Protein 5W1A (pdb70)

Solvent-accessible surface area: 85933 Å² total; per-residue (Å²): 217,158,36,84,60,2,59,63,27,3,87,22,58,119,108,71,76,29,99,18,71,27,134,114,73,64,24,140,104,16,1,9,0,48,22,168,185,97,3,27,48,90,3,88,37,124,46,82,158,73,75,65,7,14,0,8,18,185,83,60,90,86,67,97,23,97,46,133,93,33,51,115,18,16,5,18,53,6,37,15,26,56,28,0,19,59,2,1,23,8,20,34,0,3,0,0,37,3,2,22,50,3,10,115,40,92,4,7,2,1,7,8,26,50,1,0,0,4,4,30,15,49,130,176,35,1,3,61,17,92,106,0,12,160,48,0,108,47,99,145,73,124,90,19,3,1,0,0,5,5,11,0,0,24,0,7,53,52,1,67,94,70,124,51,37,0,0,0,8,3,24,17,94,56,20,1,21,35,89,77,10,16,58,54,0,5,28,5,0,18,69,24,0,35,26,160,135,38,94,113,46,39,192,101,100,18,46,12,39,81,28,6,48,53,0,31,38,0,0,47,1,0,0,4,0,30,13,82,150,42,55,74,8,46,47,10,1,27,0,7,60,0,8,1,10,90,108,0,82,14,1,5,0,12,3,59,9,14,19,19,33,55,38,17,0,44,56,16,113,85,89,16,0,0,0,11,0,0,10,8,0,22,43,40,44,22,128,38,7,25,117,43,0,59,19,58,135,68,24,136,72,10,116,10,0,14,63,16,90,22,102,14,120,83,34,89,18,38,95,69,0,31,77,2,17,87,0,0,78,114,10,53,10,75,149,104,44,23,24,7,0,1,48,0,0,0,0,0,0,3,0,20,7,10,105,23,81,82,134,66,217,114,121,53,4,65,54,61,43,84,126,31,0,25,80,0,3,113,2,0,21,24,81,37,76,80,0,4,133,7,1,15,109,8,84,68,126,83,50,137,119,88,69,89,63,47,66,34,48,98,82,0,73,41,10,10,11,2,0,0,14,7,0,0,28,54,0,2,108,18,0,8,102,29,0,32,90,26,2,62,60,157,52,140,81,88,30,18,0,0,1,4,35,15,36,18,4,34,51,57,132,94,6,6,8,50,17,0,13,20,0,2,0,11,1,11,17,4,33,21,3,0,85,33,22,12,46,63,32,47,86,23,10,170,149,7,36,15,135,36,45,57,40,35,9,0,39,74,6,37,54,5,4,41,8,0,40,97,113,97,2,0,5,20,1,2,5,83,2,59,136,83,139,126,21,74,48,126,38,0,15,91,61,1,45,102,37,12,60,79,157,27,84,12,3,76,153,39,98,115,60,124,121,62,117,39,42,19,56,0,2,0,50,12,38,4,29,84,1,13,0,14,0,74,15,1,24,95,96,5,68,27,58,55,16,70,5,0,0,14,12,0,49,153,7,126,8,130,10,0,57,80,12,0,63,128,30,101,7,54,132,53,14,200,42,10,40,0,24,46,34,22,126,64,0,65,58,0,0,89,31,0,132,72,11,57,8,29,3,0,16,2,0,15,0,6,123,140,111,85,62,41,64,16,52,5,86,38,1,36,77,13,1,42,14,14,0,0,30,13,7,8,80,4,24,106,102,7,18,8,1,66,21,85,6,70,59,0,28,42,44,1,21,2,40,38,29,154,33,8,168,81,45,157,68,40,76,49,0,0,44,29,0,2,88,57,22,145,15,89,84,65,44,22,77,42,1,87,64,41,0,0,0,76,44,27,2,5,13,69,0,8,57,50,20,72,102,78,10,25,88,2,0,15,14,0,0,0,45,0,28,0,50,34,18,51,98,31,22,123,128,80,80,130,126,98,117,108,125,17,82,179,160,24,30,111,59,0,82,81,4,17,136,28,46,19,54,152,61,87,8,0,8,1,42,19,0,6,54,0,0,20,15,21,112,21,12,0,20,75,62,23,19,124,156,28,39,17,30,193,134,136,114,105,110,50,7,88,50,88,83,0,8,51,27,11,23,104,1,106,146,66,175,112,26,13,43,15,76,31,0,27,35,0,0,68,10,44,5,120,120,131,90,25,33,0,42,33,49,34,0,70,41,1,0,54,44,36,46,36,53,9,76,102,128,48,0,120,46,0,22,85,58,2,27,40,123,96,83,158,137,15,63,1,46,5,34,29,1,0,1,80,2,8,118,65,96,100,74,127,212,50,56,58,2,60,69,18,4,85,21,63,118,115,67,72,38,89,15,72,26,126,121,72,66,28,133,79,16,1,19,0,50,21,167,178,73,3,34,47,83,2,95,29,124,45,80,150,76,80,66,8,14,0,8,21,184,77,63,91,85,67,90,17,102,49,137,89,31,51,116,16,17,5,18,51,7,35,12,26,57,27,0,20,58,1,0,23,8,17,36,1,3,0,4,43,3,3,30,53,3,7,106,39,88,4,10,4,2,7,9,22,51,1,0,0,3,6,27,17,51,82,182,38,21,2,62,36,100,103,0,10,162,47,1,108,48,94,149,74,126,82,20,3,2,0,0,5,6,12,0,1,25,0,6,54,52,1,66,98,71,115,48,35,0,0,0,10,3,27,11,64,53,24,1,21,32,75,78,12,16,60,45,0,0,24,4,0,18,67,24,0,33,33,185,158,26,79,109,40,30,168,99,105,23,32,16,29,72,31,3,36,44,0,20,39,0,0,51,1,0,0,4,0,24,1,38,131,12,47,51,2,25,9,6,0,24,0,5,44,0,9,1,10,80,111,0,80,12,0,3,0,18,4,50,32,18,10,21,21,42,3,2,0,45,23,14,42,84,94,5,0,0,0,10,0,0,9,8,0,22,46,31,11,22,81,39,8,28,118,54,0,70,20,65,134,69,23,130,76,11,120,10,0,16,64,15,93,22,96,12,119,78,32,70,20,28,39,70,0,14,53,1,17,52,1,0,79,117,13,55,12,74,148,103,39,24,26,6,0,3,57,0,0,0,0,0,0,4,1,15,13,8,106,19,87,75,152,60,234,105,105,41,3,48,53,54,43,80,126,35,0,20,83,0,4,164,7,0,23,23,78,38,71,77,0,4,124,8,2,18,103,5,77,82,112,89,68,144,129,94,72,84,64,47,69,39,41,84,86,1,68,22,10,10,11,2,0,0,4,1,0,1,12,51,0,2,111,11,0,11,121,32,0,33,95,35,1,63,54,162,75,153,85,84,30,19,0,0,1,3,23,20,9,16,12,14,43,14,125,85,6,5,4,16,1,1,9,12,0,2,0,11,1,14,19,6,34,23,2,0,83,35,21,20,52,66,29,68,84,21,5,173,149,8,60,17,132,45,97,65,130,27,22,2,111,80,6,72,53,4,4,38,8,0,56,107,114,92,1,0,3,23,1,0,32,91,17,10,140,124,129,191,21,68,47,104,55,0,10,89,75,1,44,104,37,14,58,77,151,28,85,14,3,76,154,39,142,107,67,102,140,90,75,115,51,22,36,1,0,0,50,12,41,5,29,88,1,22,0,4,0,63,32,3,8,77,53,0,48,22,53,51,14,65,5,0,0,10,11,0,46,144,10,149,9,162,6,0,59,81,11,0,72,136,33,102,12,50,127,63,15,16,0,30,47,28,45,132,66,0,74,48,0,1,91,28,0,143,70,10,60,11,31,3,0,14,2,0,22,0,5,122,135,140,75,45,40,65,14,52,3,90,29,2,26,56,24,0,44,14,14,0,1,31,13,6,7,68,9,22,109,133,9,7,9,1,64,24,83,6,74,64,0,29,44,43,0,19,4,40,37,38,183,31,14,175,76,42,148,62,37,66,95,0,0,72,27,0,1,113,51,27,156,22,88,121,72,41,30,82,52,1,92,63,43,0,0,0,63,41,27,3,6,12,74,0,6,57,81,18,67,102,73,11,23,85,3,0,14,15,0,0,0,43,0,28,0,41,32,21,15,92,33,19,104,136,95,83,123,134,222,127,107,218,185,106,155,86,60,59,58,1,88,48,3,23,135,46,41,21,52,150,53,85,8,0,7,1,43,22,0,5,55,0,0,22,15,18,108,20,13,0,20,75,63,26,18,120,153,29,26,15,32,189,147,126,113,112,88,70,1,108,54,116,91,0,58,78,26,15,42,99,1,112,158,75,184,111,25,15,45,15,83,40,0,28,47,0,0,74,9,48,6,141,121,126,86,27,34,0,38,30,48,34,0,76,42,1,0,50,42,34,48,35,51,9,76,106,127,48,4,123,48,0,23,87,53,2,26,41,123,93,83,159,136,16,64,1,46,5,36,31,1,0,0,76,0,6,91,63,99,81,54,82,221

Secondary structure (DSSP, 8-state):
--PPP-GGGT---HHHHHHHHTS---TTTEEEEEETTTEEEEEEEEEEETTEEEEE-TTS-EEEEEGGG-B----GGGTT-SBGGG-SS-SHHHHHHHHHHHHHTT--EEEETTEEEEE--SS--S-SSHHHHHHTTT--GGGS---HHHHHHHHHHHHHHH---EEEEEE--TTS-HHHHHHHHHHHHHHHT--HHHHHHTTTT--HHHHHHTTHHHHHHHHEEEETTEEEEE-SEEEEEEEE-TTS-EEEEEEEEE---GGGGT---TT--SBHHHHHHHT--STTHHHHHT--S-GGG-GGG-SS----TT--HHHHHHHHHHHHHHTT--HHHHHHHHHHHHHHHHHHT--EEE-TT-S-EEES-SHHHHHHHHHHT--HHHHHHHHHS-EEE-SSSEEE----HHHHHHHHHHHHHHHHHHHHHHHHHHHHHHH---PPP-EEEEEEE-------SS--HHHHHHHHHHHHHHHHHHHHHHHHHHHHHHHHT-------GGGGGHHHHHHHHSTTSHHHHHHHHTT-TT--HHHHHHHHHHHHTTTSTTEEPPPPPSTTTT--SEEEEETTEEEEE--TTHHHHHB----HHHHHHHHTSS-HHHHHHTTT------STTBHHHHHHHHHHHHHHHHHTSEEEEEEEE---TT--TT---HHHHHHHHHHTSHHHHHHHHTTS--EEEEHHHHHHHHGGG-TTTTTT---HHHHHHHHHHTS---GGGEEE-SSEEEE-TTHHHHHHHHHHHHHHHHHHHHHHHHHHHHHHHHHHHHHHH-/-TTS-HHHHHHHHHHHHHHSBTTTBEEGGGHHHHHHHTT----HHHHHHTT--SSTTS-EE-HHHHHHHHHHHHH---S--HHHHHHHHGGG-TTSSSEEEHHHHHHHHHHSSS---HHHHHHHHHHHPPPP-SSSEEEHHHHHHHHTT-GGG-/-PPP-GGGT---HHHHHHHHTS---TTTEEEEEETTTEEEEEEEEEEETTEEEEE-TTS-EEEEEGGG-B----GGGTT-SBGGG-S--SHHHHHHHHHHHHHTT--EEEETTEEEEE--SS--S-SSHHHHHHHTT--GGGS---HHHHHHHHHHHHHHH---EEEEEE--TTS-HHHHHHHHHHHHHHHT--HHHHHHHHHS--HHHHHHTTHHHHHHHHEE--SS-TTEE-SEEEEEEEE-TTS-EEEEEEEEE---GGGGT---TT--SBHHHHHHTT--STTHHHHTT--S-GGG-GGG-SS-S--TT--HHHHHHHHHHHHHHTT--HHHHHHHHHHHHHHHHHHT--EE--TT--S-EES-SHHHHHHHHHHT--HHHHHHHHHS-EEEETTEEEE----HHHHHHHHHHHHHHHHHHHHHHHHHHHHHHH---PPP-EEEEEEE-------SSB-HHHHHHHHHHHHHHHHHHHHHHHHHHHHHHHTT-------GGGGTHHHHHHHHSTTSHHHHHHHHTT-TT--HHHHHHHHHHHHTTTSTTEEPPPPPPTT----SEEEEETTEEEEE--TTHHHHTB----HHHHHHHHTSS-HHHHHHTTTS-----BHHHHHHHHHHHHHHHHHTSEEEEEEEE---TT--TT---HHHHHHHHHHSSHHHHHHHHTTS--EEEEHHHHHHHHGGG-HHHHTT---HHHHHHHHHHHTT--GGGEEE-SSEEEE-TTHHHHHHHHHHHHHHHHHHHHHHHHHHHHHHHHHHHHHH-----/---HHHHHHHHHHHHSBTTTBEEGGGHHHHHHHTT----HHHHHHTT--SSTTS-EE-HHHHHHHHHHHHH---S--HHHHHHHHGGG-TTSSSEEEHHHHHHHHHHSSS---HHHHHHHHHHHPPPP-SSSEEEHHHHHHHHTT-GGG--

InterPro domains:
  IPR001609 Myosin head, motor domain-like [PF00063] (89-765)
  IPR001609 Myosin head, motor domain-like [PR00193] (116-135)
  IPR001609 Myosin head, motor domain-like [PR00193] (172-197)
  IPR001609 Myosin head, motor domain-like [PR00193] (224-251)
  IPR001609 Myosin head, motor domain-like [PR00193] (455-483)
  IPR001609 Myosin head, motor domain-like [PR00193] (509-537)
  IPR001609 Myosin head, motor domain-like [PS51456] (86-777)
  IPR001609 Myosin head, motor domain-like [SM00242] (80-778)
  IPR002928 Myosin tail [PF01576] (843-1922)
  IPR004009 Myosin, SH3 domain [PF02736] (33-77)
  IPR004009 Myosin, SH3 domain [PS51844] (33-82)
  IPR008989 Myosin S1 fragment, N-terminal [G3DSA:2.30.30.360] (32-81)
  IPR014751 DNA repair protein XRCC4-like, C-terminal [G3DSA:1.20.5.370] (1565-1618)
  IPR014751 DNA repair protein XRCC4-like, C-terminal [G3DSA:1.20.5.370] (1619-1663)
  IPR014751 DNA repair protein XRCC4-like, C-terminal [G3DSA:1.20.5.370] (1664-1714)
  IPR014751 DNA repair protein XRCC4-like, C-terminal [G3DSA:1.20.5.370] (1727-1771)
  IPR027417 P-loop containing nucleoside triphosphate hydrolase [SSF52540] (58-836)
  IPR036961 Kinesin motor domain superfamily [G3DSA:3.40.850.10] (84-709)

Structure (mmCIF, N/CA/C/O backbone):
data_5W1A
#
_entry.id   5W1A
#
_cell.length_a   108.554
_cell.length_b   148.582
_cell.length_c   148.734
_cell.angle_alpha   90.00
_cell.angle_beta   90.00
_cell.angle_gamma   90.00
#
_symmetry.space_group_name_H-M   'P 21 21 21'
#
loop_
_entity.id
_entity.type
_entity.pdbx_description
1 polymer 'Myosin heavy chain, muscle'
2 polymer 'Myosin light chain alkali'
3 non-polymer 'CITRATE ANION'
4 non-polymer GLYCEROL
5 non-polymer 1,2-ETHANEDIOL
6 water water
#
loop_
_atom_site.group_PDB
_atom_site.id
_atom_site.type_symbol
_atom_site.label_atom_id
_atom_site.label_alt_id
_atom_site.label_comp_id
_atom_site.label_asym_id
_atom_site.label_entity_id
_atom_site.label_seq_id
_atom_site.pdbx_PDB_ins_code
_atom_site.Cartn_x
_atom_site.Cartn_y
_atom_site.Cartn_z
_atom_site.occupancy
_atom_site.B_iso_or_equiv
_atom_site.auth_seq_id
_atom_site.auth_comp_id
_atom_site.auth_asym_id
_atom_site.auth_atom_id
_atom_site.pdbx_PDB_model_num
ATOM 1 N N . GLN A 1 8 ? 94.749 79.023 31.620 1.00 71.03 8 GLN A N 1
ATOM 2 C CA . GLN A 1 8 ? 94.612 77.668 32.141 1.00 79.44 8 GLN A CA 1
ATOM 3 C C . GLN A 1 8 ? 93.143 77.267 32.236 1.00 76.30 8 GLN A C 1
ATOM 4 O O . GLN A 1 8 ? 92.250 78.097 32.063 1.00 90.69 8 GLN A O 1
ATOM 17 N N . GLU A 1 9 ? 92.904 75.987 32.509 1.00 58.07 9 GLU A N 1
ATOM 18 C CA . GLU A 1 9 ? 91.569 75.467 32.774 1.00 56.74 9 GLU A CA 1
ATOM 19 C C . GLU A 1 9 ? 91.513 74.998 34.220 1.00 55.40 9 GLU A C 1
ATOM 20 O O . GLU A 1 9 ? 92.436 74.330 34.698 1.00 51.11 9 GLU A O 1
ATOM 32 N N . ASP A 1 10 ? 90.437 75.353 34.910 1.00 51.66 10 ASP A N 1
ATOM 33 C CA . ASP A 1 10 ? 90.278 74.979 36.306 1.00 50.53 10 ASP A CA 1
ATOM 34 C C . ASP A 1 10 ? 89.860 73.517 36.395 1.00 45.41 10 ASP A C 1
ATOM 35 O O . ASP A 1 10 ? 88.863 73.109 35.788 1.00 43.80 10 ASP A O 1
ATOM 44 N N . GLU A 1 11 ? 90.638 72.729 37.131 1.00 44.76 11 GLU A N 1
ATOM 45 C CA . GLU A 1 11 ? 90.294 71.336 37.370 1.00 41.70 11 GLU A CA 1
ATOM 46 C C . GLU A 1 11 ? 88.922 71.240 38.030 1.00 41.91 11 GLU A C 1
ATOM 47 O O . GLU A 1 11 ? 88.493 72.141 38.756 1.00 40.04 11 GLU A O 1
ATOM 59 N N . ASP A 1 12 ? 88.222 70.145 37.754 1.00 39.76 12 ASP A N 1
ATOM 60 C CA . ASP A 1 12 ? 86.925 69.901 38.374 1.00 40.14 12 ASP A CA 1
ATOM 61 C C . ASP A 1 12 ? 87.111 69.738 39.882 1.00 38.41 12 ASP A C 1
ATOM 62 O O . ASP A 1 12 ? 87.858 68.844 40.308 1.00 37.17 12 ASP A O 1
ATOM 71 N N . PRO A 1 13 ? 86.483 70.572 40.718 1.00 34.57 13 PRO A N 1
ATOM 72 C CA . PRO A 1 13 ? 86.644 70.412 42.170 1.00 33.78 13 PRO A CA 1
ATOM 73 C C . PRO A 1 13 ? 85.804 69.296 42.768 1.00 31.44 13 PRO A C 1
ATOM 74 O O . PRO A 1 13 ? 86.012 68.958 43.941 1.00 33.97 13 PRO A O 1
ATOM 85 N N . THR A 1 14 ? 84.871 68.721 42.008 1.00 33.77 14 THR A N 1
ATOM 86 C CA . THR A 1 14 ? 83.981 67.688 42.537 1.00 32.80 14 THR A CA 1
ATOM 87 C C . THR A 1 14 ? 84.715 66.620 43.335 1.00 33.73 14 THR A C 1
ATOM 88 O O . THR A 1 14 ? 84.295 66.333 44.467 1.00 34.78 14 THR A O 1
ATOM 99 N N . PRO A 1 15 ? 85.803 66.019 42.844 1.00 35.11 15 PRO A N 1
ATOM 100 C CA . PRO A 1 15 ? 86.452 64.940 43.608 1.00 31.59 15 PRO A CA 1
ATOM 101 C C . PRO A 1 15 ? 87.017 65.387 44.944 1.00 31.22 15 PRO A C 1
ATOM 102 O O . PRO A 1 15 ? 87.379 64.527 45.758 1.00 30.81 15 PRO A O 1
ATOM 113 N N . TYR A 1 16 ? 87.110 66.690 45.195 1.00 29.52 16 TYR A N 1
ATOM 114 C CA . TYR A 1 16 ? 87.673 67.215 46.431 1.00 32.58 16 TYR A CA 1
ATOM 115 C C . TYR A 1 16 ? 86.621 67.860 47.321 1.00 30.80 16 TYR A C 1
ATOM 116 O O . TYR A 1 16 ? 86.973 68.491 48.325 1.00 32.15 16 TYR A O 1
ATOM 134 N N . LEU A 1 17 ? 85.340 67.711 46.985 1.00 28.75 17 LEU A N 1
ATOM 135 C CA . LEU A 1 17 ? 84.275 68.338 47.757 1.00 30.33 17 LEU A CA 1
ATOM 136 C C . LEU A 1 17 ? 83.119 67.378 48.002 1.00 30.31 17 LEU A C 1
ATOM 137 O O . LEU A 1 17 ? 82.498 67.418 49.069 1.00 30.10 17 LEU A O 1
ATOM 153 N N . PHE A 1 18 ? 82.820 66.519 47.026 1.00 32.25 18 PHE A N 1
ATOM 154 C CA . PHE A 1 18 ? 81.692 65.600 47.097 1.00 31.96 18 PHE A CA 1
ATOM 155 C C . PHE A 1 18 ? 82.155 64.174 47.380 1.00 31.89 18 PHE A C 1
ATOM 156 O O . PHE A 1 18 ? 83.238 63.754 46.967 1.00 32.25 18 PHE A O 1
ATOM 173 N N . VAL A 1 19 ? 81.305 63.426 48.067 1.00 34.96 19 VAL A N 1
ATOM 174 C CA . VAL A 1 19 ? 81.358 61.969 48.044 1.00 35.81 19 VAL A CA 1
ATOM 175 C C . VAL A 1 19 ? 80.431 61.505 46.927 1.00 32.22 19 VAL A C 1
ATOM 176 O O . VAL A 1 19 ? 79.261 61.900 46.879 1.00 35.79 19 VAL A O 1
ATOM 189 N N . SER A 1 20 ? 80.955 60.696 46.010 1.00 38.72 20 SER A N 1
ATOM 190 C CA . SER A 1 20 ? 80.174 60.300 44.846 1.00 40.13 20 SER A CA 1
ATOM 191 C C . SER A 1 20 ? 78.998 59.419 45.256 1.00 41.46 20 SER A C 1
ATOM 192 O O . SER A 1 20 ? 78.986 58.801 46.324 1.00 40.25 20 SER A O 1
ATOM 200 N N . LEU A 1 21 ? 77.992 59.370 44.380 1.00 44.33 21 LEU A N 1
ATOM 201 C CA . LEU A 1 21 ? 76.864 58.473 44.604 1.00 43.30 21 LEU A CA 1
ATOM 202 C C . LEU A 1 21 ? 77.330 57.028 44.717 1.00 43.02 21 LEU A C 1
ATOM 203 O O . LEU A 1 21 ? 76.878 56.290 45.599 1.00 44.04 21 LEU A O 1
ATOM 219 N N . GLU A 1 22 ? 78.244 56.608 43.839 1.00 44.18 22 GLU A N 1
ATOM 220 C CA . GLU A 1 22 ? 78.758 55.245 43.903 1.00 46.40 22 GLU A CA 1
ATOM 221 C C . GLU A 1 22 ? 79.433 54.983 45.242 1.00 44.34 22 GLU A C 1
ATOM 222 O O . GLU A 1 22 ? 79.154 53.980 45.908 1.00 42.18 22 GLU A O 1
ATOM 234 N N . GLN A 1 23 ? 80.327 55.881 45.659 1.00 42.87 23 GLN A N 1
ATOM 235 C CA . GLN A 1 23 ? 81.027 55.675 46.920 1.00 40.14 23 GLN A CA 1
ATOM 236 C C . GLN A 1 23 ? 80.057 55.697 48.094 1.00 39.21 23 GLN A C 1
ATOM 237 O O . GLN A 1 23 ? 80.229 54.954 49.067 1.00 38.16 23 GLN A O 1
ATOM 251 N N . ARG A 1 24 ? 79.019 56.531 48.014 1.00 36.26 24 ARG A N 1
ATOM 252 C CA . ARG A 1 24 ? 78.093 56.664 49.132 1.00 41.99 24 ARG A CA 1
ATOM 253 C C . ARG A 1 24 ? 77.285 55.387 49.335 1.00 44.45 24 ARG A C 1
ATOM 254 O O . ARG A 1 24 ? 77.032 54.984 50.477 1.00 43.00 24 ARG A O 1
ATOM 275 N N . ARG A 1 25 ? 76.881 54.726 48.248 1.00 41.87 25 ARG A N 1
ATOM 276 C CA . ARG A 1 25 ? 76.142 53.479 48.402 1.00 41.33 25 ARG A CA 1
ATOM 277 C C . ARG A 1 25 ? 77.049 52.329 48.822 1.00 40.76 25 ARG A C 1
ATOM 278 O O . ARG A 1 25 ? 76.569 51.379 49.449 1.00 41.30 25 ARG A O 1
ATOM 299 N N . ILE A 1 26 ? 78.344 52.400 48.512 1.00 39.91 26 ILE A N 1
ATOM 300 C CA . ILE A 1 26 ? 79.291 51.425 49.048 1.00 37.80 26 ILE A CA 1
ATOM 301 C C . ILE A 1 26 ? 79.427 51.596 50.557 1.00 41.31 26 ILE A C 1
ATOM 302 O O . ILE A 1 26 ? 79.371 50.621 51.317 1.00 45.31 26 ILE A O 1
ATOM 318 N N . ASP A 1 27 ? 79.621 52.837 51.012 1.00 39.17 27 ASP A N 1
ATOM 319 C CA . ASP A 1 27 ? 79.763 53.095 52.442 1.00 42.07 27 ASP A CA 1
ATOM 320 C C . ASP A 1 27 ? 78.543 52.605 53.213 1.00 41.20 27 ASP A C 1
ATOM 321 O O . ASP A 1 27 ? 78.673 51.949 54.253 1.00 43.44 27 ASP A O 1
ATOM 330 N N . GLN A 1 28 ? 77.346 52.920 52.715 1.00 42.74 28 GLN A N 1
ATOM 331 C CA . GLN A 1 28 ? 76.111 52.714 53.462 1.00 45.01 28 GLN A CA 1
ATOM 332 C C . GLN A 1 28 ? 75.641 51.265 53.472 1.00 46.15 28 GLN A C 1
ATOM 333 O O . GLN A 1 28 ? 74.784 50.919 54.292 1.00 46.70 28 GLN A O 1
ATOM 347 N N . SER A 1 29 ? 76.172 50.415 52.598 1.00 44.04 29 SER A N 1
ATOM 348 C CA . SER A 1 29 ? 75.825 49.001 52.587 1.00 48.49 29 SER A CA 1
ATOM 349 C C . SER A 1 29 ? 76.911 48.135 53.213 1.00 47.97 29 SER A C 1
ATOM 350 O O . SER A 1 29 ? 76.838 46.907 53.121 1.00 48.59 29 SER A O 1
ATOM 358 N N . LYS A 1 30 ? 77.907 48.744 53.850 1.00 48.27 30 LYS A N 1
ATOM 359 C CA . LYS A 1 30 ? 79.002 47.978 54.427 1.00 53.61 30 LYS A CA 1
ATOM 360 C C . LYS A 1 30 ? 78.499 47.155 55.615 1.00 58.62 30 LYS A C 1
ATOM 361 O O . LYS A 1 30 ? 77.673 47.636 56.398 1.00 51.93 30 LYS A O 1
ATOM 380 N N . PRO A 1 31 ? 78.965 45.913 55.776 1.00 67.34 31 PRO A N 1
ATOM 381 C CA . PRO A 1 31 ? 78.596 45.146 56.973 1.00 69.97 31 PRO A CA 1
ATOM 382 C C . PRO A 1 31 ? 78.958 45.892 58.250 1.00 60.68 31 PRO A C 1
ATOM 383 O O . PRO A 1 31 ? 79.988 46.565 58.333 1.00 60.19 31 PRO A O 1
ATOM 394 N N . TYR A 1 32 ? 78.097 45.755 59.257 1.00 58.10 32 TYR A N 1
ATOM 395 C CA . TYR A 1 32 ? 78.227 46.528 60.484 1.00 55.18 32 TYR A CA 1
ATOM 396 C C . TYR A 1 32 ? 77.370 45.886 61.563 1.00 54.04 32 TYR A C 1
ATOM 397 O O . TYR A 1 32 ? 76.199 45.577 61.322 1.00 52.71 32 TYR A O 1
ATOM 415 N N . ASP A 1 33 ? 77.956 45.681 62.742 1.00 54.01 33 ASP A N 1
ATOM 416 C CA . ASP A 1 33 ? 77.256 45.111 63.891 1.00 52.33 33 ASP A CA 1
ATOM 417 C C . ASP A 1 33 ? 77.182 46.179 64.974 1.00 50.59 33 ASP A C 1
ATOM 418 O O . ASP A 1 33 ? 78.204 46.546 65.565 1.00 49.50 33 ASP A O 1
ATOM 427 N N . SER A 1 34 ? 75.970 46.672 65.233 1.00 50.29 34 SER A N 1
ATOM 428 C CA . SER A 1 34 ? 75.789 47.719 66.232 1.00 51.24 34 SER A CA 1
ATOM 429 C C . SER A 1 34 ? 76.186 47.248 67.625 1.00 51.13 34 SER A C 1
ATOM 430 O O . SER A 1 34 ? 76.629 48.056 68.451 1.00 51.37 34 SER A O 1
ATOM 438 N N . LYS A 1 35 ? 76.047 45.951 67.902 1.00 50.72 35 LYS A N 1
ATOM 439 C CA . LYS A 1 35 ? 76.285 45.444 69.248 1.00 53.82 35 LYS A CA 1
ATOM 440 C C . LYS A 1 35 ? 77.765 45.212 69.529 1.00 45.29 35 LYS A C 1
ATOM 441 O O . LYS A 1 35 ? 78.192 45.318 70.683 1.00 42.68 35 LYS A O 1
ATOM 460 N N . LYS A 1 36 ? 78.560 44.908 68.506 1.00 44.18 36 LYS A N 1
ATOM 461 C CA . LYS A 1 36 ? 79.952 44.522 68.710 1.00 42.74 36 LYS A CA 1
ATOM 462 C C . LYS A 1 36 ? 80.951 45.616 68.364 1.00 39.00 36 LYS A C 1
ATOM 463 O O . LYS A 1 36 ? 82.022 45.668 68.976 1.00 36.67 36 LYS A O 1
ATOM 482 N N . SER A 1 37 ? 80.639 46.485 67.404 1.00 36.10 37 SER A N 1
ATOM 483 C CA . SER A 1 37 ? 81.568 47.542 67.025 1.00 31.59 37 SER A CA 1
ATOM 484 C C . SER A 1 37 ? 81.789 48.501 68.188 1.00 30.05 37 SER A C 1
ATOM 485 O O . SER A 1 37 ? 80.865 48.814 68.945 1.00 29.63 37 SER A O 1
ATOM 493 N N . CYS A 1 38 ? 83.023 48.978 68.323 1.00 29.29 38 CYS A N 1
ATOM 494 C CA . CYS A 1 38 ? 83.357 49.894 69.403 1.00 32.44 38 CYS A CA 1
ATOM 495 C C . CYS A 1 38 ? 84.672 50.590 69.084 1.00 30.27 38 CYS A C 1
ATOM 496 O O . CYS A 1 38 ? 85.441 50.148 68.225 1.00 28.86 38 CYS A O 1
ATOM 50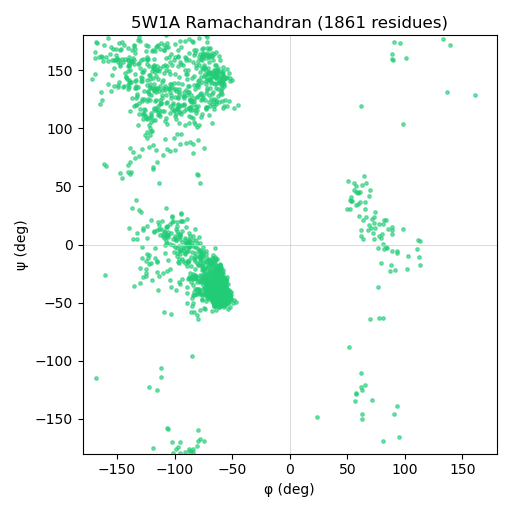4 N N . TRP A 1 39 ? 84.898 51.704 69.778 1.00 27.72 39 TRP A N 1
ATOM 505 C CA . TRP A 1 39 ? 86.181 52.395 69.811 1.00 27.27 39 TRP A CA 1
ATOM 506 C C . TRP A 1 39 ? 86.797 52.199 71.189 1.00 29.69 39 TRP A C 1
ATOM 507 O O . TRP A 1 39 ? 86.108 52.351 72.204 1.00 29.82 39 TRP A O 1
ATOM 528 N N . ILE A 1 40 ? 88.083 51.869 71.226 1.00 27.99 40 ILE A N 1
ATOM 529 C CA . ILE A 1 40 ? 88.818 51.822 72.489 1.00 27.24 40 ILE A CA 1
ATOM 530 C C . ILE A 1 40 ? 90.002 52.775 72.388 1.00 29.96 40 ILE A C 1
ATOM 531 O O . ILE A 1 40 ? 90.496 53.032 71.282 1.00 29.43 40 ILE A O 1
ATOM 547 N N . PRO A 1 41 ? 90.493 53.311 73.499 1.00 31.87 41 PRO A N 1
ATOM 548 C CA . PRO A 1 41 ? 91.675 54.169 73.426 1.00 35.75 41 PRO A CA 1
ATOM 549 C C . PRO A 1 41 ? 92.934 53.350 73.182 1.00 39.98 41 PRO A C 1
ATOM 550 O O . PRO A 1 41 ? 93.023 52.174 73.550 1.00 40.05 41 PRO A O 1
ATOM 561 N N . ASP A 1 42 ? 93.910 53.989 72.538 1.00 38.63 42 ASP A N 1
ATOM 562 C CA . ASP A 1 42 ? 95.185 53.364 72.211 1.00 41.61 42 ASP A CA 1
ATOM 563 C C . ASP A 1 42 ? 96.293 54.398 72.341 1.00 49.07 42 ASP A C 1
ATOM 564 O O . ASP A 1 42 ? 96.141 55.542 71.902 1.00 47.97 42 ASP A O 1
ATOM 573 N N . GLU A 1 43 ? 97.411 53.988 72.946 1.00 52.70 43 GLU A N 1
ATOM 574 C CA . GLU A 1 43 ? 98.510 54.919 73.183 1.00 58.04 43 GLU A CA 1
ATOM 575 C C . GLU A 1 43 ? 99.095 55.438 71.876 1.00 58.48 43 GLU A C 1
ATOM 576 O O . GLU A 1 43 ? 99.490 56.607 71.784 1.00 58.03 43 GLU A O 1
ATOM 588 N N . LYS A 1 44 ? 99.158 54.588 70.853 1.00 59.17 44 LYS A N 1
ATOM 589 C CA . LYS A 1 44 ? 99.830 54.940 69.608 1.00 63.72 44 LYS A CA 1
ATOM 590 C C . LYS A 1 44 ? 98.891 55.620 68.617 1.00 57.92 44 LYS A C 1
ATOM 591 O O . LYS A 1 44 ? 99.220 56.682 68.078 1.00 61.27 44 LYS A O 1
ATOM 610 N N . GLU A 1 45 ? 97.728 55.023 68.366 1.00 54.89 45 GLU A N 1
ATOM 611 C CA . GLU A 1 45 ? 96.801 55.513 67.354 1.00 52.87 45 GLU A CA 1
ATOM 612 C C . GLU A 1 45 ? 95.668 56.359 67.927 1.00 42.45 45 GLU A C 1
ATOM 613 O O . GLU A 1 45 ? 94.785 56.775 67.170 1.00 39.15 45 GLU A O 1
ATOM 625 N N . GLY A 1 46 ? 95.670 56.629 69.230 1.00 40.45 46 GLY A N 1
ATOM 626 C CA . GLY A 1 46 ? 94.604 57.405 69.840 1.00 41.76 46 GLY A CA 1
ATOM 627 C C . GLY A 1 46 ? 93.368 56.576 70.130 1.00 33.85 46 GLY A C 1
ATOM 628 O O . GLY A 1 46 ? 92.971 56.415 71.288 1.00 32.30 46 GLY A O 1
ATOM 632 N N . TYR A 1 47 ? 92.745 56.055 69.076 1.00 30.23 47 TYR A N 1
ATOM 633 C CA . TYR A 1 47 ? 91.636 55.123 69.199 1.00 35.59 47 TYR A CA 1
ATOM 634 C C . TYR A 1 47 ? 91.774 54.043 68.135 1.00 37.03 47 TYR A C 1
ATOM 635 O O . TYR A 1 47 ? 92.296 54.291 67.044 1.00 38.30 47 TYR A O 1
ATOM 653 N N . LEU A 1 48 ? 91.292 52.844 68.460 1.00 35.66 48 LEU A N 1
ATOM 654 C CA . LEU A 1 48 ? 91.265 51.721 67.533 1.00 30.45 48 LEU A CA 1
ATOM 655 C C . LEU A 1 48 ? 89.843 51.196 67.410 1.00 30.82 48 LEU A C 1
ATOM 656 O O . LEU A 1 48 ? 89.095 51.160 68.393 1.00 29.29 48 LEU A O 1
ATOM 672 N N . LEU A 1 49 ? 89.472 50.805 66.193 1.00 28.03 49 LEU A N 1
ATOM 673 C CA . LEU A 1 49 ? 88.196 50.147 65.957 1.00 31.75 49 LEU A CA 1
ATOM 674 C C . LEU A 1 49 ? 88.298 48.690 66.389 1.00 34.56 49 LEU A C 1
ATOM 675 O O . LEU A 1 49 ? 89.231 47.984 65.995 1.00 38.11 49 LEU A O 1
ATOM 691 N N . GLY A 1 50 ? 87.340 48.238 67.201 1.00 34.68 50 GLY A N 1
ATOM 692 C CA . GLY A 1 50 ? 87.376 46.890 67.723 1.00 36.05 50 GLY A CA 1
ATOM 693 C C . GLY A 1 50 ? 86.023 46.213 67.632 1.00 37.73 50 GLY A C 1
ATOM 694 O O . GLY A 1 50 ? 85.010 46.830 67.288 1.00 33.32 50 GLY A O 1
ATOM 698 N N . GLU A 1 51 ? 86.035 44.916 67.941 1.00 39.14 51 GLU A N 1
ATOM 699 C CA . GLU A 1 51 ? 84.829 44.103 68.035 1.00 39.53 51 GLU A CA 1
ATOM 700 C C . GLU A 1 51 ? 84.805 43.413 69.390 1.00 38.47 51 GLU A C 1
ATOM 701 O O . GLU A 1 51 ? 85.753 42.707 69.747 1.00 38.43 51 GLU A O 1
ATOM 713 N N . ILE A 1 52 ? 83.720 43.607 70.136 1.00 37.18 52 ILE A N 1
ATOM 714 C CA . ILE A 1 52 ? 83.578 42.958 71.435 1.00 37.54 52 ILE A CA 1
ATOM 715 C C . ILE A 1 52 ? 83.468 41.454 71.218 1.00 37.13 52 ILE A C 1
ATOM 716 O O . ILE A 1 52 ? 82.549 40.977 70.543 1.00 38.72 52 ILE A O 1
ATOM 732 N N . LYS A 1 53 ? 84.412 40.701 71.786 1.00 35.30 53 LYS A N 1
ATOM 733 C CA . LYS A 1 53 ? 84.386 39.245 71.711 1.00 36.87 53 LYS A CA 1
ATOM 734 C C . LYS A 1 53 ? 83.695 38.618 72.909 1.00 35.47 53 LYS A C 1
ATOM 735 O O . LYS A 1 53 ? 83.097 37.544 72.783 1.00 37.76 53 LYS A O 1
ATOM 754 N N . ALA A 1 54 ? 83.759 39.269 74.065 1.00 35.64 54 ALA A N 1
ATOM 755 C CA . ALA A 1 54 ? 83.163 38.741 75.281 1.00 34.00 54 ALA A CA 1
ATOM 756 C C . ALA A 1 54 ? 83.178 39.841 76.327 1.00 32.80 54 ALA A C 1
ATOM 757 O O . ALA A 1 54 ? 83.925 40.817 76.217 1.00 34.74 54 ALA A O 1
ATOM 764 N N . THR A 1 55 ? 82.333 39.676 77.338 1.00 34.93 55 THR A N 1
ATOM 765 C CA . THR A 1 55 ? 82.270 40.594 78.465 1.00 37.85 55 THR A CA 1
ATOM 766 C C . THR A 1 55 ? 82.231 39.775 79.742 1.00 40.21 55 THR A C 1
ATOM 767 O O . THR A 1 55 ? 81.385 38.887 79.889 1.00 42.58 55 THR A O 1
ATOM 778 N N . LYS A 1 56 ? 83.153 40.065 80.653 1.00 37.07 56 LYS A N 1
ATOM 779 C CA . LYS A 1 56 ? 83.213 39.411 81.956 1.00 37.77 56 LYS A CA 1
ATOM 780 C C . LYS A 1 56 ? 83.046 40.505 83.002 1.00 33.35 56 LYS A C 1
ATOM 781 O O . LYS A 1 56 ? 84.005 41.206 83.337 1.00 35.98 56 LYS A O 1
ATOM 800 N N . GLY A 1 57 ? 81.826 40.655 83.500 1.00 31.13 57 GLY A N 1
ATOM 801 C CA . GLY A 1 57 ? 81.538 41.734 84.426 1.00 33.08 57 GLY A CA 1
ATOM 802 C C . GLY A 1 57 ? 81.775 43.076 83.759 1.00 40.47 57 GLY A C 1
ATOM 803 O O . GLY A 1 57 ? 81.199 43.391 82.708 1.00 38.18 57 GLY A O 1
ATOM 807 N N . ASP A 1 58 ? 82.643 43.877 84.366 1.00 38.72 58 ASP A N 1
ATOM 808 C CA . ASP A 1 58 ? 82.982 45.200 83.863 1.00 39.24 58 ASP A CA 1
ATOM 809 C C . ASP A 1 58 ? 84.128 45.174 82.856 1.00 40.31 58 ASP A C 1
ATOM 810 O O . ASP A 1 58 ? 84.479 46.228 82.316 1.00 38.87 58 ASP A O 1
ATOM 819 N N . ILE A 1 59 ? 84.711 44.007 82.584 1.00 37.04 59 ILE A N 1
ATOM 820 C CA . ILE A 1 59 ? 85.861 43.884 81.692 1.00 35.83 59 ILE A CA 1
ATOM 821 C C . ILE A 1 59 ? 85.382 43.418 80.327 1.00 34.41 59 ILE A C 1
ATOM 822 O O . ILE A 1 59 ? 84.708 42.387 80.215 1.00 35.35 59 ILE A O 1
ATOM 838 N N . VAL A 1 60 ? 85.753 44.157 79.284 1.00 31.22 60 VAL A N 1
ATOM 839 C CA . VAL A 1 60 ? 85.345 43.859 77.917 1.00 33.08 60 VAL A CA 1
ATOM 840 C C . VAL A 1 60 ? 86.551 43.331 77.154 1.00 35.60 60 VAL A C 1
ATOM 841 O O . VAL A 1 60 ? 87.638 43.918 77.219 1.00 36.98 60 VAL A O 1
ATOM 854 N N . SER A 1 61 ? 86.359 42.230 76.427 1.00 32.88 61 SER A N 1
ATOM 855 C CA . SER A 1 61 ? 87.399 41.654 75.579 1.00 33.36 61 SER A CA 1
ATOM 856 C C . SER A 1 61 ? 87.147 42.115 74.148 1.00 35.80 61 SER A C 1
ATOM 857 O O . SER A 1 61 ? 86.157 41.718 73.525 1.00 31.65 61 SER A O 1
ATOM 865 N N . VAL A 1 62 ? 88.044 42.948 73.629 1.00 34.73 62 VAL A N 1
ATOM 866 C CA . VAL A 1 62 ? 87.850 43.613 72.346 1.00 37.83 62 VAL A CA 1
ATOM 867 C C . VAL A 1 62 ? 88.865 43.063 71.358 1.00 38.07 62 VAL A C 1
ATOM 868 O O . VAL A 1 62 ? 90.079 43.163 71.578 1.00 36.73 62 VAL A O 1
ATOM 881 N N . GLY A 1 63 ? 88.367 42.495 70.264 1.00 35.76 63 GLY A N 1
ATOM 882 C CA . GLY A 1 63 ? 89.240 42.074 69.187 1.00 42.76 63 GLY A CA 1
ATOM 883 C C . GLY A 1 63 ? 89.625 43.259 68.317 1.00 41.92 63 GLY A C 1
ATOM 884 O O . GLY A 1 63 ? 88.804 44.118 67.994 1.00 38.78 63 GLY A O 1
ATOM 888 N N . LEU A 1 64 ? 90.897 43.301 67.949 1.00 42.63 64 LEU A N 1
ATOM 889 C CA . LEU A 1 64 ? 91.444 44.364 67.123 1.00 44.17 64 LEU A CA 1
ATOM 890 C C . LEU A 1 64 ? 91.854 43.812 65.765 1.00 46.04 64 LEU A C 1
ATOM 891 O O . LEU A 1 64 ? 91.906 42.599 65.546 1.00 46.54 64 LEU A O 1
ATOM 907 N N . GLN A 1 65 ? 92.138 44.728 64.845 1.00 52.26 65 GLN A N 1
ATOM 908 C CA . GLN A 1 65 ? 92.657 44.340 63.541 1.00 53.96 65 GLN A CA 1
ATOM 909 C C . GLN A 1 65 ? 94.018 43.681 63.715 1.00 54.11 65 GLN A C 1
ATOM 910 O O . GLN A 1 65 ? 94.937 44.278 64.285 1.00 53.44 65 GLN A O 1
ATOM 924 N N . GLY A 1 66 ? 94.143 42.445 63.234 1.00 56.14 66 GLY A N 1
ATOM 925 C CA . GLY A 1 66 ? 95.356 41.668 63.366 1.00 49.81 66 GLY A CA 1
ATOM 926 C C . GLY A 1 66 ? 95.217 40.450 64.254 1.00 55.82 66 GLY A C 1
ATOM 927 O O . GLY A 1 66 ? 96.063 39.547 64.180 1.00 62.17 66 GLY A O 1
ATOM 931 N N . GLY A 1 67 ? 94.184 40.398 65.092 1.00 51.08 67 GLY A N 1
ATOM 932 C CA . GLY A 1 67 ? 93.928 39.254 65.944 1.00 53.62 67 GLY A CA 1
ATOM 933 C C . GLY A 1 67 ? 94.119 39.508 67.422 1.00 49.25 67 GLY A C 1
ATOM 934 O O . GLY A 1 67 ? 93.736 38.653 68.231 1.00 52.15 67 GLY A O 1
ATOM 938 N N . GLU A 1 68 ? 94.696 40.644 67.808 1.00 48.87 68 GLU A N 1
ATOM 939 C CA . GLU A 1 68 ? 94.884 40.932 69.223 1.00 45.36 68 GLU A CA 1
ATOM 940 C C . GLU A 1 68 ? 93.538 41.034 69.931 1.00 46.04 68 GLU A C 1
ATOM 941 O O . GLU A 1 68 ? 92.547 41.503 69.364 1.00 44.28 68 GLU A O 1
ATOM 953 N N . VAL A 1 69 ? 93.508 40.589 71.182 1.00 44.37 69 VAL A N 1
ATOM 954 C CA . VAL A 1 69 ? 92.344 40.728 72.047 1.00 42.73 69 VAL A CA 1
ATOM 955 C C . VAL A 1 69 ? 92.804 41.467 73.293 1.00 42.51 69 VAL A C 1
ATOM 956 O O . VAL A 1 69 ? 93.743 41.030 73.970 1.00 47.53 69 VAL A O 1
ATOM 969 N N . ARG A 1 70 ? 92.156 42.588 73.589 1.00 42.35 70 ARG A N 1
ATOM 970 C CA . ARG A 1 70 ? 92.566 43.460 74.679 1.00 39.20 70 ARG A CA 1
ATOM 971 C C . ARG A 1 70 ? 91.423 43.593 75.672 1.00 41.14 70 ARG A C 1
ATOM 972 O O . ARG A 1 70 ? 90.288 43.891 75.284 1.00 40.21 70 ARG A O 1
ATOM 993 N N . ASP A 1 71 ? 91.721 43.354 76.946 1.00 40.28 71 ASP A N 1
ATOM 994 C CA . ASP A 1 71 ? 90.749 43.528 78.015 1.00 40.80 71 ASP A CA 1
ATOM 995 C C . ASP A 1 71 ? 90.792 44.977 78.480 1.00 44.11 71 ASP A C 1
ATOM 996 O O . ASP A 1 71 ? 91.855 45.479 78.863 1.00 45.10 71 ASP A O 1
ATOM 1005 N N . ILE A 1 72 ? 89.644 45.647 78.447 1.00 42.67 72 ILE A N 1
ATOM 1006 C CA . ILE A 1 72 ? 89.562 47.056 78.810 1.00 45.89 72 ILE A CA 1
ATOM 1007 C C . ILE A 1 72 ? 88.271 47.291 79.582 1.00 39.69 72 ILE A C 1
ATOM 1008 O O . ILE A 1 72 ? 87.232 46.698 79.273 1.00 38.89 72 ILE A O 1
ATOM 1024 N N . LYS A 1 73 ? 88.344 48.152 80.593 1.00 38.48 73 LYS A N 1
ATOM 1025 C CA . LYS A 1 73 ? 87.170 48.480 81.389 1.00 44.88 73 LYS A CA 1
ATOM 1026 C C . LYS A 1 73 ? 86.073 49.058 80.503 1.00 41.61 73 LYS A C 1
ATOM 1027 O O . LYS A 1 73 ? 86.339 49.829 79.576 1.00 36.18 73 LYS A O 1
ATOM 1046 N N . SER A 1 74 ? 84.825 48.689 80.806 1.00 36.91 74 SER A N 1
ATOM 1047 C CA . SER A 1 74 ? 83.708 49.057 79.942 1.00 37.55 74 SER A CA 1
ATOM 1048 C C . SER A 1 74 ? 83.602 50.565 79.761 1.00 34.61 74 SER A C 1
ATOM 1049 O O . SER A 1 74 ? 83.224 51.031 78.681 1.00 33.07 74 SER A O 1
ATOM 1057 N N . GLU A 1 75 ? 83.934 51.345 80.792 1.00 37.83 75 GLU A N 1
ATOM 1058 C CA . GLU A 1 75 ? 83.802 52.794 80.686 1.00 40.30 75 GLU A CA 1
ATOM 1059 C C . GLU A 1 75 ? 84.660 53.378 79.570 1.00 36.59 75 GLU A C 1
ATOM 1060 O O . GLU A 1 75 ? 84.406 54.508 79.139 1.00 35.45 75 GLU A O 1
ATOM 1072 N N . LYS A 1 76 ? 85.668 52.646 79.099 1.00 31.96 76 LYS A N 1
ATOM 1073 C CA . LYS A 1 76 ? 86.532 53.111 78.024 1.00 35.08 76 LYS A CA 1
ATOM 1074 C C . LYS A 1 76 ? 86.100 52.591 76.663 1.00 33.01 76 LYS A C 1
ATOM 1075 O O . LYS A 1 76 ? 86.720 52.940 75.654 1.00 34.40 76 LYS A O 1
ATOM 1094 N N . VAL A 1 77 ? 85.051 51.782 76.609 1.00 29.59 77 VAL A N 1
ATOM 1095 C CA . VAL A 1 77 ? 84.513 51.279 75.352 1.00 31.78 77 VAL A CA 1
ATOM 1096 C C . VAL A 1 77 ? 83.421 52.239 74.899 1.00 27.17 77 VAL A C 1
ATOM 1097 O O . VAL A 1 77 ? 82.445 52.463 75.621 1.00 28.97 77 VAL A O 1
ATOM 1110 N N . GLU A 1 78 ? 83.588 52.811 73.708 1.00 28.20 78 GLU A N 1
ATOM 1111 C CA . GLU A 1 78 ? 82.698 53.846 73.200 1.00 28.61 78 GLU A CA 1
ATOM 1112 C C . GLU A 1 78 ? 82.006 53.376 71.927 1.00 26.32 78 GLU A C 1
ATOM 1113 O O . GLU A 1 78 ? 82.525 52.535 71.189 1.00 24.92 78 GLU A O 1
ATOM 1125 N N . LYS A 1 79 ? 80.832 53.942 71.669 1.00 25.70 79 LYS A N 1
ATOM 1126 C CA . LYS A 1 79 ? 80.005 53.500 70.561 1.00 28.03 79 LYS A CA 1
ATOM 1127 C C . LYS A 1 79 ? 80.508 54.055 69.231 1.00 27.22 79 LYS A C 1
ATOM 1128 O O . LYS A 1 79 ? 81.252 55.037 69.172 1.00 20.81 79 LYS A O 1
ATOM 1147 N N . VAL A 1 80 ? 80.067 53.405 68.155 1.00 27.30 80 VAL A N 1
ATOM 1148 C CA . VAL A 1 80 ? 80.468 53.713 66.789 1.00 26.72 80 VAL A CA 1
ATOM 1149 C C . VAL A 1 80 ? 79.249 54.212 66.025 1.00 29.05 80 VAL A C 1
ATOM 1150 O O . VAL A 1 80 ? 78.111 53.825 66.312 1.00 30.06 80 VAL A O 1
ATOM 1163 N N . ASN A 1 81 ? 79.493 55.083 65.044 1.00 22.13 81 ASN A N 1
ATOM 1164 C CA . ASN A 1 81 ? 78.405 55.515 64.176 1.00 29.96 81 ASN A CA 1
ATOM 1165 C C . ASN A 1 81 ? 78.112 54.448 63.119 1.00 28.48 81 ASN A C 1
ATOM 1166 O O . ASN A 1 81 ? 79.038 53.817 62.600 1.00 27.27 81 ASN A O 1
ATOM 1177 N N . PRO A 1 82 ? 76.845 54.228 62.779 1.00 31.24 82 PRO A N 1
ATOM 1178 C CA . PRO A 1 82 ? 76.516 53.270 61.721 1.00 33.82 82 PRO A CA 1
ATOM 1179 C C . PRO A 1 82 ? 76.888 53.815 60.354 1.00 34.37 82 PRO A C 1
ATOM 1180 O O . PRO A 1 82 ? 77.203 55.006 60.215 1.00 28.58 82 PRO A O 1
ATOM 1191 N N . PRO A 1 83 ? 76.847 52.977 59.313 1.00 36.72 83 PRO A N 1
ATOM 1192 C CA . PRO A 1 83 ? 77.394 53.394 58.009 1.00 35.55 83 PRO A CA 1
ATOM 1193 C C . PRO A 1 83 ? 76.682 54.574 57.371 1.00 34.77 83 PRO A C 1
ATOM 1194 O O . PRO A 1 83 ? 77.277 55.237 56.512 1.00 35.18 83 PRO A O 1
ATOM 1205 N N . LYS A 1 84 ? 75.429 54.853 57.735 1.00 32.43 84 LYS A N 1
ATOM 1206 C CA . LYS A 1 84 ? 74.728 55.982 57.129 1.00 33.91 84 LYS A CA 1
ATOM 1207 C C . LYS A 1 84 ? 75.484 57.289 57.336 1.00 31.96 84 LYS A C 1
ATOM 1208 O O . LYS A 1 84 ? 75.390 58.198 56.504 1.00 29.89 84 LYS A O 1
ATOM 1227 N N . PHE A 1 85 ? 76.236 57.401 58.432 1.00 28.13 85 PHE A N 1
ATOM 1228 C CA . PHE A 1 85 ? 76.902 58.638 58.814 1.00 28.06 85 PHE A CA 1
ATOM 1229 C C . PHE A 1 85 ? 78.369 58.663 58.401 1.00 28.15 85 PHE A C 1
ATOM 1230 O O . PHE A 1 85 ? 79.147 59.463 58.932 1.00 28.75 85 PHE A O 1
ATOM 1247 N N . GLU A 1 86 ? 78.757 57.813 57.455 1.00 29.12 86 GLU A N 1
ATOM 1248 C CA . GLU A 1 86 ? 80.146 57.744 57.027 1.00 30.91 86 GLU A CA 1
ATOM 1249 C C . GLU A 1 86 ? 80.498 58.974 56.198 1.00 27.03 86 GLU A C 1
ATOM 1250 O O . GLU A 1 86 ? 79.770 59.340 55.271 1.00 24.45 86 GLU A O 1
ATOM 1262 N N . LYS A 1 87 ? 81.608 59.624 56.548 1.00 25.63 87 LYS A N 1
ATOM 1263 C CA . LYS A 1 87 ? 82.069 60.823 55.845 1.00 26.14 87 LYS A CA 1
ATOM 1264 C C . LYS A 1 87 ? 80.969 61.877 55.763 1.00 26.53 87 LYS A C 1
ATOM 1265 O O . LYS A 1 87 ? 80.829 62.582 54.763 1.00 26.67 87 LYS A O 1
ATOM 1284 N N . ILE A 1 88 ? 80.178 61.989 56.832 1.00 24.00 88 ILE A N 1
ATOM 1285 C CA . ILE A 1 88 ? 79.051 62.909 56.823 1.00 24.24 88 ILE A CA 1
ATOM 1286 C C . ILE A 1 88 ? 79.563 64.347 56.801 1.00 24.68 88 ILE A C 1
ATOM 1287 O O . ILE A 1 88 ? 80.597 64.676 57.399 1.00 22.14 88 ILE A O 1
ATOM 1303 N N . GLU A 1 89 ? 78.826 65.218 56.107 1.00 25.80 89 GLU A N 1
ATOM 1304 C CA . GLU A 1 89 ? 79.303 66.574 55.849 1.00 28.92 89 GLU A CA 1
ATOM 1305 C C . GLU A 1 89 ? 79.204 67.466 57.081 1.00 25.95 89 GLU A C 1
ATOM 1306 O O . GLU A 1 89 ? 80.061 68.334 57.286 1.00 26.45 89 GLU A O 1
ATOM 1318 N N . ASP A 1 90 ? 78.172 67.282 57.902 1.00 22.71 90 ASP A N 1
ATOM 1319 C CA . ASP A 1 90 ? 78.010 68.023 59.150 1.00 24.22 90 ASP A CA 1
ATOM 1320 C C . ASP A 1 90 ? 77.935 67.017 60.291 1.00 24.71 90 ASP A C 1
ATOM 1321 O O . ASP A 1 90 ? 76.938 66.302 60.431 1.00 23.18 90 ASP A O 1
ATOM 1330 N N . MET A 1 91 ? 78.985 66.969 61.108 1.00 22.08 91 MET A N 1
ATOM 1331 C CA . MET A 1 91 ? 79.051 65.979 62.171 1.00 20.78 91 MET A CA 1
ATOM 1332 C C . MET A 1 91 ? 77.983 66.187 63.236 1.00 25.90 91 MET A C 1
ATOM 1333 O O . MET A 1 91 ? 77.751 65.278 64.040 1.00 23.96 91 MET A O 1
ATOM 1347 N N . ALA A 1 92 ? 77.316 67.343 63.253 1.00 23.10 92 ALA A N 1
ATOM 1348 C CA . ALA A 1 92 ? 76.159 67.521 64.117 1.00 25.34 92 ALA A CA 1
ATOM 1349 C C . ALA A 1 92 ? 75.014 66.591 63.742 1.00 24.72 92 ALA A C 1
ATOM 1350 O O . ALA A 1 92 ? 74.065 66.454 64.521 1.00 21.33 92 ALA A O 1
ATOM 1357 N N . ASP A 1 93 ? 75.085 65.946 62.581 1.00 23.50 93 ASP A N 1
ATOM 1358 C CA . ASP A 1 93 ? 74.078 64.990 62.149 1.00 24.68 93 ASP A CA 1
ATOM 1359 C C . ASP A 1 93 ? 74.403 63.551 62.541 1.00 23.56 93 ASP A C 1
ATOM 1360 O O . ASP A 1 93 ? 73.596 62.660 62.261 1.00 27.58 93 ASP A O 1
ATOM 1369 N N . MET A 1 94 ? 75.553 63.300 63.168 1.00 25.57 94 MET A N 1
ATOM 1370 C CA . MET A 1 94 ? 75.888 61.956 63.623 1.00 23.54 94 MET A CA 1
ATOM 1371 C C . MET A 1 94 ? 75.049 61.582 64.839 1.00 25.55 94 MET A C 1
ATOM 1372 O O . MET A 1 94 ? 74.851 62.393 65.748 1.00 23.63 94 MET A O 1
ATOM 1386 N N . THR A 1 95 ? 74.569 60.335 64.865 1.00 22.80 95 THR A N 1
ATOM 1387 C CA . THR A 1 95 ? 73.790 59.873 66.008 1.00 20.82 95 THR A CA 1
ATOM 1388 C C . THR A 1 95 ? 74.673 59.590 67.218 1.00 21.86 95 THR A C 1
ATOM 1389 O O . THR A 1 95 ? 74.216 59.740 68.357 1.00 25.49 95 THR A O 1
ATOM 1400 N N . VAL A 1 96 ? 75.928 59.198 67.004 1.00 19.38 96 VAL A N 1
ATOM 1401 C CA . VAL A 1 96 ? 76.903 59.053 68.080 1.00 21.57 96 VAL A CA 1
ATOM 1402 C C . VAL A 1 96 ? 77.848 60.249 68.027 1.00 23.71 96 VAL A C 1
ATOM 1403 O O . VAL A 1 96 ? 78.545 60.460 67.026 1.00 19.96 96 VAL A O 1
ATOM 1416 N N . LEU A 1 97 ? 77.880 61.022 69.111 1.00 22.31 97 LEU A N 1
ATOM 1417 C CA . LEU A 1 97 ? 78.636 62.270 69.203 1.00 24.66 97 LEU A CA 1
ATOM 1418 C C . LEU A 1 97 ? 79.663 62.124 70.321 1.00 28.63 97 LEU A C 1
ATOM 1419 O O . LEU A 1 97 ? 79.405 62.509 71.465 1.00 29.36 97 LEU A O 1
ATOM 1435 N N . ASN A 1 98 ? 80.825 61.560 69.990 1.00 25.46 98 ASN A N 1
ATOM 1436 C CA . ASN A 1 98 ? 81.922 61.435 70.939 1.00 25.43 98 ASN A CA 1
ATOM 1437 C C . ASN A 1 98 ? 83.239 61.635 70.199 1.00 22.52 98 ASN A C 1
ATOM 1438 O O . ASN A 1 98 ? 83.281 61.725 68.969 1.00 24.67 98 ASN A O 1
ATOM 1449 N N . THR A 1 99 ? 84.322 61.719 70.970 1.00 26.03 99 THR A N 1
ATOM 1450 C CA . THR A 1 99 ? 85.617 62.087 70.401 1.00 23.94 99 THR A CA 1
ATOM 1451 C C . THR A 1 99 ? 86.086 61.107 69.336 1.00 23.90 99 THR A C 1
ATOM 1452 O O . THR A 1 99 ? 86.455 61.555 68.237 1.00 19.92 99 THR A O 1
ATOM 1463 N N . PRO A 1 100 ? 86.102 59.792 69.567 1.00 27.64 100 PRO A N 1
ATOM 1464 C CA . PRO A 1 100 ? 86.539 58.882 68.494 1.00 24.94 100 PRO A CA 1
ATOM 1465 C C . PRO A 1 100 ? 85.671 58.947 67.250 1.00 24.97 100 PRO A C 1
ATOM 1466 O O . PRO A 1 100 ? 86.180 58.739 66.141 1.00 26.32 100 PRO A O 1
ATOM 1477 N N . CYS A 1 101 ? 84.373 59.227 67.389 1.00 24.11 101 CYS A N 1
ATOM 1478 C CA . CYS A 1 101 ? 83.523 59.326 66.208 1.00 23.69 101 CYS A CA 1
ATOM 1479 C C . CYS A 1 101 ? 83.808 60.601 65.420 1.00 23.64 101 CYS A C 1
ATOM 1480 O O . CYS A 1 101 ? 83.737 60.593 64.186 1.00 20.36 101 CYS A O 1
ATOM 1488 N N . VAL A 1 102 ? 84.136 61.697 66.107 1.00 22.16 102 VAL A N 1
ATOM 1489 C CA . VAL A 1 102 ? 84.533 62.920 65.414 1.00 24.87 102 VAL A CA 1
ATOM 1490 C C . VAL A 1 102 ? 85.847 62.704 64.672 1.00 24.33 102 VAL A C 1
ATOM 1491 O O . VAL A 1 102 ? 85.981 63.051 63.493 1.00 22.37 102 VAL A O 1
ATOM 1504 N N . LEU A 1 103 ? 86.839 62.133 65.355 1.00 24.75 103 LEU A N 1
ATOM 1505 C CA . LEU A 1 103 ? 88.120 61.859 64.714 1.00 24.31 103 LEU A CA 1
ATOM 1506 C C . LEU A 1 103 ? 87.944 60.962 63.496 1.00 26.48 103 LEU A C 1
ATOM 1507 O O . LEU A 1 103 ? 88.555 61.195 62.444 1.00 19.92 103 LEU A O 1
ATOM 1523 N N . HIS A 1 104 ? 87.104 59.933 63.620 1.00 27.03 104 HIS A N 1
ATOM 1524 C CA . HIS A 1 104 ? 86.909 58.979 62.533 1.00 24.80 104 HIS A CA 1
ATOM 1525 C C . HIS A 1 104 ? 86.307 59.657 61.309 1.00 24.38 104 HIS A C 1
ATOM 1526 O O . HIS A 1 104 ? 86.789 59.480 60.184 1.00 25.37 104 HIS A O 1
ATOM 1540 N N . ASN A 1 105 ? 85.250 60.444 61.507 1.00 23.86 105 ASN A N 1
ATOM 1541 C CA . ASN A 1 105 ? 84.620 61.112 60.375 1.00 24.61 105 ASN A CA 1
ATOM 1542 C C . ASN A 1 105 ? 85.588 62.072 59.695 1.00 26.36 105 ASN A C 1
ATOM 1543 O O . ASN A 1 105 ? 85.672 62.110 58.462 1.00 25.40 105 ASN A O 1
ATOM 1554 N N . LEU A 1 106 ? 86.324 62.860 60.481 1.00 24.12 106 LEU A N 1
ATOM 1555 C CA . LEU A 1 106 ? 87.326 63.751 59.906 1.00 25.30 106 LEU A CA 1
ATOM 1556 C C . LEU A 1 106 ? 88.386 62.961 59.152 1.00 24.85 106 LEU A C 1
ATOM 1557 O O . LEU A 1 106 ? 88.766 63.313 58.028 1.00 25.88 106 LEU A O 1
ATOM 1573 N N . ARG A 1 107 ? 88.879 61.885 59.763 1.00 24.30 107 ARG A N 1
ATOM 1574 C CA . ARG A 1 107 ? 89.923 61.081 59.142 1.00 27.26 107 ARG A CA 1
ATOM 1575 C C . ARG A 1 107 ? 89.440 60.492 57.821 1.00 29.44 107 ARG A C 1
ATOM 1576 O O . ARG A 1 107 ? 90.138 60.565 56.803 1.00 27.22 107 ARG A O 1
ATOM 1597 N N . GLN A 1 108 ? 88.231 59.923 57.811 1.00 28.15 108 GLN A N 1
ATOM 1598 C CA . GLN A 1 108 ? 87.737 59.271 56.602 1.00 26.00 108 GLN A CA 1
ATOM 1599 C C . GLN A 1 108 ? 87.530 60.272 55.472 1.00 27.72 108 GLN A C 1
ATOM 1600 O O . GLN A 1 108 ? 87.822 59.970 54.309 1.00 23.53 108 GLN A O 1
ATOM 1614 N N . ARG A 1 109 ? 87.026 61.466 55.784 1.00 23.50 109 ARG A N 1
ATOM 1615 C CA . ARG A 1 109 ? 86.916 62.489 54.751 1.00 25.24 109 ARG A CA 1
ATOM 1616 C C . ARG A 1 109 ? 88.297 62.882 54.240 1.00 24.91 109 ARG A C 1
ATOM 1617 O O . ARG A 1 109 ? 88.517 62.972 53.027 1.00 24.87 109 ARG A O 1
ATOM 1638 N N . TYR A 1 110 ? 89.249 63.079 55.155 1.00 24.99 110 TYR A N 1
ATOM 1639 C CA . TYR A 1 110 ? 90.613 63.432 54.774 1.00 24.11 110 TYR A CA 1
ATOM 1640 C C . TYR A 1 110 ? 91.239 62.364 53.881 1.00 28.79 110 TYR A C 1
ATOM 1641 O O . TYR A 1 110 ? 91.912 62.689 52.894 1.00 27.16 110 TYR A O 1
ATOM 1659 N N . TYR A 1 111 ? 91.046 61.083 54.216 1.00 25.67 111 TYR A N 1
ATOM 1660 C CA . TYR A 1 111 ? 91.572 60.011 53.376 1.00 27.71 111 TYR A CA 1
ATOM 1661 C C . TYR A 1 111 ? 90.940 60.006 51.993 1.00 25.67 111 TYR A C 1
ATOM 1662 O O . TYR A 1 111 ? 91.538 59.474 51.053 1.00 27.37 111 TYR A O 1
ATOM 1680 N N . ALA A 1 112 ? 89.745 60.573 51.850 1.00 29.97 112 ALA A N 1
ATOM 1681 C CA . ALA A 1 112 ? 89.082 60.680 50.561 1.00 29.67 112 ALA A CA 1
ATOM 1682 C C . ALA A 1 112 ? 89.341 62.019 49.887 1.00 27.43 112 ALA A C 1
ATOM 1683 O O . ALA A 1 112 ? 88.575 62.417 49.002 1.00 28.50 112 ALA A O 1
ATOM 1690 N N . LYS A 1 113 ? 90.397 62.725 50.291 1.00 29.46 113 LYS A N 1
ATOM 1691 C CA . LYS A 1 113 ? 90.779 64.008 49.710 1.00 28.24 113 LYS A CA 1
ATOM 1692 C C . LYS A 1 113 ? 89.754 65.106 49.980 1.00 27.58 113 LYS A C 1
ATOM 1693 O O . LYS A 1 113 ? 89.695 66.093 49.241 1.00 29.65 113 LYS A O 1
ATOM 1712 N N . LEU A 1 114 ? 88.949 64.960 51.031 1.00 27.04 114 LEU A N 1
ATOM 1713 C CA . LEU A 1 114 ? 87.957 65.956 51.431 1.00 23.75 114 LEU A CA 1
ATOM 1714 C C . LEU A 1 114 ? 88.452 66.624 52.709 1.00 26.87 114 LEU A C 1
ATOM 1715 O O . LEU A 1 114 ? 88.416 66.016 53.784 1.00 23.56 114 LEU A O 1
ATOM 1731 N N . ILE A 1 115 ? 88.911 67.872 52.591 1.00 24.84 115 ILE A N 1
ATOM 1732 C CA . ILE A 1 115 ? 89.533 68.555 53.720 1.00 22.72 115 ILE A CA 1
ATOM 1733 C C . ILE A 1 115 ? 88.536 69.345 54.562 1.00 22.07 115 ILE A C 1
ATOM 1734 O O . ILE A 1 115 ? 88.862 69.717 55.697 1.00 22.04 115 ILE A O 1
ATOM 1750 N N . TYR A 1 116 ? 87.338 69.608 54.047 1.00 23.72 116 TYR A N 1
ATOM 1751 C CA . TYR A 1 116 ? 86.353 70.433 54.733 1.00 24.48 116 TYR A CA 1
ATOM 1752 C C . TYR A 1 116 ? 85.279 69.568 55.379 1.00 25.79 116 TYR A C 1
ATOM 1753 O O . TYR A 1 116 ? 84.758 68.634 54.761 1.00 22.36 116 TYR A O 1
ATOM 1771 N N . THR A 1 117 ? 84.945 69.899 56.625 1.00 25.08 117 THR A N 1
ATOM 1772 C CA . THR A 1 117 ? 83.881 69.222 57.350 1.00 22.97 117 THR A CA 1
ATOM 1773 C C . THR A 1 117 ? 83.244 70.207 58.317 1.00 23.75 117 THR A C 1
ATOM 1774 O O . THR A 1 117 ? 83.950 70.956 58.997 1.00 21.41 117 THR A O 1
ATOM 1785 N N . TYR A 1 118 ? 81.917 70.193 58.391 1.00 20.03 118 TYR A N 1
ATOM 1786 C CA . TYR A 1 118 ? 81.214 70.998 59.376 1.00 21.08 118 TYR A CA 1
ATOM 1787 C C . TYR A 1 118 ? 81.053 70.225 60.674 1.00 25.18 118 TYR A C 1
ATOM 1788 O O . TYR A 1 118 ? 80.982 68.991 60.690 1.00 21.10 118 TYR A O 1
ATOM 1806 N N . SER A 1 119 ? 81.023 70.976 61.775 1.00 18.15 119 SER A N 1
ATOM 1807 C CA . SER A 1 119 ? 80.709 70.452 63.103 1.00 22.17 119 SER A CA 1
ATOM 1808 C C . SER A 1 119 ? 79.803 71.507 63.740 1.00 21.94 119 SER A C 1
ATOM 1809 O O . SER A 1 119 ? 80.246 72.382 64.486 1.00 24.35 119 SER A O 1
ATOM 1817 N N . GLY A 1 120 ? 78.521 71.436 63.418 1.00 24.84 120 GLY A N 1
ATOM 1818 C CA . GLY A 1 120 ? 77.627 72.513 63.800 1.00 27.30 120 GLY A CA 1
ATOM 1819 C C . GLY A 1 120 ? 78.079 73.783 63.106 1.00 22.82 120 GLY A C 1
ATOM 1820 O O . GLY A 1 120 ? 78.245 73.820 61.882 1.00 23.86 120 GLY A O 1
ATOM 1824 N N . LEU A 1 121 ? 78.312 74.839 63.887 1.00 24.59 121 LEU A N 1
ATOM 1825 C CA . LEU A 1 121 ? 78.751 76.105 63.310 1.00 22.98 121 LEU A CA 1
ATOM 1826 C C . LEU A 1 121 ? 80.170 76.023 62.758 1.00 22.84 121 LEU A C 1
ATOM 1827 O O . LEU A 1 121 ? 80.485 76.700 61.772 1.00 22.34 121 LEU A O 1
ATOM 1843 N N . PHE A 1 122 ? 81.031 75.208 63.366 1.00 21.26 122 PHE A N 1
ATOM 1844 C CA . PHE A 1 122 ? 82.431 75.158 62.966 1.00 18.96 122 PHE A CA 1
ATOM 1845 C C . PHE A 1 122 ? 82.581 74.609 61.553 1.00 22.19 122 PHE A C 1
ATOM 1846 O O . PHE A 1 122 ? 81.904 73.655 61.165 1.00 20.51 122 PHE A O 1
ATOM 1863 N N . CYS A 1 123 ? 83.484 75.219 60.786 1.00 20.97 123 CYS A N 1
ATOM 1864 C CA . CYS A 1 123 ? 83.978 74.661 59.530 1.00 20.81 123 CYS A CA 1
ATOM 1865 C C . CYS A 1 123 ? 85.420 74.228 59.765 1.00 22.86 123 CYS A C 1
ATOM 1866 O O . CYS A 1 123 ? 86.289 75.067 60.029 1.00 21.33 123 CYS A O 1
ATOM 1874 N N . VAL A 1 124 ? 85.671 72.921 59.673 1.00 22.04 124 VAL A N 1
ATOM 1875 C CA . VAL A 1 124 ? 86.987 72.346 59.936 1.00 21.53 124 VAL A CA 1
ATOM 1876 C C . VAL A 1 124 ? 87.720 72.184 58.612 1.00 23.68 124 VAL A C 1
ATOM 1877 O O . VAL A 1 124 ? 87.178 71.604 57.661 1.00 20.58 124 VAL A O 1
ATOM 1890 N N . ALA A 1 125 ? 88.958 72.679 58.558 1.00 23.39 125 ALA A N 1
ATOM 1891 C CA . ALA A 1 125 ? 89.806 72.601 57.369 1.00 22.24 125 ALA A CA 1
ATOM 1892 C C . ALA A 1 125 ? 91.116 71.921 57.748 1.00 23.21 125 ALA A C 1
ATOM 1893 O O . ALA A 1 125 ? 91.960 72.520 58.424 1.00 20.95 125 ALA A O 1
ATOM 1900 N N . ILE A 1 126 ? 91.298 70.682 57.303 1.00 21.25 126 ILE A N 1
ATOM 1901 C CA . ILE A 1 126 ? 92.494 69.909 57.611 1.00 23.53 126 ILE A CA 1
ATOM 1902 C C . ILE A 1 126 ? 93.470 70.066 56.450 1.00 24.32 126 ILE A C 1
ATOM 1903 O O . ILE A 1 126 ? 93.159 69.703 55.310 1.00 23.51 126 ILE A O 1
ATOM 1919 N N . ASN A 1 127 ? 94.642 70.610 56.745 1.00 23.99 127 ASN A N 1
ATOM 1920 C CA . ASN A 1 127 ? 95.651 70.908 55.738 1.00 25.55 127 ASN A CA 1
ATOM 1921 C C . ASN A 1 127 ? 96.029 69.644 54.970 1.00 27.31 127 ASN A C 1
ATOM 1922 O O . ASN A 1 127 ? 96.519 68.684 55.583 1.00 27.25 127 ASN A O 1
ATOM 1933 N N . PRO A 1 128 ? 95.824 69.589 53.648 1.00 25.04 128 PRO A N 1
ATOM 1934 C CA . PRO A 1 128 ? 96.174 68.373 52.902 1.00 28.35 128 PRO A CA 1
ATOM 1935 C C . PRO A 1 128 ? 97.642 68.276 52.517 1.00 31.28 128 PRO A C 1
ATOM 1936 O O . PRO A 1 128 ? 98.089 67.187 52.129 1.00 29.29 128 PRO A O 1
ATOM 1947 N N . TYR A 1 129 ? 98.402 69.368 52.614 1.00 29.61 129 TYR A N 1
ATOM 1948 C CA . TYR A 1 129 ? 99.779 69.415 52.115 1.00 32.36 129 TYR A CA 1
ATOM 1949 C C . TYR A 1 129 ? 99.837 68.962 50.660 1.00 32.25 129 TYR A C 1
ATOM 1950 O O . TYR A 1 129 ? 100.827 68.386 50.204 1.00 32.79 129 TYR A O 1
ATOM 1968 N N . LYS A 1 130 ? 98.747 69.218 49.942 1.00 33.77 130 LYS A N 1
ATOM 1969 C CA . LYS A 1 130 ? 98.646 69.026 48.507 1.00 31.69 130 LYS A CA 1
ATOM 1970 C C . LYS A 1 130 ? 97.942 70.246 47.936 1.00 38.13 130 LYS A C 1
ATOM 1971 O O . LYS A 1 130 ? 97.256 70.981 48.652 1.00 35.32 130 LYS A O 1
ATOM 1990 N N . ARG A 1 131 ? 98.102 70.457 46.635 1.00 41.84 131 ARG A N 1
ATOM 1991 C CA . ARG A 1 131 ? 97.456 71.577 45.955 1.00 49.25 131 ARG A CA 1
ATOM 1992 C C . ARG A 1 131 ? 96.162 71.055 45.339 1.00 43.46 131 ARG A C 1
ATOM 1993 O O . ARG A 1 131 ? 96.128 70.632 44.184 1.00 51.12 131 ARG A O 1
ATOM 2014 N N . TYR A 1 132 ? 95.088 71.056 46.138 1.00 42.07 132 TYR A N 1
ATOM 2015 C CA . TYR A 1 132 ? 93.778 70.703 45.615 1.00 35.93 132 TYR A CA 1
ATOM 2016 C C . TYR A 1 132 ? 93.138 71.917 44.940 1.00 35.60 132 TYR A C 1
ATOM 2017 O O . TYR A 1 132 ? 93.306 73.049 45.400 1.00 32.35 132 TYR A O 1
ATOM 2035 N N . PRO A 1 133 ? 92.379 71.706 43.852 1.00 34.13 133 PRO A N 1
ATOM 2036 C CA . PRO A 1 133 ? 91.753 72.812 43.117 1.00 34.70 133 PRO A CA 1
ATOM 2037 C C . PRO A 1 133 ? 90.492 73.363 43.784 1.00 31.36 133 PRO A C 1
ATOM 2038 O O . PRO A 1 133 ? 89.439 73.485 43.158 1.00 29.18 133 PRO A O 1
ATOM 2049 N N . VAL A 1 134 ? 90.607 73.718 45.067 1.00 35.23 134 VAL A N 1
ATOM 2050 C CA . VAL A 1 134 ? 89.449 74.157 45.846 1.00 31.25 134 VAL A CA 1
ATOM 2051 C C . VAL A 1 134 ? 89.363 75.671 45.985 1.00 31.81 134 VAL A C 1
ATOM 2052 O O . VAL A 1 134 ? 88.362 76.173 46.521 1.00 31.83 134 VAL A O 1
ATOM 2065 N N . TYR A 1 135 ? 90.367 76.414 45.520 1.00 32.21 135 TYR A N 1
ATOM 2066 C CA . TYR A 1 135 ? 90.374 77.868 45.606 1.00 31.77 135 TYR A CA 1
ATOM 2067 C C . TYR A 1 135 ? 90.144 78.545 44.258 1.00 34.55 135 TYR A C 1
ATOM 2068 O O . TYR A 1 135 ? 90.281 79.769 44.161 1.00 32.96 135 TYR A O 1
ATOM 2086 N N . THR A 1 136 ? 89.801 77.790 43.219 1.00 33.89 136 THR A N 1
ATOM 2087 C CA . THR A 1 136 ? 89.680 78.353 41.882 1.00 34.43 136 THR A CA 1
ATOM 2088 C C . THR A 1 136 ? 88.394 79.159 41.743 1.00 36.51 136 THR A C 1
ATOM 2089 O O . THR A 1 136 ? 87.465 79.047 42.548 1.00 35.56 136 THR A O 1
ATOM 2100 N N . ASN A 1 137 ? 88.347 79.977 40.687 1.00 37.68 137 ASN A N 1
ATOM 2101 C CA . ASN A 1 137 ? 87.113 80.678 40.346 1.00 40.09 137 ASN A CA 1
ATOM 2102 C C . ASN A 1 137 ? 85.996 79.694 40.035 1.00 39.03 137 ASN A C 1
ATOM 2103 O O . ASN A 1 137 ? 84.840 79.913 40.415 1.00 38.98 137 ASN A O 1
ATOM 2114 N N . ARG A 1 138 ? 86.320 78.612 39.326 1.00 38.40 138 ARG A N 1
ATOM 2115 C CA . ARG A 1 138 ? 85.331 77.577 39.052 1.00 40.39 138 ARG A CA 1
ATOM 2116 C C . ARG A 1 138 ? 84.672 77.109 40.344 1.00 39.86 138 ARG A C 1
ATOM 2117 O O . ARG A 1 138 ? 83.441 77.054 40.447 1.00 38.66 138 ARG A O 1
ATOM 2138 N N . CYS A 1 139 ? 85.484 76.783 41.351 1.00 35.44 139 CYS A N 1
ATOM 2139 C CA . CYS A 1 139 ? 84.942 76.363 42.638 1.00 34.97 139 CYS A CA 1
ATOM 2140 C C . CYS A 1 139 ? 84.162 77.496 43.300 1.00 34.93 139 CYS A C 1
ATOM 2141 O O . CYS A 1 139 ? 83.017 77.306 43.727 1.00 31.71 139 CYS A O 1
ATOM 2149 N N . ALA A 1 140 ? 84.761 78.689 43.378 1.00 35.09 140 ALA A N 1
ATOM 2150 C CA . ALA A 1 140 ? 84.109 79.813 44.046 1.00 35.38 140 ALA A CA 1
ATOM 2151 C C . ALA A 1 140 ? 82.702 80.051 43.509 1.00 36.66 140 ALA A C 1
ATOM 2152 O O . ALA A 1 140 ? 81.780 80.357 44.276 1.00 36.09 140 ALA A O 1
ATOM 2159 N N . LYS A 1 141 ? 82.513 79.918 42.195 1.00 35.30 141 LYS A N 1
ATOM 2160 C CA . LYS A 1 141 ? 81.194 80.138 41.615 1.00 38.62 141 LYS A CA 1
ATOM 2161 C C . LYS A 1 141 ? 80.162 79.146 42.132 1.00 36.43 141 LYS A C 1
ATOM 2162 O O . LYS A 1 141 ? 78.965 79.451 42.116 1.00 33.09 141 LYS A O 1
ATOM 2181 N N . MET A 1 142 ? 80.592 77.970 42.596 1.00 36.40 142 MET A N 1
ATOM 2182 C CA . MET A 1 142 ? 79.645 77.014 43.161 1.00 32.85 142 MET A CA 1
ATOM 2183 C C . MET A 1 142 ? 78.922 77.586 44.371 1.00 31.73 142 MET A C 1
ATOM 2184 O O . MET A 1 142 ? 77.789 77.187 44.661 1.00 30.09 142 MET A O 1
ATOM 2198 N N . TYR A 1 143 ? 79.553 78.513 45.088 1.00 31.50 143 TYR A N 1
ATOM 2199 C CA . TYR A 1 143 ? 79.097 78.913 46.410 1.00 30.38 143 TYR A CA 1
ATOM 2200 C C . TYR A 1 143 ? 78.443 80.285 46.449 1.00 29.23 143 TYR A C 1
ATOM 2201 O O . TYR A 1 143 ? 78.029 80.721 47.527 1.00 30.24 143 TYR A O 1
ATOM 2219 N N . ARG A 1 144 ? 78.325 80.973 45.319 1.00 31.71 144 ARG A N 1
ATOM 2220 C CA . ARG A 1 144 ? 77.759 82.315 45.331 1.00 31.79 144 ARG A CA 1
ATOM 2221 C C . ARG A 1 144 ? 76.259 82.247 45.586 1.00 32.38 144 ARG A C 1
ATOM 2222 O O . ARG A 1 144 ? 75.510 81.673 44.789 1.00 31.78 144 ARG A O 1
ATOM 2243 N N . GLY A 1 145 ? 75.821 82.842 46.693 1.00 31.65 145 GLY A N 1
ATOM 2244 C CA . GLY A 1 145 ? 74.414 82.891 47.028 1.00 34.50 145 GLY A CA 1
ATOM 2245 C C . GLY A 1 145 ? 73.794 81.575 47.443 1.00 36.64 145 GLY A C 1
ATOM 2246 O O . GLY A 1 145 ? 72.564 81.481 47.491 1.00 38.45 145 GLY A O 1
ATOM 2250 N N . LYS A 1 146 ? 74.596 80.557 47.749 1.00 34.39 146 LYS A N 1
ATOM 2251 C CA . LYS A 1 146 ? 74.079 79.245 48.117 1.00 36.87 146 LYS A CA 1
ATOM 2252 C C . LYS A 1 146 ? 74.041 79.094 49.632 1.00 35.86 146 LYS A C 1
ATOM 2253 O O . LYS A 1 146 ? 74.970 79.506 50.333 1.00 32.18 146 LYS A O 1
ATOM 2272 N N . ARG A 1 147 ? 72.966 78.492 50.133 1.00 40.92 147 ARG A N 1
ATOM 2273 C CA . ARG A 1 147 ? 72.884 78.179 51.552 1.00 40.18 147 ARG A CA 1
ATOM 2274 C C . ARG A 1 147 ? 73.842 77.043 51.891 1.00 37.58 147 ARG A C 1
ATOM 2275 O O . ARG A 1 147 ? 74.161 76.196 51.052 1.00 34.70 147 ARG A O 1
ATOM 2296 N N . ARG A 1 148 ? 74.301 77.031 53.145 1.00 36.32 148 ARG A N 1
ATOM 2297 C CA . ARG A 1 148 ? 75.373 76.122 53.538 1.00 32.36 148 ARG A CA 1
ATOM 2298 C C . ARG A 1 148 ? 75.024 74.672 53.220 1.00 32.83 148 ARG A C 1
ATOM 2299 O O . ARG A 1 148 ? 75.901 73.885 52.845 1.00 29.90 148 ARG A O 1
ATOM 2320 N N . ASN A 1 149 ? 73.752 74.299 53.355 1.00 34.26 149 ASN A N 1
ATOM 2321 C CA . ASN A 1 149 ? 73.333 72.921 53.132 1.00 35.54 149 ASN A CA 1
ATOM 2322 C C . ASN A 1 149 ? 72.988 72.628 51.677 1.00 36.59 149 ASN A C 1
ATOM 2323 O O . ASN A 1 149 ? 72.575 71.505 51.371 1.00 37.68 149 ASN A O 1
ATOM 2334 N N . GLU A 1 150 ? 73.150 73.597 50.778 1.00 35.94 150 GLU A N 1
ATOM 2335 C CA . GLU A 1 150 ? 72.960 73.373 49.350 1.00 38.50 150 GLU A CA 1
ATOM 2336 C C . GLU A 1 150 ? 74.242 72.963 48.637 1.00 33.02 150 GLU A C 1
ATOM 2337 O O . GLU A 1 150 ? 74.189 72.596 47.459 1.00 32.48 150 GLU A O 1
ATOM 2349 N N . VAL A 1 151 ? 75.384 73.015 49.315 1.00 31.84 151 VAL A N 1
ATOM 2350 C CA . VAL A 1 151 ? 76.675 72.785 48.676 1.00 29.89 151 VAL A CA 1
ATOM 2351 C C . VAL A 1 151 ? 77.587 72.071 49.667 1.00 27.30 151 VAL A C 1
ATOM 2352 O O . VAL A 1 151 ? 77.367 72.164 50.883 1.00 29.05 151 VAL A O 1
ATOM 2365 N N . PRO A 1 152 ? 78.611 71.357 49.208 1.00 26.53 152 PRO A N 1
ATOM 2366 C CA . PRO A 1 152 ? 79.509 70.658 50.136 1.00 29.11 152 PRO A CA 1
ATOM 2367 C C . PRO A 1 152 ? 80.218 71.630 51.062 1.00 28.04 152 PRO A C 1
ATOM 2368 O O . PRO A 1 152 ? 80.271 72.840 50.788 1.00 26.24 152 PRO A O 1
ATOM 2379 N N . PRO A 1 153 ? 80.776 71.141 52.169 1.00 24.57 153 PRO A N 1
ATOM 2380 C CA . PRO A 1 153 ? 81.502 72.034 53.079 1.00 24.73 153 PRO A CA 1
ATOM 2381 C C . PRO A 1 153 ? 82.659 72.739 52.387 1.00 26.31 153 PRO A C 1
ATOM 2382 O O . PRO A 1 153 ? 83.354 72.161 51.549 1.00 23.67 153 PRO A O 1
ATOM 2393 N N . HIS A 1 154 ? 82.865 74.001 52.764 1.00 24.74 154 HIS A N 1
ATOM 2394 C CA . HIS A 1 154 ? 83.898 74.849 52.185 1.00 25.48 154 HIS A CA 1
ATOM 2395 C C . HIS A 1 154 ? 83.974 76.136 52.991 1.00 24.28 154 HIS A C 1
ATOM 2396 O O . HIS A 1 154 ? 82.943 76.654 53.430 1.00 24.92 154 HIS A O 1
ATOM 2410 N N . ILE A 1 155 ? 85.194 76.647 53.182 1.00 23.73 155 ILE A N 1
ATOM 2411 C CA . ILE A 1 155 ? 85.348 77.969 53.783 1.00 26.37 155 ILE A CA 1
ATOM 2412 C C . ILE A 1 155 ? 84.668 79.027 52.924 1.00 26.80 155 ILE A C 1
ATOM 2413 O O . ILE A 1 155 ? 84.285 80.091 53.424 1.00 26.97 155 ILE A O 1
ATOM 2429 N N . PHE A 1 156 ? 84.520 78.766 51.622 1.00 25.90 156 PHE A N 1
ATOM 2430 C CA . PHE A 1 156 ? 83.791 79.689 50.758 1.00 28.46 156 PHE A CA 1
ATOM 2431 C C . PHE A 1 156 ? 82.316 79.751 51.128 1.00 26.07 156 PHE A C 1
ATOM 2432 O O . PHE A 1 156 ? 81.682 80.802 50.972 1.00 27.71 156 PHE A O 1
ATOM 2449 N N . ALA A 1 157 ? 81.751 78.643 51.608 1.00 26.15 157 ALA A N 1
ATOM 2450 C CA . ALA A 1 157 ? 80.359 78.658 52.043 1.00 24.49 157 ALA A CA 1
ATOM 2451 C C . ALA A 1 157 ? 80.185 79.526 53.282 1.00 25.36 157 ALA A C 1
ATOM 2452 O O . ALA A 1 157 ? 79.208 80.274 53.393 1.00 23.91 157 ALA A O 1
ATOM 2459 N N . ILE A 1 158 ? 81.126 79.439 54.225 1.00 24.17 158 ILE A N 1
ATOM 2460 C CA . ILE A 1 158 ? 81.091 80.306 55.396 1.00 23.88 158 ILE A CA 1
ATOM 2461 C C . ILE A 1 158 ? 81.295 81.758 54.985 1.00 28.09 158 ILE A C 1
ATOM 2462 O O . ILE A 1 158 ? 80.600 82.660 55.469 1.00 25.49 158 ILE A O 1
ATOM 2478 N N . SER A 1 159 ? 82.251 82.008 54.090 1.00 24.28 159 SER A N 1
ATOM 2479 C CA . SER A 1 159 ? 82.529 83.375 53.661 1.00 29.66 159 SER A CA 1
ATOM 2480 C C . SER A 1 159 ? 81.318 83.989 52.969 1.00 27.23 159 SER A C 1
ATOM 2481 O O . SER A 1 159 ? 80.895 85.103 53.303 1.00 23.98 159 SER A O 1
ATOM 2489 N N . ASP A 1 160 ? 80.744 83.273 52.000 1.00 24.03 160 ASP A N 1
ATOM 2490 C CA . ASP A 1 160 ? 79.568 83.785 51.306 1.00 27.21 160 ASP A CA 1
ATOM 2491 C C . ASP A 1 160 ? 78.409 83.995 52.270 1.00 26.14 160 ASP A C 1
ATOM 2492 O O . ASP A 1 160 ? 77.637 84.950 52.125 1.00 26.80 160 ASP A O 1
ATOM 2501 N N . GLY A 1 161 ? 78.270 83.111 53.259 1.00 27.28 161 GLY A N 1
ATOM 2502 C CA . GLY A 1 161 ? 77.193 83.256 54.225 1.00 27.40 161 GLY A CA 1
ATOM 2503 C C . GLY A 1 161 ? 77.325 84.518 55.056 1.00 27.30 161 GLY A C 1
ATOM 2504 O O . GLY A 1 161 ? 76.336 85.204 55.323 1.00 28.12 161 GLY A O 1
ATOM 2508 N N . ALA A 1 162 ? 78.547 84.842 55.479 1.00 25.39 162 ALA A N 1
ATOM 2509 C CA . ALA A 1 162 ? 78.768 86.103 56.176 1.00 29.28 162 ALA A CA 1
ATOM 2510 C C . ALA A 1 162 ? 78.452 87.284 55.268 1.00 28.64 162 ALA A C 1
ATOM 2511 O O . ALA A 1 162 ? 77.882 88.287 55.712 1.00 29.52 162 ALA A O 1
ATOM 2518 N N . TYR A 1 163 ? 78.802 87.174 53.987 1.00 27.60 163 TYR A N 1
ATOM 2519 C CA . TYR A 1 163 ? 78.509 88.240 53.036 1.00 29.62 163 TYR A CA 1
ATOM 2520 C C . TYR A 1 163 ? 77.003 88.445 52.892 1.00 30.86 163 TYR A C 1
ATOM 2521 O O . TYR A 1 163 ? 76.506 89.571 53.005 1.00 28.89 163 TYR A O 1
ATOM 2539 N N . VAL A 1 164 ? 76.255 87.362 52.660 1.00 27.76 164 VAL A N 1
ATOM 2540 C CA . VAL A 1 164 ? 74.802 87.477 52.538 1.00 29.39 164 VAL A CA 1
ATOM 2541 C C . VAL A 1 164 ? 74.203 88.024 53.831 1.00 31.25 164 VAL A C 1
ATOM 2542 O O . VAL A 1 164 ? 73.387 88.952 53.814 1.00 29.68 164 VAL A O 1
ATOM 2555 N N . ASP A 1 165 ? 74.597 87.453 54.974 1.00 30.34 165 ASP A N 1
ATOM 2556 C CA . ASP A 1 165 ? 74.058 87.912 56.253 1.00 29.29 165 ASP A CA 1
ATOM 2557 C C . ASP A 1 165 ? 74.314 89.399 56.459 1.00 30.67 165 ASP A C 1
ATOM 2558 O O . ASP A 1 165 ? 73.453 90.117 56.980 1.00 28.53 165 ASP A O 1
ATOM 2567 N N . MET A 1 166 ? 75.500 89.877 56.074 1.00 28.59 166 MET A N 1
ATOM 2568 C CA . MET A 1 166 ? 75.789 91.305 56.166 1.00 30.64 166 MET A CA 1
ATOM 2569 C C . MET A 1 166 ? 74.787 92.113 55.346 1.00 30.01 166 MET A C 1
ATOM 2570 O O . MET A 1 166 ? 74.189 93.075 55.843 1.00 31.26 166 MET A O 1
ATOM 2584 N N . LEU A 1 167 ? 74.585 91.729 54.084 1.00 30.10 167 LEU A N 1
ATOM 2585 C CA . LEU A 1 167 ? 73.652 92.447 53.220 1.00 33.39 167 LEU A CA 1
ATOM 2586 C C . LEU A 1 167 ? 72.210 92.288 53.678 1.00 34.45 167 LEU A C 1
ATOM 2587 O O . LEU A 1 167 ? 71.398 93.198 53.482 1.00 37.23 167 LEU A O 1
ATOM 2603 N N . THR A 1 168 ? 71.872 91.150 54.279 1.00 35.23 168 THR A N 1
ATOM 2604 C CA . THR A 1 168 ? 70.492 90.887 54.674 1.00 32.93 168 THR A CA 1
ATOM 2605 C C . THR A 1 168 ? 70.175 91.485 56.039 1.00 37.71 168 THR A C 1
ATOM 2606 O O . THR A 1 168 ? 69.122 92.107 56.222 1.00 38.99 168 THR A O 1
ATOM 2617 N N . ASN A 1 169 ? 71.061 91.289 57.015 1.00 33.39 169 ASN A N 1
ATOM 2618 C CA . ASN A 1 169 ? 70.825 91.760 58.372 1.00 34.95 169 ASN A CA 1
ATOM 2619 C C . ASN A 1 169 ? 71.310 93.183 58.611 1.00 33.97 169 ASN A C 1
ATOM 2620 O O . ASN A 1 169 ? 70.927 93.784 59.620 1.00 34.84 169 ASN A O 1
ATOM 2631 N N . HIS A 1 170 ? 72.135 93.734 57.721 1.00 35.00 170 HIS A N 1
ATOM 2632 C CA . HIS A 1 170 ? 72.711 95.066 57.909 1.00 38.42 170 HIS A CA 1
ATOM 2633 C C . HIS A 1 170 ? 73.463 95.147 59.237 1.00 38.34 170 HIS A C 1
ATOM 2634 O O . HIS A 1 170 ? 73.308 96.090 60.016 1.00 39.63 170 HIS A O 1
ATOM 2648 N N . VAL A 1 171 ? 74.283 94.133 59.494 1.00 41.06 171 VAL A N 1
ATOM 2649 C CA . VAL A 1 171 ? 75.084 94.048 60.709 1.00 39.68 171 VAL A CA 1
ATOM 2650 C C . VAL A 1 171 ? 76.462 93.530 60.326 1.00 34.77 171 VAL A C 1
ATOM 2651 O O . VAL A 1 171 ? 76.590 92.635 59.484 1.00 31.27 171 VAL A O 1
ATOM 2664 N N . ASN A 1 172 ? 77.492 94.100 60.941 1.00 32.92 172 ASN A N 1
ATOM 2665 C CA . ASN A 1 172 ? 78.856 93.676 60.666 1.00 30.36 172 ASN A CA 1
ATOM 2666 C C . ASN A 1 172 ? 79.056 92.221 61.078 1.00 26.84 172 ASN A C 1
ATOM 2667 O O . ASN A 1 172 ? 78.415 91.718 62.003 1.00 26.05 172 ASN A O 1
ATOM 2678 N N . GLN A 1 173 ? 79.956 91.545 60.373 1.00 25.71 173 GLN A N 1
ATOM 2679 C CA . GLN A 1 173 ? 80.244 90.138 60.594 1.00 26.80 173 GLN A CA 1
ATOM 2680 C C . GLN A 1 173 ? 81.692 89.969 61.030 1.00 28.32 173 GLN A C 1
ATOM 2681 O O . GLN A 1 173 ? 82.541 90.834 60.791 1.00 26.07 173 GLN A O 1
ATOM 2695 N N . SER A 1 174 ? 81.970 88.832 61.668 1.00 24.01 174 SER A N 1
ATOM 2696 C CA . SER A 1 174 ? 83.331 88.474 62.036 1.00 22.60 174 SER A CA 1
ATOM 2697 C C . SER A 1 174 ? 83.576 87.016 61.678 1.00 25.89 174 SER A C 1
ATOM 2698 O O . SER A 1 174 ? 82.665 86.183 61.727 1.00 24.06 174 SER A O 1
ATOM 2706 N N . MET A 1 175 ? 84.816 86.724 61.289 1.00 22.91 175 MET A N 1
ATOM 2707 C CA . MET A 1 175 ? 85.257 85.368 60.982 1.00 21.39 175 MET A CA 1
ATOM 2708 C C . MET A 1 175 ? 86.470 85.062 61.850 1.00 23.15 175 MET A C 1
ATOM 2709 O O . MET A 1 175 ? 87.544 85.644 61.657 1.00 20.37 175 MET A O 1
ATOM 2723 N N . LEU A 1 176 ? 86.294 84.159 62.809 1.00 18.78 176 LEU A N 1
ATOM 2724 C CA . LEU A 1 176 ? 87.352 83.769 63.730 1.00 22.71 176 LEU A CA 1
ATOM 2725 C C . LEU A 1 176 ? 88.002 82.497 63.193 1.00 20.54 176 LEU A C 1
ATOM 2726 O O . LEU A 1 176 ? 87.359 81.443 63.121 1.00 21.59 176 LEU A O 1
ATOM 2742 N N . ILE A 1 177 ? 89.268 82.604 62.795 1.00 21.38 177 ILE A N 1
ATOM 2743 C CA . ILE A 1 177 ? 90.016 81.497 62.208 1.00 21.27 177 ILE A CA 1
ATOM 2744 C C . ILE A 1 177 ? 91.103 81.090 63.191 1.00 24.11 177 ILE A C 1
ATOM 2745 O O . ILE A 1 177 ? 91.957 81.908 63.555 1.00 20.69 177 ILE A O 1
ATOM 2761 N N . THR A 1 178 ? 91.079 79.827 63.611 1.00 23.87 178 THR A N 1
ATOM 2762 C CA . THR A 1 178 ? 92.103 79.267 64.479 1.00 23.51 178 THR A CA 1
ATOM 2763 C C . THR A 1 178 ? 92.988 78.316 63.685 1.00 21.87 178 THR A C 1
ATOM 2764 O O . THR A 1 178 ? 92.618 77.832 62.612 1.00 19.70 178 THR A O 1
ATOM 2775 N N . GLY A 1 179 ? 94.172 78.056 64.231 1.00 25.22 179 GLY A N 1
ATOM 2776 C CA . GLY A 1 179 ? 95.109 77.144 63.607 1.00 25.84 179 GLY A CA 1
ATOM 2777 C C . GLY A 1 179 ? 96.529 77.326 64.104 1.00 27.37 179 GLY A C 1
ATOM 2778 O O . GLY A 1 179 ? 97.052 78.443 64.113 1.00 27.85 179 GLY A O 1
ATOM 2782 N N . GLU A 1 180 ? 97.161 76.236 64.528 1.00 30.64 180 GLU A N 1
ATOM 2783 C CA A GLU A 1 180 ? 98.542 76.283 64.978 0.39 32.39 180 GLU A CA 1
ATOM 2784 C CA B GLU A 1 180 ? 98.542 76.284 64.978 0.61 32.34 180 GLU A CA 1
ATOM 2785 C C . GLU A 1 180 ? 99.483 76.253 63.776 1.00 31.95 180 GLU A C 1
ATOM 2786 O O . GLU A 1 180 ? 99.059 76.193 62.618 1.00 28.38 180 GLU A O 1
ATOM 2807 N N . SER A 1 181 ? 100.784 76.299 64.055 1.00 35.03 181 SER A N 1
ATOM 2808 C CA . SER A 1 181 ? 101.778 76.270 62.991 1.00 38.78 181 SER A CA 1
ATOM 2809 C C . SER A 1 181 ? 101.626 75.006 62.155 1.00 30.56 181 SER A C 1
ATOM 2810 O O . SER A 1 181 ? 101.569 73.895 62.688 1.00 33.48 181 SER A O 1
ATOM 2818 N N . GLY A 1 182 ? 101.561 75.184 60.839 1.00 31.07 182 GLY A N 1
ATOM 2819 C CA . GLY A 1 182 ? 101.389 74.084 59.918 1.00 36.15 182 GLY A CA 1
ATOM 2820 C C . GLY A 1 182 ? 99.954 73.783 59.547 1.00 30.39 182 GLY A C 1
ATOM 2821 O O . GLY A 1 182 ? 99.723 72.940 58.672 1.00 27.40 182 GLY A O 1
ATOM 2825 N N . ALA A 1 183 ? 98.982 74.449 60.166 1.00 28.02 183 ALA A N 1
ATOM 2826 C CA . ALA A 1 183 ? 97.581 74.148 59.905 1.00 28.98 183 ALA A CA 1
ATOM 2827 C C . ALA A 1 183 ? 97.049 74.825 58.649 1.00 26.64 183 ALA A C 1
ATOM 2828 O O . ALA A 1 183 ? 95.934 74.504 58.220 1.00 25.30 183 ALA A O 1
ATOM 2835 N N . GLY A 1 184 ? 97.809 75.740 58.052 1.00 30.25 184 GLY A N 1
ATOM 2836 C CA . GLY A 1 184 ? 97.344 76.452 56.880 1.00 29.10 184 GLY A CA 1
ATOM 2837 C C . GLY A 1 184 ? 96.479 77.656 57.173 1.00 28.34 184 GLY A C 1
ATOM 2838 O O . GLY A 1 184 ? 95.721 78.086 56.298 1.00 25.20 184 GLY A O 1
ATOM 2842 N N . LYS A 1 185 ? 96.563 78.219 58.381 1.00 27.17 185 LYS A N 1
ATOM 2843 C CA . LYS A 1 185 ? 95.731 79.370 58.717 1.00 28.90 185 LYS A CA 1
ATOM 2844 C C . LYS A 1 185 ? 96.017 80.549 57.797 1.00 30.69 185 LYS A C 1
ATOM 2845 O O . LYS A 1 185 ? 95.090 81.241 57.360 1.00 28.36 185 LYS A O 1
ATOM 2864 N N . THR A 1 186 ? 97.294 80.797 57.491 1.00 28.59 186 THR A N 1
ATOM 2865 C CA . THR A 1 186 ? 97.641 81.926 56.631 1.00 29.33 186 THR A CA 1
ATOM 2866 C C . THR A 1 186 ? 97.021 81.767 55.249 1.00 29.49 186 THR A C 1
ATOM 2867 O O . THR A 1 186 ? 96.374 82.687 54.736 1.00 30.30 186 THR A O 1
ATOM 2878 N N . GLU A 1 187 ? 97.214 80.602 54.627 1.00 30.93 187 GLU A N 1
ATOM 2879 C CA . GLU A 1 187 ? 96.640 80.365 53.307 1.00 34.40 187 GLU A CA 1
ATOM 2880 C C . GLU A 1 187 ? 95.126 80.535 53.329 1.00 32.59 187 GLU A C 1
ATOM 2881 O O . GLU A 1 187 ? 94.551 81.167 52.433 1.00 30.55 187 GLU A O 1
ATOM 2893 N N . ASN A 1 188 ? 94.461 79.988 54.352 1.00 28.40 188 ASN A N 1
ATOM 2894 C CA . ASN A 1 188 ? 93.006 80.096 54.427 1.00 33.16 188 ASN A CA 1
ATOM 2895 C C . ASN A 1 188 ? 92.571 81.549 54.583 1.00 26.05 188 ASN A C 1
ATOM 2896 O O . ASN A 1 188 ? 91.569 81.970 53.996 1.00 25.73 188 ASN A O 1
ATOM 2907 N N . THR A 1 189 ? 93.317 82.334 55.363 1.00 28.50 189 THR A N 1
ATOM 2908 C CA . THR A 1 189 ? 92.988 83.749 55.524 1.00 29.45 189 THR A CA 1
ATOM 2909 C C . THR A 1 189 ? 93.141 84.505 54.211 1.00 27.23 189 THR A C 1
ATOM 2910 O O . THR A 1 189 ? 92.294 85.335 53.863 1.00 29.96 189 THR A O 1
ATOM 2921 N N . LYS A 1 190 ? 94.227 84.249 53.477 1.00 30.15 190 LYS A N 1
ATOM 2922 C CA . LYS A 1 190 ? 94.415 84.911 52.190 1.00 30.33 190 LYS A CA 1
ATOM 2923 C C . LYS A 1 190 ? 93.258 84.615 51.245 1.00 29.71 190 LYS A C 1
ATOM 2924 O O . LYS A 1 190 ? 92.781 85.509 50.535 1.00 25.90 190 LYS A O 1
ATOM 2943 N N . LYS A 1 191 ? 92.790 83.364 51.223 1.00 31.10 191 LYS A N 1
ATOM 2944 C CA . LYS A 1 191 ? 91.745 82.972 50.283 1.00 28.77 191 LYS A CA 1
ATOM 2945 C C . LYS A 1 191 ? 90.372 83.479 50.699 1.00 28.45 191 LYS A C 1
ATOM 2946 O O . LYS A 1 191 ? 89.517 83.709 49.837 1.00 27.80 191 LYS A O 1
ATOM 2965 N N . VAL A 1 192 ? 90.136 83.655 52.000 1.00 28.88 192 VAL A N 1
ATOM 2966 C CA . VAL A 1 192 ? 88.912 84.320 52.441 1.00 27.17 192 VAL A CA 1
ATOM 2967 C C . VAL A 1 192 ? 88.905 85.766 51.959 1.00 28.11 192 VAL A C 1
ATOM 2968 O O . VAL A 1 192 ? 87.907 86.257 51.417 1.00 29.02 192 VAL A O 1
ATOM 2981 N N . ILE A 1 193 ? 90.024 86.469 52.147 1.00 29.56 193 ILE A N 1
ATOM 2982 C CA . ILE A 1 193 ? 90.134 87.840 51.656 1.00 29.49 193 ILE A CA 1
ATOM 2983 C C . ILE A 1 193 ? 89.899 87.875 50.152 1.00 31.28 193 ILE A C 1
ATOM 2984 O O . ILE A 1 193 ? 89.135 88.702 49.641 1.00 29.82 193 ILE A O 1
ATOM 3000 N N . ALA A 1 194 ? 90.551 86.967 49.420 1.00 29.35 194 ALA A N 1
ATOM 3001 C CA . ALA A 1 194 ? 90.367 86.910 47.975 1.00 29.48 194 ALA A CA 1
ATOM 3002 C C . ALA A 1 194 ? 88.914 86.626 47.615 1.00 33.22 194 ALA A C 1
ATOM 3003 O O . ALA A 1 194 ? 88.393 87.170 46.635 1.00 32.60 194 ALA A O 1
ATOM 3010 N N . TYR A 1 195 ? 88.237 85.781 48.397 1.00 31.28 195 TYR A N 1
ATOM 3011 C CA . TYR A 1 195 ? 86.845 85.472 48.090 1.00 30.30 195 TYR A CA 1
ATOM 3012 C C . TYR A 1 195 ? 85.971 86.709 48.232 1.00 29.33 195 TYR A C 1
ATOM 3013 O O . TYR A 1 195 ? 85.111 86.969 47.385 1.00 28.04 195 TYR A O 1
ATOM 3031 N N . PHE A 1 196 ? 86.173 87.484 49.300 1.00 31.69 196 PHE A N 1
ATOM 3032 C CA . PHE A 1 196 ? 85.431 88.730 49.454 1.00 30.23 196 PHE A CA 1
ATOM 3033 C C . PHE A 1 196 ? 85.793 89.718 48.355 1.00 31.77 196 PHE A C 1
ATOM 3034 O O . PHE A 1 196 ? 84.937 90.477 47.887 1.00 35.48 196 PHE A O 1
ATOM 3051 N N . ALA A 1 197 ? 87.056 89.725 47.929 1.00 31.70 197 ALA A N 1
ATOM 3052 C CA . ALA A 1 197 ? 87.444 90.555 46.798 1.00 37.04 197 ALA A CA 1
ATOM 3053 C C . ALA A 1 197 ? 86.737 90.134 45.519 1.00 37.08 197 ALA A C 1
ATOM 3054 O O . ALA A 1 197 ? 86.589 90.952 44.604 1.00 40.48 197 ALA A O 1
ATOM 3061 N N . THR A 1 198 ? 86.286 88.883 45.440 1.00 35.42 198 THR A N 1
ATOM 3062 C CA . THR A 1 198 ? 85.574 88.413 44.258 1.00 37.10 198 THR A CA 1
ATOM 3063 C C . THR A 1 198 ? 84.113 88.848 44.300 1.00 37.66 198 THR A C 1
ATOM 3064 O O . THR A 1 198 ? 83.648 89.589 43.428 1.00 32.88 198 THR A O 1
ATOM 3075 N N . VAL A 1 199 ? 83.380 88.413 45.328 1.00 37.15 199 VAL A N 1
ATOM 3076 C CA . VAL A 1 199 ? 81.961 88.735 45.426 1.00 35.11 199 VAL A CA 1
ATOM 3077 C C . VAL A 1 199 ? 81.725 90.228 45.631 1.00 35.64 199 VAL A C 1
ATOM 3078 O O . VAL A 1 199 ? 80.604 90.704 45.422 1.00 37.95 199 VAL A O 1
ATOM 3091 N N . GLY A 1 200 ? 82.744 90.980 46.041 1.00 37.46 200 GLY A N 1
ATOM 3092 C CA . GLY A 1 200 ? 82.599 92.411 46.247 1.00 37.52 200 GLY A CA 1
ATOM 3093 C C . GLY A 1 200 ? 83.352 93.251 45.234 1.00 39.95 200 GLY A C 1
ATOM 3094 O O . GLY A 1 200 ? 83.623 94.431 45.477 1.00 38.68 200 GLY A O 1
ATOM 3098 N N . ALA A 1 201 ? 83.689 92.659 44.092 1.00 39.98 201 ALA A N 1
ATOM 3099 C CA . ALA A 1 201 ? 84.423 93.377 43.061 1.00 47.77 201 ALA A CA 1
ATOM 3100 C C . ALA A 1 201 ? 83.511 94.359 42.333 1.00 53.91 201 ALA A C 1
ATOM 3101 O O . ALA A 1 201 ? 82.294 94.169 42.246 1.00 47.36 201 ALA A O 1
ATOM 3108 N N . SER A 1 202 ? 84.116 95.418 41.800 1.00 60.78 202 SER A N 1
ATOM 3109 C CA . SER A 1 202 ? 83.371 96.456 41.106 1.00 67.23 202 SER A CA 1
ATOM 3110 C C . SER A 1 202 ? 84.218 97.003 39.968 1.00 76.68 202 SER A C 1
ATOM 3111 O O . SER A 1 202 ? 85.391 96.656 39.811 1.00 72.04 202 SER A O 1
ATOM 3119 N N . LYS A 1 203 ? 83.598 97.877 39.171 1.00 86.39 203 LYS A N 1
ATOM 3120 C CA . LYS A 1 203 ? 84.332 98.582 38.126 1.00 89.65 203 LYS A CA 1
ATOM 3121 C C . LYS A 1 203 ? 85.463 99.413 38.717 1.00 88.30 203 LYS A C 1
ATOM 3122 O O . LYS A 1 203 ? 86.508 99.584 38.079 1.00 88.84 203 LYS A O 1
ATOM 3141 N N . LYS A 1 204 ? 85.280 99.923 39.937 1.00 87.33 204 LYS A N 1
ATOM 3142 C CA . LYS A 1 204 ? 86.300 100.750 40.571 1.00 83.44 204 LYS A CA 1
ATOM 3143 C C . LYS A 1 204 ? 87.427 99.903 41.153 1.00 83.40 204 LYS A C 1
ATOM 3144 O O . LYS A 1 204 ? 88.597 100.295 41.087 1.00 82.62 204 LYS A O 1
ATOM 3163 N N . THR A 1 205 ? 87.094 98.744 41.728 1.00 83.73 205 THR A N 1
ATOM 3164 C CA . THR A 1 205 ? 88.128 97.860 42.260 1.00 83.29 205 THR A CA 1
ATOM 3165 C C . THR A 1 205 ? 88.950 97.241 41.136 1.00 83.94 205 THR A C 1
ATOM 3166 O O . THR A 1 205 ? 90.180 97.157 41.234 1.00 84.63 205 THR A O 1
ATOM 3177 N N . ASP A 1 206 ? 88.290 96.798 40.062 1.00 84.44 206 ASP A N 1
ATOM 3178 C CA . ASP A 1 206 ? 89.022 96.281 38.911 1.00 85.32 206 ASP A CA 1
ATOM 3179 C C . ASP A 1 206 ? 89.870 97.367 38.264 1.00 83.67 206 ASP A C 1
ATOM 3180 O O . ASP A 1 206 ? 90.890 97.067 37.634 1.00 81.30 206 ASP A O 1
ATOM 3189 N N . GLU A 1 207 ? 89.466 98.631 38.412 1.00 87.04 207 GLU A N 1
ATOM 3190 C CA . GLU A 1 207 ? 90.244 99.740 37.867 1.00 89.23 207 GLU A CA 1
ATOM 3191 C C . GLU A 1 207 ? 91.575 99.881 38.597 1.00 88.37 207 GLU A C 1
ATOM 3192 O O . GLU A 1 207 ? 92.646 99.838 37.981 1.00 86.01 207 GLU A O 1
ATOM 3204 N N . ALA A 1 208 ? 91.524 100.051 39.918 1.00 90.56 208 ALA A N 1
ATOM 3205 C CA . ALA A 1 208 ? 92.724 100.230 40.725 1.00 89.37 208 ALA A CA 1
ATOM 3206 C C . ALA A 1 208 ? 93.468 98.927 40.990 1.00 84.98 208 ALA A C 1
ATOM 3207 O O . ALA A 1 208 ? 94.489 98.949 41.687 1.00 79.27 208 ALA A O 1
ATOM 3214 N N . ALA A 1 209 ? 92.993 97.800 40.455 1.00 91.41 209 ALA A N 1
ATOM 3215 C CA . ALA A 1 209 ? 93.626 96.514 40.717 1.00 89.30 209 ALA A CA 1
ATOM 3216 C C . ALA A 1 209 ? 94.919 96.322 39.938 1.00 94.33 209 ALA A C 1
ATOM 3217 O O . ALA A 1 209 ? 95.729 95.468 40.314 1.00 99.06 209 ALA A O 1
ATOM 3224 N N . LYS A 1 210 ? 95.131 97.078 38.862 1.00 101.35 210 LYS A N 1
ATOM 3225 C CA . LYS A 1 210 ? 96.385 96.991 38.124 1.00 108.62 210 LYS A CA 1
ATOM 3226 C C . LYS A 1 210 ? 97.442 97.937 38.673 1.00 97.63 210 LYS A C 1
ATOM 3227 O O . LYS A 1 210 ? 98.639 97.637 38.581 1.00 98.71 210 LYS A O 1
ATOM 3246 N N . SER A 1 211 ? 97.028 99.069 39.240 1.00 92.11 211 SER A N 1
ATOM 3247 C CA . SER A 1 211 ? 97.956 100.006 39.864 1.00 90.39 211 SER A CA 1
ATOM 3248 C C . SER A 1 211 ? 98.230 99.619 41.315 1.00 89.55 211 SER A C 1
ATOM 3249 O O . SER A 1 211 ? 99.381 99.389 41.699 1.00 82.35 211 SER A O 1
ATOM 3257 N N . LYS A 1 212 ? 97.174 99.536 42.127 1.00 87.44 212 LYS A N 1
ATOM 3258 C CA . LYS A 1 212 ? 97.339 99.227 43.541 1.00 78.90 212 LYS A CA 1
ATOM 3259 C C . LYS A 1 212 ? 97.446 97.730 43.798 1.00 72.94 212 LYS A C 1
ATOM 3260 O O . LYS A 1 212 ? 98.062 97.321 44.788 1.00 72.73 212 LYS A O 1
ATOM 3279 N N . GLY A 1 213 ? 96.863 96.906 42.935 1.00 72.87 213 GLY A N 1
ATOM 3280 C CA . GLY A 1 213 ? 96.799 95.477 43.154 1.00 61.18 213 GLY A CA 1
ATOM 3281 C C . GLY A 1 213 ? 95.485 95.058 43.793 1.00 56.99 213 GLY A C 1
ATOM 3282 O O . GLY A 1 213 ? 94.646 95.876 44.180 1.00 55.45 213 GLY A O 1
ATOM 3286 N N . SER A 1 214 ? 95.310 93.744 43.897 1.00 52.14 214 SER A N 1
ATOM 3287 C CA . SER A 1 214 ? 94.121 93.201 44.534 1.00 43.25 214 SER A CA 1
ATOM 3288 C C . SER A 1 214 ? 94.156 93.458 46.040 1.00 39.81 214 SER A C 1
ATOM 3289 O O . SER A 1 214 ? 95.198 93.772 46.622 1.00 38.22 214 SER A O 1
ATOM 3297 N N . LEU A 1 215 ? 92.989 93.322 46.674 1.00 35.64 215 LEU A N 1
ATOM 3298 C CA . LEU A 1 215 ? 92.916 93.509 48.119 1.00 36.00 215 LEU A CA 1
ATOM 3299 C C . LEU A 1 215 ? 93.861 92.558 48.844 1.00 35.84 215 LEU A C 1
ATOM 3300 O O . LEU A 1 215 ? 94.544 92.957 49.795 1.00 34.67 215 LEU A O 1
ATOM 3316 N N . GLU A 1 216 ? 93.920 91.297 48.405 1.00 33.82 216 GLU A N 1
ATOM 3317 C CA . GLU A 1 216 ? 94.838 90.340 49.016 1.00 37.17 216 GLU A CA 1
ATOM 3318 C C . GLU A 1 216 ? 96.272 90.851 48.962 1.00 31.35 216 GLU A C 1
ATOM 3319 O O . GLU A 1 216 ? 96.993 90.820 49.965 1.00 30.33 216 GLU A O 1
ATOM 3331 N N . ASP A 1 217 ? 96.704 91.316 47.786 1.00 32.90 217 ASP A N 1
ATOM 3332 C CA . ASP A 1 217 ? 98.073 91.794 47.626 1.00 33.52 217 ASP A CA 1
ATOM 3333 C C . ASP A 1 217 ? 98.343 93.006 48.510 1.00 31.23 217 ASP A C 1
ATOM 3334 O O . ASP A 1 217 ? 99.419 93.118 49.110 1.00 30.62 217 ASP A O 1
ATOM 3343 N N . GLN A 1 218 ? 97.380 93.927 48.596 1.00 30.87 218 GLN A N 1
ATOM 3344 C CA . GLN A 1 218 ? 97.567 95.120 49.415 1.00 34.51 218 GLN A CA 1
ATOM 3345 C C . GLN A 1 218 ? 97.743 94.758 50.884 1.00 31.10 218 GLN A C 1
ATOM 3346 O O . GLN A 1 218 ? 98.571 95.353 51.584 1.00 28.73 218 GLN A O 1
ATOM 3360 N N . VAL A 1 219 ? 96.973 93.785 51.373 1.00 28.27 219 VAL A N 1
ATOM 3361 C CA . VAL A 1 219 ? 97.109 93.367 52.765 1.00 29.94 219 VAL A CA 1
ATOM 3362 C C . VAL A 1 219 ? 98.423 92.623 52.966 1.00 25.65 219 VAL A C 1
ATOM 3363 O O . VAL A 1 219 ? 99.155 92.873 53.929 1.00 24.11 219 VAL A O 1
ATOM 3376 N N . VAL A 1 220 ? 98.745 91.701 52.058 1.00 27.11 220 VAL A N 1
ATOM 3377 C CA . VAL A 1 220 ? 99.980 90.936 52.193 1.00 29.07 220 VAL A CA 1
ATOM 3378 C C . VAL A 1 220 ? 101.193 91.856 52.154 1.00 29.52 220 VAL A C 1
ATOM 3379 O O . VAL A 1 220 ? 102.199 91.597 52.827 1.00 27.82 220 VAL A O 1
ATOM 3392 N N . GLN A 1 221 ? 101.123 92.944 51.382 1.00 29.73 221 GLN A N 1
ATOM 3393 C CA . GLN A 1 221 ? 102.263 93.848 51.283 1.00 30.31 221 GLN A CA 1
ATOM 3394 C C . GLN A 1 221 ? 102.639 94.455 52.630 1.00 24.88 221 GLN A C 1
ATOM 3395 O O . GLN A 1 221 ? 103.753 94.970 52.775 1.00 26.19 221 GLN A O 1
ATOM 3409 N N . THR A 1 222 ? 101.744 94.408 53.617 1.00 26.65 222 THR A N 1
ATOM 3410 C CA . THR A 1 222 ? 102.054 94.887 54.958 1.00 28.77 222 THR A CA 1
ATOM 3411 C C . THR A 1 222 ? 102.737 93.832 55.824 1.00 27.88 222 THR A C 1
ATOM 3412 O O . THR A 1 222 ? 103.254 94.174 56.892 1.00 24.75 222 THR A O 1
ATOM 3423 N N . ASN A 1 223 ? 102.773 92.573 55.382 1.00 26.58 223 ASN A N 1
ATOM 3424 C CA . ASN A 1 223 ? 103.334 91.506 56.211 1.00 28.19 223 ASN A CA 1
ATOM 3425 C C . ASN A 1 223 ? 104.773 91.765 56.622 1.00 27.27 223 ASN A C 1
ATOM 3426 O O . ASN A 1 223 ? 105.096 91.580 57.809 1.00 25.23 223 ASN A O 1
ATOM 3437 N N . PRO A 1 224 ? 105.684 92.156 55.725 1.00 22.46 224 PRO A N 1
ATOM 3438 C CA . PRO A 1 224 ? 107.091 92.282 56.146 1.00 27.77 224 PRO A CA 1
ATOM 3439 C C . PRO A 1 224 ? 107.276 93.246 57.303 1.00 23.70 224 PRO A C 1
ATOM 3440 O O . PRO A 1 224 ? 108.094 92.992 58.196 1.00 23.20 224 PRO A O 1
ATOM 3451 N N . VAL A 1 225 ? 106.517 94.341 57.321 1.00 27.70 225 VAL A N 1
ATOM 3452 C CA . VAL A 1 225 ? 106.636 95.324 58.395 1.00 27.21 225 VAL A CA 1
ATOM 3453 C C . VAL A 1 225 ? 106.000 94.794 59.673 1.00 24.07 225 VAL A C 1
ATOM 3454 O O . VAL A 1 225 ? 106.632 94.754 60.734 1.00 24.04 225 VAL A O 1
ATOM 3467 N N . LEU A 1 226 ? 104.732 94.392 59.593 1.00 23.81 226 LEU A N 1
ATOM 3468 C CA . LEU A 1 226 ? 104.026 93.975 60.798 1.00 26.40 226 LEU A CA 1
ATOM 3469 C C . LEU A 1 226 ? 104.628 92.711 61.397 1.00 26.38 226 LEU A C 1
ATOM 3470 O O . LEU A 1 226 ? 104.632 92.553 62.622 1.00 22.33 226 LEU A O 1
ATOM 3486 N N . GLU A 1 227 ? 105.148 91.810 60.565 1.00 20.42 227 GLU A N 1
ATOM 3487 C CA . GLU A 1 227 ? 105.726 90.582 61.094 1.00 29.02 227 GLU A CA 1
ATOM 3488 C C . GLU A 1 227 ? 107.159 90.783 61.569 1.00 27.06 227 GLU A C 1
ATOM 3489 O O . GLU A 1 227 ? 107.602 90.085 62.487 1.00 25.53 227 GLU A O 1
ATOM 3501 N N . ALA A 1 228 ? 107.897 91.722 60.973 1.00 24.15 228 ALA A N 1
ATOM 3502 C CA . ALA A 1 228 ? 109.224 92.033 61.488 1.00 24.13 228 ALA A CA 1
ATOM 3503 C C . ALA A 1 228 ? 109.138 92.522 62.926 1.00 24.16 228 ALA A C 1
ATOM 3504 O O . ALA A 1 228 ? 109.959 92.147 63.771 1.00 26.71 228 ALA A O 1
ATOM 3511 N N . PHE A 1 229 ? 108.124 93.334 63.229 1.00 23.99 229 PHE A N 1
ATOM 3512 C CA . PHE A 1 229 ? 107.964 93.920 64.551 1.00 22.27 229 PHE A CA 1
ATOM 3513 C C . PHE A 1 229 ? 107.012 93.147 65.450 1.00 21.17 229 PHE A C 1
ATOM 3514 O O . PHE A 1 229 ? 107.029 93.364 66.667 1.00 20.74 229 PHE A O 1
ATOM 3531 N N . GLY A 1 230 ? 106.192 92.260 64.892 1.00 24.14 230 GLY A N 1
ATOM 3532 C CA . GLY A 1 230 ? 105.170 91.581 65.666 1.00 22.93 230 GLY A CA 1
ATOM 3533 C C . GLY A 1 230 ? 105.323 90.074 65.758 1.00 25.28 230 GLY A C 1
ATOM 3534 O O . GLY A 1 230 ? 104.628 89.436 66.553 1.00 24.53 230 GLY A O 1
ATOM 3538 N N . ASN A 1 231 ? 106.214 89.489 64.959 1.00 23.69 231 ASN A N 1
ATOM 3539 C CA . ASN A 1 231 ? 106.446 88.050 64.976 1.00 25.97 231 ASN A CA 1
ATOM 3540 C C . ASN A 1 231 ? 107.800 87.730 65.596 1.00 29.17 231 ASN A C 1
ATOM 3541 O O . ASN A 1 231 ? 108.727 88.545 65.565 1.00 24.52 231 ASN A O 1
ATOM 3552 N N . ALA A 1 232 ? 107.908 86.523 66.149 1.00 27.31 232 ALA A N 1
ATOM 3553 C CA . ALA A 1 232 ? 109.143 86.076 66.771 1.00 28.45 232 ALA A CA 1
ATOM 3554 C C . ALA A 1 232 ? 109.199 84.557 66.734 1.00 31.26 232 ALA A C 1
ATOM 3555 O O . ALA A 1 232 ? 108.175 83.880 66.611 1.00 29.75 232 ALA A O 1
ATOM 3562 N N . LYS A 1 233 ? 110.413 84.027 66.849 1.00 34.44 233 LYS A N 1
ATOM 3563 C CA . LYS A 1 233 ? 110.613 82.584 66.890 1.00 33.52 233 LYS A CA 1
ATOM 3564 C C . LYS A 1 233 ? 110.333 82.081 68.300 1.00 35.26 233 LYS A C 1
ATOM 3565 O O . LYS A 1 233 ? 111.026 82.460 69.251 1.00 34.69 233 LYS A O 1
ATOM 3584 N N . THR A 1 234 ? 109.304 81.250 68.438 1.00 33.52 234 THR A N 1
ATOM 3585 C CA . THR A 1 234 ? 108.981 80.605 69.698 1.00 39.34 234 THR A CA 1
ATOM 3586 C C . THR A 1 234 ? 109.477 79.160 69.672 1.00 40.99 234 THR A C 1
ATOM 3587 O O . THR A 1 234 ? 110.061 78.690 68.692 1.00 39.00 234 THR A O 1
ATOM 3598 N N . VAL A 1 235 ? 109.235 78.444 70.771 1.00 44.82 235 VAL A N 1
ATOM 3599 C CA . VAL A 1 235 ? 109.646 77.044 70.851 1.00 45.72 235 VAL A CA 1
ATOM 3600 C C . VAL A 1 235 ? 108.961 76.222 69.765 1.00 42.74 235 VAL A C 1
ATOM 3601 O O . VAL A 1 235 ? 109.565 75.317 69.177 1.00 45.19 235 VAL A O 1
ATOM 3614 N N . ARG A 1 236 ? 107.700 76.532 69.466 1.00 44.34 236 ARG A N 1
ATOM 3615 C CA . ARG A 1 236 ? 106.871 75.695 68.608 1.00 46.15 236 ARG A CA 1
ATOM 3616 C C . ARG A 1 236 ? 106.624 76.300 67.231 1.00 47.06 236 ARG A C 1
ATOM 3617 O O . ARG A 1 236 ? 105.845 75.738 66.453 1.00 45.90 236 ARG A O 1
ATOM 3638 N N . ASN A 1 237 ? 107.262 77.424 66.904 1.00 44.19 237 ASN A N 1
ATOM 3639 C CA . ASN A 1 237 ? 106.997 78.089 65.631 1.00 38.93 237 ASN A CA 1
ATOM 3640 C C . ASN A 1 237 ? 108.078 79.114 65.317 1.00 38.73 237 ASN A C 1
ATOM 3641 O O . ASN A 1 237 ? 108.291 80.061 66.082 1.00 39.44 237 ASN A O 1
ATOM 3652 N N . ASP A 1 238 ? 108.762 78.936 64.186 1.00 37.48 238 ASP A N 1
ATOM 3653 C CA . ASP A 1 238 ? 109.851 79.832 63.824 1.00 37.47 238 ASP A CA 1
ATOM 3654 C C . ASP A 1 238 ? 109.365 81.234 63.480 1.00 36.33 238 ASP A C 1
ATOM 3655 O O . ASP A 1 238 ? 110.166 82.175 63.509 1.00 38.17 238 ASP A O 1
ATOM 3664 N N . ASN A 1 239 ? 108.073 81.398 63.159 1.00 34.83 239 ASN A N 1
ATOM 3665 C CA . ASN A 1 239 ? 107.509 82.682 62.741 1.00 35.29 239 ASN A CA 1
ATOM 3666 C C . ASN A 1 239 ? 106.121 82.825 63.376 1.00 32.37 239 ASN A C 1
ATOM 3667 O O . ASN A 1 239 ? 105.088 82.810 62.712 1.00 33.53 239 ASN A O 1
ATOM 3678 N N . SER A 1 240 ? 106.097 82.972 64.698 1.00 31.13 240 SER A N 1
ATOM 3679 C CA . SER A 1 240 ? 104.853 83.062 65.452 1.00 31.15 240 SER A CA 1
ATOM 3680 C C . SER A 1 240 ? 104.408 84.514 65.578 1.00 30.87 240 SER A C 1
ATOM 3681 O O . SER A 1 240 ? 105.210 85.386 65.923 1.00 29.32 240 SER A O 1
ATOM 3689 N N . SER A 1 241 ? 103.128 84.766 65.305 1.00 27.29 241 SER A N 1
ATOM 3690 C CA . SER A 1 241 ? 102.543 86.076 65.545 1.00 31.78 241 SER A CA 1
ATOM 3691 C C . SER A 1 241 ? 102.306 86.264 67.038 1.00 31.55 241 SER A C 1
ATOM 3692 O O . SER A 1 241 ? 101.666 85.431 67.685 1.00 31.70 241 SER A O 1
ATOM 3700 N N . ARG A 1 242 ? 102.823 87.365 67.580 1.00 25.73 242 ARG A N 1
ATOM 3701 C CA . ARG A 1 242 ? 102.726 87.663 69.001 1.00 23.77 242 ARG A CA 1
ATOM 3702 C C . ARG A 1 242 ? 101.648 88.697 69.298 1.00 27.23 242 ARG A C 1
ATOM 3703 O O . ARG A 1 242 ? 101.715 89.383 70.323 1.00 26.12 242 ARG A O 1
ATOM 3724 N N . PHE A 1 243 ? 100.662 88.826 68.417 1.00 28.45 243 PHE A N 1
ATOM 3725 C CA . PHE A 1 243 ? 99.609 89.812 68.584 1.00 28.47 243 PHE A CA 1
ATOM 3726 C C . PHE A 1 243 ? 98.358 89.302 67.891 1.00 24.75 243 PHE A C 1
ATOM 3727 O O . PHE A 1 243 ? 98.437 88.546 66.921 1.00 26.34 243 PHE A O 1
ATOM 3744 N N . GLY A 1 244 ? 97.203 89.727 68.396 1.00 26.90 244 GLY A N 1
ATOM 3745 C CA . GLY A 1 244 ? 95.951 89.447 67.717 1.00 27.33 244 GLY A CA 1
ATOM 3746 C C . GLY A 1 244 ? 95.702 90.462 66.611 1.00 25.58 244 GLY A C 1
ATOM 3747 O O . GLY A 1 244 ? 95.930 91.659 66.774 1.00 25.40 244 GLY A O 1
ATOM 3751 N N . LYS A 1 245 ? 95.240 89.965 65.467 1.00 26.47 245 LYS A N 1
ATOM 3752 C CA . LYS A 1 245 ? 95.007 90.794 64.292 1.00 28.14 245 LYS A CA 1
ATOM 3753 C C . LYS A 1 245 ? 93.549 90.681 63.868 1.00 26.61 245 LYS A C 1
ATOM 3754 O O . LYS A 1 245 ? 93.028 89.572 63.711 1.00 23.71 245 LYS A O 1
ATOM 3773 N N . PHE A 1 246 ? 92.904 91.831 63.680 1.00 25.85 246 PHE A N 1
ATOM 3774 C CA . PHE A 1 246 ? 91.518 91.921 63.229 1.00 23.52 246 PHE A CA 1
ATOM 3775 C C . PHE A 1 246 ? 91.529 92.710 61.921 1.00 26.28 246 PHE A C 1
ATOM 3776 O O . PHE A 1 246 ? 91.722 93.930 61.924 1.00 28.32 246 PHE A O 1
ATOM 3793 N N . ILE A 1 247 ? 91.342 92.012 60.805 1.00 26.70 247 ILE A N 1
ATOM 3794 C CA . ILE A 1 247 ? 91.359 92.614 59.476 1.00 28.10 247 ILE A CA 1
ATOM 3795 C C . ILE A 1 247 ? 89.917 92.895 59.079 1.00 28.08 247 ILE A C 1
ATOM 3796 O O . ILE A 1 247 ? 89.174 91.974 58.721 1.00 24.70 247 ILE A O 1
ATOM 3812 N N . ARG A 1 248 ? 89.524 94.166 59.133 1.00 29.58 248 ARG A N 1
ATOM 3813 C CA . ARG A 1 248 ? 88.179 94.584 58.758 1.00 28.02 248 ARG A CA 1
ATOM 3814 C C . ARG A 1 248 ? 88.132 94.849 57.257 1.00 30.01 248 ARG A C 1
ATOM 3815 O O . ARG A 1 248 ? 88.840 95.728 56.753 1.00 28.76 248 ARG A O 1
ATOM 3836 N N . ILE A 1 249 ? 87.304 94.088 56.550 1.00 26.73 249 ILE A N 1
ATOM 3837 C CA . ILE A 1 249 ? 87.074 94.273 55.122 1.00 27.53 249 ILE A CA 1
ATOM 3838 C C . ILE A 1 249 ? 85.766 95.042 54.977 1.00 27.69 249 ILE A C 1
ATOM 3839 O O . ILE A 1 249 ? 84.689 94.509 55.261 1.00 27.97 249 ILE A O 1
ATOM 3855 N N . HIS A 1 250 ? 85.852 96.296 54.538 1.00 28.28 250 HIS A N 1
ATOM 3856 C CA . HIS A 1 250 ? 84.696 97.178 54.489 1.00 32.74 250 HIS A CA 1
ATOM 3857 C C . HIS A 1 250 ? 83.965 97.056 53.159 1.00 29.44 250 HIS A C 1
ATOM 3858 O O . HIS A 1 250 ? 84.572 96.829 52.110 1.00 31.44 250 HIS A O 1
ATOM 3872 N N . PHE A 1 251 ? 82.646 97.221 53.219 1.00 30.96 251 PHE A N 1
ATOM 3873 C CA . PHE A 1 251 ? 81.791 97.191 52.043 1.00 35.66 251 PHE A CA 1
ATOM 3874 C C . PHE A 1 251 ? 80.922 98.441 52.004 1.00 34.66 251 PHE A C 1
ATOM 3875 O O . PHE A 1 251 ? 80.537 98.983 53.043 1.00 35.24 251 PHE A O 1
ATOM 3892 N N . GLY A 1 252 ? 80.602 98.882 50.789 1.00 39.66 252 GLY A N 1
ATOM 3893 C CA . GLY A 1 252 ? 79.802 100.066 50.592 1.00 41.78 252 GLY A CA 1
ATOM 3894 C C . GLY A 1 252 ? 78.313 99.780 50.643 1.00 45.01 252 GLY A C 1
ATOM 3895 O O . GLY A 1 252 ? 77.880 98.650 50.885 1.00 44.63 252 GLY A O 1
ATOM 3899 N N . PRO A 1 253 ? 77.496 100.812 50.414 1.00 47.58 253 PRO A N 1
ATOM 3900 C CA . PRO A 1 253 ? 76.038 100.618 50.470 1.00 48.92 253 PRO A CA 1
ATOM 3901 C C . PRO A 1 253 ? 75.513 99.615 49.462 1.00 44.38 253 PRO A C 1
ATOM 3902 O O . PRO A 1 253 ? 74.388 99.131 49.633 1.00 53.01 253 PRO A O 1
ATOM 3913 N N . THR A 1 254 ? 76.277 99.286 48.421 1.00 45.11 254 THR A N 1
ATOM 3914 C CA . THR A 1 254 ? 75.843 98.329 47.409 1.00 43.01 254 THR A CA 1
ATOM 3915 C C . THR A 1 254 ? 76.581 96.997 47.499 1.00 43.01 254 THR A C 1
ATOM 3916 O O . THR A 1 254 ? 76.515 96.199 46.557 1.00 45.11 254 THR A O 1
ATOM 3927 N N . GLY A 1 255 ? 77.273 96.729 48.604 1.00 40.96 255 GLY A N 1
ATOM 3928 C CA . GLY A 1 255 ? 77.915 95.443 48.784 1.00 38.59 255 GLY A CA 1
ATOM 3929 C C . GLY A 1 255 ? 79.209 95.262 48.029 1.00 38.21 255 GLY A C 1
ATOM 3930 O O . GLY A 1 255 ? 79.651 94.124 47.844 1.00 36.77 255 GLY A O 1
ATOM 3934 N N . LYS A 1 256 ? 79.829 96.344 47.576 1.00 39.04 256 LYS A N 1
ATOM 3935 C CA . LYS A 1 256 ? 81.125 96.292 46.917 1.00 39.07 256 LYS A CA 1
ATOM 3936 C C . LYS A 1 256 ? 82.222 96.691 47.899 1.00 34.37 256 LYS A C 1
ATOM 3937 O O . LYS A 1 256 ? 81.969 97.348 48.911 1.00 31.19 256 LYS A O 1
ATOM 3956 N N . LEU A 1 257 ? 83.451 96.277 47.588 1.00 32.44 257 LEU A N 1
ATOM 3957 C CA . LEU A 1 257 ? 84.589 96.591 48.444 1.00 33.50 257 LEU A CA 1
ATOM 3958 C C . LEU A 1 257 ? 84.661 98.085 48.728 1.00 37.26 257 LEU A C 1
ATOM 3959 O O . LEU A 1 257 ? 84.373 98.916 47.861 1.00 36.07 257 LEU A O 1
ATOM 3975 N N . ALA A 1 258 ? 85.068 98.421 49.956 1.00 32.90 258 ALA A N 1
ATOM 3976 C CA . ALA A 1 258 ? 85.204 99.810 50.379 1.00 34.44 258 ALA A CA 1
ATOM 3977 C C . ALA A 1 258 ? 86.488 100.022 51.177 1.00 33.90 258 ALA A C 1
ATOM 3978 O O . ALA A 1 258 ? 86.536 100.878 52.069 1.00 35.73 258 ALA A O 1
ATOM 3985 N N . GLY A 1 259 ? 87.529 99.260 50.872 1.00 34.03 259 GLY A N 1
ATOM 3986 C CA . GLY A 1 259 ? 88.786 99.354 51.586 1.00 35.19 259 GLY A CA 1
ATOM 3987 C C . GLY A 1 259 ? 88.887 98.342 52.710 1.00 33.40 259 GLY A C 1
ATOM 3988 O O . GLY A 1 259 ? 88.120 97.380 52.812 1.00 35.12 259 GLY A O 1
ATOM 3992 N N . ALA A 1 260 ? 89.867 98.582 53.577 1.00 30.81 260 ALA A N 1
ATOM 3993 C CA . ALA A 1 260 ? 90.143 97.681 54.687 1.00 31.81 260 ALA A CA 1
ATOM 3994 C C . ALA A 1 260 ? 91.020 98.403 55.698 1.00 30.75 260 ALA A C 1
ATOM 3995 O O . ALA A 1 260 ? 91.641 99.424 55.390 1.00 32.84 260 ALA A O 1
ATOM 4002 N N . ASP A 1 261 ? 91.047 97.866 56.917 1.00 30.71 261 ASP A N 1
ATOM 4003 C CA . ASP A 1 261 ? 91.963 98.345 57.943 1.00 30.24 261 ASP A CA 1
ATOM 4004 C C . ASP A 1 261 ? 92.292 97.204 58.894 1.00 30.51 261 ASP A C 1
ATOM 4005 O O . ASP A 1 261 ? 91.554 96.218 59.001 1.00 28.05 261 ASP A O 1
ATOM 4014 N N . ILE A 1 262 ? 93.416 97.355 59.588 1.00 28.38 262 ILE A N 1
ATOM 4015 C CA . ILE A 1 262 ? 93.927 96.345 60.503 1.00 29.65 262 ILE A CA 1
ATOM 4016 C C . ILE A 1 262 ? 93.906 96.923 61.910 1.00 27.04 262 ILE A C 1
ATOM 4017 O O . ILE A 1 262 ? 94.326 98.066 62.123 1.00 27.05 262 ILE A O 1
ATOM 4033 N N . GLU A 1 263 ? 93.405 96.139 62.860 1.00 28.55 263 GLU A N 1
ATOM 4034 C CA . GLU A 1 263 ? 93.490 96.445 64.281 1.00 31.89 263 GLU A CA 1
ATOM 4035 C C . GLU A 1 263 ? 94.300 95.357 64.966 1.00 31.20 263 GLU A C 1
ATOM 4036 O O . GLU A 1 263 ? 94.125 94.168 64.675 1.00 25.89 263 GLU A O 1
ATOM 4048 N N . THR A 1 264 ? 95.178 95.764 65.879 1.00 29.06 264 THR A N 1
ATOM 4049 C CA . THR A 1 264 ? 96.022 94.833 66.611 1.00 28.46 264 THR A CA 1
ATOM 4050 C C . THR A 1 264 ? 95.709 94.914 68.098 1.00 31.93 264 THR A C 1
ATOM 4051 O O . THR A 1 264 ? 95.279 95.956 68.606 1.00 29.23 264 THR A O 1
ATOM 4062 N N . TYR A 1 265 ? 95.915 93.789 68.783 1.00 28.02 265 TYR A N 1
ATOM 4063 C CA . TYR A 1 265 ? 95.604 93.654 70.197 1.00 27.35 265 TYR A CA 1
ATOM 4064 C C . TYR A 1 265 ? 96.670 92.807 70.875 1.00 27.00 265 TYR A C 1
ATOM 4065 O O . TYR A 1 265 ? 97.189 91.859 70.283 1.00 28.37 265 TYR A O 1
ATOM 4083 N N . LEU A 1 266 ? 96.986 93.155 72.121 1.00 28.81 266 LEU A N 1
ATOM 4084 C CA . LEU A 1 266 ? 97.739 92.282 73.018 1.00 30.21 266 LEU A CA 1
ATOM 4085 C C . LEU A 1 266 ? 99.081 91.857 72.418 1.00 30.85 266 LEU A C 1
ATOM 4086 O O . LEU A 1 266 ? 99.408 90.670 72.348 1.00 29.09 266 LEU A O 1
ATOM 4102 N N . LEU A 1 267 ? 99.873 92.838 71.992 1.00 32.24 267 LEU A N 1
ATOM 4103 C CA . LEU A 1 267 ? 101.250 92.551 71.612 1.00 27.84 267 LEU A CA 1
ATOM 4104 C C . LEU A 1 267 ? 102.019 92.063 72.834 1.00 27.76 267 LEU A C 1
ATOM 4105 O O . LEU A 1 267 ? 101.901 92.633 73.923 1.00 28.25 267 LEU A O 1
ATOM 4121 N N . GLU A 1 268 ? 102.798 90.996 72.660 1.00 25.53 268 GLU A N 1
ATOM 4122 C CA . GLU A 1 268 ? 103.547 90.406 73.771 1.00 27.94 268 GLU A CA 1
ATOM 4123 C C . GLU A 1 268 ? 104.738 91.304 74.103 1.00 26.44 268 GLU A C 1
ATOM 4124 O O . GLU A 1 268 ? 105.875 91.071 73.688 1.00 25.87 268 GLU A O 1
ATOM 4136 N N . LYS A 1 269 ? 104.464 92.339 74.900 1.00 24.26 269 LYS A N 1
ATOM 4137 C CA . LYS A 1 269 ? 105.484 93.334 75.212 1.00 26.55 269 LYS A CA 1
ATOM 4138 C C . LYS A 1 269 ? 106.669 92.712 75.940 1.00 29.69 269 LYS A C 1
ATOM 4139 O O . LYS A 1 269 ? 107.820 93.118 75.732 1.00 27.31 269 LYS A O 1
ATOM 4158 N N . ALA A 1 270 ? 106.407 91.726 76.800 1.00 31.51 270 ALA A N 1
ATOM 4159 C CA . ALA A 1 270 ? 107.468 91.136 77.606 1.00 27.57 270 ALA A CA 1
ATOM 4160 C C . ALA A 1 270 ? 108.605 90.615 76.740 1.00 27.18 270 ALA A C 1
ATOM 4161 O O . ALA A 1 270 ? 109.763 90.610 77.172 1.00 29.15 270 ALA A O 1
ATOM 4168 N N . ARG A 1 271 ? 108.298 90.183 75.516 1.00 24.36 271 ARG A N 1
ATOM 4169 C CA . ARG A 1 271 ? 109.310 89.610 74.637 1.00 26.36 271 ARG A CA 1
ATOM 4170 C C . ARG A 1 271 ? 110.331 90.644 74.178 1.00 27.24 271 ARG A C 1
ATOM 4171 O O . ARG A 1 271 ? 111.401 90.264 73.689 1.00 23.76 271 ARG A O 1
ATOM 4192 N N . VAL A 1 272 ? 110.026 91.937 74.321 1.00 23.69 272 VAL A N 1
ATOM 4193 C CA . VAL A 1 272 ? 110.977 92.978 73.940 1.00 27.82 272 VAL A CA 1
ATOM 4194 C C . VAL A 1 272 ? 112.224 92.917 74.811 1.00 26.56 272 VAL A C 1
ATOM 4195 O O . VAL A 1 272 ? 113.326 93.230 74.347 1.00 24.96 272 VAL A O 1
ATOM 4208 N N . ILE A 1 273 ? 112.082 92.507 76.074 1.00 29.18 273 ILE A N 1
ATOM 4209 C CA . ILE A 1 273 ? 113.171 92.569 77.039 1.00 30.57 273 ILE A CA 1
ATOM 4210 C C . ILE A 1 273 ? 113.468 91.214 77.674 1.00 30.42 273 ILE A C 1
ATOM 4211 O O . ILE A 1 273 ? 114.306 91.129 78.571 1.00 30.62 273 ILE A O 1
ATOM 4227 N N . SER A 1 274 ? 112.812 90.149 77.226 1.00 33.03 274 SER A N 1
ATOM 4228 C CA . SER A 1 274 ? 112.977 88.856 77.874 1.00 31.39 274 SER A CA 1
ATOM 4229 C C . SER A 1 274 ? 112.717 87.744 76.872 1.00 29.14 274 SER A C 1
ATOM 4230 O O . SER A 1 274 ? 111.757 87.808 76.101 1.00 31.87 274 SER A O 1
ATOM 4238 N N . GLN A 1 275 ? 113.574 86.724 76.893 1.00 31.04 275 GLN A N 1
ATOM 4239 C CA . GLN A 1 275 ? 113.414 85.563 76.030 1.00 31.38 275 GLN A CA 1
ATOM 4240 C C . GLN A 1 275 ? 113.714 84.295 76.812 1.00 37.10 275 GLN A C 1
ATOM 4241 O O . GLN A 1 275 ? 114.647 84.259 77.618 1.00 34.17 275 GLN A O 1
ATOM 4255 N N . GLN A 1 276 ? 112.916 83.260 76.565 1.00 37.16 276 GLN A N 1
ATOM 4256 C CA . GLN A 1 276 ? 113.254 81.924 77.025 1.00 37.08 276 GLN A CA 1
ATOM 4257 C C . GLN A 1 276 ? 114.400 81.365 76.186 1.00 36.72 276 GLN A C 1
ATOM 4258 O O . GLN A 1 276 ? 114.700 81.851 75.090 1.00 34.09 276 GLN A O 1
ATOM 4272 N N . SER A 1 277 ? 115.030 80.309 76.711 1.00 32.14 277 SER A N 1
ATOM 4273 C CA . SER A 1 277 ? 116.331 79.885 76.201 1.00 33.21 277 SER A CA 1
ATOM 4274 C C . SER A 1 277 ? 116.278 79.461 74.739 1.00 33.07 277 SER A C 1
ATOM 4275 O O . SER A 1 277 ? 117.288 79.566 74.033 1.00 35.96 277 SER A O 1
ATOM 4283 N N . LEU A 1 278 ? 115.134 78.972 74.263 1.00 32.38 278 LEU A N 1
ATOM 4284 C CA . LEU A 1 278 ? 115.027 78.475 72.895 1.00 37.83 278 LEU A CA 1
ATOM 4285 C C . LEU A 1 278 ? 114.246 79.416 71.981 1.00 37.56 278 LEU A C 1
ATOM 4286 O O . LEU A 1 278 ? 113.851 79.012 70.883 1.00 37.28 278 LEU A O 1
ATOM 4302 N N . GLU A 1 279 ? 114.025 80.660 72.398 1.00 35.17 279 GLU A N 1
ATOM 4303 C CA . GLU A 1 279 ? 113.225 81.604 71.633 1.00 35.33 279 GLU A CA 1
ATOM 4304 C C . GLU A 1 279 ? 114.015 82.876 71.342 1.00 33.75 279 GLU A C 1
ATOM 4305 O O . GLU A 1 279 ? 115.026 83.172 71.985 1.00 32.96 279 GLU A O 1
ATOM 4317 N N . ARG A 1 280 ? 113.536 83.626 70.354 1.00 34.59 280 ARG A N 1
ATOM 4318 C CA . ARG A 1 280 ? 114.087 84.927 70.010 1.00 30.21 280 ARG A CA 1
ATOM 4319 C C . ARG A 1 280 ? 113.110 86.027 70.402 1.00 31.36 280 ARG A C 1
ATOM 4320 O O . ARG A 1 280 ? 111.943 85.777 70.714 1.00 26.44 280 ARG A O 1
ATOM 4341 N N . SER A 1 281 ? 113.610 87.260 70.385 1.00 28.80 281 SER A N 1
ATOM 4342 C CA . SER A 1 281 ? 112.743 88.428 70.424 1.00 26.05 281 SER A CA 1
ATOM 4343 C C . SER A 1 281 ? 112.193 88.652 69.016 1.00 26.23 281 SER A C 1
ATOM 4344 O O . SER A 1 281 ? 112.348 87.810 68.128 1.00 24.79 281 SER A O 1
ATOM 4352 N N . TYR A 1 282 ? 111.564 89.802 68.782 1.00 25.67 282 TYR A N 1
ATOM 4353 C CA . TYR A 1 282 ? 110.947 90.059 67.487 1.00 23.35 282 TYR A CA 1
ATOM 4354 C C . TYR A 1 282 ? 112.000 90.079 66.386 1.00 23.17 282 TYR A C 1
ATOM 4355 O O . TYR A 1 282 ? 113.158 90.442 66.608 1.00 25.83 282 TYR A O 1
ATOM 4373 N N . HIS A 1 283 ? 111.589 89.652 65.187 1.00 21.72 283 HIS A N 1
ATOM 4374 C CA . HIS A 1 283 ? 112.533 89.480 64.087 1.00 23.48 283 HIS A CA 1
ATOM 4375 C C . HIS A 1 283 ? 113.315 90.755 63.793 1.00 26.17 283 HIS A C 1
ATOM 4376 O O . HIS A 1 283 ? 114.475 90.681 63.366 1.00 23.97 283 HIS A O 1
ATOM 4390 N N . ILE A 1 284 ? 112.702 91.926 64.000 1.00 22.15 284 ILE A N 1
ATOM 4391 C CA . ILE A 1 284 ? 113.289 93.172 63.507 1.00 22.95 284 ILE A CA 1
ATOM 4392 C C . ILE A 1 284 ? 114.682 93.382 64.087 1.00 22.22 284 ILE A C 1
ATOM 4393 O O . ILE A 1 284 ? 115.594 93.849 63.393 1.00 21.35 284 ILE A O 1
ATOM 4409 N N . PHE A 1 285 ? 114.870 93.052 65.367 1.00 18.82 285 PHE A N 1
ATOM 4410 C CA . PHE A 1 285 ? 116.157 93.306 66.007 1.00 24.38 285 PHE A CA 1
ATOM 4411 C C . PHE A 1 285 ? 117.286 92.599 65.269 1.00 24.54 285 PHE A C 1
ATOM 4412 O O . PHE A 1 285 ? 118.360 93.175 65.065 1.00 23.97 285 PHE A O 1
ATOM 4429 N N . TYR A 1 286 ? 117.058 91.353 64.847 1.00 25.28 286 TYR A N 1
ATOM 4430 C CA . TYR A 1 286 ? 118.098 90.600 64.155 1.00 27.88 286 TYR A CA 1
ATOM 4431 C C . TYR A 1 286 ? 118.151 90.968 62.680 1.00 27.26 286 TYR A C 1
ATOM 4432 O O . TYR A 1 286 ? 119.215 90.876 62.057 1.00 26.68 286 TYR A O 1
ATOM 4450 N N . GLN A 1 287 ? 117.027 91.418 62.118 1.00 28.15 287 GLN A N 1
ATOM 4451 C CA . GLN A 1 287 ? 117.035 91.938 60.755 1.00 28.73 287 GLN A CA 1
ATOM 4452 C C . GLN A 1 287 ? 117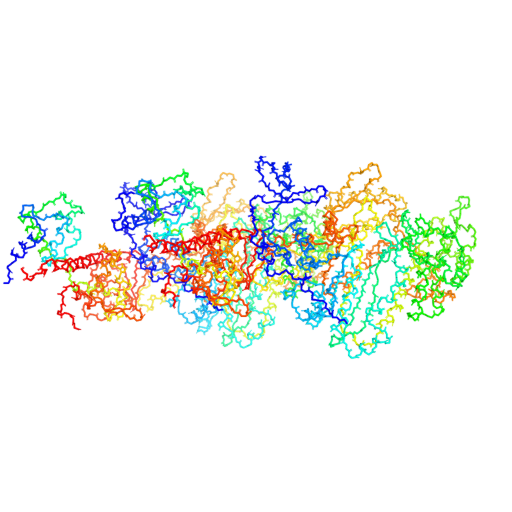.945 93.155 60.641 1.00 27.25 287 GLN A C 1
ATOM 4453 O O . GLN A 1 287 ? 118.847 93.196 59.795 1.00 28.40 287 GLN A O 1
ATOM 4467 N N . ILE A 1 288 ? 117.729 94.158 61.496 1.00 26.54 288 ILE A N 1
ATOM 4468 C CA . ILE A 1 288 ? 118.549 95.367 61.453 1.00 28.60 288 ILE A CA 1
ATOM 4469 C C . ILE A 1 288 ? 120.017 95.021 61.657 1.00 28.38 288 ILE A C 1
ATOM 4470 O O . ILE A 1 288 ? 120.902 95.589 61.006 1.00 28.42 288 ILE A O 1
ATOM 4486 N N . MET A 1 289 ? 120.300 94.090 62.569 1.00 27.89 289 MET A N 1
ATOM 4487 C CA . MET A 1 289 ? 121.671 93.718 62.883 1.00 28.17 289 MET A CA 1
ATOM 4488 C C . MET A 1 289 ? 122.342 92.921 61.772 1.00 32.42 289 MET A C 1
ATOM 4489 O O . MET A 1 289 ? 123.564 92.741 61.820 1.00 32.77 289 MET A O 1
ATOM 4503 N N . SER A 1 290 ? 121.586 92.444 60.781 1.00 32.17 290 SER A N 1
ATOM 4504 C CA . SER A 1 290 ? 122.178 91.669 59.697 1.00 31.19 290 SER A CA 1
ATOM 4505 C C . SER A 1 290 ? 123.100 92.507 58.823 1.00 34.45 290 SER A C 1
ATOM 4506 O O . SER A 1 290 ? 123.999 91.951 58.184 1.00 35.91 290 SER A O 1
ATOM 4514 N N . GLY A 1 291 ? 122.896 93.822 58.775 1.00 33.24 291 GLY A N 1
ATOM 4515 C CA . GLY A 1 291 ? 123.726 94.685 57.957 1.00 34.82 291 GLY A CA 1
ATOM 4516 C C . GLY A 1 291 ? 123.458 94.606 56.473 1.00 33.46 291 GLY A C 1
ATOM 4517 O O . GLY A 1 291 ? 124.266 95.101 55.685 1.00 36.14 291 GLY A O 1
ATOM 4521 N N . SER A 1 292 ? 122.335 94.011 56.063 1.00 32.09 292 SER A N 1
ATOM 4522 C CA . SER A 1 292 ? 122.052 93.807 54.646 1.00 33.93 292 SER A CA 1
ATOM 4523 C C . SER A 1 292 ? 121.577 95.066 53.934 1.00 36.11 292 SER A C 1
ATOM 4524 O O . SER A 1 292 ? 121.497 95.060 52.700 1.00 32.41 292 SER A O 1
ATOM 4532 N N . VAL A 1 293 ? 121.252 96.128 54.660 1.00 33.58 293 VAL A N 1
ATOM 4533 C CA . VAL A 1 293 ? 120.800 97.385 54.069 1.00 33.35 293 VAL A CA 1
ATOM 4534 C C . VAL A 1 293 ? 121.861 98.442 54.360 1.00 34.65 293 VAL A C 1
ATOM 4535 O O . VAL A 1 293 ? 122.093 98.768 55.532 1.00 32.05 293 VAL A O 1
ATOM 4548 N N . PRO A 1 294 ? 122.525 99.003 53.347 1.00 36.33 294 PRO A N 1
ATOM 4549 C CA . PRO A 1 294 ? 123.623 99.938 53.621 1.00 35.32 294 PRO A CA 1
ATOM 4550 C C . PRO A 1 294 ? 123.165 101.148 54.421 1.00 32.35 294 PRO A C 1
ATOM 4551 O O . PRO A 1 294 ? 122.109 101.729 54.160 1.00 35.81 294 PRO A O 1
ATOM 4562 N N . GLY A 1 295 ? 123.980 101.524 55.407 1.00 31.26 295 GLY A N 1
ATOM 4563 C CA . GLY A 1 295 ? 123.774 102.732 56.170 1.00 34.13 295 GLY A CA 1
ATOM 4564 C C . GLY A 1 295 ? 122.948 102.572 57.430 1.00 32.63 295 GLY A C 1
ATOM 4565 O O . GLY A 1 295 ? 123.065 103.406 58.335 1.00 32.52 295 GLY A O 1
ATOM 4569 N N . VAL A 1 296 ? 122.123 101.528 57.524 1.00 31.39 296 VAL A N 1
ATOM 4570 C CA . VAL A 1 296 ? 121.191 101.423 58.645 1.00 30.98 296 VAL A CA 1
ATOM 4571 C C . VAL A 1 296 ? 121.951 101.291 59.958 1.00 29.11 296 VAL A C 1
ATOM 4572 O O . VAL A 1 296 ? 121.714 102.042 60.912 1.00 31.58 296 VAL A O 1
ATOM 4585 N N . LYS A 1 297 ? 122.878 100.332 60.029 1.00 28.15 297 LYS A N 1
ATOM 4586 C CA . LYS A 1 297 ? 123.582 100.093 61.285 1.00 32.48 297 LYS A CA 1
ATOM 4587 C C . LYS A 1 297 ? 124.395 101.308 61.717 1.00 30.92 297 LYS A C 1
ATOM 4588 O O . LYS A 1 297 ? 124.530 101.564 62.918 1.00 32.17 297 LYS A O 1
ATOM 4607 N N . ASP A 1 298 ? 124.933 102.073 60.764 1.00 32.05 298 ASP A N 1
ATOM 4608 C CA . ASP A 1 298 ? 125.623 103.310 61.119 1.00 34.45 298 ASP A CA 1
ATOM 4609 C C . ASP A 1 298 ? 124.651 104.326 61.706 1.00 34.62 298 ASP A C 1
ATOM 4610 O O . ASP A 1 298 ? 124.926 104.937 62.746 1.00 31.63 298 ASP A O 1
ATOM 4619 N N . ILE A 1 299 ? 123.510 104.524 61.043 1.00 29.84 299 ILE A N 1
ATOM 4620 C CA . ILE A 1 299 ? 122.479 105.411 61.577 1.00 32.46 299 ILE A CA 1
ATOM 4621 C C . ILE A 1 299 ? 122.090 104.981 62.984 1.00 31.46 299 ILE A C 1
ATOM 4622 O O . ILE A 1 299 ? 121.833 105.817 63.859 1.00 28.76 299 ILE A O 1
ATOM 4638 N N . CYS A 1 300 ? 122.042 103.672 63.224 1.00 28.41 300 CYS A N 1
ATOM 4639 C CA . CYS A 1 300 ? 121.576 103.123 64.489 1.00 30.79 300 CYS A CA 1
ATOM 4640 C C . CYS A 1 300 ? 122.676 102.979 65.534 1.00 31.39 300 CYS A C 1
ATOM 4641 O O . CYS A 1 300 ? 122.371 102.632 66.682 1.00 29.25 300 CYS A O 1
ATOM 4649 N N . LEU A 1 301 ? 123.936 103.237 65.178 1.00 31.32 301 LEU A N 1
ATOM 4650 C CA . LEU A 1 301 ? 125.040 103.162 66.135 1.00 28.13 301 LEU A CA 1
ATOM 4651 C C . LEU A 1 301 ? 125.173 101.751 66.704 1.00 27.34 301 LEU A C 1
ATOM 4652 O O . LEU A 1 301 ? 125.491 101.562 67.878 1.00 28.05 301 LEU A O 1
ATOM 4668 N N . LEU A 1 302 ? 124.930 100.752 65.864 1.00 30.04 302 LEU A N 1
ATOM 4669 C CA . LEU A 1 302 ? 124.924 99.361 66.286 1.00 27.85 302 LEU A CA 1
ATOM 4670 C C . LEU A 1 302 ? 126.241 98.677 65.939 1.00 32.34 302 LEU A C 1
ATOM 4671 O O . LEU A 1 302 ? 126.874 98.976 64.923 1.00 31.02 302 LEU A O 1
ATOM 4687 N N . THR A 1 303 ? 126.642 97.744 66.797 1.00 32.07 303 THR A N 1
AT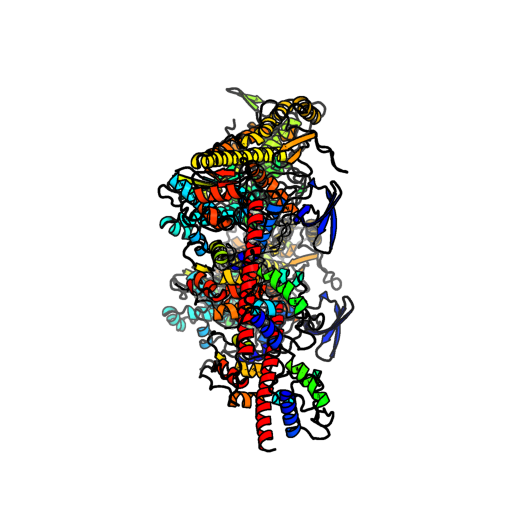OM 4688 C CA . THR A 1 303 ? 127.824 96.938 66.559 1.00 31.10 303 THR A CA 1
ATOM 4689 C C . THR A 1 303 ? 127.447 95.706 65.743 1.00 34.76 303 THR A C 1
ATOM 4690 O O . THR A 1 303 ? 126.302 95.533 65.318 1.00 35.85 303 THR A O 1
ATOM 4701 N N . ASP A 1 304 ? 128.430 94.835 65.518 1.00 35.20 304 ASP A N 1
ATOM 4702 C CA . ASP A 1 304 ? 128.212 93.561 64.848 1.00 35.05 304 ASP A CA 1
ATOM 4703 C C . ASP A 1 304 ? 128.053 92.410 65.835 1.00 34.49 304 ASP A C 1
ATOM 4704 O O . ASP A 1 304 ? 128.144 91.244 65.438 1.00 31.81 304 ASP A O 1
ATOM 4713 N N . ASN A 1 305 ? 127.808 92.714 67.109 1.00 31.94 305 ASN A N 1
ATOM 4714 C CA . ASN A 1 305 ? 127.731 91.713 68.170 1.00 34.17 305 ASN A CA 1
ATOM 4715 C C . ASN A 1 305 ? 126.365 91.802 68.846 1.00 29.58 305 ASN A C 1
ATOM 4716 O O . ASN A 1 305 ? 126.131 92.685 69.677 1.00 25.77 305 ASN A O 1
ATOM 4727 N N . ILE A 1 306 ? 125.475 90.864 68.513 1.00 30.41 306 ILE A N 1
ATOM 4728 C CA . ILE A 1 306 ? 124.128 90.876 69.079 1.00 28.86 306 ILE A CA 1
ATOM 4729 C C . ILE A 1 306 ? 124.167 90.819 70.602 1.00 29.04 306 ILE A C 1
ATOM 4730 O O . ILE A 1 306 ? 123.284 91.369 71.272 1.00 28.17 306 ILE A O 1
ATOM 4746 N N . TYR A 1 307 ? 125.176 90.158 71.178 1.00 28.51 307 TYR A N 1
ATOM 4747 C CA . TYR A 1 307 ? 125.235 90.020 72.632 1.00 30.16 307 TYR A CA 1
ATOM 4748 C C . TYR A 1 307 ? 125.611 91.316 73.343 1.00 30.16 307 TYR A C 1
ATOM 4749 O O . TYR A 1 307 ? 125.575 91.351 74.578 1.00 26.66 307 TYR A O 1
ATOM 4767 N N . ASP A 1 308 ? 125.948 92.379 72.611 1.00 31.12 308 ASP A N 1
ATOM 4768 C CA . ASP A 1 308 ? 126.046 93.701 73.219 1.00 31.39 308 ASP A CA 1
ATOM 4769 C C . ASP A 1 308 ? 124.698 94.226 73.694 1.00 28.95 308 ASP A C 1
ATOM 4770 O O . ASP A 1 308 ? 124.663 95.225 74.420 1.00 28.62 308 ASP A O 1
ATOM 4779 N N . TYR A 1 309 ? 123.600 93.577 73.311 1.00 28.68 309 TYR A N 1
ATOM 4780 C CA . TYR A 1 309 ? 122.245 94.050 73.578 1.00 28.26 309 TYR A CA 1
ATOM 4781 C C . TYR A 1 309 ? 121.501 92.952 74.335 1.00 30.15 309 TYR A C 1
ATOM 4782 O O . TYR A 1 309 ? 120.876 92.068 73.745 1.00 25.95 309 TYR A O 1
ATOM 4800 N N . HIS A 1 310 ? 121.571 93.033 75.665 1.00 33.43 310 HIS A N 1
ATOM 4801 C CA . HIS A 1 310 ? 121.096 91.950 76.518 1.00 34.37 310 HIS A CA 1
ATOM 4802 C C . HIS A 1 310 ? 119.601 91.698 76.345 1.00 32.67 310 HIS A C 1
ATOM 4803 O O . HIS A 1 310 ? 119.150 90.549 76.419 1.00 31.70 310 HIS A O 1
ATOM 4817 N N . ILE A 1 311 ? 118.814 92.753 76.115 1.00 29.09 311 ILE A N 1
ATOM 4818 C CA . ILE A 1 311 ? 117.360 92.615 76.165 1.00 28.92 311 ILE A CA 1
ATOM 4819 C C . ILE A 1 311 ? 116.817 91.700 75.074 1.00 27.69 311 ILE A C 1
ATOM 4820 O O . ILE A 1 311 ? 115.689 91.214 75.193 1.00 27.44 311 ILE A O 1
ATOM 4836 N N . VAL A 1 312 ? 117.580 91.459 74.008 1.00 26.30 312 VAL A N 1
ATOM 4837 C CA . VAL A 1 312 ? 117.133 90.622 72.899 1.00 25.83 312 VAL A CA 1
ATOM 4838 C C . VAL A 1 312 ? 118.105 89.472 72.632 1.00 27.54 312 VAL A C 1
ATOM 4839 O O . VAL A 1 312 ? 118.050 88.851 71.576 1.00 25.68 312 VAL A O 1
ATOM 4852 N N . SER A 1 313 ? 119.003 89.176 73.576 1.00 30.75 313 SER A N 1
ATOM 4853 C CA . SER A 1 313 ? 120.025 88.153 73.368 1.00 35.54 313 SER A CA 1
ATOM 4854 C C . SER A 1 313 ? 120.059 87.153 74.520 1.00 31.50 313 SER A C 1
ATOM 4855 O O . SER A 1 313 ? 121.101 86.556 74.801 1.00 31.40 313 SER A O 1
ATOM 4863 N N . GLN A 1 314 ? 118.923 86.945 75.184 1.00 32.66 314 GLN A N 1
ATOM 4864 C CA . GLN A 1 314 ? 118.860 86.034 76.319 1.00 34.32 314 GLN A CA 1
ATOM 4865 C C . GLN A 1 314 ? 118.603 84.592 75.914 1.00 31.42 314 GLN A C 1
ATOM 4866 O O . GLN A 1 314 ? 118.959 83.682 76.669 1.00 32.97 314 GLN A O 1
ATOM 4880 N N . GLY A 1 315 ? 117.993 84.364 74.755 1.00 32.79 315 GLY A N 1
ATOM 4881 C CA . GLY A 1 315 ? 117.753 83.021 74.265 1.00 35.02 315 GLY A CA 1
ATOM 4882 C C . GLY A 1 315 ? 118.526 82.748 72.994 1.00 30.23 315 GLY A C 1
ATOM 4883 O O . GLY A 1 315 ? 119.748 82.914 72.958 1.00 38.02 315 GLY A O 1
ATOM 4887 N N . LYS A 1 316 ? 117.828 82.325 71.945 1.00 32.08 316 LYS A N 1
ATOM 4888 C CA . LYS A 1 316 ? 118.447 82.159 70.642 1.00 31.70 316 LYS A CA 1
ATOM 4889 C C . LYS A 1 316 ? 118.531 83.503 69.925 1.00 31.23 316 LYS A C 1
ATOM 4890 O O . LYS A 1 316 ? 117.722 84.406 70.154 1.00 30.40 316 LYS A O 1
ATOM 4909 N N . VAL A 1 317 ? 119.530 83.628 69.057 1.00 30.71 317 VAL A N 1
ATOM 4910 C CA . VAL A 1 317 ? 119.709 84.831 68.256 1.00 34.42 317 VAL A CA 1
ATOM 4911 C C . VAL A 1 317 ? 119.671 84.554 66.759 1.00 34.53 317 VAL A C 1
ATOM 4912 O O . VAL A 1 317 ? 119.517 85.504 65.974 1.00 35.18 317 VAL A O 1
ATOM 4925 N N . THR A 1 318 ? 119.805 83.301 66.327 1.00 36.03 318 THR A N 1
ATOM 4926 C CA . THR A 1 318 ? 119.644 82.927 64.930 1.00 35.32 318 THR A CA 1
ATOM 4927 C C . THR A 1 318 ? 118.675 81.757 64.830 1.00 38.61 318 THR A C 1
ATOM 4928 O O . THR A 1 318 ? 118.440 81.028 65.798 1.00 38.27 318 THR A O 1
ATOM 4939 N N . VAL A 1 319 ? 118.103 81.597 63.640 1.00 39.87 319 VAL A N 1
ATOM 4940 C CA . VAL A 1 319 ? 117.138 80.541 63.359 1.00 40.20 319 VAL A CA 1
ATOM 4941 C C . VAL A 1 319 ? 117.482 79.949 62.001 1.00 39.75 319 VAL A C 1
ATOM 4942 O O . VAL A 1 319 ? 117.580 80.677 61.007 1.00 41.99 319 VAL A O 1
ATOM 4955 N N . ALA A 1 320 ? 117.658 78.627 61.958 1.00 42.06 320 ALA A N 1
ATOM 4956 C CA . ALA A 1 320 ? 118.158 77.978 60.750 1.00 44.43 320 ALA A CA 1
ATOM 4957 C C . ALA A 1 320 ? 117.273 78.271 59.545 1.00 41.19 320 ALA A C 1
ATOM 4958 O O . ALA A 1 320 ? 117.771 78.420 58.423 1.00 39.38 320 ALA A O 1
ATOM 4965 N N . SER A 1 321 ? 115.962 78.359 59.751 1.00 39.15 321 SER A N 1
ATOM 4966 C CA . SER A 1 321 ? 115.018 78.533 58.657 1.00 43.68 321 SER A CA 1
ATOM 4967 C C . SER A 1 321 ? 114.782 79.995 58.289 1.00 41.78 321 SER A C 1
ATOM 4968 O O . SER A 1 321 ? 113.875 80.275 57.499 1.00 44.41 321 SER A O 1
ATOM 4976 N N . ILE A 1 322 ? 115.567 80.927 58.825 1.00 40.88 322 ILE A N 1
ATOM 4977 C CA . ILE A 1 322 ? 115.354 82.354 58.598 1.00 37.45 322 ILE A CA 1
ATOM 4978 C C . ILE A 1 322 ? 116.675 82.988 58.188 1.00 33.95 322 ILE A C 1
ATOM 4979 O O . ILE A 1 322 ? 117.657 82.929 58.937 1.00 34.94 322 ILE A O 1
ATOM 4995 N N . ASP A 1 323 ? 116.694 83.602 57.008 1.00 34.07 323 ASP A N 1
ATOM 4996 C CA . ASP A 1 323 ? 117.813 84.437 56.576 1.00 36.36 323 ASP A CA 1
ATOM 4997 C C . ASP A 1 323 ? 117.457 85.874 56.943 1.00 34.60 323 ASP A C 1
ATOM 4998 O O . ASP A 1 323 ? 116.759 86.574 56.208 1.00 34.77 323 ASP A O 1
ATOM 5007 N N . ASP A 1 324 ? 117.936 86.313 58.111 1.00 31.27 324 ASP A N 1
ATOM 5008 C CA . ASP A 1 324 ? 117.597 87.648 58.597 1.00 34.30 324 ASP A CA 1
ATOM 5009 C C . ASP A 1 324 ? 118.119 88.736 57.665 1.00 35.08 324 ASP A C 1
ATOM 5010 O O . ASP A 1 324 ? 117.545 89.831 57.609 1.00 31.24 324 ASP A O 1
ATOM 5019 N N . ALA A 1 325 ? 119.196 88.461 56.925 1.00 32.51 325 ALA A N 1
ATOM 5020 C CA . ALA A 1 325 ? 119.714 89.443 55.977 1.00 35.23 325 ALA A CA 1
ATOM 5021 C C . ALA A 1 325 ? 118.736 89.664 54.830 1.00 34.27 325 ALA A C 1
ATOM 5022 O O . ALA A 1 325 ? 118.444 90.807 54.459 1.00 34.30 325 ALA A O 1
ATOM 5029 N N . GLU A 1 326 ? 118.217 88.577 54.256 1.00 36.01 326 GLU A N 1
ATOM 5030 C CA . GLU A 1 326 ? 117.270 88.696 53.153 1.00 40.56 326 GLU A CA 1
ATOM 5031 C C . GLU A 1 326 ? 115.949 89.290 53.623 1.00 36.03 326 GLU A C 1
ATOM 5032 O O . GLU A 1 326 ? 115.317 90.065 52.896 1.00 35.58 326 GLU A O 1
ATOM 5044 N N . GLU A 1 327 ? 115.513 88.935 54.834 1.00 35.37 327 GLU A N 1
ATOM 5045 C CA . GLU A 1 327 ? 114.256 89.465 55.350 1.00 33.40 327 GLU A CA 1
ATOM 5046 C C . GLU A 1 327 ? 114.325 90.976 55.533 1.00 32.97 327 GLU A C 1
ATOM 5047 O O . GLU A 1 327 ? 113.377 91.690 55.184 1.00 30.82 327 GLU A O 1
ATOM 5059 N N . PHE A 1 328 ? 115.431 91.485 56.086 1.00 28.80 328 PHE A N 1
ATOM 5060 C CA . PHE A 1 328 ? 115.526 92.921 56.324 1.00 29.78 328 PHE A CA 1
ATOM 5061 C C . PHE A 1 328 ? 115.505 93.691 55.011 1.00 29.43 328 PHE A C 1
ATOM 5062 O O . PHE A 1 328 ? 114.911 94.771 54.924 1.00 28.90 328 PHE A O 1
ATOM 5079 N N . SER A 1 329 ? 116.150 93.149 53.976 1.00 32.98 329 SER A N 1
ATOM 5080 C CA . SER A 1 329 ? 116.071 93.762 52.657 1.00 32.59 329 SER A CA 1
ATOM 5081 C C . SER A 1 329 ? 114.625 93.837 52.182 1.00 33.55 329 SER A C 1
ATOM 5082 O O . SER A 1 329 ? 114.201 94.848 51.610 1.00 31.16 329 SER A O 1
ATOM 5090 N N . LEU A 1 330 ? 113.844 92.783 52.433 1.00 33.06 330 LEU A N 1
ATOM 5091 C CA . LEU A 1 330 ? 112.432 92.804 52.067 1.00 35.28 330 LEU A CA 1
ATOM 5092 C C . LEU A 1 330 ? 111.638 93.742 52.970 1.00 30.84 330 LEU A C 1
ATOM 5093 O O . LEU A 1 330 ? 110.695 94.399 52.517 1.00 30.86 330 LEU A O 1
ATOM 5109 N N . THR A 1 331 ? 111.996 93.810 54.253 1.00 28.66 331 THR A N 1
ATOM 5110 C CA . THR A 1 331 ? 111.319 94.732 55.158 1.00 29.97 331 THR A CA 1
ATOM 5111 C C . THR A 1 331 ? 111.582 96.180 54.759 1.00 27.37 331 THR A C 1
ATOM 5112 O O . THR A 1 331 ? 110.661 97.006 54.750 1.00 24.15 331 THR A O 1
ATOM 5123 N N . ASP A 1 332 ? 112.832 96.503 54.423 1.00 28.22 332 ASP A N 1
ATOM 5124 C CA . ASP A 1 332 ? 113.172 97.858 54.001 1.00 25.90 332 ASP A CA 1
ATOM 5125 C C . ASP A 1 332 ? 112.450 98.223 52.710 1.00 28.59 332 ASP A C 1
ATOM 5126 O O . ASP A 1 332 ? 111.976 99.356 52.552 1.00 30.13 332 ASP A O 1
ATOM 5135 N N . GLN A 1 333 ? 112.344 97.271 51.777 1.00 29.97 333 GLN A N 1
ATOM 5136 C CA . GLN A 1 333 ? 111.585 97.510 50.551 1.00 33.49 333 GLN A CA 1
ATOM 5137 C C . GLN A 1 333 ? 110.112 97.739 50.851 1.00 30.94 333 GLN A C 1
ATOM 5138 O O . GLN A 1 333 ? 109.463 98.579 50.215 1.00 31.04 333 GLN A O 1
ATOM 5152 N N . ALA A 1 334 ? 109.558 96.985 51.802 1.00 28.48 334 ALA A N 1
ATOM 5153 C CA . ALA A 1 334 ? 108.143 97.132 52.126 1.00 29.46 334 ALA A CA 1
ATOM 5154 C C . ALA A 1 334 ? 107.854 98.510 52.703 1.00 26.83 334 ALA A C 1
ATOM 5155 O O . ALA A 1 334 ? 106.802 99.097 52.426 1.00 25.89 334 ALA A O 1
ATOM 5162 N N . PHE A 1 335 ? 108.768 99.039 53.519 1.00 25.64 335 PHE A N 1
ATOM 5163 C CA . PHE A 1 335 ? 108.613 100.406 53.999 1.00 26.76 335 PHE A CA 1
ATOM 5164 C C . PHE A 1 335 ? 108.507 101.382 52.833 1.00 25.66 335 PHE A C 1
ATOM 5165 O O . PHE A 1 335 ? 107.673 102.294 52.851 1.00 27.76 335 PHE A O 1
ATOM 5182 N N . ASP A 1 336 ? 109.335 101.200 51.802 1.00 26.81 336 ASP A N 1
ATOM 5183 C CA . ASP A 1 336 ? 109.256 102.070 50.633 1.00 29.93 336 ASP A CA 1
ATOM 5184 C C . ASP A 1 336 ? 107.930 101.886 49.910 1.00 27.82 336 ASP A C 1
ATOM 5185 O O . ASP A 1 336 ? 107.230 102.862 49.615 1.00 27.03 336 ASP A O 1
ATOM 5194 N N . ILE A 1 337 ? 107.567 100.633 49.621 1.00 28.11 337 ILE A N 1
ATOM 5195 C CA . ILE A 1 337 ? 106.335 100.353 48.890 1.00 28.18 337 ILE A CA 1
ATOM 5196 C C . ILE A 1 337 ? 105.123 100.878 49.644 1.00 25.89 337 ILE A C 1
ATOM 5197 O O . ILE A 1 337 ? 104.140 101.306 49.029 1.00 28.18 337 ILE A O 1
ATOM 5213 N N . LEU A 1 338 ? 105.162 100.846 50.975 1.00 27.72 338 LEU A N 1
ATOM 5214 C CA . LEU A 1 338 ? 104.016 101.226 51.792 1.00 27.73 338 LEU A CA 1
ATOM 5215 C C . LEU A 1 338 ? 103.921 102.727 52.037 1.00 25.13 338 LEU A C 1
ATOM 5216 O O . LEU A 1 338 ? 103.034 103.158 52.780 1.00 26.99 338 LEU A O 1
ATOM 5232 N N . GLY A 1 339 ? 104.794 103.530 51.441 1.00 24.63 339 GLY A N 1
ATOM 5233 C CA . GLY A 1 339 ? 104.657 104.970 51.510 1.00 30.46 339 GLY A CA 1
ATOM 5234 C C . GLY A 1 339 ? 105.327 105.635 52.689 1.00 23.81 339 GLY A C 1
ATOM 5235 O O . GLY A 1 339 ? 105.046 106.808 52.954 1.00 25.60 339 GLY A O 1
ATOM 5239 N N . PHE A 1 340 ? 106.188 104.929 53.415 1.00 23.30 340 PHE A N 1
ATOM 5240 C CA . PHE A 1 340 ? 106.978 105.574 54.454 1.00 25.19 340 PHE A CA 1
ATOM 5241 C C . PHE A 1 340 ? 108.037 106.448 53.799 1.00 24.64 340 PHE A C 1
ATOM 5242 O O . PHE A 1 340 ? 108.715 106.015 52.861 1.00 27.02 340 PHE A O 1
ATOM 5259 N N . THR A 1 341 ? 108.175 107.681 54.278 1.00 24.88 341 THR A N 1
ATOM 5260 C CA . THR A 1 341 ? 109.255 108.526 53.791 1.00 27.22 341 THR A CA 1
ATOM 5261 C C . THR A 1 341 ? 110.598 107.968 54.250 1.00 28.02 341 THR A C 1
ATOM 5262 O O . THR A 1 341 ? 110.684 107.150 55.172 1.00 24.62 341 THR A O 1
ATOM 5273 N N . LYS A 1 342 ? 111.661 108.413 53.581 1.00 27.74 342 LYS A N 1
ATOM 5274 C CA . LYS A 1 342 ? 113.002 108.031 54.003 1.00 27.04 342 LYS A CA 1
ATOM 5275 C C . LYS A 1 342 ? 113.235 108.407 55.461 1.00 26.50 342 LYS A C 1
ATOM 5276 O O . LYS A 1 342 ? 113.772 107.611 56.239 1.00 26.77 342 LYS A O 1
ATOM 5295 N N . GLN A 1 343 ? 112.805 109.609 55.853 1.00 25.95 343 GLN A N 1
ATOM 5296 C CA . GLN A 1 343 ? 112.987 110.060 57.229 1.00 28.30 343 GLN A CA 1
ATOM 5297 C C . GLN A 1 343 ? 112.194 109.202 58.208 1.00 23.78 343 GLN A C 1
ATOM 5298 O O . GLN A 1 343 ? 112.694 108.851 59.282 1.00 23.64 343 GLN A O 1
ATOM 5312 N N . GLU A 1 344 ? 110.944 108.882 57.873 1.00 22.96 344 GLU A N 1
ATOM 5313 C CA . GLU A 1 344 ? 110.141 108.045 58.758 1.00 26.52 344 GLU A CA 1
ATOM 5314 C C . GLU A 1 344 ? 110.771 106.670 58.915 1.00 24.59 344 GLU A C 1
ATOM 5315 O O . GLU A 1 344 ? 110.927 106.166 60.033 1.00 22.57 344 GLU A O 1
ATOM 5327 N N . LYS A 1 345 ? 111.151 106.053 57.796 1.00 24.00 345 LYS A N 1
ATOM 5328 C CA . LYS A 1 345 ? 111.773 104.737 57.842 1.00 24.65 345 LYS A CA 1
ATOM 5329 C C . LYS A 1 345 ? 113.010 104.752 58.734 1.00 26.27 345 LYS A C 1
ATOM 5330 O O . LYS A 1 345 ? 113.160 103.906 59.624 1.00 22.21 345 LYS A O 1
ATOM 5349 N N . GLU A 1 346 ? 113.900 105.724 58.527 1.00 27.26 346 GLU A N 1
ATOM 5350 C CA . GLU A 1 346 ? 115.134 105.761 59.303 1.00 26.73 346 GLU A CA 1
ATOM 5351 C C . GLU A 1 346 ? 114.869 106.090 60.767 1.00 26.23 346 GLU A C 1
ATOM 5352 O O . GLU A 1 346 ? 115.628 105.661 61.644 1.00 26.50 346 GLU A O 1
ATOM 5364 N N . ASP A 1 347 ? 113.809 106.848 61.056 1.00 24.65 347 ASP A N 1
ATOM 5365 C CA . ASP A 1 347 ? 113.440 107.078 62.447 1.00 24.88 347 ASP A CA 1
ATOM 5366 C C . ASP A 1 347 ? 112.885 105.810 63.092 1.00 23.08 347 ASP A C 1
ATOM 5367 O O . ASP A 1 347 ? 113.098 105.585 64.288 1.00 23.60 347 ASP A O 1
ATOM 5376 N N . VAL A 1 348 ? 112.173 104.974 62.330 1.00 20.12 348 VAL A N 1
ATOM 5377 C CA . VAL A 1 348 ? 111.751 103.671 62.847 1.00 22.72 348 VAL A CA 1
ATOM 5378 C C . VAL A 1 348 ? 112.968 102.851 63.254 1.00 21.25 348 VAL A C 1
ATOM 5379 O O . VAL A 1 348 ? 113.005 102.251 64.333 1.00 22.21 348 VAL A O 1
ATOM 5392 N N . TYR A 1 349 ? 113.978 102.802 62.384 1.00 23.87 349 TYR A N 1
ATOM 5393 C CA . TYR A 1 349 ? 115.211 102.099 62.720 1.00 23.73 349 TYR A CA 1
ATOM 5394 C C . TYR A 1 349 ? 115.882 102.715 63.944 1.00 23.46 349 TYR A C 1
ATOM 5395 O O . TYR A 1 349 ? 116.327 101.993 64.845 1.00 23.72 349 TYR A O 1
ATOM 5413 N N . ARG A 1 350 ? 115.970 104.047 63.992 1.00 22.94 350 ARG A N 1
ATOM 5414 C CA . ARG A 1 350 ? 116.596 104.717 65.130 1.00 22.80 350 ARG A CA 1
ATOM 5415 C C . ARG A 1 350 ? 115.916 104.338 66.438 1.00 23.61 350 ARG A C 1
ATOM 5416 O O . ARG A 1 350 ? 116.582 104.067 67.443 1.00 23.63 350 ARG A O 1
ATOM 5437 N N . ILE A 1 351 ? 114.583 104.359 66.456 1.00 21.91 351 ILE A N 1
ATOM 5438 C CA . ILE A 1 351 ? 113.856 104.067 67.686 1.00 22.60 351 ILE A CA 1
ATOM 5439 C C . ILE A 1 351 ? 114.011 102.599 68.060 1.00 19.47 351 ILE A C 1
ATOM 5440 O O . ILE A 1 351 ? 114.195 102.262 69.235 1.00 19.78 351 ILE A O 1
ATOM 5456 N N . THR A 1 352 ? 113.941 101.701 67.074 1.00 22.55 352 THR A N 1
ATOM 5457 C CA . THR A 1 352 ? 114.157 100.283 67.349 1.00 23.71 352 THR A CA 1
ATOM 5458 C C . THR A 1 352 ? 115.531 100.056 67.968 1.00 23.07 352 THR A C 1
ATOM 5459 O O . THR A 1 352 ? 115.672 99.318 68.952 1.00 23.83 352 THR A O 1
ATOM 5470 N N . ALA A 1 353 ? 116.562 100.690 67.405 1.00 23.68 353 ALA A N 1
ATOM 5471 C CA . ALA A 1 353 ? 117.908 100.531 67.945 1.00 25.25 353 ALA A CA 1
ATOM 5472 C C . ALA A 1 353 ? 118.055 101.217 69.296 1.00 25.48 353 ALA A C 1
ATOM 5473 O O . ALA A 1 353 ? 118.793 100.731 70.159 1.00 24.74 353 ALA A O 1
ATOM 5480 N N . ALA A 1 354 ? 117.373 102.343 69.499 1.00 21.15 354 ALA A N 1
ATOM 5481 C CA . ALA A 1 354 ? 117.433 103.012 70.792 1.00 26.65 354 ALA A CA 1
ATOM 5482 C C . ALA A 1 354 ? 116.890 102.122 71.904 1.00 26.39 354 ALA A C 1
ATOM 5483 O O . ALA A 1 354 ? 117.379 102.178 73.038 1.00 26.49 354 ALA A O 1
ATOM 5490 N N . VAL A 1 355 ? 115.877 101.303 71.603 1.00 23.72 355 VAL A N 1
ATOM 5491 C CA . VAL A 1 355 ? 115.379 100.342 72.583 1.00 22.40 355 VAL A CA 1
ATOM 5492 C C . VAL A 1 355 ? 116.479 99.358 72.958 1.00 25.05 355 VAL A C 1
ATOM 5493 O O . VAL A 1 355 ? 116.664 99.028 74.136 1.00 26.61 355 VAL A O 1
ATOM 5506 N N . MET A 1 356 ? 117.220 98.866 71.962 1.00 23.55 356 MET A N 1
ATOM 5507 C CA . MET A 1 356 ? 118.341 97.972 72.238 1.00 28.91 356 MET A CA 1
ATOM 5508 C C . MET A 1 356 ? 119.393 98.663 73.098 1.00 28.43 356 MET A C 1
ATOM 5509 O O . MET A 1 356 ? 119.937 98.061 74.031 1.00 27.10 356 MET A O 1
ATOM 5523 N N . HIS A 1 357 ? 119.683 99.934 72.805 1.00 27.89 357 HIS A N 1
ATOM 5524 C CA . HIS A 1 357 ? 120.698 100.656 73.565 1.00 30.55 357 HIS A CA 1
ATOM 5525 C C . HIS A 1 357 ? 120.227 100.944 74.985 1.00 28.94 357 HIS A C 1
ATOM 5526 O O . HIS A 1 357 ? 121.016 100.857 75.934 1.00 28.56 357 HIS A O 1
ATOM 5540 N N . MET A 1 358 ? 118.950 101.302 75.153 1.00 27.20 358 MET A N 1
ATOM 5541 C CA . MET A 1 358 ? 118.433 101.576 76.491 1.00 30.20 358 MET A CA 1
ATOM 5542 C C . MET A 1 358 ? 118.636 100.381 77.412 1.00 33.08 358 MET A C 1
ATOM 5543 O O . MET A 1 358 ? 118.938 100.547 78.600 1.00 31.34 358 MET A O 1
ATOM 5557 N N . GLY A 1 359 ? 118.461 99.169 76.884 1.00 33.12 359 GLY A N 1
ATOM 5558 C CA . GLY A 1 359 ? 118.649 97.972 77.683 1.00 34.13 359 GLY A CA 1
ATOM 5559 C C . GLY A 1 359 ? 120.057 97.808 78.204 1.00 35.18 359 GLY A C 1
ATOM 5560 O O . GLY A 1 359 ? 120.262 97.109 79.202 1.00 41.99 359 GLY A O 1
ATOM 5564 N N . GLY A 1 360 ? 121.033 98.428 77.551 1.00 35.36 360 GLY A N 1
ATOM 5565 C CA . GLY A 1 360 ? 122.412 98.370 77.979 1.00 40.25 360 GLY A CA 1
ATOM 5566 C C . GLY A 1 360 ? 122.823 99.445 78.957 1.00 41.11 360 GLY A C 1
ATOM 5567 O O . GLY A 1 360 ? 123.982 99.473 79.380 1.00 44.76 360 GLY A O 1
ATOM 5571 N N . MET A 1 361 ? 121.914 100.342 79.329 1.00 40.08 361 MET A N 1
ATOM 5572 C CA . MET A 1 361 ? 122.231 101.376 80.307 1.00 44.16 361 MET A CA 1
ATOM 5573 C C . MET A 1 361 ? 122.332 100.748 81.693 1.00 49.41 361 MET A C 1
ATOM 5574 O O . MET A 1 361 ? 121.345 100.223 82.219 1.00 46.60 361 MET A O 1
ATOM 5588 N N . LYS A 1 362 ? 123.522 100.804 82.281 1.00 51.86 362 LYS A N 1
ATOM 5589 C CA . LYS A 1 362 ? 123.807 100.135 83.541 1.00 54.29 362 LYS A CA 1
ATOM 5590 C C . LYS A 1 362 ? 123.799 101.131 84.694 1.00 53.68 362 LYS A C 1
ATOM 5591 O O . LYS A 1 362 ? 124.044 102.326 84.511 1.00 53.33 362 LYS A O 1
ATOM 5610 N N . PHE A 1 363 ? 123.513 100.620 85.890 1.00 55.17 363 PHE A N 1
ATOM 5611 C CA . PHE A 1 363 ? 123.462 101.429 87.098 1.00 55.74 363 PHE A CA 1
ATOM 5612 C C . PHE A 1 363 ? 124.085 100.646 88.245 1.00 61.23 363 PHE A C 1
ATOM 5613 O O . PHE A 1 363 ? 124.193 99.419 88.198 1.00 60.75 363 PHE A O 1
ATOM 5630 N N . LYS A 1 364 ? 124.505 101.373 89.279 1.00 65.54 364 LYS A N 1
ATOM 5631 C CA . LYS A 1 364 ? 125.182 100.762 90.415 1.00 71.06 364 LYS A CA 1
ATOM 5632 C C . LYS A 1 364 ? 124.823 101.520 91.685 1.00 77.59 364 LYS A C 1
ATOM 5633 O O . LYS A 1 364 ? 124.253 102.614 91.647 1.00 73.73 364 LYS A O 1
ATOM 5652 N N . GLN A 1 365 ? 125.171 100.916 92.819 1.00 84.49 365 GLN A N 1
ATOM 5653 C CA . GLN A 1 365 ? 124.929 101.484 94.138 1.00 88.98 365 GLN A CA 1
ATOM 5654 C C . GLN A 1 365 ? 126.265 101.710 94.830 1.00 100.49 365 GLN A C 1
ATOM 5655 O O . GLN A 1 365 ? 127.116 100.814 94.851 1.00 104.58 365 GLN A O 1
ATOM 5669 N N . ARG A 1 366 ? 126.446 102.901 95.393 1.00 112.89 366 ARG A N 1
ATOM 5670 C CA . ARG A 1 366 ? 127.667 103.258 96.104 1.00 116.18 366 ARG A CA 1
ATOM 5671 C C . ARG A 1 366 ? 127.418 103.133 97.602 1.00 114.60 366 ARG A C 1
ATOM 5672 O O . ARG A 1 366 ? 126.603 103.872 98.163 1.00 112.07 366 ARG A O 1
ATOM 5693 N N . GLY A 1 367 ? 128.122 102.203 98.242 1.00 117.32 367 GLY A N 1
ATOM 5694 C CA . GLY A 1 367 ? 127.923 101.972 99.656 1.00 114.62 367 GLY A CA 1
ATOM 5695 C C . GLY A 1 367 ? 126.512 101.494 99.939 1.00 108.53 367 GLY A C 1
ATOM 5696 O O . GLY A 1 367 ? 125.895 100.772 99.147 1.00 106.57 367 GLY A O 1
ATOM 5700 N N . ARG A 1 368 ? 125.989 101.904 101.093 1.00 108.58 368 ARG A N 1
ATOM 5701 C CA . ARG A 1 368 ? 124.628 101.575 101.489 1.00 107.98 368 ARG A CA 1
ATOM 5702 C C . ARG A 1 368 ? 123.637 102.679 101.137 1.00 108.76 368 ARG A C 1
ATOM 5703 O O . ARG A 1 368 ? 122.468 102.596 101.528 1.00 114.89 368 ARG A O 1
ATOM 5724 N N . GLU A 1 369 ? 124.073 103.708 100.411 1.00 106.34 369 GLU A N 1
ATOM 5725 C CA . GLU A 1 369 ? 123.148 104.721 99.920 1.00 99.84 369 GLU A CA 1
ATOM 5726 C C . GLU A 1 369 ? 122.128 104.077 98.991 1.00 97.26 369 GLU A C 1
ATOM 5727 O O . GLU A 1 369 ? 122.494 103.451 97.991 1.00 93.71 369 GLU A O 1
ATOM 5739 N N . GLU A 1 370 ? 120.845 104.227 99.324 1.00 96.32 370 GLU A N 1
ATOM 5740 C CA . GLU A 1 370 ? 119.798 103.592 98.532 1.00 94.90 370 GLU A CA 1
ATOM 5741 C C . GLU A 1 370 ? 119.767 104.133 97.108 1.00 84.09 370 GLU A C 1
ATOM 5742 O O . GLU A 1 370 ? 119.438 103.395 96.171 1.00 76.16 370 GLU A O 1
ATOM 5754 N N . GLN A 1 371 ? 120.105 105.406 96.923 1.00 77.82 371 GLN A N 1
ATOM 5755 C CA . GLN A 1 371 ? 120.049 106.008 95.599 1.00 66.43 371 GLN A CA 1
ATOM 5756 C C . GLN A 1 371 ? 121.018 105.313 94.650 1.00 68.30 371 GLN A C 1
ATOM 5757 O O . GLN A 1 371 ? 122.091 104.850 95.047 1.00 74.43 371 GLN A O 1
ATOM 5771 N N . ALA A 1 372 ? 120.627 105.247 93.382 1.00 66.75 372 ALA A N 1
ATOM 5772 C CA . ALA A 1 372 ? 121.445 104.662 92.332 1.00 67.10 372 ALA A CA 1
ATOM 5773 C C . ALA A 1 372 ? 122.084 105.758 91.489 1.00 62.92 372 ALA A C 1
ATOM 5774 O O . ALA A 1 372 ? 121.677 106.922 91.526 1.00 62.29 372 ALA A O 1
ATOM 5781 N N . GLU A 1 373 ? 123.101 105.370 90.723 1.00 63.29 373 GLU A N 1
ATOM 5782 C CA . GLU A 1 373 ? 123.774 106.294 89.822 1.00 62.85 373 GLU A CA 1
ATOM 5783 C C . GLU A 1 373 ? 124.260 105.530 88.599 1.00 59.46 373 GLU A C 1
ATOM 5784 O O . GLU A 1 373 ? 124.177 104.302 88.530 1.00 56.97 373 GLU A O 1
ATOM 5796 N N . GLN A 1 374 ? 124.781 106.282 87.633 1.00 56.70 374 GLN A N 1
ATOM 5797 C CA . GLN A 1 374 ? 125.234 105.701 86.379 1.00 54.60 374 GLN A CA 1
ATOM 5798 C C . GLN A 1 374 ? 126.431 104.782 86.595 1.00 57.33 374 GLN A C 1
ATOM 5799 O O . GLN A 1 374 ? 127.295 105.032 87.439 1.00 66.73 374 GLN A O 1
ATOM 5813 N N . ASP A 1 375 ? 126.476 103.713 85.809 1.00 53.84 375 ASP A N 1
ATOM 5814 C CA . ASP A 1 375 ? 127.640 102.836 85.716 1.00 56.82 375 ASP A CA 1
ATOM 5815 C C . ASP A 1 375 ? 128.127 102.877 84.271 1.00 52.63 375 ASP A C 1
ATOM 5816 O O . ASP A 1 375 ? 128.049 101.885 83.542 1.00 54.90 375 ASP A O 1
ATOM 5825 N N . GLY A 1 376 ? 128.623 104.037 83.863 1.00 48.81 376 GLY A N 1
ATOM 5826 C CA . GLY A 1 376 ? 128.923 104.308 82.476 1.00 45.90 376 GLY A CA 1
ATOM 5827 C C . GLY A 1 376 ? 127.832 105.139 81.821 1.00 47.71 376 GLY A C 1
ATOM 5828 O O . GLY A 1 376 ? 126.700 105.230 82.302 1.00 51.05 376 GLY A O 1
ATOM 5832 N N . GLU A 1 377 ? 128.189 105.771 80.700 1.00 46.67 377 GLU A N 1
ATOM 5833 C CA . GLU A 1 377 ? 127.240 106.606 79.975 1.00 45.76 377 GLU A CA 1
ATOM 5834 C C . GLU A 1 377 ? 127.289 106.384 78.468 1.00 42.28 377 GLU A C 1
ATOM 5835 O O . GLU A 1 377 ? 126.598 107.099 77.732 1.00 42.48 377 GLU A O 1
ATOM 5847 N N . GLU A 1 378 ? 128.075 105.423 77.983 1.00 43.32 378 GLU A N 1
ATOM 5848 C CA . GLU A 1 378 ? 128.150 105.192 76.545 1.00 46.68 378 GLU A CA 1
ATOM 5849 C C . GLU A 1 378 ? 126.791 104.784 75.985 1.00 44.52 378 GLU A C 1
ATOM 5850 O O . GLU A 1 378 ? 126.333 105.332 74.975 1.00 39.05 378 GLU A O 1
ATOM 5862 N N . GLU A 1 379 ? 126.120 103.834 76.642 1.00 39.38 379 GLU A N 1
ATOM 5863 C CA . GLU A 1 379 ? 124.825 103.369 76.152 1.00 39.80 379 GLU A CA 1
ATOM 5864 C C . GLU A 1 379 ? 123.795 104.492 76.179 1.00 36.85 379 GLU A C 1
ATOM 5865 O O . GLU A 1 379 ? 123.049 104.691 75.213 1.00 33.16 379 GLU A O 1
ATOM 5877 N N . GLY A 1 380 ? 123.738 105.238 77.285 1.00 37.87 380 GLY A N 1
ATOM 5878 C CA . GLY A 1 380 ? 122.797 106.343 77.371 1.00 37.27 380 GLY A CA 1
ATOM 5879 C C . GLY A 1 380 ? 123.037 107.400 76.308 1.00 38.10 380 GLY A C 1
ATOM 5880 O O . GLY A 1 380 ? 122.090 107.988 75.777 1.00 33.55 380 GLY A O 1
ATOM 5884 N N . GLY A 1 381 ? 124.306 107.656 75.982 1.00 37.97 381 GLY A N 1
ATOM 5885 C CA . GLY A 1 381 ? 124.611 108.634 74.950 1.00 37.88 381 GLY A CA 1
ATOM 5886 C C . GLY A 1 381 ? 124.035 108.255 73.599 1.00 35.84 381 GLY A C 1
ATOM 5887 O O . GLY A 1 381 ? 123.526 109.108 72.868 1.00 35.92 381 GLY A O 1
ATOM 5891 N N . ARG A 1 382 ? 124.109 106.969 73.248 1.00 34.81 382 ARG A N 1
ATOM 5892 C CA . ARG A 1 382 ? 123.548 106.508 71.982 1.00 34.86 382 ARG A CA 1
ATOM 5893 C C . ARG A 1 382 ? 122.030 106.659 71.971 1.00 30.78 382 ARG A C 1
ATOM 5894 O O . ARG A 1 382 ? 121.451 107.151 70.996 1.00 31.56 382 ARG A O 1
ATOM 5915 N N . VAL A 1 383 ? 121.369 106.244 73.053 1.00 30.13 383 VAL A N 1
ATOM 5916 C CA . VAL A 1 383 ? 119.934 106.484 73.191 1.00 31.60 383 VAL A CA 1
ATOM 5917 C C . VAL A 1 383 ? 119.625 107.955 72.948 1.00 33.03 383 VAL A C 1
ATOM 5918 O O . VAL A 1 383 ? 118.701 108.306 72.203 1.00 30.32 383 VAL A O 1
ATOM 5931 N N . SER A 1 384 ? 120.403 108.839 73.576 1.00 35.04 384 SER A N 1
ATOM 5932 C CA . SER A 1 384 ? 120.138 110.270 73.467 1.00 34.85 384 SER A CA 1
ATOM 5933 C C . SER A 1 384 ? 120.310 110.758 72.037 1.00 30.78 384 SER A C 1
ATOM 5934 O O . SER A 1 384 ? 119.486 111.531 71.538 1.00 34.00 384 SER A O 1
ATOM 5942 N N . LYS A 1 385 ? 121.370 110.318 71.357 1.00 34.85 385 LYS A N 1
ATOM 5943 C CA . LYS A 1 385 ? 121.560 110.713 69.965 1.00 35.90 385 LYS A CA 1
ATOM 5944 C C . LYS A 1 385 ? 120.386 110.260 69.105 1.00 35.70 385 LYS A C 1
ATOM 5945 O O . LYS A 1 385 ? 119.882 111.026 68.275 1.00 36.69 385 LYS A O 1
ATOM 5964 N N . LEU A 1 386 ? 119.929 109.021 69.302 1.00 32.79 386 LEU A N 1
ATOM 5965 C CA . LEU A 1 386 ? 118.877 108.467 68.455 1.00 30.70 386 LEU A CA 1
ATOM 5966 C C . LEU A 1 386 ? 117.525 109.097 68.762 1.00 28.95 386 LEU A C 1
ATOM 5967 O O . LEU A 1 386 ? 116.747 109.384 67.844 1.00 26.30 386 LEU A O 1
ATOM 5983 N N . PHE A 1 387 ? 117.216 109.298 70.043 1.00 26.42 387 PHE A N 1
ATOM 5984 C CA . PHE A 1 387 ? 115.972 109.950 70.429 1.00 29.83 387 PHE A CA 1
ATOM 5985 C C . PHE A 1 387 ? 116.026 111.465 70.288 1.00 32.67 387 PHE A C 1
ATOM 5986 O O . PHE A 1 387 ? 114.984 112.118 70.409 1.00 33.09 387 PHE A O 1
ATOM 6003 N N . GLY A 1 388 ? 117.198 112.038 70.040 1.00 31.47 388 GLY A N 1
ATOM 6004 C CA . GLY A 1 388 ? 117.327 113.481 69.970 1.00 36.69 388 GLY A CA 1
ATOM 6005 C C . GLY A 1 388 ? 117.004 114.172 71.281 1.00 34.96 388 GLY A C 1
ATOM 6006 O O . GLY A 1 388 ? 116.194 115.102 71.311 1.00 37.97 388 GLY A O 1
ATOM 6010 N N . CYS A 1 389 ? 117.625 113.726 72.372 1.00 34.65 389 CYS A N 1
ATOM 6011 C CA . CYS A 1 389 ? 117.424 114.332 73.681 1.00 38.38 389 CYS A CA 1
ATOM 6012 C C . CYS A 1 389 ? 118.776 114.496 74.363 1.00 40.03 389 CYS A C 1
ATOM 6013 O O . CYS A 1 389 ? 119.801 113.998 73.888 1.00 37.11 389 CYS A O 1
ATOM 6021 N N . ASP A 1 390 ? 118.774 115.212 75.488 1.00 45.94 390 ASP A N 1
ATOM 6022 C CA . ASP A 1 390 ? 120.004 115.467 76.228 1.00 43.57 390 ASP A CA 1
ATOM 6023 C C . ASP A 1 390 ? 120.337 114.280 77.124 1.00 43.20 390 ASP A C 1
ATOM 6024 O O . ASP A 1 390 ? 119.469 113.766 77.837 1.00 45.19 390 ASP A O 1
ATOM 6033 N N . THR A 1 391 ? 121.601 113.856 77.097 1.00 40.09 391 THR A N 1
ATOM 6034 C CA . THR A 1 391 ? 122.011 112.693 77.878 1.00 40.82 391 THR A CA 1
ATOM 6035 C C . THR A 1 391 ? 121.907 112.967 79.375 1.00 46.81 391 THR A C 1
ATOM 6036 O O . THR A 1 391 ? 121.275 112.203 80.115 1.00 45.50 391 THR A O 1
ATOM 6047 N N . ALA A 1 392 ? 122.527 114.054 79.840 1.00 45.39 392 ALA A N 1
ATOM 6048 C CA . ALA A 1 392 ? 122.540 114.342 81.271 1.00 43.42 392 ALA A CA 1
ATOM 6049 C C . ALA A 1 392 ? 121.126 114.462 81.823 1.00 46.89 392 ALA A C 1
ATOM 6050 O O . ALA A 1 392 ? 120.861 114.062 82.963 1.00 50.05 392 ALA A O 1
ATOM 6057 N N . GLU A 1 393 ? 120.204 115.011 81.029 1.00 45.31 393 GLU A N 1
ATOM 6058 C CA . GLU A 1 393 ? 118.819 115.115 81.474 1.00 45.10 393 GLU A CA 1
ATOM 6059 C C . GLU A 1 393 ? 118.144 113.749 81.535 1.00 47.85 393 GLU A C 1
ATOM 6060 O O . GLU A 1 393 ? 117.303 113.515 82.411 1.00 46.34 393 GLU A O 1
ATOM 6072 N N . LEU A 1 394 ? 118.495 112.837 80.622 1.00 45.93 394 LEU A N 1
ATOM 6073 C CA . LEU A 1 394 ? 117.872 111.516 80.617 1.00 44.56 394 LEU A CA 1
ATOM 6074 C C . LEU A 1 394 ? 118.186 110.763 81.903 1.00 42.95 394 LEU A C 1
ATOM 6075 O O . LEU A 1 394 ? 117.282 110.252 82.574 1.00 43.03 394 LEU A O 1
ATOM 6091 N N . TYR A 1 395 ? 119.467 110.688 82.266 1.00 45.77 395 TYR A N 1
ATOM 6092 C CA . TYR A 1 395 ? 119.841 110.024 83.510 1.00 49.45 395 TYR A CA 1
ATOM 6093 C C . TYR A 1 395 ? 119.195 110.700 84.712 1.00 50.19 395 TYR A C 1
ATOM 6094 O O . TYR A 1 395 ? 118.679 110.025 85.611 1.00 51.79 395 TYR A O 1
ATOM 6112 N N . LYS A 1 396 ? 119.209 112.035 84.747 1.00 51.79 396 LYS A N 1
ATOM 6113 C CA . LYS A 1 396 ? 118.574 112.751 85.849 1.00 53.27 396 LYS A CA 1
ATOM 6114 C C . LYS A 1 396 ? 117.110 112.354 85.987 1.00 51.61 396 LYS A C 1
ATOM 6115 O O . LYS A 1 396 ? 116.620 112.134 87.101 1.00 55.36 396 LYS A O 1
ATOM 6134 N N . ASN A 1 397 ? 116.395 112.250 84.865 1.00 51.17 397 ASN A N 1
ATOM 6135 C CA . ASN A 1 397 ? 114.983 111.886 84.921 1.00 51.26 397 ASN A CA 1
ATOM 6136 C C . ASN A 1 397 ? 114.793 110.417 85.274 1.00 48.99 397 ASN A C 1
ATOM 6137 O O . ASN A 1 397 ? 113.746 110.041 85.813 1.00 50.55 397 ASN A O 1
ATOM 6148 N N . LEU A 1 398 ? 115.782 109.574 84.976 1.00 47.83 398 LEU A N 1
ATOM 6149 C CA . LEU A 1 398 ? 115.707 108.169 85.357 1.00 49.93 398 LEU A CA 1
ATOM 6150 C C . LEU A 1 398 ? 116.105 107.969 86.814 1.00 54.16 398 LEU A C 1
ATOM 6151 O O . LEU A 1 398 ? 115.456 107.207 87.540 1.00 53.19 398 LEU A O 1
ATOM 6167 N N . LEU A 1 399 ? 117.166 108.645 87.256 1.00 53.97 399 LEU A N 1
ATOM 6168 C CA . LEU A 1 399 ? 117.668 108.451 88.610 1.00 53.73 399 LEU A CA 1
ATOM 6169 C C . LEU A 1 399 ? 116.819 109.183 89.640 1.00 52.83 399 LEU A C 1
ATOM 6170 O O . LEU A 1 399 ? 116.547 108.642 90.717 1.00 57.01 399 LEU A O 1
ATOM 6186 N N . LYS A 1 400 ? 116.392 110.405 89.332 1.00 56.42 400 LYS A N 1
ATOM 6187 C CA . LYS A 1 400 ? 115.616 111.229 90.258 1.00 57.05 400 LYS A CA 1
ATOM 6188 C C . LYS A 1 400 ? 114.436 111.844 89.517 1.00 58.05 400 LYS A C 1
ATOM 6189 O O . LYS A 1 400 ? 114.434 113.041 89.205 1.00 61.02 400 LYS A O 1
ATOM 6208 N N . PRO A 1 401 ? 113.410 111.050 89.223 1.00 57.98 401 PRO A N 1
ATOM 6209 C CA . PRO A 1 401 ? 112.207 111.599 88.588 1.00 57.80 401 PRO A CA 1
ATOM 6210 C C . PRO A 1 401 ? 111.407 112.441 89.569 1.00 61.84 401 PRO A C 1
ATOM 6211 O O . PRO A 1 401 ? 111.704 112.514 90.763 1.00 68.56 401 PRO A O 1
ATOM 6222 N N . ARG A 1 402 ? 110.368 113.080 89.043 1.00 62.37 402 ARG A N 1
ATOM 6223 C CA . ARG A 1 402 ? 109.447 113.868 89.848 1.00 74.01 402 ARG A CA 1
ATOM 6224 C C . ARG A 1 402 ? 108.041 113.313 89.677 1.00 76.26 402 ARG A C 1
ATOM 6225 O O . ARG A 1 402 ? 107.661 112.889 88.582 1.00 77.43 402 ARG A O 1
ATOM 6246 N N . ILE A 1 403 ? 107.277 113.311 90.766 1.00 84.12 403 ILE A N 1
ATOM 6247 C CA . ILE A 1 403 ? 105.956 112.698 90.799 1.00 92.47 403 ILE A CA 1
ATOM 6248 C C . ILE A 1 403 ? 104.923 113.772 91.108 1.00 108.02 403 ILE A C 1
ATOM 6249 O O . ILE A 1 403 ? 105.223 114.782 91.754 1.00 108.21 403 ILE A O 1
ATOM 6265 N N . LYS A 1 404 ? 103.697 113.550 90.635 1.00 112.90 404 LYS A N 1
ATOM 6266 C CA . LYS A 1 404 ? 102.609 114.503 90.833 1.00 118.67 404 LYS A CA 1
ATOM 6267 C C . LYS A 1 404 ? 102.015 114.299 92.223 1.00 125.14 404 LYS A C 1
ATOM 6268 O O . LYS A 1 404 ? 101.398 113.264 92.498 1.00 127.76 404 LYS A O 1
ATOM 6287 N N . VAL A 1 405 ? 102.184 115.294 93.092 1.00 129.52 405 VAL A N 1
ATOM 6288 C CA . VAL A 1 405 ? 101.764 115.215 94.486 1.00 129.07 405 VAL A CA 1
ATOM 6289 C C . VAL A 1 405 ? 100.570 116.115 94.767 1.00 127.35 405 VAL A C 1
ATOM 6290 O O . VAL A 1 405 ? 100.215 116.323 95.932 1.00 116.53 405 VAL A O 1
ATOM 6303 N N . GLY A 1 406 ? 99.935 116.648 93.730 1.00 130.32 406 GLY A N 1
ATOM 6304 C CA . GLY A 1 406 ? 98.946 117.689 93.909 1.00 128.55 406 GLY A CA 1
ATOM 6305 C C . GLY A 1 406 ? 99.560 119.048 93.656 1.00 136.30 406 GLY A C 1
ATOM 6306 O O . GLY A 1 406 ? 100.307 119.563 94.494 1.00 133.76 406 GLY A O 1
ATOM 6310 N N . ASN A 1 407 ? 99.271 119.625 92.490 1.00 146.62 407 ASN A N 1
ATOM 6311 C CA . ASN A 1 407 ? 99.816 120.919 92.093 1.00 152.74 407 ASN A CA 1
ATOM 6312 C C . ASN A 1 407 ? 101.313 120.829 91.814 1.00 151.45 407 ASN A C 1
ATOM 6313 O O . ASN A 1 407 ? 101.750 121.037 90.677 1.00 139.43 407 ASN A O 1
ATOM 6324 N N . GLU A 1 408 ? 102.103 120.523 92.836 1.00 163.66 408 GLU A N 1
ATOM 6325 C CA . GLU A 1 408 ? 103.552 120.603 92.740 1.00 143.90 408 GLU A CA 1
ATOM 6326 C C . GLU A 1 408 ? 104.156 119.302 92.216 1.00 133.08 408 GLU A C 1
ATOM 6327 O O . GLU A 1 408 ? 103.515 118.249 92.177 1.00 120.86 408 GLU A O 1
ATOM 6339 N N . PHE A 1 409 ? 105.416 119.399 91.803 1.00 128.82 409 PHE A N 1
ATOM 6340 C CA . PHE A 1 409 ? 106.240 118.251 91.451 1.00 119.15 409 PHE A CA 1
ATOM 6341 C C . PHE A 1 409 ? 107.329 118.096 92.502 1.00 107.74 409 PHE A C 1
ATOM 6342 O O . PHE A 1 409 ? 108.073 119.045 92.772 1.00 106.64 409 PHE A O 1
ATOM 6359 N N . VAL A 1 410 ? 107.424 116.906 93.088 1.00 98.38 410 VAL A N 1
ATOM 6360 C CA . VAL A 1 410 ? 108.438 116.603 94.090 1.00 97.37 410 VAL A CA 1
ATOM 6361 C C . VAL A 1 410 ? 109.408 115.586 93.509 1.00 92.42 410 VAL A C 1
ATOM 6362 O O . VAL A 1 410 ? 108.996 114.613 92.868 1.00 90.20 410 VAL A O 1
ATOM 6375 N N . THR A 1 411 ? 110.698 115.814 93.737 1.00 84.76 411 THR A N 1
ATOM 6376 C CA . THR A 1 411 ? 111.713 114.860 93.313 1.00 75.53 411 THR A CA 1
ATOM 6377 C C . THR A 1 411 ? 111.615 113.585 94.141 1.00 77.19 411 THR A C 1
ATOM 6378 O O . THR A 1 411 ? 111.342 113.626 95.345 1.00 80.19 411 THR A O 1
ATOM 6389 N N . GLN A 1 412 ? 111.834 112.447 93.487 1.00 75.39 412 GLN A N 1
ATOM 6390 C CA . GLN A 1 412 ? 111.836 111.151 94.148 1.00 72.78 412 GLN A CA 1
ATOM 6391 C C . GLN A 1 412 ? 113.130 110.418 93.832 1.00 68.87 412 GLN A C 1
ATOM 6392 O O . GLN A 1 412 ? 113.724 110.602 92.766 1.00 67.00 412 GLN A O 1
ATOM 6406 N N . GLY A 1 413 ? 113.561 109.582 94.776 1.00 65.53 413 GLY A N 1
ATOM 6407 C CA . GLY A 1 413 ? 114.752 108.783 94.610 1.00 56.16 413 GLY A CA 1
ATOM 6408 C C . GLY A 1 413 ? 114.425 107.389 94.111 1.00 55.88 413 GLY A C 1
ATOM 6409 O O . GLY A 1 413 ? 113.314 106.892 94.277 1.00 53.32 413 GLY A O 1
ATOM 6413 N N . ARG A 1 414 ? 115.421 106.761 93.489 1.00 54.71 414 ARG A N 1
ATOM 6414 C CA . ARG A 1 414 ? 115.267 105.435 92.911 1.00 53.12 414 ARG A CA 1
ATOM 6415 C C . ARG A 1 414 ? 116.515 104.613 93.193 1.00 55.82 414 ARG A C 1
ATOM 6416 O O . ARG A 1 414 ? 117.635 105.122 93.100 1.00 59.27 414 ARG A O 1
ATOM 6437 N N . ASN A 1 415 ? 116.316 103.344 93.541 1.00 52.99 415 ASN A N 1
ATOM 6438 C CA . ASN A 1 415 ? 117.424 102.425 93.737 1.00 56.88 415 ASN A CA 1
ATOM 6439 C C . ASN A 1 415 ? 117.735 101.713 92.422 1.00 54.75 415 ASN A C 1
ATOM 6440 O O . ASN A 1 415 ? 117.110 101.960 91.388 1.00 51.12 415 ASN A O 1
ATOM 6451 N N . VAL A 1 416 ? 118.720 100.814 92.459 1.00 52.86 416 VAL A N 1
ATOM 6452 C CA . VAL A 1 416 ? 119.143 100.123 91.243 1.00 52.17 416 VAL A CA 1
ATOM 6453 C C . VAL A 1 416 ? 117.973 99.366 90.626 1.00 52.08 416 VAL A C 1
ATOM 6454 O O . VAL A 1 416 ? 117.709 99.470 89.422 1.00 49.58 416 VAL A O 1
ATOM 6467 N N . GLN A 1 417 ? 117.258 98.586 91.439 1.00 54.22 417 GLN A N 1
ATOM 6468 C CA . GLN A 1 417 ? 116.178 97.765 90.902 1.00 55.28 417 GLN A CA 1
ATOM 6469 C C . GLN A 1 417 ? 115.058 98.628 90.337 1.00 50.84 417 GLN A C 1
ATOM 6470 O O . GLN A 1 417 ? 114.471 98.296 89.302 1.00 50.13 417 GLN A O 1
ATOM 6484 N N . GLN A 1 418 ? 114.743 99.739 91.005 1.00 52.78 418 GLN A N 1
ATOM 6485 C CA . GLN A 1 418 ? 113.665 100.601 90.533 1.00 51.99 418 GLN A CA 1
ATOM 6486 C C . GLN A 1 418 ? 114.013 101.243 89.194 1.00 48.58 418 GLN A C 1
ATOM 6487 O O . GLN A 1 418 ? 113.166 101.314 88.297 1.00 47.37 418 GLN A O 1
ATOM 6501 N N . VAL A 1 419 ? 115.251 101.717 89.040 1.00 46.87 419 VAL A N 1
ATOM 6502 C CA . VAL A 1 419 ? 115.666 102.291 87.764 1.00 46.75 419 VAL A CA 1
ATOM 6503 C C . VAL A 1 419 ? 115.747 101.205 86.697 1.00 45.06 419 VAL A C 1
ATOM 6504 O O . VAL A 1 419 ? 115.345 101.415 85.546 1.00 40.65 419 VAL A O 1
ATOM 6517 N N . THR A 1 420 ? 116.272 100.032 87.059 1.00 46.33 420 THR A N 1
ATOM 6518 C CA . THR A 1 420 ? 116.354 98.927 86.109 1.00 42.42 420 THR A CA 1
ATOM 6519 C C . THR A 1 420 ? 114.972 98.526 85.613 1.00 42.15 420 THR A C 1
ATOM 6520 O O . THR A 1 420 ? 114.780 98.280 84.417 1.00 42.96 420 THR A O 1
ATOM 6531 N N . ASN A 1 421 ? 113.994 98.448 86.519 1.00 42.80 421 ASN A N 1
ATOM 6532 C CA . ASN A 1 421 ? 112.638 98.110 86.106 1.00 44.47 421 ASN A CA 1
ATOM 6533 C C . ASN A 1 421 ? 112.037 99.196 85.223 1.00 41.21 421 ASN A C 1
ATOM 6534 O O . ASN A 1 421 ? 111.268 98.888 84.306 1.00 35.44 421 ASN A O 1
ATOM 6545 N N . SER A 1 422 ? 112.373 100.464 85.478 1.00 40.67 422 SER A N 1
ATOM 6546 C CA . SER A 1 422 ? 111.841 101.544 84.652 1.00 40.06 422 SER A CA 1
ATOM 6547 C C . SER A 1 422 ? 112.414 101.484 83.241 1.00 33.55 422 SER A C 1
ATOM 6548 O O . SER A 1 422 ? 111.715 101.791 82.270 1.00 30.09 422 SER A O 1
ATOM 6556 N N . ILE A 1 423 ? 113.681 101.085 83.107 1.00 34.24 423 ILE A N 1
ATOM 6557 C CA . ILE A 1 423 ? 114.261 100.893 81.781 1.00 35.58 423 ILE A CA 1
ATOM 6558 C C . ILE A 1 423 ? 113.472 99.842 81.011 1.00 32.00 423 ILE A C 1
ATOM 6559 O O . ILE A 1 423 ? 113.058 100.062 79.867 1.00 30.19 423 ILE A O 1
ATOM 6575 N N . GLY A 1 424 ? 113.257 98.680 81.627 1.00 34.31 424 GLY A N 1
ATOM 6576 C CA . GLY A 1 424 ? 112.502 97.634 80.960 1.00 31.47 424 GLY A CA 1
ATOM 6577 C C . GLY A 1 424 ? 111.120 98.095 80.540 1.00 30.73 424 GLY A C 1
ATOM 6578 O O . GLY A 1 424 ? 110.663 97.791 79.436 1.00 28.31 424 GLY A O 1
ATOM 6582 N N . ALA A 1 425 ? 110.437 98.836 81.414 1.00 26.59 425 ALA A N 1
ATOM 6583 C CA . ALA A 1 425 ? 109.114 99.346 81.074 1.00 33.08 425 ALA A CA 1
ATOM 6584 C C . ALA A 1 425 ? 109.184 100.337 79.919 1.00 30.65 425 ALA A C 1
ATOM 6585 O O . ALA A 1 425 ? 108.279 100.386 79.076 1.00 24.93 425 ALA A O 1
ATOM 6592 N N . LEU A 1 426 ? 110.249 101.143 79.867 1.00 25.52 426 LEU A N 1
ATOM 6593 C CA . LEU A 1 426 ? 110.404 102.100 78.776 1.00 31.15 426 LEU A CA 1
ATOM 6594 C C . LEU A 1 426 ? 110.732 101.392 77.469 1.00 26.84 426 LEU A C 1
ATOM 6595 O O . LEU A 1 426 ? 110.220 101.767 76.408 1.00 24.76 426 LEU A O 1
ATOM 6611 N N . CYS A 1 427 ? 111.587 100.370 77.526 1.00 26.54 427 CYS A N 1
ATOM 6612 C CA . CYS A 1 427 ? 111.886 99.589 76.331 1.00 27.50 427 CYS A CA 1
ATOM 6613 C C . CYS A 1 427 ? 110.616 98.973 75.758 1.00 25.83 427 CYS A C 1
ATOM 6614 O O . CYS A 1 427 ? 110.366 99.046 74.550 1.00 23.82 427 CYS A O 1
ATOM 6622 N N . LYS A 1 428 ? 109.799 98.359 76.616 1.00 28.31 428 LYS A N 1
ATOM 6623 C CA . LYS A 1 428 ? 108.559 97.745 76.150 1.00 28.65 428 LYS A CA 1
ATOM 6624 C C . LYS A 1 428 ? 107.558 98.798 75.694 1.00 27.64 428 LYS A C 1
ATOM 6625 O O . LYS A 1 428 ? 106.891 98.625 74.667 1.00 26.30 428 LYS A O 1
ATOM 6644 N N . GLY A 1 429 ? 107.431 99.890 76.449 1.00 26.74 429 GLY A N 1
ATOM 6645 C CA . GLY A 1 429 ? 106.464 100.918 76.096 1.00 29.46 429 GLY A CA 1
ATOM 6646 C C . GLY A 1 429 ? 106.750 101.550 74.746 1.00 28.67 429 GLY A C 1
ATOM 6647 O O . GLY A 1 429 ? 105.849 101.709 73.918 1.00 26.02 429 GLY A O 1
ATOM 6651 N N . VAL A 1 430 ? 108.009 101.932 74.512 1.00 28.40 430 VAL A N 1
ATOM 6652 C CA . VAL A 1 430 ? 108.379 102.537 73.232 1.00 25.41 430 VAL A CA 1
ATOM 6653 C C . VAL A 1 430 ? 108.070 101.577 72.091 1.00 24.63 430 VAL A C 1
ATOM 6654 O O . VAL A 1 430 ? 107.471 101.958 71.078 1.00 22.82 430 VAL A O 1
ATOM 6667 N N . PHE A 1 431 ? 108.480 100.316 72.236 1.00 20.50 431 PHE A N 1
ATOM 6668 C CA . PHE A 1 431 ? 108.265 99.348 71.165 1.00 22.24 431 PHE A CA 1
ATOM 6669 C C . PHE A 1 431 ? 106.777 99.159 70.899 1.00 20.87 431 PHE A C 1
ATOM 6670 O O . PHE A 1 431 ? 106.341 99.164 69.742 1.00 22.01 431 PHE A O 1
ATOM 6687 N N . ASP A 1 432 ? 105.980 99.016 71.962 1.00 22.30 432 ASP A N 1
ATOM 6688 C CA . ASP A 1 432 ? 104.540 98.842 71.803 1.00 23.96 432 ASP A CA 1
ATOM 6689 C C . ASP A 1 432 ? 103.920 100.017 71.055 1.00 28.18 432 ASP A C 1
ATOM 6690 O O . ASP A 1 432 ? 103.089 99.823 70.158 1.00 25.22 432 ASP A O 1
ATOM 6699 N N . ARG A 1 433 ? 104.314 101.245 71.406 1.00 23.47 433 ARG A N 1
ATOM 6700 C CA . ARG A 1 433 ? 103.759 102.414 70.732 1.00 27.18 433 ARG A CA 1
ATOM 6701 C C . ARG A 1 433 ? 104.266 102.526 69.302 1.00 28.09 433 ARG A C 1
ATOM 6702 O O . ARG A 1 433 ? 103.532 102.986 68.419 1.00 26.92 433 ARG A O 1
ATOM 6723 N N . LEU A 1 434 ? 105.504 102.100 69.048 1.00 23.25 434 LEU A N 1
ATOM 6724 C CA . LEU A 1 434 ? 106.006 102.087 67.680 1.00 21.96 434 LEU A CA 1
ATOM 6725 C C . LEU A 1 434 ? 105.198 101.124 66.818 1.00 23.26 434 LEU A C 1
ATOM 6726 O O . LEU A 1 434 ? 104.839 101.445 65.679 1.00 20.93 434 LEU A O 1
ATOM 6742 N N . PHE A 1 435 ? 104.880 99.945 67.357 1.00 25.08 435 PHE A N 1
ATOM 6743 C CA . PHE A 1 435 ? 104.104 98.969 66.598 1.00 22.55 435 PHE A CA 1
ATOM 6744 C C . PHE A 1 435 ? 102.725 99.512 66.252 1.00 21.21 435 PHE A C 1
ATOM 6745 O O . PHE A 1 435 ? 102.248 99.336 65.126 1.00 24.09 435 PHE A O 1
ATOM 6762 N N . LYS A 1 436 ? 102.065 100.167 67.209 1.00 23.37 436 LYS A N 1
ATOM 6763 C CA . LYS A 1 436 ? 100.770 100.783 66.931 1.00 28.15 436 LYS A CA 1
ATOM 6764 C C . LYS A 1 436 ? 100.870 101.774 65.778 1.00 25.56 436 LYS A C 1
ATOM 6765 O O . LYS A 1 436 ? 100.015 101.794 64.885 1.00 27.55 436 LYS A O 1
ATOM 6784 N N . TRP A 1 437 ? 101.901 102.623 65.791 1.00 24.13 437 TRP A N 1
ATOM 6785 C CA . TRP A 1 437 ? 102.060 103.600 64.718 1.00 27.64 437 TRP A CA 1
ATOM 6786 C C . TRP A 1 437 ? 102.248 102.907 63.373 1.00 24.13 437 TRP A C 1
ATOM 6787 O O . TRP A 1 437 ? 101.667 103.324 62.365 1.00 25.03 437 TRP A O 1
ATOM 6808 N N . LEU A 1 438 ? 103.034 101.826 63.343 1.00 24.24 438 LEU A N 1
ATOM 6809 C CA . LEU A 1 438 ? 103.268 101.113 62.090 1.00 25.31 438 LEU A CA 1
ATOM 6810 C C . LEU A 1 438 ? 101.968 100.569 61.510 1.00 25.08 438 LEU A C 1
ATOM 6811 O O . LEU A 1 438 ? 101.771 100.582 60.289 1.00 21.45 438 LEU A O 1
ATOM 6827 N N . VAL A 1 439 ? 101.076 100.070 62.369 1.00 22.34 439 VAL A N 1
ATOM 6828 C CA . VAL A 1 439 ? 99.771 99.606 61.904 1.00 25.92 439 VAL A CA 1
ATOM 6829 C C . VAL A 1 439 ? 98.983 100.770 61.311 1.00 25.96 439 VAL A C 1
ATOM 6830 O O . VAL A 1 439 ? 98.424 100.670 60.214 1.00 25.57 439 VAL A O 1
ATOM 6843 N N . LYS A 1 440 ? 98.934 101.893 62.031 1.00 25.12 440 LYS A N 1
ATOM 6844 C CA . LYS A 1 440 ? 98.270 103.091 61.523 1.00 28.04 440 LYS A CA 1
ATOM 6845 C C . LYS A 1 440 ? 98.782 103.466 60.134 1.00 29.28 440 LYS A C 1
ATOM 6846 O O . LYS A 1 440 ? 97.995 103.758 59.225 1.00 26.53 440 LYS A O 1
ATOM 6865 N N . LYS A 1 441 ? 100.104 103.451 59.946 1.00 25.66 441 LYS A N 1
ATOM 6866 C CA . LYS A 1 441 ? 100.669 103.799 58.644 1.00 24.75 441 LYS A CA 1
ATOM 6867 C C . LYS A 1 441 ? 100.307 102.766 57.587 1.00 26.81 441 LYS A C 1
ATOM 6868 O O . LYS A 1 441 ? 100.070 103.116 56.424 1.00 24.74 441 LYS A O 1
ATOM 6887 N N . CYS A 1 442 ? 100.275 101.487 57.966 1.00 27.43 442 CYS A N 1
ATOM 6888 C CA . CYS A 1 442 ? 99.877 100.452 57.019 1.00 25.55 442 CYS A CA 1
ATOM 6889 C C . CYS A 1 442 ? 98.430 100.632 56.584 1.00 23.36 442 CYS A C 1
ATOM 6890 O O . CYS A 1 442 ? 98.083 100.361 55.429 1.00 25.31 442 CYS A O 1
ATOM 6898 N N . ASN A 1 443 ? 97.569 101.080 57.499 1.00 22.87 443 ASN A N 1
ATOM 6899 C CA . ASN A 1 443 ? 96.160 101.253 57.163 1.00 26.70 443 ASN A CA 1
ATOM 6900 C C . ASN A 1 443 ? 95.952 102.383 56.162 1.00 30.35 443 ASN A C 1
ATOM 6901 O O . ASN A 1 443 ? 94.970 102.366 55.411 1.00 30.68 443 ASN A O 1
ATOM 6912 N N . GLU A 1 444 ? 96.852 103.371 56.134 1.00 27.76 444 GLU A N 1
ATOM 6913 C CA . GLU A 1 444 ? 96.722 104.454 55.164 1.00 31.42 444 GLU A CA 1
ATOM 6914 C C . GLU A 1 444 ? 96.819 103.932 53.738 1.00 28.64 444 GLU A C 1
ATOM 6915 O O . GLU A 1 444 ? 96.219 104.508 52.824 1.00 33.12 444 GLU A O 1
ATOM 6927 N N . THR A 1 445 ? 97.559 102.844 53.530 1.00 26.82 445 THR A N 1
ATOM 6928 C CA . THR A 1 445 ? 97.664 102.244 52.207 1.00 29.62 445 THR A CA 1
ATOM 6929 C C . THR A 1 445 ? 96.418 101.452 51.835 1.00 32.55 445 THR A C 1
ATOM 6930 O O . THR A 1 445 ? 96.174 101.226 50.646 1.00 33.07 445 THR A O 1
ATOM 6941 N N . LEU A 1 446 ? 95.634 101.021 52.821 1.00 31.32 446 LEU A N 1
ATOM 6942 C CA . LEU A 1 446 ? 94.407 100.278 52.573 1.00 31.36 446 LEU A CA 1
ATOM 6943 C C . LEU A 1 446 ? 93.184 101.177 52.468 1.00 31.77 446 LEU A C 1
ATOM 6944 O O . LEU A 1 446 ? 92.095 100.680 52.160 1.00 31.39 446 LEU A O 1
ATOM 6960 N N . ASP A 1 447 ? 93.338 102.476 52.713 1.00 33.36 447 ASP A N 1
ATOM 6961 C CA . ASP A 1 447 ? 92.217 103.405 52.694 1.00 38.72 447 ASP A CA 1
ATOM 6962 C C . ASP A 1 447 ? 91.932 103.846 51.263 1.00 39.83 447 ASP A C 1
ATOM 6963 O O . ASP A 1 447 ? 92.831 104.317 50.560 1.00 40.62 447 ASP A O 1
ATOM 6972 N N . THR A 1 448 ? 90.679 103.685 50.835 1.00 40.91 448 THR A N 1
ATOM 6973 C CA . THR A 1 448 ? 90.238 104.106 49.511 1.00 41.06 448 THR A CA 1
ATOM 6974 C C . THR A 1 448 ? 89.332 105.328 49.550 1.00 43.60 448 THR A C 1
ATOM 6975 O O . THR A 1 448 ? 88.893 105.790 48.491 1.00 45.85 448 THR A O 1
ATOM 6986 N N . GLN A 1 449 ? 89.033 105.855 50.736 1.00 43.70 449 GLN A N 1
ATOM 6987 C CA . GLN A 1 449 ? 88.145 106.997 50.935 1.00 47.86 449 GLN A CA 1
ATOM 6988 C C . GLN A 1 449 ? 86.716 106.731 50.470 1.00 43.54 449 GLN A C 1
ATOM 6989 O O . GLN A 1 449 ? 85.890 107.650 50.474 1.00 44.05 449 GLN A O 1
ATOM 7003 N N . GLN A 1 450 ? 86.392 105.498 50.088 1.00 45.16 450 GLN A N 1
ATOM 7004 C CA . GLN A 1 450 ? 85.031 105.177 49.693 1.00 42.99 450 GLN A CA 1
ATOM 7005 C C . GLN A 1 450 ? 84.111 105.153 50.911 1.00 41.84 450 GLN A C 1
ATOM 7006 O O . GLN A 1 450 ? 84.554 105.105 52.061 1.00 40.07 450 GLN A O 1
ATOM 7020 N N . LYS A 1 451 ? 82.810 105.192 50.642 1.00 45.18 451 LYS A N 1
ATOM 7021 C CA . LYS A 1 451 ? 81.816 105.149 51.706 1.00 48.72 451 LYS A CA 1
ATOM 7022 C C . LYS A 1 451 ? 81.791 103.759 52.332 1.00 42.87 451 LYS A C 1
ATOM 7023 O O . LYS A 1 451 ? 81.561 102.763 51.640 1.00 40.41 451 LYS A O 1
ATOM 7042 N N . ARG A 1 452 ? 82.017 103.693 53.641 1.00 42.82 452 ARG A N 1
ATOM 7043 C CA . ARG A 1 452 ? 82.017 102.435 54.378 1.00 42.62 452 ARG A CA 1
ATOM 7044 C C . ARG A 1 452 ? 80.657 102.238 55.033 1.00 43.39 452 ARG A C 1
ATOM 7045 O O . ARG A 1 452 ? 80.227 103.067 55.842 1.00 51.73 452 ARG A O 1
ATOM 7066 N N . GLN A 1 453 ? 79.987 101.138 54.688 1.00 42.28 453 GLN A N 1
ATOM 7067 C CA . GLN A 1 453 ? 78.683 100.805 55.251 1.00 45.36 453 GLN A CA 1
ATOM 7068 C C . GLN A 1 453 ? 78.798 99.719 56.315 1.00 38.82 453 GLN A C 1
ATOM 7069 O O . GLN A 1 453 ? 78.435 99.939 57.473 1.00 38.72 453 GLN A O 1
ATOM 7083 N N . HIS A 1 454 ? 79.301 98.545 55.938 1.00 39.66 454 HIS A N 1
ATOM 7084 C CA . HIS A 1 454 ? 79.513 97.439 56.862 1.00 35.20 454 HIS A CA 1
ATOM 7085 C C . HIS A 1 454 ? 80.866 96.806 56.575 1.00 31.72 454 HIS A C 1
ATOM 7086 O O . HIS A 1 454 ? 81.490 97.063 55.542 1.00 32.75 454 HIS A O 1
ATOM 7100 N N . PHE A 1 455 ? 81.315 95.952 57.493 1.00 30.83 455 PHE A N 1
ATOM 7101 C CA . PHE A 1 455 ? 82.575 95.252 57.309 1.00 32.54 455 PHE A CA 1
ATOM 7102 C C . PHE A 1 455 ? 82.413 93.798 57.722 1.00 26.17 455 PHE A C 1
ATOM 7103 O O . PHE A 1 455 ? 81.523 93.442 58.498 1.00 28.74 455 PHE A O 1
ATOM 7120 N N . ILE A 1 456 ? 83.286 92.960 57.173 1.00 27.44 456 ILE A N 1
ATOM 7121 C CA . ILE A 1 456 ? 83.486 91.592 57.631 1.00 25.14 456 ILE A CA 1
ATOM 7122 C C . ILE A 1 456 ? 84.913 91.515 58.153 1.00 28.27 456 ILE A C 1
ATOM 7123 O O . ILE A 1 456 ? 85.867 91.742 57.397 1.00 25.46 456 ILE A O 1
ATOM 7139 N N . GLY A 1 457 ? 85.059 91.222 59.443 1.00 24.85 457 GLY A N 1
ATOM 7140 C CA . GLY A 1 457 ? 86.358 91.229 60.093 1.00 28.21 457 GLY A CA 1
ATOM 7141 C C . GLY A 1 457 ? 86.871 89.817 60.312 1.00 26.85 457 GLY A C 1
ATOM 7142 O O . GLY A 1 457 ? 86.152 88.954 60.820 1.00 22.83 457 GLY A O 1
ATOM 7146 N N . VAL A 1 458 ? 88.123 89.595 59.915 1.00 21.90 458 VAL A N 1
ATOM 7147 C CA . VAL A 1 458 ? 88.795 88.310 60.084 1.00 23.21 458 VAL A CA 1
ATOM 7148 C C . VAL A 1 458 ? 89.728 88.417 61.282 1.00 24.11 458 VAL A C 1
ATOM 7149 O O . VAL A 1 458 ? 90.633 89.260 61.302 1.00 24.60 458 VAL A O 1
ATOM 7162 N N . LEU A 1 459 ? 89.519 87.553 62.270 1.00 21.45 459 LEU A N 1
ATOM 7163 C CA . LEU A 1 459 ? 90.287 87.571 63.507 1.00 24.58 459 LEU A CA 1
ATOM 7164 C C . LEU A 1 459 ? 91.322 86.453 63.511 1.00 23.24 459 LEU A C 1
ATOM 7165 O O . LEU A 1 459 ? 90.979 85.277 63.341 1.00 20.93 459 LEU A O 1
ATOM 7181 N N . ASP A 1 460 ? 92.577 86.825 63.741 1.00 20.53 460 ASP A N 1
ATOM 7182 C CA . ASP A 1 460 ? 93.673 85.880 63.934 1.00 24.60 460 ASP A CA 1
ATOM 7183 C C . ASP A 1 460 ? 94.330 86.207 65.267 1.00 26.17 460 ASP A C 1
ATOM 7184 O O . ASP A 1 460 ? 94.989 87.245 65.405 1.00 26.29 460 ASP A O 1
ATOM 7193 N N . ILE A 1 461 ? 94.132 85.339 66.254 1.00 26.44 461 ILE A N 1
ATOM 7194 C CA . ILE A 1 461 ? 94.776 85.489 67.551 1.00 26.04 461 ILE A CA 1
ATOM 7195 C C . ILE A 1 461 ? 95.147 84.105 68.059 1.00 24.17 461 ILE A C 1
ATOM 7196 O O . ILE A 1 461 ? 94.463 83.114 67.781 1.00 25.50 461 ILE A O 1
ATOM 7212 N N . ALA A 1 462 ? 96.252 84.042 68.797 1.00 25.43 462 ALA A N 1
ATOM 7213 C CA . ALA A 1 462 ? 96.786 82.764 69.247 1.00 24.62 462 ALA A CA 1
ATOM 7214 C C . ALA A 1 462 ? 95.724 81.975 69.997 1.00 23.00 462 ALA A C 1
ATOM 7215 O O . ALA A 1 462 ? 94.823 82.540 70.623 1.00 20.64 462 ALA A O 1
ATOM 7222 N N . GLY A 1 463 ? 95.843 80.648 69.930 1.00 25.10 463 GLY A N 1
ATOM 7223 C CA . GLY A 1 463 ? 94.890 79.754 70.546 1.00 24.72 463 GLY A CA 1
ATOM 7224 C C . GLY A 1 463 ? 95.316 79.293 71.936 1.00 25.65 463 GLY A C 1
ATOM 7225 O O . GLY A 1 463 ? 96.396 79.600 72.438 1.00 23.66 463 GLY A O 1
ATOM 7229 N N . PHE A 1 464 ? 94.410 78.545 72.560 1.00 25.28 464 PHE A N 1
ATOM 7230 C CA . PHE A 1 464 ? 94.662 77.968 73.873 1.00 23.98 464 PHE A CA 1
ATOM 7231 C C . PHE A 1 464 ? 95.919 77.105 73.837 1.00 26.36 464 PHE A C 1
ATOM 7232 O O . PHE A 1 464 ? 96.147 76.355 72.885 1.00 25.37 464 PHE A O 1
ATOM 7249 N N . GLU A 1 465 ? 96.745 77.207 74.877 1.00 21.80 465 GLU A N 1
ATOM 7250 C CA . GLU A 1 465 ? 97.998 76.463 74.902 1.00 33.48 465 GLU A CA 1
ATOM 7251 C C . GLU A 1 465 ? 98.198 75.797 76.255 1.00 31.68 465 GLU A C 1
ATOM 7252 O O . GLU A 1 465 ? 97.980 76.416 77.303 1.00 28.42 465 GLU A O 1
ATOM 7264 N N . ILE A 1 466 ? 98.595 74.527 76.216 1.00 29.95 466 ILE A N 1
ATOM 7265 C CA . ILE A 1 466 ? 98.918 73.739 77.400 1.00 30.30 466 ILE A CA 1
ATOM 7266 C C . ILE A 1 466 ? 100.315 73.169 77.192 1.00 34.14 466 ILE A C 1
ATOM 7267 O O . ILE A 1 466 ? 100.517 72.317 76.319 1.00 34.97 466 ILE A O 1
ATOM 7283 N N . PHE A 1 467 ? 101.270 73.630 77.988 1.00 36.89 467 PHE A N 1
ATOM 7284 C CA . PHE A 1 467 ? 102.640 73.144 77.939 1.00 37.44 467 PHE A CA 1
ATOM 7285 C C . PHE A 1 467 ? 102.980 72.421 79.236 1.00 35.92 467 PHE A C 1
ATOM 7286 O O . PHE A 1 467 ? 102.213 72.433 80.204 1.00 33.04 467 PHE A O 1
ATOM 7303 N N . GLU A 1 468 ? 104.147 71.771 79.245 1.00 35.99 468 GLU A N 1
ATOM 7304 C CA . GLU A 1 468 ? 104.632 71.165 80.481 1.00 41.24 468 GLU A CA 1
ATOM 7305 C C . GLU A 1 468 ? 104.827 72.215 81.562 1.00 38.11 468 GLU A C 1
ATOM 7306 O O . GLU A 1 468 ? 104.594 71.945 82.746 1.00 45.37 468 GLU A O 1
ATOM 7318 N N . TYR A 1 469 ? 105.246 73.415 81.172 1.00 34.48 469 TYR A N 1
ATOM 7319 C CA . TYR A 1 469 ? 105.360 74.561 82.063 1.00 35.62 469 TYR A CA 1
ATOM 7320 C C . TYR A 1 469 ? 104.396 75.625 81.560 1.00 33.08 469 TYR A C 1
ATOM 7321 O O . TYR A 1 469 ? 104.465 76.021 80.393 1.00 36.69 469 TYR A O 1
ATOM 7339 N N . ASN A 1 470 ? 103.488 76.071 82.426 1.00 32.63 470 ASN A N 1
ATOM 7340 C CA . ASN A 1 470 ? 102.505 77.092 82.070 1.00 34.13 470 ASN A CA 1
ATOM 7341 C C . ASN A 1 470 ? 102.687 78.284 82.999 1.00 31.16 470 ASN A C 1
ATOM 7342 O O . ASN A 1 470 ? 102.403 78.195 84.199 1.00 33.56 470 ASN A O 1
ATOM 7353 N N . GLY A 1 471 ? 103.157 79.399 82.439 1.00 28.05 471 GLY A N 1
ATOM 7354 C CA . GLY A 1 471 ? 103.456 80.586 83.194 1.00 25.84 471 GLY A CA 1
ATOM 7355 C C . GLY A 1 471 ? 102.429 81.682 83.005 1.00 26.10 471 GLY A C 1
ATOM 7356 O O . GLY A 1 471 ? 101.278 81.442 82.613 1.00 23.09 471 GLY A O 1
ATOM 7360 N N . PHE A 1 472 ? 102.855 82.914 83.293 1.00 28.46 472 PHE A N 1
ATOM 7361 C CA . PHE A 1 472 ? 101.953 84.059 83.233 1.00 27.27 472 PHE A CA 1
ATOM 7362 C C . PHE A 1 472 ? 101.387 84.245 81.831 1.00 27.76 472 PHE A C 1
ATOM 7363 O O . PHE A 1 472 ? 100.209 84.584 81.670 1.00 24.41 472 PHE A O 1
ATOM 7380 N N . GLU A 1 473 ? 102.212 84.020 80.804 1.00 28.03 473 GLU A N 1
ATOM 7381 C CA . GLU A 1 473 ? 101.759 84.188 79.427 1.00 29.66 473 GLU A CA 1
ATOM 7382 C C . GLU A 1 473 ? 100.733 83.131 79.042 1.00 29.25 473 GLU A C 1
ATOM 7383 O O . GLU A 1 473 ? 99.836 83.403 78.235 1.00 27.36 473 GLU A O 1
ATOM 7395 N N . GLN A 1 474 ? 100.846 81.924 79.596 1.00 22.14 474 GLN A N 1
ATOM 7396 C CA . GLN A 1 474 ? 99.848 80.902 79.313 1.00 27.04 474 GLN A CA 1
ATOM 7397 C C . GLN A 1 474 ? 98.500 81.288 79.909 1.00 23.91 474 GLN A C 1
ATOM 7398 O O . GLN A 1 474 ? 97.467 81.209 79.235 1.00 23.51 474 GLN A O 1
ATOM 7412 N N . LEU A 1 475 ? 98.494 81.745 81.163 1.00 23.25 475 LEU A N 1
ATOM 7413 C CA . LEU A 1 475 ? 97.241 82.156 81.784 1.00 23.45 475 LEU A CA 1
ATOM 7414 C C . LEU A 1 475 ? 96.573 83.266 80.983 1.00 24.65 475 LEU A C 1
ATOM 7415 O O . LEU A 1 475 ? 95.351 83.255 80.793 1.00 22.86 475 LEU A O 1
ATOM 7431 N N . CYS A 1 476 ? 97.363 84.224 80.492 1.00 22.26 476 CYS A N 1
ATOM 7432 C CA . CYS A 1 476 ? 96.803 85.354 79.758 1.00 24.18 476 CYS A CA 1
ATOM 7433 C C . CYS A 1 476 ? 96.088 84.894 78.491 1.00 22.20 476 CYS A C 1
ATOM 7434 O O . CYS A 1 476 ? 94.930 85.255 78.255 1.00 19.29 476 CYS A O 1
ATOM 7442 N N . ILE A 1 477 ? 96.765 84.095 77.661 1.00 19.61 477 ILE A N 1
ATOM 7443 C CA . ILE A 1 477 ? 96.168 83.679 76.393 1.00 23.24 477 ILE A CA 1
ATOM 7444 C C . ILE A 1 477 ? 95.062 82.654 76.616 1.00 21.47 477 ILE A C 1
ATOM 7445 O O . ILE A 1 477 ? 94.114 82.575 75.824 1.00 18.79 477 ILE A O 1
ATOM 7461 N N . ASN A 1 478 ? 95.162 81.840 77.670 1.00 20.57 478 ASN A N 1
ATOM 7462 C CA . ASN A 1 478 ? 94.069 80.924 77.990 1.00 24.67 478 ASN A CA 1
ATOM 7463 C C . ASN A 1 478 ? 92.878 81.682 78.552 1.00 20.88 478 ASN A C 1
ATOM 7464 O O . ASN A 1 478 ? 91.724 81.336 78.273 1.00 21.00 478 ASN A O 1
ATOM 7475 N N . PHE A 1 479 ? 93.142 82.712 79.355 1.00 22.16 479 PHE A N 1
ATOM 7476 C CA . PHE A 1 479 ? 92.097 83.644 79.757 1.00 20.53 479 PHE A CA 1
ATOM 7477 C C . PHE A 1 479 ? 91.398 84.221 78.528 1.00 23.43 479 PHE A C 1
ATOM 7478 O O . PHE A 1 479 ? 90.164 84.236 78.444 1.00 22.60 479 PHE A O 1
ATOM 7495 N N . THR A 1 480 ? 92.182 84.653 77.537 1.00 24.30 480 THR A N 1
ATOM 7496 C CA . THR A 1 480 ? 91.612 85.211 76.314 1.00 22.97 480 THR A CA 1
ATOM 7497 C C . THR A 1 480 ? 90.740 84.190 75.590 1.00 22.25 480 THR A C 1
ATOM 7498 O O . THR A 1 480 ? 89.636 84.509 75.135 1.00 20.47 480 THR A O 1
ATOM 7509 N N . ASN A 1 481 ? 91.228 82.956 75.453 1.00 21.28 481 ASN A N 1
ATOM 7510 C CA . ASN A 1 481 ? 90.486 81.969 74.674 1.00 21.68 481 ASN A CA 1
ATOM 7511 C C . ASN A 1 481 ? 89.273 81.440 75.428 1.00 22.67 481 ASN A C 1
ATOM 7512 O O . ASN A 1 481 ? 88.304 80.996 74.799 1.00 18.72 481 ASN A O 1
ATOM 7523 N N . GLU A 1 482 ? 89.299 81.471 76.762 1.00 20.80 482 GLU A N 1
ATOM 7524 C CA . GLU A 1 482 ? 88.086 81.180 77.514 1.00 20.19 482 GLU A CA 1
ATOM 7525 C C . GLU A 1 482 ? 86.981 82.160 77.130 1.00 20.19 482 GLU A C 1
ATOM 7526 O O . GLU A 1 482 ? 85.849 81.759 76.840 1.00 20.51 482 GLU A O 1
ATOM 7538 N N . LYS A 1 483 ? 87.309 83.453 77.080 1.00 18.93 483 LYS A N 1
ATOM 7539 C CA . LYS A 1 483 ? 86.325 84.445 76.667 1.00 21.54 483 LYS A CA 1
ATOM 7540 C C . LYS A 1 483 ? 85.901 84.231 75.223 1.00 22.59 483 LYS A C 1
ATOM 7541 O O . LYS A 1 483 ? 84.718 84.373 74.889 1.00 20.54 483 LYS A O 1
ATOM 7560 N N . LEU A 1 484 ? 86.849 83.892 74.347 1.00 18.51 484 LEU A N 1
ATOM 7561 C CA . LEU A 1 484 ? 86.497 83.644 72.955 1.00 18.15 484 LEU A CA 1
ATOM 7562 C C . LEU A 1 484 ? 85.591 82.427 72.827 1.00 20.06 484 LEU A C 1
ATOM 7563 O O . LEU A 1 484 ? 84.642 82.436 72.034 1.00 14.98 484 LEU A O 1
ATOM 7579 N N . GLN A 1 485 ? 85.857 81.373 73.603 1.00 23.14 485 GLN A N 1
ATOM 7580 C CA . GLN A 1 485 ? 85.013 80.184 73.537 1.00 21.34 485 GLN A CA 1
ATOM 7581 C C . GLN A 1 485 ? 83.633 80.457 74.130 1.00 21.78 485 GLN A C 1
ATOM 7582 O O . GLN A 1 485 ? 82.618 79.985 73.601 1.00 18.92 485 GLN A O 1
ATOM 7596 N N . GLN A 1 486 ? 83.577 81.205 75.234 1.00 23.03 486 GLN A N 1
ATOM 7597 C CA . GLN A 1 486 ? 82.288 81.637 75.765 1.00 25.83 486 GLN A CA 1
ATOM 7598 C C . GLN A 1 486 ? 81.510 82.418 74.717 1.00 22.62 486 GLN A C 1
ATOM 7599 O O . GLN A 1 486 ? 80.294 82.246 74.574 1.00 23.46 486 GLN A O 1
ATOM 7613 N N . PHE A 1 487 ? 82.198 83.300 73.991 1.00 23.23 487 PHE A N 1
ATOM 7614 C CA . PHE A 1 487 ? 81.589 84.000 72.868 1.00 25.97 487 PHE A CA 1
ATOM 7615 C C . PHE A 1 487 ? 80.969 83.011 71.888 1.00 20.64 487 PHE A C 1
ATOM 7616 O O . PHE A 1 487 ? 79.830 83.194 71.446 1.00 18.77 487 PHE A O 1
ATOM 7633 N N . PHE A 1 488 ? 81.686 81.932 71.566 1.00 18.19 488 PHE A N 1
ATOM 7634 C CA . PHE A 1 488 ? 81.118 80.919 70.680 1.00 19.56 488 PHE A CA 1
ATOM 7635 C C . PHE A 1 488 ? 79.911 80.240 71.315 1.00 20.05 488 PHE A C 1
ATOM 7636 O O . PHE A 1 488 ? 78.877 80.054 70.663 1.00 19.46 488 PHE A O 1
ATOM 7653 N N . ASN A 1 489 ? 80.039 79.824 72.580 1.00 19.86 489 ASN A N 1
ATOM 7654 C CA . ASN A 1 489 ? 78.944 79.120 73.243 1.00 24.65 489 ASN A CA 1
ATOM 7655 C C . ASN A 1 489 ? 77.679 79.968 73.256 1.00 21.90 489 ASN A C 1
ATOM 7656 O O . ASN A 1 489 ? 76.579 79.463 73.004 1.00 21.37 489 ASN A O 1
ATOM 7667 N N . HIS A 1 490 ? 77.815 81.264 73.535 1.00 19.82 490 HIS A N 1
ATOM 7668 C CA . HIS A 1 490 ? 76.642 82.128 73.573 1.00 25.57 490 HIS A CA 1
ATOM 7669 C C . HIS A 1 490 ? 75.993 82.235 72.198 1.00 22.75 490 HIS A C 1
ATOM 7670 O O . HIS A 1 490 ? 74.764 82.186 72.078 1.00 22.18 490 HIS A O 1
ATOM 7684 N N . HIS A 1 491 ? 76.802 82.378 71.148 1.00 23.17 491 HIS A N 1
ATOM 7685 C CA . HIS A 1 491 ? 76.252 82.481 69.800 1.00 23.49 491 HIS A CA 1
ATOM 7686 C C . HIS A 1 491 ? 75.498 81.216 69.419 1.00 25.56 491 HIS A C 1
ATOM 7687 O O . HIS A 1 491 ? 74.385 81.275 68.884 1.00 23.04 491 HIS A O 1
ATOM 7701 N N . MET A 1 492 ? 76.107 80.056 69.663 1.00 21.96 492 MET A N 1
ATOM 7702 C CA . MET A 1 492 ? 75.413 78.796 69.437 1.00 23.81 492 MET A CA 1
ATOM 7703 C C . MET A 1 492 ? 74.112 78.747 70.226 1.00 23.68 492 MET A C 1
ATOM 7704 O O . MET A 1 492 ? 73.084 78.287 69.717 1.00 21.59 492 MET A O 1
ATOM 7718 N N . PHE A 1 493 ? 74.139 79.231 71.470 1.00 23.93 493 PHE A N 1
ATOM 7719 C CA . PHE A 1 493 ? 72.941 79.245 72.301 1.00 25.58 493 PHE A CA 1
ATOM 7720 C C . PHE A 1 493 ? 71.837 80.080 71.662 1.00 27.61 493 PHE A C 1
ATOM 7721 O O . PHE A 1 493 ? 70.680 79.650 71.587 1.00 24.83 493 PHE A O 1
ATOM 7738 N N . VAL A 1 494 ? 72.177 81.285 71.198 1.00 26.44 494 VAL A N 1
ATOM 7739 C CA . VAL A 1 494 ? 71.177 82.157 70.587 1.00 24.54 494 VAL A CA 1
ATOM 7740 C C . VAL A 1 494 ? 70.546 81.475 69.378 1.00 29.54 494 VAL A C 1
ATOM 7741 O O . VAL A 1 494 ? 69.321 81.471 69.215 1.00 29.75 494 VAL A O 1
ATOM 7754 N N . LEU A 1 495 ? 71.374 80.894 68.507 1.00 24.89 495 LEU A N 1
ATOM 7755 C CA . LEU A 1 495 ? 70.846 80.256 67.305 1.00 28.15 495 LEU A CA 1
ATOM 7756 C C . LEU A 1 495 ? 69.978 79.050 67.651 1.00 29.58 495 LEU A C 1
ATOM 7757 O O . LEU A 1 495 ? 68.903 78.866 67.068 1.00 28.32 495 LEU A O 1
ATOM 7773 N N . GLU A 1 496 ? 70.415 78.224 68.605 1.00 25.36 496 GLU A N 1
ATOM 7774 C CA . GLU A 1 496 ? 69.601 77.083 69.016 1.00 28.66 496 GLU A CA 1
ATOM 7775 C C . GLU A 1 496 ? 68.265 77.540 69.588 1.00 30.11 496 GLU A C 1
ATOM 7776 O O . GLU A 1 496 ? 67.218 76.954 69.288 1.00 28.96 496 GLU A O 1
ATOM 7788 N N . GLN A 1 497 ? 68.281 78.587 70.414 1.00 30.76 497 GLN A N 1
ATOM 7789 C CA . GLN A 1 497 ? 67.038 79.141 70.935 1.00 33.17 497 GLN A CA 1
ATOM 7790 C C . GLN A 1 497 ? 66.118 79.566 69.795 1.00 29.83 497 GLN A C 1
ATOM 7791 O O . GLN A 1 497 ? 64.923 79.250 69.792 1.00 26.74 497 GLN A O 1
ATOM 7805 N N . GLU A 1 498 ? 66.668 80.267 68.800 1.00 28.44 498 GLU A N 1
ATOM 7806 C CA . GLU A 1 498 ? 65.861 80.693 67.661 1.00 31.80 498 GLU A CA 1
ATOM 7807 C C . GLU A 1 498 ? 65.339 79.499 66.873 1.00 30.96 498 GLU A C 1
ATOM 7808 O O . GLU A 1 498 ? 64.205 79.520 66.382 1.00 27.69 498 GLU A O 1
ATOM 7820 N N . GLU A 1 499 ? 66.155 78.452 66.727 1.00 30.86 499 GLU A N 1
ATOM 7821 C CA . GLU A 1 499 ? 65.713 77.270 65.995 1.00 30.74 499 GLU A CA 1
ATOM 7822 C C . GLU A 1 499 ? 64.535 76.605 66.697 1.00 30.90 499 GLU A C 1
ATOM 7823 O O . GLU A 1 499 ? 63.538 76.247 66.060 1.00 29.70 499 GLU A O 1
ATOM 7835 N N . TYR A 1 500 ? 64.635 76.432 68.017 1.00 29.73 500 TYR A N 1
ATOM 7836 C CA . TYR A 1 500 ? 63.573 75.760 68.759 1.00 32.04 500 TYR A CA 1
ATOM 7837 C C . TYR A 1 500 ? 62.284 76.572 68.738 1.00 32.66 500 TYR A C 1
ATOM 7838 O O . TYR A 1 500 ? 61.193 76.009 68.587 1.00 29.51 500 TYR A O 1
ATOM 7856 N N . LYS A 1 501 ? 62.389 77.894 68.886 1.00 31.47 501 LYS A N 1
ATOM 7857 C CA . LYS A 1 501 ? 61.213 78.750 68.761 1.00 36.04 501 LYS A CA 1
ATOM 7858 C C . LYS A 1 501 ? 60.605 78.630 67.369 1.00 33.56 501 LYS A C 1
ATOM 7859 O O . LYS A 1 501 ? 59.392 78.444 67.219 1.00 33.18 501 LYS A O 1
ATOM 7878 N N . ARG A 1 502 ? 61.442 78.735 66.335 1.00 32.87 502 ARG A N 1
ATOM 7879 C CA . ARG A 1 502 ? 60.961 78.640 64.962 1.00 33.60 502 ARG A CA 1
ATOM 7880 C C . ARG A 1 502 ? 60.248 77.317 64.706 1.00 36.71 502 ARG A C 1
ATOM 7881 O O . ARG A 1 502 ? 59.356 77.248 63.853 1.00 38.01 502 ARG A O 1
ATOM 7902 N N . GLU A 1 503 ? 60.611 76.266 65.440 1.00 31.89 503 GLU A N 1
ATOM 7903 C CA . GLU A 1 503 ? 60.022 74.946 65.259 1.00 33.10 503 GLU A CA 1
ATOM 7904 C C . GLU A 1 503 ? 58.917 74.641 66.258 1.00 31.24 503 GLU A C 1
ATOM 7905 O O . GLU A 1 503 ? 58.307 73.572 66.173 1.00 34.09 503 GLU A O 1
ATOM 7917 N N . GLY A 1 504 ? 58.646 75.541 67.196 1.00 36.60 504 GLY A N 1
ATOM 7918 C CA . GLY A 1 504 ? 57.584 75.324 68.164 1.00 31.11 504 GLY A CA 1
ATOM 7919 C C . GLY A 1 504 ? 57.868 74.214 69.152 1.00 36.80 504 GLY A C 1
ATOM 7920 O O . GLY A 1 504 ? 56.969 73.425 69.465 1.00 42.80 504 GLY A O 1
ATOM 7924 N N . ILE A 1 505 ? 59.099 74.131 69.649 1.00 34.58 505 ILE A N 1
ATOM 7925 C CA . ILE A 1 505 ? 59.489 73.137 70.641 1.00 37.59 505 ILE A CA 1
ATOM 7926 C C . ILE A 1 505 ? 59.943 73.870 71.896 1.00 40.98 505 ILE A C 1
ATOM 7927 O O . ILE A 1 505 ? 60.564 74.935 71.812 1.00 38.00 505 ILE A O 1
ATOM 7943 N N . ASP A 1 506 ? 59.631 73.298 73.056 1.00 45.44 506 ASP A N 1
ATOM 7944 C CA . ASP A 1 506 ? 59.941 73.948 74.323 1.00 51.32 506 ASP A CA 1
ATOM 7945 C C . ASP A 1 506 ? 61.444 73.975 74.573 1.00 49.90 506 ASP A C 1
ATOM 7946 O O . ASP A 1 506 ? 62.141 72.972 74.398 1.00 46.36 506 ASP A O 1
ATOM 7955 N N . TRP A 1 507 ? 61.932 75.136 75.007 1.00 56.05 507 TRP A N 1
ATOM 7956 C CA . TRP A 1 507 ? 63.354 75.382 75.215 1.00 51.08 507 TRP A CA 1
ATOM 7957 C C . TRP A 1 507 ? 63.551 75.937 76.616 1.00 52.17 507 TRP A C 1
ATOM 7958 O O . TRP A 1 507 ? 62.966 76.968 76.964 1.00 66.04 507 TRP A O 1
ATOM 7979 N N . ALA A 1 508 ? 64.381 75.264 77.413 1.00 46.51 508 ALA A N 1
ATOM 7980 C CA . ALA A 1 508 ? 64.641 75.681 78.782 1.00 44.19 508 ALA A CA 1
ATOM 7981 C C . ALA A 1 508 ? 66.123 75.811 79.106 1.00 42.15 508 ALA A C 1
ATOM 7982 O O . ALA A 1 508 ? 66.459 76.203 80.231 1.00 41.19 508 ALA A O 1
ATOM 7989 N N . PHE A 1 509 ? 67.014 75.501 78.168 1.00 36.69 509 PHE A N 1
ATOM 7990 C CA . PHE A 1 509 ? 68.439 75.492 78.469 1.00 38.84 509 PHE A CA 1
ATOM 7991 C C . PHE A 1 509 ? 68.932 76.887 78.836 1.00 31.69 509 PHE A C 1
ATOM 7992 O O . PHE A 1 509 ? 68.490 77.894 78.277 1.00 29.78 509 PHE A O 1
ATOM 8009 N N . ILE A 1 510 ? 69.852 76.932 79.781 1.00 26.70 510 ILE A N 1
ATOM 8010 C CA . ILE A 1 510 ? 70.533 78.166 80.145 1.00 30.40 510 ILE A CA 1
ATOM 8011 C C . ILE A 1 510 ? 71.613 78.457 79.111 1.00 27.38 510 ILE A C 1
ATOM 8012 O O . ILE A 1 510 ? 72.110 77.554 78.431 1.00 23.75 510 ILE A O 1
ATOM 8028 N N . ASP A 1 511 ? 71.960 79.735 78.976 1.00 26.43 511 ASP A N 1
ATOM 8029 C CA . ASP A 1 511 ? 73.031 80.181 78.095 1.00 28.16 511 ASP A CA 1
ATOM 8030 C C . ASP A 1 511 ? 74.264 79.294 78.229 1.00 26.01 511 ASP A C 1
ATOM 8031 O O . ASP A 1 511 ? 74.849 79.183 79.311 1.00 23.82 511 ASP A O 1
ATOM 8040 N N . PHE A 1 512 ? 74.661 78.663 77.120 1.00 24.98 512 PHE A N 1
ATOM 8041 C CA . PHE A 1 512 ? 75.829 77.784 77.130 1.00 27.05 512 PHE A CA 1
ATOM 8042 C C . PHE A 1 512 ? 77.104 78.522 77.526 1.00 24.50 512 PHE A C 1
ATOM 8043 O O . PHE A 1 512 ? 78.068 77.882 77.960 1.00 22.63 512 PHE A O 1
ATOM 8060 N N . GLY A 1 513 ? 77.133 79.849 77.388 1.00 26.22 513 GLY A N 1
ATOM 8061 C CA . GLY A 1 513 ? 78.274 80.619 77.851 1.00 25.84 513 GLY A CA 1
ATOM 8062 C C . GLY A 1 513 ? 78.436 80.627 79.357 1.00 26.43 513 GLY A C 1
ATOM 8063 O O . GLY A 1 513 ? 79.551 80.837 79.849 1.00 25.48 513 GLY A O 1
ATOM 8067 N N . MET A 1 514 ? 77.349 80.401 80.100 1.00 26.12 514 MET A N 1
ATOM 8068 C CA . MET A 1 514 ? 77.440 80.321 81.555 1.00 27.92 514 MET A CA 1
ATOM 8069 C C . MET A 1 514 ? 78.385 79.213 82.003 1.00 24.89 514 MET A C 1
ATOM 8070 O O . MET A 1 514 ? 78.981 79.303 83.082 1.00 26.72 514 MET A O 1
ATOM 8084 N N . ASP A 1 515 ? 78.527 78.156 81.203 1.00 24.45 515 ASP A N 1
ATOM 8085 C CA . ASP A 1 515 ? 79.399 77.052 81.592 1.00 25.33 515 ASP A CA 1
ATOM 8086 C C . ASP A 1 515 ? 80.844 77.499 81.766 1.00 26.85 515 ASP A C 1
ATOM 8087 O O . ASP A 1 515 ? 81.598 76.870 82.515 1.00 32.08 515 ASP A O 1
ATOM 8096 N N . LEU A 1 516 ? 81.255 78.568 81.089 1.00 27.23 516 LEU A N 1
ATOM 8097 C CA . LEU A 1 516 ? 82.626 79.051 81.174 1.00 27.49 516 LEU A CA 1
ATOM 8098 C C . LEU A 1 516 ? 82.780 80.229 82.125 1.00 26.96 516 LEU A C 1
ATOM 8099 O O . LEU A 1 516 ? 83.906 80.693 82.335 1.00 29.25 516 LEU A O 1
ATOM 8115 N N . LEU A 1 517 ? 81.684 80.705 82.720 1.00 26.58 517 LEU A N 1
ATOM 8116 C CA . LEU A 1 517 ? 81.726 81.950 83.480 1.00 26.11 517 LEU A CA 1
ATOM 8117 C C . LEU A 1 517 ? 82.513 81.790 84.775 1.00 28.79 517 LEU A C 1
ATOM 8118 O O . LEU A 1 517 ? 83.246 82.701 85.178 1.00 25.86 517 LEU A O 1
ATOM 8134 N N . ALA A 1 518 ? 82.368 80.646 85.447 1.00 25.84 518 ALA A N 1
ATOM 8135 C CA . ALA A 1 518 ? 83.057 80.443 86.717 1.00 28.75 518 ALA A CA 1
ATOM 8136 C C . ALA A 1 518 ? 84.569 80.512 86.538 1.00 28.34 518 ALA A C 1
ATOM 8137 O O . ALA A 1 518 ? 85.284 81.025 87.408 1.00 24.94 518 ALA A O 1
ATOM 8144 N N . CYS A 1 519 ? 85.073 79.993 85.415 1.00 28.64 519 CYS A N 1
ATOM 8145 C CA . CYS A 1 519 ? 86.502 80.072 85.126 1.00 26.57 519 CYS A CA 1
ATOM 8146 C C . CYS A 1 519 ? 86.910 81.495 84.767 1.00 24.79 519 CYS A C 1
ATOM 8147 O O . CYS A 1 519 ? 87.953 81.982 85.218 1.00 24.80 519 CYS A O 1
ATOM 8155 N N . ILE A 1 520 ? 86.102 82.180 83.957 1.00 24.62 520 ILE A N 1
ATOM 8156 C CA . ILE A 1 520 ? 86.407 83.565 83.616 1.00 27.08 520 ILE A CA 1
ATOM 8157 C C . ILE A 1 520 ? 86.396 84.433 84.868 1.00 26.42 520 ILE A C 1
ATOM 8158 O O . ILE A 1 520 ? 87.277 85.279 85.061 1.00 25.29 520 ILE A O 1
ATOM 8174 N N . ASP A 1 521 ? 85.402 84.236 85.740 1.00 23.94 521 ASP A N 1
ATOM 8175 C CA . ASP A 1 521 ? 85.301 85.055 86.944 1.00 27.48 521 ASP A CA 1
ATOM 8176 C C . ASP A 1 521 ? 86.459 84.784 87.897 1.00 26.52 521 ASP A C 1
ATOM 8177 O O . ASP A 1 521 ? 86.989 85.714 88.518 1.00 26.22 521 ASP A O 1
ATOM 8186 N N . LEU A 1 522 ? 86.860 83.518 88.033 1.00 22.77 522 LEU A N 1
ATOM 8187 C CA . LEU A 1 522 ? 88.007 83.191 88.871 1.00 23.68 522 LEU A CA 1
ATOM 8188 C C . LEU A 1 522 ? 89.231 83.999 88.469 1.00 28.17 522 LEU A C 1
ATOM 8189 O O . LEU A 1 522 ? 90.036 84.379 89.327 1.00 27.21 522 LEU A O 1
ATOM 8205 N N . ILE A 1 523 ? 89.381 84.285 87.178 1.00 27.17 523 ILE A N 1
ATOM 8206 C CA . ILE A 1 523 ? 90.568 84.977 86.689 1.00 28.50 523 ILE A CA 1
ATOM 8207 C C . ILE A 1 523 ? 90.444 86.487 86.838 1.00 26.23 523 ILE A C 1
ATOM 8208 O O . ILE A 1 523 ? 91.402 87.146 87.250 1.00 26.04 523 ILE A O 1
ATOM 8224 N N . GLU A 1 524 ? 89.284 87.069 86.503 1.00 28.22 524 GLU A N 1
ATOM 8225 C CA . GLU A 1 524 ? 89.191 88.513 86.309 1.00 28.03 524 GLU A CA 1
ATOM 8226 C C . GLU A 1 524 ? 88.465 89.279 87.412 1.00 29.05 524 GLU A C 1
ATOM 8227 O O . GLU A 1 524 ? 88.704 90.481 87.547 1.00 29.43 524 GLU A O 1
ATOM 8239 N N . LYS A 1 525 ? 87.594 88.641 88.189 1.00 27.85 525 LYS A N 1
ATOM 8240 C CA . LYS A 1 525 ? 86.786 89.361 89.170 1.00 32.46 525 LYS A CA 1
ATOM 8241 C C . LYS A 1 525 ? 87.624 89.745 90.385 1.00 35.29 525 LYS A C 1
ATOM 8242 O O . LYS A 1 525 ? 88.729 89.237 90.586 1.00 34.38 525 LYS A O 1
ATOM 8261 N N . PRO A 1 526 ? 87.120 90.659 91.216 1.00 35.04 526 PRO A N 1
ATOM 8262 C CA . PRO A 1 526 ? 87.856 91.034 92.430 1.00 36.33 526 PRO A CA 1
ATOM 8263 C C . PRO A 1 526 ? 88.107 89.826 93.319 1.00 36.65 526 PRO A C 1
ATOM 8264 O O . PRO A 1 526 ? 87.285 88.912 93.404 1.00 36.45 526 PRO A O 1
ATOM 8275 N N . MET A 1 527 ? 89.259 89.832 93.982 1.00 37.13 527 MET A N 1
ATOM 8276 C CA . MET A 1 527 ? 89.778 88.698 94.741 1.00 39.51 527 MET A CA 1
ATOM 8277 C C . MET A 1 527 ? 90.083 87.492 93.856 1.00 38.22 527 MET A C 1
ATOM 8278 O O . MET A 1 527 ? 90.462 86.430 94.370 1.00 32.91 527 MET A O 1
ATOM 8292 N N . GLY A 1 528 ? 89.946 87.628 92.541 1.00 35.88 528 GLY A N 1
ATOM 8293 C CA . GLY A 1 528 ? 90.350 86.586 91.628 1.00 36.77 528 GLY A CA 1
ATOM 8294 C C . GLY A 1 528 ? 91.864 86.524 91.508 1.00 34.45 528 GLY A C 1
ATOM 8295 O O . GLY A 1 528 ? 92.616 87.154 92.253 1.00 32.92 528 GLY A O 1
ATOM 8299 N N . ILE A 1 529 ? 92.315 85.747 90.523 1.00 30.57 529 ILE A N 1
ATOM 8300 C CA . ILE A 1 529 ? 93.749 85.525 90.350 1.00 33.15 529 ILE A CA 1
ATOM 8301 C C . ILE A 1 529 ? 94.452 86.831 89.994 1.00 32.08 529 ILE A C 1
ATOM 8302 O O . ILE A 1 529 ? 95.392 87.260 90.674 1.00 31.28 529 ILE A O 1
ATOM 8318 N N . LEU A 1 530 ? 94.011 87.482 88.916 1.00 31.90 530 LEU A N 1
ATOM 8319 C CA . LEU A 1 530 ? 94.677 88.705 88.475 1.00 29.47 530 LEU A CA 1
ATOM 8320 C C . LEU A 1 530 ? 94.547 89.810 89.516 1.00 34.58 530 LEU A C 1
ATOM 8321 O O . LEU A 1 530 ? 95.478 90.600 89.714 1.00 31.43 530 LEU A O 1
ATOM 8337 N N . SER A 1 531 ? 93.402 89.875 90.198 1.00 32.93 531 SER A N 1
ATOM 8338 C CA . SER A 1 531 ? 93.200 90.898 91.219 1.00 35.61 531 SER A CA 1
ATOM 8339 C C . SER A 1 531 ? 94.158 90.700 92.387 1.00 39.24 531 SER A C 1
ATOM 8340 O O . SER A 1 531 ? 94.771 91.657 92.875 1.00 37.27 531 SER A O 1
ATOM 8348 N N . ILE A 1 532 ? 94.298 89.458 92.854 1.00 34.49 532 ILE A N 1
ATOM 8349 C CA . ILE A 1 532 ? 95.231 89.174 93.940 1.00 38.05 532 ILE A CA 1
ATOM 8350 C C . ILE A 1 532 ? 96.654 89.523 93.523 1.00 38.61 532 ILE A C 1
ATOM 8351 O O . ILE A 1 532 ? 97.418 90.108 94.299 1.00 38.99 532 ILE A O 1
ATOM 8367 N N . LEU A 1 533 ? 97.036 89.156 92.297 1.00 35.04 533 LEU A N 1
ATOM 8368 C CA . LEU A 1 533 ? 98.364 89.498 91.798 1.00 36.68 533 LEU A CA 1
ATOM 8369 C C . LEU A 1 533 ? 98.588 91.004 91.846 1.00 39.79 533 LEU A C 1
ATOM 8370 O O . LEU A 1 533 ? 99.605 91.479 92.364 1.00 38.12 533 LEU A O 1
ATOM 8386 N N . GLU A 1 534 ? 97.634 91.775 91.323 1.00 36.12 534 GLU A N 1
ATOM 8387 C CA . GLU A 1 534 ? 97.769 93.226 91.337 1.00 41.28 534 GLU A CA 1
ATOM 8388 C C . GLU A 1 534 ? 97.847 93.758 92.763 1.00 43.43 534 GLU A C 1
ATOM 8389 O O . GLU A 1 534 ? 98.640 94.660 93.053 1.00 41.04 534 GLU A O 1
ATOM 8401 N N . GLU A 1 535 ? 97.046 93.198 93.672 1.00 43.90 535 GLU A N 1
ATOM 8402 C CA . GLU A 1 535 ? 97.017 93.698 95.042 1.00 45.39 535 GLU A CA 1
ATOM 8403 C C . GLU A 1 535 ? 98.284 93.339 95.805 1.00 46.94 535 GLU A C 1
ATOM 8404 O O . GLU A 1 535 ? 98.653 94.042 96.752 1.00 49.42 535 GLU A O 1
ATOM 8416 N N . GLU A 1 536 ? 98.960 92.256 95.417 1.00 44.56 536 GLU A N 1
ATOM 8417 C CA . GLU A 1 536 ? 100.197 91.873 96.086 1.00 45.27 536 GLU A CA 1
ATOM 8418 C C . GLU A 1 536 ? 101.275 92.939 95.961 1.00 48.41 536 GLU A C 1
ATOM 8419 O O . GLU A 1 536 ? 102.179 92.990 96.801 1.00 51.17 536 GLU A O 1
ATOM 8431 N N . SER A 1 537 ? 101.208 93.784 94.930 1.00 47.10 537 SER A N 1
ATOM 8432 C CA . SER A 1 537 ? 102.203 94.832 94.749 1.00 47.53 537 SER A CA 1
ATOM 8433 C C . SER A 1 537 ? 102.077 95.943 95.782 1.00 51.81 537 SER A C 1
ATOM 8434 O O . SER A 1 537 ? 102.990 96.767 95.892 1.00 56.39 537 SER A O 1
ATOM 8442 N N . MET A 1 538 ? 100.975 95.995 96.527 1.00 51.80 538 MET A N 1
ATOM 8443 C CA . MET A 1 538 ? 100.841 96.926 97.639 1.00 53.10 538 MET A CA 1
ATOM 8444 C C . MET A 1 538 ? 101.531 96.425 98.901 1.00 53.51 538 MET A C 1
ATOM 8445 O O . MET A 1 538 ? 101.481 97.109 99.930 1.00 52.31 538 MET A O 1
ATOM 8459 N N . PHE A 1 539 ? 102.170 95.260 98.844 1.00 53.97 539 PHE A N 1
ATOM 8460 C CA . PHE A 1 539 ? 102.880 94.680 99.984 1.00 55.08 539 PHE A CA 1
ATOM 8461 C C . PHE A 1 539 ? 104.338 94.478 99.594 1.00 59.92 539 PHE A C 1
ATOM 8462 O O . PHE A 1 539 ? 104.665 93.492 98.910 1.00 59.81 539 PHE A O 1
ATOM 8479 N N . PRO A 1 540 ? 105.254 95.366 99.994 1.00 63.80 540 PRO A N 1
ATOM 8480 C CA . PRO A 1 540 ? 106.667 95.169 99.619 1.00 63.44 540 PRO A CA 1
ATOM 8481 C C . PRO A 1 540 ? 107.255 93.873 100.144 1.00 68.73 540 PRO A C 1
ATOM 8482 O O . PRO A 1 540 ? 108.240 93.382 99.579 1.00 62.49 540 PRO A O 1
ATOM 8493 N N . LYS A 1 541 ? 106.684 93.308 101.207 1.00 74.65 541 LYS A N 1
ATOM 8494 C CA . LYS A 1 541 ? 107.116 92.022 101.740 1.00 70.11 541 LYS A CA 1
ATOM 8495 C C . LYS A 1 541 ? 106.665 90.840 100.891 1.00 67.00 541 LYS A C 1
ATOM 8496 O O . LYS A 1 541 ? 107.010 89.699 101.217 1.00 65.07 541 LYS A O 1
ATOM 8515 N N . ALA A 1 542 ? 105.916 91.078 99.818 1.00 63.49 542 ALA A N 1
ATOM 8516 C CA . ALA A 1 542 ? 105.339 89.984 99.051 1.00 58.77 542 ALA A CA 1
ATOM 8517 C C . ALA A 1 542 ? 106.416 89.221 98.293 1.00 54.04 542 ALA A C 1
ATOM 8518 O O . ALA A 1 542 ? 107.369 89.806 97.770 1.00 56.39 542 ALA A O 1
ATOM 8525 N N . THR A 1 543 ? 106.257 87.901 98.240 1.00 54.04 543 THR A N 1
ATOM 8526 C CA . THR A 1 543 ? 107.133 87.011 97.494 1.00 52.70 543 THR A CA 1
ATOM 8527 C C . THR A 1 543 ? 106.274 86.078 96.649 1.00 49.85 543 THR A C 1
ATOM 8528 O O . THR A 1 543 ? 105.040 86.127 96.686 1.00 48.01 543 THR A O 1
ATOM 8539 N N . ASP A 1 544 ? 106.937 85.211 95.881 1.00 44.62 544 ASP A N 1
ATOM 8540 C CA . ASP A 1 544 ? 106.210 84.221 95.095 1.00 45.84 544 ASP A CA 1
ATOM 8541 C C . ASP A 1 544 ? 105.406 83.283 95.985 1.00 49.11 544 ASP A C 1
ATOM 8542 O O . ASP A 1 544 ? 104.345 82.800 95.576 1.00 48.23 544 ASP A O 1
ATOM 8551 N N . GLN A 1 545 ? 105.889 83.012 97.199 1.00 48.84 545 GLN A N 1
ATOM 8552 C CA . GLN A 1 545 ? 105.173 82.112 98.097 1.00 51.24 545 GLN A CA 1
ATOM 8553 C C . GLN A 1 545 ? 103.987 82.808 98.755 1.00 49.43 545 GLN A C 1
ATOM 8554 O O . GLN A 1 545 ? 102.904 82.221 98.864 1.00 48.36 545 GLN A O 1
ATOM 8568 N N . THR A 1 546 ? 104.172 84.054 99.202 1.00 49.04 546 THR A N 1
ATOM 8569 C CA . THR A 1 546 ? 103.053 84.828 99.734 1.00 47.96 546 THR A CA 1
ATOM 8570 C C . THR A 1 546 ? 101.919 84.909 98.723 1.00 47.04 546 THR A C 1
ATOM 8571 O O . THR A 1 546 ? 100.743 84.774 99.081 1.00 46.50 546 THR A O 1
ATOM 8582 N N . PHE A 1 547 ? 102.255 85.140 97.453 1.00 43.64 547 PHE A N 1
ATOM 8583 C CA . PHE A 1 547 ? 101.238 85.210 96.410 1.00 44.63 547 PHE A CA 1
ATOM 8584 C C . PHE A 1 547 ? 100.565 83.858 96.221 1.00 37.21 547 PHE A C 1
ATOM 8585 O O . PHE A 1 547 ? 99.334 83.766 96.181 1.00 38.02 547 PHE A O 1
ATOM 8602 N N . SER A 1 548 ? 101.363 82.796 96.118 1.00 39.30 548 SER A N 1
ATOM 8603 C CA . SER A 1 548 ? 100.809 81.459 95.939 1.00 38.79 548 SER A CA 1
ATOM 8604 C C . SER A 1 548 ? 99.923 81.067 97.115 1.00 42.45 548 SER A C 1
ATOM 8605 O O . SER A 1 548 ? 98.892 80.410 96.934 1.00 39.26 548 SER A O 1
ATOM 8613 N N . GLU A 1 549 ? 100.305 81.466 98.329 1.00 44.83 549 GLU A N 1
ATOM 8614 C CA . GLU A 1 549 ? 99.523 81.094 99.502 1.00 43.93 549 GLU A CA 1
ATOM 8615 C C . GLU A 1 549 ? 98.189 81.826 99.528 1.00 41.35 549 GLU A C 1
ATOM 8616 O O . GLU A 1 549 ? 97.168 81.252 99.924 1.00 41.12 549 GLU A O 1
ATOM 8628 N N . LYS A 1 550 ? 98.171 83.088 99.098 1.00 39.38 550 LYS A N 1
ATOM 8629 C CA . LYS A 1 550 ? 96.923 83.840 99.094 1.00 39.59 550 LYS A CA 1
ATOM 8630 C C . LYS A 1 550 ? 95.956 83.314 98.038 1.00 38.17 550 LYS A C 1
ATOM 8631 O O . LYS A 1 550 ? 94.740 83.312 98.262 1.00 36.91 550 LYS A O 1
ATOM 8650 N N . LEU A 1 551 ? 96.468 82.855 96.892 1.00 38.57 551 LEU A N 1
ATOM 8651 C CA . LEU A 1 551 ? 95.600 82.228 95.899 1.00 37.77 551 LEU A CA 1
ATOM 8652 C C . LEU A 1 551 ? 94.897 81.014 96.492 1.00 34.22 551 LEU A C 1
ATOM 8653 O O . LEU A 1 551 ? 93.668 80.896 96.426 1.00 37.18 551 LEU A O 1
ATOM 8669 N N . THR A 1 552 ? 95.667 80.102 97.086 1.00 34.86 552 THR A N 1
ATOM 8670 C CA . THR A 1 552 ? 95.092 78.888 97.653 1.00 37.96 552 THR A CA 1
ATOM 8671 C C . THR A 1 552 ? 94.147 79.211 98.804 1.00 37.70 552 THR A C 1
ATOM 8672 O O . THR A 1 552 ? 93.036 78.675 98.881 1.00 38.61 552 THR A O 1
ATOM 8683 N N . ASN A 1 553 ? 94.577 80.083 99.719 1.00 39.81 553 ASN A N 1
ATOM 8684 C CA . ASN A 1 553 ? 93.745 80.403 100.874 1.00 39.58 553 ASN A CA 1
ATOM 8685 C C . ASN A 1 553 ? 92.420 81.021 100.455 1.00 40.47 553 ASN A C 1
ATOM 8686 O O . ASN A 1 553 ? 91.405 80.834 101.135 1.00 41.52 553 ASN A O 1
ATOM 8697 N N . THR A 1 554 ? 92.401 81.750 99.341 1.00 39.33 554 THR A N 1
ATOM 8698 C CA . THR A 1 554 ? 91.194 82.444 98.917 1.00 36.96 554 THR A CA 1
ATOM 8699 C C . THR A 1 554 ? 90.271 81.576 98.071 1.00 35.86 554 THR A C 1
ATOM 8700 O O . THR A 1 554 ? 89.053 81.782 98.096 1.00 36.29 554 THR A O 1
ATOM 8711 N N . HIS A 1 555 ? 90.810 80.604 97.337 1.00 36.22 555 HIS A N 1
ATOM 8712 C CA . HIS A 1 555 ? 90.048 79.940 96.289 1.00 35.06 555 HIS A CA 1
ATOM 8713 C C . HIS A 1 555 ? 89.967 78.425 96.411 1.00 32.61 555 HIS A C 1
ATOM 8714 O O . HIS A 1 555 ? 88.996 77.844 95.925 1.00 35.05 555 HIS A O 1
ATOM 8728 N N . LEU A 1 556 ? 90.937 77.763 97.033 1.00 34.42 556 LEU A N 1
ATOM 8729 C CA . LEU A 1 556 ? 90.902 76.307 97.079 1.00 37.45 556 LEU A CA 1
ATOM 8730 C C . LEU A 1 556 ? 89.753 75.838 97.962 1.00 40.93 556 LEU A C 1
ATOM 8731 O O . LEU A 1 556 ? 89.647 76.231 99.128 1.00 41.11 556 LEU A O 1
ATOM 8747 N N . GLY A 1 557 ? 88.894 74.988 97.403 1.00 40.44 557 GLY A N 1
ATOM 8748 C CA . GLY A 1 557 ? 87.690 74.565 98.083 1.00 38.84 557 GLY A CA 1
ATOM 8749 C C . GLY A 1 557 ? 86.579 75.590 98.094 1.00 38.54 557 GLY A C 1
ATOM 8750 O O . GLY A 1 557 ? 85.492 75.293 98.606 1.00 39.29 557 GLY A O 1
ATOM 8754 N N . LYS A 1 558 ? 86.812 76.782 97.546 1.00 36.40 558 LYS A N 1
ATOM 8755 C CA . LYS A 1 558 ? 85.820 77.848 97.520 1.00 36.61 558 LYS A CA 1
ATOM 8756 C C . LYS A 1 558 ? 85.445 78.302 96.116 1.00 34.15 558 LYS A C 1
ATOM 8757 O O . LYS A 1 558 ? 84.308 78.730 95.907 1.00 33.21 558 LYS A O 1
ATOM 8776 N N . SER A 1 559 ? 86.364 78.227 95.156 1.00 35.89 559 SER A N 1
ATOM 8777 C CA . SER A 1 559 ? 86.079 78.500 93.751 1.00 28.66 559 SER A CA 1
ATOM 8778 C C . SER A 1 559 ? 86.245 77.193 92.987 1.00 29.51 559 SER A C 1
ATOM 8779 O O . SER A 1 559 ? 87.362 76.683 92.856 1.00 30.90 559 SER A O 1
ATOM 8787 N N . ALA A 1 560 ? 85.136 76.660 92.481 1.00 31.23 560 ALA A N 1
ATOM 8788 C CA . ALA A 1 560 ? 85.158 75.346 91.846 1.00 30.47 560 ALA A CA 1
ATOM 8789 C C . ALA A 1 560 ? 86.238 75.195 90.783 1.00 32.68 560 ALA A C 1
ATOM 8790 O O . ALA A 1 560 ? 86.899 74.142 90.763 1.00 33.48 560 ALA A O 1
ATOM 8797 N N . PRO A 1 561 ? 86.476 76.162 89.891 1.00 31.89 561 PRO A N 1
ATOM 8798 C CA . PRO A 1 561 ? 87.513 75.969 88.864 1.00 30.70 561 PRO A CA 1
ATOM 8799 C C . PRO A 1 561 ? 88.932 75.973 89.408 1.00 29.23 561 PRO A C 1
ATOM 8800 O O . PRO A 1 561 ? 89.846 75.560 88.685 1.00 29.83 561 PRO A O 1
ATOM 8811 N N . PHE A 1 562 ? 89.149 76.427 90.642 1.00 31.94 562 PHE A N 1
ATOM 8812 C CA . PHE A 1 562 ? 90.479 76.474 91.242 1.00 30.86 562 PHE A CA 1
ATOM 8813 C C . PHE A 1 562 ? 90.783 75.124 91.881 1.00 33.68 562 PHE A C 1
ATOM 8814 O O . PHE A 1 562 ? 90.025 74.652 92.736 1.00 36.30 562 PHE A O 1
ATOM 8831 N N . GLN A 1 563 ? 91.890 74.507 91.474 1.00 31.45 563 GLN A N 1
ATOM 8832 C CA . GLN A 1 563 ? 92.219 73.156 91.906 1.00 36.63 563 GLN A CA 1
ATOM 8833 C C . GLN A 1 563 ? 93.689 73.073 92.288 1.00 38.76 563 GLN A C 1
ATOM 8834 O O . GLN A 1 563 ? 94.510 73.901 91.883 1.00 34.97 563 GLN A O 1
ATOM 8848 N N . LYS A 1 564 ? 94.007 72.058 93.087 1.00 39.46 564 LYS A N 1
ATOM 8849 C CA . LYS A 1 564 ? 95.395 71.749 93.380 1.00 42.49 564 LYS A CA 1
ATOM 8850 C C . LYS A 1 564 ? 96.139 71.451 92.079 1.00 40.43 564 LYS A C 1
ATOM 8851 O O . LYS A 1 564 ? 95.561 70.896 91.139 1.00 38.36 564 LYS A O 1
ATOM 8870 N N . PRO A 1 565 ? 97.423 71.790 92.000 1.00 38.13 565 PRO A N 1
ATOM 8871 C CA . PRO A 1 565 ? 98.186 71.492 90.787 1.00 42.25 565 PRO A CA 1
ATOM 8872 C C . PRO A 1 565 ? 98.539 70.019 90.692 1.00 43.99 565 PRO A C 1
ATOM 8873 O O . PRO A 1 565 ? 98.686 69.320 91.697 1.00 46.59 565 PRO A O 1
ATOM 8884 N N . LYS A 1 566 ? 98.668 69.552 89.456 1.00 47.91 566 LYS A N 1
ATOM 8885 C CA . LYS A 1 566 ? 99.058 68.170 89.222 1.00 53.75 566 LYS A CA 1
ATOM 8886 C C . LYS A 1 566 ? 100.388 67.882 89.917 1.00 53.27 566 LYS A C 1
ATOM 8887 O O . LYS A 1 566 ? 101.256 68.762 89.979 1.00 52.53 566 LYS A O 1
ATOM 8906 N N . PRO A 1 567 ? 100.580 66.685 90.464 1.00 56.35 567 PRO A N 1
ATOM 8907 C CA . PRO A 1 567 ? 101.886 66.337 91.028 1.00 60.55 567 PRO A CA 1
ATOM 8908 C C . PRO A 1 567 ? 102.965 66.412 89.963 1.00 62.01 567 PRO A C 1
ATOM 8909 O O . PRO A 1 567 ? 102.738 66.011 88.811 1.00 60.15 567 PRO A O 1
ATOM 8920 N N . PRO A 1 568 ? 104.149 66.913 90.300 1.00 66.80 568 PRO A N 1
ATOM 8921 C CA . PRO A 1 568 ? 105.155 67.184 89.272 1.00 70.43 568 PRO A CA 1
ATOM 8922 C C . PRO A 1 568 ? 105.977 65.962 88.891 1.00 78.59 568 PRO A C 1
ATOM 8923 O O . PRO A 1 568 ? 106.106 64.992 89.640 1.00 76.00 568 PRO A O 1
ATOM 8934 N N . LYS A 1 569 ? 106.529 66.033 87.687 1.00 88.81 569 LYS A N 1
ATOM 8935 C CA . LYS A 1 569 ? 107.687 65.219 87.348 1.00 97.89 569 LYS A CA 1
ATOM 8936 C C . LYS A 1 569 ? 108.889 65.786 88.096 1.00 97.00 569 LYS A C 1
ATOM 8937 O O . LYS A 1 569 ? 109.105 67.004 88.063 1.00 97.78 569 LYS A O 1
ATOM 8956 N N . PRO A 1 570 ? 109.723 64.948 88.721 1.00 94.49 570 PRO A N 1
ATOM 8957 C CA . PRO A 1 570 ? 110.648 65.449 89.744 1.00 97.16 570 PRO A CA 1
ATOM 8958 C C . PRO A 1 570 ? 110.226 66.750 90.419 1.00 113.62 570 PRO A C 1
ATOM 8959 O O . PRO A 1 570 ? 109.029 67.004 90.594 1.00 118.33 570 PRO A O 1
ATOM 8970 N N . GLY A 1 571 ? 111.197 67.572 90.827 1.00 112.12 571 GLY A N 1
ATOM 8971 C CA . GLY A 1 571 ? 110.873 68.827 91.485 1.00 110.83 571 GLY A CA 1
ATOM 8972 C C . GLY A 1 571 ? 110.602 69.980 90.542 1.00 102.87 571 GLY A C 1
ATOM 8973 O O . GLY A 1 571 ? 109.986 70.969 90.953 1.00 90.53 571 GLY A O 1
ATOM 8977 N N . GLN A 1 572 ? 111.044 69.874 89.287 1.00 106.70 572 GLN A N 1
ATOM 8978 C CA . GLN A 1 572 ? 110.919 70.991 88.355 1.00 108.57 572 GLN A CA 1
ATOM 8979 C C . GLN A 1 572 ? 109.460 71.292 88.033 1.00 102.67 572 GLN A C 1
ATOM 8980 O O . GLN A 1 572 ? 109.019 72.443 88.123 1.00 93.91 572 GLN A O 1
ATOM 8994 N N . GLN A 1 573 ? 108.696 70.267 87.659 1.00 101.46 573 GLN A N 1
ATOM 8995 C CA . GLN A 1 573 ? 107.335 70.456 87.171 1.00 96.07 573 GLN A CA 1
ATOM 8996 C C . GLN A 1 573 ? 106.399 71.022 88.236 1.00 90.71 573 GLN A C 1
ATOM 8997 O O . GLN A 1 573 ? 105.227 71.282 87.950 1.00 85.17 573 GLN A O 1
ATOM 9011 N N . ALA A 1 574 ? 106.892 71.214 89.461 1.00 85.50 574 ALA A N 1
ATOM 9012 C CA . ALA A 1 574 ? 106.035 71.641 90.562 1.00 75.98 574 ALA A CA 1
ATOM 9013 C C . ALA A 1 574 ? 105.347 72.960 90.241 1.00 69.20 574 ALA A C 1
ATOM 9014 O O . ALA A 1 574 ? 106.006 73.988 90.059 1.00 74.20 574 ALA A O 1
ATOM 9021 N N . ALA A 1 575 ? 104.019 72.927 90.177 1.00 56.05 575 ALA A N 1
ATOM 9022 C CA . ALA A 1 575 ? 103.197 74.107 89.952 1.00 47.06 575 ALA A CA 1
ATOM 9023 C C . ALA A 1 575 ? 102.491 74.483 91.250 1.00 42.76 575 ALA A C 1
ATOM 9024 O O . ALA A 1 575 ? 102.641 73.822 92.280 1.00 44.46 575 ALA A O 1
ATOM 9031 N N . HIS A 1 576 ? 101.699 75.554 91.189 1.00 38.26 576 HIS A N 1
ATOM 9032 C CA . HIS A 1 576 ? 101.102 76.143 92.378 1.00 37.78 576 HIS A CA 1
ATOM 9033 C C . HIS A 1 576 ? 99.585 76.071 92.420 1.00 37.63 576 HIS A C 1
ATOM 9034 O O . HIS A 1 576 ? 99.017 76.132 93.516 1.00 40.21 576 HIS A O 1
ATOM 9048 N N . PHE A 1 577 ? 98.915 75.950 91.280 1.00 36.27 577 PHE A N 1
ATOM 9049 C CA . PHE A 1 577 ? 97.465 75.803 91.248 1.00 34.59 577 PHE A CA 1
ATOM 9050 C C . PHE A 1 577 ? 97.075 75.414 89.831 1.00 33.89 577 PHE A C 1
ATOM 9051 O O . PHE A 1 577 ? 97.871 75.525 88.895 1.00 35.04 577 PHE A O 1
ATOM 9068 N N . ALA A 1 578 ? 95.839 74.947 89.685 1.00 33.20 578 ALA A N 1
ATOM 9069 C CA . ALA A 1 578 ? 95.310 74.555 88.389 1.00 32.28 578 ALA A CA 1
ATOM 9070 C C . ALA A 1 578 ? 93.936 75.178 88.190 1.00 30.04 578 ALA A C 1
ATOM 9071 O O . ALA A 1 578 ? 93.237 75.513 89.148 1.00 30.38 578 ALA A O 1
ATOM 9078 N N . ILE A 1 579 ? 93.559 75.338 86.925 1.00 32.65 579 ILE A N 1
ATOM 9079 C CA . ILE A 1 579 ? 92.266 75.890 86.548 1.00 30.92 579 ILE A CA 1
ATOM 9080 C C . ILE A 1 579 ? 91.560 74.892 85.646 1.00 28.90 579 ILE A C 1
ATOM 9081 O O . ILE A 1 579 ? 92.173 74.310 84.745 1.00 29.55 579 ILE A O 1
ATOM 9097 N N . ALA A 1 580 ? 90.264 74.711 85.880 1.00 27.91 580 ALA A N 1
ATOM 9098 C CA . ALA A 1 580 ? 89.426 73.874 85.024 1.00 30.92 580 ALA A CA 1
ATOM 9099 C C . ALA A 1 580 ? 88.923 74.738 83.874 1.00 28.81 580 ALA A C 1
ATOM 9100 O O . ALA A 1 580 ? 87.861 75.356 83.951 1.00 34.46 580 ALA A O 1
ATOM 9107 N N . HIS A 1 581 ? 89.712 74.800 82.803 1.00 25.24 581 HIS A N 1
ATOM 9108 C CA . HIS A 1 581 ? 89.313 75.470 81.574 1.00 27.01 581 HIS A CA 1
ATOM 9109 C C . HIS A 1 581 ? 88.437 74.551 80.730 1.00 26.63 581 HIS A C 1
ATOM 9110 O O . HIS A 1 581 ? 88.394 73.335 80.929 1.00 27.79 581 HIS A O 1
ATOM 9124 N N . TYR A 1 582 ? 87.748 75.145 79.752 1.00 26.57 582 TYR A N 1
ATOM 9125 C CA . TYR A 1 582 ? 86.985 74.333 78.810 1.00 27.64 582 TYR A CA 1
ATOM 9126 C C . TYR A 1 582 ? 87.886 73.356 78.071 1.00 27.05 582 TYR A C 1
ATOM 9127 O O . TYR A 1 582 ? 87.438 72.273 77.675 1.00 24.58 582 TYR A O 1
ATOM 9145 N N . ALA A 1 583 ? 89.148 73.726 77.863 1.00 25.04 583 ALA A N 1
ATOM 9146 C CA . ALA A 1 583 ? 90.093 72.913 77.113 1.00 30.14 583 ALA A CA 1
ATOM 9147 C C . ALA A 1 583 ? 90.867 71.942 77.992 1.00 28.24 583 ALA A C 1
ATOM 9148 O O . ALA A 1 583 ? 91.727 71.220 77.478 1.00 30.60 583 ALA A O 1
ATOM 9155 N N . GLY A 1 584 ? 90.598 71.920 79.292 1.00 32.49 584 GLY A N 1
ATOM 9156 C CA . GLY A 1 584 ? 91.189 70.963 80.200 1.00 31.46 584 GLY A CA 1
ATOM 9157 C C . GLY A 1 584 ? 91.715 71.625 81.453 1.00 31.27 584 GLY A C 1
ATOM 9158 O O . GLY A 1 584 ? 91.675 72.844 81.618 1.00 28.20 584 GLY A O 1
ATOM 9162 N N . CYS A 1 585 ? 92.214 70.783 82.356 1.00 31.71 585 CYS A N 1
ATOM 9163 C CA . CYS A 1 585 ? 92.838 71.250 83.585 1.00 32.59 585 CYS A CA 1
ATOM 9164 C C . CYS A 1 585 ? 94.264 71.684 83.279 1.00 31.21 585 CYS A C 1
ATOM 9165 O O . CYS A 1 585 ? 95.038 70.928 82.682 1.00 37.31 585 CYS A O 1
ATOM 9173 N N . VAL A 1 586 ? 94.605 72.906 83.671 1.00 31.36 586 VAL A N 1
ATOM 9174 C CA . VAL A 1 586 ? 95.902 73.500 83.375 1.00 30.98 586 VAL A CA 1
ATOM 9175 C C . VAL A 1 586 ? 96.546 73.893 84.697 1.00 28.13 586 VAL A C 1
ATOM 9176 O O . VAL A 1 586 ? 95.947 74.633 85.486 1.00 30.50 586 VAL A O 1
ATOM 9189 N N . SER A 1 587 ? 97.758 73.399 84.937 1.00 28.61 587 SER A N 1
ATOM 9190 C CA . SER A 1 587 ? 98.522 73.723 86.137 1.00 29.10 587 SER A CA 1
ATOM 9191 C C . SER A 1 587 ? 99.485 74.861 85.828 1.00 28.91 587 SER A C 1
ATOM 9192 O O . SER A 1 587 ? 100.209 74.812 84.829 1.00 28.66 587 SER A O 1
ATOM 9200 N N . TYR A 1 588 ? 99.496 75.877 86.690 1.00 31.58 588 TYR A N 1
ATOM 9201 C CA . TYR A 1 588 ? 100.244 77.106 86.463 1.00 33.59 588 TYR A CA 1
ATOM 9202 C C . TYR A 1 588 ? 101.325 77.284 87.519 1.00 35.04 588 TYR A C 1
ATOM 9203 O O . TYR A 1 588 ? 101.072 77.118 88.715 1.00 31.58 588 TYR A O 1
ATOM 9221 N N . ASN A 1 589 ? 102.524 77.646 87.066 1.00 35.37 589 ASN A N 1
ATOM 9222 C CA . ASN A 1 589 ? 103.645 77.959 87.943 1.00 35.39 589 ASN A CA 1
ATOM 9223 C C . ASN A 1 589 ? 103.781 79.474 88.033 1.00 35.35 589 ASN A C 1
ATOM 9224 O O . ASN A 1 589 ? 104.003 80.140 87.017 1.00 30.72 589 ASN A O 1
ATOM 9235 N N . ILE A 1 590 ? 103.669 80.007 89.251 1.00 34.81 590 ILE A N 1
ATOM 9236 C CA . ILE A 1 590 ? 103.552 81.445 89.472 1.00 32.85 590 ILE A CA 1
ATOM 9237 C C . ILE A 1 590 ? 104.906 82.096 89.733 1.00 37.16 590 ILE A C 1
ATOM 9238 O O . ILE A 1 590 ? 104.971 83.261 90.145 1.00 34.19 590 ILE A O 1
ATOM 9254 N N . THR A 1 591 ? 105.994 81.368 89.492 1.00 38.54 591 THR A N 1
ATOM 9255 C CA . THR A 1 591 ? 107.322 81.925 89.728 1.00 38.23 591 THR A CA 1
ATOM 9256 C C . THR A 1 591 ? 107.525 83.180 88.888 1.00 39.35 591 THR A C 1
ATOM 9257 O O . THR A 1 591 ? 107.396 83.145 87.660 1.00 38.32 591 THR A O 1
ATOM 9268 N N . GLY A 1 592 ? 107.842 84.289 89.553 1.00 40.65 592 GLY A N 1
ATOM 9269 C CA . GLY A 1 592 ? 108.173 85.522 88.874 1.00 39.93 592 GLY A CA 1
ATOM 9270 C C . GLY A 1 592 ? 106.997 86.380 88.466 1.00 43.22 592 GLY A C 1
ATOM 9271 O O . GLY A 1 592 ? 107.215 87.478 87.938 1.00 44.86 592 GLY A O 1
ATOM 9275 N N . TRP A 1 593 ? 105.760 85.932 88.702 1.00 41.20 593 TRP A N 1
ATOM 9276 C CA . TRP A 1 593 ? 104.600 86.703 88.259 1.00 40.20 593 TRP A CA 1
ATOM 9277 C C . TRP A 1 593 ? 104.593 88.098 88.872 1.00 40.53 593 TRP A C 1
ATOM 9278 O O . TRP A 1 593 ? 104.252 89.075 88.196 1.00 43.48 593 TRP A O 1
ATOM 9299 N N . LEU A 1 594 ? 104.964 88.214 90.150 1.00 41.12 594 LEU A N 1
ATOM 9300 C CA . LEU A 1 594 ? 105.003 89.529 90.784 1.00 43.82 594 LEU A CA 1
ATOM 9301 C C . LEU A 1 594 ? 105.934 90.473 90.036 1.00 48.07 594 LEU A C 1
ATOM 9302 O O . LEU A 1 594 ? 105.598 91.644 89.817 1.00 46.30 594 LEU A O 1
ATOM 9318 N N . GLU A 1 595 ? 107.108 89.983 89.638 1.00 48.06 595 GLU A N 1
ATOM 9319 C CA . GLU A 1 595 ? 108.053 90.818 88.904 1.00 53.03 595 GLU A CA 1
ATOM 9320 C C . GLU A 1 595 ? 107.548 91.116 87.496 1.00 49.14 595 GLU A C 1
ATOM 9321 O O . GLU A 1 595 ? 107.574 92.268 87.047 1.00 49.07 595 GLU A O 1
ATOM 9333 N N . LYS A 1 596 ? 107.084 90.086 86.782 1.00 45.97 596 LYS A N 1
ATOM 9334 C CA . LYS A 1 596 ? 106.654 90.272 85.400 1.00 44.76 596 LYS A CA 1
ATOM 9335 C C . LYS A 1 596 ? 105.505 91.267 85.291 1.00 46.23 596 LYS A C 1
ATOM 9336 O O . LYS A 1 596 ? 105.390 91.971 84.280 1.00 45.41 596 LYS A O 1
ATOM 9355 N N . ASN A 1 597 ? 104.651 91.346 86.312 1.00 42.78 597 ASN A N 1
ATOM 9356 C CA . ASN A 1 597 ? 103.447 92.160 86.214 1.00 42.08 597 ASN A CA 1
ATOM 9357 C C . ASN A 1 597 ? 103.707 93.641 86.452 1.00 42.09 597 ASN A C 1
ATOM 9358 O O . ASN A 1 597 ? 102.849 94.467 86.120 1.00 40.39 597 ASN A O 1
ATOM 9369 N N . LYS A 1 598 ? 104.854 93.998 87.022 1.00 44.48 598 LYS A N 1
ATOM 9370 C CA . LYS A 1 598 ? 105.166 95.403 87.236 1.00 50.66 598 LYS A CA 1
ATOM 9371 C C . LYS A 1 598 ? 105.400 96.098 85.901 1.00 43.88 598 LYS A C 1
ATOM 9372 O O . LYS A 1 598 ? 106.028 95.545 84.994 1.00 47.55 598 LYS A O 1
ATOM 9391 N N . ASP A 1 599 ? 104.883 97.312 85.780 1.00 42.76 599 ASP A N 1
ATOM 9392 C CA . ASP A 1 599 ? 105.023 98.075 84.546 1.00 48.49 599 ASP A CA 1
ATOM 9393 C C . ASP A 1 599 ? 105.107 99.562 84.870 1.00 48.09 599 ASP A C 1
ATOM 9394 O O . ASP A 1 599 ? 104.245 100.341 84.443 1.00 48.80 599 ASP A O 1
ATOM 9403 N N . PRO A 1 600 ? 106.126 99.996 85.620 1.00 43.43 600 PRO A N 1
ATOM 9404 C CA . PRO A 1 600 ? 106.214 101.412 85.996 1.00 47.18 600 PRO A CA 1
ATOM 9405 C C . PRO A 1 600 ? 106.821 102.272 84.901 1.00 47.41 600 PRO A C 1
ATOM 9406 O O . PRO A 1 600 ? 108.039 102.248 84.699 1.00 51.68 600 PRO A O 1
ATOM 9417 N N . LEU A 1 601 ? 105.993 103.031 84.190 1.00 49.32 601 LEU A N 1
ATOM 9418 C CA . LEU A 1 601 ? 106.480 103.944 83.163 1.00 56.89 601 LEU A CA 1
ATOM 9419 C C . LEU A 1 601 ? 106.854 105.276 83.804 1.00 54.50 601 LEU A C 1
ATOM 9420 O O . LEU A 1 601 ? 106.060 105.858 84.549 1.00 54.22 601 LEU A O 1
ATOM 9436 N N . ASN A 1 602 ? 108.065 105.748 83.513 1.00 52.17 602 ASN A N 1
ATOM 9437 C CA . ASN A 1 602 ? 108.578 106.997 84.075 1.00 48.86 602 ASN A CA 1
ATOM 9438 C C . ASN A 1 602 ? 107.975 108.162 83.300 1.00 47.03 602 ASN A C 1
ATOM 9439 O O . ASN A 1 602 ? 108.404 108.470 82.186 1.00 43.90 602 ASN A O 1
ATOM 9450 N N . ASP A 1 603 ? 106.980 108.824 83.898 1.00 48.67 603 ASP A N 1
ATOM 9451 C CA . ASP A 1 603 ? 106.306 109.926 83.215 1.00 53.83 603 ASP A CA 1
ATOM 9452 C C . ASP A 1 603 ? 107.251 111.091 82.950 1.00 47.96 603 ASP A C 1
ATOM 9453 O O . ASP A 1 603 ? 107.092 111.800 81.949 1.00 46.77 603 ASP A O 1
ATOM 9462 N N . THR A 1 604 ? 108.233 111.310 83.828 1.00 45.57 604 THR A N 1
ATOM 9463 C CA . THR A 1 604 ? 109.192 112.387 83.603 1.00 46.86 604 THR A CA 1
ATOM 9464 C C . THR A 1 604 ? 110.010 112.134 82.343 1.00 45.23 604 THR A C 1
ATOM 9465 O O . THR A 1 604 ? 110.234 113.051 81.543 1.00 42.03 604 THR A O 1
ATOM 9476 N N . VAL A 1 605 ? 110.467 110.894 82.148 1.00 44.27 605 VAL A N 1
ATOM 9477 C CA . VAL A 1 605 ? 111.217 110.556 80.942 1.00 42.60 605 VAL A CA 1
ATOM 9478 C C . VAL A 1 605 ? 110.329 110.672 79.709 1.00 40.88 605 VAL A C 1
ATOM 9479 O O . VAL A 1 605 ? 110.763 111.167 78.662 1.00 40.47 605 VAL A O 1
ATOM 9492 N N . VAL A 1 606 ? 109.079 110.209 79.802 1.00 38.32 606 VAL A N 1
ATOM 9493 C CA . VAL A 1 606 ? 108.171 110.319 78.665 1.00 39.48 606 VAL A CA 1
ATOM 9494 C C . VAL A 1 606 ? 107.985 111.780 78.281 1.00 42.00 606 VAL A C 1
ATOM 9495 O O . VAL A 1 606 ? 107.940 112.125 77.094 1.00 36.95 606 VAL A O 1
ATOM 9508 N N . ASP A 1 607 ? 107.869 112.661 79.278 1.00 47.32 607 ASP A N 1
ATOM 9509 C CA . ASP A 1 607 ? 107.763 114.086 78.990 1.00 46.11 607 ASP A CA 1
ATOM 9510 C C . ASP A 1 607 ? 108.981 114.575 78.219 1.00 41.23 607 ASP A C 1
ATOM 9511 O O . ASP A 1 607 ? 108.856 115.383 77.292 1.00 44.55 607 ASP A O 1
ATOM 9520 N N . GLN A 1 608 ? 110.169 114.088 78.582 1.00 39.81 608 GLN A N 1
ATOM 9521 C CA . GLN A 1 608 ? 111.369 114.435 77.828 1.00 36.47 608 GLN A CA 1
ATOM 9522 C C . GLN A 1 608 ? 111.278 113.915 76.398 1.00 39.92 608 GLN A C 1
ATOM 9523 O O . GLN A 1 608 ? 111.584 114.639 75.443 1.00 40.17 608 GLN A O 1
ATOM 9537 N N . PHE A 1 609 ? 110.851 112.656 76.229 1.00 37.66 609 PHE A N 1
ATOM 9538 C CA . PHE A 1 609 ? 110.676 112.104 74.888 1.00 35.87 609 PHE A CA 1
ATOM 9539 C C . PHE A 1 609 ? 109.749 112.972 74.053 1.00 36.60 609 PHE A C 1
ATOM 9540 O O . PHE A 1 609 ? 109.986 113.178 72.857 1.00 32.25 609 PHE A O 1
ATOM 9557 N N . LYS A 1 610 ? 108.675 113.473 74.663 1.00 37.76 610 LYS A N 1
ATOM 9558 C CA . LYS A 1 610 ? 107.686 114.250 73.931 1.00 38.25 610 LYS A CA 1
ATOM 9559 C C . LYS A 1 610 ? 108.222 115.602 73.473 1.00 39.04 610 LYS A C 1
ATOM 9560 O O . LYS A 1 610 ? 107.616 116.227 72.597 1.00 37.13 610 LYS A O 1
ATOM 9579 N N . LYS A 1 611 ? 109.333 116.068 74.045 1.00 40.41 611 LYS A N 1
ATOM 9580 C CA . LYS A 1 611 ? 109.954 117.330 73.657 1.00 43.00 611 LYS A CA 1
ATOM 9581 C C . LYS A 1 611 ? 111.325 117.123 73.022 1.00 41.24 611 LYS A C 1
ATOM 9582 O O . LYS A 1 611 ? 112.127 118.060 72.963 1.00 41.20 611 LYS A O 1
ATOM 9601 N N . SER A 1 612 ? 111.607 115.912 72.547 1.00 37.98 612 SER A N 1
ATOM 9602 C CA . SER A 1 612 ? 112.886 115.596 71.934 1.00 36.72 612 SER A CA 1
ATOM 9603 C C . SER A 1 612 ? 112.879 116.007 70.463 1.00 33.36 612 SER A C 1
ATOM 9604 O O . SER A 1 612 ? 111.892 116.529 69.938 1.00 35.25 612 SER A O 1
ATOM 9612 N N . GLN A 1 613 ? 113.991 115.749 69.781 1.00 33.56 613 GLN A N 1
ATOM 9613 C CA . GLN A 1 613 ? 114.131 116.117 68.377 1.00 38.99 613 GLN A CA 1
ATOM 9614 C C . GLN A 1 613 ? 113.723 115.006 67.416 1.00 33.69 613 GLN A C 1
ATOM 9615 O O . GLN A 1 613 ? 113.543 115.278 66.224 1.00 32.92 613 GLN A O 1
ATOM 9629 N N . ASN A 1 614 ? 113.565 113.773 67.889 1.00 32.03 614 ASN A N 1
ATOM 9630 C CA . ASN A 1 614 ? 113.085 112.692 67.034 1.00 32.17 614 ASN A CA 1
ATOM 9631 C C . ASN A 1 614 ? 111.581 112.859 66.859 1.00 27.41 614 ASN A C 1
ATOM 9632 O O . ASN A 1 614 ? 110.810 112.658 67.805 1.00 27.71 614 ASN A O 1
ATOM 9643 N N . LYS A 1 615 ? 111.157 113.236 65.650 1.00 24.40 615 LYS A N 1
ATOM 9644 C CA . LYS A 1 615 ? 109.748 113.543 65.432 1.00 27.20 615 LYS A CA 1
ATOM 9645 C C . LYS A 1 615 ? 108.877 112.304 65.565 1.00 28.92 615 LYS A C 1
ATOM 9646 O O . LYS A 1 615 ? 107.739 112.400 66.037 1.00 26.26 615 LYS A O 1
ATOM 9665 N N . LEU A 1 616 ? 109.384 111.138 65.162 1.00 23.27 616 LEU A N 1
ATOM 9666 C CA . LEU A 1 616 ? 108.591 109.921 65.296 1.00 27.98 616 LEU A CA 1
ATOM 9667 C C . LEU A 1 616 ? 108.369 109.578 66.761 1.00 26.46 616 LEU A C 1
ATOM 9668 O O . LEU A 1 616 ? 107.277 109.143 67.143 1.00 27.04 616 LEU A O 1
ATOM 9684 N N . LEU A 1 617 ? 109.390 109.768 67.597 1.00 25.06 617 LEU A N 1
ATOM 9685 C CA . LEU A 1 617 ? 109.221 109.531 69.025 1.00 27.97 617 LEU A CA 1
ATOM 9686 C C . LEU A 1 617 ? 108.094 110.389 69.588 1.00 29.57 617 LEU A C 1
ATOM 9687 O O . LEU A 1 617 ? 107.248 109.898 70.346 1.00 27.30 617 LEU A O 1
ATOM 9703 N N . ILE A 1 618 ? 108.061 111.673 69.219 1.00 28.47 618 ILE A N 1
ATOM 9704 C CA . ILE A 1 618 ? 106.968 112.549 69.637 1.00 28.79 618 ILE A CA 1
ATOM 9705 C C . ILE A 1 618 ? 105.629 111.953 69.224 1.00 30.31 618 ILE A C 1
ATOM 9706 O O . ILE A 1 618 ? 104.706 111.821 70.038 1.00 31.46 618 ILE A O 1
ATOM 9722 N N . GLU A 1 619 ? 105.508 111.576 67.950 1.00 26.29 619 GLU A N 1
ATOM 9723 C CA . GLU A 1 619 ? 104.233 111.102 67.421 1.00 30.13 619 GLU A CA 1
ATOM 9724 C C . GLU A 1 619 ? 103.729 109.882 68.185 1.00 33.49 619 GLU A C 1
ATOM 9725 O O . GLU A 1 619 ? 102.563 109.834 68.598 1.00 31.33 619 GLU A O 1
ATOM 9737 N N . ILE A 1 620 ? 104.593 108.881 68.389 1.00 27.07 620 ILE A N 1
ATOM 9738 C CA . ILE A 1 620 ? 104.134 107.622 68.967 1.00 33.07 620 ILE A CA 1
ATOM 9739 C C . ILE A 1 620 ? 103.754 107.784 70.432 1.00 32.90 620 ILE A C 1
ATOM 9740 O O . ILE A 1 620 ? 103.073 106.915 70.991 1.00 31.11 620 ILE A O 1
ATOM 9756 N N . PHE A 1 621 ? 104.180 108.872 71.071 1.00 31.35 621 PHE A N 1
ATOM 9757 C CA . PHE A 1 621 ? 103.757 109.209 72.423 1.00 37.40 621 PHE A CA 1
ATOM 9758 C C . PHE A 1 621 ? 102.723 110.332 72.440 1.00 41.38 621 PHE A C 1
ATOM 9759 O O . PHE A 1 621 ? 102.498 110.943 73.490 1.00 42.29 621 PHE A O 1
ATOM 9776 N N . ALA A 1 622 ? 102.079 110.603 71.300 1.00 36.68 622 ALA A N 1
ATOM 9777 C CA . ALA A 1 622 ? 101.182 111.752 71.204 1.00 44.04 622 ALA A CA 1
ATOM 9778 C C . ALA A 1 622 ? 100.059 111.675 72.229 1.00 50.76 622 ALA A C 1
ATOM 9779 O O . ALA A 1 622 ? 99.739 112.674 72.884 1.00 51.03 622 ALA A O 1
ATOM 9786 N N . ASP A 1 623 ? 99.448 110.501 72.384 1.00 51.13 623 ASP A N 1
ATOM 9787 C CA . ASP A 1 623 ? 98.310 110.340 73.281 1.00 55.05 623 ASP A CA 1
ATOM 9788 C C . ASP A 1 623 ? 98.715 110.230 74.748 1.00 53.94 623 ASP A C 1
ATOM 9789 O O . ASP A 1 623 ? 97.850 109.979 75.593 1.00 55.03 623 ASP A O 1
ATOM 9798 N N . HIS A 1 624 ? 99.993 110.411 75.068 1.00 52.55 624 HIS A N 1
ATOM 9799 C CA . HIS A 1 624 ? 100.470 110.399 76.444 1.00 54.57 624 HIS A CA 1
ATOM 9800 C C . HIS A 1 624 ? 100.650 111.838 76.915 1.00 58.71 624 HIS A C 1
ATOM 9801 O O . HIS A 1 624 ? 101.222 112.662 76.195 1.00 56.70 624 HIS A O 1
ATOM 9815 N N . ALA A 1 625 ? 100.156 112.136 78.117 1.00 62.32 625 ALA A N 1
ATOM 9816 C CA . ALA A 1 625 ? 100.202 113.494 78.648 1.00 63.17 625 ALA A CA 1
ATOM 9817 C C . ALA A 1 625 ? 101.118 113.574 79.861 1.00 67.54 625 ALA A C 1
ATOM 9818 O O . ALA A 1 625 ? 100.715 114.064 80.921 1.00 77.74 625 ALA A O 1
ATOM 9825 N N . GLY A 1 626 ? 102.355 113.103 79.715 1.00 66.68 626 GLY A N 1
ATOM 9826 C CA . GLY A 1 626 ? 103.266 113.059 80.840 1.00 70.51 626 GLY A CA 1
ATOM 9827 C C . GLY A 1 626 ? 103.859 114.418 81.159 1.00 70.61 626 GLY A C 1
ATOM 9828 O O . GLY A 1 626 ? 104.069 115.258 80.285 1.00 70.34 626 GLY A O 1
ATOM 9832 N N . GLN A 1 627 ? 104.130 114.629 82.444 1.00 74.19 627 GLN A N 1
ATOM 9833 C CA . GLN A 1 627 ? 104.725 115.875 82.912 1.00 79.91 627 GLN A CA 1
ATOM 9834 C C . GLN A 1 627 ? 105.360 115.685 84.289 1.00 81.03 627 GLN A C 1
ATOM 9835 O O . GLN A 1 627 ? 105.818 114.593 84.631 1.00 64.11 627 GLN A O 1
ATOM 9841 N N . GLY A 1 642 ? 90.376 99.533 86.092 1.00 110.84 642 GLY A N 1
ATOM 9842 C CA . GLY A 1 642 ? 90.019 98.130 86.005 1.00 122.41 642 GLY A CA 1
ATOM 9843 C C . GLY A 1 642 ? 90.520 97.317 87.184 1.00 129.62 642 GLY A C 1
ATOM 9844 O O . GLY A 1 642 ? 89.847 96.394 87.645 1.00 118.65 642 GLY A O 1
ATOM 9847 N N . GLY A 1 643 ? 91.708 97.662 87.674 1.00 126.76 643 GLY A N 1
ATOM 9848 C CA . GLY A 1 643 ? 92.299 96.958 88.794 1.00 107.38 643 GLY A CA 1
ATOM 9849 C C . GLY A 1 643 ? 93.500 97.675 89.376 1.00 101.64 643 GLY A C 1
ATOM 9850 O O . GLY A 1 643 ? 93.372 98.777 89.920 1.00 98.90 643 GLY A O 1
ATOM 9854 N N . GLY A 1 644 ? 94.676 97.058 89.266 1.00 89.98 644 GLY A N 1
ATOM 9855 C CA . GLY A 1 644 ? 95.896 97.641 89.793 1.00 81.81 644 GLY A CA 1
ATOM 9856 C C . GLY A 1 644 ? 96.537 98.569 88.781 1.00 78.97 644 GLY A C 1
ATOM 9857 O O . GLY A 1 644 ? 96.808 98.173 87.644 1.00 65.73 644 GLY A O 1
ATOM 9861 N N . PHE A 1 645 ? 96.783 99.807 89.203 1.00 92.90 645 PHE A N 1
ATOM 9862 C CA . PHE A 1 645 ? 97.334 100.815 88.307 1.00 95.30 645 PHE A CA 1
ATOM 9863 C C . PHE A 1 645 ? 98.761 100.455 87.909 1.00 83.22 645 PHE A C 1
ATOM 9864 O O . PHE A 1 645 ? 99.591 100.124 88.761 1.00 78.40 645 PHE A O 1
ATOM 9881 N N . ALA A 1 646 ? 99.038 100.514 86.603 1.00 78.78 646 ALA A N 1
ATOM 9882 C CA . ALA A 1 646 ? 100.391 100.344 86.067 1.00 65.15 646 ALA A CA 1
ATOM 9883 C C . ALA A 1 646 ? 100.880 98.901 86.216 1.00 53.65 646 ALA A C 1
ATOM 9884 O O . ALA A 1 646 ? 102.006 98.648 86.648 1.00 47.71 646 ALA A O 1
ATOM 9891 N N . THR A 1 647 ? 100.026 97.951 85.837 1.00 48.21 647 THR A N 1
ATOM 9892 C CA . THR A 1 647 ? 100.393 96.543 85.803 1.00 43.31 647 THR A CA 1
ATOM 9893 C C . THR A 1 647 ? 100.153 95.980 84.408 1.00 39.01 647 THR A C 1
ATOM 9894 O O . THR A 1 647 ? 99.342 96.496 83.632 1.00 35.01 647 THR A O 1
ATOM 9905 N N . VAL A 1 648 ? 100.884 94.911 84.094 1.00 37.89 648 VAL A N 1
ATOM 9906 C CA . VAL A 1 648 ? 100.690 94.229 82.820 1.00 34.80 648 VAL A CA 1
ATOM 9907 C C . VAL A 1 648 ? 99.304 93.597 82.767 1.00 35.10 648 VAL A C 1
ATOM 9908 O O . VAL A 1 648 ? 98.634 93.623 81.727 1.00 32.79 648 VAL A O 1
ATOM 9921 N N . SER A 1 649 ? 98.846 93.033 83.890 1.00 29.97 649 SER A N 1
ATOM 9922 C CA . SER A 1 649 ? 97.553 92.355 83.911 1.00 33.37 649 SER A CA 1
ATOM 9923 C C . SER A 1 649 ? 96.418 93.320 83.596 1.00 31.01 649 SER A C 1
ATOM 9924 O O . SER A 1 649 ? 95.529 93.001 82.798 1.00 27.06 649 SER A O 1
ATOM 9932 N N . SER A 1 650 ? 96.435 94.512 84.201 1.00 31.45 650 SER A N 1
ATOM 9933 C CA . SER A 1 650 ? 95.355 95.471 83.983 1.00 32.62 650 SER A CA 1
ATOM 9934 C C . SER A 1 650 ? 95.313 95.937 82.535 1.00 29.15 650 SER A C 1
ATOM 9935 O O . SER A 1 650 ? 94.232 96.096 81.956 1.00 31.05 650 SER A O 1
ATOM 9943 N N . ALA A 1 651 ? 96.477 96.178 81.935 1.00 31.71 651 ALA A N 1
ATOM 9944 C CA . ALA A 1 651 ? 96.507 96.536 80.522 1.00 32.96 651 ALA A CA 1
ATOM 9945 C C . ALA A 1 651 ? 96.018 95.379 79.657 1.00 28.95 651 ALA A C 1
ATOM 9946 O O . ALA A 1 651 ? 95.328 95.593 78.655 1.00 25.69 651 ALA A O 1
ATOM 9953 N N . TYR A 1 652 ? 96.356 94.144 80.034 1.00 29.44 652 TYR A N 1
ATOM 9954 C CA . TYR A 1 652 ? 95.897 92.990 79.269 1.00 27.78 652 TYR A CA 1
ATOM 9955 C C . TYR A 1 652 ? 94.377 92.878 79.317 1.00 26.17 652 TYR A C 1
ATOM 9956 O O . TYR A 1 652 ? 93.725 92.679 78.287 1.00 25.14 652 TYR A O 1
ATOM 9974 N N . LYS A 1 653 ? 93.794 93.018 80.509 1.00 27.06 653 LYS A N 1
ATOM 9975 C CA . LYS A 1 653 ? 92.340 92.965 80.637 1.00 30.55 653 LYS A CA 1
ATOM 9976 C C . LYS A 1 653 ? 91.671 94.057 79.813 1.00 29.84 653 LYS A C 1
ATOM 9977 O O . LYS A 1 653 ? 90.604 93.839 79.228 1.00 29.84 653 LYS A O 1
ATOM 9996 N N . GLU A 1 654 ? 92.280 95.242 79.759 1.00 29.73 654 GLU A N 1
ATOM 9997 C CA . GLU A 1 654 ? 91.661 96.360 79.055 1.00 30.12 654 GLU A CA 1
ATOM 9998 C C . GLU A 1 654 ? 91.562 96.077 77.561 1.00 29.53 654 GLU A C 1
ATOM 9999 O O . GLU A 1 654 ? 90.508 96.277 76.947 1.00 28.46 654 GLU A O 1
ATOM 10011 N N . GLN A 1 655 ? 92.652 95.600 76.957 1.00 27.84 655 GLN A N 1
ATOM 10012 C CA . GLN A 1 655 ? 92.634 95.324 75.525 1.00 28.54 655 GLN A CA 1
ATOM 10013 C C . GLN A 1 655 ? 91.772 94.109 75.204 1.00 27.77 655 GLN A C 1
ATOM 10014 O O . GLN A 1 655 ? 91.079 94.088 74.179 1.00 25.67 655 GLN A O 1
ATOM 10028 N N . LEU A 1 656 ? 91.804 93.085 76.061 1.00 24.64 656 LEU A N 1
ATOM 10029 C CA . LEU A 1 656 ? 90.929 91.935 75.858 1.00 27.16 656 LEU A CA 1
ATOM 10030 C C . LEU A 1 656 ? 89.465 92.359 75.861 1.00 26.64 656 LEU A C 1
ATOM 10031 O O . LEU A 1 656 ? 88.686 91.930 75.003 1.00 24.17 656 LEU A O 1
ATOM 10047 N N . ASN A 1 657 ? 89.074 93.205 76.817 1.00 26.49 657 ASN A N 1
ATOM 10048 C CA . ASN A 1 657 ? 87.701 93.700 76.849 1.00 31.40 657 ASN A CA 1
ATOM 10049 C C . ASN A 1 657 ? 87.387 94.528 75.610 1.00 28.97 657 ASN A C 1
ATOM 10050 O O . ASN A 1 657 ? 86.287 94.434 75.054 1.00 25.42 657 ASN A O 1
ATOM 10061 N N . SER A 1 658 ? 88.341 95.344 75.161 1.00 27.51 658 SER A N 1
ATOM 10062 C CA . SER A 1 658 ? 88.138 96.093 73.927 1.00 28.49 658 SER A CA 1
ATOM 10063 C C . SER A 1 658 ? 87.919 95.151 72.748 1.00 28.70 658 SER A C 1
ATOM 10064 O O . SER A 1 658 ? 87.036 95.383 71.914 1.00 28.99 658 SER A O 1
ATOM 10072 N N . LEU A 1 659 ? 88.706 94.074 72.669 1.00 27.81 659 LEU A N 1
ATOM 10073 C CA . LEU A 1 659 ? 88.518 93.087 71.608 1.00 27.45 659 LEU A CA 1
ATOM 10074 C C . LEU A 1 659 ? 87.141 92.437 71.693 1.00 26.92 659 LEU A C 1
ATOM 10075 O O . LEU A 1 659 ? 86.425 92.333 70.689 1.00 22.95 659 LEU A O 1
ATOM 10091 N N . MET A 1 660 ? 86.757 91.979 72.887 1.00 23.37 660 MET A N 1
ATOM 10092 C CA . MET A 1 660 ? 85.484 91.277 73.023 1.00 24.23 660 MET A CA 1
ATOM 10093 C C . MET A 1 660 ? 84.309 92.195 72.706 1.00 25.23 660 MET A C 1
ATOM 10094 O O . MET A 1 660 ? 83.314 91.758 72.113 1.00 24.08 660 MET A O 1
ATOM 10108 N N . THR A 1 661 ? 84.404 93.471 73.086 1.00 25.26 661 THR A N 1
ATOM 10109 C CA . THR A 1 661 ? 83.340 94.417 72.755 1.00 27.71 661 THR A CA 1
ATOM 10110 C C . THR A 1 661 ? 83.181 94.552 71.247 1.00 26.57 661 THR A C 1
ATOM 10111 O O . THR A 1 661 ? 82.058 94.561 70.730 1.00 27.46 661 THR A O 1
ATOM 10122 N N . THR A 1 662 ? 84.296 94.657 70.521 1.00 26.90 662 THR A N 1
ATOM 10123 C CA . THR A 1 662 ? 84.229 94.688 69.064 1.00 25.87 662 THR A CA 1
ATOM 10124 C C . THR A 1 662 ? 83.547 93.435 68.524 1.00 26.13 662 THR A C 1
ATOM 10125 O O . THR A 1 662 ? 82.645 93.516 67.684 1.00 28.04 662 THR A O 1
ATOM 10136 N N . LEU A 1 663 ? 83.952 92.261 69.008 1.00 26.64 663 LEU A N 1
ATOM 10137 C CA . LEU A 1 663 ? 83.377 91.026 68.487 1.00 26.25 663 LEU A CA 1
ATOM 10138 C C . LEU A 1 663 ? 81.894 90.916 68.817 1.00 23.43 663 LEU A C 1
ATOM 10139 O O . LEU A 1 663 ? 81.100 90.480 67.976 1.00 22.26 663 LEU A O 1
ATOM 10155 N N . ARG A 1 664 ? 81.501 91.298 70.034 1.00 22.07 664 ARG A N 1
ATOM 10156 C CA . ARG A 1 664 ? 80.107 91.199 70.452 1.00 27.62 664 ARG A CA 1
ATOM 10157 C C . ARG A 1 664 ? 79.186 92.139 69.687 1.00 28.39 664 ARG A C 1
ATOM 10158 O O . ARG A 1 664 ? 77.965 92.034 69.836 1.00 29.47 664 ARG A O 1
ATOM 10179 N N . SER A 1 665 ? 79.732 93.055 68.891 1.00 23.80 665 SER A N 1
ATOM 10180 C CA . SER A 1 665 ? 78.934 93.904 68.018 1.00 28.42 665 SER A CA 1
ATOM 10181 C C . SER A 1 665 ? 78.845 93.349 66.604 1.00 29.42 665 SER A C 1
ATOM 10182 O O . SER A 1 665 ? 78.305 94.018 65.719 1.00 32.92 665 SER A O 1
ATOM 10190 N N . THR A 1 666 ? 79.363 92.146 66.374 1.00 24.31 666 THR A N 1
ATOM 10191 C CA . THR A 1 666 ? 79.315 91.500 65.073 1.00 24.75 666 THR A CA 1
ATOM 10192 C C . THR A 1 666 ? 78.553 90.189 65.192 1.00 25.14 666 THR A C 1
ATOM 10193 O O . THR A 1 666 ? 78.286 89.693 66.287 1.00 22.36 666 THR A O 1
ATOM 10204 N N . GLN A 1 667 ? 78.200 89.632 64.037 1.00 22.08 667 GLN A N 1
ATOM 10205 C CA . GLN A 1 667 ? 77.654 88.288 63.967 1.00 27.87 667 GLN A CA 1
ATOM 10206 C C . GLN A 1 667 ? 78.776 87.353 63.531 1.00 24.51 667 GLN A C 1
ATOM 10207 O O . GLN A 1 667 ? 79.295 87.509 62.416 1.00 23.64 667 GLN A O 1
ATOM 10221 N N . PRO A 1 668 ? 79.210 86.408 64.362 1.00 21.24 668 PRO A N 1
ATOM 10222 C CA . PRO A 1 668 ? 80.448 85.677 64.084 1.00 22.85 668 PRO A CA 1
ATOM 10223 C C . PRO A 1 668 ? 80.262 84.398 63.277 1.00 25.18 668 PRO A C 1
ATOM 10224 O O . PRO A 1 668 ? 79.172 83.831 63.173 1.00 19.74 668 PRO A O 1
ATOM 10235 N N . HIS A 1 669 ? 81.380 83.960 62.703 1.00 22.39 669 HIS A N 1
ATOM 10236 C CA . HIS A 1 669 ? 81.505 82.690 62.009 1.00 19.06 669 HIS A CA 1
ATOM 10237 C C . HIS A 1 669 ? 82.854 82.107 62.398 1.00 22.86 669 HIS A C 1
ATOM 10238 O O . HIS A 1 669 ? 83.775 82.845 62.755 1.00 17.74 669 HIS A O 1
ATOM 10252 N N . PHE A 1 670 ? 82.970 80.781 62.345 1.00 19.41 670 PHE A N 1
ATOM 10253 C CA . PHE A 1 670 ? 84.083 80.092 62.992 1.00 22.98 670 PHE A CA 1
ATOM 10254 C C . PHE A 1 670 ? 84.692 79.060 62.056 1.00 23.06 670 PHE A C 1
ATOM 10255 O O . PHE A 1 670 ? 84.012 78.118 61.635 1.00 22.87 670 PHE A O 1
ATOM 10272 N N . VAL A 1 671 ? 85.977 79.237 61.751 1.00 22.50 671 VAL A N 1
ATOM 10273 C CA . VAL A 1 671 ? 86.750 78.327 60.914 1.00 20.67 671 VAL A CA 1
ATOM 10274 C C . VAL A 1 671 ? 87.886 77.768 61.760 1.00 20.17 671 VAL A C 1
ATOM 10275 O O . VAL A 1 671 ? 88.577 78.523 62.454 1.00 24.44 671 VAL A O 1
ATOM 10288 N N . ARG A 1 672 ? 88.076 76.452 61.709 1.00 20.31 672 ARG A N 1
ATOM 10289 C CA . ARG A 1 672 ? 89.113 75.775 62.485 1.00 19.47 672 ARG A CA 1
ATOM 10290 C C . ARG A 1 672 ? 90.066 75.061 61.535 1.00 23.31 672 ARG A C 1
ATOM 10291 O O . ARG A 1 672 ? 89.702 74.052 60.922 1.00 20.31 672 ARG A O 1
ATOM 10312 N N . CYS A 1 673 ? 91.286 75.579 61.427 1.00 20.90 673 CYS A N 1
ATOM 10313 C CA . CYS A 1 673 ? 92.322 74.949 60.620 1.00 24.76 673 CYS A CA 1
ATOM 10314 C C . CYS A 1 673 ? 93.090 73.942 61.469 1.00 20.35 673 CYS A C 1
ATOM 10315 O O . CYS A 1 673 ? 93.429 74.215 62.623 1.00 23.33 673 CYS A O 1
ATOM 10323 N N . ILE A 1 674 ? 93.348 72.769 60.891 1.00 22.76 674 ILE A N 1
ATOM 10324 C CA . ILE A 1 674 ? 93.940 71.641 61.602 1.00 23.88 674 ILE A CA 1
ATOM 10325 C C . ILE A 1 674 ? 95.242 71.248 60.920 1.00 25.04 674 ILE A C 1
ATOM 10326 O O . ILE A 1 674 ? 95.300 71.135 59.691 1.00 21.48 674 ILE A O 1
ATOM 10342 N N . ILE A 1 675 ? 96.280 71.015 61.721 1.00 25.00 675 ILE A N 1
ATOM 10343 C CA . ILE A 1 675 ? 97.498 70.357 61.253 1.00 26.15 675 ILE A CA 1
ATOM 10344 C C . ILE A 1 675 ? 97.333 68.861 61.516 1.00 25.96 675 ILE A C 1
ATOM 10345 O O . ILE A 1 675 ? 97.248 68.458 62.689 1.00 22.68 675 ILE A O 1
ATOM 10361 N N . PRO A 1 676 ? 97.269 68.019 60.482 1.00 25.21 676 PRO A N 1
ATOM 10362 C CA . PRO A 1 676 ? 96.958 66.600 60.708 1.00 25.04 676 PRO A CA 1
ATOM 10363 C C . PRO A 1 676 ? 98.127 65.794 61.253 1.00 30.03 676 PRO A C 1
ATOM 10364 O O . PRO A 1 676 ? 97.918 64.777 61.922 1.00 24.81 676 PRO A O 1
ATOM 10375 N N . ASN A 1 677 ? 99.354 66.225 60.964 1.00 27.26 677 ASN A N 1
ATOM 10376 C CA . ASN A 1 677 ? 100.543 65.534 61.444 1.00 31.17 677 ASN A CA 1
ATOM 10377 C C . ASN A 1 677 ? 101.707 66.514 61.446 1.00 32.62 677 ASN A C 1
ATOM 10378 O O . ASN A 1 677 ? 101.695 67.521 60.733 1.00 32.19 677 ASN A O 1
ATOM 10389 N N . GLU A 1 678 ? 102.718 66.200 62.254 1.00 34.46 678 GLU A N 1
ATOM 10390 C CA . GLU A 1 678 ? 103.849 67.097 62.467 1.00 39.60 678 GLU A CA 1
ATOM 10391 C C . GLU A 1 678 ? 104.936 66.968 61.407 1.00 39.92 678 GLU A C 1
ATOM 10392 O O . GLU A 1 678 ? 105.954 67.661 61.505 1.00 42.20 678 GLU A O 1
ATOM 10404 N N . MET A 1 679 ? 104.754 66.112 60.404 1.00 39.49 679 MET A N 1
ATOM 10405 C CA . MET A 1 679 ? 105.747 65.916 59.356 1.00 40.55 679 MET A CA 1
ATOM 10406 C C . MET A 1 679 ? 105.325 66.514 58.022 1.00 42.31 679 MET A C 1
ATOM 10407 O O . MET A 1 679 ? 106.053 66.366 57.036 1.00 44.75 679 MET A O 1
ATOM 10421 N N . LYS A 1 680 ? 104.175 67.185 57.962 1.00 41.73 680 LYS A N 1
ATOM 10422 C CA . LYS A 1 680 ? 103.648 67.750 56.723 1.00 39.24 680 LYS A CA 1
ATOM 10423 C C . LYS A 1 680 ? 103.326 66.673 55.694 1.00 38.59 680 LYS A C 1
ATOM 10424 O O . LYS A 1 680 ? 103.243 66.961 54.496 1.00 38.79 680 LYS A O 1
ATOM 10443 N N . GLN A 1 681 ? 103.144 65.435 56.134 1.00 36.33 681 GLN A N 1
ATOM 10444 C CA . GLN A 1 681 ? 102.890 64.345 55.201 1.00 37.99 681 GLN A CA 1
ATOM 10445 C C . GLN A 1 681 ? 101.426 64.359 54.771 1.00 34.71 681 GLN A C 1
ATOM 10446 O O . GLN A 1 681 ? 100.538 64.381 55.629 1.00 36.15 681 GLN A O 1
ATOM 10460 N N . PRO A 1 682 ? 101.132 64.350 53.472 1.00 34.47 682 PRO A N 1
ATOM 10461 C CA . PRO A 1 682 ? 99.737 64.220 53.044 1.00 29.91 682 PRO A CA 1
ATOM 10462 C C . PRO A 1 682 ? 99.158 62.872 53.435 1.00 31.96 682 PRO A C 1
ATOM 10463 O O . PRO A 1 682 ? 99.849 61.851 53.446 1.00 32.09 682 PRO A O 1
ATOM 10474 N N . GLY A 1 683 ? 97.869 62.881 53.766 1.00 28.32 683 GLY A N 1
ATOM 10475 C CA . GLY A 1 683 ? 97.132 61.655 53.998 1.00 29.95 683 GLY A CA 1
ATOM 10476 C C . GLY A 1 683 ? 97.375 60.985 55.331 1.00 29.65 683 GLY A C 1
ATOM 10477 O O . GLY A 1 683 ? 96.888 59.868 55.536 1.00 30.85 683 GLY A O 1
ATOM 10481 N N . VAL A 1 684 ? 98.103 61.621 56.242 1.00 27.44 684 VAL A N 1
ATOM 10482 C CA . VAL A 1 684 ? 98.412 61.053 57.550 1.00 33.96 684 VAL A CA 1
ATOM 10483 C C . VAL A 1 684 ? 97.717 61.894 58.610 1.00 30.02 684 VAL A C 1
ATOM 10484 O O . VAL A 1 684 ? 97.812 63.127 58.594 1.00 27.32 684 VAL A O 1
ATOM 10497 N N . VAL A 1 685 ? 97.027 61.225 59.531 1.00 29.37 685 VAL A N 1
ATOM 10498 C CA . VAL A 1 685 ? 96.313 61.872 60.628 1.00 33.01 685 VAL A CA 1
ATOM 10499 C C . VAL A 1 685 ? 96.892 61.337 61.932 1.00 32.68 685 VAL A C 1
ATOM 10500 O O . VAL A 1 685 ? 96.737 60.150 62.248 1.00 34.41 685 VAL A O 1
ATOM 10513 N N . ASP A 1 686 ? 97.564 62.209 62.683 1.00 30.13 686 ASP A N 1
ATOM 10514 C CA . ASP A 1 686 ? 98.045 61.892 64.026 1.00 34.26 686 ASP A CA 1
ATOM 10515 C C . ASP A 1 686 ? 96.897 62.114 65.008 1.00 31.35 686 ASP A C 1
ATOM 10516 O O . ASP A 1 686 ? 96.553 63.257 65.325 1.00 31.61 686 ASP A O 1
ATOM 10525 N N . ALA A 1 687 ? 96.310 61.019 65.497 1.00 31.79 687 ALA A N 1
ATOM 10526 C CA . ALA A 1 687 ? 95.084 61.109 66.286 1.00 35.39 687 ALA A CA 1
ATOM 10527 C C . ALA A 1 687 ? 95.268 61.987 67.520 1.00 30.96 687 ALA A C 1
ATOM 10528 O O . ALA A 1 687 ? 94.422 62.836 67.821 1.00 28.09 687 ALA A O 1
ATOM 10535 N N . HIS A 1 688 ? 96.351 61.777 68.268 1.00 30.14 688 HIS A N 1
ATOM 10536 C CA . HIS A 1 688 ? 96.546 62.543 69.495 1.00 33.75 688 HIS A CA 1
ATOM 10537 C C . HIS A 1 688 ? 96.762 64.022 69.196 1.00 27.60 688 HIS A C 1
ATOM 10538 O O . HIS A 1 688 ? 96.305 64.885 69.954 1.00 24.14 688 HIS A O 1
ATOM 10552 N N . LEU A 1 689 ? 97.455 64.334 68.099 1.00 25.29 689 LEU A N 1
ATOM 10553 C CA . LEU A 1 689 ? 97.694 65.730 67.744 1.00 29.60 689 LEU A CA 1
ATOM 10554 C C . LEU A 1 689 ? 96.395 66.424 67.350 1.00 25.20 689 LEU A C 1
ATOM 10555 O O . LEU A 1 689 ? 96.154 67.570 67.745 1.00 24.11 689 LEU A O 1
ATOM 10571 N N . VAL A 1 690 ? 95.545 65.744 66.576 1.00 22.77 690 VAL A N 1
ATOM 10572 C CA . VAL A 1 690 ? 94.282 66.340 66.148 1.00 26.14 690 VAL A CA 1
ATOM 10573 C C . VAL A 1 690 ? 93.317 66.451 67.319 1.00 25.73 690 VAL A C 1
ATOM 10574 O O . VAL A 1 690 ? 92.592 67.444 67.450 1.00 24.15 690 VAL A O 1
ATOM 10587 N N . MET A 1 691 ? 93.280 65.433 68.183 1.00 25.77 691 MET A N 1
ATOM 10588 C CA . MET A 1 691 ? 92.416 65.497 69.356 1.00 27.13 691 MET A CA 1
ATOM 10589 C C . MET A 1 691 ? 92.752 66.706 70.217 1.00 23.23 691 MET A C 1
ATOM 10590 O O . MET A 1 691 ? 91.854 67.393 70.715 1.00 22.92 691 MET A O 1
ATOM 10604 N N . HIS A 1 692 ? 94.044 66.976 70.413 1.00 24.78 692 HIS A N 1
ATOM 10605 C CA . HIS A 1 692 ? 94.446 68.112 71.235 1.00 25.55 692 HIS A CA 1
ATOM 10606 C C . HIS A 1 692 ? 93.972 69.427 70.628 1.00 24.14 692 HIS A C 1
ATOM 10607 O O . HIS A 1 692 ? 93.577 70.346 71.354 1.00 21.19 692 HIS A O 1
ATOM 10621 N N . GLN A 1 693 ? 94.012 69.536 69.297 1.00 23.26 693 GLN A N 1
ATOM 10622 C CA . GLN A 1 693 ? 93.556 70.757 68.633 1.00 23.02 693 GLN A CA 1
ATOM 10623 C C . GLN A 1 693 ? 92.049 70.925 68.765 1.00 23.26 693 GLN A C 1
ATOM 10624 O O . GLN A 1 693 ? 91.564 72.030 69.034 1.00 19.49 693 GLN A O 1
ATOM 10638 N N . LEU A 1 694 ? 91.289 69.841 68.574 1.00 26.19 694 LEU A N 1
ATOM 10639 C CA . LEU A 1 694 ? 89.837 69.915 68.695 1.00 24.33 694 LEU A CA 1
ATOM 10640 C C . LEU A 1 694 ? 89.401 70.242 70.116 1.00 24.23 694 LEU A C 1
ATOM 10641 O O . LEU A 1 694 ? 88.297 70.761 70.313 1.00 21.03 694 LEU A O 1
ATOM 10657 N N . THR A 1 695 ? 90.241 69.950 71.107 1.00 22.01 695 THR A N 1
ATOM 10658 C CA . THR A 1 695 ? 89.948 70.357 72.475 1.00 23.32 695 THR A CA 1
ATOM 10659 C C . THR A 1 695 ? 90.269 71.832 72.684 1.00 23.20 695 THR A C 1
ATOM 10660 O O . THR A 1 695 ? 89.496 72.554 73.322 1.00 24.64 695 THR A O 1
ATOM 10671 N N . CYS A 1 696 ? 91.388 72.302 72.127 1.00 24.27 696 CYS A N 1
ATOM 10672 C CA . CYS A 1 696 ? 91.805 73.686 72.321 1.00 22.85 696 CYS A CA 1
ATOM 10673 C C . CYS A 1 696 ? 90.999 74.667 71.475 1.00 21.65 696 CYS A C 1
ATOM 10674 O O . CYS A 1 696 ? 90.819 75.819 71.886 1.00 24.11 696 CYS A O 1
ATOM 10682 N N . ASN A 1 697 ? 90.505 74.250 70.310 1.00 21.95 697 ASN A N 1
ATOM 10683 C CA . ASN A 1 697 ? 89.821 75.161 69.401 1.00 21.93 697 ASN A CA 1
ATOM 10684 C C . ASN A 1 697 ? 88.302 75.114 69.534 1.00 17.41 697 ASN A C 1
ATOM 10685 O O . ASN A 1 697 ? 87.602 75.713 68.714 1.00 17.06 697 ASN A O 1
ATOM 10696 N N . GLY A 1 698 ? 87.776 74.419 70.544 1.00 23.95 698 GLY A N 1
ATOM 10697 C CA . GLY A 1 698 ? 86.366 74.474 70.867 1.00 21.25 698 GLY A CA 1
ATOM 10698 C C . GLY A 1 698 ? 85.474 73.470 70.161 1.00 19.39 698 GLY A C 1
ATOM 10699 O O . GLY A 1 698 ? 84.279 73.409 70.472 1.00 19.73 698 GLY A O 1
ATOM 10703 N N . VAL A 1 699 ? 85.996 72.688 69.217 1.00 17.78 699 VAL A N 1
ATOM 10704 C CA . VAL A 1 699 ? 85.138 71.760 68.484 1.00 20.27 699 VAL A CA 1
ATOM 10705 C C . VAL A 1 699 ? 84.500 70.760 69.443 1.00 21.75 699 VAL A C 1
ATOM 10706 O O . VAL A 1 699 ? 83.296 70.483 69.368 1.00 18.45 699 VAL A O 1
ATOM 10719 N N . LEU A 1 700 ? 85.295 70.211 70.363 1.00 20.92 700 LEU A N 1
ATOM 10720 C CA . LEU A 1 700 ? 84.766 69.216 71.291 1.00 24.02 700 LEU A CA 1
ATOM 10721 C C . LEU A 1 700 ? 83.842 69.844 72.324 1.00 24.58 700 LEU A C 1
ATOM 10722 O O . LEU A 1 700 ? 82.889 69.198 72.771 1.00 24.12 700 LEU A O 1
ATOM 10738 N N . GLU A 1 701 ? 84.100 71.095 72.714 1.00 27.15 701 GLU A N 1
ATOM 10739 C CA . GLU A 1 701 ? 83.135 71.826 73.528 1.00 20.84 701 GLU A CA 1
ATOM 10740 C C . GLU A 1 701 ? 81.812 71.972 72.786 1.00 24.29 701 GLU A C 1
ATOM 10741 O O . GLU A 1 701 ? 80.736 71.832 73.381 1.00 22.78 701 GLU A O 1
ATOM 10753 N N . GLY A 1 702 ? 81.870 72.246 71.482 1.00 25.19 702 GLY A N 1
ATOM 10754 C CA . GLY A 1 702 ? 80.649 72.297 70.694 1.00 26.43 702 GLY A CA 1
ATOM 10755 C C . GLY A 1 702 ? 79.920 70.967 70.672 1.00 26.38 702 GLY A C 1
ATOM 10756 O O . GLY A 1 702 ? 78.695 70.918 70.801 1.00 26.35 702 GLY A O 1
ATOM 10760 N N . ILE A 1 703 ? 80.664 69.868 70.508 1.00 23.07 703 ILE A N 1
ATOM 10761 C CA . ILE A 1 703 ? 80.056 68.540 70.574 1.00 26.86 703 ILE A CA 1
ATOM 10762 C C . ILE A 1 703 ? 79.399 68.331 71.933 1.00 24.24 703 ILE A C 1
ATOM 10763 O O . ILE A 1 703 ? 78.272 67.831 72.026 1.00 24.30 703 ILE A O 1
ATOM 10779 N N . ARG A 1 704 ? 80.094 68.707 73.008 1.00 23.29 704 ARG A N 1
ATOM 10780 C CA . ARG A 1 704 ? 79.565 68.499 74.352 1.00 28.12 704 ARG A CA 1
ATOM 10781 C C . ARG A 1 704 ? 78.219 69.189 74.535 1.00 29.24 704 ARG A C 1
ATOM 10782 O O . ARG A 1 704 ? 77.331 68.662 75.216 1.00 31.24 704 ARG A O 1
ATOM 10803 N N . ILE A 1 705 ? 78.050 70.371 73.944 1.00 24.78 705 ILE A N 1
ATOM 10804 C CA . ILE A 1 705 ? 76.818 71.129 74.128 1.00 28.98 705 ILE A CA 1
ATOM 10805 C C . ILE A 1 705 ? 75.687 70.542 73.290 1.00 34.65 705 ILE A C 1
ATOM 10806 O O . ILE A 1 705 ? 74.564 70.364 73.777 1.00 33.21 705 ILE A O 1
ATOM 10822 N N . CYS A 1 706 ? 75.954 70.243 72.015 1.00 30.23 706 CYS A N 1
ATOM 10823 C CA . CYS A 1 706 ? 74.862 69.867 71.124 1.00 33.46 706 CYS A CA 1
ATOM 10824 C C . CYS A 1 706 ? 74.283 68.505 71.486 1.00 30.09 706 CYS A C 1
ATOM 10825 O O . CYS A 1 706 ? 73.093 68.265 71.264 1.00 32.66 706 CYS A O 1
ATOM 10833 N N . ARG A 1 707 ? 75.084 67.613 72.061 1.00 28.93 707 ARG A N 1
ATOM 10834 C CA . ARG A 1 707 ? 74.579 66.295 72.419 1.00 33.18 707 ARG A CA 1
ATOM 10835 C C . ARG A 1 707 ? 73.750 66.302 73.698 1.00 35.53 707 ARG A C 1
ATOM 10836 O O . ARG A 1 707 ? 73.180 65.263 74.048 1.00 34.19 707 ARG A O 1
ATOM 10857 N N . LYS A 1 708 ? 73.658 67.441 74.392 1.00 33.00 708 LYS A N 1
ATOM 10858 C CA . LYS A 1 708 ? 72.899 67.495 75.638 1.00 36.50 708 LYS A CA 1
ATOM 10859 C C . LYS A 1 708 ? 71.396 67.435 75.398 1.00 39.23 708 LYS A C 1
ATOM 10860 O O . LYS A 1 708 ? 70.652 66.971 76.270 1.00 43.77 708 LYS A O 1
ATOM 10879 N N . GLY A 1 709 ? 70.927 67.907 74.246 1.00 36.07 709 GLY A N 1
ATOM 10880 C CA . GLY A 1 709 ? 69.499 67.947 73.993 1.00 39.47 709 GLY A CA 1
ATOM 10881 C C . GLY A 1 709 ? 69.040 66.990 72.914 1.00 32.30 709 GLY A C 1
ATOM 10882 O O . GLY A 1 709 ? 68.977 65.774 73.126 1.00 33.15 709 GLY A O 1
ATOM 10886 N N . PHE A 1 710 ? 68.704 67.542 71.750 1.00 29.42 710 PHE A N 1
ATOM 10887 C CA . PHE A 1 710 ? 68.247 66.771 70.594 1.00 30.12 710 PHE A CA 1
ATOM 10888 C C . PHE A 1 710 ? 69.090 67.202 69.401 1.00 29.40 710 PHE A C 1
ATOM 10889 O O . PHE A 1 710 ? 68.663 68.035 68.589 1.00 27.77 710 PHE A O 1
ATOM 10906 N N . PRO A 1 711 ? 70.298 66.649 69.262 1.00 27.96 711 PRO A N 1
ATOM 10907 C CA . PRO A 1 711 ? 71.225 67.180 68.248 1.00 28.38 711 PRO A CA 1
ATOM 10908 C C . PRO A 1 711 ? 70.813 66.893 66.815 1.00 26.94 711 PRO A C 1
ATOM 10909 O O . PRO A 1 711 ? 71.065 67.724 65.935 1.00 30.05 711 PRO A O 1
ATOM 10920 N N . ASN A 1 712 ? 70.203 65.740 66.550 1.00 25.55 712 ASN A N 1
ATOM 10921 C CA . ASN A 1 712 ? 69.915 65.314 65.187 1.00 24.66 712 ASN A CA 1
ATOM 10922 C C . ASN A 1 712 ? 68.511 65.735 64.779 1.00 28.27 712 ASN A C 1
ATOM 10923 O O . ASN A 1 712 ? 67.560 65.610 65.556 1.00 30.50 712 ASN A O 1
ATOM 10934 N N . ARG A 1 713 ? 68.387 66.218 63.545 1.00 29.35 713 ARG A N 1
ATOM 10935 C CA . ARG A 1 713 ? 67.129 66.752 63.044 1.00 30.50 713 ARG A CA 1
ATOM 10936 C C . ARG A 1 713 ? 66.944 66.324 61.599 1.00 29.49 713 ARG A C 1
ATOM 10937 O O . ARG A 1 713 ? 67.877 66.426 60.799 1.00 29.69 713 ARG A O 1
ATOM 10958 N N . MET A 1 714 ? 65.747 65.843 61.270 1.00 28.51 714 MET A N 1
ATOM 10959 C CA . MET A 1 714 ? 65.413 65.436 59.911 1.00 34.35 714 MET A CA 1
ATOM 10960 C C . MET A 1 714 ? 64.147 66.151 59.468 1.00 31.16 714 MET A C 1
ATOM 10961 O O . MET A 1 714 ? 63.158 66.184 60.207 1.00 33.66 714 MET A O 1
ATOM 10975 N N . MET A 1 715 ? 64.179 66.722 58.267 1.00 32.96 715 MET A N 1
ATOM 10976 C CA . MET A 1 715 ? 62.956 67.201 57.642 1.00 34.98 715 MET A CA 1
ATOM 10977 C C . MET A 1 715 ? 61.978 66.042 57.499 1.00 33.77 715 MET A C 1
ATOM 10978 O O . MET A 1 715 ? 62.379 64.898 57.266 1.00 32.13 715 MET A O 1
ATOM 10992 N N . TYR A 1 716 ? 60.688 66.335 57.639 1.00 31.86 716 TYR A N 1
ATOM 10993 C CA . TYR A 1 716 ? 59.693 65.267 57.593 1.00 36.31 716 TYR A CA 1
ATOM 10994 C C . TYR A 1 716 ? 59.719 64.487 56.284 1.00 36.48 716 TYR A C 1
ATOM 10995 O O . TYR A 1 716 ? 59.612 63.250 56.334 1.00 33.93 716 TYR A O 1
ATOM 11013 N N . PRO A 1 717 ? 59.858 65.109 55.111 1.00 33.81 717 PRO A N 1
ATOM 11014 C CA . PRO A 1 717 ? 59.936 64.303 53.881 1.00 36.74 717 PRO A CA 1
ATOM 11015 C C . PRO A 1 717 ? 61.102 63.331 53.884 1.00 37.41 717 PRO A C 1
ATOM 11016 O O . PRO A 1 717 ? 60.971 62.206 53.384 1.00 36.86 717 PRO A O 1
ATOM 11027 N N . ASP A 1 718 ? 62.245 63.733 54.440 1.00 37.26 718 ASP A N 1
ATOM 11028 C CA . ASP A 1 718 ? 63.393 62.836 54.505 1.00 38.21 718 ASP A CA 1
ATOM 11029 C C . ASP A 1 718 ? 63.111 61.654 55.423 1.00 36.71 718 ASP A C 1
ATOM 11030 O O . ASP A 1 718 ? 63.409 60.504 55.079 1.00 33.89 718 ASP A O 1
ATOM 11039 N N . PHE A 1 719 ? 62.535 61.917 56.598 1.00 34.56 719 PHE A N 1
ATOM 11040 C CA . PHE A 1 719 ? 62.251 60.836 57.535 1.00 33.12 719 PHE A CA 1
ATOM 11041 C C . PHE A 1 719 ? 61.287 59.825 56.925 1.00 35.77 719 PHE A C 1
ATOM 11042 O O . PHE A 1 719 ? 61.535 58.613 56.962 1.00 31.02 719 PHE A O 1
ATOM 11059 N N . LYS A 1 720 ? 60.174 60.306 56.363 1.00 37.38 720 LYS A N 1
ATOM 11060 C CA . LYS A 1 720 ? 59.211 59.405 55.735 1.00 37.86 720 LYS A CA 1
ATOM 11061 C C . LYS A 1 720 ? 59.874 58.582 54.639 1.00 37.34 720 LYS A C 1
ATOM 11062 O O . LYS A 1 720 ? 59.675 57.366 54.549 1.00 33.97 720 LYS A O 1
ATOM 11081 N N . MET A 1 721 ? 60.659 59.240 53.787 1.00 36.43 721 MET A N 1
ATOM 11082 C CA . MET A 1 721 ? 61.363 58.540 52.720 1.00 38.12 721 MET A CA 1
ATOM 11083 C C . MET A 1 721 ? 62.231 57.417 53.276 1.00 38.98 721 MET A C 1
ATOM 11084 O O . MET A 1 721 ? 62.319 56.335 52.681 1.00 39.96 721 MET A O 1
ATOM 11098 N N . ARG A 1 722 ? 62.865 57.648 54.428 1.00 36.54 722 ARG A N 1
ATOM 11099 C CA . ARG A 1 722 ? 63.870 56.725 54.946 1.00 34.60 722 ARG A CA 1
ATOM 11100 C C . ARG A 1 722 ? 63.245 55.557 55.700 1.00 33.29 722 ARG A C 1
ATOM 11101 O O . ARG A 1 722 ? 63.671 54.408 55.534 1.00 32.94 722 ARG A O 1
ATOM 11122 N N . TYR A 1 723 ? 62.249 55.828 56.541 1.00 29.90 723 TYR A N 1
ATOM 11123 C CA . TYR A 1 723 ? 61.730 54.838 57.475 1.00 34.64 723 TYR A CA 1
ATOM 11124 C C . TYR A 1 723 ? 60.298 54.421 57.165 1.00 35.35 723 TYR A C 1
ATOM 11125 O O . TYR A 1 723 ? 59.656 53.761 57.990 1.00 32.24 723 TYR A O 1
ATOM 11143 N N . GLN A 1 724 ? 59.795 54.772 55.981 1.00 37.11 724 GLN A N 1
ATOM 11144 C CA . GLN A 1 724 ? 58.464 54.349 55.561 1.00 36.34 724 GLN A CA 1
ATOM 11145 C C . GLN A 1 724 ? 58.307 52.836 55.617 1.00 36.30 724 GLN A C 1
ATOM 11146 O O . GLN A 1 724 ? 57.202 52.335 55.848 1.00 35.45 724 GLN A O 1
ATOM 11160 N N . ILE A 1 725 ? 59.397 52.090 55.421 1.00 34.63 725 ILE A N 1
ATOM 11161 C CA . ILE A 1 725 ? 59.312 50.636 55.371 1.00 38.09 725 ILE A CA 1
ATOM 11162 C C . ILE A 1 725 ? 58.996 50.013 56.723 1.00 37.85 725 ILE A C 1
ATOM 11163 O O . ILE A 1 725 ? 58.656 48.826 56.782 1.00 37.37 725 ILE A O 1
ATOM 11179 N N . LEU A 1 726 ? 59.097 50.772 57.814 1.00 33.89 726 LEU A N 1
ATOM 11180 C CA . LEU A 1 726 ? 58.806 50.213 59.129 1.00 34.67 726 LEU A CA 1
ATOM 11181 C C . LEU A 1 726 ? 57.313 50.052 59.382 1.00 36.19 726 LEU A C 1
ATOM 11182 O O . LEU A 1 726 ? 56.931 49.295 60.281 1.00 35.52 726 LEU A O 1
ATOM 11198 N N . ASN A 1 727 ? 56.468 50.734 58.613 1.00 33.91 727 ASN A N 1
ATOM 11199 C CA . ASN A 1 727 ? 55.026 50.553 58.719 1.00 37.90 727 ASN A CA 1
ATOM 11200 C C . ASN A 1 727 ? 54.341 51.071 57.458 1.00 37.11 727 ASN A C 1
ATOM 11201 O O . ASN A 1 727 ? 53.650 52.095 57.502 1.00 34.38 727 ASN A O 1
ATOM 11212 N N . PRO A 1 728 ? 54.508 50.397 56.317 1.00 39.75 728 PRO A N 1
ATOM 11213 C CA . PRO A 1 728 ? 53.844 50.881 55.093 1.00 41.98 728 PRO A CA 1
ATOM 11214 C C . PRO A 1 728 ? 52.333 50.927 55.213 1.00 43.31 728 PRO A C 1
ATOM 11215 O O . PRO A 1 728 ? 51.703 51.881 54.741 1.00 44.42 728 PRO A O 1
ATOM 11226 N N . LYS A 1 729 ? 51.729 49.913 55.836 1.00 45.28 729 LYS A N 1
ATOM 11227 C CA . LYS A 1 729 ? 50.280 49.900 56.000 1.00 49.88 729 LYS A CA 1
ATOM 11228 C C . LYS A 1 729 ? 49.813 51.085 56.840 1.00 49.86 729 LYS A C 1
ATOM 11229 O O . LYS A 1 729 ? 48.789 51.708 56.536 1.00 50.76 729 LYS A O 1
ATOM 11248 N N . GLY A 1 730 ? 50.560 51.419 57.895 1.00 45.01 730 GLY A N 1
ATOM 11249 C CA . GLY A 1 730 ? 50.114 52.449 58.818 1.00 42.69 730 GLY A CA 1
ATOM 11250 C C . GLY A 1 730 ? 49.999 53.826 58.196 1.00 42.49 730 GLY A C 1
ATOM 11251 O O . GLY A 1 730 ? 49.172 54.635 58.625 1.00 48.26 730 GLY A O 1
ATOM 11255 N N . ILE A 1 731 ? 50.821 54.122 57.190 1.00 42.97 731 ILE A N 1
ATOM 11256 C CA . ILE A 1 731 ? 50.827 55.440 56.566 1.00 45.06 731 ILE A CA 1
ATOM 11257 C C . ILE A 1 731 ? 50.164 55.423 55.194 1.00 43.58 731 ILE A C 1
ATOM 11258 O O . ILE A 1 731 ? 50.193 56.435 54.483 1.00 42.02 731 ILE A O 1
ATOM 11274 N N . LYS A 1 732 ? 49.566 54.302 54.803 1.00 45.13 732 LYS A N 1
ATOM 11275 C CA . LYS A 1 732 ? 48.921 54.190 53.502 1.00 48.20 732 LYS A CA 1
ATOM 11276 C C . LYS A 1 732 ? 47.932 55.328 53.292 1.00 46.96 732 LYS A C 1
ATOM 11277 O O . LYS A 1 732 ? 47.024 55.533 54.100 1.00 46.87 732 LYS A O 1
ATOM 11296 N N . GLY A 1 733 ? 48.126 56.081 52.211 1.00 47.19 733 GLY A N 1
ATOM 11297 C CA . GLY A 1 733 ? 47.210 57.138 51.842 1.00 45.81 733 GLY A CA 1
ATOM 11298 C C . GLY A 1 733 ? 47.396 58.448 52.576 1.00 52.93 733 GLY A C 1
ATOM 11299 O O . GLY A 1 733 ? 46.694 59.418 52.259 1.00 54.66 733 GLY A O 1
ATOM 11303 N N . ILE A 1 734 ? 48.309 58.520 53.539 1.00 53.01 734 ILE A N 1
ATOM 11304 C CA . ILE A 1 734 ? 48.548 59.748 54.289 1.00 48.59 734 ILE A CA 1
ATOM 11305 C C . ILE A 1 734 ? 49.532 60.604 53.502 1.00 48.83 734 ILE A C 1
ATOM 11306 O O . ILE A 1 734 ? 50.689 60.217 53.304 1.00 50.80 734 ILE A O 1
ATOM 11322 N N . GLU A 1 735 ? 49.070 61.773 53.053 1.00 49.38 735 GLU A N 1
ATOM 11323 C CA . GLU A 1 735 ? 49.888 62.638 52.210 1.00 55.19 735 GLU A CA 1
ATOM 11324 C C . GLU A 1 735 ? 50.881 63.453 53.032 1.00 56.87 735 GLU A C 1
ATOM 11325 O O . GLU A 1 735 ? 52.022 63.660 52.603 1.00 56.22 735 GLU A O 1
ATOM 11337 N N . ASP A 1 736 ? 50.468 63.925 54.200 1.00 53.00 736 ASP A N 1
ATOM 11338 C CA . ASP A 1 736 ? 51.309 64.804 55.005 1.00 44.88 736 ASP A CA 1
ATOM 11339 C C . ASP A 1 736 ? 52.507 64.039 55.559 1.00 43.45 736 ASP A C 1
ATOM 11340 O O . ASP A 1 736 ? 52.318 63.069 56.307 1.00 39.68 736 ASP A O 1
ATOM 11349 N N . PRO A 1 737 ? 53.745 64.428 55.236 1.00 41.32 737 PRO A N 1
ATOM 11350 C CA . PRO A 1 737 ? 54.900 63.687 55.769 1.00 42.53 737 PRO A CA 1
ATOM 11351 C C . PRO A 1 737 ? 55.092 63.856 57.266 1.00 38.85 737 PRO A C 1
ATOM 11352 O O . PRO A 1 737 ? 55.734 63.001 57.888 1.00 33.74 737 PRO A O 1
ATOM 11363 N N . LYS A 1 738 ? 54.569 64.928 57.865 1.00 39.41 738 LYS A N 1
ATOM 11364 C CA . LYS A 1 738 ? 54.634 65.061 59.316 1.00 36.88 738 LYS A CA 1
ATOM 11365 C C . LYS A 1 738 ? 53.777 64.002 59.996 1.00 34.70 738 LYS A C 1
ATOM 11366 O O . LYS A 1 738 ? 54.212 63.359 60.958 1.00 34.70 738 LYS A O 1
ATOM 11385 N N . LYS A 1 739 ? 52.549 63.807 59.512 1.00 38.06 739 LYS A N 1
ATOM 11386 C CA . LYS A 1 739 ? 51.696 62.764 60.070 1.00 38.81 739 LYS A CA 1
ATOM 11387 C C . LYS A 1 739 ? 52.310 61.384 59.862 1.00 36.80 739 LYS A C 1
ATOM 11388 O O . LYS A 1 739 ? 52.272 60.538 60.763 1.00 36.58 739 LYS A O 1
ATOM 11407 N N . CYS A 1 740 ? 52.878 61.136 58.679 1.00 35.12 740 CYS A N 1
ATOM 11408 C CA . CYS A 1 740 ? 53.549 59.862 58.429 1.00 37.43 740 CYS A CA 1
ATOM 11409 C C . CYS A 1 740 ? 54.662 59.626 59.441 1.00 36.85 740 CYS A C 1
ATOM 11410 O O . CYS A 1 740 ? 54.794 58.526 59.994 1.00 34.61 740 CYS A O 1
ATOM 11418 N N . THR A 1 741 ? 55.482 60.653 59.689 1.00 31.80 741 THR A N 1
ATOM 11419 C CA . THR A 1 741 ? 56.560 60.536 60.665 1.00 33.42 741 THR A CA 1
ATOM 11420 C C . THR A 1 741 ? 56.017 60.185 62.043 1.00 34.41 741 THR A C 1
ATOM 11421 O O . THR A 1 741 ? 56.570 59.324 62.739 1.00 34.59 741 THR A O 1
ATOM 11432 N N . LYS A 1 742 ? 54.942 60.854 62.461 1.00 35.42 742 LYS A N 1
ATOM 11433 C CA . LYS A 1 742 ? 54.326 60.546 63.745 1.00 37.43 742 LYS A CA 1
ATOM 11434 C C . LYS A 1 742 ? 53.888 59.086 63.798 1.00 36.12 742 LYS A C 1
ATOM 11435 O O . LYS A 1 742 ? 54.157 58.378 64.777 1.00 38.14 742 LYS A O 1
ATOM 11454 N N . VAL A 1 743 ? 53.223 58.613 62.741 1.00 36.40 743 VAL A N 1
ATOM 11455 C CA . VAL A 1 743 ? 52.764 57.224 62.699 1.00 34.96 743 VAL A CA 1
ATOM 11456 C C . VAL A 1 743 ? 53.950 56.268 62.762 1.00 37.25 743 VAL A C 1
ATOM 11457 O O . VAL A 1 743 ? 53.942 55.288 63.518 1.00 32.80 743 VAL A O 1
ATOM 11470 N N . LEU A 1 744 ? 54.983 56.527 61.954 1.00 35.28 744 LEU A N 1
ATOM 11471 C CA . LEU A 1 744 ? 56.128 55.622 61.894 1.00 36.21 744 LEU A CA 1
ATOM 11472 C C . LEU A 1 744 ? 56.832 55.525 63.243 1.00 35.48 744 LEU A C 1
ATOM 11473 O O . LEU A 1 744 ? 57.122 54.425 63.726 1.00 33.72 744 LEU A O 1
ATOM 11489 N N . ILE A 1 745 ? 57.123 56.669 63.865 1.00 34.17 745 ILE A N 1
ATOM 11490 C CA . ILE A 1 745 ? 57.814 56.653 65.153 1.00 34.80 745 ILE A CA 1
ATOM 11491 C C . ILE A 1 745 ? 56.973 55.925 66.196 1.00 34.02 745 ILE A C 1
ATOM 11492 O O . ILE A 1 745 ? 57.472 55.070 66.939 1.00 28.62 745 ILE A O 1
ATOM 11508 N N . GLU A 1 746 ? 55.680 56.253 66.269 1.00 34.50 746 GLU A N 1
ATOM 11509 C CA . GLU A 1 746 ? 54.812 55.603 67.246 1.00 35.03 746 GLU A CA 1
ATOM 11510 C C . GLU A 1 746 ? 54.757 54.096 67.033 1.00 34.26 746 GLU A C 1
ATOM 11511 O O . GLU A 1 746 ? 54.573 53.339 67.994 1.00 32.69 746 GLU A O 1
ATOM 11523 N N . SER A 1 747 ? 54.926 53.635 65.795 1.00 34.71 747 SER A N 1
ATOM 11524 C CA . SER A 1 747 ? 54.932 52.202 65.536 1.00 35.16 747 SER A CA 1
ATOM 11525 C C . SER A 1 747 ? 56.241 51.534 65.937 1.00 34.68 747 SER A C 1
ATOM 11526 O O . SER A 1 747 ? 56.313 50.301 65.924 1.00 35.02 747 SER A O 1
ATOM 11534 N N . THR A 1 748 ? 57.268 52.303 66.290 1.00 37.24 748 THR A N 1
ATOM 11535 C CA . THR A 1 748 ? 58.509 51.731 66.788 1.00 35.35 748 THR A CA 1
ATOM 11536 C C . THR A 1 748 ? 58.492 51.685 68.314 1.00 35.93 748 THR A C 1
ATOM 11537 O O . THR A 1 748 ? 57.616 52.249 68.975 1.00 30.70 748 THR A O 1
ATOM 11548 N N . GLU A 1 749 ? 59.486 50.999 68.873 1.00 40.46 749 GLU A N 1
ATOM 11549 C CA . GLU A 1 749 ? 59.637 50.893 70.317 1.00 46.41 749 GLU A CA 1
ATOM 11550 C C . GLU A 1 749 ? 60.342 52.101 70.925 1.00 45.88 749 GLU A C 1
ATOM 11551 O O . GLU A 1 749 ? 60.762 52.034 72.086 1.00 41.98 749 GLU A O 1
ATOM 11563 N N . LEU A 1 750 ? 60.483 53.193 70.178 1.00 44.39 750 LEU A N 1
ATOM 11564 C CA . LEU A 1 750 ? 61.156 54.370 70.708 1.00 47.40 750 LEU A CA 1
ATOM 11565 C C . LEU A 1 750 ? 60.395 54.933 71.899 1.00 44.58 750 LEU A C 1
ATOM 11566 O O . LEU A 1 750 ? 59.164 55.000 71.899 1.00 44.52 750 LEU A O 1
ATOM 11582 N N . ASN A 1 751 ? 61.146 55.342 72.916 1.00 41.85 751 ASN A N 1
ATOM 11583 C CA . ASN A 1 751 ? 60.558 56.008 74.067 1.00 40.34 751 ASN A CA 1
ATOM 11584 C C . ASN A 1 751 ? 59.919 57.326 73.642 1.00 38.14 751 ASN A C 1
ATOM 11585 O O . ASN A 1 751 ? 60.358 57.977 72.690 1.00 41.45 751 ASN A O 1
ATOM 11596 N N . ASP A 1 752 ? 58.873 57.723 74.370 1.00 39.48 752 ASP A N 1
ATOM 11597 C CA . ASP A 1 752 ? 58.140 58.938 74.023 1.00 40.33 752 ASP A CA 1
ATOM 11598 C C . ASP A 1 752 ? 59.017 60.184 74.118 1.00 40.10 752 ASP A C 1
ATOM 11599 O O . ASP A 1 752 ? 58.778 61.162 73.401 1.00 37.58 752 ASP A O 1
ATOM 11608 N N . ASP A 1 753 ? 60.026 60.175 74.989 1.00 39.07 753 ASP A N 1
ATOM 11609 C CA . ASP A 1 753 ? 60.857 61.348 75.243 1.00 36.73 753 ASP A CA 1
ATOM 11610 C C . ASP A 1 753 ? 62.173 61.325 74.468 1.00 36.43 753 ASP A C 1
ATOM 11611 O O . ASP A 1 753 ? 63.065 62.133 74.749 1.00 32.05 753 ASP A O 1
ATOM 11620 N N . GLN A 1 754 ? 62.319 60.424 73.503 1.00 37.20 754 GLN A N 1
ATOM 11621 C CA . GLN A 1 754 ? 63.543 60.336 72.720 1.00 35.74 754 GLN A CA 1
ATOM 11622 C C . GLN A 1 754 ? 63.514 61.215 71.475 1.00 34.58 754 GLN A C 1
ATOM 11623 O O . GLN A 1 754 ? 64.499 61.236 70.727 1.00 27.97 754 GLN A O 1
ATOM 11637 N N . TYR A 1 755 ? 62.433 61.962 71.252 1.00 34.47 755 TYR A N 1
ATOM 11638 C CA . TYR A 1 755 ? 62.312 62.805 70.073 1.00 30.07 755 TYR A CA 1
ATOM 11639 C C . TYR A 1 755 ? 61.381 63.972 70.381 1.00 32.43 755 TYR A C 1
ATOM 11640 O O . TYR A 1 755 ? 60.705 64.005 71.412 1.00 34.31 755 TYR A O 1
ATOM 11658 N N . ARG A 1 756 ? 61.370 64.944 69.467 1.00 34.82 756 ARG A N 1
ATOM 11659 C CA . ARG A 1 756 ? 60.461 66.080 69.510 1.00 33.33 756 ARG A CA 1
ATOM 11660 C C . ARG A 1 756 ? 59.981 66.365 68.097 1.00 29.40 756 ARG A C 1
ATOM 11661 O O . ARG A 1 756 ? 60.778 66.372 67.156 1.00 28.46 756 ARG A O 1
ATOM 11682 N N . LEU A 1 757 ? 58.682 66.600 67.952 1.00 32.14 757 LEU A N 1
ATOM 11683 C CA . LEU A 1 757 ? 58.073 66.884 66.657 1.00 31.46 757 LEU A CA 1
ATOM 11684 C C . LEU A 1 757 ? 57.979 68.397 66.488 1.00 30.53 757 LEU A C 1
ATOM 11685 O O . LEU A 1 757 ? 57.247 69.067 67.223 1.00 37.02 757 LEU A O 1
ATOM 11701 N N . GLY A 1 758 ? 58.728 68.932 65.523 1.00 29.95 758 GLY A N 1
ATOM 11702 C CA . GLY A 1 758 ? 58.706 70.344 65.223 1.00 32.34 758 GLY A CA 1
ATOM 11703 C C . GLY A 1 758 ? 57.756 70.673 64.080 1.00 31.84 758 GLY A C 1
ATOM 11704 O O . GLY A 1 758 ? 57.095 69.812 63.506 1.00 30.30 758 GLY A O 1
ATOM 11708 N N . ASN A 1 759 ? 57.701 71.966 63.753 1.00 30.49 759 ASN A N 1
ATOM 11709 C CA . ASN A 1 759 ? 56.800 72.418 62.697 1.00 33.15 759 ASN A CA 1
ATOM 11710 C C . ASN A 1 759 ? 57.187 71.827 61.347 1.00 32.47 759 ASN A C 1
ATOM 11711 O O . ASN A 1 759 ? 56.316 71.428 60.565 1.00 32.16 759 ASN A O 1
ATOM 11722 N N . THR A 1 760 ? 58.489 71.756 61.056 1.00 30.85 760 THR A N 1
ATOM 11723 C CA . THR A 1 760 ? 58.974 71.261 59.774 1.00 32.12 760 THR A CA 1
ATOM 11724 C C . THR A 1 760 ? 59.943 70.092 59.890 1.00 32.57 760 THR A C 1
ATOM 11725 O O . THR A 1 760 ? 60.284 69.496 58.861 1.00 31.52 760 THR A O 1
ATOM 11736 N N . LYS A 1 761 ? 60.393 69.740 61.092 1.00 30.40 761 LYS A N 1
ATOM 11737 C CA . LYS A 1 761 ? 61.359 68.662 61.241 1.00 32.32 761 LYS A CA 1
ATOM 11738 C C . LYS A 1 761 ? 61.159 67.983 62.588 1.00 28.19 761 LYS A C 1
ATOM 11739 O O . LYS A 1 761 ? 60.568 68.548 63.511 1.00 28.97 761 LYS A O 1
ATOM 11758 N N . VAL A 1 762 ? 61.666 66.757 62.684 1.00 28.61 762 VAL A N 1
ATOM 11759 C CA . VAL A 1 762 ? 61.640 65.983 63.920 1.00 29.38 762 VAL A CA 1
ATOM 11760 C C . VAL A 1 762 ? 63.035 66.015 64.531 1.00 29.09 762 VAL A C 1
ATOM 11761 O O . VAL A 1 762 ? 64.041 65.921 63.815 1.00 27.17 762 VAL A O 1
ATOM 11774 N N . PHE A 1 763 ? 63.097 66.178 65.853 1.00 28.85 763 PHE A N 1
ATOM 11775 C CA . PHE A 1 763 ? 64.344 66.233 66.607 1.00 26.48 763 PHE A CA 1
ATOM 11776 C C . PHE A 1 763 ? 64.565 64.914 67.338 1.00 29.42 763 PHE A C 1
ATOM 11777 O O . PHE A 1 763 ? 63.613 64.267 67.779 1.00 30.11 763 PHE A O 1
ATOM 11794 N N . PHE A 1 764 ? 65.835 64.526 67.483 1.00 28.20 764 PHE A N 1
ATOM 11795 C CA . PHE A 1 764 ? 66.192 63.254 68.098 1.00 28.02 764 PHE A CA 1
ATOM 11796 C C . PHE A 1 764 ? 67.328 63.432 69.092 1.00 27.90 764 PHE A C 1
ATOM 11797 O O . PHE A 1 764 ? 68.271 64.192 68.847 1.00 27.11 764 PHE A O 1
ATOM 11814 N N . ARG A 1 765 ? 67.238 62.711 70.207 1.00 24.02 765 ARG A N 1
ATOM 11815 C CA . ARG A 1 765 ? 68.360 62.610 71.122 1.00 29.49 765 ARG A CA 1
ATOM 11816 C C . ARG A 1 765 ? 69.475 61.777 70.497 1.00 27.83 765 ARG A C 1
ATOM 11817 O O . ARG A 1 765 ? 69.264 61.009 69.555 1.00 24.82 765 ARG A O 1
ATOM 11838 N N . ALA A 1 766 ? 70.676 61.932 71.044 1.00 23.89 766 ALA A N 1
ATOM 11839 C CA . ALA A 1 766 ? 71.814 61.165 70.562 1.00 25.53 766 ALA A CA 1
ATOM 11840 C C . ALA A 1 766 ? 71.500 59.675 70.595 1.00 25.48 766 ALA A C 1
ATOM 11841 O O . ALA A 1 766 ? 70.796 59.189 71.484 1.00 24.88 766 ALA A O 1
ATOM 11848 N N . GLY A 1 767 ? 72.014 58.951 69.602 1.00 25.52 767 GLY A N 1
ATOM 11849 C CA . GLY A 1 767 ? 71.873 57.512 69.543 1.00 26.97 767 GLY A CA 1
ATOM 11850 C C . GLY A 1 767 ? 70.542 57.000 69.039 1.00 25.49 767 GLY A C 1
ATOM 11851 O O . GLY A 1 767 ? 70.451 55.821 68.675 1.00 25.51 767 GLY A O 1
ATOM 11855 N N . VAL A 1 768 ? 69.505 57.841 68.989 1.00 22.47 768 VAL A N 1
ATOM 11856 C CA . VAL A 1 768 ? 68.178 57.358 68.618 1.00 25.44 768 VAL A CA 1
ATOM 11857 C C . VAL A 1 768 ? 68.125 56.983 67.141 1.00 29.08 768 VAL A C 1
ATOM 11858 O O . VAL A 1 768 ? 67.538 55.957 66.771 1.00 24.17 768 VAL A O 1
ATOM 11871 N N . LEU A 1 769 ? 68.701 57.815 66.267 1.00 26.30 769 LEU A N 1
ATOM 11872 C CA . LEU A 1 769 ? 68.702 57.479 64.846 1.00 27.27 769 LEU A CA 1
ATOM 11873 C C . LEU A 1 769 ? 69.513 56.220 64.576 1.00 25.68 769 LEU A C 1
ATOM 11874 O O . LEU A 1 769 ? 69.238 55.500 63.610 1.00 23.84 769 LEU A O 1
ATOM 11890 N N . GLY A 1 770 ? 70.507 55.933 65.416 1.00 21.48 770 GLY A N 1
ATOM 11891 C CA . GLY A 1 770 ? 71.203 54.661 65.307 1.00 28.88 770 GLY A CA 1
ATOM 11892 C C . GLY A 1 770 ? 70.275 53.482 65.529 1.00 31.03 770 GLY A C 1
ATOM 11893 O O . GLY A 1 770 ? 70.420 52.435 64.892 1.00 27.17 770 GLY A O 1
ATOM 11897 N N . GLN A 1 771 ? 69.307 53.639 66.439 1.00 26.62 771 GLN A N 1
ATOM 11898 C CA . GLN A 1 771 ? 68.311 52.596 66.661 1.00 29.84 771 GLN A CA 1
ATOM 11899 C C . GLN A 1 771 ? 67.338 52.512 65.491 1.00 27.81 771 GLN A C 1
ATOM 11900 O O . GLN A 1 771 ? 66.930 51.415 65.093 1.00 25.74 771 GLN A O 1
ATOM 11914 N N . MET A 1 772 ? 66.953 53.659 64.926 1.00 27.65 772 MET A N 1
ATOM 11915 C CA . MET A 1 772 ? 66.110 53.639 63.735 1.00 28.99 772 MET A CA 1
ATOM 11916 C C . MET A 1 772 ? 66.814 52.934 62.582 1.00 31.37 772 MET A C 1
ATOM 11917 O O . MET A 1 772 ? 66.184 52.192 61.820 1.00 28.85 772 MET A O 1
ATOM 11931 N N . GLU A 1 773 ? 68.125 53.154 62.439 1.00 28.31 773 GLU A N 1
ATOM 11932 C CA . GLU A 1 773 ? 68.874 52.487 61.380 1.00 30.57 773 GLU A CA 1
ATOM 11933 C C . GLU A 1 773 ? 68.906 50.980 61.582 1.00 29.69 773 GLU A C 1
ATOM 11934 O O . GLU A 1 773 ? 68.920 50.225 60.602 1.00 30.04 773 GLU A O 1
ATOM 11946 N N . GLU A 1 774 ? 68.919 50.522 62.836 1.00 31.25 774 GLU A N 1
ATOM 11947 C CA . GLU A 1 774 ? 68.848 49.089 63.099 1.00 31.08 774 GLU A CA 1
ATOM 11948 C C . GLU A 1 774 ? 67.515 48.519 62.631 1.00 28.46 774 GLU A C 1
ATOM 11949 O O . GLU A 1 774 ? 67.471 47.476 61.970 1.00 27.19 774 GLU A O 1
ATOM 11961 N N . PHE A 1 775 ? 66.413 49.190 62.975 1.00 30.51 775 PHE A N 1
ATOM 11962 C CA . PHE A 1 775 ? 65.099 48.766 62.500 1.00 30.00 775 PHE A CA 1
ATOM 11963 C C . PHE A 1 775 ? 65.068 48.707 60.978 1.00 32.60 775 PHE A C 1
ATOM 11964 O O . PHE A 1 775 ? 64.584 47.733 60.391 1.00 26.53 775 PHE A O 1
ATOM 11981 N N . ARG A 1 776 ? 65.583 49.750 60.323 1.00 28.61 776 ARG A N 1
ATOM 11982 C CA . ARG A 1 776 ? 65.556 49.797 58.865 1.00 32.06 776 ARG A CA 1
ATOM 11983 C C . ARG A 1 776 ? 66.394 48.675 58.265 1.00 28.70 776 ARG A C 1
ATOM 11984 O O . ARG A 1 776 ? 65.931 47.944 57.382 1.00 27.83 776 ARG A O 1
ATOM 12005 N N . ASP A 1 777 ? 67.632 48.517 58.739 1.00 29.85 777 ASP A N 1
ATOM 12006 C CA . ASP A 1 777 ? 68.510 47.477 58.208 1.00 32.54 777 ASP A CA 1
ATOM 12007 C C . ASP A 1 777 ? 67.852 46.104 58.289 1.00 31.59 777 ASP A C 1
ATOM 12008 O O . ASP A 1 777 ? 67.866 45.337 57.319 1.00 30.16 777 ASP A O 1
ATOM 12017 N N . GLU A 1 778 ? 67.270 45.776 59.446 1.00 30.25 778 GLU A N 1
ATOM 12018 C CA . GLU A 1 778 ? 66.687 44.451 59.636 1.00 34.23 778 GLU A CA 1
ATOM 12019 C C . GLU A 1 778 ? 65.526 44.216 58.680 1.00 33.15 778 GLU A C 1
ATOM 12020 O O . GLU A 1 778 ? 65.399 43.132 58.100 1.00 33.21 778 GLU A O 1
ATOM 12032 N N . ARG A 1 779 ? 64.664 45.219 58.506 1.00 30.47 779 ARG A N 1
ATOM 12033 C CA . ARG A 1 779 ? 63.509 45.052 57.633 1.00 34.28 779 ARG A CA 1
ATOM 12034 C C . ARG A 1 779 ? 63.922 45.052 56.165 1.00 33.65 779 ARG A C 1
ATOM 12035 O O . ARG A 1 779 ? 63.400 44.264 55.368 1.00 31.92 779 ARG A O 1
ATOM 12056 N N . LEU A 1 780 ? 64.857 45.928 55.789 1.00 29.28 780 LEU A N 1
ATOM 12057 C CA . LEU A 1 780 ? 65.328 45.966 54.407 1.00 30.64 780 LEU A CA 1
ATOM 12058 C C . LEU A 1 780 ? 66.059 44.681 54.034 1.00 30.96 780 LEU A C 1
ATOM 12059 O O . LEU A 1 780 ? 65.866 44.145 52.936 1.00 30.04 780 LEU A O 1
ATOM 12075 N N . GLY A 1 781 ? 66.909 44.177 54.929 1.00 29.60 781 GLY A N 1
ATOM 12076 C CA . GLY A 1 781 ? 67.625 42.947 54.636 1.00 31.28 781 GLY A CA 1
ATOM 12077 C C . GLY A 1 781 ? 66.692 41.766 54.459 1.00 32.64 781 GLY A C 1
ATOM 12078 O O . GLY A 1 781 ? 66.912 40.912 53.597 1.00 31.93 781 GLY A O 1
ATOM 12082 N N . LYS A 1 782 ? 65.631 41.708 55.266 1.00 29.50 782 LYS A N 1
ATOM 12083 C CA . LYS A 1 782 ? 64.682 40.606 55.167 1.00 35.25 782 LYS A CA 1
ATOM 12084 C C . LYS A 1 782 ? 63.912 40.661 53.852 1.00 32.72 782 LYS A C 1
ATOM 12085 O O . LYS A 1 782 ? 63.800 39.654 53.144 1.00 30.61 782 LYS A O 1
ATOM 12104 N N . ILE A 1 783 ? 63.374 41.830 53.506 1.00 30.11 783 ILE A N 1
ATOM 12105 C CA . ILE A 1 783 ? 62.569 41.931 52.293 1.00 32.72 783 ILE A CA 1
ATOM 12106 C C . ILE A 1 783 ? 63.435 41.718 51.059 1.00 30.77 783 ILE A C 1
ATOM 12107 O O . ILE A 1 783 ? 63.005 41.083 50.088 1.00 29.37 783 ILE A O 1
ATOM 12123 N N . MET A 1 784 ? 64.668 42.236 51.071 1.00 29.99 784 MET A N 1
ATOM 12124 C CA . MET A 1 784 ? 65.569 41.999 49.948 1.00 30.74 784 MET A CA 1
ATOM 12125 C C . MET A 1 784 ? 65.841 40.510 49.771 1.00 28.14 784 MET A C 1
ATOM 12126 O O . MET A 1 784 ? 65.877 40.008 48.642 1.00 29.79 784 MET A O 1
ATOM 12140 N N . SER A 1 785 ? 66.031 39.783 50.875 1.00 29.01 785 SER A N 1
ATOM 12141 C CA . SER A 1 785 ? 66.239 38.342 50.767 1.00 31.05 785 SER A CA 1
ATOM 12142 C C . SER A 1 785 ? 65.024 37.667 50.142 1.00 26.94 785 SER A C 1
ATOM 12143 O O . SER A 1 785 ? 65.168 36.736 49.342 1.00 27.42 785 SER A O 1
ATOM 12151 N N . TRP A 1 786 ? 63.819 38.123 50.494 1.00 27.62 786 TRP A N 1
ATOM 12152 C CA . TRP A 1 786 ? 62.618 37.653 49.809 1.00 30.42 786 TRP A CA 1
ATOM 12153 C C . TRP A 1 786 ? 62.674 37.991 48.325 1.00 29.00 786 TRP A C 1
ATOM 12154 O O . TRP A 1 786 ? 62.448 37.129 47.468 1.00 30.36 786 TRP A O 1
ATOM 12175 N N . MET A 1 787 ? 62.958 39.256 48.008 1.00 29.56 787 MET A N 1
ATOM 12176 C CA . MET A 1 787 ? 63.008 39.687 46.615 1.00 27.56 787 MET A CA 1
ATOM 12177 C C . MET A 1 787 ? 64.022 38.876 45.827 1.00 28.82 787 MET A C 1
ATOM 12178 O O . MET A 1 787 ? 63.772 38.502 44.674 1.00 26.84 787 MET A O 1
ATOM 12192 N N . GLN A 1 788 ? 65.179 38.600 46.432 1.00 29.72 788 GLN A N 1
ATOM 12193 C CA . GLN A 1 788 ? 66.189 37.784 45.773 1.00 31.89 788 GLN A CA 1
ATOM 12194 C C . GLN A 1 788 ? 65.752 36.327 45.686 1.00 31.81 788 GLN A C 1
ATOM 12195 O O . GLN A 1 788 ? 66.095 35.635 44.722 1.00 31.03 788 GLN A O 1
ATOM 12209 N N . ALA A 1 789 ? 64.993 35.847 46.675 1.00 28.16 789 ALA A N 1
ATOM 12210 C CA . ALA A 1 789 ? 64.459 34.492 46.595 1.00 30.53 789 ALA A CA 1
ATOM 12211 C C . ALA A 1 789 ? 63.478 34.364 45.438 1.00 32.48 789 ALA A C 1
ATOM 12212 O O . ALA A 1 789 ? 63.449 33.340 44.748 1.00 32.78 789 ALA A O 1
ATOM 12219 N N . TRP A 1 790 ? 62.660 35.394 45.214 1.00 31.60 790 TRP A N 1
ATOM 12220 C CA . TRP A 1 790 ? 61.773 35.388 44.056 1.00 32.95 790 TRP A CA 1
ATOM 12221 C C . TRP A 1 790 ? 62.554 35.528 42.758 1.00 32.05 790 TRP A C 1
ATOM 12222 O O . TRP A 1 790 ? 62.155 34.963 41.735 1.00 34.65 790 TRP A O 1
ATOM 12243 N N . ALA A 1 791 ? 63.668 36.264 42.778 1.00 34.76 791 ALA A N 1
ATOM 12244 C CA . ALA A 1 791 ? 64.519 36.346 41.596 1.00 33.19 791 ALA A CA 1
ATOM 12245 C C . ALA A 1 791 ? 65.107 34.982 41.257 1.00 35.47 791 ALA A C 1
ATOM 12246 O O . ALA A 1 791 ? 65.114 34.565 40.092 1.00 33.10 791 ALA A O 1
ATOM 12253 N N . ARG A 1 792 ? 65.601 34.265 42.269 1.00 33.27 792 ARG A N 1
ATOM 12254 C CA . ARG A 1 792 ? 66.119 32.922 42.033 1.00 36.32 792 ARG A CA 1
ATOM 12255 C C . ARG A 1 792 ? 65.015 31.976 41.585 1.00 34.57 792 ARG A C 1
ATOM 12256 O O . ARG A 1 792 ? 65.265 31.064 40.789 1.00 35.40 792 ARG A O 1
ATOM 12277 N N . GLY A 1 793 ? 63.792 32.177 42.076 1.00 35.63 793 GLY A N 1
ATOM 12278 C CA . GLY A 1 793 ? 62.682 31.357 41.624 1.00 37.10 793 GLY A CA 1
ATOM 12279 C C . GLY A 1 793 ? 62.333 31.610 40.170 1.00 38.27 793 GLY A C 1
ATOM 12280 O O . GLY A 1 793 ? 62.021 30.676 39.426 1.00 41.03 793 GLY A O 1
ATOM 12284 N N . TYR A 1 794 ? 62.384 32.874 39.745 1.00 34.91 794 TYR A N 1
ATOM 12285 C CA . TYR A 1 794 ? 62.120 33.206 38.348 1.00 38.00 794 TYR A CA 1
ATOM 12286 C C . TYR A 1 794 ? 63.156 32.569 37.433 1.00 38.79 794 TYR A C 1
ATOM 12287 O O . TYR A 1 794 ? 62.810 31.902 36.451 1.00 36.10 794 TYR A O 1
ATOM 12305 N N . LEU A 1 795 ? 64.439 32.775 37.736 1.00 36.04 795 LEU A N 1
ATOM 12306 C CA . LEU A 1 795 ? 65.497 32.192 36.919 1.00 37.63 795 LEU A CA 1
ATOM 12307 C C . LEU A 1 795 ? 65.474 30.671 36.983 1.00 36.20 795 LEU A C 1
ATOM 12308 O O . LEU A 1 795 ? 65.834 30.005 36.007 1.00 41.12 795 LEU A O 1
ATOM 12324 N N . SER A 1 796 ? 65.048 30.105 38.113 1.00 38.66 796 SER A N 1
ATOM 12325 C CA . SER A 1 796 ? 64.999 28.652 38.243 1.00 39.39 796 SER A CA 1
ATOM 12326 C C . SER A 1 796 ? 63.861 28.063 37.417 1.00 38.86 796 SER A C 1
ATOM 12327 O O . SER A 1 796 ? 64.056 27.092 36.679 1.00 39.35 796 SER A O 1
ATOM 12335 N N . ARG A 1 797 ? 62.657 28.628 37.542 1.00 39.93 797 ARG A N 1
ATOM 12336 C CA . ARG A 1 797 ? 61.530 28.161 36.739 1.00 39.54 797 ARG A CA 1
ATOM 12337 C C . ARG A 1 797 ? 61.793 28.352 35.252 1.00 43.46 797 ARG A C 1
ATOM 12338 O O . ARG A 1 797 ? 61.285 27.584 34.427 1.00 45.37 797 ARG A O 1
ATOM 12359 N N . LYS A 1 798 ? 62.581 29.365 34.890 1.00 42.74 798 LYS A N 1
ATOM 12360 C CA . LYS A 1 798 ? 62.982 29.535 33.498 1.00 42.57 798 LYS A CA 1
ATOM 12361 C C . LYS A 1 798 ? 63.821 28.350 33.033 1.00 47.89 798 LYS A C 1
ATOM 12362 O O . LYS A 1 798 ? 63.589 27.793 31.953 1.00 51.74 798 LYS A O 1
ATOM 12381 N N . GLY A 1 799 ? 64.800 27.946 33.843 1.00 44.08 799 GLY A N 1
ATOM 12382 C CA . GLY A 1 799 ? 65.617 26.794 33.505 1.00 49.55 799 GLY A CA 1
ATOM 12383 C C . GLY A 1 799 ? 64.889 25.472 33.619 1.00 52.07 799 GLY A C 1
ATOM 12384 O O . GLY A 1 799 ? 65.280 24.503 32.960 1.00 55.88 799 GLY A O 1
ATOM 12388 N N . PHE A 1 800 ? 63.842 25.406 34.444 1.00 47.45 800 PHE A N 1
ATOM 12389 C CA . PHE A 1 800 ? 63.065 24.177 34.549 1.00 48.28 800 PHE A CA 1
ATOM 12390 C C . PHE A 1 800 ? 62.238 23.935 33.294 1.00 55.28 800 PHE A C 1
ATOM 12391 O O . PHE A 1 800 ? 62.023 22.781 32.908 1.00 57.39 800 PHE A O 1
ATOM 12408 N N . LYS A 1 801 ? 61.763 25.004 32.650 1.00 56.89 801 LYS A N 1
ATOM 12409 C CA . LYS A 1 801 ? 61.048 24.851 31.388 1.00 63.18 801 LYS A CA 1
ATOM 12410 C C . LYS A 1 801 ? 61.975 24.377 30.277 1.00 66.53 801 LYS A C 1
ATOM 12411 O O . LYS A 1 801 ? 61.539 23.652 29.377 1.00 72.53 801 LYS A O 1
ATOM 12430 N N . LYS A 1 802 ? 63.249 24.772 30.319 1.00 60.91 802 LYS A N 1
ATOM 12431 C CA . LYS A 1 802 ? 64.204 24.258 29.345 1.00 66.07 802 LYS A CA 1
ATOM 12432 C C . LYS A 1 802 ? 64.398 22.758 29.520 1.00 72.49 802 LYS A C 1
ATOM 12433 O O . LYS A 1 802 ? 64.427 22.008 28.537 1.00 79.65 802 LYS A O 1
ATOM 12452 N N . LEU A 1 803 ? 64.526 22.300 30.768 1.00 71.48 803 LEU A N 1
ATOM 12453 C CA . LEU A 1 803 ? 64.660 20.870 31.027 1.00 71.42 803 LEU A CA 1
ATOM 12454 C C . LEU A 1 803 ? 63.385 20.120 30.664 1.00 71.33 803 LEU A C 1
ATOM 12455 O O . LEU A 1 803 ? 63.445 19.006 30.131 1.00 79.11 803 LEU A O 1
ATOM 12471 N N . GLN A 1 804 ? 62.224 20.713 30.948 1.00 70.58 804 GLN A N 1
ATOM 12472 C CA . GLN A 1 804 ? 60.958 20.038 30.683 1.00 72.20 804 GLN A CA 1
ATOM 12473 C C . GLN A 1 804 ? 60.775 19.749 29.200 1.00 84.80 804 GLN A C 1
ATOM 12474 O O . GLN A 1 804 ? 60.142 18.750 28.836 1.00 91.10 804 GLN A O 1
ATOM 12488 N N . GLU A 1 805 ? 61.317 20.604 28.331 1.00 86.73 805 GLU A N 1
ATOM 12489 C CA . GLU A 1 805 ? 61.178 20.401 26.893 1.00 86.46 805 GLU A CA 1
ATOM 12490 C C . GLU A 1 805 ? 62.216 19.418 26.366 1.00 88.42 805 GLU A C 1
ATOM 12491 O O . GLU A 1 805 ? 61.900 18.570 25.524 1.00 91.59 805 GLU A O 1
ATOM 12503 N N . GLN A 1 806 ? 63.456 19.512 26.853 1.00 86.57 806 GLN A N 1
ATOM 12504 C CA . GLN A 1 806 ? 64.520 18.631 26.386 1.00 88.39 806 GLN A CA 1
ATOM 12505 C C . GLN A 1 806 ? 64.394 17.219 26.941 1.00 94.72 806 GLN A C 1
ATOM 12506 O O . GLN A 1 806 ? 64.937 16.283 26.345 1.00 95.69 806 GLN A O 1
ATOM 12520 N N . ARG A 1 807 ? 63.702 17.043 28.063 1.00 99.11 807 ARG A N 1
ATOM 12521 C CA . ARG A 1 807 ? 63.549 15.725 28.672 1.00 93.87 807 ARG A CA 1
ATOM 12522 C C . ARG A 1 807 ? 62.573 14.871 27.869 1.00 85.46 807 ARG A C 1
ATOM 12523 O O . ARG A 1 807 ? 61.727 15.393 27.144 1.00 89.44 807 ARG A O 1
ATOM 12529 N N . MET B 2 1 ? 53.570 14.653 54.134 1.00 91.38 1 MET B N 1
ATOM 12530 C CA . MET B 2 1 ? 53.550 13.359 53.392 1.00 117.90 1 MET B CA 1
ATOM 12531 C C . MET B 2 1 ? 52.172 13.092 52.790 1.00 141.34 1 MET B C 1
ATOM 12532 O O . MET B 2 1 ? 51.901 13.474 51.651 1.00 123.16 1 MET B O 1
ATOM 12548 N N . ALA B 2 2 ? 51.299 12.446 53.561 1.00 141.41 2 ALA B N 1
ATOM 12549 C CA . ALA B 2 2 ? 49.998 12.012 53.069 1.00 121.06 2 ALA B CA 1
ATOM 12550 C C . ALA B 2 2 ? 48.915 13.075 53.210 1.00 107.61 2 ALA B C 1
ATOM 12551 O O . ALA B 2 2 ? 47.752 12.793 52.901 1.00 98.63 2 ALA B O 1
ATOM 12558 N N . ASP B 2 3 ? 49.258 14.282 53.661 1.00 104.59 3 ASP B N 1
ATOM 12559 C CA . ASP B 2 3 ? 48.284 15.349 53.857 1.00 97.84 3 ASP B CA 1
ATOM 12560 C C . ASP B 2 3 ? 48.415 16.442 52.799 1.00 92.04 3 ASP B C 1
ATOM 12561 O O . ASP B 2 3 ? 48.141 17.614 53.068 1.00 84.08 3 ASP B O 1
ATOM 12570 N N . VAL B 2 4 ? 48.829 16.072 51.597 1.00 92.26 4 VAL B N 1
ATOM 12571 C CA . VAL B 2 4 ? 48.939 16.992 50.466 1.00 81.89 4 VAL B CA 1
ATOM 12572 C C . VAL B 2 4 ? 47.869 16.610 49.451 1.00 79.46 4 VAL B C 1
ATOM 12573 O O . VAL B 2 4 ? 47.725 15.422 49.142 1.00 78.07 4 VAL B O 1
ATOM 12586 N N . PRO B 2 5 ? 47.099 17.564 48.920 1.00 77.25 5 PRO B N 1
ATOM 12587 C CA . PRO B 2 5 ? 46.101 17.215 47.901 1.00 72.45 5 PRO B CA 1
ATOM 12588 C C . PRO B 2 5 ? 46.722 16.425 46.756 1.00 69.21 5 PRO B C 1
ATOM 12589 O O . PRO B 2 5 ? 47.887 16.615 46.402 1.00 66.42 5 PRO B O 1
ATOM 12600 N N . LYS B 2 6 ? 45.920 15.529 46.175 1.00 71.67 6 LYS B N 1
ATOM 12601 C CA . LYS B 2 6 ? 46.439 14.607 45.169 1.00 69.11 6 LYS B CA 1
ATOM 12602 C C . LYS B 2 6 ? 46.972 15.349 43.950 1.00 66.72 6 LYS B C 1
ATOM 12603 O O . LYS B 2 6 ? 47.991 14.956 43.372 1.00 65.11 6 LYS B O 1
ATOM 12622 N N . ARG B 2 7 ? 46.295 16.422 43.537 1.00 67.86 7 ARG B N 1
ATOM 12623 C CA . ARG B 2 7 ? 46.761 17.176 42.378 1.00 71.35 7 ARG B CA 1
ATOM 12624 C C . ARG B 2 7 ? 48.146 17.760 42.631 1.00 68.42 7 ARG B C 1
ATOM 12625 O O . ARG B 2 7 ? 48.998 17.770 41.734 1.00 64.13 7 ARG B O 1
ATOM 12646 N N . GLU B 2 8 ? 48.394 18.243 43.850 1.00 66.58 8 GLU B N 1
ATOM 12647 C CA . GLU B 2 8 ? 49.710 18.782 44.177 1.00 63.17 8 GLU B CA 1
ATOM 12648 C C . GLU B 2 8 ? 50.772 17.689 44.158 1.00 58.71 8 GLU B C 1
ATOM 12649 O O . GLU B 2 8 ? 51.909 17.927 43.734 1.00 55.45 8 GLU B O 1
ATOM 12661 N N . VAL B 2 9 ? 50.418 16.481 44.604 1.00 58.48 9 VAL B N 1
ATOM 12662 C CA . VAL B 2 9 ? 51.359 15.365 44.551 1.00 54.65 9 VAL B CA 1
ATOM 12663 C C . VAL B 2 9 ? 51.803 15.115 43.116 1.00 53.27 9 VAL B C 1
ATOM 12664 O O . VAL B 2 9 ? 52.984 14.856 42.852 1.00 50.57 9 VAL B O 1
ATOM 12677 N N . GLU B 2 10 ? 50.869 15.190 42.165 1.00 55.89 10 GLU B N 1
ATOM 12678 C CA . GLU B 2 10 ? 51.204 14.905 40.773 1.00 55.84 10 GLU B CA 1
ATOM 12679 C C . GLU B 2 10 ? 52.189 15.926 40.217 1.00 51.85 10 GLU B C 1
ATOM 12680 O O . GLU B 2 10 ? 53.072 15.575 39.426 1.00 47.58 10 GLU B O 1
ATOM 12692 N N . ASN B 2 11 ? 52.057 17.195 40.612 1.00 53.72 11 ASN B N 1
ATOM 12693 C CA . ASN B 2 11 ? 53.048 18.189 40.212 1.00 51.86 11 ASN B CA 1
ATOM 12694 C C . ASN B 2 11 ? 54.424 17.841 40.767 1.00 47.92 11 ASN B C 1
ATOM 12695 O O . ASN B 2 11 ? 55.431 17.926 40.053 1.00 48.27 11 ASN B O 1
ATOM 12706 N N . VAL B 2 12 ? 54.486 17.447 42.042 1.00 45.97 12 VAL B N 1
ATOM 12707 C CA . VAL B 2 12 ? 55.757 17.035 42.634 1.00 47.71 12 VAL B CA 1
ATOM 12708 C C . VAL B 2 12 ? 56.341 15.865 41.854 1.00 48.44 12 VAL B C 1
ATOM 12709 O O . VAL B 2 12 ? 57.517 15.875 41.469 1.00 47.81 12 VAL B O 1
ATOM 12722 N N . GLU B 2 13 ? 55.522 14.837 41.606 1.00 49.68 13 GLU B N 1
ATOM 12723 C CA . GLU B 2 13 ? 55.985 13.684 40.843 1.00 48.34 13 GLU B CA 1
ATOM 12724 C C . GLU B 2 13 ? 56.552 14.109 39.496 1.00 48.20 13 GLU B C 1
ATOM 12725 O O . GLU B 2 13 ? 57.561 13.563 39.036 1.00 46.40 13 GLU B O 1
ATOM 12737 N N . PHE B 2 14 ? 55.922 15.094 38.850 1.00 46.70 14 PHE B N 1
ATOM 12738 C CA . PHE B 2 14 ? 56.424 15.555 37.561 1.00 49.84 14 PHE B CA 1
ATOM 12739 C C . PHE B 2 14 ? 57.776 16.245 37.709 1.00 52.26 14 PHE B C 1
ATOM 12740 O O . PHE B 2 14 ? 58.638 16.125 36.830 1.00 54.09 14 PHE B O 1
ATOM 12757 N N . VAL B 2 15 ? 57.980 16.976 38.807 1.00 49.95 15 VAL B N 1
ATOM 12758 C CA . VAL B 2 15 ? 59.283 17.591 39.046 1.00 50.44 15 VAL B CA 1
ATOM 12759 C C . VAL B 2 15 ? 60.336 16.519 39.292 1.00 50.22 15 VAL B C 1
ATOM 12760 O O . VAL B 2 15 ? 61.445 16.582 38.748 1.00 52.38 15 VAL B O 1
ATOM 12773 N N . PHE B 2 16 ? 60.011 15.519 40.114 1.00 51.19 16 PHE B N 1
ATOM 12774 C CA . PHE B 2 16 ? 60.957 14.439 40.377 1.00 54.54 16 PHE B CA 1
ATOM 12775 C C . PHE B 2 16 ? 61.296 13.666 39.109 1.00 56.65 16 PHE B C 1
ATOM 12776 O O . PHE B 2 16 ? 62.425 13.181 38.964 1.00 56.61 16 PHE B O 1
ATOM 12793 N N . GLU B 2 17 ? 60.340 13.532 38.186 1.00 55.59 17 GLU B N 1
ATOM 12794 C CA . GLU B 2 17 ? 60.632 12.876 36.915 1.00 57.84 17 GLU B CA 1
ATOM 12795 C C . GLU B 2 17 ? 61.645 13.675 36.106 1.00 56.46 17 GLU B C 1
ATOM 12796 O O . GLU B 2 17 ? 62.582 13.107 35.534 1.00 60.36 17 GLU B O 1
ATOM 12808 N N . VAL B 2 18 ? 61.473 14.997 36.049 1.00 55.18 18 VAL B N 1
ATOM 12809 C CA . VAL B 2 18 ? 62.367 15.832 35.253 1.00 53.92 18 VAL B CA 1
ATOM 12810 C C . VAL B 2 18 ? 63.722 15.973 35.934 1.00 55.73 18 VAL B C 1
ATOM 12811 O O . VAL B 2 18 ? 64.769 15.923 35.277 1.00 57.32 18 VAL B O 1
ATOM 12824 N N . MET B 2 19 ? 63.728 16.151 37.255 1.00 58.67 19 MET B N 1
ATOM 12825 C CA . MET B 2 19 ? 64.937 16.515 37.986 1.00 57.70 19 MET B CA 1
ATOM 12826 C C . MET B 2 19 ? 65.619 15.334 38.661 1.00 60.15 19 MET B C 1
ATOM 12827 O O . MET B 2 19 ? 66.853 15.269 38.679 1.00 60.09 19 MET B O 1
ATOM 12841 N N . GLY B 2 20 ? 64.852 14.403 39.228 1.00 59.18 20 GLY B N 1
ATOM 12842 C CA . GLY B 2 20 ? 65.403 13.317 40.006 1.00 61.27 20 GLY B CA 1
ATOM 12843 C C . GLY B 2 20 ? 65.440 12.003 39.245 1.00 62.93 20 GLY B C 1
ATOM 12844 O O . GLY B 2 20 ? 65.212 11.934 38.036 1.00 65.12 20 GLY B O 1
ATOM 12848 N N . SER B 2 21 ? 65.747 10.938 39.990 1.00 65.64 21 SER B N 1
ATOM 12849 C CA . SER B 2 21 ? 65.785 9.581 39.472 1.00 66.66 21 SER B CA 1
ATOM 12850 C C . SER B 2 21 ? 64.668 8.747 40.092 1.00 68.27 21 SER B C 1
ATOM 12851 O O . SER B 2 21 ? 64.237 9.017 41.217 1.00 65.23 21 SER B O 1
ATOM 12859 N N . PRO B 2 22 ? 64.178 7.721 39.389 1.00 70.71 22 PRO B N 1
ATOM 12860 C CA . PRO B 2 22 ? 63.080 6.919 39.957 1.00 67.84 22 PRO B CA 1
ATOM 12861 C C . PRO B 2 22 ? 63.411 6.310 41.310 1.00 67.02 22 PRO B C 1
ATOM 12862 O O . PRO B 2 22 ? 62.546 6.272 42.195 1.00 64.07 22 PRO B O 1
ATOM 12873 N N . GLY B 2 23 ? 64.640 5.838 41.500 1.00 67.51 23 GLY B N 1
ATOM 12874 C CA . GLY B 2 23 ? 65.013 5.180 42.737 1.00 68.14 23 GLY B CA 1
ATOM 12875 C C . GLY B 2 23 ? 65.443 6.130 43.836 1.00 69.44 23 GLY B C 1
ATOM 12876 O O . GLY B 2 23 ? 64.908 6.087 44.948 1.00 66.63 23 GLY B O 1
ATOM 12880 N N . GLU B 2 24 ? 66.407 7.002 43.534 1.00 70.52 24 GLU B N 1
ATOM 12881 C CA . GLU B 2 24 ? 67.002 7.851 44.560 1.00 75.02 24 GLU B CA 1
ATOM 12882 C C . GLU B 2 24 ? 66.164 9.088 44.859 1.00 75.11 24 GLU B C 1
ATOM 12883 O O . GLU B 2 24 ? 66.209 9.601 45.983 1.00 70.39 24 GLU B O 1
ATOM 12895 N N . GLY B 2 25 ? 65.402 9.580 43.886 1.00 73.20 25 GLY B N 1
ATOM 12896 C CA . GLY B 2 25 ? 64.703 10.840 44.044 1.00 62.86 25 GLY B CA 1
ATOM 12897 C C . GLY B 2 25 ? 65.530 11.992 43.510 1.00 63.63 25 GLY B C 1
ATOM 12898 O O . GLY B 2 25 ? 66.174 11.858 42.464 1.00 66.05 25 GLY B O 1
ATOM 12902 N N . ILE B 2 26 ? 65.536 13.121 44.215 1.00 55.94 26 ILE B N 1
ATOM 12903 C CA . ILE B 2 26 ? 66.306 14.288 43.804 1.00 52.48 26 ILE B CA 1
ATOM 12904 C C . ILE B 2 26 ? 67.515 14.427 44.717 1.00 48.53 26 ILE B C 1
ATOM 12905 O O . ILE B 2 26 ? 67.511 13.978 45.869 1.00 47.52 26 ILE B O 1
ATOM 12921 N N . ASP B 2 27 ? 68.561 15.052 44.186 1.00 45.61 27 ASP B N 1
ATOM 12922 C CA . ASP B 2 27 ? 69.737 15.377 44.977 1.00 47.36 27 ASP B CA 1
ATOM 12923 C C . ASP B 2 27 ? 69.470 16.615 45.826 1.00 45.16 27 ASP B C 1
ATOM 12924 O O . ASP B 2 27 ? 68.866 17.586 45.361 1.00 39.60 27 ASP B O 1
ATOM 12933 N N . ALA B 2 28 ? 69.931 16.575 47.080 1.00 45.07 28 ALA B N 1
ATOM 12934 C CA . ALA B 2 28 ? 69.660 17.660 48.018 1.00 43.73 28 ALA B CA 1
ATOM 12935 C C . ALA B 2 28 ? 70.206 18.999 47.539 1.00 40.95 28 ALA B C 1
ATOM 12936 O O . ALA B 2 28 ? 69.746 20.043 48.011 1.00 38.35 28 ALA B O 1
ATOM 12943 N N . VAL B 2 29 ? 71.177 19.001 46.624 1.00 40.43 29 VAL B N 1
ATOM 12944 C CA . VAL B 2 29 ? 71.657 20.255 46.057 1.00 43.34 29 VAL B CA 1
ATOM 12945 C C . VAL B 2 29 ? 70.629 20.901 45.142 1.00 39.86 29 VAL B C 1
ATOM 12946 O O . VAL B 2 29 ? 70.775 22.077 44.789 1.00 34.30 29 VAL B O 1
ATOM 12959 N N . ASP B 2 30 ? 69.596 20.159 44.745 1.00 41.34 30 ASP B N 1
ATOM 12960 C CA . ASP B 2 30 ? 68.530 20.671 43.895 1.00 40.56 30 ASP B CA 1
ATOM 12961 C C . ASP B 2 30 ? 67.240 20.911 44.669 1.00 37.63 30 ASP B C 1
ATOM 12962 O O . ASP B 2 30 ? 66.193 21.136 44.054 1.00 37.88 30 ASP B O 1
ATOM 12971 N N . LEU B 2 31 ? 67.285 20.852 46.003 1.00 34.53 31 LEU B N 1
ATOM 12972 C CA . LEU B 2 31 ? 66.082 21.091 46.794 1.00 37.56 31 LEU B CA 1
ATOM 12973 C C . LEU B 2 31 ? 65.497 22.467 46.503 1.00 34.63 31 LEU B C 1
ATOM 12974 O O . LEU B 2 31 ? 64.280 22.611 46.342 1.00 34.99 31 LEU B O 1
ATOM 12990 N N . GLY B 2 32 ? 66.349 23.491 46.434 1.00 33.98 32 GLY B N 1
ATOM 12991 C CA . GLY B 2 32 ? 65.858 24.829 46.149 1.00 34.46 32 GLY B CA 1
ATOM 12992 C C . GLY B 2 32 ? 65.183 24.919 44.795 1.00 35.37 32 GLY B C 1
ATOM 12993 O O . GLY B 2 32 ? 64.072 25.442 44.673 1.00 30.93 32 GLY B O 1
ATOM 12997 N N . ASP B 2 33 ? 65.847 24.408 43.756 1.00 34.50 33 ASP B N 1
ATOM 12998 C CA . ASP B 2 33 ? 65.273 24.460 42.417 1.00 36.42 33 ASP B CA 1
ATOM 12999 C C . ASP B 2 33 ? 64.010 23.614 42.312 1.00 38.39 33 ASP B C 1
ATOM 13000 O O . ASP B 2 33 ? 63.082 23.981 41.582 1.00 37.21 33 ASP B O 1
ATOM 13009 N N . ALA B 2 34 ? 63.948 22.494 43.035 1.00 35.46 34 ALA B N 1
ATOM 13010 C CA . ALA B 2 34 ? 62.743 21.671 43.013 1.00 38.56 34 ALA B CA 1
ATOM 13011 C C . ALA B 2 34 ? 61.563 22.400 43.646 1.00 38.04 34 ALA B C 1
ATOM 13012 O O . ALA B 2 34 ? 60.430 22.301 43.159 1.00 36.74 34 ALA B O 1
ATOM 13019 N N . LEU B 2 35 ? 61.806 23.135 44.734 1.00 37.86 35 LEU B N 1
ATOM 13020 C CA . LEU B 2 35 ? 60.736 23.920 45.341 1.00 39.66 35 LEU B CA 1
ATOM 13021 C C . LEU B 2 35 ? 60.319 25.069 44.432 1.00 34.35 35 LEU B C 1
ATOM 13022 O O . LEU B 2 35 ? 59.132 25.403 44.349 1.00 34.95 35 LEU B O 1
ATOM 13038 N N . ARG B 2 36 ? 61.281 25.678 43.735 1.00 34.99 36 ARG B N 1
ATOM 13039 C CA . ARG B 2 36 ? 60.966 26.765 42.816 1.00 35.06 36 ARG B CA 1
ATOM 13040 C C . ARG B 2 36 ? 60.162 26.264 41.622 1.00 38.42 36 ARG B C 1
ATOM 13041 O O . ARG B 2 36 ? 59.247 26.951 41.153 1.00 34.79 36 ARG B O 1
ATOM 13062 N N . ALA B 2 37 ? 60.489 25.070 41.117 1.00 38.41 37 ALA B N 1
ATOM 13063 C CA . ALA B 2 37 ? 59.724 24.500 40.012 1.00 37.84 37 ALA B CA 1
ATOM 13064 C C . ALA B 2 37 ? 58.251 24.373 40.370 1.00 38.01 37 ALA B C 1
ATOM 13065 O O . ALA B 2 37 ? 57.389 24.428 39.486 1.00 38.34 37 ALA B O 1
ATOM 13072 N N . LEU B 2 38 ? 57.947 24.207 41.656 1.00 36.69 38 LEU B N 1
ATOM 13073 C CA . LEU B 2 38 ? 56.578 24.144 42.145 1.00 37.35 38 LEU B CA 1
ATOM 13074 C C . LEU B 2 38 ? 56.025 25.519 42.510 1.00 38.77 38 LEU B C 1
ATOM 13075 O O . LEU B 2 38 ? 55.082 25.609 43.307 1.00 36.80 38 LEU B O 1
ATOM 13091 N N . ASN B 2 39 ? 56.601 26.588 41.954 1.00 36.44 39 ASN B N 1
ATOM 13092 C CA . ASN B 2 39 ? 56.112 27.954 42.140 1.00 40.49 39 ASN B CA 1
ATOM 13093 C C . ASN B 2 39 ? 56.236 28.427 43.587 1.00 39.32 39 ASN B C 1
ATOM 13094 O O . ASN B 2 39 ? 55.430 29.235 44.054 1.00 34.67 39 ASN B O 1
ATOM 13105 N N . LEU B 2 40 ? 57.240 27.937 44.306 1.00 39.01 40 LEU B N 1
ATOM 13106 C CA . LEU B 2 40 ? 57.605 28.468 45.609 1.00 38.68 40 LEU B CA 1
ATOM 13107 C C . LEU B 2 40 ? 58.883 29.288 45.472 1.00 32.20 40 LEU B C 1
ATOM 13108 O O . LEU B 2 40 ? 59.622 29.161 44.494 1.00 33.68 40 LEU B O 1
ATOM 13124 N N . ASN B 2 41 ? 59.138 30.150 46.456 1.00 30.84 41 ASN B N 1
ATOM 13125 C CA . ASN B 2 41 ? 60.283 31.062 46.408 1.00 31.93 41 ASN B CA 1
ATOM 13126 C C . ASN B 2 41 ? 60.954 31.119 47.776 1.00 33.89 41 ASN B C 1
ATOM 13127 O O . ASN B 2 41 ? 61.026 32.174 48.412 1.00 32.46 41 ASN B O 1
ATOM 13138 N N . PRO B 2 42 ? 61.472 29.991 48.253 1.00 34.67 42 PRO B N 1
ATOM 13139 C CA . PRO B 2 42 ? 62.148 29.990 49.552 1.00 30.94 42 PRO B CA 1
ATOM 13140 C C . PRO B 2 42 ? 63.483 30.712 49.492 1.00 30.48 42 PRO B C 1
ATOM 13141 O O . PRO B 2 42 ? 64.179 30.707 48.473 1.00 25.25 42 PRO B O 1
ATOM 13152 N N . THR B 2 43 ? 63.833 31.346 50.605 1.00 28.86 43 THR B N 1
ATOM 13153 C CA . THR B 2 43 ? 65.161 31.918 50.751 1.00 30.52 43 THR B CA 1
ATOM 13154 C C . THR B 2 43 ? 66.213 30.813 50.816 1.00 28.45 43 THR B C 1
ATOM 13155 O O . THR B 2 43 ? 65.909 29.635 51.025 1.00 27.70 43 THR B O 1
ATOM 13166 N N . LEU B 2 44 ? 67.473 31.211 50.629 1.00 28.86 44 LEU B N 1
ATOM 13167 C CA . LEU B 2 44 ? 68.572 30.274 50.834 1.00 31.46 44 LEU B CA 1
ATOM 13168 C C . LEU B 2 44 ? 68.594 29.773 52.271 1.00 31.01 44 LEU B C 1
ATOM 13169 O O . LEU B 2 44 ? 68.903 28.603 52.525 1.00 30.73 44 LEU B O 1
ATOM 13185 N N . ALA B 2 45 ? 68.269 30.647 53.226 1.00 29.55 45 ALA B N 1
ATOM 13186 C CA . ALA B 2 45 ? 68.262 30.240 54.627 1.00 32.11 45 ALA B CA 1
ATOM 13187 C C . ALA B 2 45 ? 67.200 29.181 54.885 1.00 30.47 45 ALA B C 1
ATOM 13188 O O . ALA B 2 45 ? 67.427 28.234 55.646 1.00 31.71 45 ALA B O 1
ATOM 13195 N N . LEU B 2 46 ? 66.030 29.323 54.261 1.00 29.24 46 LEU B N 1
ATOM 13196 C CA . LEU B 2 46 ? 64.974 28.339 54.457 1.00 29.88 46 LEU B CA 1
ATOM 13197 C C . LEU B 2 46 ? 65.344 27.006 53.816 1.00 31.56 46 LEU B C 1
ATOM 13198 O O . LEU B 2 46 ? 65.097 25.941 54.395 1.00 27.64 46 LEU B O 1
ATOM 13214 N N . ILE B 2 47 ? 65.940 27.047 52.624 1.00 28.68 47 ILE B N 1
ATOM 13215 C CA . ILE B 2 47 ? 66.413 25.825 51.981 1.00 29.16 47 ILE B CA 1
ATOM 13216 C C . ILE B 2 47 ? 67.399 25.100 52.890 1.00 32.14 47 ILE B C 1
ATOM 13217 O O . ILE B 2 47 ? 67.258 23.903 53.163 1.00 32.72 47 ILE B O 1
ATOM 13233 N N . GLU B 2 48 ? 68.417 25.819 53.369 1.00 30.57 48 GLU B N 1
ATOM 13234 C CA . GLU B 2 48 ? 69.423 25.205 54.229 1.00 33.10 48 GLU B CA 1
ATOM 13235 C C . GLU B 2 48 ? 68.797 24.634 55.495 1.00 32.96 48 GLU B C 1
ATOM 13236 O O . GLU B 2 48 ? 69.190 23.559 55.963 1.00 31.68 48 GLU B O 1
ATOM 13248 N N . LYS B 2 49 ? 67.823 25.343 56.067 1.00 30.58 49 LYS B N 1
ATOM 13249 C CA . LYS B 2 49 ? 67.167 24.885 57.284 1.00 34.75 49 LYS B CA 1
ATOM 13250 C C . LYS B 2 49 ? 66.380 23.599 57.064 1.00 35.97 49 LYS B C 1
ATOM 13251 O O . LYS B 2 49 ? 66.142 22.859 58.025 1.00 32.23 49 LYS B O 1
ATOM 13270 N N . LEU B 2 50 ? 65.990 23.308 55.824 1.00 33.88 50 LEU B N 1
ATOM 13271 C CA . LEU B 2 50 ? 65.175 22.144 55.515 1.00 36.44 50 LEU B CA 1
ATOM 13272 C C . LEU B 2 50 ? 65.987 20.987 54.945 1.00 31.11 50 LEU B C 1
ATOM 13273 O O . LEU B 2 50 ? 65.406 19.970 54.557 1.00 31.56 50 LEU B O 1
ATOM 13289 N N . GLY B 2 51 ? 67.312 21.114 54.886 1.00 34.52 51 GLY B N 1
ATOM 13290 C CA . GLY B 2 51 ? 68.168 20.017 54.476 1.00 32.13 51 GLY B CA 1
ATOM 13291 C C . GLY B 2 51 ? 68.895 20.222 53.167 1.00 34.44 51 GLY B C 1
ATOM 13292 O O . GLY B 2 51 ? 69.590 19.303 52.720 1.00 34.52 51 GLY B O 1
ATOM 13296 N N . GLY B 2 52 ? 68.762 21.384 52.534 1.00 32.86 52 GLY B N 1
ATOM 13297 C CA . GLY B 2 52 ? 69.487 21.626 51.302 1.00 34.10 52 GLY B CA 1
ATOM 13298 C C . GLY B 2 52 ? 70.987 21.530 51.506 1.00 39.69 52 GLY B C 1
ATOM 13299 O O . GLY B 2 52 ? 71.513 21.825 52.582 1.00 36.25 52 GLY B O 1
ATOM 13303 N N . THR B 2 53 ? 71.679 21.105 50.452 1.00 40.74 53 THR B N 1
ATOM 13304 C CA . THR B 2 53 ? 73.125 20.935 50.452 1.00 43.13 53 THR B CA 1
ATOM 13305 C C . THR B 2 53 ? 73.738 21.777 49.341 1.00 47.80 53 THR B C 1
ATOM 13306 O O . THR B 2 53 ? 73.040 22.324 48.483 1.00 46.85 53 THR B O 1
ATOM 13317 N N . LYS B 2 54 ? 75.070 21.863 49.358 1.00 51.08 54 LYS B N 1
ATOM 13318 C CA . LYS B 2 54 ? 75.804 22.672 48.397 1.00 53.27 54 LYS B CA 1
ATOM 13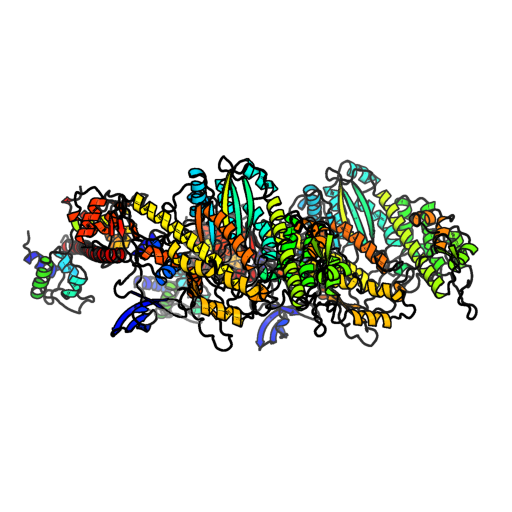319 C C . LYS B 2 54 ? 76.701 21.864 47.471 1.00 55.56 54 LYS B C 1
ATOM 13320 O O . LYS B 2 54 ? 77.155 22.407 46.457 1.00 55.70 54 LYS B O 1
ATOM 13339 N N . LYS B 2 55 ? 76.966 20.597 47.776 1.00 58.62 55 LYS B N 1
ATOM 13340 C CA . LYS B 2 55 ? 77.673 19.704 46.870 1.00 65.01 55 LYS B CA 1
ATOM 13341 C C . LYS B 2 55 ? 76.745 18.569 46.465 1.00 60.42 55 LYS B C 1
ATOM 13342 O O . LYS B 2 55 ? 75.924 18.108 47.265 1.00 61.42 55 LYS B O 1
ATOM 13361 N N . ARG B 2 56 ? 76.875 18.125 45.221 1.00 58.38 56 ARG B N 1
ATOM 13362 C CA . ARG B 2 56 ? 76.022 17.069 44.705 1.00 57.49 56 ARG B CA 1
ATOM 13363 C C . ARG B 2 56 ? 76.461 15.711 45.244 1.00 61.35 56 ARG B C 1
ATOM 13364 O O . ARG B 2 56 ? 77.631 15.497 45.576 1.00 61.54 56 ARG B O 1
ATOM 13385 N N . ASN B 2 57 ? 75.495 14.797 45.347 1.00 63.42 57 ASN B N 1
ATOM 13386 C CA . ASN B 2 57 ? 75.687 13.405 45.753 1.00 63.83 57 ASN B CA 1
ATOM 13387 C C . ASN B 2 57 ? 75.984 13.243 47.239 1.00 63.17 57 ASN B C 1
ATOM 13388 O O . ASN B 2 57 ? 76.327 12.136 47.674 1.00 66.22 57 ASN B O 1
ATOM 13399 N N . GLU B 2 58 ? 75.849 14.303 48.037 1.00 61.20 58 GLU B N 1
ATOM 13400 C CA . GLU B 2 58 ? 76.001 14.172 49.481 1.00 57.45 58 GLU B CA 1
ATOM 13401 C C . GLU B 2 58 ? 74.727 13.655 50.139 1.00 57.36 58 GLU B C 1
ATOM 13402 O O . GLU B 2 58 ? 74.795 12.989 51.180 1.00 52.59 58 GLU B O 1
ATOM 13414 N N . LYS B 2 59 ? 73.566 13.941 49.552 1.00 55.78 59 LYS B N 1
ATOM 13415 C CA . LYS B 2 59 ? 72.296 13.533 50.130 1.00 51.41 59 LYS B CA 1
ATOM 13416 C C . LYS B 2 59 ? 71.262 13.416 49.021 1.00 46.69 59 LYS B C 1
ATOM 13417 O O . LYS B 2 59 ? 71.290 14.169 48.044 1.00 46.62 59 LYS B O 1
ATOM 13436 N N . LYS B 2 60 ? 70.355 12.456 49.181 1.00 47.07 60 LYS B N 1
ATOM 13437 C CA . LYS B 2 60 ? 69.226 12.268 48.282 1.00 48.32 60 LYS B CA 1
ATOM 13438 C C . LYS B 2 60 ? 67.934 12.412 49.073 1.00 47.75 60 LYS B C 1
ATOM 13439 O O . LYS B 2 60 ? 67.880 12.096 50.265 1.00 46.67 60 LYS B O 1
ATOM 13458 N N . ILE B 2 61 ? 66.889 12.893 48.403 1.00 45.34 61 ILE B N 1
ATOM 13459 C CA . ILE B 2 61 ? 65.595 13.126 49.036 1.00 48.08 61 ILE B CA 1
ATOM 13460 C C . ILE B 2 61 ? 64.535 12.380 48.239 1.00 53.16 61 ILE B C 1
ATOM 13461 O O . ILE B 2 61 ? 64.294 12.699 47.069 1.00 53.49 61 ILE B O 1
ATOM 13477 N N . LYS B 2 62 ? 63.903 11.396 48.871 1.00 53.85 62 LYS B N 1
ATOM 13478 C CA . LYS B 2 62 ? 62.826 10.662 48.230 1.00 56.57 62 LYS B CA 1
ATOM 13479 C C . LYS B 2 62 ? 61.555 11.505 48.198 1.00 53.30 62 LYS B C 1
ATOM 13480 O O . LYS B 2 62 ? 61.403 12.478 48.940 1.00 50.40 62 LYS B O 1
ATOM 13499 N N . LEU B 2 63 ? 60.636 11.113 47.312 1.00 55.33 63 LEU B N 1
ATOM 13500 C CA . LEU B 2 63 ? 59.354 11.803 47.201 1.00 52.07 63 LEU B CA 1
ATOM 13501 C C . LEU B 2 63 ? 58.675 11.922 48.560 1.00 52.30 63 LEU B C 1
ATOM 13502 O O . LEU B 2 63 ? 58.299 13.019 48.987 1.00 49.40 63 LEU B O 1
ATOM 13518 N N . ASP B 2 64 ? 58.501 10.793 49.253 1.00 55.57 64 ASP B N 1
ATOM 13519 C CA . ASP B 2 64 ? 57.819 10.808 50.544 1.00 57.18 64 ASP B CA 1
ATOM 13520 C C . ASP B 2 64 ? 58.580 11.612 51.587 1.00 50.41 64 ASP B C 1
ATOM 13521 O O . ASP B 2 64 ? 57.984 12.037 52.582 1.00 52.00 64 ASP B O 1
ATOM 13530 N N . GLU B 2 65 ? 59.882 11.820 51.391 1.00 46.43 65 GLU B N 1
ATOM 13531 C CA . GLU B 2 65 ? 60.650 12.708 52.256 1.00 49.73 65 GLU B CA 1
ATOM 13532 C C . GLU B 2 65 ? 60.527 14.166 51.831 1.00 48.57 65 GLU B C 1
ATOM 13533 O O . GLU B 2 65 ? 60.680 15.061 52.670 1.00 44.22 65 GLU B O 1
ATOM 13545 N N . PHE B 2 66 ? 60.239 14.415 50.552 1.00 45.05 66 PHE B N 1
ATOM 13546 C CA . PHE B 2 66 ? 60.134 15.770 50.026 1.00 46.64 66 PHE B CA 1
ATOM 13547 C C . PHE B 2 66 ? 58.784 16.403 50.338 1.00 43.62 66 PHE B C 1
ATOM 13548 O O . PHE B 2 66 ? 58.706 17.621 50.530 1.00 43.81 66 PHE B O 1
ATOM 13565 N N . LEU B 2 67 ? 57.721 15.602 50.399 1.00 45.76 67 LEU B N 1
ATOM 13566 C CA . LEU B 2 67 ? 56.379 16.155 50.571 1.00 49.73 67 LEU B CA 1
ATOM 13567 C C . LEU B 2 67 ? 56.234 16.984 51.839 1.00 46.62 67 LEU B C 1
ATOM 13568 O O . LEU B 2 67 ? 55.671 18.089 51.764 1.00 41.49 67 LEU B O 1
ATOM 13584 N N . PRO B 2 68 ? 56.680 16.532 53.015 1.00 48.99 68 PRO B N 1
ATOM 13585 C CA . PRO B 2 68 ? 56.526 17.381 54.206 1.00 45.67 68 PRO B CA 1
ATOM 13586 C C . PRO B 2 68 ? 57.384 18.633 54.155 1.00 44.57 68 PRO B C 1
ATOM 13587 O O . PRO B 2 68 ? 57.031 19.637 54.788 1.00 41.38 68 PRO B O 1
ATOM 13598 N N . ILE B 2 69 ? 58.509 18.599 53.438 1.00 43.04 69 ILE B N 1
ATOM 13599 C CA . ILE B 2 69 ? 59.283 19.813 53.199 1.00 41.83 69 ILE B CA 1
ATOM 13600 C C . ILE B 2 69 ? 58.482 20.779 52.337 1.00 43.00 69 ILE B C 1
ATOM 13601 O O . ILE B 2 69 ? 58.309 21.953 52.683 1.00 40.79 69 ILE B O 1
ATOM 13617 N N . TYR B 2 70 ? 57.993 20.293 51.192 1.00 42.78 70 TYR B N 1
ATOM 13618 C CA . TYR B 2 70 ? 57.132 21.096 50.333 1.00 42.08 70 TYR B CA 1
ATOM 13619 C C . TYR B 2 70 ? 55.960 21.673 51.113 1.00 43.29 70 TYR B C 1
ATOM 13620 O O . TYR B 2 70 ? 55.621 22.852 50.961 1.00 41.18 70 TYR B O 1
ATOM 13638 N N . SER B 2 71 ? 55.335 20.859 51.964 1.00 38.63 71 SER B N 1
ATOM 13639 C CA . SER B 2 71 ? 54.178 21.330 52.717 1.00 40.84 71 SER B CA 1
ATOM 13640 C C . SER B 2 71 ? 54.559 22.454 53.671 1.00 44.54 71 SER B C 1
ATOM 13641 O O . SER B 2 71 ? 53.830 23.445 53.795 1.00 46.24 71 SER B O 1
ATOM 13649 N N . GLN B 2 72 ? 55.703 22.324 54.351 1.00 43.13 72 GLN B N 1
ATOM 13650 C CA . GLN B 2 72 ? 56.111 23.343 55.315 1.00 45.54 72 GLN B CA 1
ATOM 13651 C C . GLN B 2 72 ? 56.444 24.659 54.622 1.00 45.80 72 GLN B C 1
ATOM 13652 O O . GLN B 2 72 ? 56.116 25.737 55.134 1.00 44.22 72 GLN B O 1
ATOM 13666 N N . VAL B 2 73 ? 57.103 24.594 53.464 1.00 44.45 73 VAL B N 1
ATOM 13667 C CA . VAL B 2 73 ? 57.413 25.813 52.724 1.00 43.61 73 VAL B CA 1
ATOM 13668 C C . VAL B 2 73 ? 56.133 26.468 52.223 1.00 47.91 73 VAL B C 1
ATOM 13669 O O . VAL B 2 73 ? 55.981 27.693 52.287 1.00 47.91 73 VAL B O 1
ATOM 13682 N N . LYS B 2 74 ? 55.193 25.668 51.717 1.00 47.00 74 LYS B N 1
ATOM 13683 C CA . LYS B 2 74 ? 53.952 26.229 51.199 1.00 48.72 74 LYS B CA 1
ATOM 13684 C C . LYS B 2 74 ? 53.116 26.850 52.309 1.00 50.83 74 LYS B C 1
ATOM 13685 O O . LYS B 2 74 ? 52.426 27.849 52.077 1.00 49.73 74 LYS B O 1
ATOM 13704 N N . LYS B 2 75 ? 53.170 26.284 53.518 1.00 54.22 75 LYS B N 1
ATOM 13705 C CA . LYS B 2 75 ? 52.431 26.845 54.642 1.00 57.19 75 LYS B CA 1
ATOM 13706 C C . LYS B 2 75 ? 53.129 28.060 55.236 1.00 60.88 75 LYS B C 1
ATOM 13707 O O . LYS B 2 75 ? 52.456 28.956 55.758 1.00 64.98 75 LYS B O 1
ATOM 13726 N N . GLU B 2 76 ? 54.459 28.111 55.184 1.00 64.62 76 GLU B N 1
ATOM 13727 C CA . GLU B 2 76 ? 55.166 29.306 55.622 1.00 62.76 76 GLU B CA 1
ATOM 13728 C C . GLU B 2 76 ? 54.692 30.496 54.800 1.00 62.49 76 GLU B C 1
ATOM 13729 O O . GLU B 2 76 ? 54.579 30.418 53.573 1.00 62.80 76 GLU B O 1
ATOM 13741 N N . LYS B 2 77 ? 54.420 31.602 55.481 1.00 64.71 77 LYS B N 1
ATOM 13742 C CA . LYS B 2 77 ? 53.594 32.670 54.932 1.00 70.46 77 LYS B CA 1
ATOM 13743 C C . LYS B 2 77 ? 54.343 33.973 54.702 1.00 69.35 77 LYS B C 1
ATOM 13744 O O . LYS B 2 77 ? 54.110 34.638 53.689 1.00 64.97 77 LYS B O 1
ATOM 13763 N N . GLU B 2 78 ? 55.243 34.361 55.606 1.00 61.80 78 GLU B N 1
ATOM 13764 C CA . GLU B 2 78 ? 56.036 35.577 55.426 1.00 58.62 78 GLU B CA 1
ATOM 13765 C C . GLU B 2 78 ? 57.238 35.246 54.545 1.00 50.65 78 GLU B C 1
ATOM 13766 O O . GLU B 2 78 ? 58.367 35.065 55.009 1.00 46.75 78 GLU B O 1
ATOM 13778 N N . GLN B 2 79 ? 56.979 35.164 53.235 1.00 47.35 79 GLN B N 1
ATOM 13779 C CA . GLN B 2 79 ? 58.016 34.857 52.256 1.00 42.21 79 GLN B CA 1
ATOM 13780 C C . GLN B 2 79 ? 58.076 35.875 51.127 1.00 36.85 79 GLN B C 1
ATOM 13781 O O . GLN B 2 79 ? 58.736 35.617 50.112 1.00 34.29 79 GLN B O 1
ATOM 13795 N N . GLY B 2 80 ? 57.406 37.010 51.267 1.00 36.40 80 GLY B N 1
ATOM 13796 C CA . GLY B 2 80 ? 57.492 38.071 50.289 1.00 34.20 80 GLY B CA 1
ATOM 13797 C C . GLY B 2 80 ? 56.468 37.935 49.176 1.00 34.07 80 GLY B C 1
ATOM 13798 O O . GLY B 2 80 ? 55.919 36.868 48.913 1.00 35.00 80 GLY B O 1
ATOM 13802 N N . CYS B 2 81 ? 56.216 39.059 48.516 1.00 37.38 81 CYS B N 1
ATOM 13803 C CA . CYS B 2 81 ? 55.292 39.115 47.393 1.00 37.93 81 CYS B CA 1
ATOM 13804 C C . CYS B 2 81 ? 55.496 40.451 46.695 1.00 35.96 81 CYS B C 1
ATOM 13805 O O . CYS B 2 81 ? 56.239 41.315 47.171 1.00 30.55 81 CYS B O 1
ATOM 13813 N N . TYR B 2 82 ? 54.822 40.605 45.553 1.00 38.09 82 TYR B N 1
ATOM 13814 C CA . TYR B 2 82 ? 54.929 41.829 44.767 1.00 35.92 82 TYR B CA 1
ATOM 13815 C C . TYR B 2 82 ? 54.683 43.064 45.628 1.00 36.15 82 TYR B C 1
ATOM 13816 O O . TYR B 2 82 ? 55.444 44.036 45.575 1.00 33.77 82 TYR B O 1
ATOM 13834 N N . GLU B 2 83 ? 53.622 43.039 46.437 1.00 37.21 83 GLU B N 1
ATOM 13835 C CA . GLU B 2 83 ? 53.251 44.219 47.210 1.00 39.09 83 GLU B CA 1
ATOM 13836 C C . GLU B 2 83 ? 54.338 44.592 48.211 1.00 38.20 83 GLU B C 1
ATOM 13837 O O . GLU B 2 83 ? 54.607 45.779 48.432 1.00 36.41 83 GLU B O 1
ATOM 13849 N N . ASP B 2 84 ? 54.976 43.595 48.830 1.00 36.40 84 ASP B N 1
ATOM 13850 C CA . ASP B 2 84 ? 56.076 43.887 49.744 1.00 34.39 84 ASP B CA 1
ATOM 13851 C C . ASP B 2 84 ? 57.251 44.513 49.004 1.00 32.79 84 ASP B C 1
ATOM 13852 O O . ASP B 2 84 ? 57.930 45.398 49.537 1.00 30.01 84 ASP B O 1
ATOM 13861 N N . PHE B 2 85 ? 57.507 44.063 47.772 1.00 29.72 85 PHE B N 1
ATOM 13862 C CA . PHE B 2 85 ? 58.644 44.572 47.012 1.00 32.05 85 PHE B CA 1
ATOM 13863 C C . PHE B 2 85 ? 58.399 45.991 46.515 1.00 32.95 85 PHE B C 1
ATOM 13864 O O . PHE B 2 85 ? 59.348 46.774 46.390 1.00 27.80 85 PHE B O 1
ATOM 13881 N N . ILE B 2 86 ? 57.143 46.334 46.219 1.00 33.98 86 ILE B N 1
ATOM 13882 C CA . ILE B 2 86 ? 56.804 47.713 45.878 1.00 34.52 86 ILE B CA 1
ATOM 13883 C C . ILE B 2 86 ? 57.179 48.640 47.026 1.00 35.92 86 ILE B C 1
ATOM 13884 O O . ILE B 2 86 ? 57.872 49.649 46.840 1.00 35.04 86 ILE B O 1
ATOM 13900 N N . GLU B 2 87 ? 56.722 48.308 48.235 1.00 34.37 87 GLU B N 1
ATOM 13901 C CA . GLU B 2 87 ? 57.006 49.146 49.393 1.00 35.62 87 GLU B CA 1
ATOM 13902 C C . GLU B 2 87 ? 58.500 49.247 49.655 1.00 36.95 87 GLU B C 1
ATOM 13903 O O . GLU B 2 87 ? 58.987 50.301 50.079 1.00 35.10 87 GLU B O 1
ATOM 13915 N N . CYS B 2 88 ? 59.245 48.172 49.399 1.00 32.69 88 CYS B N 1
ATOM 13916 C CA . CYS B 2 88 ? 60.681 48.191 49.646 1.00 32.55 88 CYS B CA 1
ATOM 13917 C C . CYS B 2 88 ? 61.390 49.168 48.717 1.00 35.33 88 CYS B C 1
ATOM 13918 O O . CYS B 2 88 ? 62.239 49.954 49.154 1.00 35.69 88 CYS B O 1
ATOM 13926 N N . LEU B 2 89 ? 61.064 49.131 47.428 1.00 33.49 89 LEU B N 1
ATOM 13927 C CA . LEU B 2 89 ? 61.745 49.987 46.468 1.00 37.05 89 LEU B CA 1
ATOM 13928 C C . LEU B 2 89 ? 61.260 51.431 46.508 1.00 36.21 89 LEU B C 1
ATOM 13929 O O . LEU B 2 89 ? 61.883 52.292 45.877 1.00 35.68 89 LEU B O 1
ATOM 13945 N N . LYS B 2 90 ? 60.181 51.725 47.235 1.00 36.19 90 LYS B N 1
ATOM 13946 C CA . LYS B 2 90 ? 59.832 53.115 47.493 1.00 35.89 90 LYS B CA 1
ATOM 13947 C C . LYS B 2 90 ? 60.915 53.821 48.295 1.00 39.14 90 LYS B C 1
ATOM 13948 O O . LYS B 2 90 ? 60.987 55.054 48.270 1.00 38.27 90 LYS B O 1
ATOM 13967 N N . LEU B 2 91 ? 61.757 53.064 49.007 1.00 37.99 91 LEU B N 1
ATOM 13968 C CA . LEU B 2 91 ? 62.882 53.652 49.724 1.00 38.64 91 LEU B CA 1
ATOM 13969 C C . LEU B 2 91 ? 63.870 54.330 48.785 1.00 38.34 91 LEU B C 1
ATOM 13970 O O . LEU B 2 91 ? 64.685 55.139 49.243 1.00 38.63 91 LEU B O 1
ATOM 13986 N N . TYR B 2 92 ? 63.826 54.011 47.492 1.00 38.39 92 TYR B N 1
ATOM 13987 C CA . TYR B 2 92 ? 64.705 54.609 46.495 1.00 39.34 92 TYR B CA 1
ATOM 13988 C C . TYR B 2 92 ? 63.942 55.499 45.521 1.00 40.56 92 TYR B C 1
ATOM 13989 O O . TYR B 2 92 ? 64.489 55.879 44.480 1.00 38.30 92 TYR B O 1
ATOM 14007 N N . ASP B 2 93 ? 62.697 55.841 45.837 1.00 40.22 93 ASP B N 1
ATOM 14008 C CA . ASP B 2 93 ? 61.807 56.576 44.944 1.00 41.17 93 ASP B CA 1
ATOM 14009 C C . ASP B 2 93 ? 61.627 57.979 45.518 1.00 44.64 93 ASP B C 1
ATOM 14010 O O . ASP B 2 93 ? 60.601 58.307 46.115 1.00 42.28 93 ASP B O 1
ATOM 14019 N N . LYS B 2 94 ? 62.652 58.814 45.330 1.00 46.95 94 LYS B N 1
ATOM 14020 C CA . LYS B 2 94 ? 62.645 60.151 45.915 1.00 51.72 94 LYS B CA 1
ATOM 14021 C C . LYS B 2 94 ? 61.440 60.957 45.447 1.00 53.10 94 LYS B C 1
ATOM 14022 O O . LYS B 2 94 ? 60.835 61.698 46.231 1.00 52.30 94 LYS B O 1
ATOM 14041 N N . GLU B 2 95 ? 61.072 60.822 44.176 1.00 53.72 95 GLU B N 1
ATOM 14042 C CA . GLU B 2 95 ? 60.007 61.625 43.594 1.00 54.82 95 GLU B CA 1
ATOM 14043 C C . GLU B 2 95 ? 58.625 61.014 43.782 1.00 50.47 95 GLU B C 1
ATOM 14044 O O . GLU B 2 95 ? 57.636 61.616 43.350 1.00 49.96 95 GLU B O 1
ATOM 14056 N N . GLU B 2 96 ? 58.529 59.849 44.421 1.00 50.79 96 GLU B N 1
ATOM 14057 C CA . GLU B 2 96 ? 57.241 59.202 44.671 1.00 48.51 96 GLU B CA 1
ATOM 14058 C C . GLU B 2 96 ? 56.452 59.025 43.375 1.00 47.34 96 GLU B C 1
ATOM 14059 O O . GLU B 2 96 ? 55.227 59.162 43.343 1.00 45.50 96 GLU B O 1
ATOM 14071 N N . ASN B 2 97 ? 57.166 58.707 42.292 1.00 46.41 97 ASN B N 1
ATOM 14072 C CA . ASN B 2 97 ? 56.566 58.529 40.975 1.00 46.16 97 ASN B CA 1
ATOM 14073 C C . ASN B 2 97 ? 56.737 57.112 40.438 1.00 43.34 97 ASN B C 1
ATOM 14074 O O . ASN B 2 97 ? 56.480 56.875 39.252 1.00 43.75 97 ASN B O 1
ATOM 14085 N N . GLY B 2 98 ? 57.169 56.167 41.269 1.00 42.86 98 GLY B N 1
ATOM 14086 C CA . GLY B 2 98 ? 57.309 54.793 40.830 1.00 41.38 98 GLY B CA 1
ATOM 14087 C C . GLY B 2 98 ? 58.572 54.498 40.059 1.00 38.25 98 GLY B C 1
ATOM 14088 O O . GLY B 2 98 ? 58.638 53.475 39.369 1.00 38.12 98 GLY B O 1
ATOM 14092 N N . THR B 2 99 ? 59.580 55.358 40.151 1.00 37.90 99 THR B N 1
ATOM 14093 C CA . THR B 2 99 ? 60.848 55.144 39.474 1.00 40.91 99 THR B CA 1
ATOM 14094 C C . THR B 2 99 ? 61.984 55.169 40.487 1.00 37.84 99 THR B C 1
ATOM 14095 O O . THR B 2 99 ? 61.855 55.706 41.590 1.00 38.41 99 THR B O 1
ATOM 14106 N N . MET B 2 100 ? 63.103 54.569 40.093 1.00 39.84 100 MET B N 1
ATOM 14107 C CA . MET B 2 100 ? 64.317 54.584 40.892 1.00 41.45 100 MET B CA 1
ATOM 14108 C C . MET B 2 100 ? 65.502 54.497 39.946 1.00 40.05 100 MET B C 1
ATOM 14109 O O . MET B 2 100 ? 65.359 54.135 38.776 1.00 40.39 100 MET B O 1
ATOM 14123 N N . LEU B 2 101 ? 66.677 54.840 40.464 1.00 38.97 101 LEU B N 1
ATOM 14124 C CA . LEU B 2 101 ? 67.903 54.681 39.695 1.00 40.51 101 LEU B CA 1
ATOM 14125 C C . LEU B 2 101 ? 68.195 53.201 39.485 1.00 40.59 101 LEU B C 1
ATOM 14126 O O . LEU B 2 101 ? 68.173 52.410 40.434 1.00 37.70 101 LEU B O 1
ATOM 14142 N N . LEU B 2 102 ? 68.451 52.822 38.231 1.00 39.30 102 LEU B N 1
ATOM 14143 C CA . LEU B 2 102 ? 68.813 51.440 37.941 1.00 38.27 102 LEU B CA 1
ATOM 14144 C C . LEU B 2 102 ? 70.044 51.023 38.734 1.00 35.71 102 LEU B C 1
ATOM 14145 O O . LEU B 2 102 ? 70.125 49.889 39.219 1.00 35.49 102 LEU B O 1
ATOM 14161 N N . ALA B 2 103 ? 71.010 51.931 38.886 1.00 39.09 103 ALA B N 1
ATOM 14162 C CA . ALA B 2 103 ? 72.224 51.602 39.622 1.00 36.52 103 ALA B CA 1
ATOM 14163 C C . ALA B 2 103 ? 71.929 51.301 41.086 1.00 38.03 103 ALA B C 1
ATOM 14164 O O . ALA B 2 103 ? 72.624 50.486 41.703 1.00 34.57 103 ALA B O 1
ATOM 14171 N N . GLU B 2 104 ? 70.912 51.952 41.661 1.00 37.72 104 GLU B N 1
ATOM 14172 C CA . GLU B 2 104 ? 70.549 51.686 43.050 1.00 37.27 104 GLU B CA 1
ATOM 14173 C C . GLU B 2 104 ? 69.988 50.280 43.214 1.00 37.36 104 GLU B C 1
ATOM 14174 O O . GLU B 2 104 ? 70.312 49.587 44.186 1.00 34.62 104 GLU B O 1
ATOM 14186 N N . LEU B 2 105 ? 69.139 49.844 42.279 1.00 34.29 105 LEU B N 1
ATOM 14187 C CA . LEU B 2 105 ? 68.568 48.505 42.373 1.00 35.66 105 LEU B CA 1
ATOM 14188 C C . LEU B 2 105 ? 69.634 47.440 42.151 1.00 34.49 105 LEU B C 1
ATOM 14189 O O . LEU B 2 105 ? 69.667 46.429 42.862 1.00 31.29 105 LEU B O 1
ATOM 14205 N N . GLN B 2 106 ? 70.515 47.650 41.170 1.00 32.42 106 GLN B N 1
ATOM 14206 C CA . GLN B 2 106 ? 71.582 46.689 40.915 1.00 36.56 106 GLN B CA 1
ATOM 14207 C C . GLN B 2 106 ? 72.477 46.528 42.137 1.00 36.25 106 GLN B C 1
ATOM 14208 O O . GLN B 2 106 ? 72.826 45.404 42.520 1.00 32.93 106 GLN B O 1
ATOM 14222 N N . HIS B 2 107 ? 72.853 47.640 42.769 1.00 34.61 107 HIS B N 1
ATOM 14223 C CA . HIS B 2 107 ? 73.676 47.561 43.969 1.00 37.01 107 HIS B CA 1
ATOM 14224 C C . HIS B 2 107 ? 72.950 46.816 45.084 1.00 33.18 107 HIS B C 1
ATOM 14225 O O . HIS B 2 107 ? 73.532 45.953 45.751 1.00 32.94 107 HIS B O 1
ATOM 14239 N N . ALA B 2 108 ? 71.673 47.140 45.302 1.00 31.25 108 ALA B N 1
ATOM 14240 C CA . ALA B 2 108 ? 70.914 46.495 46.369 1.00 32.89 108 ALA B CA 1
ATOM 14241 C C . ALA B 2 108 ? 70.862 44.985 46.172 1.00 31.69 108 ALA B C 1
ATOM 14242 O O . ALA B 2 108 ? 71.091 44.216 47.111 1.00 30.08 108 ALA B O 1
ATOM 14249 N N . LEU B 2 109 ? 70.557 44.541 44.951 1.00 31.51 109 LEU B N 1
ATOM 14250 C CA . LEU B 2 109 ? 70.480 43.112 44.675 1.00 29.67 109 LEU B CA 1
ATOM 14251 C C . LEU B 2 109 ? 71.834 42.428 44.800 1.00 31.51 109 LEU B C 1
ATOM 14252 O O . LEU B 2 109 ? 71.881 41.223 45.066 1.00 27.60 109 LEU B O 1
ATOM 14268 N N . LEU B 2 110 ? 72.930 43.167 44.628 1.00 31.54 110 LEU B N 1
ATOM 14269 C CA . LEU B 2 110 ? 74.268 42.596 44.686 1.00 31.13 110 LEU B CA 1
ATOM 14270 C C . LEU B 2 110 ? 74.937 42.744 46.046 1.00 31.91 110 LEU B C 1
ATOM 14271 O O . LEU B 2 110 ? 75.958 42.091 46.283 1.00 35.44 110 LEU B O 1
ATOM 14287 N N . ALA B 2 111 ? 74.395 43.570 46.943 1.00 31.53 111 ALA B N 1
ATOM 14288 C CA . ALA B 2 111 ? 75.073 43.893 48.194 1.00 33.68 111 ALA B CA 1
ATOM 14289 C C . ALA B 2 111 ? 74.255 43.631 49.450 1.00 34.07 111 ALA B C 1
ATOM 14290 O O . ALA B 2 111 ? 74.855 43.498 50.524 1.00 36.72 111 ALA B O 1
ATOM 14297 N N . LEU B 2 112 ? 72.932 43.549 49.368 1.00 29.94 112 LEU B N 1
ATOM 14298 C CA . LEU B 2 112 ? 72.091 43.346 50.538 1.00 28.94 112 LEU B CA 1
ATOM 14299 C C . LEU B 2 112 ? 71.516 41.931 50.556 1.00 29.22 112 LEU B C 1
ATOM 14300 O O . LEU B 2 112 ? 71.630 41.169 49.593 1.00 26.38 112 LEU B O 1
ATOM 14316 N N . GLY B 2 113 ? 70.911 41.587 51.693 1.00 27.04 113 GLY B N 1
ATOM 14317 C CA . GLY B 2 113 ? 70.162 40.343 51.814 1.00 30.19 113 GLY B CA 1
ATOM 14318 C C . GLY B 2 113 ? 70.999 39.119 51.491 1.00 29.89 113 GLY B C 1
ATOM 14319 O O . GLY B 2 113 ? 72.128 38.959 51.969 1.00 33.19 113 GLY B O 1
ATOM 14323 N N . GLU B 2 114 ? 70.419 38.223 50.692 1.00 28.61 114 GLU B N 1
ATOM 14324 C CA . GLU B 2 114 ? 71.124 37.064 50.143 1.00 29.80 114 GLU B CA 1
ATOM 14325 C C . GLU B 2 114 ? 71.522 37.424 48.714 1.00 29.20 114 GLU B C 1
ATOM 14326 O O . GLU B 2 114 ? 70.868 37.061 47.739 1.00 29.63 114 GLU B O 1
ATOM 14338 N N . SER B 2 115 ? 72.626 38.159 48.604 1.00 33.63 115 SER B N 1
ATOM 14339 C CA . SER B 2 115 ? 72.969 38.835 47.359 1.00 32.43 115 SER B CA 1
ATOM 14340 C C . SER B 2 115 ? 73.092 37.858 46.195 1.00 34.09 115 SER B C 1
ATOM 14341 O O . SER B 2 115 ? 73.546 36.720 46.354 1.00 32.06 115 SER B O 1
ATOM 14349 N N . LEU B 2 116 ? 72.684 38.323 45.015 1.00 34.46 116 LEU B N 1
ATOM 14350 C CA . LEU B 2 116 ? 72.867 37.614 43.759 1.00 37.10 116 LEU B CA 1
ATOM 14351 C C . LEU B 2 116 ? 74.251 37.922 43.186 1.00 37.22 116 LEU B C 1
ATOM 14352 O O . LEU B 2 116 ? 74.996 38.752 43.713 1.00 35.72 116 LEU B O 1
ATOM 14368 N N . ASP B 2 117 ? 74.601 37.258 42.087 1.00 39.08 117 ASP B N 1
ATOM 14369 C CA . ASP B 2 117 ? 75.816 37.581 41.352 1.00 40.72 117 ASP B CA 1
ATOM 14370 C C . ASP B 2 117 ? 75.484 38.450 40.140 1.00 40.12 117 ASP B C 1
ATOM 14371 O O . ASP B 2 117 ? 74.320 38.680 39.802 1.00 37.33 117 ASP B O 1
ATOM 14380 N N . ASP B 2 118 ? 76.539 38.937 39.482 1.00 43.56 118 ASP B N 1
ATOM 14381 C CA . ASP B 2 118 ? 76.360 39.831 38.340 1.00 43.79 118 ASP B CA 1
ATOM 14382 C C . ASP B 2 118 ? 75.558 39.161 37.232 1.00 43.09 118 ASP B C 1
ATOM 14383 O O . ASP B 2 118 ? 74.680 39.786 36.624 1.00 42.31 118 ASP B O 1
ATOM 14392 N N . GLU B 2 119 ? 75.846 37.886 36.959 1.00 40.70 119 GLU B N 1
ATOM 14393 C CA . GLU B 2 119 ? 75.195 37.191 35.854 1.00 45.16 119 GLU B CA 1
ATOM 14394 C C . GLU B 2 119 ? 73.696 37.050 36.092 1.00 42.14 119 GLU B C 1
ATOM 14395 O O . GLU B 2 119 ? 72.896 37.202 35.161 1.00 44.88 119 GLU B O 1
ATOM 14407 N N . GLN B 2 120 ? 73.294 36.756 37.330 1.00 40.64 120 GLN B N 1
ATOM 14408 C CA . GLN B 2 120 ? 71.873 36.610 37.633 1.00 40.79 120 GLN B CA 1
ATOM 14409 C C . GLN B 2 120 ? 71.135 37.930 37.452 1.00 38.91 120 GLN B C 1
ATOM 14410 O O . GLN B 2 120 ? 70.054 37.973 36.855 1.00 37.24 120 GLN B O 1
ATOM 14424 N N . VAL B 2 121 ? 71.702 39.021 37.970 1.00 38.63 121 VAL B N 1
ATOM 14425 C CA . VAL B 2 121 ? 71.081 40.330 37.791 1.00 42.58 121 VAL B CA 1
ATOM 14426 C C . VAL B 2 121 ? 70.992 40.671 36.309 1.00 42.68 121 VAL B C 1
ATOM 14427 O O . VAL B 2 121 ? 69.965 41.169 35.832 1.00 40.55 121 VAL B O 1
ATOM 14440 N N . GLU B 2 122 ? 72.064 40.407 35.559 1.00 44.26 122 GLU B N 1
ATOM 14441 C CA . GLU B 2 122 ? 72.061 40.679 34.125 1.00 49.06 122 GLU B CA 1
ATOM 14442 C C . GLU B 2 122 ? 70.909 39.958 33.433 1.00 46.31 122 GLU B C 1
ATOM 14443 O O . GLU B 2 122 ? 70.135 40.570 32.688 1.00 46.47 122 GLU B O 1
ATOM 14455 N N . THR B 2 123 ? 70.779 38.651 33.668 1.00 43.40 123 THR B N 1
ATOM 14456 C CA . THR B 2 123 ? 69.663 37.909 33.090 1.00 44.11 123 THR B CA 1
ATOM 14457 C C . THR B 2 123 ? 68.332 38.448 33.594 1.00 44.93 123 THR B C 1
ATOM 14458 O O . THR B 2 123 ? 67.393 38.640 32.813 1.00 47.11 123 THR B O 1
ATOM 14469 N N . LEU B 2 124 ? 68.235 38.700 34.900 1.00 44.96 124 LEU B N 1
ATOM 14470 C CA . LEU B 2 124 ? 66.993 39.206 35.473 1.00 43.79 124 LEU B CA 1
ATOM 14471 C C . LEU B 2 124 ? 66.583 40.518 34.815 1.00 43.15 124 LEU B C 1
ATOM 14472 O O . LEU B 2 124 ? 65.419 40.702 34.442 1.00 43.32 124 LEU B O 1
ATOM 14488 N N . PHE B 2 125 ? 67.531 41.445 34.661 1.00 45.10 125 PHE B N 1
ATOM 14489 C CA . PHE B 2 125 ? 67.214 42.733 34.052 1.00 45.18 125 PHE B CA 1
ATOM 14490 C C . PHE B 2 125 ? 66.859 42.581 32.578 1.00 46.84 125 PHE B C 1
ATOM 14491 O O . PHE B 2 125 ? 65.895 43.191 32.101 1.00 48.71 125 PHE B O 1
ATOM 14508 N N . ALA B 2 126 ? 67.621 41.774 31.841 1.00 47.17 126 ALA B N 1
ATOM 14509 C CA . ALA B 2 126 ? 67.353 41.616 30.417 1.00 46.71 126 ALA B CA 1
ATOM 14510 C C . ALA B 2 126 ? 65.944 41.094 30.167 1.00 46.69 126 ALA B C 1
ATOM 14511 O O . ALA B 2 126 ? 65.311 41.471 29.175 1.00 48.52 126 ALA B O 1
ATOM 14518 N N . ASP B 2 127 ? 65.433 40.240 31.055 1.00 47.49 127 ASP B N 1
ATOM 14519 C CA . ASP B 2 127 ? 64.124 39.629 30.858 1.00 46.10 127 ASP B CA 1
ATOM 14520 C C . ASP B 2 127 ? 62.977 40.468 31.399 1.00 45.61 127 ASP B C 1
ATOM 14521 O O . ASP B 2 127 ? 61.862 40.382 30.873 1.00 48.31 127 ASP B O 1
ATOM 14530 N N . CYS B 2 128 ? 63.214 41.271 32.440 1.00 41.86 128 CYS B N 1
ATOM 14531 C CA . CYS B 2 128 ? 62.132 41.925 33.163 1.00 43.19 128 CYS B CA 1
ATOM 14532 C C . CYS B 2 128 ? 62.256 43.438 33.269 1.00 38.32 128 CYS B C 1
ATOM 14533 O O . CYS B 2 128 ? 61.265 44.085 33.623 1.00 39.06 128 CYS B O 1
ATOM 14541 N N . MET B 2 129 ? 63.415 44.022 32.986 1.00 40.42 129 MET B N 1
ATOM 14542 C CA . MET B 2 129 ? 63.647 45.442 33.226 1.00 42.97 129 MET B CA 1
ATOM 14543 C C . MET B 2 129 ? 63.465 46.238 31.939 1.00 43.72 129 MET B C 1
ATOM 14544 O O . MET B 2 129 ? 64.007 45.870 30.892 1.00 41.34 129 MET B O 1
ATOM 14558 N N . ASP B 2 130 ? 62.710 47.331 32.027 1.00 47.96 130 ASP B N 1
ATOM 14559 C CA . ASP B 2 130 ? 62.547 48.247 30.911 1.00 49.25 130 ASP B CA 1
ATOM 14560 C C . ASP B 2 130 ? 63.792 49.116 30.750 1.00 48.58 130 ASP B C 1
ATOM 14561 O O . ASP B 2 130 ? 64.594 49.244 31.676 1.00 51.14 130 ASP B O 1
ATOM 14570 N N . PRO B 2 131 ? 63.976 49.730 29.580 1.00 54.15 131 PRO B N 1
ATOM 14571 C CA . PRO B 2 131 ? 65.162 50.571 29.376 1.00 52.06 131 PRO B CA 1
ATOM 14572 C C . PRO B 2 131 ? 65.185 51.758 30.327 1.00 51.80 131 PRO B C 1
ATOM 14573 O O . PRO B 2 131 ? 64.145 52.257 30.762 1.00 51.39 131 PRO B O 1
ATOM 14584 N N . GLU B 2 132 ? 66.394 52.217 30.635 1.00 56.32 132 GLU B N 1
ATOM 14585 C CA . GLU B 2 132 ? 66.596 53.310 31.575 1.00 58.52 132 GLU B CA 1
ATOM 14586 C C . GLU B 2 132 ? 66.585 54.658 30.859 1.00 61.20 132 GLU B C 1
ATOM 14587 O O . GLU B 2 132 ? 66.810 54.754 29.651 1.00 61.67 132 GLU B O 1
ATOM 14599 N N . ASP B 2 133 ? 66.318 55.707 31.634 1.00 61.57 133 ASP B N 1
ATOM 14600 C CA . ASP B 2 133 ? 66.312 57.069 31.123 1.00 61.48 133 ASP B CA 1
ATOM 14601 C C . ASP B 2 133 ? 67.738 57.534 30.838 1.00 64.62 133 ASP B C 1
ATOM 14602 O O . ASP B 2 133 ? 68.718 56.818 31.066 1.00 59.22 133 ASP B O 1
ATOM 14611 N N . ASP B 2 134 ? 67.847 58.765 30.329 1.00 68.40 134 ASP B N 1
ATOM 14612 C CA . ASP B 2 134 ? 69.138 59.442 30.293 1.00 72.05 134 ASP B CA 1
ATOM 14613 C C . ASP B 2 134 ? 69.603 59.800 31.696 1.00 72.76 134 ASP B C 1
ATOM 14614 O O . ASP B 2 134 ? 70.810 59.857 31.956 1.00 73.12 134 ASP B O 1
ATOM 14623 N N . GLU B 2 135 ? 68.660 60.052 32.604 1.00 74.00 135 GLU B N 1
ATOM 14624 C CA . GLU B 2 135 ? 68.985 60.319 33.997 1.00 73.21 135 GLU B CA 1
ATOM 14625 C C . GLU B 2 135 ? 69.368 59.054 34.753 1.00 64.78 135 GLU B C 1
ATOM 14626 O O . GLU B 2 135 ? 69.948 59.149 35.840 1.00 65.09 135 GLU B O 1
ATOM 14638 N N . GLY B 2 136 ? 69.057 57.881 34.207 1.00 61.79 136 GLY B N 1
ATOM 14639 C CA . GLY B 2 136 ? 69.367 56.622 34.847 1.00 57.93 136 GLY B CA 1
ATOM 14640 C C . GLY B 2 136 ? 68.222 55.984 35.600 1.00 51.19 136 GLY B C 1
ATOM 14641 O O . GLY B 2 136 ? 68.459 55.043 36.365 1.00 44.85 136 GLY B O 1
ATOM 14645 N N . PHE B 2 137 ? 66.996 56.456 35.406 1.00 52.63 137 PHE B N 1
ATOM 14646 C CA . PHE B 2 137 ? 65.853 55.952 36.149 1.00 46.90 137 PHE B CA 1
ATOM 14647 C C . PHE B 2 137 ? 65.133 54.853 35.377 1.00 49.99 137 PHE B C 1
ATOM 14648 O O . PHE B 2 137 ? 65.196 54.768 34.148 1.00 52.39 137 PHE B O 1
ATOM 14665 N N . ILE B 2 138 ? 64.442 54.002 36.132 1.00 43.48 138 ILE B N 1
ATOM 14666 C CA . ILE B 2 138 ? 63.587 52.964 35.559 1.00 43.55 138 ILE B CA 1
ATOM 14667 C C . ILE B 2 138 ? 62.320 52.861 36.383 1.00 41.81 138 ILE B C 1
ATOM 14668 O O . ILE B 2 138 ? 62.291 53.223 37.566 1.00 40.49 138 ILE B O 1
ATOM 14684 N N . PRO B 2 139 ? 61.236 52.379 35.769 1.00 40.33 139 PRO B N 1
ATOM 14685 C CA . PRO B 2 139 ? 60.034 52.049 36.548 1.00 39.80 139 PRO B CA 1
ATOM 14686 C C . PRO B 2 139 ? 60.172 50.653 37.140 1.00 41.09 139 PRO B C 1
ATOM 14687 O O . PRO B 2 139 ? 60.353 49.677 36.408 1.00 39.11 139 PRO B O 1
ATOM 14698 N N . TYR B 2 140 ? 60.102 50.559 38.468 1.00 39.08 140 TYR B N 1
ATOM 14699 C CA . TYR B 2 140 ? 60.329 49.285 39.141 1.00 41.76 140 TYR B CA 1
ATOM 14700 C C . TYR B 2 140 ? 59.062 48.453 39.291 1.00 39.48 140 TYR B C 1
ATOM 14701 O O . TYR B 2 140 ? 59.159 47.254 39.570 1.00 37.81 140 TYR B O 1
ATOM 14719 N N . SER B 2 141 ? 57.881 49.049 39.098 1.00 40.80 141 SER B N 1
ATOM 14720 C CA . SER B 2 141 ? 56.649 48.266 39.184 1.00 39.08 141 SER B CA 1
ATOM 14721 C C . SER B 2 141 ? 56.534 47.261 38.047 1.00 41.63 141 SER B C 1
ATOM 14722 O O . SER B 2 141 ? 56.202 46.092 38.315 1.00 39.80 141 SER B O 1
ATOM 14730 N N . PRO B 2 142 ? 56.771 47.621 36.782 1.00 43.78 142 PRO B N 1
ATOM 14731 C CA . PRO B 2 142 ? 56.721 46.594 35.727 1.00 42.67 142 PRO B CA 1
ATOM 14732 C C . PRO B 2 142 ? 57.777 45.518 35.904 1.00 41.42 142 PRO B C 1
ATOM 14733 O O . PRO B 2 142 ? 57.508 44.337 35.653 1.00 37.64 142 PRO B O 1
ATOM 14744 N N . PHE B 2 143 ? 58.982 45.901 36.329 1.00 42.54 143 PHE B N 1
ATOM 14745 C CA . PHE B 2 143 ? 60.038 44.922 36.564 1.00 39.50 143 PHE B CA 1
ATOM 14746 C C . PHE B 2 143 ? 59.599 43.878 37.585 1.00 38.21 143 PHE B C 1
ATOM 14747 O O . PHE B 2 143 ? 59.792 42.675 37.380 1.00 38.53 143 PHE B O 1
ATOM 14764 N N . LEU B 2 144 ? 58.992 44.321 38.689 1.00 37.77 144 LEU B N 1
ATOM 14765 C CA . LEU B 2 144 ? 58.564 43.384 39.724 1.00 39.06 144 LEU B CA 1
ATOM 14766 C C . LEU B 2 144 ? 57.382 42.541 39.262 1.00 40.58 144 LEU B C 1
ATOM 14767 O O . LEU B 2 144 ? 57.284 41.358 39.610 1.00 38.01 144 LEU B O 1
ATOM 14783 N N . ALA B 2 145 ? 56.467 43.132 38.492 1.00 39.63 145 ALA B N 1
ATOM 14784 C CA . ALA B 2 145 ? 55.322 42.375 38.002 1.00 40.67 145 ALA B CA 1
ATOM 14785 C C . ALA B 2 145 ? 55.772 41.205 37.136 1.00 41.37 145 ALA B C 1
ATOM 14786 O O . ALA B 2 145 ? 55.247 40.091 37.257 1.00 42.84 145 ALA B O 1
ATOM 14793 N N . ARG B 2 146 ? 56.761 41.433 36.269 1.00 38.61 146 ARG B N 1
ATOM 14794 C CA . ARG B 2 146 ? 57.275 40.360 35.426 1.00 40.27 146 ARG B CA 1
ATOM 14795 C C . ARG B 2 146 ? 58.053 39.338 36.245 1.00 39.20 146 ARG B C 1
ATOM 14796 O O . ARG B 2 146 ? 57.902 38.127 36.043 1.00 42.06 146 ARG B O 1
ATOM 14817 N N . MET B 2 147 ? 58.890 39.802 37.177 1.00 41.30 147 MET B N 1
ATOM 14818 C CA . MET B 2 147 ? 59.673 38.878 37.991 1.00 38.96 147 MET B CA 1
ATOM 14819 C C . MET B 2 147 ? 58.773 37.982 38.832 1.00 37.52 147 MET B C 1
ATOM 14820 O O . MET B 2 147 ? 59.034 36.782 38.970 1.00 35.74 147 MET B O 1
ATOM 14834 N N . CYS B 2 148 ? 57.717 38.550 39.412 1.00 41.08 148 CYS B N 1
ATOM 14835 C CA . CYS B 2 148 ? 56.795 37.819 40.271 1.00 42.16 148 CYS B CA 1
ATOM 14836 C C . CYS B 2 148 ? 55.654 37.167 39.502 1.00 44.30 148 CYS B C 1
ATOM 14837 O O . CYS B 2 148 ? 54.771 36.568 40.123 1.00 44.68 148 CYS B O 1
ATOM 14845 N N . ASP B 2 149 ? 55.640 37.279 38.175 1.00 50.06 149 ASP B N 1
ATOM 14846 C CA . ASP B 2 149 ? 54.575 36.703 37.358 1.00 52.74 149 ASP B CA 1
ATOM 14847 C C . ASP B 2 149 ? 53.212 37.243 37.790 1.00 55.12 149 ASP B C 1
ATOM 14848 O O . ASP B 2 149 ? 52.268 36.492 38.043 1.00 56.56 149 ASP B O 1
ATOM 14857 N N . ARG B 2 150 ? 53.120 38.571 37.883 1.00 56.76 150 ARG B N 1
ATOM 14858 C CA . ARG B 2 150 ? 51.890 39.268 38.255 1.00 56.00 150 ARG B CA 1
ATOM 14859 C C . ARG B 2 150 ? 51.424 40.113 37.074 1.00 60.75 150 ARG B C 1
ATOM 14860 O O . ARG B 2 150 ? 51.507 41.349 37.108 1.00 59.65 150 ARG B O 1
ATOM 14881 N N . PRO B 2 151 ? 50.925 39.478 36.011 1.00 66.35 151 PRO B N 1
ATOM 14882 C CA . PRO B 2 151 ? 50.463 40.261 34.853 1.00 69.51 151 PRO B CA 1
ATOM 14883 C C . PRO B 2 151 ? 49.322 41.204 35.185 1.00 71.74 151 PRO B C 1
ATOM 14884 O O . PRO B 2 151 ? 49.151 42.220 34.499 1.00 71.57 151 PRO B O 1
ATOM 14895 N N . ASP B 2 152 ? 48.536 40.905 36.222 1.00 69.28 152 ASP B N 1
ATOM 14896 C CA . ASP B 2 152 ? 47.454 41.798 36.617 1.00 70.58 152 ASP B CA 1
ATOM 14897 C C . ASP B 2 152 ? 47.956 43.195 36.954 1.00 74.86 152 ASP B C 1
ATOM 14898 O O . ASP B 2 152 ? 47.173 44.150 36.906 1.00 79.55 152 ASP B O 1
ATOM 14907 N N . GLN B 2 153 ? 49.241 43.339 37.289 1.00 76.01 153 GLN B N 1
ATOM 14908 C CA . GLN B 2 153 ? 49.832 44.633 37.613 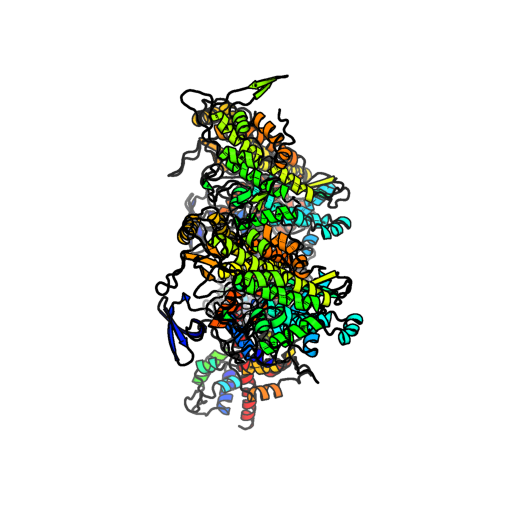1.00 76.45 153 GLN B CA 1
ATOM 14909 C C . GLN B 2 153 ? 50.499 45.291 36.410 1.00 79.31 153 GLN B C 1
ATOM 14910 O O . GLN B 2 153 ? 51.429 46.091 36.582 1.00 78.81 153 GLN B O 1
ATOM 14924 N N . LEU B 2 154 ? 50.051 44.975 35.199 1.00 83.26 154 LEU B N 1
ATOM 14925 C CA . LEU B 2 154 ? 50.618 45.556 33.987 1.00 77.84 154 LEU B CA 1
ATOM 14926 C C . LEU B 2 154 ? 49.534 46.231 33.153 1.00 72.43 154 LEU B C 1
ATOM 14927 O O . LEU B 2 154 ? 49.251 47.417 33.329 1.00 70.32 154 LEU B O 1
ATOM 14943 N N . GLU C 1 9 ? 48.095 71.937 55.879 1.00 69.92 9 GLU C N 1
ATOM 14944 C CA . GLU C 1 9 ? 46.733 71.424 55.774 1.00 70.89 9 GLU C CA 1
ATOM 14945 C C . GLU C 1 9 ? 46.286 70.797 57.096 1.00 69.91 9 GLU C C 1
ATOM 14946 O O . GLU C 1 9 ? 46.998 69.975 57.673 1.00 65.89 9 GLU C O 1
ATOM 14957 N N . ASP C 1 10 ? 45.098 71.180 57.563 1.00 62.03 10 ASP C N 1
ATOM 14958 C CA . ASP C 1 10 ? 44.631 70.774 58.883 1.00 54.66 10 ASP C CA 1
ATOM 14959 C C . ASP C 1 10 ? 44.164 69.324 58.878 1.00 49.95 10 ASP C C 1
ATOM 14960 O O . ASP C 1 10 ? 43.338 68.923 58.051 1.00 45.36 10 ASP C O 1
ATOM 14969 N N . GLU C 1 11 ? 44.690 68.546 59.817 1.00 44.74 11 GLU C N 1
ATOM 14970 C CA . GLU C 1 11 ? 44.254 67.172 59.994 1.00 46.72 11 GLU C CA 1
ATOM 14971 C C . GLU C 1 11 ? 42.792 67.126 60.430 1.00 44.96 11 GLU C C 1
ATOM 14972 O O . GLU C 1 11 ? 42.287 68.039 61.091 1.00 40.61 11 GLU C O 1
ATOM 14984 N N . ASP C 1 12 ? 42.114 66.054 60.044 1.00 43.39 12 ASP C N 1
ATOM 14985 C CA . ASP C 1 12 ? 40.712 65.865 60.401 1.00 41.47 12 ASP C CA 1
ATOM 14986 C C . ASP C 1 12 ? 40.594 65.651 61.905 1.00 37.89 12 ASP C C 1
ATOM 14987 O O . ASP C 1 12 ? 41.188 64.700 62.429 1.00 39.55 12 ASP C O 1
ATOM 14996 N N . PRO C 1 13 ? 39.853 66.490 62.636 1.00 36.61 13 PRO C N 1
ATOM 14997 C CA . PRO C 1 13 ? 39.754 66.306 64.091 1.00 36.58 13 PRO C CA 1
ATOM 14998 C C . PRO C 1 13 ? 38.733 65.264 64.520 1.00 31.85 13 PRO C C 1
ATOM 14999 O O . PRO C 1 13 ? 38.674 64.942 65.715 1.00 25.92 13 PRO C O 1
ATOM 15010 N N . THR C 1 14 ? 37.939 64.733 63.590 1.00 35.21 14 THR C N 1
ATOM 15011 C CA . THR C 1 14 ? 36.859 63.805 63.927 1.00 35.03 14 THR C CA 1
ATOM 15012 C C . THR C 1 14 ? 37.286 62.679 64.860 1.00 31.04 14 THR C C 1
ATOM 15013 O O . THR C 1 14 ? 36.576 62.427 65.846 1.00 31.31 14 THR C O 1
ATOM 15024 N N . PRO C 1 15 ? 38.397 61.971 64.628 1.00 32.89 15 PRO C N 1
ATOM 15025 C CA . PRO C 1 15 ? 38.747 60.846 65.512 1.00 32.14 15 PRO C CA 1
ATOM 15026 C C . PRO C 1 15 ? 39.068 61.256 66.939 1.00 34.12 15 PRO C C 1
ATOM 15027 O O . PRO C 1 15 ? 39.194 60.375 67.799 1.00 35.98 15 PRO C O 1
ATOM 15038 N N . TYR C 1 16 ? 39.219 62.549 67.220 1.00 31.10 16 TYR C N 1
ATOM 15039 C CA . TYR C 1 16 ? 39.516 63.021 68.565 1.00 29.45 16 TYR C CA 1
ATOM 15040 C C . TYR C 1 16 ? 38.342 63.764 69.189 1.00 28.07 16 TYR C C 1
ATOM 15041 O O . TYR C 1 16 ? 38.487 64.329 70.278 1.00 27.29 16 TYR C O 1
ATOM 15059 N N . LEU C 1 17 ? 37.182 63.768 68.532 1.00 28.31 17 LEU C N 1
ATOM 15060 C CA . LEU C 1 17 ? 36.010 64.470 69.041 1.00 28.09 17 LEU C CA 1
ATOM 15061 C C . LEU C 1 17 ? 34.767 63.588 69.047 1.00 28.59 17 LEU C C 1
ATOM 15062 O O . LEU C 1 17 ? 33.900 63.740 69.913 1.00 26.90 17 LEU C O 1
ATOM 15078 N N . PHE C 1 18 ? 34.665 62.678 68.082 1.00 29.33 18 PHE C N 1
ATOM 15079 C CA . PHE C 1 18 ? 33.489 61.839 67.906 1.00 30.87 18 PHE C CA 1
ATOM 15080 C C . PHE C 1 18 ? 33.794 60.396 68.281 1.00 31.93 18 PHE C C 1
ATOM 15081 O O . PHE C 1 18 ? 34.908 59.904 68.081 1.00 31.29 18 PHE C O 1
ATOM 15098 N N . VAL C 1 19 ? 32.783 59.710 68.797 1.00 34.43 19 VAL C N 1
ATOM 15099 C CA . VAL C 1 19 ? 32.775 58.253 68.811 1.00 38.80 19 VAL C CA 1
ATOM 15100 C C . VAL C 1 19 ? 32.221 57.811 67.463 1.00 34.88 19 VAL C C 1
ATOM 15101 O O . VAL C 1 19 ? 31.091 58.161 67.107 1.00 35.80 19 VAL C O 1
ATOM 15114 N N . SER C 1 20 ? 33.027 57.081 66.694 1.00 35.27 20 SER C N 1
ATOM 15115 C CA . SER C 1 20 ? 32.598 56.662 65.365 1.00 38.45 20 SER C CA 1
ATOM 15116 C C . SER C 1 20 ? 31.311 55.850 65.452 1.00 41.51 20 SER C C 1
ATOM 15117 O O . SER C 1 20 ? 31.023 55.205 66.464 1.00 38.87 20 SER C O 1
ATOM 15125 N N . LEU C 1 21 ? 30.525 55.893 64.374 1.00 40.42 21 LEU C N 1
ATOM 15126 C CA . LEU C 1 21 ? 29.300 55.102 64.327 1.00 44.94 21 LEU C CA 1
ATOM 15127 C C . LEU C 1 21 ? 29.597 53.623 64.536 1.00 39.93 21 LEU C C 1
ATOM 15128 O O . LEU C 1 21 ? 28.819 52.912 65.181 1.00 40.78 21 LEU C O 1
ATOM 15144 N N . GLU C 1 22 ? 30.726 53.147 64.009 1.00 42.55 22 GLU C N 1
ATOM 15145 C CA . GLU C 1 22 ? 31.095 51.744 64.174 1.00 47.21 22 GLU C CA 1
ATOM 15146 C C . GLU C 1 22 ? 31.346 51.413 65.640 1.00 45.03 22 GLU C C 1
ATOM 15147 O O . GLU C 1 22 ? 30.874 50.388 66.149 1.00 38.98 22 GLU C O 1
ATOM 15159 N N . GLN C 1 23 ? 32.096 52.270 66.338 1.00 43.75 23 GLN C N 1
ATOM 15160 C CA . GLN C 1 23 ? 32.387 52.016 67.745 1.00 40.38 23 GLN C CA 1
ATOM 15161 C C . GLN C 1 23 ? 31.127 52.117 68.596 1.00 35.63 23 GLN C C 1
ATOM 15162 O O . GLN C 1 23 ? 30.960 51.362 69.561 1.00 35.39 23 GLN C O 1
ATOM 15176 N N . ARG C 1 24 ? 30.230 53.041 68.257 1.00 36.92 24 ARG C N 1
ATOM 15177 C CA . ARG C 1 24 ? 29.012 53.200 69.042 1.00 41.98 24 ARG C CA 1
ATOM 15178 C C . ARG C 1 24 ? 28.108 51.978 68.903 1.00 41.74 24 ARG C C 1
ATOM 15179 O O . ARG C 1 24 ? 27.448 51.576 69.868 1.00 39.04 24 ARG C O 1
ATOM 15200 N N . ARG C 1 25 ? 28.073 51.366 67.716 1.00 37.93 25 ARG C N 1
ATOM 15201 C CA . ARG C 1 25 ? 27.307 50.135 67.549 1.00 39.99 25 ARG C CA 1
ATOM 15202 C C . ARG C 1 25 ? 27.861 49.030 68.436 1.00 37.43 25 ARG C C 1
ATOM 15203 O O . ARG C 1 25 ? 27.103 48.317 69.105 1.00 37.51 25 ARG C O 1
ATOM 15224 N N . ILE C 1 26 ? 29.187 48.887 68.468 1.00 35.16 26 ILE C N 1
ATOM 15225 C CA . ILE C 1 26 ? 29.816 47.881 69.317 1.00 35.64 26 ILE C CA 1
ATOM 15226 C C . ILE C 1 26 ? 29.469 48.129 70.780 1.00 40.63 26 ILE C C 1
ATOM 15227 O O . ILE C 1 26 ? 29.044 47.216 71.500 1.00 40.07 26 ILE C O 1
ATOM 15243 N N . ASP C 1 27 ? 29.660 49.367 71.246 1.00 33.61 27 ASP C N 1
ATOM 15244 C CA . ASP C 1 27 ? 29.424 49.678 72.652 1.00 36.21 27 ASP C CA 1
ATOM 15245 C C . ASP C 1 27 ? 28.002 49.314 73.062 1.00 39.92 27 ASP C C 1
ATOM 15246 O O . ASP C 1 27 ? 27.787 48.651 74.081 1.00 39.69 27 ASP C O 1
ATOM 15255 N N . GLN C 1 28 ? 27.018 49.742 72.275 1.00 39.21 28 GLN C N 1
ATOM 15256 C CA . GLN C 1 28 ? 25.619 49.608 72.656 1.00 44.70 28 GLN C CA 1
ATOM 15257 C C . GLN C 1 28 ? 25.090 48.187 72.513 1.00 45.34 28 GLN C C 1
ATOM 15258 O O . GLN C 1 28 ? 23.977 47.913 72.973 1.00 46.56 28 GLN C O 1
ATOM 15272 N N . SER C 1 29 ? 25.853 47.281 71.903 1.00 46.26 29 SER C N 1
ATOM 15273 C CA . SER C 1 29 ? 25.473 45.877 71.812 1.00 49.72 29 SER C CA 1
ATOM 15274 C C . SER C 1 29 ? 26.333 44.990 72.704 1.00 52.39 29 SER C C 1
ATOM 15275 O O . SER C 1 29 ? 26.266 43.761 72.590 1.00 60.87 29 SER C O 1
ATOM 15283 N N . LYS C 1 30 ? 27.134 45.579 73.588 1.00 50.53 30 LYS C N 1
ATOM 15284 C CA . LYS C 1 30 ? 27.996 44.790 74.453 1.00 57.99 30 LYS C CA 1
ATOM 15285 C C . LYS C 1 30 ? 27.153 43.984 75.442 1.00 73.13 30 LYS C C 1
ATOM 15286 O O . LYS C 1 30 ? 26.111 44.462 75.904 1.00 60.13 30 LYS C O 1
ATOM 15305 N N . PRO C 1 31 ? 27.572 42.763 75.788 1.00 90.67 31 PRO C N 1
ATOM 15306 C CA . PRO C 1 31 ? 26.843 42.007 76.816 1.00 78.16 31 PRO C CA 1
ATOM 15307 C C . PRO C 1 31 ? 26.762 42.785 78.121 1.00 71.33 31 PRO C C 1
ATOM 15308 O O . PRO C 1 31 ? 27.741 43.383 78.573 1.00 66.31 31 PRO C O 1
ATOM 15319 N N . TYR C 1 32 ? 25.577 42.766 78.728 1.00 62.86 32 TYR C N 1
ATOM 15320 C CA . TYR C 1 32 ? 25.325 43.542 79.935 1.00 54.81 32 TYR C CA 1
ATOM 15321 C C . TYR C 1 32 ? 24.196 42.894 80.719 1.00 47.39 32 TYR C C 1
ATOM 15322 O O . TYR C 1 32 ? 23.152 42.568 80.148 1.00 47.85 32 TYR C O 1
ATOM 15340 N N . ASP C 1 33 ? 24.404 42.724 82.023 1.00 45.92 33 ASP C N 1
ATOM 15341 C CA . ASP C 1 33 ? 23.411 42.140 82.919 1.00 43.29 33 ASP C CA 1
ATOM 15342 C C . ASP C 1 33 ? 23.021 43.194 83.946 1.00 42.79 33 ASP C C 1
ATOM 15343 O O . ASP C 1 33 ? 23.801 43.500 84.855 1.00 44.12 33 ASP C O 1
ATOM 15352 N N . SER C 1 34 ? 21.812 43.739 83.807 1.00 43.45 34 SER C N 1
ATOM 15353 C CA . SER C 1 34 ? 21.363 44.789 84.716 1.00 49.57 34 SER C CA 1
ATOM 15354 C C . SER C 1 34 ? 21.324 44.312 86.162 1.00 49.72 34 SER C C 1
ATOM 15355 O O . SER C 1 34 ? 21.523 45.111 87.085 1.00 50.63 34 SER C O 1
ATOM 15363 N N . LYS C 1 35 ? 21.075 43.020 86.383 1.00 51.29 35 LYS C N 1
ATOM 15364 C CA . LYS C 1 35 ? 20.939 42.507 87.742 1.00 51.64 35 LYS C CA 1
ATOM 15365 C C . LYS C 1 35 ? 22.284 42.170 88.373 1.00 45.32 35 LYS C C 1
ATOM 15366 O O . LYS C 1 35 ? 22.428 42.263 89.597 1.00 47.96 35 LYS C O 1
ATOM 15385 N N . LYS C 1 36 ? 23.272 41.786 87.568 1.00 40.92 36 LYS C N 1
ATOM 15386 C CA . LYS C 1 36 ? 24.529 41.262 88.083 1.00 40.17 36 LYS C CA 1
ATOM 15387 C C . LYS C 1 36 ? 25.673 42.266 88.033 1.00 37.29 36 LYS C C 1
ATOM 15388 O O . LYS C 1 36 ? 26.506 42.287 88.944 1.00 32.79 36 LYS C O 1
ATOM 15407 N N . SER C 1 37 ? 25.739 43.096 86.994 1.00 31.98 37 SER C N 1
ATOM 15408 C CA . SER C 1 37 ? 26.827 44.058 86.876 1.00 34.99 37 SER C CA 1
ATOM 15409 C C . SER C 1 37 ? 26.835 45.001 88.073 1.00 29.53 37 SER C C 1
ATOM 15410 O O . SER C 1 37 ? 25.782 45.394 88.582 1.00 30.26 37 SER C O 1
ATOM 15418 N N . CYS C 1 38 ? 28.034 45.364 88.525 1.00 28.56 38 CYS C N 1
ATOM 15419 C CA . CYS C 1 38 ? 28.172 46.242 89.679 1.00 25.72 38 CYS C CA 1
ATOM 15420 C C . CYS C 1 38 ? 29.571 46.841 89.696 1.00 25.45 38 CYS C C 1
ATOM 15421 O O . CYS C 1 38 ? 30.504 46.306 89.093 1.00 24.01 38 CYS C O 1
ATOM 15429 N N . TRP C 1 39 ? 29.694 47.970 90.393 1.00 24.01 39 TRP C N 1
ATOM 15430 C CA . TRP C 1 39 ? 30.981 48.551 90.751 1.00 25.82 39 TRP C CA 1
ATOM 15431 C C . TRP C 1 39 ? 31.265 48.257 92.219 1.00 25.77 39 TRP C C 1
ATOM 15432 O O . TRP C 1 39 ? 30.368 48.346 93.063 1.00 25.73 39 TRP C O 1
ATOM 15453 N N . ILE C 1 40 ? 32.511 47.905 92.520 1.00 28.55 40 ILE C N 1
ATOM 15454 C CA . ILE C 1 40 ? 32.935 47.729 93.908 1.00 30.07 40 ILE C CA 1
ATOM 15455 C C . ILE C 1 40 ? 34.221 48.516 94.125 1.00 30.24 40 ILE C C 1
ATOM 15456 O O . ILE C 1 40 ? 34.996 48.701 93.175 1.00 27.74 40 ILE C O 1
ATOM 15472 N N . PRO C 1 41 ? 34.501 48.983 95.338 1.00 31.81 41 PRO C N 1
ATOM 15473 C CA . PRO C 1 41 ? 35.750 49.713 95.570 1.00 33.02 41 PRO C CA 1
ATOM 15474 C C . PRO C 1 41 ? 36.961 48.801 95.432 1.00 35.99 41 PRO C C 1
ATOM 15475 O O . PRO C 1 41 ? 36.865 47.573 95.477 1.00 36.77 41 PRO C O 1
ATOM 15486 N N . ASP C 1 42 ? 38.119 49.433 95.251 1.00 38.13 42 ASP C N 1
ATOM 15487 C CA . ASP C 1 42 ? 39.379 48.707 95.109 1.00 41.79 42 ASP C CA 1
ATOM 15488 C C . ASP C 1 42 ? 40.518 49.684 95.344 1.00 45.09 42 ASP C C 1
ATOM 15489 O O . ASP C 1 42 ? 40.596 50.715 94.666 1.00 44.11 42 ASP C O 1
ATOM 15498 N N . GLU C 1 43 ? 41.399 49.364 96.296 1.00 48.25 43 GLU C N 1
ATOM 15499 C CA . GLU C 1 43 ? 42.497 50.268 96.629 1.00 52.92 43 GLU C CA 1
ATOM 15500 C C . GLU C 1 43 ? 43.362 50.578 95.414 1.00 52.41 43 GLU C C 1
ATOM 15501 O O . GLU C 1 43 ? 43.904 51.684 95.305 1.00 48.83 43 GLU C O 1
ATOM 15513 N N . LYS C 1 44 ? 43.495 49.630 94.489 1.00 49.55 44 LYS C N 1
ATOM 15514 C CA . LYS C 1 44 ? 44.423 49.805 93.378 1.00 53.45 44 LYS C CA 1
ATOM 15515 C C . LYS C 1 44 ? 43.792 50.605 92.243 1.00 52.52 44 LYS C C 1
ATOM 15516 O O . LYS C 1 44 ? 44.381 51.578 91.758 1.00 50.45 44 LYS C O 1
ATOM 15535 N N . GLU C 1 45 ? 42.591 50.217 91.814 1.00 47.28 45 GLU C N 1
ATOM 15536 C CA . GLU C 1 45 ? 41.949 50.816 90.652 1.00 44.05 45 GLU C CA 1
ATOM 15537 C C . GLU C 1 45 ? 40.792 51.739 91.019 1.00 39.25 45 GLU C C 1
ATOM 15538 O O . GLU C 1 45 ? 40.067 52.190 90.126 1.00 33.22 45 GLU C O 1
ATOM 15550 N N . GLY C 1 46 ? 40.602 52.036 92.301 1.00 38.43 46 GLY C N 1
ATOM 15551 C CA . GLY C 1 46 ? 39.485 52.857 92.722 1.00 35.43 46 GLY C CA 1
ATOM 15552 C C . GLY C 1 46 ? 38.185 52.080 92.755 1.00 33.67 46 GLY C C 1
ATOM 15553 O O . GLY C 1 46 ? 37.571 51.922 93.815 1.00 30.36 46 GLY C O 1
ATOM 15557 N N . TYR C 1 47 ? 37.754 51.596 91.592 1.00 32.06 47 TYR C N 1
ATOM 15558 C CA . TYR C 1 47 ? 36.622 50.687 91.504 1.00 32.79 47 TYR C CA 1
ATOM 15559 C C . TYR C 1 47 ? 36.920 49.617 90.467 1.00 30.62 47 TYR C C 1
ATOM 15560 O O . TYR C 1 47 ? 37.691 49.837 89.529 1.00 33.64 47 TYR C O 1
ATOM 15578 N N . LEU C 1 48 ? 36.289 48.458 90.641 1.00 31.46 48 LEU C N 1
ATOM 15579 C CA . LEU C 1 48 ? 36.383 47.362 89.693 1.00 30.03 48 LEU C CA 1
ATOM 15580 C C . LEU C 1 48 ? 34.990 46.989 89.209 1.00 28.43 48 LEU C C 1
ATOM 15581 O O . LEU C 1 48 ? 34.013 47.080 89.955 1.00 28.45 48 LEU C O 1
ATOM 15597 N N . LEU C 1 49 ? 34.909 46.577 87.949 1.00 32.67 49 LEU C N 1
ATOM 15598 C CA . LEU C 1 49 ? 33.667 46.079 87.376 1.00 29.81 49 LEU C CA 1
ATOM 15599 C C . LEU C 1 49 ? 33.538 44.597 87.708 1.00 35.43 49 LEU C C 1
ATOM 15600 O O . LEU C 1 49 ? 34.428 43.804 87.379 1.00 35.07 49 LEU C O 1
ATOM 15616 N N . GLY C 1 50 ? 32.434 44.226 88.359 1.00 35.32 50 GLY C N 1
ATOM 15617 C CA . GLY C 1 50 ? 32.232 42.868 88.818 1.00 35.13 50 GLY C CA 1
ATOM 15618 C C . GLY C 1 50 ? 30.863 42.338 88.434 1.00 34.85 50 GLY C C 1
ATOM 15619 O O . GLY C 1 50 ? 30.030 43.048 87.866 1.00 34.15 50 GLY C O 1
ATOM 15623 N N . GLU C 1 51 ? 30.661 41.061 88.752 1.00 39.41 51 GLU C N 1
ATOM 15624 C CA . GLU C 1 51 ? 29.391 40.379 88.540 1.00 41.36 51 GLU C CA 1
ATOM 15625 C C . GLU C 1 51 ? 28.992 39.713 89.845 1.00 35.74 51 GLU C C 1
ATOM 15626 O O . GLU C 1 51 ? 29.768 38.933 90.407 1.00 37.12 51 GLU C O 1
ATOM 15638 N N . ILE C 1 52 ? 27.792 40.024 90.328 1.00 32.60 52 ILE C N 1
ATOM 15639 C CA . ILE C 1 52 ? 27.294 39.419 91.557 1.00 34.55 52 ILE C CA 1
ATOM 15640 C C . ILE C 1 52 ? 27.104 37.926 91.321 1.00 32.61 52 ILE C C 1
ATOM 15641 O O . ILE C 1 52 ? 26.291 37.512 90.487 1.00 34.19 52 ILE C O 1
ATOM 15657 N N . LYS C 1 53 ? 27.863 37.108 92.048 1.00 35.56 53 LYS C N 1
ATOM 15658 C CA . LYS C 1 53 ? 27.710 35.660 91.961 1.00 39.12 53 LYS C CA 1
ATOM 15659 C C . LYS C 1 53 ? 26.681 35.136 92.951 1.00 35.49 53 LYS C C 1
ATOM 15660 O O . LYS C 1 53 ? 25.941 34.198 92.638 1.00 36.27 53 LYS C O 1
ATOM 15679 N N . ALA C 1 54 ? 26.614 35.729 94.138 1.00 33.83 54 ALA C N 1
ATOM 15680 C CA . ALA C 1 54 ? 25.700 35.269 95.173 1.00 34.94 54 ALA C CA 1
ATOM 15681 C C . ALA C 1 54 ? 25.599 36.348 96.238 1.00 36.00 54 ALA C C 1
ATOM 15682 O O . ALA C 1 54 ? 26.454 37.233 96.333 1.00 37.18 54 ALA C O 1
ATOM 15689 N N . THR C 1 55 ? 24.542 36.259 97.040 1.00 31.86 55 THR C N 1
ATOM 15690 C CA . THR C 1 55 ? 24.314 37.181 98.142 1.00 38.80 55 THR C CA 1
ATOM 15691 C C . THR C 1 55 ? 23.971 36.378 99.385 1.00 40.73 55 THR C C 1
ATOM 15692 O O . THR C 1 55 ? 23.177 35.434 99.319 1.00 40.89 55 THR C O 1
ATOM 15703 N N . LYS C 1 56 ? 24.576 36.748 100.513 1.00 39.09 56 LYS C N 1
ATOM 15704 C CA . LYS C 1 56 ? 24.315 36.119 101.809 1.00 38.87 56 LYS C CA 1
ATOM 15705 C C . LYS C 1 56 ? 23.940 37.237 102.775 1.00 39.39 56 LYS C C 1
ATOM 15706 O O . LYS C 1 56 ? 24.807 37.872 103.380 1.00 41.52 56 LYS C O 1
ATOM 15725 N N . GLY C 1 57 ? 22.640 37.479 102.910 1.00 41.00 57 GLY C N 1
ATOM 15726 C CA . GLY C 1 57 ? 22.163 38.568 103.735 1.00 40.35 57 GLY C CA 1
ATOM 15727 C C . GLY C 1 57 ? 22.646 39.904 103.215 1.00 42.82 57 GLY C C 1
ATOM 15728 O O . GLY C 1 57 ? 22.212 40.360 102.153 1.00 43.66 57 GLY C O 1
ATOM 15732 N N . ASP C 1 58 ? 23.554 40.534 103.955 1.00 43.35 58 ASP C N 1
ATOM 15733 C CA . ASP C 1 58 ? 24.143 41.806 103.568 1.00 42.99 58 ASP C CA 1
ATOM 15734 C C . ASP C 1 58 ? 25.477 41.639 102.856 1.00 41.03 58 ASP C C 1
ATOM 15735 O O . ASP C 1 58 ? 26.050 42.631 102.399 1.00 42.02 58 ASP C O 1
ATOM 15744 N N . ILE C 1 59 ? 25.983 40.416 102.754 1.00 40.73 59 ILE C N 1
ATOM 15745 C CA . ILE C 1 59 ? 27.284 40.149 102.158 1.00 39.92 59 ILE C CA 1
ATOM 15746 C C . ILE C 1 59 ? 27.071 39.729 100.713 1.00 40.48 59 ILE C C 1
ATOM 15747 O O . ILE C 1 59 ? 26.308 38.795 100.434 1.00 37.65 59 ILE C O 1
ATOM 15763 N N . VAL C 1 60 ? 27.738 40.422 99.794 1.00 37.52 60 VAL C N 1
ATOM 15764 C CA . VAL C 1 60 ? 27.595 40.184 98.363 1.00 37.64 60 VAL C CA 1
ATOM 15765 C C . VAL C 1 60 ? 28.902 39.605 97.848 1.00 37.84 60 VAL C C 1
ATOM 15766 O O . VAL C 1 60 ? 29.962 40.231 97.976 1.00 39.12 60 VAL C O 1
ATOM 15779 N N . SER C 1 61 ? 28.825 38.414 97.264 1.00 35.44 61 SER C N 1
ATOM 15780 C CA . SER C 1 61 ? 29.971 37.779 96.627 1.00 37.52 61 SER C CA 1
ATOM 15781 C C . SER C 1 61 ? 30.048 38.260 95.183 1.00 34.85 61 SER C C 1
ATOM 15782 O O . SER C 1 61 ? 29.132 38.012 94.392 1.00 33.54 61 SER C O 1
ATOM 15790 N N . VAL C 1 62 ? 31.137 38.946 94.844 1.00 38.48 62 VAL C N 1
ATOM 15791 C CA . VAL C 1 62 ? 31.276 39.634 93.565 1.00 36.09 62 VAL C CA 1
ATOM 15792 C C . VAL C 1 62 ? 32.417 38.995 92.790 1.00 35.76 62 VAL C C 1
ATOM 15793 O O . VAL C 1 62 ? 33.553 38.938 93.279 1.00 37.97 62 VAL C O 1
ATOM 15806 N N . GLY C 1 63 ? 32.118 38.541 91.574 1.00 35.77 63 GLY C N 1
ATOM 15807 C CA . GLY C 1 63 ? 33.125 37.962 90.706 1.00 37.62 63 GLY C CA 1
ATOM 15808 C C . GLY C 1 63 ? 33.792 39.032 89.866 1.00 39.21 63 GLY C C 1
ATOM 15809 O O . GLY C 1 63 ? 33.118 39.862 89.249 1.00 38.11 63 GLY C O 1
ATOM 15813 N N . LEU C 1 64 ? 35.120 39.006 89.846 1.00 38.71 64 LEU C N 1
ATOM 15814 C CA . LEU C 1 64 ? 35.931 39.999 89.157 1.00 43.80 64 LEU C CA 1
ATOM 15815 C C . LEU C 1 64 ? 36.639 39.372 87.964 1.00 50.89 64 LEU C C 1
ATOM 15816 O O . LEU C 1 64 ? 36.601 38.157 87.750 1.00 50.59 64 LEU C O 1
ATOM 15832 N N . GLN C 1 65 ? 37.294 40.227 87.183 1.00 52.36 65 GLN C N 1
ATOM 15833 C CA . GLN C 1 65 ? 38.070 39.759 86.042 1.00 60.42 65 GLN C CA 1
ATOM 15834 C C . GLN C 1 65 ? 39.346 39.094 86.542 1.00 64.03 65 GLN C C 1
ATOM 15835 O O . GLN C 1 65 ? 40.127 39.707 87.279 1.00 59.17 65 GLN C O 1
ATOM 15849 N N . GLY C 1 66 ? 39.556 37.841 86.145 1.00 63.63 66 GLY C N 1
ATOM 15850 C CA . GLY C 1 66 ? 40.676 37.055 86.623 1.00 60.63 66 GLY C CA 1
ATOM 15851 C C . GLY C 1 66 ? 40.294 35.920 87.545 1.00 58.04 66 GLY C C 1
ATOM 15852 O O . GLY C 1 66 ? 41.178 35.159 87.959 1.00 60.03 66 GLY C O 1
ATOM 15856 N N . GLY C 1 67 ? 39.015 35.783 87.890 1.00 54.60 67 GLY C N 1
ATOM 15857 C CA . GLY C 1 67 ? 38.535 34.692 88.701 1.00 52.75 67 GLY C CA 1
ATOM 15858 C C . GLY C 1 67 ? 38.281 35.043 90.152 1.00 48.50 67 GLY C C 1
ATOM 15859 O O . GLY C 1 67 ? 37.517 34.336 90.819 1.00 52.16 67 GLY C O 1
ATOM 15863 N N . GLU C 1 68 ? 38.894 36.110 90.659 1.00 48.03 68 GLU C N 1
ATOM 15864 C CA . GLU C 1 68 ? 38.745 36.449 92.067 1.00 45.46 68 GLU C CA 1
ATOM 15865 C C . GLU C 1 68 ? 37.280 36.689 92.415 1.00 46.99 68 GLU C C 1
ATOM 15866 O O . GLU C 1 68 ? 36.531 37.306 91.651 1.00 43.02 68 GLU C O 1
ATOM 15878 N N . VAL C 1 69 ? 36.874 36.184 93.576 1.00 42.40 69 VAL C N 1
ATOM 15879 C CA . VAL C 1 69 ? 35.574 36.478 94.165 1.00 40.87 69 VAL C CA 1
ATOM 15880 C C . VAL C 1 69 ? 35.827 37.184 95.488 1.00 41.42 69 VAL C C 1
ATOM 15881 O O . VAL C 1 69 ? 36.686 36.761 96.269 1.00 41.35 69 VAL C O 1
ATOM 15894 N N . ARG C 1 70 ? 35.093 38.266 95.729 1.00 40.48 70 ARG C N 1
ATOM 15895 C CA . ARG C 1 70 ? 35.310 39.108 96.896 1.00 42.57 70 ARG C CA 1
ATOM 15896 C C . ARG C 1 70 ? 33.972 39.380 97.562 1.00 40.35 70 ARG C C 1
ATOM 15897 O O . ARG C 1 70 ? 33.012 39.774 96.894 1.00 41.85 70 ARG C O 1
ATOM 15918 N N . ASP C 1 71 ? 33.909 39.159 98.871 1.00 40.93 71 ASP C N 1
ATOM 15919 C CA . ASP C 1 71 ? 32.704 39.428 99.642 1.00 40.99 71 ASP C CA 1
ATOM 15920 C C . ASP C 1 71 ? 32.716 40.877 100.106 1.00 45.51 71 ASP C C 1
ATOM 15921 O O . ASP C 1 71 ? 33.719 41.355 100.645 1.00 46.79 71 ASP C O 1
ATOM 15930 N N . ILE C 1 72 ? 31.599 41.571 99.894 1.00 45.99 72 ILE C N 1
ATOM 15931 C CA . ILE C 1 72 ? 31.513 43.012 100.100 1.00 41.54 72 ILE C CA 1
ATOM 15932 C C . ILE C 1 72 ? 30.129 43.350 100.635 1.00 42.64 72 ILE C C 1
ATOM 15933 O O . ILE C 1 72 ? 29.117 42.854 100.130 1.00 44.74 72 ILE C O 1
ATOM 15949 N N . LYS C 1 73 ? 30.085 44.206 101.654 1.00 42.88 73 LYS C N 1
ATOM 15950 C CA . LYS C 1 73 ? 28.810 44.679 102.174 1.00 44.28 73 LYS C CA 1
ATOM 15951 C C . LYS C 1 73 ? 28.018 45.373 101.072 1.00 42.82 73 LYS C C 1
ATOM 15952 O O . LYS C 1 73 ? 28.572 46.124 100.263 1.00 39.23 73 LYS C O 1
ATOM 15971 N N . SER C 1 74 ? 26.708 45.119 101.046 1.00 41.41 74 SER C N 1
ATOM 15972 C CA . SER C 1 74 ? 25.888 45.567 99.924 1.00 41.66 74 SER C CA 1
ATOM 15973 C C . SER C 1 74 ? 25.952 47.077 99.738 1.00 38.92 74 SER C C 1
ATOM 15974 O O . SER C 1 74 ? 25.776 47.568 98.617 1.00 39.17 74 SER C O 1
ATOM 15982 N N . GLU C 1 75 ? 26.208 47.833 100.810 1.00 41.01 75 GLU C N 1
ATOM 15983 C CA . GLU C 1 75 ? 26.255 49.286 100.686 1.00 41.09 75 GLU C CA 1
ATOM 15984 C C . GLU C 1 75 ? 27.408 49.754 99.806 1.00 36.55 75 GLU C C 1
ATOM 15985 O O . GLU C 1 75 ? 27.350 50.867 99.273 1.00 36.76 75 GLU C O 1
ATOM 15997 N N . LYS C 1 76 ? 28.443 48.935 99.639 1.00 36.10 76 LYS C N 1
ATOM 15998 C CA . LYS C 1 76 ? 29.574 49.274 98.787 1.00 33.89 76 LYS C CA 1
ATOM 15999 C C . LYS C 1 76 ? 29.418 48.762 97.363 1.00 34.58 76 LYS C C 1
ATOM 16000 O O . LYS C 1 76 ? 30.303 49.005 96.535 1.00 32.86 76 LYS C O 1
ATOM 16019 N N . VAL C 1 77 ? 28.339 48.045 97.066 1.00 31.60 77 VAL C N 1
ATOM 16020 C CA . VAL C 1 77 ? 28.057 47.575 95.714 1.00 30.05 77 VAL C CA 1
ATOM 16021 C C . VAL C 1 77 ? 27.164 48.611 95.044 1.00 27.57 77 VAL C C 1
ATOM 16022 O O . VAL C 1 77 ? 26.060 48.890 95.522 1.00 28.21 77 VAL C O 1
ATOM 16035 N N . GLU C 1 78 ? 27.638 49.189 93.943 1.00 25.69 78 GLU C N 1
ATOM 16036 C CA . GLU C 1 78 ? 26.934 50.269 93.267 1.00 29.06 78 GLU C CA 1
ATOM 16037 C C . GLU C 1 78 ? 26.543 49.853 91.856 1.00 24.39 78 GLU C C 1
ATOM 16038 O O . GLU C 1 78 ? 27.171 48.985 91.245 1.00 24.46 78 GLU C O 1
ATOM 16050 N N . LYS C 1 79 ? 25.497 50.493 91.348 1.00 25.47 79 LYS C N 1
ATOM 16051 C CA . LYS C 1 79 ? 24.934 50.154 90.055 1.00 23.45 79 LYS C CA 1
ATOM 16052 C C . LYS C 1 79 ? 25.801 50.685 88.921 1.00 25.97 79 LYS C C 1
ATOM 16053 O O . LYS C 1 79 ? 26.582 51.627 89.082 1.00 25.58 79 LYS C O 1
ATOM 16072 N N . VAL C 1 80 ? 25.628 50.060 87.757 1.00 23.24 80 VAL C N 1
ATOM 16073 C CA . VAL C 1 80 ? 26.365 50.361 86.537 1.00 24.60 80 VAL C CA 1
ATOM 16074 C C . VAL C 1 80 ? 25.396 50.941 85.514 1.00 24.97 80 VAL C C 1
ATOM 16075 O O . VAL C 1 80 ? 24.205 50.610 85.503 1.00 27.19 80 VAL C O 1
ATOM 16088 N N . ASN C 1 81 ? 25.913 51.818 84.642 1.00 25.64 81 ASN C N 1
ATOM 16089 C CA . ASN C 1 81 ? 25.104 52.319 83.535 1.00 28.24 81 ASN C CA 1
ATOM 16090 C C . ASN C 1 81 ? 24.996 51.263 82.433 1.00 26.02 81 ASN C C 1
ATOM 16091 O O . ASN C 1 81 ? 25.963 50.544 82.170 1.00 21.79 81 ASN C O 1
ATOM 16102 N N . PRO C 1 82 ? 23.851 51.160 81.764 1.00 27.30 82 PRO C N 1
ATOM 16103 C CA . PRO C 1 82 ? 23.732 50.224 80.639 1.00 30.12 82 PRO C CA 1
ATOM 16104 C C . PRO C 1 82 ? 24.539 50.690 79.440 1.00 28.57 82 PRO C C 1
ATOM 16105 O O . PRO C 1 82 ? 24.997 51.841 79.391 1.00 28.81 82 PRO C O 1
ATOM 16116 N N . PRO C 1 83 ? 24.715 49.828 78.436 1.00 30.23 83 PRO C N 1
ATOM 16117 C CA . PRO C 1 83 ? 25.596 50.174 77.306 1.00 31.10 83 PRO C CA 1
ATOM 16118 C C . PRO C 1 83 ? 25.191 51.426 76.545 1.00 27.62 83 PRO C C 1
ATOM 16119 O O . PRO C 1 83 ? 26.052 52.036 75.903 1.00 30.34 83 PRO C O 1
ATOM 16130 N N . LYS C 1 84 ? 23.917 51.822 76.573 1.00 27.04 84 LYS C N 1
ATOM 16131 C CA . LYS C 1 84 ? 23.494 53.005 75.826 1.00 31.04 84 LYS C CA 1
ATOM 16132 C C . LYS C 1 84 ? 24.318 54.231 76.202 1.00 30.51 84 LYS C C 1
ATOM 16133 O O . LYS C 1 84 ? 24.609 55.078 75.348 1.00 26.83 84 LYS C O 1
ATOM 16152 N N . PHE C 1 85 ? 24.686 54.354 77.477 1.00 25.67 85 PHE C N 1
ATOM 16153 C CA . PHE C 1 85 ? 25.367 55.534 77.993 1.00 27.89 85 PHE C CA 1
ATOM 16154 C C . PHE C 1 85 ? 26.885 55.398 77.956 1.00 27.81 85 PHE C C 1
ATOM 16155 O O . PHE C 1 85 ? 27.584 56.127 78.669 1.00 24.81 85 PHE C O 1
ATOM 16172 N N . GLU C 1 86 ? 27.407 54.490 77.138 1.00 26.79 86 GLU C N 1
ATOM 16173 C CA . GLU C 1 86 ? 28.847 54.293 77.054 1.00 28.76 86 GLU C CA 1
ATOM 16174 C C . GLU C 1 86 ? 29.507 55.491 76.373 1.00 25.87 86 GLU C C 1
ATOM 16175 O O . GLU C 1 86 ? 29.085 55.919 75.294 1.00 26.17 86 GLU C O 1
ATOM 16187 N N . LYS C 1 87 ? 30.540 56.038 77.017 1.00 25.64 87 LYS C N 1
ATOM 16188 C CA . LYS C 1 87 ? 31.274 57.196 76.497 1.00 26.53 87 LYS C CA 1
ATOM 16189 C C . LYS C 1 87 ? 30.330 58.341 76.138 1.00 24.76 87 LYS C C 1
ATOM 16190 O O . LYS C 1 87 ? 30.526 59.049 75.148 1.00 25.11 87 LYS C O 1
ATOM 16209 N N . ILE C 1 88 ? 29.300 58.540 76.961 1.00 22.64 88 ILE C N 1
ATOM 16210 C CA . ILE C 1 88 ? 28.287 59.536 76.642 1.00 25.87 88 ILE C CA 1
ATOM 16211 C C . ILE C 1 88 ? 28.887 60.937 76.745 1.00 24.82 88 ILE C C 1
ATOM 16212 O O . ILE C 1 88 ? 29.779 61.203 77.561 1.00 19.00 88 ILE C O 1
ATOM 16228 N N . GLU C 1 89 ? 28.388 61.849 75.907 1.00 21.89 89 GLU C N 1
ATOM 16229 C CA . GLU C 1 89 ? 29.004 63.169 75.785 1.00 26.56 89 GLU C CA 1
ATOM 16230 C C . GLU C 1 89 ? 28.658 64.087 76.954 1.00 20.63 89 GLU C C 1
ATOM 16231 O O . GLU C 1 89 ? 29.469 64.943 77.321 1.00 21.00 89 GLU C O 1
ATOM 16243 N N . ASP C 1 90 ? 27.480 63.930 77.550 1.00 22.78 90 ASP C N 1
ATOM 16244 C CA . ASP C 1 90 ? 27.089 64.695 78.730 1.00 20.95 90 ASP C CA 1
ATOM 16245 C C . ASP C 1 90 ? 26.635 63.705 79.793 1.00 22.13 90 ASP C C 1
ATOM 16246 O O . ASP C 1 90 ? 25.592 63.062 79.643 1.00 22.08 90 ASP C O 1
ATOM 16255 N N . MET C 1 91 ? 27.419 63.584 80.865 1.00 20.36 91 MET C N 1
ATOM 16256 C CA . MET C 1 91 ? 27.134 62.606 81.905 1.00 22.06 91 MET C CA 1
ATOM 16257 C C . MET C 1 91 ? 25.842 62.901 82.655 1.00 24.10 91 MET C C 1
ATOM 16258 O O . MET C 1 91 ? 25.335 62.015 83.351 1.00 21.99 91 MET C O 1
ATOM 16272 N N . ALA C 1 92 ? 25.288 64.107 82.523 1.00 21.22 92 ALA C N 1
ATOM 16273 C CA . ALA C 1 92 ? 23.971 64.376 83.081 1.00 21.26 92 ALA C CA 1
ATOM 16274 C C . ALA C 1 92 ? 22.876 63.562 82.402 1.00 22.69 92 ALA C C 1
ATOM 16275 O O . ALA C 1 92 ? 21.755 63.516 82.919 1.00 22.68 92 ALA C O 1
ATOM 16282 N N . ASP C 1 93 ? 23.169 62.927 81.267 1.00 20.82 93 ASP C N 1
ATOM 16283 C CA . ASP C 1 93 ? 22.218 62.049 80.597 1.00 26.20 93 ASP C CA 1
ATOM 16284 C C . ASP C 1 93 ? 22.297 60.599 81.070 1.00 25.72 93 ASP C C 1
ATOM 16285 O O . ASP C 1 93 ? 21.478 59.783 80.634 1.00 23.41 93 ASP C O 1
ATOM 16294 N N . MET C 1 94 ? 23.259 60.255 81.930 1.00 23.82 94 MET C N 1
ATOM 16295 C CA . MET C 1 94 ? 23.371 58.890 82.439 1.00 24.80 94 MET C CA 1
ATOM 16296 C C . MET C 1 94 ? 22.256 58.604 83.434 1.00 24.54 94 MET C C 1
ATOM 16297 O O . MET C 1 94 ? 21.916 59.449 84.267 1.00 22.55 94 MET C O 1
ATOM 16311 N N . THR C 1 95 ? 21.706 57.388 83.368 1.00 24.16 95 THR C N 1
ATOM 16312 C CA . THR C 1 95 ? 20.618 57.022 84.268 1.00 20.22 95 THR C CA 1
ATOM 16313 C C . THR C 1 95 ? 21.131 56.673 85.660 1.00 23.89 95 THR C C 1
ATOM 16314 O O . THR C 1 95 ? 20.394 56.828 86.641 1.00 24.09 95 THR C O 1
ATOM 16325 N N . VAL C 1 96 ? 22.379 56.224 85.770 1.00 20.94 96 VAL C N 1
ATOM 16326 C CA . VAL C 1 96 ? 23.028 55.983 87.056 1.00 21.73 96 VAL C CA 1
ATOM 16327 C C . VAL C 1 96 ? 24.038 57.100 87.267 1.00 22.30 96 VAL C C 1
ATOM 16328 O O . VAL C 1 96 ? 24.935 57.302 86.437 1.00 19.80 96 VAL C O 1
ATOM 16341 N N . LEU C 1 97 ? 23.897 57.823 88.375 1.00 23.51 97 LEU C N 1
ATOM 16342 C CA . LEU C 1 97 ? 24.712 59.003 88.668 1.00 25.57 97 LEU C CA 1
ATOM 16343 C C . LEU C 1 97 ? 25.422 58.780 90.000 1.00 27.20 97 LEU C C 1
ATOM 16344 O O . LEU C 1 97 ? 24.955 59.218 91.053 1.00 31.34 97 LEU C O 1
ATOM 16360 N N . ASN C 1 98 ? 26.556 58.083 89.948 1.00 27.17 98 ASN C N 1
ATOM 16361 C CA . ASN C 1 98 ? 27.374 57.847 91.128 1.00 27.20 98 ASN C CA 1
ATOM 16362 C C . ASN C 1 98 ? 28.843 57.965 90.737 1.00 23.01 98 ASN C C 1
ATOM 16363 O O . ASN C 1 98 ? 29.193 58.020 89.555 1.00 23.60 98 ASN C O 1
ATOM 16374 N N . THR C 1 99 ? 29.709 58.005 91.748 1.00 24.24 99 THR C N 1
ATOM 16375 C CA . THR C 1 99 ? 31.130 58.234 91.493 1.00 23.24 99 THR C CA 1
ATOM 16376 C C . THR C 1 99 ? 31.730 57.215 90.532 1.00 22.86 99 THR C C 1
ATOM 16377 O O . THR C 1 99 ? 32.360 57.630 89.543 1.00 17.94 99 THR C O 1
ATOM 16388 N N . PRO C 1 100 ? 31.590 55.901 90.741 1.00 23.62 100 PRO C N 1
ATOM 16389 C CA . PRO C 1 100 ? 32.218 54.957 89.801 1.00 24.69 100 PRO C CA 1
ATOM 16390 C C . PRO C 1 100 ? 31.709 55.097 88.379 1.00 20.23 100 PRO C C 1
ATOM 16391 O O . PRO C 1 100 ? 32.474 54.872 87.434 1.00 20.46 100 PRO C O 1
ATOM 16402 N N . CYS C 1 101 ? 30.441 55.466 88.192 1.00 23.69 101 CYS C N 1
ATOM 16403 C CA . CYS C 1 101 ? 29.922 55.637 86.838 1.00 23.26 101 CYS C CA 1
ATOM 16404 C C . CYS C 1 101 ? 30.511 56.873 86.169 1.00 23.03 101 CYS C C 1
ATOM 16405 O O . CYS C 1 101 ? 30.760 56.866 84.957 1.00 23.71 101 CYS C O 1
ATOM 16413 N N . VAL C 1 102 ? 30.731 57.946 86.935 1.00 19.07 102 VAL C N 1
ATOM 16414 C CA . VAL C 1 102 ? 31.378 59.135 86.381 1.00 23.26 102 VAL C CA 1
ATOM 16415 C C . VAL C 1 102 ? 32.808 58.803 85.975 1.00 22.85 102 VAL C C 1
ATOM 16416 O O . VAL C 1 102 ? 33.231 59.054 84.838 1.00 23.63 102 VAL C O 1
ATOM 16429 N N . LEU C 1 103 ? 33.572 58.227 86.905 1.00 22.64 103 LEU C N 1
ATOM 16430 C CA . LEU C 1 103 ? 34.932 57.793 86.608 1.00 24.71 103 LEU C CA 1
ATOM 16431 C C . LEU C 1 103 ? 34.975 56.913 85.366 1.00 24.15 103 LEU C C 1
ATOM 16432 O O . LEU C 1 103 ? 35.848 57.079 84.507 1.00 21.77 103 LEU C O 1
ATOM 16448 N N . HIS C 1 104 ? 34.037 55.970 85.255 1.00 24.02 104 HIS C N 1
ATOM 16449 C CA . HIS C 1 104 ? 34.045 55.033 84.135 1.00 19.09 104 HIS C CA 1
ATOM 16450 C C . HIS C 1 104 ? 33.853 55.759 82.810 1.00 24.16 104 HIS C C 1
ATOM 16451 O O . HIS C 1 104 ? 34.593 55.526 81.846 1.00 23.74 104 HIS C O 1
ATOM 16465 N N . ASN C 1 105 ? 32.865 56.654 82.742 1.00 22.13 105 ASN C N 1
ATOM 16466 C CA . ASN C 1 105 ? 32.599 57.354 81.491 1.00 19.75 105 ASN C CA 1
ATOM 16467 C C . ASN C 1 105 ? 33.776 58.235 81.083 1.00 18.28 105 ASN C C 1
ATOM 16468 O O . ASN C 1 105 ? 34.152 58.270 79.905 1.00 18.94 105 ASN C O 1
ATOM 16479 N N . LEU C 1 106 ? 34.370 58.953 82.042 1.00 19.66 106 LEU C N 1
ATOM 16480 C CA . LEU C 1 106 ? 35.548 59.767 81.743 1.00 20.40 106 LEU C CA 1
ATOM 16481 C C . LEU C 1 106 ? 36.718 58.897 81.301 1.00 23.81 106 LEU C C 1
ATOM 16482 O O . LEU C 1 106 ? 37.419 59.224 80.334 1.00 22.31 106 LEU C O 1
ATOM 16498 N N . ARG C 1 107 ? 36.952 57.798 82.018 1.00 22.20 107 ARG C N 1
ATOM 16499 C CA . ARG C 1 107 ? 37.993 56.840 81.661 1.00 23.51 107 ARG C CA 1
ATOM 16500 C C . ARG C 1 107 ? 37.845 56.379 80.219 1.00 25.44 107 ARG C C 1
ATOM 16501 O O . ARG C 1 107 ? 38.781 56.471 79.416 1.00 23.57 107 ARG C O 1
ATOM 16522 N N . GLN C 1 108 ? 36.665 55.850 79.883 1.00 26.16 108 GLN C N 1
ATOM 16523 C CA . GLN C 1 108 ? 36.473 55.245 78.571 1.00 22.63 108 GLN C CA 1
ATOM 16524 C C . GLN C 1 108 ? 36.663 56.267 77.459 1.00 22.45 108 GLN C C 1
ATOM 16525 O O . GLN C 1 108 ? 37.278 55.966 76.428 1.00 25.02 108 GLN C O 1
ATOM 16539 N N . ARG C 1 109 ? 36.154 57.483 77.648 1.00 20.72 109 ARG C N 1
ATOM 16540 C CA . ARG C 1 109 ? 36.367 58.520 76.646 1.00 19.87 109 ARG C CA 1
ATOM 16541 C C . ARG C 1 109 ? 37.847 58.853 76.525 1.00 20.26 109 ARG C C 1
ATOM 16542 O O . ARG C 1 109 ? 38.371 58.996 75.416 1.00 20.60 109 ARG C O 1
ATOM 16563 N N . TYR C 1 110 ? 38.549 58.923 77.656 1.00 21.70 110 TYR C N 1
ATOM 16564 C CA . TYR C 1 110 ? 39.976 59.229 77.640 1.00 22.06 110 TYR C CA 1
ATOM 16565 C C . TYR C 1 110 ? 40.764 58.175 76.866 1.00 25.90 110 TYR C C 1
ATOM 16566 O O . TYR C 1 110 ? 41.636 58.509 76.055 1.00 22.25 110 TYR C O 1
ATOM 16584 N N . TYR C 1 111 ? 40.472 56.890 77.110 1.00 22.82 111 TYR C N 1
ATOM 16585 C CA . TYR C 1 111 ? 41.175 55.821 76.402 1.00 25.13 111 TYR C CA 1
ATOM 16586 C C . TYR C 1 111 ? 40.908 55.875 74.904 1.00 27.71 111 TYR C C 1
ATOM 16587 O O . TYR C 1 111 ? 41.733 55.411 74.109 1.00 32.55 111 TYR C O 1
ATOM 16605 N N . ALA C 1 112 ? 39.766 56.423 74.497 1.00 24.86 112 ALA C N 1
ATOM 16606 C CA . ALA C 1 112 ? 39.444 56.571 73.086 1.00 25.05 112 ALA C CA 1
ATOM 16607 C C . ALA C 1 112 ? 39.934 57.899 72.513 1.00 24.57 112 ALA C C 1
ATOM 16608 O O . ALA C 1 112 ? 39.506 58.288 71.422 1.00 23.97 112 ALA C O 1
ATOM 16615 N N . LYS C 1 113 ? 40.824 58.595 73.223 1.00 25.87 113 LYS C N 1
ATOM 16616 C CA . LYS C 1 113 ? 41.422 59.846 72.769 1.00 26.33 113 LYS C CA 1
ATOM 16617 C C . LYS C 1 113 ? 40.432 61.005 72.779 1.00 24.94 113 LYS C C 1
ATOM 16618 O O . LYS C 1 113 ? 40.625 61.992 72.065 1.00 25.54 113 LYS C O 1
ATOM 16637 N N . LEU C 1 114 ? 39.371 60.903 73.574 1.00 22.38 114 LEU C N 1
ATOM 16638 C CA . LEU C 1 114 ? 38.375 61.961 73.728 1.00 24.48 114 LEU C CA 1
ATOM 16639 C C . LEU C 1 114 ? 38.591 62.586 75.100 1.00 22.76 114 LEU C C 1
ATOM 16640 O O . LEU C 1 114 ? 38.213 62.004 76.121 1.00 22.27 114 LEU C O 1
ATOM 16656 N N . ILE C 1 115 ? 39.204 63.775 75.123 1.00 22.97 115 ILE C N 1
ATOM 16657 C CA . ILE C 1 115 ? 39.580 64.397 76.390 1.00 23.06 115 ILE C CA 1
ATOM 16658 C C . ILE C 1 115 ? 38.487 65.275 76.978 1.00 20.62 115 ILE C C 1
ATOM 16659 O O . ILE C 1 115 ? 38.577 65.642 78.159 1.00 19.35 115 ILE C O 1
ATOM 16675 N N . TYR C 1 116 ? 37.462 65.621 76.205 1.00 24.55 116 TYR C N 1
ATOM 16676 C CA . TYR C 1 116 ? 36.421 66.538 76.649 1.00 24.48 116 TYR C CA 1
ATOM 16677 C C . TYR C 1 116 ? 35.142 65.767 76.951 1.00 20.82 116 TYR C C 1
ATOM 16678 O O . TYR C 1 116 ? 34.732 64.902 76.172 1.00 20.96 116 TYR C O 1
ATOM 16696 N N . THR C 1 117 ? 34.518 66.087 78.082 1.00 22.03 117 THR C N 1
ATOM 16697 C CA . THR C 1 117 ? 33.240 65.505 78.462 1.00 20.13 117 THR C CA 1
ATOM 16698 C C . THR C 1 117 ? 32.473 66.553 79.253 1.00 20.72 117 THR C C 1
ATOM 16699 O O . THR C 1 117 ? 33.064 67.275 80.060 1.00 19.52 117 THR C O 1
ATOM 16710 N N . TYR C 1 118 ? 31.168 66.646 79.014 1.00 17.16 118 TYR C N 1
ATOM 16711 C CA . TYR C 1 118 ? 30.318 67.514 79.816 1.00 22.58 118 TYR C CA 1
ATOM 16712 C C . TYR C 1 118 ? 29.742 66.743 80.994 1.00 19.63 118 TYR C C 1
ATOM 16713 O O . TYR C 1 118 ? 29.531 65.531 80.927 1.00 23.15 118 TYR C O 1
ATOM 16731 N N . SER C 1 119 ? 29.496 67.469 82.090 1.00 21.32 119 SER C N 1
ATOM 16732 C CA . SER C 1 119 ? 28.797 66.931 83.258 1.00 21.64 119 SER C CA 1
ATOM 16733 C C . SER C 1 119 ? 27.808 68.018 83.678 1.00 22.95 119 SER C C 1
ATOM 16734 O O . SER C 1 119 ? 28.043 68.787 84.613 1.00 17.97 119 SER C O 1
ATOM 16742 N N . GLY C 1 120 ? 26.686 68.084 82.969 1.00 20.20 120 GLY C N 1
ATOM 16743 C CA . GLY C 1 120 ? 25.796 69.215 83.113 1.00 21.13 120 GLY C CA 1
ATOM 16744 C C . GLY C 1 120 ? 26.488 70.471 82.628 1.00 22.16 120 GLY C C 1
ATOM 16745 O O . GLY C 1 120 ? 26.929 70.538 81.477 1.00 24.77 120 GLY C O 1
ATOM 16749 N N . LEU C 1 121 ? 26.622 71.463 83.508 1.00 23.60 121 LEU C N 1
ATOM 16750 C CA . LEU C 1 121 ? 27.256 72.718 83.117 1.00 23.24 121 LEU C CA 1
ATOM 16751 C C . LEU C 1 121 ? 28.762 72.566 82.912 1.00 25.01 121 LEU C C 1
ATOM 16752 O O . LEU C 1 121 ? 29.348 73.301 82.108 1.00 23.14 121 LEU C O 1
ATOM 16768 N N . PHE C 1 122 ? 29.399 71.623 83.608 1.00 20.09 122 PHE C N 1
ATOM 16769 C CA . PHE C 1 122 ? 30.855 71.517 83.583 1.00 18.36 122 PHE C CA 1
ATOM 16770 C C . PHE C 1 122 ? 31.353 70.990 82.243 1.00 19.77 122 PHE C C 1
ATOM 16771 O O . PHE C 1 122 ? 30.744 70.102 81.641 1.00 17.36 122 PHE C O 1
ATOM 16788 N N . CYS C 1 123 ? 32.481 71.537 81.785 1.00 19.36 123 CYS C N 1
ATOM 16789 C CA . CYS C 1 123 ? 33.266 70.950 80.702 1.00 18.04 123 CYS C CA 1
ATOM 16790 C C . CYS C 1 123 ? 34.526 70.365 81.330 1.00 22.31 123 CYS C C 1
ATOM 16791 O O . CYS C 1 123 ? 35.400 71.110 81.788 1.00 19.92 123 CYS C O 1
ATOM 16799 N N . VAL C 1 124 ? 34.606 69.038 81.367 1.00 21.72 124 VAL C N 1
ATOM 16800 C CA . VAL C 1 124 ? 35.751 68.337 81.936 1.00 20.22 124 VAL C CA 1
ATOM 16801 C C . VAL C 1 124 ? 36.754 68.073 80.821 1.00 20.14 124 VAL C C 1
ATOM 16802 O O . VAL C 1 124 ? 36.385 67.586 79.744 1.00 20.01 124 VAL C O 1
ATOM 16815 N N . ALA C 1 125 ? 38.022 68.404 81.073 1.00 18.70 125 ALA C N 1
ATOM 16816 C CA . ALA C 1 125 ? 39.098 68.246 80.096 1.00 21.41 125 ALA C CA 1
ATOM 16817 C C . ALA C 1 125 ? 40.261 67.525 80.766 1.00 22.37 125 ALA C C 1
ATOM 16818 O O . ALA C 1 125 ? 40.914 68.084 81.654 1.00 22.23 125 ALA C O 1
ATOM 16825 N N . ILE C 1 126 ? 40.526 66.294 80.340 1.00 19.74 126 ILE C N 1
ATOM 16826 C CA . ILE C 1 126 ? 41.575 65.471 80.934 1.00 23.41 126 ILE C CA 1
ATOM 16827 C C . ILE C 1 126 ? 42.826 65.587 80.073 1.00 23.80 126 ILE C C 1
ATOM 16828 O O . ILE C 1 126 ? 42.806 65.257 78.881 1.00 23.32 126 ILE C O 1
ATOM 16844 N N . ASN C 1 127 ? 43.907 66.059 80.678 1.00 21.61 127 ASN C N 1
ATOM 16845 C CA . ASN C 1 127 ? 45.162 66.252 79.974 1.00 25.94 127 ASN C CA 1
ATOM 16846 C C . ASN C 1 127 ? 45.590 64.953 79.296 1.00 22.17 127 ASN C C 1
ATOM 16847 O O . ASN C 1 127 ? 45.806 63.949 79.991 1.00 23.22 127 ASN C O 1
ATOM 16858 N N . PRO C 1 128 ? 45.732 64.918 77.966 1.00 21.98 128 PRO C N 1
ATOM 16859 C CA . PRO C 1 128 ? 46.165 63.678 77.303 1.00 27.36 128 PRO C CA 1
ATOM 16860 C C . PRO C 1 128 ? 47.668 63.456 77.317 1.00 25.49 128 PRO C C 1
ATOM 16861 O O . PRO C 1 128 ? 48.111 62.352 76.975 1.00 25.82 128 PRO C O 1
ATOM 16872 N N . TYR C 1 129 ? 48.459 64.462 77.698 1.00 25.55 129 TYR C N 1
ATOM 16873 C CA . TYR C 1 129 ? 49.912 64.420 77.540 1.00 28.14 129 TYR C CA 1
ATOM 16874 C C . TYR C 1 129 ? 50.287 64.021 76.115 1.00 29.01 129 TYR C C 1
ATOM 16875 O O . TYR C 1 129 ? 51.314 63.385 75.874 1.00 31.74 129 TYR C O 1
ATOM 16893 N N . LYS C 1 130 ? 49.427 64.389 75.169 1.00 30.05 130 LYS C N 1
ATOM 16894 C CA . LYS C 1 130 ? 49.670 64.234 73.745 1.00 30.37 130 LYS C CA 1
ATOM 16895 C C . LYS C 1 130 ? 49.147 65.485 73.055 1.00 31.00 130 LYS C C 1
ATOM 16896 O O . LYS C 1 130 ? 48.338 66.231 73.615 1.00 29.32 130 LYS C O 1
ATOM 16915 N N . ARG C 1 131 ? 49.615 65.714 71.832 1.00 29.74 131 ARG C N 1
ATOM 16916 C CA . ARG C 1 131 ? 49.205 66.877 71.044 1.00 31.53 131 ARG C CA 1
ATOM 16917 C C . ARG C 1 131 ? 48.162 66.406 70.036 1.00 36.23 131 ARG C C 1
ATOM 16918 O O . ARG C 1 131 ? 48.488 65.968 68.934 1.00 44.82 131 ARG C O 1
ATOM 16939 N N . TYR C 1 132 ? 46.887 66.489 70.431 1.00 32.56 132 TYR C N 1
ATOM 16940 C CA . TYR C 1 132 ? 45.807 66.114 69.533 1.00 28.54 132 TYR C CA 1
ATOM 16941 C C . TYR C 1 132 ? 45.440 67.294 68.635 1.00 31.22 132 TYR C C 1
ATOM 16942 O O . TYR C 1 132 ? 45.459 68.443 69.083 1.00 32.68 132 TYR C O 1
ATOM 16960 N N . PRO C 1 133 ? 45.090 67.043 67.370 1.00 30.39 133 PRO C N 1
ATOM 16961 C CA . PRO C 1 133 ? 44.791 68.141 66.432 1.00 32.01 133 PRO C CA 1
ATOM 16962 C C . PRO C 1 133 ? 43.378 68.692 66.598 1.00 30.62 133 PRO C C 1
ATOM 16963 O O . PRO C 1 133 ? 42.559 68.664 65.678 1.00 33.35 133 PRO C O 1
ATOM 16974 N N . VAL C 1 134 ? 43.084 69.211 67.788 1.00 33.56 134 VAL C N 1
ATOM 16975 C CA . VAL C 1 134 ? 41.751 69.708 68.113 1.00 35.78 134 VAL C CA 1
ATOM 16976 C C . VAL C 1 134 ? 41.734 71.220 68.301 1.00 31.77 134 VAL C C 1
ATOM 16977 O O . VAL C 1 134 ? 40.718 71.774 68.731 1.00 32.91 134 VAL C O 1
ATOM 16990 N N . TYR C 1 135 ? 42.834 71.907 67.993 1.00 33.58 135 TYR C N 1
ATOM 16991 C CA . TYR C 1 135 ? 42.911 73.356 68.151 1.00 35.25 135 TYR C CA 1
ATOM 16992 C C . TYR C 1 135 ? 43.146 74.078 66.830 1.00 33.85 135 TYR C C 1
ATOM 16993 O O . TYR C 1 135 ? 43.433 75.279 66.836 1.00 39.69 135 TYR C O 1
ATOM 17011 N N . THR C 1 136 ? 43.029 73.384 65.703 1.00 32.65 136 THR C N 1
ATOM 17012 C CA . THR C 1 136 ? 43.269 73.983 64.401 1.00 38.26 136 THR C CA 1
ATOM 17013 C C . THR C 1 136 ? 42.104 74.884 63.991 1.00 39.84 136 THR C C 1
ATOM 17014 O O . THR C 1 136 ? 41.030 74.885 64.599 1.00 31.43 136 THR C O 1
ATOM 17025 N N . ASN C 1 137 ? 42.330 75.658 62.927 1.00 38.51 137 ASN C N 1
ATOM 17026 C CA . ASN C 1 137 ? 41.252 76.466 62.367 1.00 42.31 137 ASN C CA 1
ATOM 17027 C C . ASN C 1 137 ? 40.123 75.583 61.858 1.00 36.88 137 ASN C C 1
ATOM 17028 O O . ASN C 1 137 ? 38.945 75.932 61.987 1.00 35.40 137 ASN C O 1
ATOM 17039 N N . ARG C 1 138 ? 40.466 74.434 61.273 1.00 40.19 138 ARG C N 1
ATOM 17040 C CA . ARG C 1 138 ? 39.446 73.491 60.831 1.00 38.81 138 ARG C CA 1
ATOM 17041 C C . ARG C 1 138 ? 38.532 73.102 61.986 1.00 34.28 138 ARG C C 1
ATOM 17042 O O . ARG C 1 138 ? 37.304 73.110 61.852 1.00 38.16 138 ARG C O 1
ATOM 17063 N N . CYS C 1 139 ? 39.115 72.773 63.139 1.00 33.36 139 CYS C N 1
ATOM 17064 C CA . CYS C 1 139 ? 38.298 72.398 64.288 1.00 33.83 139 CYS C CA 1
ATOM 17065 C C . CYS C 1 139 ? 37.541 73.598 64.837 1.00 31.02 139 CYS C C 1
ATOM 17066 O O . CYS C 1 139 ? 36.358 73.487 65.183 1.00 30.79 139 CYS C O 1
ATOM 17074 N N . ALA C 1 140 ? 38.200 74.756 64.917 1.00 34.50 140 ALA C N 1
ATOM 17075 C CA . ALA C 1 140 ? 37.535 75.950 65.425 1.00 32.39 140 ALA C CA 1
ATOM 17076 C C . ALA C 1 140 ? 36.296 76.282 64.603 1.00 28.87 140 ALA C C 1
ATOM 17077 O O . ALA C 1 140 ? 35.264 76.676 65.156 1.00 26.48 140 ALA C O 1
ATOM 17084 N N . LYS C 1 141 ? 36.377 76.122 63.279 1.00 32.33 141 LYS C N 1
ATOM 17085 C CA . LYS C 1 141 ? 35.239 76.426 62.415 1.00 31.91 141 LYS C CA 1
ATOM 17086 C C . LYS C 1 141 ? 34.020 75.582 62.767 1.00 29.56 141 LYS C C 1
ATOM 17087 O O . LYS C 1 141 ? 32.883 76.023 62.564 1.00 30.34 141 LYS C O 1
ATOM 17106 N N . MET C 1 142 ? 34.231 74.373 63.293 1.00 30.90 142 MET C N 1
ATOM 17107 C CA . MET C 1 142 ? 33.107 73.513 63.653 1.00 31.27 142 MET C CA 1
ATOM 17108 C C . MET C 1 142 ? 32.207 74.156 64.699 1.00 27.08 142 MET C C 1
ATOM 17109 O O . MET C 1 142 ? 30.996 73.914 64.707 1.00 28.85 142 MET C O 1
ATOM 17123 N N . TYR C 1 143 ? 32.772 74.965 65.590 1.00 27.40 143 TYR C N 1
ATOM 17124 C CA . TYR C 1 143 ? 32.051 75.428 66.766 1.00 26.87 143 TYR C CA 1
ATOM 17125 C C . TYR C 1 143 ? 31.516 76.848 66.635 1.00 26.68 143 TYR C C 1
ATOM 17126 O O . TYR C 1 143 ? 30.846 77.325 67.556 1.00 26.40 143 TYR C O 1
ATOM 17144 N N . ARG C 1 144 ? 31.753 77.521 65.511 1.00 29.13 144 ARG C N 1
ATOM 17145 C CA . ARG C 1 144 ? 31.337 78.915 65.367 1.00 28.15 144 ARG C CA 1
ATOM 17146 C C . ARG C 1 144 ? 29.818 79.001 65.282 1.00 30.44 144 ARG C C 1
ATOM 17147 O O . ARG C 1 144 ? 29.218 78.584 64.287 1.00 32.31 144 ARG C O 1
ATOM 17168 N N . GLY C 1 145 ? 29.195 79.559 66.318 1.00 27.00 145 GLY C N 1
ATOM 17169 C CA . GLY C 1 145 ? 27.762 79.766 66.327 1.00 31.96 145 GLY C CA 1
ATOM 17170 C C . GLY C 1 145 ? 26.926 78.546 66.640 1.00 30.20 145 GLY C C 1
ATOM 17171 O O . GLY C 1 145 ? 25.696 78.627 66.565 1.00 32.28 145 GLY C O 1
ATOM 17175 N N . LYS C 1 146 ? 27.542 77.423 66.994 1.00 32.22 146 LYS C N 1
ATOM 17176 C CA . LYS C 1 146 ? 26.801 76.194 67.243 1.00 29.43 146 LYS C CA 1
ATOM 17177 C C . LYS C 1 146 ? 26.382 76.107 68.703 1.00 31.31 146 LYS C C 1
ATOM 17178 O O . LYS C 1 146 ? 27.127 76.506 69.603 1.00 28.35 146 LYS C O 1
ATOM 17197 N N . ARG C 1 147 ? 25.184 75.579 68.932 1.00 35.50 147 ARG C N 1
ATOM 17198 C CA . ARG C 1 147 ? 24.768 75.264 70.287 1.00 38.26 147 ARG C CA 1
ATOM 17199 C C . ARG C 1 147 ? 25.569 74.072 70.801 1.00 32.35 147 ARG C C 1
ATOM 17200 O O . ARG C 1 147 ? 26.099 73.268 70.029 1.00 27.02 147 ARG C O 1
ATOM 17221 N N . ARG C 1 148 ? 25.658 73.970 72.129 1.00 31.98 148 ARG C N 1
ATOM 17222 C CA . ARG C 1 148 ? 26.545 72.985 72.740 1.00 29.77 148 ARG C CA 1
ATOM 17223 C C . ARG C 1 148 ? 26.170 71.565 72.347 1.00 32.07 148 ARG C C 1
ATOM 17224 O O . ARG C 1 148 ? 27.050 70.707 72.223 1.00 29.06 148 ARG C O 1
ATOM 17245 N N . ASN C 1 149 ? 24.883 71.294 72.142 1.00 28.30 149 ASN C N 1
ATOM 17246 C CA . ASN C 1 149 ? 24.431 69.952 71.800 1.00 32.64 149 ASN C CA 1
ATOM 17247 C C . ASN C 1 149 ? 24.454 69.675 70.301 1.00 33.49 149 ASN C C 1
ATOM 17248 O O . ASN C 1 149 ? 24.047 68.585 69.884 1.00 32.15 149 ASN C O 1
ATOM 17259 N N . GLU C 1 150 ? 24.919 70.622 69.483 1.00 31.64 150 GLU C N 1
ATOM 17260 C CA . GLU C 1 150 ? 25.067 70.405 68.048 1.00 31.49 150 GLU C CA 1
ATOM 17261 C C . GLU C 1 150 ? 26.439 69.871 67.666 1.00 31.34 150 GLU C C 1
ATOM 17262 O O . GLU C 1 150 ? 26.651 69.537 66.498 1.00 34.16 150 GLU C O 1
ATOM 17274 N N . VAL C 1 151 ? 27.375 69.804 68.607 1.00 27.87 151 VAL C N 1
ATOM 17275 C CA . VAL C 1 151 ? 28.761 69.445 68.310 1.00 25.30 151 VAL C CA 1
ATOM 17276 C C . VAL C 1 151 ? 29.339 68.688 69.491 1.00 24.74 151 VAL C C 1
ATOM 17277 O O . VAL C 1 151 ? 28.879 68.834 70.633 1.00 24.53 151 VAL C O 1
ATOM 17290 N N . PRO C 1 152 ? 30.356 67.866 69.248 1.00 23.12 152 PRO C N 1
ATOM 17291 C CA . PRO C 1 152 ? 30.948 67.083 70.333 1.00 24.47 152 PRO C CA 1
ATOM 17292 C C . PRO C 1 152 ? 31.515 67.985 71.413 1.00 25.31 152 PRO C C 1
ATOM 17293 O O . PRO C 1 152 ? 31.832 69.154 71.149 1.00 21.65 152 PRO C O 1
ATOM 17304 N N . PRO C 1 153 ? 31.688 67.475 72.632 1.00 24.68 153 PRO C N 1
ATOM 17305 C CA . PRO C 1 153 ? 32.251 68.314 73.698 1.00 20.97 153 PRO C CA 1
ATOM 17306 C C . PRO C 1 153 ? 33.620 68.870 73.328 1.00 22.55 153 PRO C C 1
ATOM 17307 O O . PRO C 1 153 ? 34.461 68.180 72.751 1.00 20.05 153 PRO C O 1
ATOM 17318 N N . HIS C 1 154 ? 33.838 70.133 73.682 1.00 20.56 154 HIS C N 1
ATOM 17319 C CA . HIS C 1 154 ? 35.069 70.838 73.354 1.00 25.16 154 HIS C CA 1
ATOM 17320 C C . HIS C 1 154 ? 35.086 72.141 74.135 1.00 24.10 154 HIS C C 1
ATOM 17321 O O . HIS C 1 154 ? 34.035 72.734 74.391 1.00 22.29 154 HIS C O 1
ATOM 17335 N N . ILE C 1 155 ? 36.289 72.570 74.524 1.00 25.56 155 ILE C N 1
ATOM 17336 C CA . ILE C 1 155 ? 36.428 73.858 75.193 1.00 27.08 155 ILE C CA 1
ATOM 17337 C C . ILE C 1 155 ? 36.012 74.989 74.260 1.00 22.45 155 ILE C C 1
ATOM 17338 O O . ILE C 1 155 ? 35.576 76.054 74.714 1.00 21.51 155 ILE C O 1
ATOM 17354 N N . PHE C 1 156 ? 36.138 74.782 72.948 1.00 20.82 156 PHE C N 1
ATOM 17355 C CA . PHE C 1 156 ? 35.682 75.779 71.984 1.00 25.74 156 PHE C CA 1
ATOM 17356 C C . PHE C 1 156 ? 34.183 76.018 72.100 1.00 23.80 156 PHE C C 1
ATOM 17357 O O . PHE C 1 156 ? 33.714 77.149 71.931 1.00 26.31 156 PHE C O 1
ATOM 17374 N N . ALA C 1 157 ? 33.413 74.965 72.382 1.00 23.93 157 ALA C N 1
ATOM 17375 C CA . ALA C 1 157 ? 31.970 75.126 72.508 1.00 21.36 157 ALA C CA 1
ATOM 17376 C C . ALA C 1 157 ? 31.621 76.031 73.680 1.00 24.69 157 ALA C C 1
ATOM 17377 O O . ALA C 1 157 ? 30.730 76.882 73.573 1.00 22.82 157 ALA C O 1
ATOM 17384 N N . ILE C 1 158 ? 32.312 75.865 74.811 1.00 24.16 158 ILE C N 1
ATOM 17385 C CA . ILE C 1 158 ? 32.088 76.756 75.944 1.00 24.39 158 ILE C CA 1
ATOM 17386 C C . ILE C 1 158 ? 32.523 78.173 75.588 1.00 24.41 158 ILE C C 1
ATOM 17387 O O . ILE C 1 158 ? 31.834 79.150 75.909 1.00 21.39 158 ILE C O 1
ATOM 17403 N N . SER C 1 159 ? 33.668 78.306 74.911 1.00 22.06 159 SER C N 1
ATOM 17404 C CA . SER C 1 159 ? 34.180 79.625 74.553 1.00 23.30 159 SER C CA 1
ATOM 17405 C C . SER C 1 159 ? 33.247 80.333 73.578 1.00 24.24 159 SER C C 1
ATOM 17406 O O . SER C 1 159 ? 32.929 81.515 73.751 1.00 23.62 159 SER C O 1
ATOM 17414 N N . ASP C 1 160 ? 32.806 79.631 72.533 1.00 23.79 160 ASP C N 1
ATOM 17415 C CA . ASP C 1 160 ? 31.903 80.253 71.572 1.00 23.18 160 ASP C CA 1
ATOM 17416 C C . ASP C 1 160 ? 30.590 80.648 72.233 1.00 23.26 160 ASP C C 1
ATOM 17417 O O . ASP C 1 160 ? 30.046 81.726 71.960 1.00 21.58 160 ASP C O 1
ATOM 17426 N N . GLY C 1 161 ? 30.066 79.788 73.108 1.00 23.74 161 GLY C N 1
ATOM 17427 C CA . GLY C 1 161 ? 28.833 80.112 73.807 1.00 24.59 161 GLY C CA 1
ATOM 17428 C C . GLY C 1 161 ? 28.944 81.379 74.634 1.00 24.91 161 GLY C C 1
ATOM 17429 O O . GLY C 1 161 ? 28.041 82.221 74.625 1.00 24.10 161 GLY C O 1
ATOM 17433 N N . ALA C 1 162 ? 30.047 81.528 75.370 1.00 20.40 162 ALA C N 1
ATOM 17434 C CA . ALA C 1 162 ? 30.257 82.751 76.134 1.00 23.28 162 ALA C CA 1
ATOM 17435 C C . ALA C 1 162 ? 30.324 83.962 75.211 1.00 22.75 162 ALA C C 1
ATOM 17436 O O . ALA C 1 162 ? 29.792 85.031 75.533 1.00 24.68 162 ALA C O 1
ATOM 17443 N N . TYR C 1 163 ? 30.976 83.809 74.057 1.00 22.90 163 TYR C N 1
ATOM 17444 C CA . TYR C 1 163 ? 31.051 84.898 73.090 1.00 23.36 163 TYR C CA 1
ATOM 17445 C C . TYR C 1 163 ? 29.665 85.264 72.566 1.00 23.74 163 TYR C C 1
ATOM 17446 O O . TYR C 1 163 ? 29.323 86.448 72.471 1.00 23.66 163 TYR C O 1
ATOM 17464 N N . VAL C 1 164 ? 28.845 84.260 72.241 1.00 22.93 164 VAL C N 1
ATOM 17465 C CA . VAL C 1 164 ? 27.494 84.525 71.753 1.00 24.52 164 VAL C CA 1
ATOM 17466 C C . VAL C 1 164 ? 26.641 85.149 72.851 1.00 22.57 164 VAL C C 1
ATOM 17467 O O . VAL C 1 164 ? 25.870 86.082 72.600 1.00 25.96 164 VAL C O 1
ATOM 17480 N N . ASP C 1 165 ? 26.756 84.645 74.081 1.00 22.29 165 ASP C N 1
ATOM 17481 C CA . ASP C 1 165 ? 25.987 85.211 75.188 1.00 21.60 165 ASP C CA 1
ATOM 17482 C C . ASP C 1 165 ? 26.414 86.642 75.486 1.00 27.53 165 ASP C C 1
ATOM 17483 O O . ASP C 1 165 ? 25.580 87.485 75.841 1.00 25.78 165 ASP C O 1
ATOM 17492 N N . MET C 1 166 ? 27.710 86.931 75.367 1.00 22.38 166 MET C N 1
ATOM 17493 C CA . MET C 1 166 ? 28.180 88.294 75.578 1.00 27.09 166 MET C CA 1
ATOM 17494 C C . MET C 1 166 ? 27.526 89.248 74.586 1.00 26.10 166 MET C C 1
ATOM 17495 O O . MET C 1 166 ? 26.987 90.290 74.972 1.00 25.22 166 MET C O 1
ATOM 17509 N N . LEU C 1 167 ? 27.550 88.896 73.297 1.00 23.98 167 LEU C N 1
ATOM 17510 C CA . LEU C 1 167 ? 27.003 89.778 72.270 1.00 25.87 167 LEU C CA 1
ATOM 17511 C C . LEU C 1 167 ? 25.483 89.861 72.350 1.00 29.56 167 LEU C C 1
ATOM 17512 O O . LEU C 1 167 ? 24.901 90.920 72.086 1.00 29.12 167 LEU C O 1
ATOM 17528 N N . THR C 1 168 ? 24.822 88.755 72.701 1.00 28.79 168 THR C N 1
ATOM 17529 C CA . THR C 1 168 ? 23.362 88.724 72.697 1.00 28.02 168 THR C CA 1
ATOM 17530 C C . THR C 1 168 ? 22.779 89.355 73.957 1.00 30.48 168 THR C C 1
ATOM 17531 O O . THR C 1 168 ? 21.751 90.037 73.889 1.00 30.07 168 THR C O 1
ATOM 17542 N N . ASN C 1 169 ? 23.405 89.129 75.114 1.00 30.44 169 ASN C N 1
ATOM 17543 C CA . ASN C 1 169 ? 22.882 89.629 76.378 1.00 30.22 169 ASN C CA 1
ATOM 17544 C C . ASN C 1 169 ? 23.517 90.940 76.820 1.00 29.37 169 ASN C C 1
ATOM 17545 O O . ASN C 1 169 ? 22.974 91.601 77.711 1.00 30.15 169 ASN C O 1
ATOM 17556 N N . HIS C 1 170 ? 24.649 91.325 76.229 1.00 26.87 170 HIS C N 1
ATOM 17557 C CA . HIS C 1 170 ? 25.374 92.536 76.618 1.00 31.47 170 HIS C CA 1
ATOM 17558 C C . HIS C 1 170 ? 25.751 92.502 78.098 1.00 29.88 170 HIS C C 1
ATOM 17559 O O . HIS C 1 170 ? 25.600 93.484 78.828 1.00 29.30 170 HIS C O 1
ATOM 17573 N N . VAL C 1 171 ? 26.264 91.356 78.535 1.00 28.11 171 VAL C N 1
ATOM 17574 C CA . VAL C 1 171 ? 26.760 91.179 79.893 1.00 28.64 171 VAL C CA 1
ATOM 17575 C C . VAL C 1 171 ? 28.118 90.495 79.819 1.00 26.29 171 VAL C C 1
ATOM 17576 O O . VAL C 1 171 ? 28.336 89.614 78.981 1.00 25.69 171 VAL C O 1
ATOM 17589 N N . ASN C 1 172 ? 29.034 90.909 80.690 1.00 26.77 172 ASN C N 1
ATOM 17590 C CA . ASN C 1 172 ? 30.351 90.293 80.746 1.00 24.53 172 ASN C CA 1
ATOM 17591 C C . ASN C 1 172 ? 30.233 88.829 81.161 1.00 23.19 172 ASN C C 1
ATOM 17592 O O . ASN C 1 172 ? 29.334 88.442 81.911 1.00 23.72 172 ASN C O 1
ATOM 17603 N N . GLN C 1 173 ? 31.155 88.012 80.659 1.00 21.56 173 GLN C N 1
ATOM 17604 C CA . GLN C 1 173 ? 31.163 86.580 80.919 1.00 23.37 173 GLN C CA 1
ATOM 17605 C C . GLN C 1 173 ? 32.410 86.205 81.709 1.00 21.17 173 GLN C C 1
ATOM 17606 O O . GLN C 1 173 ? 33.440 86.880 81.633 1.00 22.94 173 GLN C O 1
ATOM 17620 N N . SER C 1 174 ? 32.306 85.119 82.471 1.00 22.07 174 SER C N 1
ATOM 17621 C CA . SER C 1 174 ? 33.438 84.563 83.196 1.00 18.11 174 SER C CA 1
ATOM 17622 C C . SER C 1 174 ? 33.546 83.077 82.892 1.00 24.72 174 SER C C 1
ATOM 17623 O O . SER C 1 174 ? 32.533 82.379 82.780 1.00 22.95 174 SER C O 1
ATOM 17631 N N . MET C 1 175 ? 34.782 82.609 82.733 1.00 21.66 175 MET C N 1
ATOM 17632 C CA . MET C 1 175 ? 35.087 81.193 82.565 1.00 25.40 175 MET C CA 1
ATOM 17633 C C . MET C 1 175 ? 35.982 80.785 83.728 1.00 21.40 175 MET C C 1
ATOM 17634 O O . MET C 1 175 ? 37.153 81.178 83.783 1.00 20.54 175 MET C O 1
ATOM 17648 N N . LEU C 1 176 ? 35.420 80.028 84.666 1.00 20.08 176 LEU C N 1
ATOM 17649 C CA . LEU C 1 176 ? 36.153 79.552 85.834 1.00 21.69 176 LEU C CA 1
ATOM 17650 C C . LEU C 1 176 ? 36.781 78.201 85.509 1.00 22.19 176 LEU C C 1
ATOM 17651 O O . LEU C 1 176 ? 36.066 77.227 85.249 1.00 22.30 176 LEU C O 1
ATOM 17667 N N . ILE C 1 177 ? 38.111 78.141 85.528 1.00 21.85 177 ILE C N 1
ATOM 17668 C CA . ILE C 1 177 ? 38.856 76.958 85.107 1.00 21.24 177 ILE C CA 1
ATOM 17669 C C . ILE C 1 177 ? 39.649 76.432 86.298 1.00 23.24 177 ILE C C 1
ATOM 17670 O O . ILE C 1 177 ? 40.545 77.116 86.809 1.00 19.20 177 ILE C O 1
ATOM 17686 N N . THR C 1 178 ? 39.319 75.223 86.739 1.00 25.72 178 THR C N 1
ATOM 17687 C CA . THR C 1 178 ? 40.045 74.561 87.814 1.00 25.10 178 THR C CA 1
ATOM 17688 C C . THR C 1 178 ? 41.078 73.600 87.234 1.00 23.23 178 THR C C 1
ATOM 17689 O O . THR C 1 178 ? 41.069 73.274 86.044 1.00 17.91 178 THR C O 1
ATOM 17700 N N . GLY C 1 179 ? 41.978 73.145 88.102 1.00 25.44 179 GLY C N 1
ATOM 17701 C CA . GLY C 1 179 ? 43.023 72.223 87.703 1.00 24.12 179 GLY C CA 1
ATOM 17702 C C . GLY C 1 179 ? 44.367 72.592 88.294 1.00 29.34 179 GLY C C 1
ATOM 17703 O O . GLY C 1 179 ? 44.789 73.749 88.217 1.00 29.36 179 GLY C O 1
ATOM 17707 N N . GLU C 1 180 ? 45.052 71.621 88.885 1.00 29.08 180 GLU C N 1
ATOM 17708 C CA . GLU C 1 180 ? 46.331 71.869 89.525 1.00 33.75 180 GLU C CA 1
ATOM 17709 C C . GLU C 1 180 ? 47.467 71.559 88.551 1.00 32.56 180 GLU C C 1
ATOM 17710 O O . GLU C 1 180 ? 47.253 71.358 87.352 1.00 31.81 180 GLU C O 1
ATOM 17722 N N . SER C 1 181 ? 48.695 71.549 89.058 1.00 31.31 181 SER C N 1
ATOM 17723 C CA . SER C 1 181 ? 49.851 71.342 88.197 1.00 35.08 181 SER C CA 1
ATOM 17724 C C . SER C 1 181 ? 49.785 69.965 87.546 1.00 33.83 181 SER C C 1
ATOM 17725 O O . SER C 1 181 ? 49.616 68.948 88.227 1.00 30.87 181 SER C O 1
ATOM 17733 N N . GLY C 1 182 ? 49.917 69.942 86.219 1.00 29.52 182 GLY C N 1
ATOM 17734 C CA . GLY C 1 182 ? 49.803 68.733 85.435 1.00 33.89 182 GLY C CA 1
ATOM 17735 C C . GLY C 1 182 ? 48.482 68.570 84.713 1.00 29.10 182 GLY C C 1
ATOM 17736 O O . GLY C 1 182 ? 48.366 67.678 83.864 1.00 24.82 182 GLY C O 1
ATOM 17740 N N . ALA C 1 183 ? 47.488 69.405 85.010 1.00 27.69 183 ALA C N 1
ATOM 17741 C CA . ALA C 1 183 ? 46.172 69.283 84.396 1.00 24.88 183 ALA C CA 1
ATOM 17742 C C . ALA C 1 183 ? 46.062 70.023 83.072 1.00 24.46 183 ALA C C 1
ATOM 17743 O O . ALA C 1 183 ? 44.997 69.986 82.447 1.00 25.83 183 ALA C O 1
ATOM 17750 N N . GLY C 1 184 ? 47.129 70.682 82.628 1.00 24.85 184 GLY C N 1
ATOM 17751 C CA . GLY C 1 184 ? 47.113 71.380 81.357 1.00 29.17 184 GLY C CA 1
ATOM 17752 C C . GLY C 1 184 ? 46.325 72.672 81.354 1.00 28.68 184 GLY C C 1
ATOM 17753 O O . GLY C 1 184 ? 45.816 73.074 80.305 1.00 26.94 184 GLY C O 1
ATOM 17757 N N . LYS C 1 185 ? 46.218 73.345 82.502 1.00 28.95 185 LYS C N 1
ATOM 17758 C CA . LYS C 1 185 ? 45.388 74.544 82.574 1.00 27.11 185 LYS C CA 1
ATOM 17759 C C . LYS C 1 185 ? 45.972 75.687 81.752 1.00 29.27 185 LYS C C 1
ATOM 17760 O O . LYS C 1 185 ? 45.219 76.478 81.170 1.00 23.65 185 LYS C O 1
ATOM 17779 N N . THR C 1 186 ? 47.300 75.790 81.684 1.00 27.15 186 THR C N 1
ATOM 17780 C CA . THR C 1 186 ? 47.916 76.868 80.917 1.00 26.51 186 THR C CA 1
ATOM 17781 C C . THR C 1 186 ? 47.645 76.700 79.428 1.00 26.97 186 THR C C 1
ATOM 17782 O O . THR C 1 186 ? 47.290 77.663 78.738 1.00 29.13 186 THR C O 1
ATOM 17793 N N . GLU C 1 187 ? 47.806 75.480 78.914 1.00 30.11 187 GLU C N 1
ATOM 17794 C CA . GLU C 1 187 ? 47.515 75.226 77.507 1.00 30.28 187 GLU C CA 1
ATOM 17795 C C . GLU C 1 187 ? 46.054 75.519 77.191 1.00 29.21 187 GLU C C 1
ATOM 17796 O O . GLU C 1 187 ? 45.746 76.137 76.166 1.00 27.65 187 GLU C O 1
ATOM 17808 N N . ASN C 1 188 ? 45.139 75.087 78.062 1.00 28.47 188 ASN C N 1
ATOM 17809 C CA . ASN C 1 188 ? 43.722 75.340 77.818 1.00 29.68 188 ASN C CA 1
ATOM 17810 C C . ASN C 1 188 ? 43.419 76.835 77.819 1.00 24.77 188 ASN C C 1
ATOM 17811 O O . ASN C 1 188 ? 42.667 77.321 76.966 1.00 24.99 188 ASN C O 1
ATOM 17822 N N . THR C 1 189 ? 43.994 77.584 78.764 1.00 23.27 189 THR C N 1
ATOM 17823 C CA . THR C 1 189 ? 43.809 79.033 78.769 1.00 23.28 189 THR C CA 1
ATOM 17824 C C . THR C 1 189 ? 44.340 79.646 77.481 1.00 29.26 189 THR C C 1
ATOM 17825 O O . THR C 1 189 ? 43.731 80.564 76.921 1.00 27.42 189 THR C O 1
ATOM 17836 N N . LYS C 1 190 ? 45.471 79.136 76.990 1.00 29.10 190 LYS C N 1
ATOM 17837 C CA . LYS C 1 190 ? 46.062 79.671 75.770 1.00 27.84 190 LYS C CA 1
ATOM 17838 C C . LYS C 1 190 ? 45.143 79.457 74.574 1.00 30.26 190 LYS C C 1
ATOM 17839 O O . LYS C 1 190 ? 45.038 80.328 73.701 1.00 29.06 190 LYS C O 1
ATOM 17858 N N . LYS C 1 191 ? 44.462 78.309 74.517 1.00 28.15 191 LYS C N 1
ATOM 17859 C CA . LYS C 1 191 ? 43.605 78.006 73.373 1.00 28.88 191 LYS C CA 1
ATOM 17860 C C . LYS C 1 191 ? 42.245 78.684 73.474 1.00 25.34 191 LYS C C 1
ATOM 17861 O O . LYS C 1 191 ? 41.611 78.944 72.445 1.00 24.22 191 LYS C O 1
ATOM 17880 N N . VAL C 1 192 ? 41.770 78.964 74.688 1.00 22.28 192 VAL C N 1
ATOM 17881 C CA . VAL C 1 192 ? 40.563 79.773 74.836 1.00 27.54 192 VAL C CA 1
ATOM 17882 C C . VAL C 1 192 ? 40.814 81.185 74.317 1.00 25.67 192 VAL C C 1
ATOM 17883 O O . VAL C 1 192 ? 40.010 81.741 73.561 1.00 24.00 192 VAL C O 1
ATOM 17896 N N . ILE C 1 193 ? 41.935 81.787 74.722 1.00 25.27 193 ILE C N 1
ATOM 17897 C CA . ILE C 1 193 ? 42.285 83.120 74.239 1.00 28.33 193 ILE C CA 1
ATOM 17898 C C . ILE C 1 193 ? 42.460 83.105 72.727 1.00 27.46 193 ILE C C 1
ATOM 17899 O O . ILE C 1 193 ? 41.975 83.996 72.020 1.00 27.69 193 ILE C O 1
ATOM 17915 N N . ALA C 1 194 ? 43.166 82.098 72.208 1.00 25.56 194 ALA C N 1
ATOM 17916 C CA . ALA C 1 194 ? 43.364 81.998 70.767 1.00 30.06 194 ALA C CA 1
ATOM 17917 C C . ALA C 1 194 ? 42.033 81.870 70.039 1.00 32.59 194 ALA C C 1
ATOM 17918 O O . ALA C 1 194 ? 41.868 82.400 68.933 1.00 32.25 194 ALA C O 1
ATOM 17925 N N . TYR C 1 195 ? 41.068 81.171 70.642 1.00 27.90 195 TYR C N 1
ATOM 17926 C CA . TYR C 1 195 ? 39.764 81.032 70.004 1.00 31.33 195 TYR C CA 1
ATOM 17927 C C . TYR C 1 195 ? 39.041 82.373 69.947 1.00 29.40 195 TYR C C 1
ATOM 17928 O O . TYR C 1 195 ? 38.494 82.749 68.904 1.00 28.60 195 TYR C O 1
ATOM 17946 N N . PHE C 1 196 ? 39.024 83.109 71.060 1.00 26.63 196 PHE C N 1
ATOM 17947 C CA . PHE C 1 196 ? 38.438 84.445 71.042 1.00 29.69 196 PHE C CA 1
ATOM 17948 C C . PHE C 1 196 ? 39.150 85.338 70.037 1.00 31.28 196 PHE C C 1
ATOM 17949 O O . PHE C 1 196 ? 38.513 86.146 69.352 1.00 30.51 196 PHE C O 1
ATOM 17966 N N . ALA C 1 197 ? 40.471 85.204 69.929 1.00 33.83 197 ALA C N 1
ATOM 17967 C CA . ALA C 1 197 ? 41.203 85.971 68.932 1.00 36.20 197 ALA C CA 1
ATOM 17968 C C . ALA C 1 197 ? 40.786 85.604 67.517 1.00 38.33 197 ALA C C 1
ATOM 17969 O O . ALA C 1 197 ? 40.923 86.429 66.609 1.00 40.40 197 ALA C O 1
ATOM 17976 N N . THR C 1 198 ? 40.268 84.393 67.313 1.00 36.24 198 THR C N 1
ATOM 17977 C CA . THR C 1 198 ? 39.805 83.983 65.991 1.00 37.70 198 THR C CA 1
ATOM 17978 C C . THR C 1 198 ? 38.438 84.584 65.678 1.00 38.38 198 THR C C 1
ATOM 17979 O O . THR C 1 198 ? 38.268 85.272 64.667 1.00 41.37 198 THR C O 1
ATOM 17990 N N . VAL C 1 199 ? 37.450 84.336 66.542 1.00 37.00 199 VAL C N 1
ATOM 17991 C CA . VAL C 1 199 ? 36.091 84.794 66.266 1.00 38.02 199 VAL C CA 1
ATOM 17992 C C . VAL C 1 199 ? 36.001 86.311 66.352 1.00 38.61 199 VAL C C 1
ATOM 17993 O O . VAL C 1 199 ? 35.137 86.924 65.713 1.00 40.47 199 VAL C O 1
ATOM 18006 N N . GLY C 1 200 ? 36.876 86.941 67.135 1.00 38.55 200 GLY C N 1
ATOM 18007 C CA . GLY C 1 200 ? 36.866 88.384 67.290 1.00 38.96 200 GLY C CA 1
ATOM 18008 C C . GLY C 1 200 ? 37.938 89.081 66.476 1.00 41.82 200 GLY C C 1
ATOM 18009 O O . GLY C 1 200 ? 38.303 90.224 66.772 1.00 45.91 200 GLY C O 1
ATOM 18013 N N . ALA C 1 201 ? 38.447 88.409 65.447 1.00 40.36 201 ALA C N 1
ATOM 18014 C CA . ALA C 1 201 ? 39.491 88.985 64.616 1.00 47.80 201 ALA C CA 1
ATOM 18015 C C . ALA C 1 201 ? 38.927 90.087 63.722 1.00 56.40 201 ALA C C 1
ATOM 18016 O O . ALA C 1 201 ? 37.716 90.204 63.513 1.00 51.20 201 ALA C O 1
ATOM 18023 N N . SER C 1 202 ? 39.834 90.898 63.187 1.00 63.73 202 SER C N 1
ATOM 18024 C CA . SER C 1 202 ? 39.476 92.004 62.310 1.00 67.37 202 SER C CA 1
ATOM 18025 C C . SER C 1 202 ? 40.696 92.345 61.465 1.00 74.49 202 SER C C 1
ATOM 18026 O O . SER C 1 202 ? 41.767 91.753 61.621 1.00 75.20 202 SER C O 1
ATOM 18034 N N . LYS C 1 203 ? 40.527 93.311 60.559 1.00 83.08 203 LYS C N 1
ATOM 18035 C CA . LYS C 1 203 ? 41.660 93.782 59.770 1.00 82.22 203 LYS C CA 1
ATOM 18036 C C . LYS C 1 203 ? 42.698 94.459 60.656 1.00 83.08 203 LYS C C 1
ATOM 18037 O O . LYS C 1 203 ? 43.906 94.332 60.418 1.00 80.66 203 LYS C O 1
ATOM 18056 N N . LYS C 1 204 ? 42.246 95.175 61.689 1.00 80.58 204 LYS C N 1
ATOM 18057 C CA . LYS C 1 204 ? 43.163 95.867 62.588 1.00 82.50 204 LYS C CA 1
ATOM 18058 C C . LYS C 1 204 ? 43.779 94.921 63.612 1.00 82.65 204 LYS C C 1
ATOM 18059 O O . LYS C 1 204 ? 44.896 95.164 64.080 1.00 86.03 204 LYS C O 1
ATOM 18078 N N . THR C 1 205 ? 43.071 93.849 63.973 1.00 81.36 205 THR C N 1
ATOM 18079 C CA . THR C 1 205 ? 43.647 92.849 64.867 1.00 81.50 205 THR C CA 1
ATOM 18080 C C . THR C 1 205 ? 44.737 92.052 64.162 1.00 79.54 205 THR C C 1
ATOM 18081 O O . THR C 1 205 ? 45.795 91.783 64.744 1.00 75.83 205 THR C O 1
ATOM 18092 N N . ASP C 1 206 ? 44.498 91.670 62.905 1.00 80.16 206 ASP C N 1
ATOM 18093 C CA . ASP C 1 206 ? 45.449 90.830 62.187 1.00 78.73 206 ASP C CA 1
ATOM 18094 C C . ASP C 1 206 ? 46.701 91.604 61.791 1.00 78.70 206 ASP C C 1
ATOM 18095 O O . ASP C 1 206 ? 47.789 91.021 61.722 1.00 76.60 206 ASP C O 1
ATOM 18104 N N . GLU C 1 207 ? 46.577 92.908 61.535 1.00 82.88 207 GLU C N 1
ATOM 18105 C CA . GLU C 1 207 ? 47.746 93.699 61.164 1.00 91.69 207 GLU C CA 1
ATOM 18106 C C . GLU C 1 207 ? 48.629 93.985 62.374 1.00 97.90 207 GLU C C 1
ATOM 18107 O O . GLU C 1 207 ? 49.861 93.962 62.265 1.00 96.32 207 GLU C O 1
ATOM 18119 N N . ALA C 1 208 ? 48.021 94.251 63.533 1.00 96.71 208 ALA C N 1
ATOM 18120 C CA . ALA C 1 208 ? 48.795 94.505 64.742 1.00 87.48 208 ALA C CA 1
ATOM 18121 C C . ALA C 1 208 ? 49.412 93.233 65.307 1.00 83.07 208 ALA C C 1
ATOM 18122 O O . ALA C 1 208 ? 50.397 93.313 66.048 1.00 77.09 208 ALA C O 1
ATOM 18129 N N . ALA C 1 209 ? 48.857 92.064 64.976 1.00 84.41 209 ALA C N 1
ATOM 18130 C CA . ALA C 1 209 ? 49.435 90.805 65.429 1.00 78.62 209 ALA C CA 1
ATOM 18131 C C . ALA C 1 209 ? 50.765 90.507 64.752 1.00 78.41 209 ALA C C 1
ATOM 18132 O O . ALA C 1 209 ? 51.513 89.650 65.235 1.00 75.96 209 ALA C O 1
ATOM 18139 N N . LYS C 1 210 ? 51.077 91.189 63.648 1.00 82.60 210 LYS C N 1
ATOM 18140 C CA . LYS C 1 210 ? 52.361 90.979 62.989 1.00 78.50 210 LYS C CA 1
ATOM 18141 C C . LYS C 1 210 ? 53.500 91.560 63.816 1.00 76.17 210 LYS C C 1
ATOM 18142 O O . LYS C 1 210 ? 54.562 90.939 63.946 1.00 80.25 210 LYS C O 1
ATOM 18161 N N . SER C 1 211 ? 53.295 92.746 64.389 1.00 73.96 211 SER C N 1
ATOM 18162 C CA . SER C 1 211 ? 54.329 93.382 65.197 1.00 73.82 211 SER C CA 1
ATOM 18163 C C . SER C 1 211 ? 54.383 92.785 66.600 1.00 74.05 211 SER C C 1
ATOM 18164 O O . SER C 1 211 ? 55.386 92.176 66.989 1.00 70.07 211 SER C O 1
ATOM 18172 N N . LYS C 1 212 ? 53.304 92.942 67.372 1.00 70.60 212 LYS C N 1
ATOM 18173 C CA . LYS C 1 212 ? 53.297 92.502 68.762 1.00 65.40 212 LYS C CA 1
ATOM 18174 C C . LYS C 1 212 ? 53.088 91.001 68.917 1.00 57.67 212 LYS C C 1
ATOM 18175 O O . LYS C 1 212 ? 53.381 90.461 69.989 1.00 56.46 212 LYS C O 1
ATOM 18194 N N . GLY C 1 213 ? 52.594 90.319 67.890 1.00 57.08 213 GLY C N 1
ATOM 18195 C CA . GLY C 1 213 ? 52.280 88.910 67.992 1.00 56.36 213 GLY C CA 1
ATOM 18196 C C . GLY C 1 213 ? 50.846 88.666 68.435 1.00 48.15 213 GLY C C 1
ATOM 18197 O O . GLY C 1 213 ? 50.095 89.581 68.781 1.00 47.67 213 GLY C O 1
ATOM 18201 N N . SER C 1 214 ? 50.465 87.391 68.428 1.00 41.37 214 SER C N 1
ATOM 18202 C CA . SER C 1 214 ? 49.102 87.023 68.785 1.00 38.16 214 SER C CA 1
ATOM 18203 C C . SER C 1 214 ? 48.807 87.378 70.239 1.00 36.40 214 SER C C 1
ATOM 18204 O O . SER C 1 214 ? 49.705 87.451 71.084 1.00 34.71 214 SER C O 1
ATOM 18212 N N . LEU C 1 215 ? 47.523 87.591 70.528 1.00 32.24 215 LEU C N 1
ATOM 18213 C CA . LEU C 1 215 ? 47.116 87.930 71.886 1.00 33.04 215 LEU C CA 1
ATOM 18214 C C . LEU C 1 215 ? 47.471 86.818 72.866 1.00 31.71 215 LEU C C 1
ATOM 18215 O O . LEU C 1 215 ? 47.943 87.090 73.977 1.00 28.24 215 LEU C O 1
ATOM 18231 N N . GLU C 1 216 ? 47.256 85.557 72.482 1.00 32.25 216 GLU C N 1
ATOM 18232 C CA . GLU C 1 216 ? 47.558 84.470 73.406 1.00 32.30 216 GLU C CA 1
ATOM 18233 C C . GLU C 1 216 ? 49.046 84.431 73.730 1.00 30.60 216 GLU C C 1
ATOM 18234 O O . GLU C 1 216 ? 49.431 84.142 74.867 1.00 32.11 216 GLU C O 1
ATOM 18246 N N . ASP C 1 217 ? 49.899 84.749 72.754 1.00 32.34 217 ASP C N 1
ATOM 18247 C CA . ASP C 1 217 ? 51.335 84.774 73.008 1.00 31.81 217 ASP C CA 1
ATOM 18248 C C . ASP C 1 217 ? 51.711 85.943 73.912 1.00 30.46 217 ASP C C 1
ATOM 18249 O O . ASP C 1 217 ? 52.611 85.822 74.751 1.00 30.20 217 ASP C O 1
ATOM 18258 N N . GLN C 1 218 ? 51.037 87.085 73.758 1.00 29.99 218 GLN C N 1
ATOM 18259 C CA . GLN C 1 218 ? 51.291 88.216 74.647 1.00 27.92 218 GLN C CA 1
ATOM 18260 C C . GLN C 1 218 ? 50.967 87.850 76.090 1.00 26.87 218 GLN C C 1
ATOM 18261 O O . GLN C 1 218 ? 51.752 88.124 77.005 1.00 25.48 218 GLN C O 1
ATOM 18275 N N . VAL C 1 219 ? 49.816 87.214 76.308 1.00 26.77 219 VAL C N 1
ATOM 18276 C CA . VAL C 1 219 ? 49.390 86.867 77.661 1.00 22.45 219 VAL C CA 1
ATOM 18277 C C . VAL C 1 219 ? 50.359 85.871 78.290 1.00 26.77 219 VAL C C 1
ATOM 18278 O O . VAL C 1 219 ? 50.797 86.047 79.433 1.00 21.46 219 VAL C O 1
ATOM 18291 N N . VAL C 1 220 ? 50.700 84.799 77.566 1.00 22.81 220 VAL C N 1
ATOM 18292 C CA . VAL C 1 220 ? 51.555 83.775 78.162 1.00 26.59 220 VAL C CA 1
ATOM 18293 C C . VAL C 1 220 ? 52.961 84.301 78.427 1.00 25.09 220 VAL C C 1
ATOM 18294 O O . VAL C 1 220 ? 53.656 83.778 79.305 1.00 23.59 220 VAL C O 1
ATOM 18307 N N . GLN C 1 221 ? 53.406 85.327 77.699 1.00 24.54 221 GLN C N 1
ATOM 18308 C CA . GLN C 1 221 ? 54.713 85.904 77.982 1.00 26.62 221 GLN C CA 1
ATOM 18309 C C . GLN C 1 221 ? 54.774 86.531 79.371 1.00 25.34 221 GLN C C 1
ATOM 18310 O O . GLN C 1 221 ? 55.872 86.753 79.890 1.00 20.54 221 GLN C O 1
ATOM 18324 N N . THR C 1 222 ? 53.627 86.817 79.991 1.00 22.19 222 THR C N 1
ATOM 18325 C CA . THR C 1 222 ? 53.616 87.310 81.362 1.00 20.61 222 THR C CA 1
ATOM 18326 C C . THR C 1 222 ? 53.709 86.194 82.398 1.00 21.19 222 THR C C 1
ATOM 18327 O O . THR C 1 222 ? 53.962 86.488 83.571 1.00 21.84 222 THR C O 1
ATOM 18338 N N . ASN C 1 223 ? 53.537 84.932 81.992 1.00 21.78 223 ASN C N 1
ATOM 18339 C CA . ASN C 1 223 ? 53.480 83.827 82.950 1.00 25.49 223 ASN C CA 1
ATOM 18340 C C . ASN C 1 223 ? 54.743 83.689 83.787 1.00 22.83 223 ASN C C 1
ATOM 18341 O O . ASN C 1 223 ? 54.627 83.480 85.007 1.00 20.62 223 ASN C O 1
ATOM 18352 N N . PRO C 1 224 ? 55.952 83.747 83.224 1.00 21.07 224 PRO C N 1
ATOM 18353 C CA . PRO C 1 224 ? 57.145 83.558 84.067 1.00 20.38 224 PRO C CA 1
ATOM 18354 C C . PRO C 1 224 ? 57.247 84.571 85.193 1.00 18.10 224 PRO C C 1
ATOM 18355 O O . PRO C 1 224 ? 57.742 84.236 86.277 1.00 17.91 224 PRO C O 1
ATOM 18366 N N . VAL C 1 225 ? 56.778 85.799 84.973 1.00 19.47 225 VAL C N 1
ATOM 18367 C CA . VAL C 1 225 ? 56.869 86.838 85.993 1.00 17.87 225 VAL C CA 1
ATOM 18368 C C . VAL C 1 225 ? 55.817 86.628 87.071 1.00 21.69 225 VAL C C 1
ATOM 18369 O O . VAL C 1 225 ? 56.117 86.679 88.269 1.00 18.17 225 VAL C O 1
ATOM 18382 N N . LEU C 1 226 ? 54.566 86.395 86.667 1.00 21.00 226 LEU C N 1
ATOM 18383 C CA . LEU C 1 226 ? 53.510 86.214 87.655 1.00 20.72 226 LEU C CA 1
ATOM 18384 C C . LEU C 1 226 ? 53.660 84.891 88.393 1.00 19.05 226 LEU C C 1
ATOM 18385 O O . LEU C 1 226 ? 53.345 84.815 89.584 1.00 18.88 226 LEU C O 1
ATOM 18401 N N . GLU C 1 227 ? 54.151 83.847 87.718 1.00 16.85 227 GLU C N 1
ATOM 18402 C CA . GLU C 1 227 ? 54.387 82.578 88.404 1.00 19.36 227 GLU C CA 1
ATOM 18403 C C . GLU C 1 227 ? 55.568 82.673 89.365 1.00 17.90 227 GLU C C 1
ATOM 18404 O O . GLU C 1 227 ? 55.536 82.089 90.454 1.00 16.28 227 GLU C O 1
ATOM 18416 N N . ALA C 1 228 ? 56.623 83.395 88.983 1.00 18.82 228 ALA C N 1
ATOM 18417 C CA . ALA C 1 228 ? 57.780 83.530 89.864 1.00 20.34 228 ALA C CA 1
ATOM 18418 C C . ALA C 1 228 ? 57.386 84.170 91.190 1.00 21.05 228 ALA C C 1
ATOM 18419 O O . ALA C 1 228 ? 57.775 83.697 92.265 1.00 17.62 228 ALA C O 1
ATOM 18426 N N . PHE C 1 229 ? 56.593 85.235 91.133 1.00 15.26 229 PHE C N 1
ATOM 18427 C CA . PHE C 1 229 ? 56.242 85.992 92.325 1.00 19.13 229 PHE C CA 1
ATOM 18428 C C . PHE C 1 229 ? 54.933 85.546 92.962 1.00 23.32 229 PHE C C 1
ATOM 18429 O O . PHE C 1 229 ? 54.658 85.938 94.102 1.00 19.05 229 PHE C O 1
ATOM 18446 N N . GLY C 1 230 ? 54.136 84.726 92.274 1.00 18.28 230 GLY C N 1
ATOM 18447 C CA . GLY C 1 230 ? 52.819 84.369 92.768 1.00 19.58 230 GLY C CA 1
ATOM 18448 C C . GLY C 1 230 ? 52.564 82.884 92.956 1.00 19.04 230 GLY C C 1
ATOM 18449 O O . GLY C 1 230 ? 51.533 82.512 93.523 1.00 19.53 230 GLY C O 1
ATOM 18453 N N . ASN C 1 231 ? 53.474 82.028 92.492 1.00 18.28 231 ASN C N 1
ATOM 18454 C CA . ASN C 1 231 ? 53.329 80.582 92.607 1.00 18.85 231 ASN C CA 1
ATOM 18455 C C . ASN C 1 231 ? 54.333 80.015 93.603 1.00 20.55 231 ASN C C 1
ATOM 18456 O O . ASN C 1 231 ? 55.413 80.574 93.809 1.00 21.27 231 ASN C O 1
ATOM 18467 N N . ALA C 1 232 ? 53.975 78.881 94.203 1.00 22.78 232 ALA C N 1
ATOM 18468 C CA . ALA C 1 232 ? 54.832 78.248 95.195 1.00 21.25 232 ALA C CA 1
ATOM 18469 C C . ALA C 1 232 ? 54.566 76.751 95.217 1.00 21.99 232 ALA C C 1
ATOM 18470 O O . ALA C 1 232 ? 53.511 76.275 94.790 1.00 23.02 232 ALA C O 1
ATOM 18477 N N . LYS C 1 233 ? 55.544 76.013 95.724 1.00 20.98 233 LYS C N 1
ATOM 18478 C CA . LYS C 1 233 ? 55.387 74.582 95.939 1.00 25.09 233 LYS C CA 1
ATOM 18479 C C . LYS C 1 233 ? 54.666 74.359 97.264 1.00 24.38 233 LYS C C 1
ATOM 18480 O O . LYS C 1 233 ? 55.181 74.725 98.328 1.00 23.41 233 LYS C O 1
ATOM 18499 N N . THR C 1 234 ? 53.467 73.788 97.195 1.00 23.03 234 THR C N 1
ATOM 18500 C CA . THR C 1 234 ? 52.706 73.409 98.371 1.00 27.98 234 THR C CA 1
ATOM 18501 C C . THR C 1 234 ? 52.937 71.928 98.658 1.00 30.11 234 THR C C 1
ATOM 18502 O O . THR C 1 234 ? 53.741 71.260 97.999 1.00 26.78 234 THR C O 1
ATOM 18513 N N . VAL C 1 235 ? 52.211 71.400 99.643 1.00 30.82 235 VAL C N 1
ATOM 18514 C CA . VAL C 1 235 ? 52.387 70.002 100.024 1.00 32.15 235 VAL C CA 1
ATOM 18515 C C . VAL C 1 235 ? 52.090 69.089 98.843 1.00 31.51 235 VAL C C 1
ATOM 18516 O O . VAL C 1 235 ? 52.797 68.102 98.614 1.00 31.30 235 VAL C O 1
ATOM 18529 N N . ARG C 1 236 ? 51.055 69.410 98.066 1.00 30.76 236 ARG C N 1
ATOM 18530 C CA . ARG C 1 236 ? 50.567 68.517 97.024 1.00 36.18 236 ARG C CA 1
ATOM 18531 C C . ARG C 1 236 ? 50.680 69.085 95.616 1.00 32.96 236 ARG C C 1
ATOM 18532 O O . ARG C 1 236 ? 50.343 68.381 94.657 1.00 34.32 236 ARG C O 1
ATOM 18553 N N . ASN C 1 237 ? 51.138 70.325 95.454 1.00 30.74 237 ASN C N 1
ATOM 18554 C CA . ASN C 1 237 ? 51.267 70.930 94.134 1.00 27.84 237 ASN C CA 1
ATOM 18555 C C . ASN C 1 237 ? 52.612 71.635 94.049 1.00 29.90 237 ASN C C 1
ATOM 18556 O O . ASN C 1 237 ? 52.881 72.564 94.818 1.00 25.47 237 ASN C O 1
ATOM 18567 N N . ASP C 1 238 ? 53.454 71.195 93.112 1.00 24.87 238 ASP C N 1
ATOM 18568 C CA . ASP C 1 238 ? 54.773 71.790 92.951 1.00 27.76 238 ASP C CA 1
ATOM 18569 C C . ASP C 1 238 ? 54.715 73.208 92.402 1.00 25.01 238 ASP C C 1
ATOM 18570 O O . ASP C 1 238 ? 55.673 73.966 92.585 1.00 20.45 238 ASP C O 1
ATOM 18579 N N . ASN C 1 239 ? 53.628 73.579 91.728 1.00 22.97 239 ASN C N 1
ATOM 18580 C CA . ASN C 1 239 ? 53.527 74.867 91.058 1.00 26.58 239 ASN C CA 1
ATOM 18581 C C . ASN C 1 239 ? 52.115 75.434 91.235 1.00 23.24 239 ASN C C 1
ATOM 18582 O O . ASN C 1 239 ? 51.376 75.656 90.282 1.00 24.56 239 ASN C O 1
ATOM 18593 N N . SER C 1 240 ? 51.736 75.684 92.487 1.00 21.93 240 SER C N 1
ATOM 18594 C CA . SER C 1 240 ? 50.411 76.195 92.815 1.00 24.85 240 SER C CA 1
ATOM 18595 C C . SER C 1 240 ? 50.389 77.718 92.751 1.00 22.16 240 SER C C 1
ATOM 18596 O O . SER C 1 240 ? 51.300 78.387 93.244 1.00 22.99 240 SER C O 1
ATOM 18604 N N . SER C 1 241 ? 49.334 78.258 92.153 1.00 18.26 241 SER C N 1
ATOM 18605 C CA . SER C 1 241 ? 49.131 79.700 92.113 1.00 22.93 241 SER C CA 1
ATOM 18606 C C . SER C 1 241 ? 48.513 80.151 93.429 1.00 23.95 241 SER C C 1
ATOM 18607 O O . SER C 1 241 ? 47.413 79.716 93.788 1.00 22.83 241 SER C O 1
ATOM 18615 N N . ARG C 1 242 ? 49.223 81.012 94.156 1.00 19.02 242 ARG C N 1
ATOM 18616 C CA . ARG C 1 242 ? 48.753 81.508 95.441 1.00 21.37 242 ARG C CA 1
ATOM 18617 C C . ARG C 1 242 ? 48.029 82.841 95.308 1.00 22.45 242 ARG C C 1
ATOM 18618 O O . ARG C 1 242 ? 48.017 83.650 96.248 1.00 18.93 242 ARG C O 1
ATOM 18639 N N . PHE C 1 243 ? 47.443 83.090 94.142 1.00 20.74 243 PHE C N 1
ATOM 18640 C CA . PHE C 1 243 ? 46.621 84.260 93.901 1.00 22.72 243 PHE C CA 1
ATOM 18641 C C . PHE C 1 243 ? 45.574 83.872 92.870 1.00 22.06 243 PHE C C 1
ATOM 18642 O O . PHE C 1 243 ? 45.745 82.910 92.119 1.00 19.71 243 PHE C O 1
ATOM 18659 N N . GLY C 1 244 ? 44.469 84.607 92.870 1.00 20.26 244 GLY C N 1
ATOM 18660 C CA . GLY C 1 244 ? 43.467 84.444 91.840 1.00 22.12 244 GLY C CA 1
ATOM 18661 C C . GLY C 1 244 ? 43.806 85.313 90.651 1.00 19.43 244 GLY C C 1
ATOM 18662 O O . GLY C 1 244 ? 43.997 86.520 90.808 1.00 22.89 244 GLY C O 1
ATOM 18666 N N . LYS C 1 245 ? 43.924 84.720 89.469 1.00 19.87 245 LYS C N 1
ATOM 18667 C CA . LYS C 1 245 ? 44.216 85.463 88.251 1.00 22.72 245 LYS C CA 1
ATOM 18668 C C . LYS C 1 245 ? 42.965 85.511 87.387 1.00 23.17 245 LYS C C 1
ATOM 18669 O O . LYS C 1 245 ? 42.349 84.474 87.116 1.00 20.93 245 LYS C O 1
ATOM 18688 N N . PHE C 1 246 ? 42.596 86.714 86.965 1.00 20.88 246 PHE C N 1
ATOM 18689 C CA . PHE C 1 246 ? 41.395 86.954 86.173 1.00 20.42 246 PHE C CA 1
ATOM 18690 C C . PHE C 1 246 ? 41.839 87.659 84.895 1.00 21.28 246 PHE C C 1
ATOM 18691 O O . PHE C 1 246 ? 42.042 88.877 84.891 1.00 22.05 246 PHE C O 1
ATOM 18708 N N . ILE C 1 247 ? 42.021 86.884 83.829 1.00 20.44 247 ILE C N 1
ATOM 18709 C CA . ILE C 1 247 ? 42.450 87.407 82.535 1.00 22.09 247 ILE C CA 1
ATOM 18710 C C . ILE C 1 247 ? 41.200 87.829 81.777 1.00 24.29 247 ILE C C 1
ATOM 18711 O O . ILE C 1 247 ? 40.410 86.984 81.347 1.00 25.21 247 ILE C O 1
ATOM 18727 N N . ARG C 1 248 ? 41.029 89.133 81.595 1.00 26.04 248 ARG C N 1
ATOM 18728 C CA . ARG C 1 248 ? 39.852 89.683 80.937 1.00 25.10 248 ARG C CA 1
ATOM 18729 C C . ARG C 1 248 ? 40.189 89.964 79.478 1.00 25.85 248 ARG C C 1
ATOM 18730 O O . ARG C 1 248 ? 41.077 90.771 79.183 1.00 24.33 248 ARG C O 1
ATOM 18751 N N . ILE C 1 249 ? 39.495 89.277 78.578 1.00 26.96 249 ILE C N 1
ATOM 18752 C CA . ILE C 1 249 ? 39.635 89.485 77.143 1.00 23.54 249 ILE C CA 1
ATOM 18753 C C . ILE C 1 249 ? 38.546 90.469 76.732 1.00 25.06 249 ILE C C 1
ATOM 18754 O O . ILE C 1 249 ? 37.357 90.147 76.787 1.00 22.57 249 ILE C O 1
ATOM 18770 N N . HIS C 1 250 ? 38.944 91.672 76.329 1.00 26.88 250 HIS C N 1
ATOM 18771 C CA . HIS C 1 250 ? 37.986 92.730 76.037 1.00 27.77 250 HIS C CA 1
ATOM 18772 C C . HIS C 1 250 ? 37.566 92.703 74.572 1.00 27.30 250 HIS C C 1
ATOM 18773 O O . HIS C 1 250 ? 38.345 92.347 73.684 1.00 28.95 250 HIS C O 1
ATOM 18787 N N . PHE C 1 251 ? 36.313 93.082 74.332 1.00 27.84 251 PHE C N 1
ATOM 18788 C CA . PHE C 1 251 ? 35.758 93.172 72.991 1.00 32.08 251 PHE C CA 1
ATOM 18789 C C . PHE C 1 251 ? 35.130 94.543 72.798 1.00 30.30 251 PHE C C 1
ATOM 18790 O O . PHE C 1 251 ? 34.613 95.146 73.742 1.00 31.37 251 PHE C O 1
ATOM 18807 N N . GLY C 1 252 ? 35.176 95.025 71.559 1.00 36.25 252 GLY C N 1
ATOM 18808 C CA . GLY C 1 252 ? 34.697 96.349 71.234 1.00 39.06 252 GLY C CA 1
ATOM 18809 C C . GLY C 1 252 ? 33.215 96.382 70.915 1.00 43.39 252 GLY C C 1
ATOM 18810 O O . GLY C 1 252 ? 32.516 95.367 70.985 1.00 39.25 252 GLY C O 1
ATOM 18814 N N . PRO C 1 253 ? 32.706 97.565 70.558 1.00 46.95 253 PRO C N 1
ATOM 18815 C CA . PRO C 1 253 ? 31.270 97.685 70.258 1.00 47.83 253 PRO C CA 1
ATOM 18816 C C . PRO C 1 253 ? 30.799 96.773 69.141 1.00 49.52 253 PRO C C 1
ATOM 18817 O O . PRO C 1 253 ? 29.608 96.445 69.096 1.00 53.74 253 PRO C O 1
ATOM 18828 N N . THR C 1 254 ? 31.688 96.353 68.242 1.00 47.42 254 THR C N 1
ATOM 18829 C CA . THR C 1 254 ? 31.328 95.489 67.127 1.00 46.85 254 THR C CA 1
ATOM 18830 C C . THR C 1 254 ? 31.671 94.025 67.381 1.00 46.37 254 THR C C 1
ATOM 18831 O O . THR C 1 254 ? 31.521 93.198 66.476 1.00 46.52 254 THR C O 1
ATOM 18842 N N . GLY C 1 255 ? 32.132 93.685 68.582 1.00 46.31 255 GLY C N 1
ATOM 18843 C CA . GLY C 1 255 ? 32.442 92.310 68.915 1.00 39.86 255 GLY C CA 1
ATOM 18844 C C . GLY C 1 255 ? 33.826 91.841 68.527 1.00 36.14 255 GLY C C 1
ATOM 18845 O O . GLY C 1 255 ? 34.076 90.630 68.552 1.00 34.21 255 GLY C O 1
ATOM 18849 N N . LYS C 1 256 ? 34.730 92.747 68.170 1.00 36.63 256 LYS C N 1
ATOM 18850 C CA . LYS C 1 256 ? 36.104 92.388 67.851 1.00 36.18 256 LYS C CA 1
ATOM 18851 C C . LYS C 1 256 ? 36.997 92.609 69.066 1.00 33.66 256 LYS C C 1
ATOM 18852 O O . LYS C 1 256 ? 36.648 93.337 69.999 1.00 31.18 256 LYS C O 1
ATOM 18871 N N . LEU C 1 257 ? 38.168 91.973 69.031 1.00 36.25 257 LEU C N 1
ATOM 18872 C CA . LEU C 1 257 ? 39.139 92.107 70.109 1.00 35.79 257 LEU C CA 1
ATOM 18873 C C . LEU C 1 257 ? 39.417 93.568 70.419 1.00 36.57 257 LEU C C 1
ATOM 18874 O O . LEU C 1 257 ? 39.520 94.405 69.518 1.00 37.75 257 LEU C O 1
ATOM 18890 N N . ALA C 1 258 ? 39.560 93.862 71.707 1.00 31.69 258 ALA C N 1
ATOM 18891 C CA . ALA C 1 258 ? 39.937 95.181 72.190 1.00 34.05 258 ALA C CA 1
ATOM 18892 C C . ALA C 1 258 ? 41.026 95.061 73.247 1.00 30.34 258 ALA C C 1
ATOM 18893 O O . ALA C 1 258 ? 41.035 95.785 74.244 1.00 34.52 258 ALA C O 1
ATOM 18900 N N . GLY C 1 259 ? 41.957 94.134 73.046 1.00 34.09 259 GLY C N 1
ATOM 18901 C CA . GLY C 1 259 ? 43.044 93.936 73.982 1.00 35.46 259 GLY C CA 1
ATOM 18902 C C . GLY C 1 259 ? 42.643 93.098 75.184 1.00 31.79 259 GLY C C 1
ATOM 18903 O O . GLY C 1 259 ? 41.571 92.489 75.241 1.00 29.80 259 GLY C O 1
ATOM 18907 N N . ALA C 1 260 ? 43.537 93.083 76.173 1.00 30.16 260 ALA C N 1
ATOM 18908 C CA . ALA C 1 260 ? 43.337 92.295 77.378 1.00 26.51 260 ALA C CA 1
ATOM 18909 C C . ALA C 1 260 ? 44.027 92.979 78.550 1.00 26.76 260 ALA C C 1
ATOM 18910 O O . ALA C 1 260 ? 44.903 93.828 78.370 1.00 27.82 260 ALA C O 1
ATOM 18917 N N . ASP C 1 261 ? 43.608 92.604 79.758 1.00 23.07 261 ASP C N 1
ATOM 18918 C CA . ASP C 1 261 ? 44.308 92.988 80.976 1.00 27.25 261 ASP C CA 1
ATOM 18919 C C . ASP C 1 261 ? 44.090 91.902 82.021 1.00 26.18 261 ASP C C 1
ATOM 18920 O O . ASP C 1 261 ? 43.247 91.015 81.861 1.00 19.58 261 ASP C O 1
ATOM 18929 N N . ILE C 1 262 ? 44.854 91.989 83.106 1.00 25.90 262 ILE C N 1
ATOM 18930 C CA . ILE C 1 262 ? 44.872 90.969 84.147 1.00 24.01 262 ILE C CA 1
ATOM 18931 C C . ILE C 1 262 ? 44.520 91.622 85.473 1.00 22.69 262 ILE C C 1
ATOM 18932 O O . ILE C 1 262 ? 45.092 92.657 85.833 1.00 21.88 262 ILE C O 1
ATOM 18948 N N . GLU C 1 263 ? 43.585 91.013 86.195 1.00 24.32 263 GLU C N 1
ATOM 18949 C CA . GLU C 1 263 ? 43.288 91.367 87.575 1.00 21.55 263 GLU C CA 1
ATOM 18950 C C . GLU C 1 263 ? 43.750 90.234 88.479 1.00 21.48 263 GLU C C 1
ATOM 18951 O O . GLU C 1 263 ? 43.615 89.053 88.131 1.00 18.88 263 GLU C O 1
ATOM 18963 N N . THR C 1 264 ? 44.303 90.596 89.632 1.00 17.71 264 THR C N 1
ATOM 18964 C CA . THR C 1 264 ? 44.737 89.623 90.620 1.00 24.22 264 THR C CA 1
ATOM 18965 C C . THR C 1 264 ? 44.009 89.872 91.932 1.00 22.46 264 THR C C 1
ATOM 18966 O O . THR C 1 264 ? 43.697 91.012 92.284 1.00 23.84 264 THR C O 1
ATOM 18977 N N . TYR C 1 265 ? 43.735 88.779 92.639 1.00 22.39 265 TYR C N 1
ATOM 18978 C CA . TYR C 1 265 ? 43.034 88.805 93.912 1.00 23.20 265 TYR C CA 1
ATOM 18979 C C . TYR C 1 265 ? 43.698 87.833 94.874 1.00 21.80 265 TYR C C 1
ATOM 18980 O O . TYR C 1 265 ? 44.263 86.819 94.459 1.00 23.56 265 TYR C O 1
ATOM 18998 N N . LEU C 1 266 ? 43.612 88.149 96.167 1.00 20.25 266 LEU C N 1
ATOM 18999 C CA . LEU C 1 266 ? 43.855 87.187 97.241 1.00 20.80 266 LEU C CA 1
ATOM 19000 C C . LEU C 1 266 ? 45.258 86.585 97.182 1.00 23.81 266 LEU C C 1
ATOM 19001 O O . LEU C 1 266 ? 45.443 85.378 97.345 1.00 18.14 266 LEU C O 1
ATOM 19017 N N . LEU C 1 267 ? 46.263 87.432 96.976 1.00 20.43 267 LEU C N 1
ATOM 19018 C CA . LEU C 1 267 ? 47.634 86.950 97.085 1.00 21.72 267 LEU C CA 1
ATOM 19019 C C . LEU C 1 267 ? 47.884 86.461 98.508 1.00 19.82 267 LEU C C 1
ATOM 19020 O O . LEU C 1 267 ? 47.522 87.129 99.479 1.00 21.96 267 LEU C O 1
ATOM 19036 N N . GLU C 1 268 ? 48.492 85.284 98.630 1.00 17.51 268 GLU C N 1
ATOM 19037 C CA . GLU C 1 268 ? 48.712 84.665 99.936 1.00 20.26 268 GLU C CA 1
ATOM 19038 C C . GLU C 1 268 ? 49.929 85.309 100.589 1.00 21.52 268 GLU C C 1
ATOM 19039 O O . GLU C 1 268 ? 51.063 84.850 100.444 1.00 16.51 268 GLU C O 1
ATOM 19051 N N . LYS C 1 269 ? 49.685 86.384 101.340 1.00 22.17 269 LYS C N 1
ATOM 19052 C CA . LYS C 1 269 ? 50.788 87.131 101.934 1.00 21.52 269 LYS C CA 1
ATOM 19053 C C . LYS C 1 269 ? 51.503 86.329 103.015 1.00 20.06 269 LYS C C 1
ATOM 19054 O O . LYS C 1 269 ? 52.704 86.522 103.229 1.00 20.96 269 LYS C O 1
ATOM 19073 N N . ALA C 1 270 ? 50.799 85.423 103.697 1.00 21.79 270 ALA C N 1
ATOM 19074 C CA . ALA C 1 270 ? 51.436 84.657 104.763 1.00 23.26 270 ALA C CA 1
ATOM 19075 C C . ALA C 1 270 ? 52.606 83.832 104.244 1.00 21.84 270 ALA C C 1
ATOM 19076 O O . ALA C 1 270 ? 53.562 83.581 104.983 1.00 21.55 270 ALA C O 1
ATOM 19083 N N . ARG C 1 271 ? 52.557 83.410 102.979 1.00 24.08 271 ARG C N 1
ATOM 19084 C CA . ARG C 1 271 ? 53.605 82.556 102.431 1.00 22.53 271 ARG C CA 1
ATOM 19085 C C . ARG C 1 271 ? 54.935 83.276 102.271 1.00 20.51 271 ARG C C 1
ATOM 19086 O O . ARG C 1 271 ? 55.956 82.611 102.075 1.00 17.85 271 ARG C O 1
ATOM 19107 N N . VAL C 1 272 ? 54.956 84.607 102.349 1.00 20.55 272 VAL C N 1
ATOM 19108 C CA . VAL C 1 272 ? 56.222 85.325 102.248 1.00 18.68 272 VAL C CA 1
ATOM 19109 C C . VAL C 1 272 ? 57.110 85.030 103.450 1.00 21.43 272 VAL C C 1
ATOM 19110 O O . VAL C 1 272 ? 58.342 85.097 103.347 1.00 22.67 272 VAL C O 1
ATOM 19123 N N . ILE C 1 273 ? 56.522 84.683 104.597 1.00 22.90 273 ILE C N 1
ATOM 19124 C CA . ILE C 1 273 ? 57.303 84.545 105.822 1.00 22.40 273 ILE C CA 1
ATOM 19125 C C . ILE C 1 273 ? 56.986 83.254 106.571 1.00 22.57 273 ILE C C 1
ATOM 19126 O O . ILE C 1 273 ? 57.429 83.073 107.711 1.00 24.12 273 ILE C O 1
ATOM 19142 N N . SER C 1 274 ? 56.235 82.344 105.952 1.00 22.62 274 SER C N 1
ATOM 19143 C CA . SER C 1 274 ? 55.861 81.109 106.630 1.00 24.03 274 SER C CA 1
ATOM 19144 C C . SER C 1 274 ? 55.705 79.971 105.630 1.00 22.91 274 SER C C 1
ATOM 19145 O O . SER C 1 274 ? 55.084 80.138 104.579 1.00 25.72 274 SER C O 1
ATOM 19153 N N . GLN C 1 275 ? 56.259 78.808 105.974 1.00 20.50 275 GLN C N 1
ATOM 19154 C CA . GLN C 1 275 ? 56.088 77.598 105.180 1.00 23.52 275 GLN C CA 1
ATOM 19155 C C . GLN C 1 275 ? 55.881 76.406 106.101 1.00 22.79 275 GLN C C 1
ATOM 19156 O O . GLN C 1 275 ? 56.512 76.313 107.157 1.00 19.97 275 GLN C O 1
ATOM 19170 N N . GLN C 1 276 ? 54.996 75.497 105.694 1.00 24.62 276 GLN C N 1
ATOM 19171 C CA . GLN C 1 276 ? 54.979 74.169 106.282 1.00 23.66 276 GLN C CA 1
ATOM 19172 C C . GLN C 1 276 ? 56.286 73.448 105.961 1.00 25.11 276 GLN C C 1
ATOM 19173 O O . GLN C 1 276 ? 57.050 73.849 105.081 1.00 22.07 276 GLN C O 1
ATOM 19187 N N . SER C 1 277 ? 56.525 72.345 106.674 1.00 26.54 277 SER C N 1
ATOM 19188 C CA . SER C 1 277 ? 57.799 71.645 106.543 1.00 27.10 277 SER C CA 1
ATOM 19189 C C . SER C 1 277 ? 58.015 71.118 105.129 1.00 22.73 277 SER C C 1
ATOM 19190 O O . SER C 1 277 ? 59.161 71.026 104.675 1.00 25.66 277 SER C O 1
ATOM 19198 N N . LEU C 1 278 ? 56.942 70.788 104.410 1.00 25.01 278 LEU C N 1
ATOM 19199 C CA . LEU C 1 278 ? 57.050 70.221 103.071 1.00 25.39 278 LEU C CA 1
ATOM 19200 C C . LEU C 1 278 ? 56.765 71.237 101.968 1.00 26.00 278 LEU C C 1
ATOM 19201 O O . LEU C 1 278 ? 56.487 70.839 100.831 1.00 23.30 278 LEU C O 1
ATOM 19217 N N . GLU C 1 279 ? 56.844 72.532 102.269 1.00 26.02 279 GLU C N 1
ATOM 19218 C CA . GLU C 1 279 ? 56.474 73.579 101.327 1.00 25.60 279 GLU C CA 1
ATOM 19219 C C . GLU C 1 279 ? 57.625 74.555 101.121 1.00 23.25 279 GLU C C 1
ATOM 19220 O O . GLU C 1 279 ? 58.603 74.577 101.870 1.00 22.32 279 GLU C O 1
ATOM 19232 N N . ARG C 1 280 ? 57.482 75.377 100.086 1.00 19.56 280 ARG C N 1
ATOM 19233 C CA . ARG C 1 280 ? 58.382 76.483 99.811 1.00 21.05 280 ARG C CA 1
ATOM 19234 C C . ARG C 1 280 ? 57.604 77.790 99.855 1.00 21.23 280 ARG C C 1
ATOM 19235 O O . ARG C 1 280 ? 56.371 77.809 99.867 1.00 19.41 280 ARG C O 1
ATOM 19256 N N . SER C 1 281 ? 58.349 78.893 99.881 1.00 20.64 281 SER C N 1
ATOM 19257 C CA . SER C 1 281 ? 57.768 80.201 99.617 1.00 19.00 281 SER C CA 1
ATOM 19258 C C . SER C 1 281 ? 57.625 80.371 98.109 1.00 20.88 281 SER C C 1
ATOM 19259 O O . SER C 1 281 ? 57.636 79.382 97.369 1.00 20.18 281 SER C O 1
ATOM 19267 N N . TYR C 1 282 ? 57.505 81.608 97.640 1.00 18.17 282 TYR C N 1
ATOM 19268 C CA . TYR C 1 282 ? 57.322 81.850 96.217 1.00 21.13 282 TYR C CA 1
ATOM 19269 C C . TYR C 1 282 ? 58.587 81.491 95.442 1.00 19.63 282 TYR C C 1
ATOM 19270 O O . TYR C 1 282 ? 59.708 81.601 95.947 1.00 15.64 282 TYR C O 1
ATOM 19288 N N . HIS C 1 283 ? 58.386 81.040 94.199 1.00 19.40 283 HIS C N 1
ATOM 19289 C CA . HIS C 1 283 ? 59.498 80.556 93.383 1.00 21.62 283 HIS C CA 1
ATOM 19290 C C . HIS C 1 283 ? 60.628 81.576 93.290 1.00 21.68 283 HIS C C 1
ATOM 19291 O O . HIS C 1 283 ? 61.810 81.209 93.321 1.00 20.57 283 HIS C O 1
ATOM 19305 N N . ILE C 1 284 ? 60.284 82.862 93.174 1.00 19.51 284 ILE C N 1
ATOM 19306 C CA . ILE C 1 284 ? 61.279 83.883 92.842 1.00 18.61 284 ILE C CA 1
ATOM 19307 C C . ILE C 1 284 ? 62.468 83.836 93.797 1.00 18.48 284 ILE C C 1
ATOM 19308 O O . ILE C 1 284 ? 63.619 84.024 93.384 1.00 21.04 284 ILE C O 1
ATOM 19324 N N . PHE C 1 285 ? 62.213 83.614 95.089 1.00 18.73 285 PHE C N 1
ATOM 19325 C CA . PHE C 1 285 ? 63.302 83.640 96.064 1.00 18.25 285 PHE C CA 1
ATOM 19326 C C . PHE C 1 285 ? 64.369 82.608 95.722 1.00 20.62 285 PHE C C 1
ATOM 19327 O O . PHE C 1 285 ? 65.568 82.880 95.842 1.00 22.19 285 PHE C O 1
ATOM 19344 N N . TYR C 1 286 ? 63.953 81.422 95.280 1.00 17.21 286 TYR C N 1
ATOM 19345 C CA . TYR C 1 286 ? 64.906 80.370 94.946 1.00 23.40 286 TYR C CA 1
ATOM 19346 C C . TYR C 1 286 ? 65.460 80.556 93.541 1.00 22.64 286 TYR C C 1
ATOM 19347 O O . TYR C 1 286 ? 66.596 80.157 93.266 1.00 20.51 286 TYR C O 1
ATOM 19365 N N . GLN C 1 287 ? 64.689 81.192 92.657 1.00 21.65 287 GLN C N 1
ATOM 19366 C CA . GLN C 1 287 ? 65.200 81.552 91.340 1.00 23.37 287 GLN C CA 1
ATOM 19367 C C . GLN C 1 287 ? 66.376 82.520 91.446 1.00 21.95 287 GLN C C 1
ATOM 19368 O O . GLN C 1 287 ? 67.424 82.310 90.826 1.00 20.57 287 GLN C O 1
ATOM 19382 N N . ILE C 1 288 ? 66.219 83.592 92.227 1.00 21.29 288 ILE C N 1
ATOM 19383 C CA . ILE C 1 288 ? 67.292 84.577 92.366 1.00 23.66 288 ILE C CA 1
ATOM 19384 C C . ILE C 1 288 ? 68.530 83.936 92.983 1.00 24.99 288 ILE C C 1
ATOM 19385 O O . ILE C 1 288 ? 69.666 84.263 92.616 1.00 24.31 288 ILE C O 1
ATOM 19401 N N . MET C 1 289 ? 68.333 83.034 93.946 1.00 20.63 289 MET C N 1
ATOM 19402 C CA . MET C 1 289 ? 69.457 82.396 94.620 1.00 23.80 289 MET C CA 1
ATOM 19403 C C . MET C 1 289 ? 70.173 81.369 93.752 1.00 24.11 289 MET C C 1
ATOM 19404 O O . MET C 1 289 ? 71.232 80.881 94.157 1.00 26.65 289 MET C O 1
ATOM 19418 N N . SER C 1 290 ? 69.631 81.031 92.579 1.00 25.90 290 SER C N 1
ATOM 19419 C CA . SER C 1 290 ? 70.238 79.992 91.752 1.00 23.40 290 SER C CA 1
ATOM 19420 C C . SER C 1 290 ? 71.547 80.455 91.130 1.00 24.22 290 SER C C 1
ATOM 19421 O O . SER C 1 290 ? 72.424 79.632 90.854 1.00 27.88 290 SER C O 1
ATOM 19429 N N . GLY C 1 291 ? 71.693 81.754 90.891 1.00 26.70 291 GLY C N 1
ATOM 19430 C CA . GLY C 1 291 ? 72.889 82.278 90.267 1.00 24.69 291 GLY C CA 1
ATOM 19431 C C . GLY C 1 291 ? 72.941 82.140 88.764 1.00 26.32 291 GLY C C 1
ATOM 19432 O O . GLY C 1 291 ? 73.993 82.408 88.171 1.00 30.39 291 GLY C O 1
ATOM 19436 N N . SER C 1 292 ? 71.842 81.736 88.122 1.00 23.49 292 SER C N 1
ATOM 19437 C CA . SER C 1 292 ? 71.857 81.498 86.683 1.00 24.06 292 SER C CA 1
ATOM 19438 C C . SER C 1 292 ? 71.907 82.783 85.863 1.00 27.60 292 SER C C 1
ATOM 19439 O O . SER C 1 292 ? 72.181 82.713 84.658 1.00 23.61 292 SER C O 1
ATOM 19447 N N . VAL C 1 293 ? 71.649 83.935 86.467 1.00 25.51 293 VAL C N 1
ATOM 19448 C CA . VAL C 1 293 ? 71.711 85.228 85.789 1.00 23.26 293 VAL C CA 1
ATOM 19449 C C . VAL C 1 293 ? 72.902 85.991 86.363 1.00 25.36 293 VAL C C 1
ATOM 19450 O O . VAL C 1 293 ? 72.890 86.330 87.554 1.00 22.67 293 VAL C O 1
ATOM 19463 N N . PRO C 1 294 ? 73.938 86.286 85.574 1.00 22.40 294 PRO C N 1
ATOM 19464 C CA . PRO C 1 294 ? 75.156 86.878 86.148 1.00 27.70 294 PRO C CA 1
ATOM 19465 C C . PRO C 1 294 ? 74.901 88.232 86.793 1.00 22.37 294 PRO C C 1
ATOM 19466 O O . PRO C 1 294 ? 74.160 89.063 86.266 1.00 25.44 294 PRO C O 1
ATOM 19477 N N . GLY C 1 295 ? 75.544 88.451 87.941 1.00 24.91 295 GLY C N 1
ATOM 19478 C CA . GLY C 1 295 ? 75.534 89.731 88.612 1.00 25.87 295 GLY C CA 1
ATOM 19479 C C . GLY C 1 295 ? 74.382 89.957 89.569 1.00 30.65 295 GLY C C 1
ATOM 19480 O O . GLY C 1 295 ? 74.471 90.856 90.416 1.00 25.38 295 GLY C O 1
ATOM 19484 N N . VAL C 1 296 ? 73.309 89.167 89.473 1.00 26.13 296 VAL C N 1
ATOM 19485 C CA . VAL C 1 296 ? 72.114 89.443 90.266 1.00 25.51 296 VAL C CA 1
ATOM 19486 C C . VAL C 1 296 ? 72.394 89.244 91.750 1.00 25.07 296 VAL C C 1
ATOM 19487 O O . VAL C 1 296 ? 72.019 90.077 92.584 1.00 24.34 296 VAL C O 1
ATOM 19500 N N . LYS C 1 297 ? 73.029 88.128 92.114 1.00 26.03 297 LYS C N 1
ATOM 19501 C CA . LYS C 1 297 ? 73.252 87.877 93.534 1.00 28.06 297 LYS C CA 1
ATOM 19502 C C . LYS C 1 297 ? 74.201 88.904 94.143 1.00 27.56 297 LYS C C 1
ATOM 19503 O O . LYS C 1 297 ? 74.068 89.238 95.326 1.00 27.80 297 LYS C O 1
ATOM 19522 N N . ASP C 1 298 ? 75.148 89.426 93.359 1.00 26.93 298 ASP C N 1
ATOM 19523 C CA . ASP C 1 298 ? 76.035 90.471 93.863 1.00 30.16 298 ASP C CA 1
ATOM 19524 C C . ASP C 1 298 ? 75.271 91.765 94.109 1.00 28.58 298 ASP C C 1
ATOM 19525 O O . ASP C 1 298 ? 75.434 92.408 95.152 1.00 25.21 298 ASP C O 1
ATOM 19534 N N . ILE C 1 299 ? 74.439 92.170 93.147 1.00 24.20 299 ILE C N 1
ATOM 19535 C CA . ILE C 1 299 ? 73.571 93.329 93.346 1.00 26.16 299 ILE C CA 1
ATOM 19536 C C . ILE C 1 299 ? 72.709 93.136 94.586 1.00 26.67 299 ILE C C 1
ATOM 19537 O O . ILE C 1 299 ? 72.457 94.081 95.342 1.00 23.62 299 ILE C O 1
ATOM 19553 N N . CYS C 1 300 ? 72.253 91.911 94.820 1.00 21.75 300 CYS C N 1
ATOM 19554 C CA . CYS C 1 300 ? 71.288 91.634 95.871 1.00 22.77 300 CYS C CA 1
ATOM 19555 C C . CYS C 1 300 ? 71.930 91.359 97.226 1.00 23.76 300 CYS C C 1
ATOM 19556 O O . CYS C 1 300 ? 71.204 91.159 98.208 1.00 21.37 300 CYS C O 1
ATOM 19564 N N . LEU C 1 301 ? 73.261 91.350 97.307 1.00 23.89 301 LEU C N 1
ATOM 19565 C CA . LEU C 1 301 ? 73.966 91.102 98.564 1.00 22.17 301 LEU C CA 1
ATOM 19566 C C . LEU C 1 301 ? 73.597 89.741 99.151 1.00 24.17 301 LEU C C 1
ATOM 19567 O O . LEU C 1 301 ? 73.528 89.576 100.370 1.00 23.97 301 LEU C O 1
ATOM 19583 N N . LEU C 1 302 ? 73.359 88.754 98.292 1.00 23.13 302 LEU C N 1
ATOM 19584 C CA . LEU C 1 302 ? 72.911 87.437 98.723 1.00 26.58 302 LEU C CA 1
ATOM 19585 C C . LEU C 1 302 ? 74.086 86.477 98.841 1.00 28.08 302 LEU C C 1
ATOM 19586 O O . LEU C 1 302 ? 75.027 86.525 98.043 1.00 26.95 302 LEU C O 1
ATOM 19602 N N . THR C 1 303 ? 74.013 85.597 99.837 1.00 27.23 303 THR C N 1
ATOM 19603 C CA . THR C 1 303 ? 74.975 84.516 99.989 1.00 30.16 303 THR C CA 1
ATOM 19604 C C . THR C 1 303 ? 74.573 83.330 99.112 1.00 33.40 303 THR C C 1
ATOM 19605 O O . THR C 1 303 ? 73.595 83.377 98.359 1.00 27.06 303 THR C O 1
ATOM 19616 N N . ASP C 1 304 ? 75.331 82.237 99.221 1.00 34.53 304 ASP C N 1
ATOM 19617 C CA . ASP C 1 304 ? 75.019 80.998 98.521 1.00 34.57 304 ASP C CA 1
ATOM 19618 C C . ASP C 1 304 ? 74.379 79.963 99.438 1.00 32.65 304 ASP C C 1
ATOM 19619 O O . ASP C 1 304 ? 74.458 78.763 99.159 1.00 33.59 304 ASP C O 1
ATOM 19628 N N . ASN C 1 305 ? 73.735 80.400 100.518 1.00 31.39 305 ASN C N 1
ATOM 19629 C CA . ASN C 1 305 ? 73.073 79.498 101.459 1.00 29.31 305 ASN C CA 1
ATOM 19630 C C . ASN C 1 305 ? 71.663 80.010 101.735 1.00 29.28 305 ASN C C 1
ATOM 19631 O O . ASN C 1 305 ? 71.477 80.948 102.517 1.00 25.81 305 ASN C O 1
ATOM 19642 N N . ILE C 1 306 ? 70.671 79.363 101.116 1.00 25.16 306 ILE C N 1
ATOM 19643 C CA . ILE C 1 306 ? 69.276 79.765 101.276 1.00 23.20 306 ILE C CA 1
ATOM 19644 C C . ILE C 1 306 ? 68.886 79.812 102.745 1.00 27.27 306 ILE C C 1
ATOM 19645 O O . ILE C 1 306 ? 68.005 80.587 103.138 1.00 24.48 306 ILE C O 1
ATOM 19661 N N . TYR C 1 307 ? 69.531 78.999 103.584 1.00 28.73 307 TYR C N 1
ATOM 19662 C CA . TYR C 1 307 ? 69.158 78.930 104.991 1.00 27.53 307 TYR C CA 1
ATOM 19663 C C . TYR C 1 307 ? 69.627 80.136 105.797 1.00 25.20 307 TYR C C 1
ATOM 19664 O O . TYR C 1 307 ? 69.274 80.243 106.975 1.00 26.13 307 TYR C O 1
ATOM 19682 N N . ASP C 1 308 ? 70.396 81.047 105.199 1.00 27.30 308 ASP C N 1
ATOM 19683 C CA . ASP C 1 308 ? 70.654 82.337 105.826 1.00 28.26 308 ASP C CA 1
ATOM 19684 C C . ASP C 1 308 ? 69.403 83.200 105.913 1.00 26.18 308 ASP C C 1
ATOM 19685 O O . ASP C 1 308 ? 69.419 84.217 106.614 1.00 29.12 308 ASP C O 1
ATOM 19694 N N . TYR C 1 309 ? 68.325 82.820 105.235 1.00 24.81 309 TYR C N 1
ATOM 19695 C CA . TYR C 1 309 ? 67.126 83.648 105.129 1.00 24.24 309 TYR C CA 1
ATOM 19696 C C . TYR C 1 309 ? 65.958 82.847 105.691 1.00 22.46 309 TYR C C 1
ATOM 19697 O O . TYR C 1 309 ? 65.314 82.064 104.987 1.00 25.42 309 TYR C O 1
ATOM 19715 N N . HIS C 1 310 ? 65.694 83.069 106.980 1.00 24.23 310 HIS C N 1
ATOM 19716 C CA . HIS C 1 310 ? 64.744 82.249 107.723 1.00 26.05 310 HIS C CA 1
ATOM 19717 C C . HIS C 1 310 ? 63.334 82.327 107.149 1.00 23.52 310 HIS C C 1
ATOM 19718 O O . HIS C 1 310 ? 62.602 81.332 107.182 1.00 24.72 310 HIS C O 1
ATOM 19732 N N . ILE C 1 311 ? 62.922 83.487 106.630 1.00 21.95 311 ILE C N 1
ATOM 19733 C CA . ILE C 1 311 ? 61.525 83.644 106.231 1.00 23.08 311 ILE C CA 1
ATOM 19734 C C . ILE C 1 311 ? 61.137 82.794 105.029 1.00 19.84 311 ILE C C 1
ATOM 19735 O O . ILE C 1 311 ? 59.938 82.633 104.775 1.00 20.92 311 ILE C O 1
ATOM 19751 N N . VAL C 1 312 ? 62.098 82.242 104.284 1.00 20.58 312 VAL C N 1
ATOM 19752 C CA . VAL C 1 312 ? 61.773 81.451 103.095 1.00 22.91 312 VAL C CA 1
ATOM 19753 C C . VAL C 1 312 ? 62.439 80.078 103.138 1.00 21.69 312 VAL C C 1
ATOM 19754 O O . VAL C 1 312 ? 62.480 79.369 102.126 1.00 22.95 312 VAL C O 1
ATOM 19767 N N . SER C 1 313 ? 62.951 79.680 104.306 1.00 25.90 313 SER C N 1
ATOM 19768 C CA . SER C 1 313 ? 63.675 78.419 104.431 1.00 24.99 313 SER C CA 1
ATOM 19769 C C . SER C 1 313 ? 63.166 77.593 105.608 1.00 26.82 313 SER C C 1
ATOM 19770 O O . SER C 1 313 ? 63.919 76.817 106.198 1.00 27.17 313 SER C O 1
ATOM 19778 N N . GLN C 1 314 ? 61.882 77.733 105.949 1.00 27.84 314 GLN C N 1
ATOM 19779 C CA . GLN C 1 314 ? 61.305 76.966 107.046 1.00 27.08 314 GLN C CA 1
ATOM 19780 C C . GLN C 1 314 ? 60.885 75.565 106.625 1.00 26.08 314 GLN C C 1
ATOM 19781 O O . GLN C 1 314 ? 60.744 74.692 107.489 1.00 25.42 314 GLN C O 1
ATOM 19795 N N . GLY C 1 315 ? 60.672 75.337 105.331 1.00 24.05 315 GLY C N 1
ATOM 19796 C CA . GLY C 1 315 ? 60.322 74.019 104.838 1.00 27.19 315 GLY C CA 1
ATOM 19797 C C . GLY C 1 315 ? 61.306 73.519 103.802 1.00 23.41 315 GLY C C 1
ATOM 19798 O O . GLY C 1 315 ? 62.506 73.421 104.069 1.00 23.49 315 GLY C O 1
ATOM 19802 N N . LYS C 1 316 ? 60.809 73.197 102.614 1.00 23.99 316 LYS C N 1
ATOM 19803 C CA . LYS C 1 316 ? 61.672 72.784 101.522 1.00 23.30 316 LYS C CA 1
ATOM 19804 C C . LYS C 1 316 ? 62.315 74.002 100.867 1.00 24.22 316 LYS C C 1
ATOM 19805 O O . LYS C 1 316 ? 61.815 75.126 100.959 1.00 24.66 316 LYS C O 1
ATOM 19824 N N . VAL C 1 317 ? 63.442 73.765 100.196 1.00 18.95 317 VAL C N 1
ATOM 19825 C CA . VAL C 1 317 ? 64.143 74.832 99.489 1.00 24.05 317 VAL C CA 1
ATOM 19826 C C . VAL C 1 317 ? 64.422 74.428 98.045 1.00 24.91 317 VAL C C 1
ATOM 19827 O O . VAL C 1 317 ? 64.809 75.267 97.225 1.00 26.42 317 VAL C O 1
ATOM 19840 N N . THR C 1 318 ? 64.226 73.149 97.722 1.00 27.22 318 THR C N 1
ATOM 19841 C CA . THR C 1 318 ? 64.348 72.661 96.354 1.00 28.31 318 THR C CA 1
ATOM 19842 C C . THR C 1 318 ? 63.179 71.738 96.054 1.00 26.32 318 THR C C 1
ATOM 19843 O O . THR C 1 318 ? 62.580 71.149 96.955 1.00 26.68 318 THR C O 1
ATOM 19854 N N . VAL C 1 319 ? 62.862 71.619 94.768 1.00 24.36 319 VAL C N 1
ATOM 19855 C CA . VAL C 1 319 ? 61.776 70.770 94.296 1.00 27.70 319 VAL C CA 1
ATOM 19856 C C . VAL C 1 319 ? 62.293 69.950 93.123 1.00 28.42 319 VAL C C 1
ATOM 19857 O O . VAL C 1 319 ? 62.827 70.508 92.157 1.00 28.41 319 VAL C O 1
ATOM 19870 N N . ALA C 1 320 ? 62.118 68.629 93.201 1.00 30.41 320 ALA C N 1
ATOM 19871 C CA . ALA C 1 320 ? 62.717 67.738 92.215 1.00 31.10 320 ALA C CA 1
ATOM 19872 C C . ALA C 1 320 ? 62.300 68.110 90.799 1.00 26.19 320 ALA C C 1
ATOM 19873 O O . ALA C 1 320 ? 63.111 68.047 89.870 1.00 29.77 320 ALA C O 1
ATOM 19880 N N . SER C 1 321 ? 61.043 68.504 90.613 1.00 25.72 321 SER C N 1
ATOM 19881 C CA . SER C 1 321 ? 60.520 68.785 89.283 1.00 27.98 321 SER C CA 1
ATOM 19882 C C . SER C 1 321 ? 60.833 70.194 88.785 1.00 26.91 321 SER C C 1
ATOM 19883 O O . SER C 1 321 ? 60.448 70.525 87.659 1.00 28.47 321 SER C O 1
ATOM 19891 N N . ILE C 1 322 ? 61.510 71.028 89.572 1.00 24.89 322 ILE C N 1
ATOM 19892 C CA . ILE C 1 322 ? 61.725 72.432 89.227 1.00 28.63 322 ILE C CA 1
ATOM 19893 C C . ILE C 1 322 ? 63.221 72.703 89.169 1.00 24.21 322 ILE C C 1
ATOM 19894 O O . ILE C 1 322 ? 63.939 72.477 90.151 1.00 23.78 322 ILE C O 1
ATOM 19910 N N . ASP C 1 323 ? 63.681 73.215 88.033 1.00 22.73 323 ASP C N 1
ATOM 19911 C CA . ASP C 1 323 ? 65.050 73.701 87.885 1.00 26.57 323 ASP C CA 1
ATOM 19912 C C . ASP C 1 323 ? 65.007 75.214 88.078 1.00 22.73 323 ASP C C 1
ATOM 19913 O O . ASP C 1 323 ? 64.741 75.973 87.144 1.00 24.62 323 ASP C O 1
ATOM 19922 N N . ASP C 1 324 ? 65.267 75.652 89.311 1.00 24.69 324 ASP C N 1
ATOM 19923 C CA . ASP C 1 324 ? 65.192 77.075 89.628 1.00 26.06 324 ASP C CA 1
ATOM 19924 C C . ASP C 1 324 ? 66.161 77.893 88.785 1.00 24.98 324 ASP C C 1
ATOM 19925 O O . ASP C 1 324 ? 65.892 79.065 88.494 1.00 21.41 324 ASP C O 1
ATOM 19934 N N . ALA C 1 325 ? 67.285 77.299 88.379 1.00 22.78 325 ALA C N 1
ATOM 19935 C CA . ALA C 1 325 ? 68.248 78.018 87.551 1.00 24.01 325 ALA C CA 1
ATOM 19936 C C . ALA C 1 325 ? 67.670 78.314 86.175 1.00 24.06 325 ALA C C 1
ATOM 19937 O O . ALA C 1 325 ? 67.759 79.444 85.682 1.00 21.79 325 ALA C O 1
ATOM 19944 N N . GLU C 1 326 ? 67.083 77.305 85.530 1.00 24.36 326 GLU C N 1
ATOM 19945 C CA . GLU C 1 326 ? 66.487 77.523 84.217 1.00 24.98 326 GLU C CA 1
ATOM 19946 C C . GLU C 1 326 ? 65.276 78.443 84.306 1.00 24.42 326 GLU C C 1
ATOM 19947 O O . GLU C 1 326 ? 65.039 79.253 83.404 1.00 25.19 326 GLU C O 1
ATOM 19959 N N . GLU C 1 327 ? 64.500 78.339 85.384 1.00 23.11 327 GLU C N 1
ATOM 19960 C CA . GLU C 1 327 ? 63.318 79.183 85.512 1.00 25.65 327 GLU C CA 1
ATOM 19961 C C . GLU C 1 327 ? 63.704 80.646 85.691 1.00 21.70 327 GLU C C 1
ATOM 19962 O O . GLU C 1 327 ? 63.095 81.529 85.077 1.00 22.53 327 GLU C O 1
ATOM 19974 N N . PHE C 1 328 ? 64.725 80.925 86.506 1.00 20.18 328 PHE C N 1
ATOM 19975 C CA . PHE C 1 328 ? 65.140 82.310 86.693 1.00 22.74 328 PHE C CA 1
ATOM 19976 C C . PHE C 1 328 ? 65.646 82.914 85.391 1.00 19.13 328 PHE C C 1
ATOM 19977 O O . PHE C 1 328 ? 65.371 84.081 85.092 1.00 21.18 328 PHE C O 1
ATOM 19994 N N . SER C 1 329 ? 66.396 82.141 84.605 1.00 24.58 329 SER C N 1
ATOM 19995 C CA . SER C 1 329 ? 66.827 82.630 83.300 1.00 23.20 329 SER C CA 1
ATOM 19996 C C . SER C 1 329 ? 65.631 83.015 82.443 1.00 22.24 329 SER C C 1
ATOM 19997 O O . SER C 1 329 ? 65.654 84.043 81.758 1.00 23.83 329 SER C O 1
ATOM 20005 N N . LEU C 1 330 ? 64.568 82.207 82.477 1.00 21.78 330 LEU C N 1
ATOM 20006 C CA . LEU C 1 330 ? 63.370 82.536 81.714 1.00 23.97 330 LEU C CA 1
ATOM 20007 C C . LEU C 1 330 ? 62.631 83.724 82.311 1.00 21.51 330 LEU C C 1
ATOM 20008 O O . LEU C 1 330 ? 62.027 84.507 81.571 1.00 20.16 330 LEU C O 1
ATOM 20024 N N . THR C 1 331 ? 62.650 83.866 83.639 1.00 16.64 331 THR C N 1
ATOM 20025 C CA . THR C 1 331 ? 62.020 85.025 84.265 1.00 22.20 331 THR C CA 1
ATOM 20026 C C . THR C 1 331 ? 62.743 86.305 83.873 1.00 20.25 331 THR C C 1
ATOM 20027 O O . THR C 1 331 ? 62.108 87.324 83.581 1.00 20.65 331 THR C O 1
ATOM 20038 N N . ASP C 1 332 ? 64.075 86.267 83.859 1.00 19.77 332 ASP C N 1
ATOM 20039 C CA . ASP C 1 332 ? 64.851 87.436 83.473 1.00 21.96 332 ASP C CA 1
ATOM 20040 C C . ASP C 1 332 ? 64.602 87.803 82.012 1.00 22.37 332 ASP C C 1
ATOM 20041 O O . ASP C 1 332 ? 64.403 88.979 81.685 1.00 19.69 332 ASP C O 1
ATOM 20050 N N . GLN C 1 333 ? 64.601 86.806 81.121 1.00 19.66 333 GLN C N 1
ATOM 20051 C CA . GLN C 1 333 ? 64.273 87.061 79.720 1.00 24.29 333 GLN C CA 1
ATOM 20052 C C . GLN C 1 333 ? 62.884 87.669 79.583 1.00 26.68 333 GLN C C 1
ATOM 20053 O O . GLN C 1 333 ? 62.680 88.600 78.794 1.00 23.23 333 GLN C O 1
ATOM 20067 N N . ALA C 1 334 ? 61.912 87.148 80.338 1.00 20.68 334 ALA C N 1
ATOM 20068 C CA . ALA C 1 334 ? 60.554 87.675 80.259 1.00 25.16 334 ALA C CA 1
ATOM 20069 C C . ALA C 1 334 ? 60.515 89.152 80.631 1.00 23.84 334 ALA C C 1
ATOM 20070 O O . ALA C 1 334 ? 59.819 89.942 79.981 1.00 21.28 334 ALA C O 1
ATOM 20077 N N . PHE C 1 335 ? 61.252 89.547 81.674 1.00 20.32 335 PHE C N 1
ATOM 20078 C CA . PHE C 1 335 ? 61.319 90.963 82.023 1.00 21.02 335 PHE C CA 1
ATOM 20079 C C . PHE C 1 335 ? 61.822 91.793 80.848 1.00 24.50 335 PHE C C 1
ATOM 20080 O O . PHE C 1 335 ? 61.275 92.864 80.554 1.00 26.48 335 PHE C O 1
ATOM 20097 N N . ASP C 1 336 ? 62.869 91.318 80.170 1.00 24.78 336 ASP C N 1
ATOM 20098 C CA . ASP C 1 336 ? 63.388 92.027 79.005 1.00 25.77 336 ASP C CA 1
ATOM 20099 C C . ASP C 1 336 ? 62.314 92.161 77.932 1.00 23.72 336 ASP C C 1
ATOM 20100 O O . ASP C 1 336 ? 62.033 93.264 77.451 1.00 25.70 336 ASP C O 1
ATOM 20109 N N . ILE C 1 337 ? 61.688 91.041 77.559 1.00 25.84 337 ILE C N 1
ATOM 20110 C CA . ILE C 1 337 ? 60.697 91.042 76.485 1.00 24.37 337 ILE C CA 1
ATOM 20111 C C . ILE C 1 337 ? 59.501 91.919 76.836 1.00 23.56 337 ILE C C 1
ATOM 20112 O O . ILE C 1 337 ? 58.883 92.520 75.948 1.00 25.94 337 ILE C O 1
ATOM 20128 N N . LEU C 1 338 ? 59.140 91.992 78.116 1.00 24.97 338 LEU C N 1
ATOM 20129 C CA . LEU C 1 338 ? 57.973 92.752 78.549 1.00 23.69 338 LEU C CA 1
ATOM 20130 C C . LEU C 1 338 ? 58.247 94.244 78.679 1.00 23.03 338 LEU C C 1
ATOM 20131 O O . LEU C 1 338 ? 57.355 94.985 79.105 1.00 25.29 338 LEU C O 1
ATOM 20147 N N . GLY C 1 339 ? 59.444 94.702 78.330 1.00 22.42 339 GLY C N 1
ATOM 20148 C CA . GLY C 1 339 ? 59.727 96.121 78.287 1.00 26.24 339 GLY C CA 1
ATOM 20149 C C . GLY C 1 339 ? 60.230 96.737 79.573 1.00 25.52 339 GLY C C 1
ATOM 20150 O O . GLY C 1 339 ? 60.318 97.969 79.651 1.00 28.64 339 GLY C O 1
ATOM 20154 N N . PHE C 1 340 ? 60.548 95.936 80.586 1.00 23.92 340 PHE C N 1
ATOM 20155 C CA . PHE C 1 340 ? 61.169 96.479 81.786 1.00 21.75 340 PHE C CA 1
ATOM 20156 C C . PHE C 1 340 ? 62.548 97.033 81.445 1.00 23.89 340 PHE C C 1
ATOM 20157 O O . PHE C 1 340 ? 63.306 96.427 80.682 1.00 27.15 340 PHE C O 1
ATOM 20174 N N . THR C 1 341 ? 62.869 98.198 82.000 1.00 24.53 341 THR C N 1
ATOM 20175 C CA . THR C 1 341 ? 64.214 98.724 81.848 1.00 24.55 341 THR C CA 1
ATOM 20176 C C . THR C 1 341 ? 65.183 97.913 82.702 1.00 26.20 341 THR C C 1
ATOM 20177 O O . THR C 1 341 ? 64.792 97.210 83.639 1.00 22.76 341 THR C O 1
ATOM 20188 N N . LYS C 1 342 ? 66.466 98.009 82.359 1.00 24.51 342 LYS C N 1
ATOM 20189 C CA . LYS C 1 342 ? 67.493 97.364 83.167 1.00 27.25 342 LYS C CA 1
ATOM 20190 C C . LYS C 1 342 ? 67.405 97.815 84.620 1.00 26.98 342 LYS C C 1
ATOM 20191 O O . LYS C 1 342 ? 67.481 96.991 85.540 1.00 23.19 342 LYS C O 1
ATOM 20210 N N . GLN C 1 343 ? 67.222 99.119 84.845 1.00 26.45 343 GLN C N 1
ATOM 20211 C CA . GLN C 1 343 ? 67.131 99.641 86.206 1.00 28.16 343 GLN C CA 1
ATOM 20212 C C . GLN C 1 343 ? 65.899 99.097 86.918 1.00 24.36 343 GLN C C 1
ATOM 20213 O O . GLN C 1 343 ? 65.968 98.695 88.085 1.00 23.66 343 GLN C O 1
ATOM 20227 N N . GLU C 1 344 ? 64.752 99.099 86.234 1.00 25.20 344 GLU C N 1
ATOM 20228 C CA . GLU C 1 344 ? 63.538 98.536 86.816 1.00 24.56 344 GLU C CA 1
ATOM 20229 C C . GLU C 1 344 ? 63.745 97.076 87.191 1.00 22.12 344 GLU C C 1
ATOM 20230 O O . GLU C 1 344 ? 63.476 96.666 88.324 1.00 21.69 344 GLU C O 1
ATOM 20242 N N . LYS C 1 345 ? 64.229 96.277 86.243 1.00 22.37 345 LYS C N 1
ATOM 20243 C CA . LYS C 1 345 ? 64.439 94.858 86.497 1.00 25.65 345 LYS C CA 1
ATOM 20244 C C . LYS C 1 345 ? 65.371 94.643 87.681 1.00 24.86 345 LYS C C 1
ATOM 20245 O O . LYS C 1 345 ? 65.100 93.810 88.555 1.00 18.56 345 LYS C O 1
ATOM 20264 N N . GLU C 1 346 ? 66.472 95.394 87.741 1.00 22.84 346 GLU C N 1
ATOM 20265 C CA . GLU C 1 346 ? 67.421 95.187 88.825 1.00 21.31 346 GLU C CA 1
ATOM 20266 C C . GLU C 1 346 ? 66.862 95.666 90.161 1.00 22.92 346 GLU C C 1
ATOM 20267 O O . GLU C 1 346 ? 67.176 95.080 91.206 1.00 19.21 346 GLU C O 1
ATOM 20279 N N . ASP C 1 347 ? 66.026 96.710 90.152 1.00 19.66 347 ASP C N 1
ATOM 20280 C CA . ASP C 1 347 ? 65.357 97.137 91.378 1.00 18.99 347 ASP C CA 1
ATOM 20281 C C . ASP C 1 347 ? 64.338 96.099 91.846 1.00 18.78 347 ASP C C 1
ATOM 20282 O O . ASP C 1 347 ? 64.157 95.904 93.053 1.00 17.96 347 ASP C O 1
ATOM 20291 N N . VAL C 1 348 ? 63.652 95.429 90.918 1.00 18.19 348 VAL C N 1
ATOM 20292 C CA . VAL C 1 348 ? 62.796 94.313 91.316 1.00 19.18 348 VAL C CA 1
ATOM 20293 C C . VAL C 1 348 ? 63.608 93.296 92.111 1.00 19.73 348 VAL C C 1
ATOM 20294 O O . VAL C 1 348 ? 63.204 92.861 93.199 1.00 17.68 348 VAL C O 1
ATOM 20307 N N . TYR C 1 349 ? 64.781 92.922 91.592 1.00 18.42 349 TYR C N 1
ATOM 20308 C CA . TYR C 1 349 ? 65.630 91.960 92.291 1.00 20.65 349 TYR C CA 1
ATOM 20309 C C . TYR C 1 349 ? 66.105 92.513 93.630 1.00 20.99 349 TYR C C 1
ATOM 20310 O O . TYR C 1 349 ? 66.117 91.794 94.635 1.00 18.58 349 TYR C O 1
ATOM 20328 N N . ARG C 1 350 ? 66.496 93.790 93.665 1.00 20.80 350 ARG C N 1
ATOM 20329 C CA . ARG C 1 350 ? 66.918 94.407 94.921 1.00 21.55 350 ARG C CA 1
ATOM 20330 C C . ARG C 1 350 ? 65.826 94.306 95.976 1.00 20.20 350 ARG C C 1
ATOM 20331 O O . ARG C 1 350 ? 66.084 93.919 97.122 1.00 21.16 350 ARG C O 1
ATOM 20352 N N . ILE C 1 351 ? 64.597 94.669 95.609 1.00 19.82 351 ILE C N 1
ATOM 20353 C CA . ILE C 1 351 ? 63.504 94.666 96.574 1.00 16.68 351 ILE C CA 1
ATOM 20354 C C . ILE C 1 351 ? 63.176 93.240 97.000 1.00 19.49 351 ILE C C 1
ATOM 20355 O O . ILE C 1 351 ? 62.984 92.961 98.190 1.00 17.98 351 ILE C O 1
ATOM 20371 N N . THR C 1 352 ? 63.128 92.311 96.045 1.00 18.45 352 THR C N 1
ATOM 20372 C CA . THR C 1 352 ? 62.899 90.913 96.394 1.00 20.11 352 THR C CA 1
ATOM 20373 C C . THR C 1 352 ? 63.934 90.437 97.409 1.00 19.33 352 THR C C 1
ATOM 20374 O O . THR C 1 352 ? 63.592 89.814 98.418 1.00 18.29 352 THR C O 1
ATOM 20385 N N . ALA C 1 353 ? 65.208 90.755 97.172 1.00 19.83 353 ALA C N 1
ATOM 20386 C CA . ALA C 1 353 ? 66.250 90.359 98.114 1.00 19.67 353 ALA C CA 1
ATOM 20387 C C . ALA C 1 353 ? 66.127 91.115 99.431 1.00 20.78 353 ALA C C 1
ATOM 20388 O O . ALA C 1 353 ? 66.374 90.548 100.500 1.00 19.26 353 ALA C O 1
ATOM 20395 N N . ALA C 1 354 ? 65.750 92.394 99.378 1.00 16.41 354 ALA C N 1
ATOM 20396 C CA . ALA C 1 354 ? 65.601 93.164 100.607 1.00 18.71 354 ALA C CA 1
ATOM 20397 C C . ALA C 1 354 ? 64.569 92.528 101.531 1.00 20.23 354 ALA C C 1
ATOM 20398 O O . ALA C 1 354 ? 64.719 92.556 102.759 1.00 21.52 354 ALA C O 1
ATOM 20405 N N . VAL C 1 355 ? 63.508 91.957 100.962 1.00 18.95 355 VAL C N 1
ATOM 20406 C CA . VAL C 1 355 ? 62.536 91.236 101.777 1.00 19.84 355 VAL C CA 1
ATOM 20407 C C . VAL C 1 355 ? 63.213 90.082 102.502 1.00 21.07 355 VAL C C 1
ATOM 20408 O O . VAL C 1 355 ? 62.988 89.863 103.698 1.00 20.21 355 VAL C O 1
ATOM 20421 N N . MET C 1 356 ? 64.061 89.330 101.793 1.00 21.50 356 MET C N 1
ATOM 20422 C CA . MET C 1 356 ? 64.781 88.226 102.422 1.00 19.37 356 MET C CA 1
ATOM 20423 C C . MET C 1 356 ? 65.654 88.731 103.568 1.00 22.14 356 MET C C 1
ATOM 20424 O O . MET C 1 356 ? 65.593 88.210 104.688 1.00 21.83 356 MET C O 1
ATOM 20438 N N . HIS C 1 357 ? 66.467 89.757 103.305 1.00 19.63 357 HIS C N 1
ATOM 20439 C CA . HIS C 1 357 ? 67.326 90.317 104.345 1.00 24.30 357 HIS C CA 1
ATOM 20440 C C . HIS C 1 357 ? 66.502 90.852 105.509 1.00 23.82 357 HIS C C 1
ATOM 20441 O O . HIS C 1 357 ? 66.824 90.610 106.679 1.00 23.49 357 HIS C O 1
ATOM 20455 N N . MET C 1 358 ? 65.439 91.601 105.204 1.00 20.17 358 MET C N 1
ATOM 20456 C CA . MET C 1 358 ? 64.635 92.216 106.254 1.00 23.86 358 MET C CA 1
ATOM 20457 C C . MET C 1 358 ? 64.058 91.169 107.194 1.00 22.84 358 MET C C 1
ATOM 20458 O O . MET C 1 358 ? 63.941 91.412 108.401 1.00 19.82 358 MET C O 1
ATOM 20472 N N . GLY C 1 359 ? 63.703 89.997 106.667 1.00 24.14 359 GLY C N 1
ATOM 20473 C CA . GLY C 1 359 ? 63.219 88.924 107.513 1.00 23.67 359 GLY C CA 1
ATOM 20474 C C . GLY C 1 359 ? 64.243 88.429 108.513 1.00 24.21 359 GLY C C 1
ATOM 20475 O O . GLY C 1 359 ? 63.869 87.819 109.520 1.00 23.55 359 GLY C O 1
ATOM 20479 N N . GLY C 1 360 ? 65.525 88.675 108.260 1.00 27.27 360 GLY C N 1
ATOM 20480 C CA . GLY C 1 360 ? 66.583 88.312 109.180 1.00 26.50 360 GLY C CA 1
ATOM 20481 C C . GLY C 1 360 ? 66.955 89.375 110.187 1.00 28.22 360 GLY C C 1
ATOM 20482 O O . GLY C 1 360 ? 67.900 89.182 110.959 1.00 29.99 360 GLY C O 1
ATOM 20486 N N . MET C 1 361 ? 66.252 90.506 110.201 1.00 23.58 361 MET C N 1
ATOM 20487 C CA . MET C 1 361 ? 66.490 91.545 111.196 1.00 27.07 361 MET C CA 1
ATOM 20488 C C . MET C 1 361 ? 65.881 91.095 112.517 1.00 28.76 361 MET C C 1
ATOM 20489 O O . MET C 1 361 ? 64.656 90.986 112.644 1.00 28.22 361 MET C O 1
ATOM 20503 N N . LYS C 1 362 ? 66.731 90.832 113.499 1.00 27.48 362 LYS C N 1
ATOM 20504 C CA . LYS C 1 362 ? 66.296 90.285 114.773 1.00 32.22 362 LYS C CA 1
ATOM 20505 C C . LYS C 1 362 ? 66.287 91.359 115.856 1.00 31.49 362 LYS C C 1
ATOM 20506 O O . LYS C 1 362 ? 66.968 92.385 115.764 1.00 28.44 362 LYS C O 1
ATOM 20525 N N . PHE C 1 363 ? 65.478 91.107 116.885 1.00 30.55 363 PHE C N 1
ATOM 20526 C CA . PHE C 1 363 ? 65.337 91.992 118.030 1.00 35.50 363 PHE C CA 1
ATOM 20527 C C . PHE C 1 363 ? 65.175 91.138 119.278 1.00 34.52 363 PHE C C 1
ATOM 20528 O O . PHE C 1 363 ? 64.800 89.966 119.202 1.00 36.33 363 PHE C O 1
ATOM 20545 N N . LYS C 1 364 ? 65.453 91.735 120.435 1.00 36.97 364 LYS C N 1
ATOM 20546 C CA . LYS C 1 364 ? 65.383 91.000 121.689 1.00 41.81 364 LYS C CA 1
ATOM 20547 C C . LYS C 1 364 ? 64.946 91.931 122.812 1.00 38.17 364 LYS C C 1
ATOM 20548 O O . LYS C 1 364 ? 64.929 93.156 122.669 1.00 35.80 364 LYS C O 1
ATOM 20567 N N . GLN C 1 365 ? 64.592 91.321 123.939 1.00 41.29 365 GLN C N 1
ATOM 20568 C CA . GLN C 1 365 ? 64.247 92.033 125.161 1.00 43.58 365 GLN C CA 1
ATOM 20569 C C . GLN C 1 365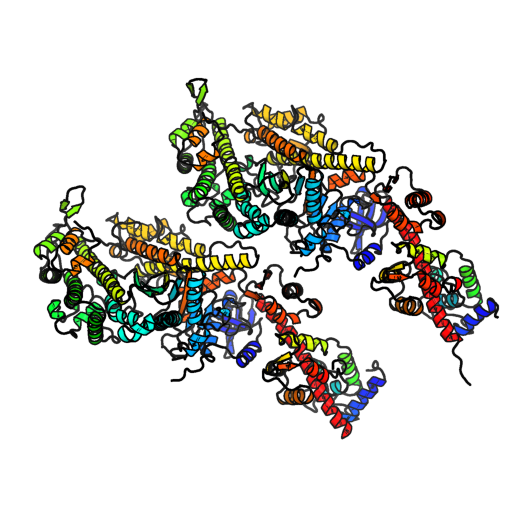 ? 65.333 91.787 126.200 1.00 41.61 365 GLN C C 1
ATOM 20570 O O . GLN C 1 365 ? 65.694 90.635 126.464 1.00 38.63 365 GLN C O 1
ATOM 20584 N N . ARG C 1 366 ? 65.850 92.869 126.783 1.00 44.82 366 ARG C N 1
ATOM 20585 C CA . ARG C 1 366 ? 66.890 92.800 127.806 1.00 46.56 366 ARG C CA 1
ATOM 20586 C C . ARG C 1 366 ? 66.233 92.926 129.177 1.00 46.20 366 ARG C C 1
ATOM 20587 O O . ARG C 1 366 ? 65.780 94.010 129.559 1.00 45.76 366 ARG C O 1
ATOM 20608 N N . GLY C 1 367 ? 66.190 91.821 129.916 1.00 42.06 367 GLY C N 1
ATOM 20609 C CA . GLY C 1 367 ? 65.563 91.837 131.221 1.00 45.79 367 GLY C CA 1
ATOM 20610 C C . GLY C 1 367 ? 64.082 92.157 131.124 1.00 48.30 367 GLY C C 1
ATOM 20611 O O . GLY C 1 367 ? 63.410 91.850 130.135 1.00 47.45 367 GLY C O 1
ATOM 20615 N N . ARG C 1 368 ? 63.563 92.788 132.176 1.00 53.40 368 ARG C N 1
ATOM 20616 C CA . ARG C 1 368 ? 62.158 93.171 132.235 1.00 58.93 368 ARG C CA 1
ATOM 20617 C C . ARG C 1 368 ? 61.874 94.501 131.541 1.00 59.49 368 ARG C C 1
ATOM 20618 O O . ARG C 1 368 ? 60.749 95.005 131.638 1.00 50.15 368 ARG C O 1
ATOM 20639 N N . GLU C 1 369 ? 62.858 95.073 130.848 1.00 57.19 369 GLU C N 1
ATOM 20640 C CA . GLU C 1 369 ? 62.643 96.296 130.085 1.00 49.10 369 GLU C CA 1
ATOM 20641 C C . GLU C 1 369 ? 61.815 95.983 128.845 1.00 48.98 369 GLU C C 1
ATOM 20642 O O . GLU C 1 369 ? 62.256 95.232 127.969 1.00 48.31 369 GLU C O 1
ATOM 20654 N N . GLU C 1 370 ? 60.618 96.570 128.763 1.00 45.15 370 GLU C N 1
ATOM 20655 C CA . GLU C 1 370 ? 59.683 96.209 127.701 1.00 49.92 370 GLU C CA 1
ATOM 20656 C C . GLU C 1 370 ? 60.114 96.751 126.341 1.00 40.14 370 GLU C C 1
ATOM 20657 O O . GLU C 1 370 ? 59.810 96.137 125.314 1.00 35.15 370 GLU C O 1
ATOM 20669 N N . GLN C 1 371 ? 60.806 97.888 126.308 1.00 33.57 371 GLN C N 1
ATOM 20670 C CA . GLN C 1 371 ? 61.255 98.452 125.041 1.00 34.28 371 GLN C CA 1
ATOM 20671 C C . GLN C 1 371 ? 62.248 97.517 124.361 1.00 34.53 371 GLN C C 1
ATOM 20672 O O . GLN C 1 371 ? 63.279 97.159 124.936 1.00 31.12 371 GLN C O 1
ATOM 20686 N N . ALA C 1 372 ? 61.944 97.144 123.121 1.00 33.35 372 ALA C N 1
ATOM 20687 C CA . ALA C 1 372 ? 62.801 96.232 122.381 1.00 29.86 372 ALA C CA 1
ATOM 20688 C C . ALA C 1 372 ? 64.066 96.937 121.909 1.00 31.61 372 ALA C C 1
ATOM 20689 O O . ALA C 1 372 ? 64.103 98.161 121.738 1.00 29.87 372 ALA C O 1
ATOM 20696 N N . GLU C 1 373 ? 65.113 96.144 121.704 1.00 28.18 373 GLU C N 1
ATOM 20697 C CA . GLU C 1 373 ? 66.355 96.620 121.119 1.00 34.32 373 GLU C CA 1
ATOM 20698 C C . GLU C 1 373 ? 66.764 95.672 119.999 1.00 36.45 373 GLU C C 1
ATOM 20699 O O . GLU C 1 373 ? 66.359 94.507 119.961 1.00 33.41 373 GLU C O 1
ATOM 20711 N N . GLN C 1 374 ? 67.560 96.190 119.070 1.00 35.27 374 GLN C N 1
ATOM 20712 C CA . GLN C 1 374 ? 68.010 95.371 117.956 1.00 36.93 374 GLN C CA 1
ATOM 20713 C C . GLN C 1 374 ? 69.041 94.352 118.422 1.00 36.84 374 GLN C C 1
ATOM 20714 O O . GLN C 1 374 ? 69.790 94.577 119.377 1.00 34.60 374 GLN C O 1
ATOM 20728 N N . ASP C 1 375 ? 69.063 93.214 117.735 1.00 33.94 375 ASP C N 1
ATOM 20729 C CA . ASP C 1 375 ? 70.033 92.149 117.975 1.00 32.90 375 ASP C CA 1
ATOM 20730 C C . ASP C 1 375 ? 70.867 92.023 116.706 1.00 31.32 375 ASP C C 1
ATOM 20731 O O . ASP C 1 375 ? 70.613 91.163 115.861 1.00 31.50 375 ASP C O 1
ATOM 20740 N N . GLY C 1 376 ? 71.860 92.895 116.574 1.00 31.77 376 GLY C N 1
ATOM 20741 C CA . GLY C 1 376 ? 72.656 92.978 115.369 1.00 31.88 376 GLY C CA 1
ATOM 20742 C C . GLY C 1 376 ? 72.062 93.946 114.359 1.00 36.25 376 GLY C C 1
ATOM 20743 O O . GLY C 1 376 ? 70.878 94.276 114.386 1.00 34.98 376 GLY C O 1
ATOM 20747 N N . GLU C 1 377 ? 72.921 94.408 113.449 1.00 35.04 377 GLU C N 1
ATOM 20748 C CA . GLU C 1 377 ? 72.523 95.356 112.419 1.00 34.99 377 GLU C CA 1
ATOM 20749 C C . GLU C 1 377 ? 72.998 94.977 111.023 1.00 30.07 377 GLU C C 1
ATOM 20750 O O . GLU C 1 377 ? 72.785 95.755 110.089 1.00 27.36 377 GLU C O 1
ATOM 20762 N N . GLU C 1 378 ? 73.628 93.815 110.850 1.00 30.22 378 GLU C N 1
ATOM 20763 C CA . GLU C 1 378 ? 74.131 93.443 109.533 1.00 34.12 378 GLU C CA 1
ATOM 20764 C C . GLU C 1 378 ? 72.992 93.278 108.534 1.00 33.20 378 GLU C C 1
ATOM 20765 O O . GLU C 1 378 ? 73.087 93.746 107.393 1.00 27.97 378 GLU C O 1
ATOM 20777 N N . GLU C 1 379 ? 71.905 92.618 108.944 1.00 30.30 379 GLU C N 1
ATOM 20778 C CA . GLU C 1 379 ? 70.767 92.445 108.046 1.00 31.18 379 GLU C CA 1
ATOM 20779 C C . GLU C 1 379 ? 70.132 93.788 107.708 1.00 26.40 379 GLU C C 1
ATOM 20780 O O . GLU C 1 379 ? 69.818 94.060 106.543 1.00 21.26 379 GLU C O 1
ATOM 20792 N N . GLY C 1 380 ? 69.946 94.645 108.713 1.00 26.94 380 GLY C N 1
ATOM 20793 C CA . GLY C 1 380 ? 69.383 95.960 108.457 1.00 24.24 380 GLY C CA 1
ATOM 20794 C C . GLY C 1 380 ? 70.258 96.799 107.545 1.00 27.94 380 GLY C C 1
ATOM 20795 O O . GLY C 1 380 ? 69.758 97.553 106.707 1.00 25.10 380 GLY C O 1
ATOM 20799 N N . GLY C 1 381 ? 71.578 96.681 107.697 1.00 27.56 381 GLY C N 1
ATOM 20800 C CA . GLY C 1 381 ? 72.477 97.396 106.807 1.00 25.38 381 GLY C CA 1
ATOM 20801 C C . GLY C 1 381 ? 72.313 96.975 105.360 1.00 24.43 381 GLY C C 1
ATOM 20802 O O . GLY C 1 381 ? 72.384 97.801 104.451 1.00 28.19 381 GLY C O 1
ATOM 20806 N N . ARG C 1 382 ? 72.086 95.682 105.125 1.00 25.78 382 ARG C N 1
ATOM 20807 C CA . ARG C 1 382 ? 71.885 95.213 103.759 1.00 26.80 382 ARG C CA 1
ATOM 20808 C C . ARG C 1 382 ? 70.536 95.671 103.208 1.00 23.81 382 ARG C C 1
ATOM 20809 O O . ARG C 1 382 ? 70.442 96.065 102.041 1.00 22.02 382 ARG C O 1
ATOM 20830 N N . VAL C 1 383 ? 69.486 95.645 104.033 1.00 23.63 383 VAL C N 1
ATOM 20831 C CA . VAL C 1 383 ? 68.196 96.190 103.611 1.00 23.95 383 VAL C CA 1
ATOM 20832 C C . VAL C 1 383 ? 68.346 97.658 103.229 1.00 27.80 383 VAL C C 1
ATOM 20833 O O . VAL C 1 383 ? 67.853 98.106 102.186 1.00 20.95 383 VAL C O 1
ATOM 20846 N N . SER C 1 384 ? 69.025 98.430 104.081 1.00 24.55 384 SER C N 1
ATOM 20847 C CA . SER C 1 384 ? 69.178 99.863 103.850 1.00 26.48 384 SER C CA 1
ATOM 20848 C C . SER C 1 384 ? 69.919 100.146 102.550 1.00 25.48 384 SER C C 1
ATOM 20849 O O . SER C 1 384 ? 69.590 101.100 101.836 1.00 25.05 384 SER C O 1
ATOM 20857 N N . LYS C 1 385 ? 70.927 99.335 102.228 1.00 25.96 385 LYS C N 1
ATOM 20858 C CA . LYS C 1 385 ? 71.628 99.497 100.959 1.00 29.41 385 LYS C CA 1
ATOM 20859 C C . LYS C 1 385 ? 70.685 99.260 99.784 1.00 27.12 385 LYS C C 1
ATOM 20860 O O . LYS C 1 385 ? 70.640 100.054 98.836 1.00 24.07 385 LYS C O 1
ATOM 20879 N N . LEU C 1 386 ? 69.920 98.167 99.832 1.00 22.65 386 LEU C N 1
ATOM 20880 C CA . LEU C 1 386 ? 69.044 97.818 98.717 1.00 23.52 386 LEU C CA 1
ATOM 20881 C C . LEU C 1 386 ? 67.887 98.803 98.583 1.00 24.08 386 LEU C C 1
ATOM 20882 O O . LEU C 1 386 ? 67.475 99.129 97.463 1.00 24.28 386 LEU C O 1
ATOM 20898 N N . PHE C 1 387 ? 67.343 99.279 99.708 1.00 22.01 387 PHE C N 1
ATOM 20899 C CA . PHE C 1 387 ? 66.258 100.254 99.686 1.00 23.76 387 PHE C CA 1
ATOM 20900 C C . PHE C 1 387 ? 66.741 101.694 99.565 1.00 26.09 387 PHE C C 1
ATOM 20901 O O . PHE C 1 387 ? 65.910 102.598 99.430 1.00 27.38 387 PHE C O 1
ATOM 20918 N N . GLY C 1 388 ? 68.046 101.934 99.617 1.00 26.82 388 GLY C N 1
ATOM 20919 C CA . GLY C 1 388 ? 68.553 103.296 99.548 1.00 24.57 388 GLY C CA 1
ATOM 20920 C C . GLY C 1 388 ? 68.067 104.176 100.679 1.00 27.77 388 GLY C C 1
ATOM 20921 O O . GLY C 1 388 ? 67.655 105.318 100.442 1.00 27.62 388 GLY C O 1
ATOM 20925 N N . CYS C 1 389 ? 68.095 103.668 101.909 1.00 28.25 389 CYS C N 1
ATOM 20926 C CA . CYS C 1 389 ? 67.704 104.441 103.078 1.00 26.56 389 CYS C CA 1
ATOM 20927 C C . CYS C 1 389 ? 68.794 104.324 104.139 1.00 25.29 389 CYS C C 1
ATOM 20928 O O . CYS C 1 389 ? 69.774 103.594 103.975 1.00 27.58 389 CYS C O 1
ATOM 20936 N N . ASP C 1 390 ? 68.624 105.070 105.230 1.00 30.61 390 ASP C N 1
ATOM 20937 C CA . ASP C 1 390 ? 69.635 105.165 106.278 1.00 26.40 390 ASP C CA 1
ATOM 20938 C C . ASP C 1 390 ? 69.417 104.077 107.321 1.00 27.50 390 ASP C C 1
ATOM 20939 O O . ASP C 1 390 ? 68.314 103.934 107.858 1.00 25.85 390 ASP C O 1
ATOM 20948 N N . THR C 1 391 ? 70.479 103.325 107.621 1.00 24.75 391 THR C N 1
ATOM 20949 C CA . THR C 1 391 ? 70.354 102.186 108.525 1.00 27.82 391 THR C CA 1
ATOM 20950 C C . THR C 1 391 ? 69.890 102.624 109.910 1.00 26.76 391 THR C C 1
ATOM 20951 O O . THR C 1 391 ? 68.904 102.101 110.442 1.00 26.23 391 THR C O 1
ATOM 20962 N N . ALA C 1 392 ? 70.597 103.581 110.517 1.00 28.30 392 ALA C N 1
ATOM 20963 C CA . ALA C 1 392 ? 70.245 104.011 111.867 1.00 26.85 392 ALA C CA 1
ATOM 20964 C C . ALA C 1 392 ? 68.815 104.531 111.924 1.00 26.00 392 ALA C C 1
ATOM 20965 O O . ALA C 1 392 ? 68.082 104.255 112.881 1.00 26.76 392 ALA C O 1
ATOM 20972 N N . GLU C 1 393 ? 68.400 105.287 110.907 1.00 25.83 393 GLU C N 1
ATOM 20973 C CA . GLU C 1 393 ? 67.024 105.767 110.849 1.00 27.42 393 GLU C CA 1
ATOM 20974 C C . GLU C 1 393 ? 66.035 104.605 110.794 1.00 29.73 393 GLU C C 1
ATOM 20975 O O . GLU C 1 393 ? 64.997 104.631 111.466 1.00 27.76 393 GLU C O 1
ATOM 20987 N N . LEU C 1 394 ? 66.342 103.571 110.006 1.00 26.00 394 LEU C N 1
ATOM 20988 C CA . LEU C 1 394 ? 65.442 102.427 109.896 1.00 26.61 394 LEU C CA 1
ATOM 20989 C C . LEU C 1 394 ? 65.198 101.787 111.258 1.00 28.47 394 LEU C C 1
ATOM 20990 O O . LEU C 1 394 ? 64.053 101.489 111.622 1.00 23.43 394 LEU C O 1
ATOM 21006 N N . TYR C 1 395 ? 66.268 101.564 112.028 1.00 24.62 395 TYR C N 1
ATOM 21007 C CA . TYR C 1 395 ? 66.117 100.935 113.337 1.00 26.40 395 TYR C CA 1
ATOM 21008 C C . TYR C 1 395 ? 65.395 101.853 114.313 1.00 27.08 395 TYR C C 1
ATOM 21009 O O . TYR C 1 395 ? 64.616 101.385 115.154 1.00 29.70 395 TYR C O 1
ATOM 21027 N N . LYS C 1 396 ? 65.640 103.160 114.221 1.00 26.45 396 LYS C N 1
ATOM 21028 C CA . LYS C 1 396 ? 64.882 104.111 115.023 1.00 28.27 396 LYS C CA 1
ATOM 21029 C C . LYS C 1 396 ? 63.394 104.010 114.712 1.00 27.79 396 LYS C C 1
ATOM 21030 O O . LYS C 1 396 ? 62.562 103.885 115.618 1.00 25.19 396 LYS C O 1
ATOM 21049 N N . ASN C 1 397 ? 63.039 104.038 113.426 1.00 26.54 397 ASN C N 1
ATOM 21050 C CA . ASN C 1 397 ? 61.629 103.997 113.054 1.00 26.97 397 ASN C CA 1
ATOM 21051 C C . ASN C 1 397 ? 60.975 102.675 113.433 1.00 25.57 397 ASN C C 1
ATOM 21052 O O . ASN C 1 397 ? 59.764 102.638 113.679 1.00 24.03 397 ASN C O 1
ATOM 21063 N N . LEU C 1 398 ? 61.747 101.589 113.494 1.00 24.43 398 LEU C N 1
ATOM 21064 C CA . LEU C 1 398 ? 61.191 100.296 113.879 1.00 23.67 398 LEU C CA 1
ATOM 21065 C C . LEU C 1 398 ? 61.010 100.189 115.389 1.00 27.42 398 LEU C C 1
ATOM 21066 O O . LEU C 1 398 ? 59.999 99.651 115.859 1.00 20.95 398 LEU C O 1
ATOM 21082 N N . LEU C 1 399 ? 61.979 100.695 116.156 1.00 27.59 399 LEU C N 1
ATOM 21083 C CA . LEU C 1 399 ? 61.964 100.549 117.608 1.00 24.82 399 LEU C CA 1
ATOM 21084 C C . LEU C 1 399 ? 61.122 101.625 118.280 1.00 24.63 399 LEU C C 1
ATOM 21085 O O . LEU C 1 399 ? 60.477 101.363 119.301 1.00 25.87 399 LEU C O 1
ATOM 21101 N N . LYS C 1 400 ? 61.120 102.838 117.736 1.00 28.04 400 LYS C N 1
ATOM 21102 C CA . LYS C 1 400 ? 60.415 103.969 118.344 1.00 31.90 400 LYS C CA 1
ATOM 21103 C C . LYS C 1 400 ? 59.730 104.779 117.254 1.00 28.80 400 LYS C C 1
ATOM 21104 O O . LYS C 1 400 ? 60.135 105.904 116.938 1.00 33.13 400 LYS C O 1
ATOM 21123 N N . PRO C 1 401 ? 58.669 104.236 116.664 1.00 28.01 401 PRO C N 1
ATOM 21124 C CA . PRO C 1 401 ? 57.935 104.978 115.635 1.00 29.85 401 PRO C CA 1
ATOM 21125 C C . PRO C 1 401 ? 57.193 106.165 116.232 1.00 36.03 401 PRO C C 1
ATOM 21126 O O . PRO C 1 401 ? 57.057 106.317 117.446 1.00 33.94 401 PRO C O 1
ATOM 21137 N N . ARG C 1 402 ? 56.698 107.015 115.345 1.00 36.48 402 ARG C N 1
ATOM 21138 C CA . ARG C 1 402 ? 55.945 108.192 115.741 1.00 42.38 402 ARG C CA 1
ATOM 21139 C C . ARG C 1 402 ? 54.541 108.108 115.160 1.00 43.27 402 ARG C C 1
ATOM 21140 O O . ARG C 1 402 ? 54.317 107.477 114.122 1.00 40.52 402 ARG C O 1
ATOM 21161 N N . ILE C 1 403 ? 53.594 108.737 115.846 1.00 50.68 403 ILE C N 1
ATOM 21162 C CA . ILE C 1 403 ? 52.218 108.813 115.375 1.00 54.86 403 ILE C CA 1
ATOM 21163 C C . ILE C 1 403 ? 51.879 110.275 115.125 1.00 57.31 403 ILE C C 1
ATOM 21164 O O . ILE C 1 403 ? 52.404 111.180 115.783 1.00 53.48 403 ILE C O 1
ATOM 21180 N N . LYS C 1 404 ? 51.005 110.499 114.148 1.00 68.68 404 LYS C N 1
ATOM 21181 C CA . LYS C 1 404 ? 50.634 111.842 113.715 1.00 76.46 404 LYS C CA 1
ATOM 21182 C C . LYS C 1 404 ? 49.497 112.343 114.600 1.00 69.62 404 LYS C C 1
ATOM 21183 O O . LYS C 1 404 ? 48.371 111.841 114.520 1.00 70.20 404 LYS C O 1
ATOM 21202 N N . VAL C 1 405 ? 49.795 113.325 115.451 1.00 67.29 405 VAL C N 1
ATOM 21203 C CA . VAL C 1 405 ? 48.777 113.977 116.268 1.00 73.35 405 VAL C CA 1
ATOM 21204 C C . VAL C 1 405 ? 48.552 115.381 115.726 1.00 70.20 405 VAL C C 1
ATOM 21205 O O . VAL C 1 405 ? 49.234 116.332 116.126 1.00 64.83 405 VAL C O 1
ATOM 21218 N N . GLY C 1 406 ? 47.599 115.515 114.806 1.00 73.83 406 GLY C N 1
ATOM 21219 C CA . GLY C 1 406 ? 47.281 116.798 114.212 1.00 72.60 406 GLY C CA 1
ATOM 21220 C C . GLY C 1 406 ? 48.489 117.524 113.660 1.00 75.66 406 GLY C C 1
ATOM 21221 O O . GLY C 1 406 ? 48.831 117.377 112.482 1.00 75.63 406 GLY C O 1
ATOM 21225 N N . ASN C 1 407 ? 49.151 118.305 114.511 1.00 83.47 407 ASN C N 1
ATOM 21226 C CA . ASN C 1 407 ? 50.259 119.154 114.091 1.00 85.48 407 ASN C CA 1
ATOM 21227 C C . ASN C 1 407 ? 51.624 118.511 114.297 1.00 83.49 407 ASN C C 1
ATOM 21228 O O . ASN C 1 407 ? 52.531 118.742 113.491 1.00 78.83 407 ASN C O 1
ATOM 21239 N N . GLU C 1 408 ? 51.787 117.703 115.340 1.00 84.98 408 GLU C N 1
ATOM 21240 C CA . GLU C 1 408 ? 53.093 117.222 115.766 1.00 82.85 408 GLU C CA 1
ATOM 21241 C C . GLU C 1 408 ? 53.189 115.708 115.621 1.00 68.60 408 GLU C C 1
ATOM 21242 O O . GLU C 1 408 ? 52.204 115.011 115.359 1.00 63.58 408 GLU C O 1
ATOM 21254 N N . PHE C 1 409 ? 54.412 115.212 115.792 1.00 66.42 409 PHE C N 1
ATOM 21255 C CA . PHE C 1 409 ? 54.692 113.789 115.913 1.00 61.41 409 PHE C CA 1
ATOM 21256 C C . PHE C 1 409 ? 55.073 113.478 117.354 1.00 53.53 409 PHE C C 1
ATOM 21257 O O . PHE C 1 409 ? 55.843 114.219 117.973 1.00 53.47 409 PHE C O 1
ATOM 21274 N N . VAL C 1 410 ? 54.537 112.382 117.886 1.00 47.18 410 VAL C N 1
ATOM 21275 C CA . VAL C 1 410 ? 54.896 111.899 119.213 1.00 42.25 410 VAL C CA 1
ATOM 21276 C C . VAL C 1 410 ? 55.487 110.505 119.063 1.00 38.22 410 VAL C C 1
ATOM 21277 O O . VAL C 1 410 ? 54.949 109.672 118.325 1.00 38.15 410 VAL C O 1
ATOM 21290 N N . THR C 1 411 ? 56.595 110.262 119.755 1.00 34.35 411 THR C N 1
ATOM 21291 C CA . THR C 1 411 ? 57.256 108.969 119.725 1.00 35.90 411 THR C CA 1
ATOM 21292 C C . THR C 1 411 ? 56.480 107.950 120.553 1.00 33.35 411 THR C C 1
ATOM 21293 O O . THR C 1 411 ? 55.880 108.277 121.581 1.00 33.58 411 THR C O 1
ATOM 21304 N N . GLN C 1 412 ? 56.496 106.704 120.089 1.00 31.10 412 GLN C N 1
ATOM 21305 C CA . GLN C 1 412 ? 55.926 105.584 120.820 1.00 29.92 412 GLN C CA 1
ATOM 21306 C C . GLN C 1 412 ? 56.992 104.520 121.034 1.00 29.64 412 GLN C C 1
ATOM 21307 O O . GLN C 1 412 ? 58.001 104.469 120.328 1.00 32.19 412 GLN C O 1
ATOM 21321 N N . GLY C 1 413 ? 56.750 103.660 122.017 1.00 28.98 413 GLY C N 1
ATOM 21322 C CA . GLY C 1 413 ? 57.614 102.533 122.278 1.00 30.20 413 GLY C CA 1
ATOM 21323 C C . GLY C 1 413 ? 57.047 101.256 121.683 1.00 27.69 413 GLY C C 1
ATOM 21324 O O . GLY C 1 413 ? 55.861 101.168 121.378 1.00 28.89 413 GLY C O 1
ATOM 21328 N N . ARG C 1 414 ? 57.918 100.261 121.524 1.00 25.97 414 ARG C N 1
ATOM 21329 C CA . ARG C 1 414 ? 57.542 98.965 120.976 1.00 27.17 414 ARG C CA 1
ATOM 21330 C C . ARG C 1 414 ? 58.264 97.867 121.736 1.00 26.77 414 ARG C C 1
ATOM 21331 O O . ARG C 1 414 ? 59.453 97.996 122.039 1.00 29.37 414 ARG C O 1
ATOM 21352 N N . ASN C 1 415 ? 57.546 96.790 122.048 1.00 25.91 415 ASN C N 1
ATOM 21353 C CA . ASN C 1 415 ? 58.175 95.627 122.652 1.00 28.19 415 ASN C CA 1
ATOM 21354 C C . ASN C 1 415 ? 58.634 94.658 121.563 1.00 28.28 415 ASN C C 1
ATOM 21355 O O . ASN C 1 415 ? 58.392 94.856 120.370 1.00 26.95 415 ASN C O 1
ATOM 21366 N N . VAL C 1 416 ? 59.324 93.600 121.992 1.00 28.32 416 VAL C N 1
ATOM 21367 C CA . VAL C 1 416 ? 59.980 92.713 121.035 1.00 27.43 416 VAL C CA 1
ATOM 21368 C C . VAL C 1 416 ? 58.951 92.054 120.122 1.00 26.82 416 VAL C C 1
ATOM 21369 O O . VAL C 1 416 ? 59.158 91.946 118.908 1.00 26.03 416 VAL C O 1
ATOM 21382 N N . GLN C 1 417 ? 57.820 91.618 120.682 1.00 25.36 417 GLN C N 1
ATOM 21383 C CA . GLN C 1 417 ? 56.805 90.967 119.862 1.00 29.33 417 GLN C CA 1
ATOM 21384 C C . GLN C 1 417 ? 56.236 91.928 118.826 1.00 27.84 417 GLN C C 1
ATOM 21385 O O . GLN C 1 417 ? 56.008 91.546 117.672 1.00 27.02 417 GLN C O 1
ATOM 21399 N N . GLN C 1 418 ? 56.005 93.182 119.216 1.00 26.45 418 GLN C N 1
ATOM 21400 C CA . GLN C 1 418 ? 55.449 94.156 118.282 1.00 26.68 418 GLN C CA 1
ATOM 21401 C C . GLN C 1 418 ? 56.415 94.428 117.134 1.00 22.12 418 GLN C C 1
ATOM 21402 O O . GLN C 1 418 ? 56.011 94.469 115.968 1.00 24.48 418 GLN C O 1
ATOM 21416 N N . VAL C 1 419 ? 57.699 94.616 117.444 1.00 24.68 419 VAL C N 1
ATOM 21417 C CA . VAL C 1 419 ? 58.674 94.902 116.395 1.00 25.24 419 VAL C CA 1
ATOM 21418 C C . VAL C 1 419 ? 58.846 93.691 115.489 1.00 24.87 419 VAL C C 1
ATOM 21419 O O . VAL C 1 419 ? 58.891 93.820 114.260 1.00 20.17 419 VAL C O 1
ATOM 21432 N N . THR C 1 420 ? 58.952 92.498 116.078 1.00 23.90 420 THR C N 1
ATOM 21433 C CA . THR C 1 420 ? 59.079 91.285 115.276 1.00 26.33 420 THR C CA 1
ATOM 21434 C C . THR C 1 420 ? 57.907 91.153 114.311 1.00 24.77 420 THR C C 1
ATOM 21435 O O . THR C 1 420 ? 58.096 90.899 113.117 1.00 25.65 420 THR C O 1
ATOM 21446 N N . ASN C 1 421 ? 56.684 91.357 114.808 1.00 22.91 421 ASN C N 1
ATOM 21447 C CA . ASN C 1 421 ? 55.514 91.307 113.939 1.00 26.90 421 ASN C CA 1
ATOM 21448 C C . ASN C 1 421 ? 55.552 92.401 112.880 1.00 28.80 421 ASN C C 1
ATOM 21449 O O . ASN C 1 421 ? 55.029 92.209 111.775 1.00 24.13 421 ASN C O 1
ATOM 21460 N N . SER C 1 422 ? 56.150 93.555 113.190 1.00 22.19 422 SER C N 1
ATOM 21461 C CA . SER C 1 422 ? 56.204 94.621 112.196 1.00 25.34 422 SER C CA 1
ATOM 21462 C C . SER C 1 422 ? 57.170 94.271 111.070 1.00 21.91 422 SER C C 1
ATOM 21463 O O . SER C 1 422 ? 56.944 94.667 109.920 1.00 23.89 422 SER C O 1
ATOM 21471 N N . ILE C 1 423 ? 58.235 93.523 111.371 1.00 21.21 423 ILE C N 1
ATOM 21472 C CA . ILE C 1 423 ? 59.129 93.044 110.318 1.00 22.28 423 ILE C CA 1
ATOM 21473 C C . ILE C 1 423 ? 58.366 92.150 109.349 1.00 19.50 423 ILE C C 1
ATOM 21474 O O . ILE C 1 423 ? 58.477 92.289 108.125 1.00 21.34 423 ILE C O 1
ATOM 21490 N N . GLY C 1 424 ? 57.587 91.211 109.882 1.00 20.70 424 GLY C N 1
ATOM 21491 C CA . GLY C 1 424 ? 56.787 90.357 109.023 1.00 23.52 424 GLY C CA 1
ATOM 21492 C C . GLY C 1 424 ? 55.788 91.142 108.197 1.00 23.31 424 GLY C C 1
ATOM 21493 O O . GLY C 1 424 ? 55.619 90.888 107.001 1.00 19.04 424 GLY C O 1
ATOM 21497 N N . ALA C 1 425 ? 55.113 92.108 108.823 1.00 20.79 425 ALA C N 1
ATOM 21498 C CA . ALA C 1 425 ? 54.184 92.949 108.079 1.00 20.11 425 ALA C CA 1
ATOM 21499 C C . ALA C 1 425 ? 54.899 93.682 106.951 1.00 20.35 425 ALA C C 1
ATOM 21500 O O . ALA C 1 425 ? 54.368 93.796 105.839 1.00 21.28 425 ALA C O 1
ATOM 21507 N N . LEU C 1 426 ? 56.118 94.161 107.204 1.00 20.58 426 LEU C N 1
ATOM 21508 C CA . LEU C 1 426 ? 56.851 94.876 106.163 1.00 21.10 426 LEU C CA 1
ATOM 21509 C C . LEU C 1 426 ? 57.309 93.928 105.062 1.00 22.83 426 LEU C C 1
ATOM 21510 O O . LEU C 1 426 ? 57.230 94.267 103.876 1.00 21.55 426 LEU C O 1
ATOM 21526 N N . CYS C 1 427 ? 57.789 92.736 105.431 1.00 18.83 427 CYS C N 1
ATOM 21527 C CA . CYS C 1 427 ? 58.148 91.744 104.422 1.00 20.05 427 CYS C CA 1
ATOM 21528 C C . CYS C 1 427 ? 56.954 91.418 103.534 1.00 19.51 427 CYS C C 1
ATOM 21529 O O . CYS C 1 427 ? 57.057 91.437 102.302 1.00 20.82 427 CYS C O 1
ATOM 21537 N N . LYS C 1 428 ? 55.808 91.114 104.149 1.00 21.13 428 LYS C N 1
ATOM 21538 C CA . LYS C 1 428 ? 54.610 90.790 103.379 1.00 20.48 428 LYS C CA 1
ATOM 21539 C C . LYS C 1 428 ? 54.114 91.992 102.588 1.00 22.69 428 LYS C C 1
ATOM 21540 O O . LYS C 1 428 ? 53.664 91.846 101.446 1.00 20.12 428 LYS C O 1
ATOM 21559 N N . GLY C 1 429 ? 54.173 93.187 103.182 1.00 22.91 429 GLY C N 1
ATOM 21560 C CA . GLY C 1 429 ? 53.600 94.354 102.532 1.00 21.21 429 GLY C CA 1
ATOM 21561 C C . GLY C 1 429 ? 54.388 94.797 101.317 1.00 21.00 429 GLY C C 1
ATOM 21562 O O . GLY C 1 429 ? 53.808 95.125 100.277 1.00 21.82 429 GLY C O 1
ATOM 21566 N N . VAL C 1 430 ? 55.716 94.828 101.434 1.00 19.90 430 VAL C N 1
ATOM 21567 C CA . VAL C 1 430 ? 56.564 95.172 100.297 1.00 19.05 430 VAL C CA 1
ATOM 21568 C C . VAL C 1 430 ? 56.350 94.182 99.161 1.00 21.27 430 VAL C C 1
ATOM 21569 O O . VAL C 1 430 ? 56.218 94.567 97.993 1.00 17.37 430 VAL C O 1
ATOM 21582 N N . PHE C 1 431 ? 56.332 92.888 99.485 1.00 22.81 431 PHE C N 1
ATOM 21583 C CA . PHE C 1 431 ? 56.177 91.871 98.450 1.00 19.85 431 PHE C CA 1
ATOM 21584 C C . PHE C 1 431 ? 54.823 92.001 97.766 1.00 19.14 431 PHE C C 1
ATOM 21585 O O . PHE C 1 431 ? 54.729 91.963 96.534 1.00 18.69 431 PHE C O 1
ATOM 21602 N N . ASP C 1 432 ? 53.759 92.167 98.554 1.00 23.55 432 ASP C N 1
ATOM 21603 C CA . ASP C 1 432 ? 52.433 92.358 97.976 1.00 20.69 432 ASP C CA 1
ATOM 21604 C C . ASP C 1 432 ? 52.416 93.550 97.025 1.00 23.58 432 ASP C C 1
ATOM 21605 O O . ASP C 1 432 ? 51.885 93.466 95.911 1.00 20.34 432 ASP C O 1
ATOM 21614 N N A ARG C 1 433 ? 53.002 94.672 97.446 0.54 33.55 433 ARG C N 1
ATOM 21615 N N B ARG C 1 433 ? 52.998 94.674 97.449 0.46 34.38 433 ARG C N 1
ATOM 21616 C CA A ARG C 1 433 ? 52.982 95.869 96.614 0.54 28.63 433 ARG C CA 1
ATOM 21617 C CA B ARG C 1 433 ? 52.985 95.869 96.614 0.46 27.96 433 ARG C CA 1
ATOM 21618 C C A ARG C 1 433 ? 53.875 95.715 95.390 0.54 26.23 433 ARG C C 1
ATOM 21619 C C B ARG C 1 433 ? 53.870 95.706 95.387 0.46 24.90 433 ARG C C 1
ATOM 21620 O O A ARG C 1 433 ? 53.570 96.273 94.331 0.54 30.44 433 ARG C O 1
ATOM 21621 O O B ARG C 1 433 ? 53.559 96.255 94.324 0.46 30.58 433 ARG C O 1
ATOM 21662 N N . LEU C 1 434 ? 54.967 94.957 95.508 1.00 23.17 434 LEU C N 1
ATOM 21663 C CA . LEU C 1 434 ? 55.787 94.674 94.339 1.00 20.01 434 LEU C CA 1
ATOM 21664 C C . LEU C 1 434 ? 55.002 93.849 93.329 1.00 18.55 434 LEU C C 1
ATOM 21665 O O . LEU C 1 434 ? 55.013 94.146 92.128 1.00 17.36 434 LEU C O 1
ATOM 21681 N N . PHE C 1 435 ? 54.287 92.827 93.808 1.00 18.79 435 PHE C N 1
ATOM 21682 C CA . PHE C 1 435 ? 53.504 91.968 92.925 1.00 20.54 435 PHE C CA 1
ATOM 21683 C C . PHE C 1 435 ? 52.453 92.774 92.175 1.00 19.83 435 PHE C C 1
ATOM 21684 O O . PHE C 1 435 ? 52.273 92.609 90.963 1.00 16.96 435 PHE C O 1
ATOM 21701 N N . LYS C 1 436 ? 51.739 93.650 92.882 1.00 19.96 436 LYS C N 1
ATOM 21702 C CA . LYS C 1 436 ? 50.726 94.462 92.221 1.00 22.01 436 LYS C CA 1
ATOM 21703 C C . LYS C 1 436 ? 51.346 95.372 91.172 1.00 20.14 436 LYS C C 1
ATOM 21704 O O . LYS C 1 436 ? 50.728 95.632 90.133 1.00 16.76 436 LYS C O 1
ATOM 21723 N N . TRP C 1 437 ? 52.571 95.849 91.412 1.00 18.39 437 TRP C N 1
ATOM 21724 C CA . TRP C 1 437 ? 53.250 96.657 90.407 1.00 18.58 437 TRP C CA 1
ATOM 21725 C C . TRP C 1 437 ? 53.627 95.813 89.196 1.00 21.29 437 TRP C C 1
ATOM 21726 O O . TRP C 1 437 ? 53.501 96.270 88.053 1.00 18.12 437 TRP C O 1
ATOM 21747 N N . LEU C 1 438 ? 54.092 94.578 89.426 1.00 17.61 438 LEU C N 1
ATOM 21748 C CA . LEU C 1 438 ? 54.411 93.690 88.312 1.00 20.49 438 LEU C CA 1
ATOM 21749 C C . LEU C 1 438 ? 53.185 93.443 87.441 1.00 20.28 438 LEU C C 1
ATOM 21750 O O . LEU C 1 438 ? 53.283 93.432 86.207 1.00 20.93 438 LEU C O 1
ATOM 21766 N N . VAL C 1 439 ? 52.021 93.248 88.063 1.00 15.42 439 VAL C N 1
ATOM 21767 C CA . VAL C 1 439 ? 50.787 93.059 87.299 1.00 19.97 439 VAL C CA 1
ATOM 21768 C C . VAL C 1 439 ? 50.500 94.281 86.435 1.00 18.51 439 VAL C C 1
ATOM 21769 O O . VAL C 1 439 ? 50.092 94.160 85.271 1.00 16.43 439 VAL C O 1
ATOM 21782 N N . LYS C 1 440 ? 50.688 95.477 86.997 1.00 21.37 440 LYS C N 1
ATOM 21783 C CA . LYS C 1 440 ? 50.436 96.703 86.246 1.00 21.84 440 LYS C CA 1
ATOM 21784 C C . LYS C 1 440 ? 51.367 96.817 85.045 1.00 19.89 440 LYS C C 1
ATOM 21785 O O . LYS C 1 440 ? 50.944 97.230 83.958 1.00 21.71 440 LYS C O 1
ATOM 21804 N N . LYS C 1 441 ? 52.642 96.469 85.224 1.00 20.47 441 LYS C N 1
ATOM 21805 C CA . LYS C 1 441 ? 53.581 96.503 84.108 1.00 23.17 441 LYS C CA 1
ATOM 21806 C C . LYS C 1 441 ? 53.202 95.485 83.040 1.00 23.71 441 LYS C C 1
ATOM 21807 O O . LYS C 1 441 ? 53.305 95.765 81.840 1.00 19.32 441 LYS C O 1
ATOM 21826 N N . CYS C 1 442 ? 52.759 94.295 83.452 1.00 19.06 442 CYS C N 1
ATOM 21827 C CA . CYS C 1 442 ? 52.291 93.319 82.475 1.00 21.72 442 CYS C CA 1
ATOM 21828 C C . CYS C 1 442 ? 51.108 93.865 81.688 1.00 22.05 442 CYS C C 1
ATOM 21829 O O . CYS C 1 442 ? 51.026 93.686 80.469 1.00 23.42 442 CYS C O 1
ATOM 21837 N N . ASN C 1 443 ? 50.186 94.549 82.366 1.00 21.48 443 ASN C N 1
ATOM 21838 C CA . ASN C 1 443 ? 49.018 95.081 81.675 1.00 25.02 443 ASN C CA 1
ATOM 21839 C C . ASN C 1 443 ? 49.392 96.162 80.669 1.00 25.86 443 ASN C C 1
ATOM 21840 O O . ASN C 1 443 ? 48.696 96.331 79.662 1.00 26.79 443 ASN C O 1
ATOM 21851 N N . GLU C 1 444 ? 50.488 96.886 80.901 1.00 24.45 444 GLU C N 1
ATOM 21852 C CA . GLU C 1 444 ? 50.904 97.905 79.943 1.00 26.55 444 GLU C CA 1
ATOM 21853 C C . GLU C 1 444 ? 51.242 97.293 78.591 1.00 25.50 444 GLU C C 1
ATOM 21854 O O . GLU C 1 444 ? 50.996 97.917 77.553 1.00 28.82 444 GLU C O 1
ATOM 21866 N N . THR C 1 445 ? 51.796 96.079 78.577 1.00 22.51 445 THR C N 1
ATOM 21867 C CA . THR C 1 445 ? 52.117 95.422 77.315 1.00 26.68 445 THR C CA 1
ATOM 21868 C C . THR C 1 445 ? 50.876 94.907 76.594 1.00 26.97 445 THR C C 1
ATOM 21869 O O . THR C 1 445 ? 50.938 94.655 75.387 1.00 28.14 445 THR C O 1
ATOM 21880 N N . LEU C 1 446 ? 49.760 94.739 77.302 1.00 25.02 446 LEU C N 1
ATOM 21881 C CA . LEU C 1 446 ? 48.541 94.195 76.717 1.00 30.69 446 LEU C CA 1
ATOM 21882 C C . LEU C 1 446 ? 47.540 95.267 76.312 1.00 31.49 446 LEU C C 1
ATOM 21883 O O . LEU C 1 446 ? 46.553 94.948 75.640 1.00 34.29 446 LEU C O 1
ATOM 21899 N N . ASP C 1 447 ? 47.769 96.518 76.695 1.00 33.46 447 ASP C N 1
ATOM 21900 C CA . ASP C 1 447 ? 46.815 97.581 76.428 1.00 35.91 447 ASP C CA 1
ATOM 21901 C C . ASP C 1 447 ? 46.910 98.001 74.967 1.00 37.19 447 ASP C C 1
ATOM 21902 O O . ASP C 1 447 ? 48.006 98.242 74.452 1.00 35.67 447 ASP C O 1
ATOM 21911 N N . THR C 1 448 ? 45.758 98.071 74.299 1.00 37.68 448 THR C N 1
ATOM 21912 C CA . THR C 1 448 ? 45.682 98.501 72.910 1.00 40.33 448 THR C CA 1
ATOM 21913 C C . THR C 1 448 ? 45.057 99.877 72.742 1.00 42.87 448 THR C C 1
ATOM 21914 O O . THR C 1 448 ? 45.054 100.401 71.623 1.00 44.14 448 THR C O 1
ATOM 21925 N N . GLN C 1 449 ? 44.526 100.468 73.812 1.00 44.54 449 GLN C N 1
ATOM 21926 C CA . GLN C 1 449 ? 43.850 101.762 73.764 1.00 48.91 449 GLN C CA 1
ATOM 21927 C C . GLN C 1 449 ? 42.632 101.744 72.844 1.00 47.07 449 GLN C C 1
ATOM 21928 O O . GLN C 1 449 ? 42.215 102.791 72.337 1.00 49.20 449 GLN C O 1
ATOM 21942 N N . GLN C 1 450 ? 42.044 100.574 72.631 1.00 44.88 450 GLN C N 1
ATOM 21943 C CA . GLN C 1 450 ? 40.811 100.455 71.871 1.00 39.50 450 GLN C CA 1
ATOM 21944 C C . GLN C 1 450 ? 39.606 100.637 72.784 1.00 41.82 450 GLN C C 1
ATOM 21945 O O . GLN C 1 450 ? 39.686 100.474 74.003 1.00 41.22 450 GLN C O 1
ATOM 21959 N N . LYS C 1 451 ? 38.478 100.982 72.173 1.00 42.73 451 LYS C N 1
ATOM 21960 C CA . LYS C 1 451 ? 37.233 101.115 72.914 1.00 45.48 451 LYS C CA 1
ATOM 21961 C C . LYS C 1 451 ? 36.799 99.744 73.421 1.00 42.64 451 LYS C C 1
ATOM 21962 O O . LYS C 1 451 ? 36.639 98.807 72.634 1.00 38.57 451 LYS C O 1
ATOM 21981 N N . ARG C 1 452 ? 36.617 99.627 74.733 1.00 40.56 452 ARG C N 1
ATOM 21982 C CA . ARG C 1 452 ? 36.210 98.378 75.365 1.00 41.04 452 ARG C CA 1
ATOM 21983 C C . ARG C 1 452 ? 34.734 98.451 75.727 1.00 38.95 452 ARG C C 1
ATOM 21984 O O . ARG C 1 452 ? 34.296 99.411 76.368 1.00 43.93 452 ARG C O 1
ATOM 22005 N N . GLN C 1 453 ? 33.972 97.437 75.317 1.00 37.13 453 GLN C N 1
ATOM 22006 C CA . GLN C 1 453 ? 32.550 97.363 75.627 1.00 37.06 453 GLN C CA 1
ATOM 22007 C C . GLN C 1 453 ? 32.247 96.263 76.638 1.00 32.31 453 GLN C C 1
ATOM 22008 O O . GLN C 1 453 ? 31.683 96.538 77.701 1.00 32.67 453 GLN C O 1
ATOM 22022 N N . HIS C 1 454 ? 32.603 95.018 76.331 1.00 28.44 454 HIS C N 1
ATOM 22023 C CA . HIS C 1 454 ? 32.421 93.894 77.236 1.00 27.86 454 HIS C CA 1
ATOM 22024 C C . HIS C 1 454 ? 33.687 93.051 77.255 1.00 24.30 454 HIS C C 1
ATOM 22025 O O . HIS C 1 454 ? 34.584 93.210 76.423 1.00 23.90 454 HIS C O 1
ATOM 22039 N N . PHE C 1 455 ? 33.755 92.133 78.215 1.00 26.43 455 PHE C N 1
ATOM 22040 C CA . PHE C 1 455 ? 34.896 91.239 78.316 1.00 26.13 455 PHE C CA 1
ATOM 22041 C C . PHE C 1 455 ? 34.427 89.842 78.692 1.00 22.32 455 PHE C C 1
ATOM 22042 O O . PHE C 1 455 ? 33.328 89.644 79.217 1.00 25.37 455 PHE C O 1
ATOM 22059 N N . ILE C 1 456 ? 35.283 88.871 78.393 1.00 23.14 456 ILE C N 1
ATOM 22060 C CA . ILE C 1 456 ? 35.157 87.501 78.871 1.00 22.57 456 ILE C CA 1
ATOM 22061 C C . ILE C 1 456 ? 36.386 87.229 79.723 1.00 22.58 456 ILE C C 1
ATOM 22062 O O . ILE C 1 456 ? 37.517 87.297 79.226 1.00 19.12 456 ILE C O 1
ATOM 22078 N N . GLY C 1 457 ? 36.172 86.954 81.008 1.00 22.15 457 GLY C N 1
ATOM 22079 C CA . GLY C 1 457 ? 37.263 86.792 81.953 1.00 22.56 457 GLY C CA 1
ATOM 22080 C C . GLY C 1 457 ? 37.498 85.334 82.302 1.00 23.02 457 GLY C C 1
ATOM 22081 O O . GLY C 1 457 ? 36.556 84.590 82.583 1.00 20.05 457 GLY C O 1
ATOM 22085 N N . VAL C 1 458 ? 38.770 84.939 82.290 1.00 19.44 458 VAL C N 1
ATOM 22086 C CA . VAL C 1 458 ? 39.181 83.585 82.649 1.00 21.49 458 VAL C CA 1
ATOM 22087 C C . VAL C 1 458 ? 39.741 83.624 84.062 1.00 20.43 458 VAL C C 1
ATOM 22088 O O . VAL C 1 458 ? 40.765 84.271 84.314 1.00 21.55 458 VAL C O 1
ATOM 22101 N N . LEU C 1 459 ? 39.084 82.923 84.981 1.00 21.82 459 LEU C N 1
ATOM 22102 C CA . LEU C 1 459 ? 39.485 82.904 86.380 1.00 21.16 459 LEU C CA 1
ATOM 22103 C C . LEU C 1 459 ? 40.333 81.671 86.666 1.00 22.13 459 LEU C C 1
ATOM 22104 O O . LEU C 1 459 ? 39.911 80.541 86.393 1.00 22.17 459 LEU C O 1
ATOM 22120 N N . ASP C 1 460 ? 41.515 81.897 87.236 1.00 22.54 460 ASP C N 1
ATOM 22121 C CA . ASP C 1 460 ? 42.435 80.839 87.644 1.00 22.66 460 ASP C CA 1
ATOM 22122 C C . ASP C 1 460 ? 42.810 81.086 89.100 1.00 23.19 460 ASP C C 1
ATOM 22123 O O . ASP C 1 460 ? 43.473 82.080 89.410 1.00 28.03 460 ASP C O 1
ATOM 22132 N N . ILE C 1 461 ? 42.389 80.190 89.994 1.00 24.87 461 ILE C N 1
ATOM 22133 C CA . ILE C 1 461 ? 42.678 80.326 91.418 1.00 22.39 461 ILE C CA 1
ATOM 22134 C C . ILE C 1 461 ? 42.833 78.935 92.017 1.00 21.42 461 ILE C C 1
ATOM 22135 O O . ILE C 1 461 ? 42.273 77.958 91.515 1.00 24.70 461 ILE C O 1
ATOM 22151 N N . ALA C 1 462 ? 43.598 78.849 93.103 1.00 24.09 462 ALA C N 1
ATOM 22152 C CA . ALA C 1 462 ? 43.898 77.558 93.710 1.00 24.97 462 ALA C CA 1
ATOM 22153 C C . ALA C 1 462 ? 42.619 76.843 94.133 1.00 23.28 462 ALA C C 1
ATOM 22154 O O . ALA C 1 462 ? 41.676 77.459 94.634 1.00 20.75 462 ALA C O 1
ATOM 22161 N N . GLY C 1 463 ? 42.593 75.529 93.940 1.00 22.37 463 GLY C N 1
ATOM 22162 C CA . GLY C 1 463 ? 41.413 74.758 94.263 1.00 27.19 463 GLY C CA 1
ATOM 22163 C C . GLY C 1 463 ? 41.360 74.363 95.726 1.00 22.25 463 GLY C C 1
ATOM 22164 O O . GLY C 1 463 ? 42.290 74.595 96.498 1.00 22.68 463 GLY C O 1
ATOM 22168 N N . PHE C 1 464 ? 40.236 73.754 96.104 1.00 23.58 464 PHE C N 1
ATOM 22169 C CA . PHE C 1 464 ? 40.069 73.260 97.464 1.00 19.96 464 PHE C CA 1
ATOM 22170 C C . PHE C 1 464 ? 41.270 72.414 97.866 1.00 22.33 464 PHE C C 1
ATOM 22171 O O . PHE C 1 464 ? 41.799 71.639 97.066 1.00 21.99 464 PHE C O 1
ATOM 22188 N N . GLU C 1 465 ? 41.685 72.557 99.123 1.00 20.26 465 GLU C N 1
ATOM 22189 C CA . GLU C 1 465 ? 42.991 72.102 99.586 1.00 25.70 465 GLU C CA 1
ATOM 22190 C C . GLU C 1 465 ? 42.830 71.272 100.851 1.00 27.31 465 GLU C C 1
ATOM 22191 O O . GLU C 1 465 ? 42.404 71.795 101.884 1.00 27.38 465 GLU C O 1
ATOM 22203 N N . ILE C 1 466 ? 43.191 69.991 100.781 1.00 29.29 466 ILE C N 1
ATOM 22204 C CA . ILE C 1 466 ? 43.152 69.096 101.935 1.00 28.10 466 ILE C CA 1
ATOM 22205 C C . ILE C 1 466 ? 44.516 68.435 102.055 1.00 32.84 466 ILE C C 1
ATOM 22206 O O . ILE C 1 466 ? 44.865 67.570 101.242 1.00 34.97 466 ILE C O 1
ATOM 22222 N N . PHE C 1 467 ? 45.282 68.833 103.066 1.00 30.96 467 PHE C N 1
ATOM 22223 C CA . PHE C 1 467 ? 46.559 68.223 103.397 1.00 28.70 467 PHE C CA 1
ATOM 22224 C C . PHE C 1 467 ? 46.423 67.444 104.699 1.00 32.06 467 PHE C C 1
ATOM 22225 O O . PHE C 1 467 ? 45.403 67.515 105.389 1.00 27.18 467 PHE C O 1
ATOM 22242 N N . GLU C 1 468 ? 47.474 66.689 105.032 1.00 31.19 468 GLU C N 1
ATOM 22243 C CA . GLU C 1 468 ? 47.543 66.061 106.349 1.00 37.36 468 GLU C CA 1
ATOM 22244 C C . GLU C 1 468 ? 47.506 67.110 107.454 1.00 33.20 468 GLU C C 1
ATOM 22245 O O . GLU C 1 468 ? 46.868 66.908 108.493 1.00 31.84 468 GLU C O 1
ATOM 22257 N N . TYR C 1 469 ? 48.188 68.233 107.247 1.00 27.94 469 TYR C N 1
ATOM 22258 C CA . TYR C 1 469 ? 48.200 69.347 108.186 1.00 28.38 469 TYR C CA 1
ATOM 22259 C C . TYR C 1 469 ? 47.558 70.545 107.499 1.00 30.22 469 TYR C C 1
ATOM 22260 O O . TYR C 1 469 ? 48.088 71.048 106.502 1.00 28.80 469 TYR C O 1
ATOM 22278 N N . ASN C 1 470 ? 46.418 70.994 108.024 1.00 25.86 470 ASN C N 1
ATOM 22279 C CA . ASN C 1 470 ? 45.656 72.096 107.442 1.00 26.41 470 ASN C CA 1
ATOM 22280 C C . ASN C 1 470 ? 45.704 73.282 108.394 1.00 26.83 470 ASN C C 1
ATOM 22281 O O . ASN C 1 470 ? 45.102 73.247 109.473 1.00 28.08 470 ASN C O 1
ATOM 22292 N N . GLY C 1 471 ? 46.411 74.335 107.984 1.00 25.66 471 GLY C N 1
ATOM 22293 C CA . GLY C 1 471 ? 46.596 75.511 108.788 1.00 24.35 471 GLY C CA 1
ATOM 22294 C C . GLY C 1 471 ? 45.787 76.693 108.299 1.00 23.83 471 GLY C C 1
ATOM 22295 O O . GLY C 1 471 ? 44.782 76.551 107.588 1.00 21.13 471 GLY C O 1
ATOM 22299 N N . PHE C 1 472 ? 46.239 77.888 108.686 1.00 24.27 472 PHE C N 1
ATOM 22300 C CA . PHE C 1 472 ? 45.528 79.113 108.338 1.00 25.53 472 PHE C CA 1
ATOM 22301 C C . PHE C 1 472 ? 45.375 79.260 106.829 1.00 23.17 472 PHE C C 1
ATOM 22302 O O . PHE C 1 472 ? 44.314 79.674 106.343 1.00 19.70 472 PHE C O 1
ATOM 22319 N N . GLU C 1 473 ? 46.427 78.936 106.070 1.00 20.17 473 GLU C N 1
ATOM 22320 C CA . GLU C 1 473 ? 46.365 79.052 104.616 1.00 24.56 473 GLU C CA 1
ATOM 22321 C C . GLU C 1 473 ? 45.275 78.160 104.031 1.00 22.98 473 GLU C C 1
ATOM 22322 O O . GLU C 1 473 ? 44.620 78.530 103.050 1.00 20.47 473 GLU C O 1
ATOM 22334 N N . GLN C 1 474 ? 45.069 76.976 104.612 1.00 21.95 474 GLN C N 1
ATOM 22335 C CA . GLN C 1 474 ? 44.067 76.059 104.076 1.00 22.81 474 GLN C CA 1
ATOM 22336 C C . GLN C 1 474 ? 42.654 76.544 104.371 1.00 22.16 474 GLN C C 1
ATOM 22337 O O . GLN C 1 474 ? 41.780 76.487 103.499 1.00 22.78 474 GLN C O 1
ATOM 22351 N N . LEU C 1 475 ? 42.403 77.021 105.593 1.00 21.43 475 LEU C N 1
ATOM 22352 C CA . LEU C 1 475 ? 41.082 77.556 105.907 1.00 24.23 475 LEU C CA 1
ATOM 22353 C C . LEU C 1 475 ? 40.699 78.664 104.937 1.00 23.66 475 LEU C C 1
ATOM 22354 O O . LEU C 1 475 ? 39.561 78.713 104.455 1.00 22.06 475 LEU C O 1
ATOM 22370 N N . CYS C 1 476 ? 41.640 79.560 104.634 1.00 19.25 476 CYS C N 1
ATOM 22371 C CA . CYS C 1 476 ? 41.341 80.682 103.752 1.00 20.34 476 CYS C CA 1
ATOM 22372 C C . CYS C 1 476 ? 40.965 80.201 102.356 1.00 22.35 476 CYS C C 1
ATOM 22373 O O . CYS C 1 476 ? 39.935 80.605 101.806 1.00 20.87 476 CYS C O 1
ATOM 22381 N N . ILE C 1 477 ? 41.789 79.338 101.760 1.00 19.99 477 ILE C N 1
ATOM 22382 C CA . ILE C 1 477 ? 41.511 78.928 100.387 1.00 21.77 477 ILE C CA 1
ATOM 22383 C C . ILE C 1 477 ? 40.288 78.021 100.328 1.00 20.60 477 ILE C C 1
ATOM 22384 O O . ILE C 1 477 ? 39.563 78.017 99.328 1.00 18.51 477 ILE C O 1
ATOM 22400 N N . ASN C 1 478 ? 40.031 77.241 101.380 1.00 21.85 478 ASN C N 1
ATOM 22401 C CA . ASN C 1 478 ? 38.821 76.426 101.400 1.00 25.22 478 ASN C CA 1
ATOM 22402 C C . ASN C 1 478 ? 37.586 77.281 101.634 1.00 21.42 478 ASN C C 1
ATOM 22403 O O . ASN C 1 478 ? 36.509 76.972 101.111 1.00 23.13 478 ASN C O 1
ATOM 22414 N N . PHE C 1 479 ? 37.728 78.358 102.406 1.00 21.06 479 PHE C N 1
ATOM 22415 C CA . PHE C 1 479 ? 36.657 79.340 102.532 1.00 21.25 479 PHE C CA 1
ATOM 22416 C C . PHE C 1 479 ? 36.350 79.981 101.182 1.00 23.30 479 PHE C C 1
ATOM 22417 O O . PHE C 1 479 ? 35.181 80.150 100.814 1.00 23.24 479 PHE C O 1
ATOM 22434 N N . THR C 1 480 ? 37.390 80.310 100.414 1.00 18.47 480 THR C N 1
ATOM 22435 C CA . THR C 1 480 ? 37.189 80.889 99.089 1.00 24.08 480 THR C CA 1
ATOM 22436 C C . THR C 1 480 ? 36.469 79.913 98.167 1.00 23.20 480 THR C C 1
ATOM 22437 O O . THR C 1 480 ? 35.528 80.286 97.456 1.00 21.49 480 THR C O 1
ATOM 22448 N N . ASN C 1 481 ? 36.910 78.654 98.157 1.00 19.58 481 ASN C N 1
ATOM 22449 C CA . ASN C 1 481 ? 36.309 77.676 97.261 1.00 21.24 481 ASN C CA 1
ATOM 22450 C C . ASN C 1 481 ? 34.897 77.302 97.690 1.00 22.55 481 ASN C C 1
ATOM 22451 O O . ASN C 1 481 ? 34.067 76.959 96.841 1.00 20.89 481 ASN C O 1
ATOM 22462 N N . GLU C 1 482 ? 34.600 77.373 98.989 1.00 25.24 482 GLU C N 1
ATOM 22463 C CA . GLU C 1 482 ? 33.220 77.199 99.430 1.00 23.84 482 GLU C CA 1
ATOM 22464 C C . GLU C 1 482 ? 32.314 78.233 98.769 1.00 22.21 482 GLU C C 1
ATOM 22465 O O . GLU C 1 482 ? 31.224 77.902 98.292 1.00 24.17 482 GLU C O 1
ATOM 22477 N N . LYS C 1 483 ? 32.764 79.489 98.704 1.00 21.56 483 LYS C N 1
ATOM 22478 C CA . LYS C 1 483 ? 31.961 80.530 98.073 1.00 22.70 483 LYS C CA 1
ATOM 22479 C C . LYS C 1 483 ? 31.911 80.365 96.562 1.00 23.93 483 LYS C C 1
ATOM 22480 O O . LYS C 1 483 ? 30.893 80.688 95.940 1.00 22.47 483 LYS C O 1
ATOM 22499 N N . LEU C 1 484 ? 32.998 79.883 95.953 1.00 23.38 484 LEU C N 1
ATOM 22500 C CA . LEU C 1 484 ? 32.990 79.630 94.517 1.00 22.33 484 LEU C CA 1
ATOM 22501 C C . LEU C 1 484 ? 32.065 78.472 94.160 1.00 21.76 484 LEU C C 1
ATOM 22502 O O . LEU C 1 484 ? 31.429 78.494 93.099 1.00 19.18 484 LEU C O 1
ATOM 22518 N N . GLN C 1 485 ? 31.971 77.457 95.025 1.00 23.42 485 GLN C N 1
ATOM 22519 C CA . GLN C 1 485 ? 31.053 76.351 94.764 1.00 23.69 485 GLN C CA 1
ATOM 22520 C C . GLN C 1 485 ? 29.607 76.770 94.998 1.00 23.26 485 GLN C C 1
ATOM 22521 O O . GLN C 1 485 ? 28.702 76.335 94.274 1.00 22.34 485 GLN C O 1
ATOM 22535 N N . GLN C 1 486 ? 29.366 77.606 96.011 1.00 27.28 486 GLN C N 1
ATOM 22536 C CA . GLN C 1 486 ? 28.038 78.186 96.181 1.00 25.14 486 GLN C CA 1
ATOM 22537 C C . GLN C 1 486 ? 27.648 78.988 94.950 1.00 23.83 486 GLN C C 1
ATOM 22538 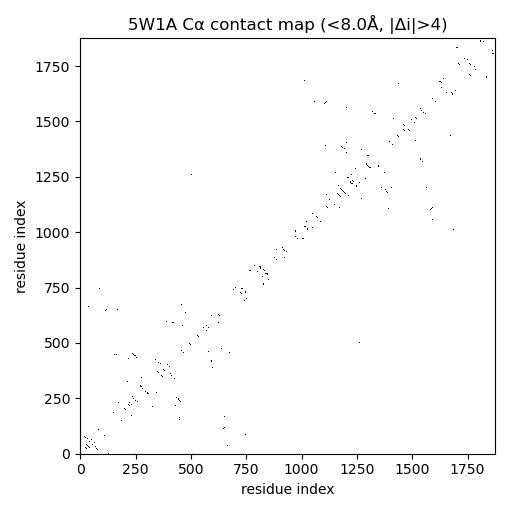O O . GLN C 1 486 ? 26.518 78.884 94.459 1.00 24.74 486 GLN C O 1
ATOM 22552 N N . PHE C 1 487 ? 28.582 79.790 94.437 1.00 23.40 487 PHE C N 1
ATOM 22553 C CA . PHE C 1 487 ? 28.368 80.519 93.192 1.00 22.82 487 PHE C CA 1
ATOM 22554 C C . PHE C 1 487 ? 27.908 79.581 92.081 1.00 22.39 487 PHE C C 1
ATOM 22555 O O . PHE C 1 487 ? 26.956 79.880 91.352 1.00 22.94 487 PHE C O 1
ATOM 22572 N N . PHE C 1 488 ? 28.565 78.426 91.946 1.00 21.71 488 PHE C N 1
ATOM 22573 C CA . PHE C 1 488 ? 28.144 77.469 90.928 1.00 23.51 488 PHE C CA 1
ATOM 22574 C C . PHE C 1 488 ? 26.759 76.909 91.237 1.00 21.47 488 PHE C C 1
ATOM 22575 O O . PHE C 1 488 ? 25.895 76.846 90.354 1.00 21.89 488 PHE C O 1
ATOM 22592 N N . ASN C 1 489 ? 26.539 76.474 92.480 1.00 20.58 489 ASN C N 1
ATOM 22593 C CA . ASN C 1 489 ? 25.270 75.839 92.832 1.00 26.58 489 ASN C CA 1
ATOM 22594 C C . ASN C 1 489 ? 24.097 76.775 92.571 1.00 26.14 489 ASN C C 1
ATOM 22595 O O . ASN C 1 489 ? 23.083 76.373 91.987 1.00 27.59 489 ASN C O 1
ATOM 22606 N N . HIS C 1 490 ? 24.216 78.032 92.996 1.00 22.72 490 HIS C N 1
ATOM 22607 C CA . HIS C 1 490 ? 23.147 78.992 92.757 1.00 24.65 490 HIS C CA 1
ATOM 22608 C C . HIS C 1 490 ? 22.920 79.194 91.268 1.00 24.38 490 HIS C C 1
ATOM 22609 O O . HIS C 1 490 ? 21.774 79.225 90.807 1.00 25.72 490 HIS C O 1
ATOM 22623 N N . HIS C 1 491 ? 23.998 79.348 90.501 1.00 22.83 491 HIS C N 1
ATOM 22624 C CA . HIS C 1 491 ? 23.861 79.492 89.055 1.00 26.00 491 HIS C CA 1
ATOM 22625 C C . HIS C 1 491 ? 23.095 78.315 88.467 1.00 26.54 491 HIS C C 1
ATOM 22626 O O . HIS C 1 491 ? 22.168 78.496 87.669 1.00 24.87 491 HIS C O 1
ATOM 22640 N N . MET C 1 492 ? 23.475 77.096 88.856 1.00 24.09 492 MET C N 1
ATOM 22641 C CA . MET C 1 492 ? 22.771 75.907 88.393 1.00 26.59 492 MET C CA 1
ATOM 22642 C C . MET C 1 492 ? 21.318 75.926 88.851 1.00 26.77 492 MET C C 1
ATOM 22643 O O . MET C 1 492 ? 20.416 75.525 88.106 1.00 22.07 492 MET C O 1
ATOM 22657 N N . PHE C 1 493 ? 21.074 76.393 90.075 1.00 25.80 493 PHE C N 1
ATOM 22658 C CA . PHE C 1 493 ? 19.708 76.498 90.572 1.00 29.07 493 PHE C CA 1
ATOM 22659 C C . PHE C 1 493 ? 18.873 77.425 89.693 1.00 30.65 493 PHE C C 1
ATOM 22660 O O . PHE C 1 493 ? 17.741 77.089 89.324 1.00 28.56 493 PHE C O 1
ATOM 22677 N N . VAL C 1 494 ? 19.425 78.585 89.328 1.00 26.12 494 VAL C N 1
ATOM 22678 C CA . VAL C 1 494 ? 18.691 79.546 88.506 1.00 27.88 494 VAL C CA 1
ATOM 22679 C C . VAL C 1 494 ? 18.364 78.946 87.143 1.00 27.76 494 VAL C C 1
ATOM 22680 O O . VAL C 1 494 ? 17.243 79.089 86.639 1.00 26.06 494 VAL C O 1
ATOM 22693 N N . LEU C 1 495 ? 19.339 78.281 86.518 1.00 25.72 495 LEU C N 1
ATOM 22694 C CA . LEU C 1 495 ? 19.105 77.695 85.200 1.00 28.46 495 LEU C CA 1
ATOM 22695 C C . LEU C 1 495 ? 18.100 76.551 85.258 1.00 28.74 495 LEU C C 1
ATOM 22696 O O . LEU C 1 495 ? 17.343 76.349 84.301 1.00 28.44 495 LEU C O 1
ATOM 22712 N N . GLU C 1 496 ? 18.087 75.788 86.355 1.00 28.43 496 GLU C N 1
ATOM 22713 C CA . GLU C 1 496 ? 17.103 74.719 86.510 1.00 31.12 496 GLU C CA 1
ATOM 22714 C C . GLU C 1 496 ? 15.695 75.283 86.669 1.00 32.14 496 GLU C C 1
ATOM 22715 O O . GLU C 1 496 ? 14.747 74.783 86.052 1.00 27.39 496 GLU C O 1
ATOM 22727 N N . GLN C 1 497 ? 15.538 76.317 87.499 1.00 32.56 497 GLN C N 1
ATOM 22728 C CA . GLN C 1 497 ? 14.244 76.983 87.612 1.00 35.63 497 GLN C CA 1
ATOM 22729 C C . GLN C 1 497 ? 13.746 77.453 86.251 1.00 28.78 497 GLN C C 1
ATOM 22730 O O . GLN C 1 497 ? 12.569 77.278 85.919 1.00 29.03 497 GLN C O 1
ATOM 22744 N N . GLU C 1 498 ? 14.630 78.054 85.451 1.00 29.49 498 GLU C N 1
ATOM 22745 C CA . GLU C 1 498 ? 14.231 78.558 84.142 1.00 31.33 498 GLU C CA 1
ATOM 22746 C C . GLU C 1 498 ? 13.857 77.420 83.202 1.00 31.62 498 GLU C C 1
ATOM 22747 O O . GLU C 1 498 ? 12.936 77.556 82.388 1.00 33.18 498 GLU C O 1
ATOM 22759 N N . GLU C 1 499 ? 14.565 76.294 83.285 1.00 29.61 499 GLU C N 1
ATOM 22760 C CA . GLU C 1 499 ? 14.220 75.147 82.454 1.00 31.95 499 GLU C CA 1
ATOM 22761 C C . GLU C 1 499 ? 12.846 74.602 82.829 1.00 28.70 499 GLU C C 1
ATOM 22762 O O . GLU C 1 499 ? 12.000 74.372 81.957 1.00 28.38 499 GLU C O 1
ATOM 22774 N N . TYR C 1 500 ? 12.599 74.408 84.127 1.00 24.05 500 TYR C N 1
ATOM 22775 C CA . TYR C 1 500 ? 11.305 73.900 84.570 1.00 32.08 500 TYR C CA 1
ATOM 22776 C C . TYR C 1 500 ? 10.176 74.849 84.181 1.00 32.90 500 TYR C C 1
ATOM 22777 O O . TYR C 1 500 ? 9.114 74.408 83.725 1.00 28.74 500 TYR C O 1
ATOM 22795 N N . LYS C 1 501 ? 10.386 76.156 84.355 1.00 30.01 501 LYS C N 1
ATOM 22796 C CA . LYS C 1 501 ? 9.380 77.125 83.934 1.00 31.38 501 LYS C CA 1
ATOM 22797 C C . LYS C 1 501 ? 9.166 77.071 82.426 1.00 28.89 501 LYS C C 1
ATOM 22798 O O . LYS C 1 501 ? 8.026 77.075 81.950 1.00 28.12 501 LYS C O 1
ATOM 22817 N N . ARG C 1 502 ? 10.252 77.010 81.658 1.00 27.70 502 ARG C N 1
ATOM 22818 C CA . ARG C 1 502 ? 10.137 76.960 80.207 1.00 30.25 502 ARG C CA 1
ATOM 22819 C C . ARG C 1 502 ? 9.411 75.702 79.744 1.00 35.81 502 ARG C C 1
ATOM 22820 O O . ARG C 1 502 ? 8.748 75.714 78.701 1.00 31.98 502 ARG C O 1
ATOM 22841 N N . GLU C 1 503 ? 9.521 74.612 80.502 1.00 27.83 503 GLU C N 1
ATOM 22842 C CA . GLU C 1 503 ? 8.864 73.359 80.164 1.00 32.63 503 GLU C CA 1
ATOM 22843 C C . GLU C 1 503 ? 7.500 73.208 80.822 1.00 31.93 503 GLU C C 1
ATOM 22844 O O . GLU C 1 503 ? 6.852 72.173 80.637 1.00 32.15 503 GLU C O 1
ATOM 22856 N N . GLY C 1 504 ? 7.046 74.208 81.570 1.00 30.68 504 GLY C N 1
ATOM 22857 C CA . GLY C 1 504 ? 5.752 74.132 82.226 1.00 31.94 504 GLY C CA 1
ATOM 22858 C C . GLY C 1 504 ? 5.659 73.067 83.298 1.00 35.90 504 GLY C C 1
ATOM 22859 O O . GLY C 1 504 ? 4.606 72.434 83.441 1.00 40.62 504 GLY C O 1
ATOM 22863 N N . ILE C 1 505 ? 6.735 72.854 84.055 1.00 37.03 505 ILE C N 1
ATOM 22864 C CA . ILE C 1 505 ? 6.784 71.870 85.131 1.00 38.63 505 ILE C CA 1
ATOM 22865 C C . ILE C 1 505 ? 6.946 72.610 86.451 1.00 43.46 505 ILE C C 1
ATOM 22866 O O . ILE C 1 505 ? 7.671 73.609 86.525 1.00 44.07 505 ILE C O 1
ATOM 22882 N N . ASP C 1 506 ? 6.286 72.114 87.494 1.00 51.43 506 ASP C N 1
ATOM 22883 C CA . ASP C 1 506 ? 6.375 72.748 88.804 1.00 62.17 506 ASP C CA 1
ATOM 22884 C C . ASP C 1 506 ? 7.755 72.542 89.413 1.00 59.54 506 ASP C C 1
ATOM 22885 O O . ASP C 1 506 ? 8.355 71.472 89.289 1.00 54.10 506 ASP C O 1
ATOM 22894 N N . TRP C 1 507 ? 8.239 73.573 90.104 1.00 66.17 507 TRP C N 1
ATOM 22895 C CA . TRP C 1 507 ? 9.591 73.575 90.645 1.00 68.82 507 TRP C CA 1
ATOM 22896 C C . TRP C 1 507 ? 9.638 72.882 92.002 1.00 76.62 507 TRP C C 1
ATOM 22897 O O . TRP C 1 507 ? 9.753 71.653 92.068 1.00 74.27 507 TRP C O 1
ATOM 22918 N N . ALA C 1 508 ? 9.555 73.655 93.085 1.00 76.81 508 ALA C N 1
ATOM 22919 C CA . ALA C 1 508 ? 9.590 73.106 94.437 1.00 78.03 508 ALA C CA 1
ATOM 22920 C C . ALA C 1 508 ? 10.937 72.457 94.744 1.00 78.25 508 ALA C C 1
ATOM 22921 O O . ALA C 1 508 ? 11.008 71.261 95.042 1.00 72.48 508 ALA C O 1
ATOM 22928 N N . PHE C 1 509 ? 12.010 73.242 94.653 1.00 77.69 509 PHE C N 1
ATOM 22929 C CA . PHE C 1 509 ? 13.330 72.856 95.133 1.00 77.36 509 PHE C CA 1
ATOM 22930 C C . PHE C 1 509 ? 13.976 74.091 95.744 1.00 66.57 509 PHE C C 1
ATOM 22931 O O . PHE C 1 509 ? 13.782 75.204 95.248 1.00 63.90 509 PHE C O 1
ATOM 22948 N N . ILE C 1 510 ? 14.739 73.894 96.813 1.00 64.57 510 ILE C N 1
ATOM 22949 C CA . ILE C 1 510 ? 15.391 75.005 97.498 1.00 62.78 510 ILE C CA 1
ATOM 22950 C C . ILE C 1 510 ? 16.671 75.380 96.761 1.00 58.07 510 ILE C C 1
ATOM 22951 O O . ILE C 1 510 ? 17.278 74.560 96.061 1.00 56.28 510 ILE C O 1
ATOM 22967 N N . ASP C 1 511 ? 17.075 76.641 96.911 1.00 56.78 511 ASP C N 1
ATOM 22968 C CA . ASP C 1 511 ? 18.326 77.125 96.337 1.00 52.50 511 ASP C CA 1
ATOM 22969 C C . ASP C 1 511 ? 19.468 76.176 96.670 1.00 49.19 511 ASP C C 1
ATOM 22970 O O . ASP C 1 511 ? 19.807 75.982 97.842 1.00 47.73 511 ASP C O 1
ATOM 22979 N N . PHE C 1 512 ? 20.057 75.581 95.626 1.00 48.13 512 PHE C N 1
ATOM 22980 C CA . PHE C 1 512 ? 21.170 74.656 95.817 1.00 45.63 512 PHE C CA 1
ATOM 22981 C C . PHE C 1 512 ? 22.322 75.313 96.566 1.00 43.85 512 PHE C C 1
ATOM 22982 O O . PHE C 1 512 ? 23.085 74.627 97.255 1.00 44.21 512 PHE C O 1
ATOM 22999 N N . GLY C 1 513 ? 22.465 76.635 96.443 1.00 42.53 513 GLY C N 1
ATOM 23000 C CA . GLY C 1 513 ? 23.545 77.340 97.106 1.00 41.22 513 GLY C CA 1
ATOM 23001 C C . GLY C 1 513 ? 23.397 77.427 98.609 1.00 44.19 513 GLY C C 1
ATOM 23002 O O . GLY C 1 513 ? 24.388 77.671 99.304 1.00 41.65 513 GLY C O 1
ATOM 23006 N N . MET C 1 514 ? 22.183 77.238 99.130 1.00 47.57 514 MET C N 1
ATOM 23007 C CA . MET C 1 514 ? 21.982 77.291 100.572 1.00 51.26 514 MET C CA 1
ATOM 23008 C C . MET C 1 514 ? 22.551 76.074 101.291 1.00 45.49 514 MET C C 1
ATOM 23009 O O . MET C 1 514 ? 22.711 76.120 102.515 1.00 43.33 514 MET C O 1
ATOM 23023 N N . ASP C 1 515 ? 22.871 74.998 100.569 1.00 42.64 515 ASP C N 1
ATOM 23024 C CA . ASP C 1 515 ? 23.483 73.844 101.214 1.00 45.51 515 ASP C CA 1
ATOM 23025 C C . ASP C 1 515 ? 24.848 74.195 101.794 1.00 44.08 515 ASP C C 1
ATOM 23026 O O . ASP C 1 515 ? 25.257 73.626 102.814 1.00 42.63 515 ASP C O 1
ATOM 23035 N N . LEU C 1 516 ? 25.558 75.134 101.170 1.00 39.95 516 LEU C N 1
ATOM 23036 C CA . LEU C 1 516 ? 26.882 75.547 101.612 1.00 36.65 516 LEU C CA 1
ATOM 23037 C C . LEU C 1 516 ? 26.845 76.777 102.507 1.00 33.60 516 LEU C C 1
ATOM 23038 O O . LEU C 1 516 ? 27.887 77.170 103.044 1.00 29.00 516 LEU C O 1
ATOM 23054 N N . LEU C 1 517 ? 25.670 77.386 102.687 1.00 35.22 517 LEU C N 1
ATOM 23055 C CA . LEU C 1 517 ? 25.573 78.614 103.467 1.00 36.58 517 LEU C CA 1
ATOM 23056 C C . LEU C 1 517 ? 25.983 78.387 104.918 1.00 32.74 517 LEU C C 1
ATOM 23057 O O . LEU C 1 517 ? 26.624 79.248 105.530 1.00 32.50 517 LEU C O 1
ATOM 23073 N N . ALA C 1 518 ? 25.619 77.238 105.487 1.00 31.70 518 ALA C N 1
ATOM 23074 C CA . ALA C 1 518 ? 25.961 76.957 106.878 1.00 32.06 518 ALA C CA 1
ATOM 23075 C C . ALA C 1 518 ? 27.471 76.983 107.092 1.00 33.96 518 ALA C C 1
ATOM 23076 O O . ALA C 1 518 ? 27.964 77.574 108.060 1.00 31.58 518 ALA C O 1
ATOM 23083 N N . CYS C 1 519 ? 28.223 76.333 106.200 1.00 32.06 519 CYS C N 1
ATOM 23084 C CA . CYS C 1 519 ? 29.677 76.323 106.324 1.00 30.00 519 CYS C CA 1
ATOM 23085 C C . CYS C 1 519 ? 30.255 77.722 106.155 1.00 31.64 519 CYS C C 1
ATOM 23086 O O . CYS C 1 519 ? 31.194 78.107 106.862 1.00 27.45 519 CYS C O 1
ATOM 23094 N N . ILE C 1 520 ? 29.703 78.500 105.222 1.00 31.20 520 ILE C N 1
ATOM 23095 C CA . ILE C 1 520 ? 30.198 79.851 104.981 1.00 29.12 520 ILE C CA 1
ATOM 23096 C C . ILE C 1 520 ? 29.939 80.735 106.196 1.00 33.76 520 ILE C C 1
ATOM 23097 O O . ILE C 1 520 ? 30.818 81.486 106.637 1.00 27.82 520 ILE C O 1
ATOM 23113 N N . ASP C 1 521 ? 28.728 80.663 106.752 1.00 31.63 521 ASP C N 1
ATOM 23114 C CA . ASP C 1 521 ? 28.395 81.492 107.907 1.00 35.25 521 ASP C CA 1
ATOM 23115 C C . ASP C 1 521 ? 29.260 81.140 109.111 1.00 31.55 521 ASP C C 1
ATOM 23116 O O . ASP C 1 521 ? 29.667 82.026 109.871 1.00 31.28 521 ASP C O 1
ATOM 23125 N N . LEU C 1 522 ? 29.546 79.852 109.307 1.00 31.98 522 LEU C N 1
ATOM 23126 C CA . LEU C 1 522 ? 30.437 79.453 110.390 1.00 31.58 522 LEU C CA 1
ATOM 23127 C C . LEU C 1 522 ? 31.785 80.158 110.301 1.00 34.97 522 LEU C C 1
ATOM 23128 O O . LEU C 1 522 ? 32.420 80.418 111.331 1.00 31.75 522 LEU C O 1
ATOM 23144 N N . ILE C 1 523 ? 32.236 80.476 109.090 1.00 31.52 523 ILE C N 1
ATOM 23145 C CA . ILE C 1 523 ? 33.575 81.022 108.896 1.00 29.78 523 ILE C CA 1
ATOM 23146 C C . ILE C 1 523 ? 33.582 82.542 108.996 1.00 29.44 523 ILE C C 1
ATOM 23147 O O . ILE C 1 523 ? 34.491 83.119 109.600 1.00 30.28 523 ILE C O 1
ATOM 23163 N N . GLU C 1 524 ? 32.582 83.217 108.418 1.00 29.75 524 GLU C N 1
ATOM 23164 C CA . GLU C 1 524 ? 32.648 84.661 108.231 1.00 34.11 524 GLU C CA 1
ATOM 23165 C C . GLU C 1 524 ? 31.697 85.465 109.109 1.00 32.38 524 GLU C C 1
ATOM 23166 O O . GLU C 1 524 ? 31.968 86.644 109.350 1.00 34.73 524 GLU C O 1
ATOM 23178 N N . LYS C 1 525 ? 30.596 84.882 109.575 1.00 33.37 525 LYS C N 1
ATOM 23179 C CA . LYS C 1 525 ? 29.636 85.643 110.358 1.00 40.31 525 LYS C CA 1
ATOM 23180 C C . LYS C 1 525 ? 30.244 86.078 111.691 1.00 40.25 525 LYS C C 1
ATOM 23181 O O . LYS C 1 525 ? 31.276 85.555 112.119 1.00 38.91 525 LYS C O 1
ATOM 23200 N N . PRO C 1 526 ? 29.617 87.042 112.367 1.00 42.07 526 PRO C N 1
ATOM 23201 C CA . PRO C 1 526 ? 30.114 87.452 113.686 1.00 40.69 526 PRO C CA 1
ATOM 23202 C C . PRO C 1 526 ? 30.136 86.284 114.658 1.00 39.50 526 PRO C C 1
ATOM 23203 O O . PRO C 1 526 ? 29.257 85.420 114.641 1.00 41.97 526 PRO C O 1
ATOM 23214 N N . MET C 1 527 ? 31.156 86.269 115.512 1.00 43.61 527 MET C N 1
ATOM 23215 C CA . MET C 1 527 ? 31.441 85.174 116.435 1.00 41.86 527 MET C CA 1
ATOM 23216 C C . MET C 1 527 ? 31.746 83.868 115.715 1.00 36.67 527 MET C C 1
ATOM 23217 O O . MET C 1 527 ? 31.777 82.805 116.350 1.00 34.39 527 MET C O 1
ATOM 23231 N N . GLY C 1 528 ? 31.976 83.916 114.407 1.00 36.13 528 GLY C N 1
ATOM 23232 C CA . GLY C 1 528 ? 32.443 82.764 113.672 1.00 36.94 528 GLY C CA 1
ATOM 23233 C C . GLY C 1 528 ? 33.930 82.546 113.877 1.00 33.46 528 GLY C C 1
ATOM 23234 O O . GLY C 1 528 ? 34.570 83.140 114.746 1.00 31.89 528 GLY C O 1
ATOM 23238 N N . ILE C 1 529 ? 34.491 81.680 113.031 1.00 31.86 529 ILE C N 1
ATOM 23239 C CA . ILE C 1 529 ? 35.896 81.305 113.176 1.00 31.87 529 ILE C CA 1
ATOM 23240 C C . ILE C 1 529 ? 36.798 82.521 112.985 1.00 31.74 529 ILE C C 1
ATOM 23241 O O . ILE C 1 529 ? 37.659 82.813 113.823 1.00 31.10 529 ILE C O 1
ATOM 23257 N N . LEU C 1 530 ? 36.615 83.252 111.882 1.00 30.66 530 LEU C N 1
ATOM 23258 C CA . LEU C 1 530 ? 37.503 84.377 111.603 1.00 33.37 530 LEU C CA 1
ATOM 23259 C C . LEU C 1 530 ? 37.274 85.532 112.571 1.00 32.70 530 LEU C C 1
ATOM 23260 O O . LEU C 1 530 ? 38.224 86.243 112.919 1.00 27.84 530 LEU C O 1
ATOM 23276 N N . SER C 1 531 ? 36.034 85.736 113.018 1.00 30.63 531 SER C N 1
ATOM 23277 C CA . SER C 1 531 ? 35.765 86.796 113.984 1.00 36.02 531 SER C CA 1
ATOM 23278 C C . SER C 1 531 ? 36.419 86.497 115.328 1.00 31.75 531 SER C C 1
ATOM 23279 O O . SER C 1 531 ? 37.007 87.388 115.950 1.00 33.22 531 SER C O 1
ATOM 23287 N N . ILE C 1 532 ? 36.333 85.248 115.790 1.00 32.08 532 ILE C N 1
ATOM 23288 C CA . ILE C 1 532 ? 37.000 84.866 117.032 1.00 33.26 532 ILE C CA 1
ATOM 23289 C C . ILE C 1 532 ? 38.510 85.019 116.896 1.00 33.60 532 ILE C C 1
ATOM 23290 O O . ILE C 1 532 ? 39.191 85.448 117.836 1.00 30.49 532 ILE C O 1
ATOM 23306 N N . LEU C 1 533 ? 39.061 84.661 115.732 1.00 31.60 533 LEU C N 1
ATOM 23307 C CA . LEU C 1 533 ? 40.500 84.809 115.520 1.00 31.72 533 LEU C CA 1
ATOM 23308 C C . LEU C 1 533 ? 40.923 86.267 115.627 1.00 33.99 533 LEU C C 1
ATOM 23309 O O . LEU C 1 533 ? 41.965 86.579 116.215 1.00 31.14 533 LEU C O 1
ATOM 23325 N N . GLU C 1 534 ? 40.129 87.174 115.054 1.00 31.13 534 GLU C N 1
ATOM 23326 C CA . GLU C 1 534 ? 40.513 88.581 115.028 1.00 36.35 534 GLU C CA 1
ATOM 23327 C C . GLU C 1 534 ? 40.381 89.217 116.405 1.00 35.50 534 GLU C C 1
ATOM 23328 O O . GLU C 1 534 ? 41.213 90.043 116.792 1.00 38.86 534 GLU C O 1
ATOM 23340 N N . GLU C 1 535 ? 39.350 88.842 117.163 1.00 34.80 535 GLU C N 1
ATOM 23341 C CA . GLU C 1 535 ? 39.193 89.374 118.513 1.00 41.31 535 GLU C CA 1
ATOM 23342 C C . GLU C 1 535 ? 40.241 88.792 119.454 1.00 40.17 535 GLU C C 1
ATOM 23343 O O . GLU C 1 535 ? 40.871 89.522 120.227 1.00 42.27 535 GLU C O 1
ATOM 23355 N N . GLU C 1 536 ? 40.443 87.475 119.398 1.00 38.29 536 GLU C N 1
ATOM 23356 C CA . GLU C 1 536 ? 41.416 86.837 120.275 1.00 36.90 536 GLU C CA 1
ATOM 23357 C C . GLU C 1 536 ? 42.820 87.370 120.027 1.00 41.43 536 GLU C C 1
ATOM 23358 O O . GLU C 1 536 ? 43.630 87.450 120.959 1.00 42.85 536 GLU C O 1
ATOM 23370 N N . SER C 1 537 ? 43.125 87.752 118.786 1.00 38.09 537 SER C N 1
ATOM 23371 C CA . SER C 1 537 ? 44.446 88.282 118.470 1.00 42.38 537 SER C CA 1
ATOM 23372 C C . SER C 1 537 ? 44.669 89.675 119.048 1.00 44.94 537 SER C C 1
ATOM 23373 O O . SER C 1 537 ? 45.818 90.123 119.117 1.00 45.93 537 SER C O 1
ATOM 23381 N N . MET C 1 538 ? 43.603 90.371 119.452 1.00 43.96 538 MET C N 1
ATOM 23382 C CA . MET C 1 538 ? 43.738 91.675 120.090 1.00 46.20 538 MET C CA 1
ATOM 23383 C C . MET C 1 538 ? 44.223 91.575 121.530 1.00 46.47 538 MET C C 1
ATOM 23384 O O . MET C 1 538 ? 44.563 92.604 122.123 1.00 47.90 538 MET C O 1
ATOM 23398 N N . PHE C 1 539 ? 44.257 90.372 122.104 1.00 43.50 539 PHE C N 1
ATOM 23399 C CA . PHE C 1 539 ? 44.690 90.186 123.481 1.00 43.84 539 PHE C CA 1
ATOM 23400 C C . PHE C 1 539 ? 46.096 89.604 123.487 1.00 45.48 539 PHE C C 1
ATOM 23401 O O . PHE C 1 539 ? 46.278 88.455 123.056 1.00 45.13 539 PHE C O 1
ATOM 23418 N N . PRO C 1 540 ? 47.115 90.334 123.952 1.00 49.02 540 PRO C N 1
ATOM 23419 C CA . PRO C 1 540 ? 48.475 89.765 123.941 1.00 48.25 540 PRO C CA 1
ATOM 23420 C C . PRO C 1 540 ? 48.614 88.500 124.771 1.00 46.52 540 PRO C C 1
ATOM 23421 O O . PRO C 1 540 ? 49.431 87.636 124.428 1.00 48.56 540 PRO C O 1
ATOM 23432 N N . LYS C 1 541 ? 47.848 88.359 125.854 1.00 49.63 541 LYS C N 1
ATOM 23433 C CA . LYS C 1 541 ? 47.936 87.176 126.702 1.00 48.48 541 LYS C CA 1
ATOM 23434 C C . LYS C 1 541 ? 47.198 85.973 126.128 1.00 46.33 541 LYS C C 1
ATOM 23435 O O . LYS C 1 541 ? 47.299 84.878 126.694 1.00 45.90 541 LYS C O 1
ATOM 23454 N N . ALA C 1 542 ? 46.464 86.142 125.032 1.00 45.48 542 ALA C N 1
ATOM 23455 C CA . ALA C 1 542 ? 45.790 85.017 124.404 1.00 43.85 542 ALA C CA 1
ATOM 23456 C C . ALA C 1 542 ? 46.811 84.029 123.851 1.00 36.85 542 ALA C C 1
ATOM 23457 O O . ALA C 1 542 ? 47.897 84.405 123.404 1.00 36.95 542 ALA C O 1
ATOM 23464 N N . THR C 1 543 ? 46.453 82.750 123.888 1.00 37.68 543 THR C N 1
ATOM 23465 C CA . THR C 1 543 ? 47.326 81.681 123.432 1.00 39.13 543 THR C CA 1
ATOM 23466 C C . THR C 1 543 ? 46.606 80.841 122.387 1.00 38.27 543 THR C C 1
ATOM 23467 O O . THR C 1 543 ? 45.405 80.997 122.146 1.00 36.42 543 THR C O 1
ATOM 23478 N N . ASP C 1 544 ? 47.360 79.935 121.760 1.00 35.21 544 ASP C N 1
ATOM 23479 C CA . ASP C 1 544 ? 46.741 78.977 120.855 1.00 36.21 544 ASP C CA 1
ATOM 23480 C C . ASP C 1 544 ? 45.633 78.202 121.554 1.00 40.82 544 ASP C C 1
ATOM 23481 O O . ASP C 1 544 ? 44.624 77.858 120.927 1.00 37.76 544 ASP C O 1
ATOM 23490 N N . GLN C 1 545 ? 45.787 77.939 122.854 1.00 43.33 545 GLN C N 1
ATOM 23491 C CA . GLN C 1 545 ? 44.806 77.126 123.565 1.00 47.01 545 GLN C CA 1
ATOM 23492 C C . GLN C 1 545 ? 43.539 77.916 123.872 1.00 42.99 545 GLN C C 1
ATOM 23493 O O . GLN C 1 545 ? 42.430 77.392 123.716 1.00 43.37 545 GLN C O 1
ATOM 23507 N N . THR C 1 546 ? 43.671 79.172 124.304 1.00 40.64 546 THR C N 1
ATOM 23508 C CA . THR C 1 546 ? 42.483 79.985 124.542 1.00 41.46 546 THR C CA 1
ATOM 23509 C C . THR C 1 546 ? 41.710 80.204 123.247 1.00 38.78 546 THR C C 1
ATOM 23510 O O . THR C 1 546 ? 40.474 80.146 123.233 1.00 35.36 546 THR C O 1
ATOM 23521 N N . PHE C 1 547 ? 42.421 80.449 122.145 1.00 35.43 547 PHE C N 1
ATOM 23522 C CA . PHE C 1 547 ? 41.762 80.560 120.849 1.00 37.66 547 PHE C CA 1
ATOM 23523 C C . PHE C 1 547 ? 41.013 79.275 120.511 1.00 33.02 547 PHE C C 1
ATOM 23524 O O . PHE C 1 547 ? 39.837 79.308 120.135 1.00 30.98 547 PHE C O 1
ATOM 23541 N N . SER C 1 548 ? 41.674 78.127 120.669 1.00 32.39 548 SER C N 1
ATOM 23542 C CA . SER C 1 548 ? 41.029 76.853 120.359 1.00 35.44 548 SER C CA 1
ATOM 23543 C C . SER C 1 548 ? 39.831 76.601 121.266 1.00 37.56 548 SER C C 1
ATOM 23544 O O . SER C 1 548 ? 38.783 76.131 120.807 1.00 33.10 548 SER C O 1
ATOM 23552 N N . GLU C 1 549 ? 39.968 76.901 122.558 1.00 37.45 549 GLU C N 1
ATOM 23553 C CA . GLU C 1 549 ? 38.872 76.661 123.490 1.00 40.73 549 GLU C CA 1
ATOM 23554 C C . GLU C 1 549 ? 37.676 77.549 123.175 1.00 37.32 549 GLU C C 1
ATOM 23555 O O . GLU C 1 549 ? 36.526 77.117 123.302 1.00 41.02 549 GLU C O 1
ATOM 23567 N N . LYS C 1 550 ? 37.921 78.788 122.748 1.00 37.34 550 LYS C N 1
ATOM 23568 C CA . LYS C 1 550 ? 36.808 79.677 122.438 1.00 36.82 550 LYS C CA 1
ATOM 23569 C C . LYS C 1 550 ? 36.065 79.218 121.189 1.00 38.82 550 LYS C C 1
ATOM 23570 O O . LYS C 1 550 ? 34.839 79.357 121.105 1.00 39.05 550 LYS C O 1
ATOM 23589 N N . LEU C 1 551 ? 36.788 78.676 120.205 1.00 37.50 551 LEU C N 1
ATOM 23590 C CA . LEU C 1 551 ? 36.129 78.098 119.037 1.00 35.38 551 LEU C CA 1
ATOM 23591 C C . LEU C 1 551 ? 35.193 76.969 119.450 1.00 37.58 551 LEU C C 1
ATOM 23592 O O . LEU C 1 551 ? 34.009 76.962 119.092 1.00 35.36 551 LEU C O 1
ATOM 23608 N N . THR C 1 552 ? 35.710 76.005 120.216 1.00 36.57 552 THR C N 1
ATOM 23609 C CA . THR C 1 552 ? 34.895 74.874 120.649 1.00 39.96 552 THR C CA 1
ATOM 23610 C C . THR C 1 552 ? 33.754 75.334 121.548 1.00 40.80 552 THR C C 1
ATOM 23611 O O . THR C 1 552 ? 32.595 74.954 121.346 1.00 40.52 552 THR C O 1
ATOM 23622 N N . ASN C 1 553 ? 34.065 76.150 122.558 1.00 41.93 553 ASN C N 1
ATOM 23623 C CA . ASN C 1 553 ? 33.038 76.591 123.495 1.00 44.61 553 ASN C CA 1
ATOM 23624 C C . ASN C 1 553 ? 31.953 77.414 122.815 1.00 43.79 553 ASN C C 1
ATOM 23625 O O . ASN C 1 553 ? 30.866 77.572 123.381 1.00 50.66 553 ASN C O 1
ATOM 23636 N N . THR C 1 554 ? 32.217 77.942 121.622 1.00 38.53 554 THR C N 1
ATOM 23637 C CA . THR C 1 554 ? 31.235 78.752 120.914 1.00 39.95 554 THR C CA 1
ATOM 23638 C C . THR C 1 554 ? 30.423 77.966 119.896 1.00 37.85 554 THR C C 1
ATOM 23639 O O . THR C 1 554 ? 29.248 78.286 119.684 1.00 38.44 554 THR C O 1
ATOM 23650 N N . HIS C 1 555 ? 31.006 76.944 119.267 1.00 36.78 555 HIS C N 1
ATOM 23651 C CA . HIS C 1 555 ? 30.394 76.327 118.100 1.00 36.65 555 HIS C CA 1
ATOM 23652 C C . HIS C 1 555 ? 30.176 74.826 118.203 1.00 36.66 555 HIS C C 1
ATOM 23653 O O . HIS C 1 555 ? 29.294 74.311 117.508 1.00 38.68 555 HIS C O 1
ATOM 23667 N N . LEU C 1 556 ? 30.928 74.108 119.030 1.00 36.38 556 LEU C N 1
ATOM 23668 C CA . LEU C 1 556 ? 30.781 72.658 119.067 1.00 37.16 556 LEU C CA 1
ATOM 23669 C C . LEU C 1 556 ? 29.403 72.294 119.608 1.00 40.69 556 LEU C C 1
ATOM 23670 O O . LEU C 1 556 ? 29.023 72.723 120.703 1.00 39.68 556 LEU C O 1
ATOM 23686 N N . GLY C 1 557 ? 28.658 71.503 118.840 1.00 39.16 557 GLY C N 1
ATOM 23687 C CA . GLY C 1 557 ? 27.295 71.168 119.187 1.00 38.54 557 GLY C CA 1
ATOM 23688 C C . GLY C 1 557 ? 26.295 72.286 118.999 1.00 43.17 557 GLY C C 1
ATOM 23689 O O . GLY C 1 557 ? 25.124 72.107 119.354 1.00 44.20 557 GLY C O 1
ATOM 23693 N N . LYS C 1 558 ? 26.712 73.431 118.453 1.00 41.31 558 LYS C N 1
ATOM 23694 C CA . LYS C 1 558 ? 25.817 74.569 118.281 1.00 40.57 558 LYS C CA 1
ATOM 23695 C C . LYS C 1 558 ? 25.832 75.062 116.838 1.00 41.75 558 LYS C C 1
ATOM 23696 O O . LYS C 1 558 ? 24.844 75.631 116.363 1.00 42.82 558 LYS C O 1
ATOM 23715 N N . SER C 1 559 ? 26.948 74.857 116.140 1.00 39.74 559 SER C N 1
ATOM 23716 C CA . SER C 1 559 ? 27.053 75.120 114.706 1.00 35.77 559 SER C CA 1
ATOM 23717 C C . SER C 1 559 ? 27.282 73.785 114.010 1.00 34.50 559 SER C C 1
ATOM 23718 O O . SER C 1 559 ? 28.325 73.152 114.203 1.00 36.56 559 SER C O 1
ATOM 23726 N N . ALA C 1 560 ? 26.311 73.361 113.204 1.00 34.83 560 ALA C N 1
ATOM 23727 C CA . ALA C 1 560 ? 26.359 72.032 112.596 1.00 35.16 560 ALA C CA 1
ATOM 23728 C C . ALA C 1 560 ? 27.658 71.751 111.853 1.00 33.65 560 ALA C C 1
ATOM 23729 O O . ALA C 1 560 ? 28.222 70.662 112.040 1.00 38.17 560 ALA C O 1
ATOM 23736 N N . PRO C 1 561 ? 28.188 72.654 111.021 1.00 33.74 561 PRO C N 1
ATOM 23737 C CA . PRO C 1 561 ? 29.424 72.328 110.287 1.00 35.63 561 PRO C CA 1
ATOM 23738 C C . PRO C 1 561 ? 30.650 72.209 111.175 1.00 34.66 561 PRO C C 1
ATOM 23739 O O . PRO C 1 561 ? 31.652 71.631 110.738 1.00 34.24 561 PRO C O 1
ATOM 23750 N N . PHE C 1 562 ? 30.609 72.734 112.398 1.00 33.79 562 PHE C N 1
ATOM 23751 C CA . PHE C 1 562 ? 31.749 72.676 113.305 1.00 36.68 562 PHE C CA 1
ATOM 23752 C C . PHE C 1 562 ? 31.761 71.325 114.010 1.00 35.90 562 PHE C C 1
ATOM 23753 O O . PHE C 1 562 ? 30.781 70.953 114.661 1.00 38.05 562 PHE C O 1
ATOM 23770 N N . GLN C 1 563 ? 32.866 70.593 113.884 1.00 37.11 563 GLN C N 1
ATOM 23771 C CA . GLN C 1 563 ? 32.961 69.233 114.395 1.00 39.84 563 GLN C CA 1
ATOM 23772 C C . GLN C 1 563 ? 34.277 69.037 115.134 1.00 39.95 563 GLN C C 1
ATOM 23773 O O . GLN C 1 563 ? 35.213 69.832 115.013 1.00 38.81 563 GLN C O 1
ATOM 23787 N N . LYS C 1 564 ? 34.334 67.958 115.910 1.00 39.67 564 LYS C N 1
ATOM 23788 C CA . LYS C 1 564 ? 35.576 67.570 116.551 1.00 39.52 564 LYS C CA 1
ATOM 23789 C C . LYS C 1 564 ? 36.604 67.185 115.488 1.00 39.12 564 LYS C C 1
ATOM 23790 O O . LYS C 1 564 ? 36.245 66.653 114.433 1.00 37.26 564 LYS C O 1
ATOM 23809 N N . PRO C 1 565 ? 37.889 67.422 115.740 1.00 36.52 565 PRO C N 1
ATOM 23810 C CA . PRO C 1 565 ? 38.904 67.047 114.752 1.00 35.68 565 PRO C CA 1
ATOM 23811 C C . PRO C 1 565 ? 39.072 65.539 114.653 1.00 41.01 565 PRO C C 1
ATOM 23812 O O . PRO C 1 565 ? 38.888 64.800 115.623 1.00 38.72 565 PRO C O 1
ATOM 23823 N N . LYS C 1 566 ? 39.414 65.090 113.453 1.00 43.47 566 LYS C N 1
ATOM 23824 C CA . LYS C 1 566 ? 39.743 63.689 113.243 1.00 41.34 566 LYS C CA 1
ATOM 23825 C C . LYS C 1 566 ? 40.937 63.317 114.123 1.00 47.12 566 LYS C C 1
ATOM 23826 O O . LYS C 1 566 ? 41.927 64.062 114.154 1.00 47.41 566 LYS C O 1
ATOM 23845 N N . PRO C 1 567 ? 40.887 62.203 114.853 1.00 49.29 567 PRO C N 1
ATOM 23846 C CA . PRO C 1 567 ? 42.027 61.839 115.691 1.00 47.30 567 PRO C CA 1
ATOM 23847 C C . PRO C 1 567 ? 43.285 61.705 114.857 1.00 46.30 567 PRO C C 1
ATOM 23848 O O . PRO C 1 567 ? 43.234 61.277 113.690 1.00 50.53 567 PRO C O 1
ATOM 23859 N N . PRO C 1 568 ? 44.440 62.051 115.418 1.00 47.62 568 PRO C N 1
ATOM 23860 C CA . PRO C 1 568 ? 45.670 62.081 114.622 1.00 54.24 568 PRO C CA 1
ATOM 23861 C C . PRO C 1 568 ? 46.242 60.694 114.372 1.00 66.40 568 PRO C C 1
ATOM 23862 O O . PRO C 1 568 ? 45.954 59.725 115.078 1.00 63.99 568 PRO C O 1
ATOM 23873 N N . LYS C 1 569 ? 47.074 60.619 113.338 1.00 69.19 569 LYS C N 1
ATOM 23874 C CA . LYS C 1 569 ? 47.810 59.404 113.031 1.00 72.97 569 LYS C CA 1
ATOM 23875 C C . LYS C 1 569 ? 49.041 59.308 113.921 1.00 77.44 569 LYS C C 1
ATOM 23876 O O . LYS C 1 569 ? 49.426 60.274 114.584 1.00 70.60 569 LYS C O 1
ATOM 23895 N N . PRO C 1 570 ? 49.685 58.143 113.965 1.00 87.23 570 PRO C N 1
ATOM 23896 C CA . PRO C 1 570 ? 50.925 58.022 114.743 1.00 77.86 570 PRO C CA 1
ATOM 23897 C C . PRO C 1 570 ? 51.994 58.969 114.215 1.00 73.04 570 PRO C C 1
ATOM 23898 O O . PRO C 1 570 ? 52.274 59.013 113.015 1.00 68.68 570 PRO C O 1
ATOM 23909 N N . GLY C 1 571 ? 52.586 59.737 115.127 1.00 71.37 571 GLY C N 1
ATOM 23910 C CA . GLY C 1 571 ? 53.614 60.686 114.752 1.00 77.59 571 GLY C CA 1
ATOM 23911 C C . GLY C 1 571 ? 53.094 61.998 114.215 1.00 80.87 571 GLY C C 1
ATOM 23912 O O . GLY C 1 571 ? 53.830 62.704 113.519 1.00 80.88 571 GLY C O 1
ATOM 23916 N N . GLN C 1 572 ? 51.843 62.346 114.512 1.00 76.91 572 GLN C N 1
ATOM 23917 C CA . GLN C 1 572 ? 51.247 63.596 114.066 1.00 72.28 572 GLN C CA 1
ATOM 23918 C C . GLN C 1 572 ? 50.627 64.315 115.252 1.00 69.06 572 GLN C C 1
ATOM 23919 O O . GLN C 1 572 ? 50.078 63.680 116.157 1.00 71.66 572 GLN C O 1
ATOM 23933 N N . GLN C 1 573 ? 50.717 65.641 115.242 1.00 63.91 573 GLN C N 1
ATOM 23934 C CA . GLN C 1 573 ? 50.058 66.435 116.264 1.00 60.15 573 GLN C CA 1
ATOM 23935 C C . GLN C 1 573 ? 48.553 66.452 116.021 1.00 57.84 573 GLN C C 1
ATOM 23936 O O . GLN C 1 573 ? 48.082 66.418 114.880 1.00 56.06 573 GLN C O 1
ATOM 23950 N N . ALA C 1 574 ? 47.795 66.492 117.110 1.00 50.11 574 ALA C N 1
ATOM 23951 C CA . ALA C 1 574 ? 46.348 66.541 117.003 1.00 49.13 574 ALA C CA 1
ATOM 23952 C C . ALA C 1 574 ? 45.899 67.898 116.476 1.00 43.83 574 ALA C C 1
ATOM 23953 O O . ALA C 1 574 ? 46.533 68.927 116.724 1.00 45.80 574 ALA C O 1
ATOM 23960 N N . ALA C 1 575 ? 44.795 67.889 115.732 1.00 40.76 575 ALA C N 1
ATOM 23961 C CA . ALA C 1 575 ? 44.161 69.114 115.274 1.00 37.63 575 ALA C CA 1
ATOM 23962 C C . ALA C 1 575 ? 43.174 69.598 116.335 1.00 35.05 575 ALA C C 1
ATOM 23963 O O . ALA C 1 575 ? 42.952 68.943 117.356 1.00 42.41 575 ALA C O 1
ATOM 23970 N N . HIS C 1 576 ? 42.562 70.758 116.094 1.00 31.29 576 HIS C N 1
ATOM 23971 C CA . HIS C 1 576 ? 41.726 71.406 117.098 1.00 33.58 576 HIS C CA 1
ATOM 23972 C C . HIS C 1 576 ? 40.251 71.469 116.736 1.00 34.23 576 HIS C C 1
ATOM 23973 O O . HIS C 1 576 ? 39.414 71.514 117.640 1.00 34.15 576 HIS C O 1
ATOM 23987 N N . PHE C 1 577 ? 39.907 71.477 115.451 1.00 32.12 577 PHE C N 1
ATOM 23988 C CA . PHE C 1 577 ? 38.509 71.441 115.045 1.00 30.30 577 PHE C CA 1
ATOM 23989 C C . PHE C 1 577 ? 38.435 70.995 113.592 1.00 32.68 577 PHE C C 1
ATOM 23990 O O . PHE C 1 577 ? 39.450 70.867 112.904 1.00 28.26 577 PHE C O 1
ATOM 24007 N N . ALA C 1 578 ? 37.210 70.749 113.136 1.00 33.82 578 ALA C N 1
ATOM 24008 C CA . ALA C 1 578 ? 36.973 70.332 111.766 1.00 31.95 578 ALA C CA 1
ATOM 24009 C C . ALA C 1 578 ? 35.762 71.072 111.222 1.00 31.03 578 ALA C C 1
ATOM 24010 O O . ALA C 1 578 ? 34.917 71.564 111.975 1.00 30.28 578 ALA C O 1
ATOM 24017 N N . ILE C 1 579 ? 35.691 71.152 109.896 1.00 27.83 579 ILE C N 1
ATOM 24018 C CA . ILE C 1 579 ? 34.588 71.803 109.201 1.00 30.45 579 ILE C CA 1
ATOM 24019 C C . ILE C 1 579 ? 34.032 70.844 108.162 1.00 29.83 579 ILE C C 1
ATOM 24020 O O . ILE C 1 579 ? 34.787 70.142 107.479 1.00 26.83 579 ILE C O 1
ATOM 24036 N N . ALA C 1 580 ? 32.708 70.838 108.027 1.00 32.70 580 ALA C N 1
ATOM 24037 C CA . ALA C 1 580 ? 32.027 70.023 107.024 1.00 32.83 580 ALA C CA 1
ATOM 24038 C C . ALA C 1 580 ? 31.903 70.858 105.756 1.00 32.48 580 ALA C C 1
ATOM 24039 O O . ALA C 1 580 ? 30.908 71.551 105.535 1.00 31.60 580 ALA C O 1
ATOM 24046 N N . HIS C 1 581 ? 32.939 70.807 104.923 1.00 31.12 581 HIS C N 1
ATOM 24047 C CA . HIS C 1 581 ? 32.909 71.471 103.630 1.00 28.88 581 HIS C CA 1
ATOM 24048 C C . HIS C 1 581 ? 32.206 70.586 102.605 1.00 26.02 581 HIS C C 1
ATOM 24049 O O . HIS C 1 581 ? 32.041 69.381 102.799 1.00 27.98 581 HIS C O 1
ATOM 24063 N N . TYR C 1 582 ? 31.797 71.199 101.491 1.00 27.64 582 TYR C N 1
ATOM 24064 C CA . TYR C 1 582 ? 31.229 70.415 100.400 1.00 27.06 582 TYR C CA 1
ATOM 24065 C C . TYR C 1 582 ? 32.209 69.349 99.922 1.00 26.43 582 TYR C C 1
ATOM 24066 O O . TYR C 1 582 ? 31.793 68.255 99.530 1.00 26.01 582 TYR C O 1
ATOM 24084 N N . ALA C 1 583 ? 33.508 69.640 99.969 1.00 25.39 583 ALA C N 1
ATOM 24085 C CA . ALA C 1 583 ? 34.534 68.742 99.462 1.00 24.01 583 ALA C CA 1
ATOM 24086 C C . ALA C 1 583 ? 35.040 67.752 100.504 1.00 29.24 583 ALA C C 1
ATOM 24087 O O . ALA C 1 583 ? 35.938 66.961 100.197 1.00 26.96 583 ALA C O 1
ATOM 24094 N N . GLY C 1 584 ? 34.497 67.777 101.719 1.00 28.68 584 GLY C N 1
ATOM 24095 C CA . GLY C 1 584 ? 34.912 66.842 102.743 1.00 30.26 584 GLY C CA 1
ATOM 24096 C C . GLY C 1 584 ? 35.043 67.470 104.115 1.00 31.38 584 GLY C C 1
ATOM 24097 O O . GLY C 1 584 ? 34.946 68.692 104.265 1.00 30.06 584 GLY C O 1
ATOM 24101 N N . CYS C 1 585 ? 35.262 66.627 105.122 1.00 29.90 585 CYS C N 1
ATOM 24102 C CA . CYS C 1 585 ? 35.482 67.068 106.494 1.00 32.37 585 CYS C CA 1
ATOM 24103 C C . CYS C 1 585 ? 36.971 67.346 106.674 1.00 29.79 585 CYS C C 1
ATOM 24104 O O . CYS C 1 585 ? 37.797 66.437 106.539 1.00 33.46 585 CYS C O 1
ATOM 24112 N N . VAL C 1 586 ? 37.312 68.596 106.971 1.00 28.48 586 VAL C N 1
ATOM 24113 C CA . VAL C 1 586 ? 38.699 69.047 107.040 1.00 29.28 586 VAL C CA 1
ATOM 24114 C C . VAL C 1 586 ? 39.027 69.386 108.488 1.00 27.94 586 VAL C 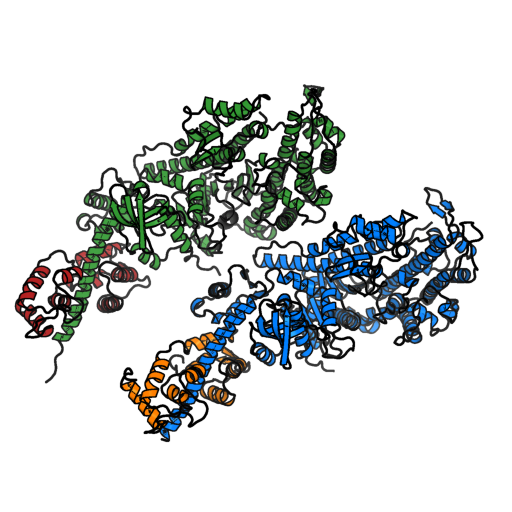C 1
ATOM 24115 O O . VAL C 1 586 ? 38.350 70.216 109.105 1.00 26.99 586 VAL C O 1
ATOM 24128 N N . SER C 1 587 ? 40.076 68.764 109.021 1.00 25.98 587 SER C N 1
ATOM 24129 C CA . SER C 1 587 ? 40.550 69.062 110.365 1.00 31.12 587 SER C CA 1
ATOM 24130 C C . SER C 1 587 ? 41.638 70.125 110.302 1.00 26.35 587 SER C C 1
ATOM 24131 O O . SER C 1 587 ? 42.614 69.979 109.561 1.00 24.90 587 SER C O 1
ATOM 24139 N N . TYR C 1 588 ? 41.471 71.183 111.087 1.00 27.33 588 TYR C N 1
ATOM 24140 C CA . TYR C 1 588 ? 42.379 72.320 111.088 1.00 28.87 588 TYR C CA 1
ATOM 24141 C C . TYR C 1 588 ? 43.169 72.382 112.390 1.00 31.31 588 TYR C C 1
ATOM 24142 O O . TYR C 1 588 ? 42.621 72.155 113.475 1.00 25.77 588 TYR C O 1
ATOM 24160 N N . ASN C 1 589 ? 44.455 72.711 112.264 1.00 31.41 589 ASN C N 1
ATOM 24161 C CA . ASN C 1 589 ? 45.364 72.916 113.386 1.00 28.64 589 ASN C CA 1
ATOM 24162 C C . ASN C 1 589 ? 45.639 74.412 113.495 1.00 29.27 589 ASN C C 1
ATOM 24163 O O . ASN C 1 589 ? 46.131 75.023 112.542 1.00 30.77 589 ASN C O 1
ATOM 24174 N N . ILE C 1 590 ? 45.326 74.996 114.653 1.00 30.77 590 ILE C N 1
ATOM 24175 C CA . ILE C 1 590 ? 45.343 76.450 114.817 1.00 29.22 590 ILE C CA 1
ATOM 24176 C C . ILE C 1 590 ? 46.661 76.951 115.400 1.00 30.17 590 ILE C C 1
ATOM 24177 O O . ILE C 1 590 ? 46.767 78.130 115.757 1.00 29.39 590 ILE C O 1
ATOM 24193 N N . THR C 1 591 ? 47.668 76.086 115.512 1.00 30.12 591 THR C N 1
ATOM 24194 C CA . THR C 1 591 ? 48.950 76.499 116.069 1.00 30.00 591 THR C CA 1
ATOM 24195 C C . THR C 1 591 ? 49.508 77.677 115.280 1.00 28.91 591 THR C C 1
ATOM 24196 O O . THR C 1 591 ? 49.663 77.602 114.056 1.00 26.72 591 THR C O 1
ATOM 24207 N N . GLY C 1 592 ? 49.794 78.770 115.984 1.00 30.86 592 GLY C N 1
ATOM 24208 C CA . GLY C 1 592 ? 50.427 79.927 115.392 1.00 28.66 592 GLY C CA 1
ATOM 24209 C C . GLY C 1 592 ? 49.497 80.892 114.690 1.00 27.04 592 GLY C C 1
ATOM 24210 O O . GLY C 1 592 ? 49.970 81.926 114.206 1.00 27.96 592 GLY C O 1
ATOM 24214 N N . TRP C 1 593 ? 48.193 80.606 114.628 1.00 26.65 593 TRP C N 1
ATOM 24215 C CA . TRP C 1 593 ? 47.284 81.479 113.888 1.00 28.75 593 TRP C CA 1
ATOM 24216 C C . TRP C 1 593 ? 47.253 82.883 114.481 1.00 31.15 593 TRP C C 1
ATOM 24217 O O . TRP C 1 593 ? 47.246 83.875 113.742 1.00 30.25 593 TRP C O 1
ATOM 24238 N N . LEU C 1 594 ? 47.225 82.991 115.813 1.00 31.43 594 LEU C N 1
ATOM 24239 C CA . LEU C 1 594 ? 47.120 84.301 116.450 1.00 30.43 594 LEU C CA 1
ATOM 24240 C C . LEU C 1 594 ? 48.204 85.256 115.964 1.00 32.72 594 LEU C C 1
ATOM 24241 O O . LEU C 1 594 ? 47.932 86.435 115.709 1.00 34.74 594 LEU C O 1
ATOM 24257 N N . GLU C 1 595 ? 49.440 84.771 115.837 1.00 32.18 595 GLU C N 1
ATOM 24258 C CA . GLU C 1 595 ? 50.523 85.642 115.392 1.00 36.96 595 GLU C CA 1
ATOM 24259 C C . GLU C 1 595 ? 50.542 85.774 113.875 1.00 31.27 595 GLU C C 1
ATOM 24260 O O . GLU C 1 595 ? 50.801 86.862 113.350 1.00 32.34 595 GLU C O 1
ATOM 24272 N N . LYS C 1 596 ? 50.264 84.686 113.156 1.00 30.19 596 LYS C N 1
ATOM 24273 C CA . LYS C 1 596 ? 50.240 84.755 111.700 1.00 29.15 596 LYS C CA 1
ATOM 24274 C C . LYS C 1 596 ? 49.218 85.773 111.208 1.00 30.25 596 LYS C C 1
ATOM 24275 O O . LYS C 1 596 ? 49.431 86.417 110.175 1.00 27.79 596 LYS C O 1
ATOM 24294 N N . ASN C 1 597 ? 48.118 85.950 111.940 1.00 30.05 597 ASN C N 1
ATOM 24295 C CA . ASN C 1 597 ? 47.056 86.848 111.512 1.00 32.48 597 ASN C CA 1
ATOM 24296 C C . ASN C 1 597 ? 47.380 88.318 111.752 1.00 31.47 597 ASN C C 1
ATOM 24297 O O . ASN C 1 597 ? 46.668 89.184 111.232 1.00 30.94 597 ASN C O 1
ATOM 24308 N N . LYS C 1 598 ? 48.422 88.625 112.517 1.00 32.12 598 LYS C N 1
ATOM 24309 C CA . LYS C 1 598 ? 48.771 90.013 112.787 1.00 34.99 598 LYS C CA 1
ATOM 24310 C C . LYS C 1 598 ? 49.457 90.636 111.579 1.00 34.39 598 LYS C C 1
ATOM 24311 O O . LYS C 1 598 ? 50.279 89.999 110.913 1.00 32.17 598 LYS C O 1
ATOM 24330 N N . ASP C 1 599 ? 49.106 91.888 111.294 1.00 32.80 599 ASP C N 1
ATOM 24331 C CA . ASP C 1 599 ? 49.663 92.578 110.137 1.00 36.52 599 ASP C CA 1
ATOM 24332 C C . ASP C 1 599 ? 49.836 94.061 110.444 1.00 34.33 599 ASP C C 1
ATOM 24333 O O . ASP C 1 599 ? 49.304 94.914 109.725 1.00 31.33 599 ASP C O 1
ATOM 24342 N N . PRO C 1 600 ? 50.584 94.407 111.494 1.00 32.99 600 PRO C N 1
ATOM 24343 C CA . PRO C 1 600 ? 50.762 95.821 111.838 1.00 32.59 600 PRO C CA 1
ATOM 24344 C C . PRO C 1 600 ? 51.815 96.503 110.982 1.00 27.98 600 PRO C C 1
ATOM 24345 O O . PRO C 1 600 ? 53.014 96.347 111.229 1.00 33.82 600 PRO C O 1
ATOM 24356 N N . LEU C 1 601 ? 51.386 97.264 109.982 1.00 31.34 601 LEU C N 1
ATOM 24357 C CA . LEU C 1 601 ? 52.321 97.973 109.120 1.00 31.93 601 LEU C CA 1
ATOM 24358 C C . LEU C 1 601 ? 52.804 99.246 109.809 1.00 29.74 601 LEU C C 1
ATOM 24359 O O . LEU C 1 601 ? 52.013 99.984 110.401 1.00 29.23 601 LEU C O 1
ATOM 24375 N N . ASN C 1 602 ? 54.111 99.493 109.733 1.00 26.67 602 ASN C N 1
ATOM 24376 C CA . ASN C 1 602 ? 54.741 100.629 110.411 1.00 25.65 602 ASN C CA 1
ATOM 24377 C C . ASN C 1 602 ? 54.750 101.810 109.447 1.00 25.55 602 ASN C C 1
ATOM 24378 O O . ASN C 1 602 ? 55.570 101.870 108.529 1.00 21.29 602 ASN C O 1
ATOM 24389 N N . ASP C 1 603 ? 53.829 102.758 109.657 1.00 25.36 603 ASP C N 1
ATOM 24390 C CA . ASP C 1 603 ? 53.692 103.880 108.731 1.00 26.84 603 ASP C CA 1
ATOM 24391 C C . ASP C 1 603 ? 54.914 104.788 108.756 1.00 26.59 603 ASP C C 1
ATOM 24392 O O . ASP C 1 603 ? 55.210 105.451 107.755 1.00 27.29 603 ASP C O 1
ATOM 24401 N N . THR C 1 604 ? 55.619 104.850 109.888 1.00 25.95 604 THR C N 1
ATOM 24402 C CA . THR C 1 604 ? 56.859 105.619 109.945 1.00 29.69 604 THR C CA 1
ATOM 24403 C C . THR C 1 604 ? 57.912 105.014 109.027 1.00 27.96 604 THR C C 1
ATOM 24404 O O . THR C 1 604 ? 58.618 105.739 108.317 1.00 26.74 604 THR C O 1
ATOM 24415 N N . VAL C 1 605 ? 58.033 103.684 109.022 1.00 29.22 605 VAL C N 1
ATOM 24416 C CA . VAL C 1 605 ? 58.974 103.035 108.115 1.00 21.97 605 VAL C CA 1
ATOM 24417 C C . VAL C 1 605 ? 58.536 103.233 106.670 1.00 23.85 605 VAL C C 1
ATOM 24418 O O . VAL C 1 605 ? 59.357 103.543 105.797 1.00 21.85 605 VAL C O 1
ATOM 24431 N N . VAL C 1 606 ? 57.239 103.070 106.393 1.00 21.32 606 VAL C N 1
ATOM 24432 C CA . VAL C 1 606 ? 56.737 103.290 105.040 1.00 24.02 606 VAL C CA 1
ATOM 24433 C C . VAL C 1 606 ? 57.084 104.699 104.571 1.00 23.67 606 VAL C C 1
ATOM 24434 O O . VAL C 1 606 ? 57.536 104.898 103.436 1.00 20.49 606 VAL C O 1
ATOM 24447 N N . ASP C 1 607 ? 56.877 105.697 105.432 1.00 26.59 607 ASP C N 1
ATOM 24448 C CA . ASP C 1 607 ? 57.226 107.065 105.062 1.00 27.64 607 ASP C CA 1
ATOM 24449 C C . ASP C 1 607 ? 58.703 107.174 104.708 1.00 24.61 607 ASP C C 1
ATOM 24450 O O . ASP C 1 607 ? 59.072 107.880 103.764 1.00 25.30 607 ASP C O 1
ATOM 24459 N N . GLN C 1 608 ? 59.565 106.472 105.445 1.00 26.16 608 GLN C N 1
ATOM 24460 C CA . GLN C 1 608 ? 60.983 106.450 105.101 1.00 24.11 608 GLN C CA 1
ATOM 24461 C C . GLN C 1 608 ? 61.208 105.808 103.734 1.00 23.25 608 GLN C C 1
ATOM 24462 O O . GLN C 1 608 ? 62.037 106.282 102.949 1.00 21.24 608 GLN C O 1
ATOM 24476 N N . PHE C 1 609 ? 60.481 104.727 103.433 1.00 22.79 609 PHE C N 1
ATOM 24477 C CA . PHE C 1 609 ? 60.602 104.093 102.122 1.00 22.50 609 PHE C CA 1
ATOM 24478 C C . PHE C 1 609 ? 60.227 105.059 101.005 1.00 24.69 609 PHE C C 1
ATOM 24479 O O . PHE C 1 609 ? 60.878 105.089 99.954 1.00 21.79 609 PHE C O 1
ATOM 24496 N N . LYS C 1 610 ? 59.170 105.845 101.207 1.00 22.99 610 LYS C N 1
ATOM 24497 C CA . LYS C 1 610 ? 58.704 106.768 100.181 1.00 26.80 610 LYS C CA 1
ATOM 24498 C C . LYS C 1 610 ? 59.681 107.907 99.924 1.00 25.90 610 LYS C C 1
ATOM 24499 O O . LYS C 1 610 ? 59.552 108.589 98.903 1.00 27.63 610 LYS C O 1
ATOM 24518 N N . LYS C 1 611 ? 60.654 108.120 100.810 1.00 27.83 611 LYS C N 1
ATOM 24519 C CA . LYS C 1 611 ? 61.664 109.158 100.650 1.00 28.98 611 LYS C CA 1
ATOM 24520 C C . LYS C 1 611 ? 63.058 108.577 100.440 1.00 27.56 611 LYS C C 1
ATOM 24521 O O . LYS C 1 611 ? 64.054 109.295 100.576 1.00 27.04 611 LYS C O 1
ATOM 24540 N N . SER C 1 612 ? 63.148 107.296 100.094 1.00 26.48 612 SER C N 1
ATOM 24541 C CA . SER C 1 612 ? 64.430 106.623 99.928 1.00 26.70 612 SER C CA 1
ATOM 24542 C C . SER C 1 612 ? 65.017 106.945 98.553 1.00 26.10 612 SER C C 1
ATOM 24543 O O . SER C 1 612 ? 64.491 107.768 97.799 1.00 30.09 612 SER C O 1
ATOM 24551 N N . GLN C 1 613 ? 66.123 106.283 98.208 1.00 25.73 613 GLN C N 1
ATOM 24552 C CA . GLN C 1 613 ? 66.770 106.460 96.914 1.00 27.46 613 GLN C CA 1
ATOM 24553 C C . GLN C 1 613 ? 66.403 105.383 95.901 1.00 27.16 613 GLN C C 1
ATOM 24554 O O . GLN C 1 613 ? 66.783 105.505 94.730 1.00 30.39 613 GLN C O 1
ATOM 24568 N N . ASN C 1 614 ? 65.688 104.338 96.314 1.00 27.40 614 ASN C N 1
ATOM 24569 C CA . ASN C 1 614 ? 65.229 103.303 95.391 1.00 25.46 614 ASN C CA 1
ATOM 24570 C C . ASN C 1 614 ? 63.933 103.775 94.742 1.00 23.46 614 ASN C C 1
ATOM 24571 O O . ASN C 1 614 ? 62.886 103.830 95.397 1.00 25.10 614 ASN C O 1
ATOM 24582 N N . LYS C 1 615 ? 64.000 104.105 93.449 1.00 25.67 615 LYS C N 1
ATOM 24583 C CA . LYS C 1 615 ? 62.853 104.698 92.766 1.00 26.94 615 LYS C CA 1
ATOM 24584 C C . LYS C 1 615 ? 61.680 103.729 92.696 1.00 25.60 615 LYS C C 1
ATOM 24585 O O . LYS C 1 615 ? 60.516 104.144 92.777 1.00 26.50 615 LYS C O 1
ATOM 24604 N N . LEU C 1 616 ? 61.959 102.437 92.526 1.00 21.71 616 LEU C N 1
ATOM 24605 C CA . LEU C 1 616 ? 60.871 101.468 92.450 1.00 23.82 616 LEU C CA 1
ATOM 24606 C C . LEU C 1 616 ? 60.176 101.322 93.797 1.00 20.85 616 LEU C C 1
ATOM 24607 O O . LEU C 1 616 ? 58.944 101.237 93.858 1.00 20.57 616 LEU C O 1
ATOM 24623 N N . LEU C 1 617 ? 60.946 101.306 94.889 1.00 21.12 617 LEU C N 1
ATOM 24624 C CA . LEU C 1 617 ? 60.344 101.236 96.218 1.00 21.40 617 LEU C CA 1
ATOM 24625 C C . LEU C 1 617 ? 59.394 102.402 96.448 1.00 21.85 617 LEU C C 1
ATOM 24626 O O . LEU C 1 617 ? 58.328 102.239 97.055 1.00 19.86 617 LEU C O 1
ATOM 24642 N N . ILE C 1 618 ? 59.772 103.593 95.982 1.00 23.92 618 ILE C N 1
ATOM 24643 C CA . ILE C 1 618 ? 58.879 104.745 96.058 1.00 23.43 618 ILE C CA 1
ATOM 24644 C C . ILE C 1 618 ? 57.614 104.475 95.251 1.00 22.60 618 ILE C C 1
ATOM 24645 O O . ILE C 1 618 ? 56.491 104.675 95.732 1.00 20.28 618 ILE C O 1
ATOM 24661 N N . GLU C 1 619 ? 57.783 103.992 94.017 1.00 22.18 619 GLU C N 1
ATOM 24662 C CA . GLU C 1 619 ? 56.646 103.797 93.120 1.00 22.59 619 GLU C CA 1
ATOM 24663 C C . GLU C 1 619 ? 55.646 102.796 93.693 1.00 23.76 619 GLU C C 1
ATOM 24664 O O . GLU C 1 619 ? 54.435 103.052 93.702 1.00 22.28 619 GLU C O 1
ATOM 24676 N N . ILE C 1 620 ? 56.128 101.651 94.189 1.00 20.96 620 ILE C N 1
ATOM 24677 C CA . ILE C 1 620 ? 55.216 100.609 94.658 1.00 24.62 620 ILE C CA 1
ATOM 24678 C C . ILE C 1 620 ? 54.502 100.994 95.941 1.00 24.02 620 ILE C C 1
ATOM 24679 O O . ILE C 1 620 ? 53.537 100.323 96.326 1.00 24.35 620 ILE C O 1
ATOM 24695 N N . PHE C 1 621 ? 54.954 102.050 96.619 1.00 25.47 621 PHE C N 1
ATOM 24696 C CA . PHE C 1 621 ? 54.272 102.575 97.795 1.00 24.49 621 PHE C CA 1
ATOM 24697 C C . PHE C 1 621 ? 53.552 103.890 97.499 1.00 26.70 621 PHE C C 1
ATOM 24698 O O . PHE C 1 621 ? 53.159 104.603 98.429 1.00 26.07 621 PHE C O 1
ATOM 24715 N N . ALA C 1 622 ? 53.358 104.211 96.216 1.00 26.75 622 ALA C N 1
ATOM 24716 C CA . ALA C 1 622 ? 52.823 105.514 95.831 1.00 29.73 622 ALA C CA 1
ATOM 24717 C C . ALA C 1 622 ? 51.412 105.743 96.363 1.00 30.64 622 ALA C C 1
ATOM 24718 O O . ALA C 1 622 ? 51.053 106.882 96.685 1.00 32.51 622 ALA C O 1
ATOM 24725 N N . ASP C 1 623 ? 50.596 104.695 96.454 1.00 30.95 623 ASP C N 1
ATOM 24726 C CA . ASP C 1 623 ? 49.224 104.833 96.927 1.00 33.94 623 ASP C CA 1
ATOM 24727 C C . ASP C 1 623 ? 49.105 104.758 98.447 1.00 38.23 623 ASP C C 1
ATOM 24728 O O . ASP C 1 623 ? 47.984 104.730 98.966 1.00 39.52 623 ASP C O 1
ATOM 24737 N N . HIS C 1 624 ? 50.224 104.734 99.167 1.00 35.43 624 HIS C N 1
ATOM 24738 C CA . HIS C 1 624 ? 50.228 104.764 100.624 1.00 37.14 624 HIS C CA 1
ATOM 24739 C C . HIS C 1 624 ? 50.492 106.193 101.083 1.00 34.53 624 HIS C C 1
ATOM 24740 O O . HIS C 1 624 ? 51.396 106.855 100.567 1.00 33.88 624 HIS C O 1
ATOM 24754 N N . ALA C 1 625 ? 49.707 106.662 102.056 1.00 36.50 625 ALA C N 1
ATOM 24755 C CA . ALA C 1 625 ? 49.748 108.070 102.440 1.00 44.14 625 ALA C CA 1
ATOM 24756 C C . ALA C 1 625 ? 51.035 108.459 103.158 1.00 44.40 625 ALA C C 1
ATOM 24757 O O . ALA C 1 625 ? 51.400 109.639 103.150 1.00 42.83 625 ALA C O 1
ATOM 24764 N N . GLY C 1 626 ? 51.725 107.512 103.779 1.00 47.55 626 GLY C N 1
ATOM 24765 C CA . GLY C 1 626 ? 52.924 107.860 104.527 1.00 46.86 626 GLY C CA 1
ATOM 24766 C C . GLY C 1 626 ? 52.555 108.611 105.791 1.00 56.96 626 GLY C C 1
ATOM 24767 O O . GLY C 1 626 ? 51.646 108.216 106.531 1.00 53.11 626 GLY C O 1
ATOM 24771 N N . GLN C 1 627 ? 53.260 109.711 106.047 1.00 56.44 627 GLN C N 1
ATOM 24772 C CA . GLN C 1 627 ? 52.999 110.538 107.221 1.00 53.89 627 GLN C CA 1
ATOM 24773 C C . GLN C 1 627 ? 53.073 112.028 106.879 1.00 53.28 627 GLN C C 1
ATOM 24774 O O . GLN C 1 627 ? 54.070 112.510 106.338 1.00 47.03 627 GLN C O 1
ATOM 24788 N N . PHE C 1 645 ? 41.475 97.206 112.803 1.00 86.04 645 PHE C N 1
ATOM 24789 C CA . PHE C 1 645 ? 41.639 96.151 111.810 1.00 89.90 645 PHE C CA 1
ATOM 24790 C C . PHE C 1 645 ? 43.114 95.747 111.712 1.00 65.90 645 PHE C C 1
ATOM 24791 O O . PHE C 1 645 ? 43.742 95.442 112.726 1.00 61.76 645 PHE C O 1
ATOM 24796 N N . ALA C 1 646 ? 43.665 95.735 110.496 1.00 58.04 646 ALA C N 1
ATOM 24797 C CA . ALA C 1 646 ? 45.076 95.416 110.276 1.00 46.87 646 ALA C CA 1
ATOM 24798 C C . ALA C 1 646 ? 45.376 93.962 110.642 1.00 38.27 646 ALA C C 1
ATOM 24799 O O . ALA C 1 646 ? 46.284 93.670 111.422 1.00 39.73 646 ALA C O 1
ATOM 24806 N N . THR C 1 647 ? 44.600 93.046 110.068 1.00 38.24 647 THR C N 1
ATOM 24807 C CA . THR C 1 647 ? 44.852 91.618 110.191 1.00 34.58 647 THR C CA 1
ATOM 24808 C C . THR C 1 647 ? 44.880 90.995 108.803 1.00 33.53 647 THR C C 1
ATOM 24809 O O . THR C 1 647 ? 44.357 91.555 107.835 1.00 30.68 647 THR C O 1
ATOM 24820 N N . VAL C 1 648 ? 45.509 89.824 108.713 1.00 29.82 648 VAL C N 1
ATOM 24821 C CA . VAL C 1 648 ? 45.480 89.073 107.463 1.00 29.08 648 VAL C CA 1
ATOM 24822 C C . VAL C 1 648 ? 44.054 88.631 107.157 1.00 26.27 648 VAL C C 1
ATOM 24823 O O . VAL C 1 648 ? 43.592 88.716 106.013 1.00 27.40 648 VAL C O 1
ATOM 24836 N N . SER C 1 649 ? 43.329 88.182 108.187 1.00 28.40 649 SER C N 1
ATOM 24837 C CA . SER C 1 649 ? 41.947 87.733 108.023 1.00 29.69 649 SER C CA 1
ATOM 24838 C C . SER C 1 649 ? 41.073 88.821 107.413 1.00 30.46 649 SER C C 1
ATOM 24839 O O . SER C 1 649 ? 40.369 88.586 106.423 1.00 28.94 649 SER C O 1
ATOM 24847 N N . SER C 1 650 ? 41.075 90.012 108.019 1.00 29.28 650 SER C N 1
ATOM 24848 C CA . SER C 1 650 ? 40.166 91.065 107.578 1.00 30.59 650 SER C CA 1
ATOM 24849 C C . SER C 1 650 ? 40.458 91.473 106.142 1.00 26.70 650 SER C C 1
ATOM 24850 O O . SER C 1 650 ? 39.533 91.711 105.358 1.00 28.65 650 SER C O 1
ATOM 24858 N N . ALA C 1 651 ? 41.737 91.555 105.773 1.00 28.26 651 ALA C N 1
ATOM 24859 C CA . ALA C 1 651 ? 42.077 91.898 104.397 1.00 26.46 651 ALA C CA 1
ATOM 24860 C C . ALA C 1 651 ? 41.704 90.777 103.432 1.00 26.33 651 ALA C C 1
ATOM 24861 O O . ALA C 1 651 ? 41.322 91.048 102.288 1.00 26.08 651 ALA C O 1
ATOM 24868 N N . TYR C 1 652 ? 41.796 89.519 103.870 1.00 24.36 652 TYR C N 1
ATOM 24869 C CA . TYR C 1 652 ? 41.421 88.407 103.002 1.00 27.07 652 TYR C CA 1
ATOM 24870 C C . TYR C 1 652 ? 39.934 88.453 102.668 1.00 27.00 652 TYR C C 1
ATOM 24871 O O . TYR C 1 652 ? 39.541 88.308 101.503 1.00 23.12 652 TYR C O 1
ATOM 24889 N N . LYS C 1 653 ? 39.088 88.668 103.680 1.00 24.90 653 LYS C N 1
ATOM 24890 C CA . LYS C 1 653 ? 37.650 88.749 103.440 1.00 26.74 653 LYS C CA 1
ATOM 24891 C C . LYS C 1 653 ? 37.308 89.877 102.475 1.00 31.42 653 LYS C C 1
ATOM 24892 O O . LYS C 1 653 ? 36.431 89.726 101.616 1.00 29.23 653 LYS C O 1
ATOM 24911 N N . GLU C 1 654 ? 37.979 91.022 102.609 1.00 28.59 654 GLU C N 1
ATOM 24912 C CA . GLU C 1 654 ? 37.717 92.133 101.702 1.00 32.37 654 GLU C CA 1
ATOM 24913 C C . GLU C 1 654 ? 38.099 91.769 100.272 1.00 30.19 654 GLU C C 1
ATOM 24914 O O . GLU C 1 654 ? 37.352 92.054 99.327 1.00 27.28 654 GLU C O 1
ATOM 24926 N N . GLN C 1 655 ? 39.258 91.130 100.095 1.00 25.75 655 GLN C N 1
ATOM 24927 C CA . GLN C 1 655 ? 39.660 90.680 98.767 1.00 28.04 655 GLN C CA 1
ATOM 24928 C C . GLN C 1 655 ? 38.681 89.651 98.219 1.00 23.67 655 GLN C C 1
ATOM 24929 O O . GLN C 1 655 ? 38.339 89.681 97.032 1.00 20.36 655 GLN C O 1
ATOM 24943 N N . LEU C 1 656 ? 38.213 88.736 99.070 1.00 25.43 656 LEU C N 1
ATOM 24944 C CA . LEU C 1 656 ? 37.296 87.700 98.605 1.00 26.67 656 LEU C CA 1
ATOM 24945 C C . LEU C 1 656 ? 35.963 88.301 98.176 1.00 26.77 656 LEU C C 1
ATOM 24946 O O . LEU C 1 656 ? 35.419 87.945 97.125 1.00 21.84 656 LEU C O 1
ATOM 24962 N N . ASN C 1 657 ? 35.416 89.216 98.977 1.00 26.78 657 ASN C N 1
ATOM 24963 C CA . ASN C 1 657 ? 34.174 89.872 98.583 1.00 29.46 657 ASN C CA 1
ATOM 24964 C C . ASN C 1 657 ? 34.342 90.636 97.276 1.00 26.76 657 ASN C C 1
ATOM 24965 O O . ASN C 1 657 ? 33.406 90.699 96.470 1.00 25.08 657 ASN C O 1
ATOM 24976 N N . SER C 1 658 ? 35.526 91.206 97.041 1.00 24.48 658 SER C N 1
ATOM 24977 C CA . SER C 1 658 ? 35.787 91.888 95.777 1.00 27.30 658 SER C CA 1
ATOM 24978 C C . SER C 1 658 ? 35.755 90.914 94.604 1.00 25.68 658 SER C C 1
ATOM 24979 O O . SER C 1 658 ? 35.174 91.214 93.553 1.00 26.15 658 SER C O 1
ATOM 24987 N N . LEU C 1 659 ? 36.375 89.744 94.762 1.00 25.20 659 LEU C N 1
ATOM 24988 C CA . LEU C 1 659 ? 36.348 88.735 93.707 1.00 23.03 659 LEU C CA 1
ATOM 24989 C C . LEU C 1 659 ? 34.926 88.257 93.440 1.00 23.76 659 LEU C C 1
ATOM 24990 O O . LEU C 1 659 ? 34.506 88.133 92.283 1.00 21.83 659 LEU C O 1
ATOM 25006 N N . MET C 1 660 ? 34.171 87.965 94.504 1.00 20.85 660 MET C N 1
ATOM 25007 C CA . MET C 1 660 ? 32.809 87.474 94.325 1.00 26.96 660 MET C CA 1
ATOM 25008 C C . MET C 1 660 ? 31.905 88.546 93.730 1.00 24.58 660 MET C C 1
ATOM 25009 O O . MET C 1 660 ? 31.015 88.229 92.934 1.00 24.44 660 MET C O 1
ATOM 25023 N N . THR C 1 661 ? 32.118 89.813 94.091 1.00 25.14 661 THR C N 1
ATOM 25024 C CA . THR C 1 661 ? 31.376 90.895 93.450 1.00 24.68 661 THR C CA 1
ATOM 25025 C C . THR C 1 661 ? 31.626 90.900 91.947 1.00 23.25 661 THR C C 1
ATOM 25026 O O . THR C 1 661 ? 30.689 91.018 91.147 1.00 25.77 661 THR C O 1
ATOM 25037 N N . THR C 1 662 ? 32.892 90.767 91.542 1.00 26.79 662 THR C N 1
ATOM 25038 C CA . THR C 1 662 ? 33.221 90.701 90.120 1.00 23.89 662 THR C CA 1
ATOM 25039 C C . THR C 1 662 ? 32.521 89.523 89.448 1.00 23.63 662 THR C C 1
ATOM 25040 O O . THR C 1 662 ? 31.910 89.672 88.385 1.00 20.73 662 THR C O 1
ATOM 25051 N N . LEU C 1 663 ? 32.604 88.337 90.053 1.00 21.89 663 LEU C N 1
ATOM 25052 C CA . LEU C 1 663 ? 32.030 87.152 89.421 1.00 24.89 663 LEU C CA 1
ATOM 25053 C C . LEU C 1 663 ? 30.514 87.256 89.316 1.00 20.97 663 LEU C C 1
ATOM 25054 O O . LEU C 1 663 ? 29.934 86.897 88.285 1.00 18.34 663 LEU C O 1
ATOM 25070 N N . ARG C 1 664 ? 29.856 87.754 90.365 1.00 20.62 664 ARG C N 1
ATOM 25071 C CA . ARG C 1 664 ? 28.403 87.876 90.368 1.00 24.99 664 ARG C CA 1
ATOM 25072 C C . ARG C 1 664 ? 27.889 88.921 89.385 1.00 23.97 664 ARG C C 1
ATOM 25073 O O . ARG C 1 664 ? 26.689 88.923 89.090 1.00 24.51 664 ARG C O 1
ATOM 25094 N N . SER C 1 665 ? 28.749 89.794 88.865 1.00 25.15 665 SER C N 1
ATOM 25095 C CA . SER C 1 665 ? 28.354 90.729 87.818 1.00 24.83 665 SER C CA 1
ATOM 25096 C C . SER C 1 665 ? 28.525 90.148 86.420 1.00 25.99 665 SER C C 1
ATOM 25097 O O . SER C 1 665 ? 28.243 90.841 85.437 1.00 24.95 665 SER C O 1
ATOM 25105 N N . THR C 1 666 ? 28.974 88.903 86.307 1.00 24.50 666 THR C N 1
ATOM 25106 C CA . THR C 1 666 ? 29.166 88.244 85.025 1.00 21.74 666 THR C CA 1
ATOM 25107 C C . THR C 1 666 ? 28.248 87.034 84.923 1.00 23.96 666 THR C C 1
ATOM 25108 O O . THR C 1 666 ? 27.678 86.563 85.909 1.00 21.49 666 THR C O 1
ATOM 25119 N N . GLN C 1 667 ? 28.129 86.522 83.703 1.00 25.14 667 GLN C N 1
ATOM 25120 C CA . GLN C 1 667 ? 27.451 85.261 83.470 1.00 24.02 667 GLN C CA 1
ATOM 25121 C C . GLN C 1 667 ? 28.503 84.166 83.369 1.00 23.06 667 GLN C C 1
ATOM 25122 O O . GLN C 1 667 ? 29.342 84.220 82.453 1.00 19.91 667 GLN C O 1
ATOM 25136 N N . PRO C 1 668 ? 28.530 83.186 84.274 1.00 20.43 668 PRO C N 1
ATOM 25137 C CA . PRO C 1 668 ? 29.685 82.290 84.380 1.00 22.91 668 PRO C CA 1
ATOM 25138 C C . PRO C 1 668 ? 29.600 81.042 83.510 1.00 22.17 668 PRO C C 1
ATOM 25139 O O . PRO C 1 668 ? 28.531 80.603 83.081 1.00 22.19 668 PRO C O 1
ATOM 25150 N N . HIS C 1 669 ? 30.778 80.461 83.288 1.00 26.31 669 HIS C N 1
ATOM 25151 C CA . HIS C 1 669 ? 30.950 79.170 82.638 1.00 22.36 669 HIS C CA 1
ATOM 25152 C C . HIS C 1 669 ? 32.049 78.428 83.389 1.00 21.81 669 HIS C C 1
ATOM 25153 O O . HIS C 1 669 ? 32.908 79.053 84.015 1.00 16.33 669 HIS C O 1
ATOM 25167 N N . PHE C 1 670 ? 32.023 77.097 83.336 1.00 17.55 670 PHE C N 1
ATOM 25168 C CA . PHE C 1 670 ? 32.831 76.285 84.243 1.00 22.22 670 PHE C CA 1
ATOM 25169 C C . PHE C 1 670 ? 33.557 75.184 83.484 1.00 22.20 670 PHE C C 1
ATOM 25170 O O . PHE C 1 670 ? 32.921 74.323 82.866 1.00 23.44 670 PHE C O 1
ATOM 25187 N N . VAL C 1 671 ? 34.888 75.203 83.558 1.00 18.16 671 VAL C N 1
ATOM 25188 C CA . VAL C 1 671 ? 35.747 74.215 82.917 1.00 19.21 671 VAL C CA 1
ATOM 25189 C C . VAL C 1 671 ? 36.591 73.548 83.996 1.00 21.05 671 VAL C C 1
ATOM 25190 O O . VAL C 1 671 ? 37.136 74.221 84.877 1.00 17.26 671 VAL C O 1
ATOM 25203 N N . ARG C 1 672 ? 36.698 72.225 83.920 1.00 21.14 672 ARG C N 1
ATOM 25204 C CA . ARG C 1 672 ? 37.382 71.414 84.928 1.00 17.62 672 ARG C CA 1
ATOM 25205 C C . ARG C 1 672 ? 38.518 70.651 84.256 1.00 20.58 672 ARG C C 1
ATOM 25206 O O . ARG C 1 672 ? 38.295 69.592 83.662 1.00 21.10 672 ARG C O 1
ATOM 25227 N N . CYS C 1 673 ? 39.734 71.186 84.362 1.00 18.37 673 CYS C N 1
ATOM 25228 C CA . CYS C 1 673 ? 40.917 70.498 83.866 1.00 21.11 673 CYS C CA 1
ATOM 25229 C C . CYS C 1 673 ? 41.369 69.457 84.883 1.00 23.07 673 CYS C C 1
ATOM 25230 O O . CYS C 1 673 ? 41.379 69.712 86.091 1.00 22.03 673 CYS C O 1
ATOM 25238 N N . ILE C 1 674 ? 41.736 68.277 84.383 1.00 22.80 674 ILE C N 1
ATOM 25239 C CA . ILE C 1 674 ? 42.028 67.110 85.211 1.00 22.71 674 ILE C CA 1
ATOM 25240 C C . ILE C 1 674 ? 43.438 66.625 84.908 1.00 21.63 674 ILE C C 1
ATOM 25241 O O . ILE C 1 674 ? 43.800 66.446 83.740 1.00 20.09 674 ILE C O 1
ATOM 25257 N N . ILE C 1 675 ? 44.216 66.373 85.955 1.00 21.14 675 ILE C N 1
ATOM 25258 C CA . ILE C 1 675 ? 45.474 65.645 85.835 1.00 24.49 675 ILE C CA 1
ATOM 25259 C C . ILE C 1 675 ? 45.149 64.155 85.943 1.00 24.24 675 ILE C C 1
ATOM 25260 O O . ILE C 1 675 ? 44.644 63.723 86.993 1.00 25.34 675 ILE C O 1
ATOM 25276 N N . PRO C 1 676 ? 45.376 63.356 84.894 1.00 20.07 676 PRO C N 1
ATOM 25277 C CA . PRO C 1 676 ? 44.949 61.947 84.950 1.00 24.16 676 PRO C CA 1
ATOM 25278 C C . PRO C 1 676 ? 45.822 61.080 85.837 1.00 24.57 676 PRO C C 1
ATOM 25279 O O . PRO C 1 676 ? 45.318 60.117 86.429 1.00 25.18 676 PRO C O 1
ATOM 25290 N N . ASN C 1 677 ? 47.116 61.373 85.925 1.00 25.43 677 ASN C N 1
ATOM 25291 C CA . ASN C 1 677 ? 48.036 60.610 86.756 1.00 25.86 677 ASN C CA 1
ATOM 25292 C C . ASN C 1 677 ? 49.211 61.512 87.095 1.00 27.67 677 ASN C C 1
ATOM 25293 O O . ASN C 1 677 ? 49.418 62.550 86.462 1.00 27.93 677 ASN C O 1
ATOM 25304 N N . GLU C 1 678 ? 49.980 61.106 88.101 1.00 30.21 678 GLU C N 1
ATOM 25305 C CA . GLU C 1 678 ? 51.093 61.912 88.586 1.00 32.24 678 GLU C CA 1
ATOM 25306 C C . GLU C 1 678 ? 52.407 61.596 87.885 1.00 28.89 678 GLU C C 1
ATOM 25307 O O . GLU C 1 678 ? 53.445 62.144 88.267 1.00 30.26 678 GLU C O 1
ATOM 25319 N N . MET C 1 679 ? 52.387 60.740 86.866 1.00 31.10 679 MET C N 1
ATOM 25320 C CA . MET C 1 679 ? 53.597 60.301 86.186 1.00 34.42 679 MET C CA 1
ATOM 25321 C C . MET C 1 679 ? 53.710 60.869 84.777 1.00 33.15 679 MET C C 1
ATOM 25322 O O . MET C 1 679 ? 54.634 60.503 84.042 1.00 29.83 679 MET C O 1
ATOM 25336 N N . LYS C 1 680 ? 52.794 61.756 84.385 1.00 31.93 680 LYS C N 1
ATOM 25337 C CA . LYS C 1 680 ? 52.776 62.320 83.038 1.00 28.82 680 LYS C CA 1
ATOM 25338 C C . LYS C 1 680 ? 52.674 61.230 81.977 1.00 28.23 680 LYS C C 1
ATOM 25339 O O . LYS C 1 680 ? 53.226 61.359 80.883 1.00 28.38 680 LYS C O 1
ATOM 25358 N N . GLN C 1 681 ? 51.958 60.152 82.293 1.00 28.89 681 GLN C N 1
ATOM 25359 C CA . GLN C 1 681 ? 51.819 59.026 81.377 1.00 30.86 681 GLN C CA 1
ATOM 25360 C C . GLN C 1 681 ? 50.574 59.214 80.516 1.00 30.83 681 GLN C C 1
ATOM 25361 O O . GLN C 1 681 ? 49.466 59.289 81.064 1.00 30.02 681 GLN C O 1
ATOM 25375 N N . PRO C 1 682 ? 50.692 59.283 79.189 1.00 31.30 682 PRO C N 1
ATOM 25376 C CA . PRO C 1 682 ? 49.485 59.366 78.358 1.00 26.36 682 PRO C CA 1
ATOM 25377 C C . PRO C 1 682 ? 48.619 58.130 78.530 1.00 28.24 682 PRO C C 1
ATOM 25378 O O . PRO C 1 682 ? 49.114 57.029 78.780 1.00 29.20 682 PRO C O 1
ATOM 25389 N N . GLY C 1 683 ? 47.308 58.326 78.403 1.00 27.39 683 GLY C N 1
ATOM 25390 C CA . GLY C 1 683 ? 46.369 57.218 78.387 1.00 28.66 683 GLY C CA 1
ATOM 25391 C C . GLY C 1 683 ? 46.226 56.455 79.682 1.00 27.98 683 GLY C C 1
ATOM 25392 O O . GLY C 1 683 ? 45.617 55.381 79.680 1.00 28.35 683 GLY C O 1
ATOM 25396 N N . VAL C 1 684 ? 46.749 56.969 80.791 1.00 27.87 684 VAL C N 1
ATOM 25397 C CA . VAL C 1 684 ? 46.683 56.288 82.080 1.00 27.77 684 VAL C CA 1
ATOM 25398 C C . VAL C 1 684 ? 45.849 57.137 83.029 1.00 27.78 684 VAL C C 1
ATOM 25399 O O . VAL C 1 684 ? 46.081 58.344 83.156 1.00 24.98 684 VAL C O 1
ATOM 25412 N N . VAL C 1 685 ? 44.887 56.506 83.700 1.00 26.61 685 VAL C N 1
ATOM 25413 C CA . VAL C 1 685 ? 44.012 57.184 84.651 1.00 27.21 685 VAL C CA 1
ATOM 25414 C C . VAL C 1 685 ? 44.295 56.628 86.041 1.00 28.51 685 VAL C C 1
ATOM 25415 O O . VAL C 1 685 ? 44.132 55.426 86.288 1.00 26.67 685 VAL C O 1
ATOM 25428 N N . ASP C 1 686 ? 44.724 57.508 86.944 1.00 29.06 686 ASP C N 1
ATOM 25429 C CA . ASP C 1 686 ? 44.861 57.197 88.365 1.00 24.12 686 ASP C CA 1
ATOM 25430 C C . ASP C 1 686 ? 43.509 57.477 89.014 1.00 27.94 686 ASP C C 1
ATOM 25431 O O . ASP C 1 686 ? 43.141 58.634 89.231 1.00 24.18 686 ASP C O 1
ATOM 25440 N N . ALA C 1 687 ? 42.766 56.410 89.325 1.00 24.38 687 ALA C N 1
ATOM 25441 C CA . ALA C 1 687 ? 41.375 56.553 89.754 1.00 27.99 687 ALA C CA 1
ATOM 25442 C C . ALA C 1 687 ? 41.253 57.416 91.005 1.00 27.46 687 ALA C C 1
ATOM 25443 O O . ALA C 1 687 ? 40.446 58.351 91.049 1.00 24.09 687 ALA C O 1
ATOM 25450 N N . HIS C 1 688 ? 42.026 57.101 92.047 1.00 29.28 688 HIS C N 1
ATOM 25451 C CA . HIS C 1 688 ? 41.927 57.864 93.289 1.00 29.44 688 HIS C CA 1
ATOM 25452 C C . HIS C 1 688 ? 42.318 59.322 93.077 1.00 23.64 688 HIS C C 1
ATOM 25453 O O . HIS C 1 688 ? 41.713 60.226 93.666 1.00 26.92 688 HIS C O 1
ATOM 25467 N N . LEU C 1 689 ? 43.325 59.574 92.241 1.00 23.29 689 LEU C N 1
ATOM 25468 C CA . LEU C 1 689 ? 43.728 60.950 91.966 1.00 24.42 689 LEU C CA 1
ATOM 25469 C C . LEU C 1 689 ? 42.590 61.733 91.319 1.00 22.83 689 LEU C C 1
ATOM 25470 O O . LEU C 1 689 ? 42.301 62.871 91.706 1.00 21.84 689 LEU C O 1
ATOM 25486 N N . VAL C 1 690 ? 41.927 61.132 90.330 1.00 18.55 690 VAL C N 1
ATOM 25487 C CA . VAL C 1 690 ? 40.846 61.817 89.629 1.00 24.57 690 VAL C CA 1
ATOM 25488 C C . VAL C 1 690 ? 39.647 62.011 90.551 1.00 22.64 690 VAL C C 1
ATOM 25489 O O . VAL C 1 690 ? 39.045 63.091 90.589 1.00 25.18 690 VAL C O 1
ATOM 25502 N N . MET C 1 691 ? 39.287 60.978 91.317 1.00 23.84 691 MET C N 1
ATOM 25503 C CA . MET C 1 691 ? 38.148 61.092 92.223 1.00 25.51 691 MET C CA 1
ATOM 25504 C C . MET C 1 691 ? 38.321 62.260 93.183 1.00 21.58 691 MET C C 1
ATOM 25505 O O . MET C 1 691 ? 37.371 63.011 93.436 1.00 26.34 691 MET C O 1
ATOM 25519 N N . HIS C 1 692 ? 39.527 62.434 93.728 1.00 23.39 692 HIS C N 1
ATOM 25520 C CA . HIS C 1 692 ? 39.763 63.532 94.662 1.00 23.41 692 HIS C CA 1
ATOM 25521 C C . HIS C 1 692 ? 39.581 64.880 93.977 1.00 23.50 692 HIS C C 1
ATOM 25522 O O . HIS C 1 692 ? 39.054 65.826 94.574 1.00 20.00 692 HIS C O 1
ATOM 25536 N N . GLN C 1 693 ? 40.013 64.987 92.720 1.00 22.17 693 GLN C N 1
ATOM 25537 C CA . GLN C 1 693 ? 39.797 66.213 91.962 1.00 23.51 693 GLN C CA 1
ATOM 25538 C C . GLN C 1 693 ? 38.312 66.455 91.720 1.00 22.48 693 GLN C C 1
ATOM 25539 O O . GLN C 1 693 ? 37.815 67.569 91.918 1.00 21.55 693 GLN C O 1
ATOM 25553 N N . LEU C 1 694 ? 37.585 65.421 91.287 1.00 20.92 694 LEU C N 1
ATOM 25554 C CA . LEU C 1 694 ? 36.153 65.579 91.049 1.00 24.59 694 LEU C CA 1
ATOM 25555 C C . LEU C 1 694 ? 35.416 65.919 92.336 1.00 22.17 694 LEU C C 1
ATOM 25556 O O . LEU C 1 694 ? 34.347 66.542 92.294 1.00 22.18 694 LEU C O 1
ATOM 25572 N N . THR C 1 695 ? 35.972 65.518 93.484 1.00 20.68 695 THR C N 1
ATOM 25573 C CA . THR C 1 695 ? 35.408 65.902 94.774 1.00 19.62 695 THR C CA 1
ATOM 25574 C C . THR C 1 695 ? 35.708 67.362 95.086 1.00 23.89 695 THR C C 1
ATOM 25575 O O . THR C 1 695 ? 34.862 68.070 95.641 1.00 25.73 695 THR C O 1
ATOM 25586 N N . CYS C 1 696 ? 36.910 67.828 94.737 1.00 24.51 696 CYS C N 1
ATOM 25587 C CA . CYS C 1 696 ? 37.322 69.185 95.082 1.00 23.22 696 CYS C CA 1
ATOM 25588 C C . CYS C 1 696 ? 36.800 70.226 94.100 1.00 25.11 696 CYS C C 1
ATOM 25589 O O . CYS C 1 696 ? 36.593 71.379 94.492 1.00 23.64 696 CYS C O 1
ATOM 25597 N N . ASN C 1 697 ? 36.590 69.859 92.834 1.00 22.69 697 ASN C N 1
ATOM 25598 C CA . ASN C 1 697 ? 36.291 70.832 91.791 1.00 21.26 697 ASN C CA 1
ATOM 25599 C C . ASN C 1 697 ? 34.798 71.007 91.528 1.00 21.08 697 ASN C C 1
ATOM 25600 O O . ASN C 1 697 ? 34.432 71.730 90.596 1.00 16.33 697 ASN C O 1
ATOM 25611 N N . GLY C 1 698 ? 33.932 70.360 92.307 1.00 24.01 698 GLY C N 1
ATOM 25612 C CA . GLY C 1 698 ? 32.506 70.586 92.220 1.00 19.84 698 GLY C CA 1
ATOM 25613 C C . GLY C 1 698 ? 31.748 69.647 91.305 1.00 20.60 698 GLY C C 1
ATOM 25614 O O . GLY C 1 698 ? 30.513 69.694 91.291 1.00 19.20 698 GLY C O 1
ATOM 25618 N N . VAL C 1 699 ? 32.437 68.799 90.541 1.00 20.52 699 VAL C N 1
ATOM 25619 C CA . VAL C 1 699 ? 31.748 67.892 89.625 1.00 21.12 699 VAL C CA 1
ATOM 25620 C C . VAL C 1 699 ? 30.841 66.941 90.399 1.00 21.58 699 VAL C C 1
ATOM 25621 O O . VAL C 1 699 ? 29.674 66.739 90.043 1.00 21.92 699 VAL C O 1
ATOM 25634 N N . LEU C 1 700 ? 31.361 66.333 91.462 1.00 22.33 700 LEU C N 1
ATOM 25635 C CA . LEU C 1 700 ? 30.537 65.408 92.229 1.00 23.70 700 LEU C CA 1
ATOM 25636 C C . LEU C 1 700 ? 29.459 66.143 93.016 1.00 25.40 700 LEU C C 1
ATOM 25637 O O . LEU C 1 700 ? 28.378 65.590 93.245 1.00 22.34 700 LEU C O 1
ATOM 25653 N N . GLU C 1 701 ? 29.719 67.389 93.416 1.00 21.48 701 GLU C N 1
ATOM 25654 C CA . GLU C 1 701 ? 28.669 68.200 94.026 1.00 24.08 701 GLU C CA 1
ATOM 25655 C C . GLU C 1 701 ? 27.524 68.434 93.050 1.00 24.12 701 GLU C C 1
ATOM 25656 O O . GLU C 1 701 ? 26.350 68.388 93.434 1.00 24.66 701 GLU C O 1
ATOM 25668 N N . GLY C 1 702 ? 27.846 68.709 91.785 1.00 22.73 702 GLY C N 1
ATOM 25669 C CA . GLY C 1 702 ? 26.804 68.854 90.781 1.00 27.38 702 GLY C CA 1
ATOM 25670 C C . GLY C 1 702 ? 26.041 67.564 90.549 1.00 26.00 702 GLY C C 1
ATOM 25671 O O . GLY C 1 702 ? 24.821 67.576 90.374 1.00 31.29 702 GLY C O 1
ATOM 25675 N N . ILE C 1 703 ? 26.751 66.432 90.540 1.00 25.45 703 ILE C N 1
ATOM 25676 C CA . ILE C 1 703 ? 26.086 65.133 90.452 1.00 27.73 703 ILE C CA 1
ATOM 25677 C C . ILE C 1 703 ? 25.139 64.950 91.630 1.00 28.22 703 ILE C C 1
ATOM 25678 O O . ILE C 1 703 ? 23.973 64.573 91.461 1.00 28.23 703 ILE C O 1
ATOM 25694 N N . ARG C 1 704 ? 25.634 65.206 92.844 1.00 25.74 704 ARG C N 1
ATOM 25695 C CA . ARG C 1 704 ? 24.812 65.044 94.039 1.00 29.76 704 ARG C CA 1
ATOM 25696 C C . ARG C 1 704 ? 23.491 65.788 93.904 1.00 30.77 704 ARG C C 1
ATOM 25697 O O . ARG C 1 704 ? 22.434 65.274 94.291 1.00 31.30 704 ARG C O 1
ATOM 25718 N N . ILE C 1 705 ? 23.533 66.996 93.344 1.00 29.21 705 ILE C N 1
ATOM 25719 C CA . ILE C 1 705 ? 22.342 67.836 93.263 1.00 30.17 705 ILE C CA 1
ATOM 25720 C C . ILE C 1 705 ? 21.389 67.310 92.196 1.00 28.87 705 ILE C C 1
ATOM 25721 O O . ILE C 1 705 ? 20.212 67.042 92.466 1.00 29.30 705 ILE C O 1
ATOM 25737 N N . CYS C 1 706 ? 21.880 67.157 90.965 1.00 30.88 706 CYS C N 1
ATOM 25738 C CA . CYS C 1 706 ? 20.971 66.876 89.860 1.00 30.59 706 CYS C CA 1
ATOM 25739 C C . CYS C 1 706 ? 20.296 65.519 90.013 1.00 30.84 706 CYS C C 1
ATOM 25740 O O . CYS C 1 706 ? 19.177 65.333 89.523 1.00 28.18 706 CYS C O 1
ATOM 25748 N N . ARG C 1 707 ? 20.931 64.569 90.703 1.00 29.11 707 ARG C N 1
ATOM 25749 C CA . ARG C 1 707 ? 20.333 63.249 90.847 1.00 34.23 707 ARG C CA 1
ATOM 25750 C C . ARG C 1 707 ? 19.217 63.211 91.885 1.00 31.17 707 ARG C C 1
ATOM 25751 O O . ARG C 1 707 ? 18.545 62.182 92.010 1.00 28.76 707 ARG C O 1
ATOM 25772 N N . LYS C 1 708 ? 19.001 64.296 92.627 1.00 31.31 708 LYS C N 1
ATOM 25773 C CA . LYS C 1 708 ? 17.898 64.345 93.577 1.00 34.24 708 LYS C CA 1
ATOM 25774 C C . LYS C 1 708 ? 16.563 64.649 92.913 1.00 37.30 708 LYS C C 1
ATOM 25775 O O . LYS C 1 708 ? 15.515 64.400 93.520 1.00 39.58 708 LYS C O 1
ATOM 25794 N N . GLY C 1 709 ? 16.573 65.178 91.691 1.00 28.37 709 GLY C N 1
ATOM 25795 C CA . GLY C 1 709 ? 15.345 65.547 91.015 1.00 29.38 709 GLY C CA 1
ATOM 25796 C C . GLY C 1 709 ? 15.034 64.676 89.818 1.00 25.27 709 GLY C C 1
ATOM 25797 O O . GLY C 1 709 ? 14.761 63.481 89.962 1.00 26.10 709 GLY C O 1
ATOM 25801 N N . PHE C 1 710 ? 15.066 65.272 88.628 1.00 25.91 710 PHE C N 1
ATOM 25802 C CA . PHE C 1 710 ? 14.766 64.578 87.376 1.00 24.14 710 PHE C CA 1
ATOM 25803 C C . PHE C 1 710 ? 15.886 64.883 86.387 1.00 26.54 710 PHE C C 1
ATOM 25804 O O . PHE C 1 710 ? 15.710 65.673 85.449 1.00 23.31 710 PHE C O 1
ATOM 25821 N N . PRO C 1 711 ? 17.050 64.247 86.554 1.00 23.97 711 PRO C N 1
ATOM 25822 C CA . PRO C 1 711 ? 18.227 64.653 85.767 1.00 26.57 711 PRO C CA 1
ATOM 25823 C C . PRO C 1 711 ? 18.158 64.301 84.289 1.00 25.00 711 PRO C C 1
ATOM 25824 O O . PRO C 1 711 ? 18.698 65.056 83.472 1.00 28.28 711 PRO C O 1
ATOM 25835 N N . ASN C 1 712 ? 17.540 63.183 83.912 1.00 21.24 712 ASN C N 1
ATOM 25836 C CA . ASN C 1 712 ? 17.570 62.724 82.527 1.00 22.97 712 ASN C CA 1
ATOM 25837 C C . ASN C 1 712 ? 16.370 63.276 81.767 1.00 24.90 712 ASN C C 1
ATOM 25838 O O . ASN C 1 712 ? 15.226 63.121 82.204 1.00 23.44 712 ASN C O 1
ATOM 25849 N N . ARG C 1 713 ? 16.636 63.906 80.624 1.00 25.86 713 ARG C N 1
ATOM 25850 C CA . ARG C 1 713 ? 15.600 64.551 79.831 1.00 27.06 713 ARG C CA 1
ATOM 25851 C C . ARG C 1 713 ? 15.765 64.162 78.373 1.00 25.20 713 ARG C C 1
ATOM 25852 O O . ARG C 1 713 ? 16.880 64.177 77.845 1.00 30.20 713 ARG C O 1
ATOM 25873 N N . MET C 1 714 ? 14.654 63.815 77.728 1.00 26.16 714 MET C N 1
ATOM 25874 C CA . MET C 1 714 ? 14.650 63.388 76.336 1.00 28.92 714 MET C CA 1
ATOM 25875 C C . MET C 1 714 ? 13.584 64.152 75.572 1.00 27.29 714 MET C C 1
ATOM 25876 O O . MET C 1 714 ? 12.447 64.267 76.040 1.00 23.65 714 MET C O 1
ATOM 25890 N N A MET C 1 715 ? 13.947 64.663 74.399 0.54 30.50 715 MET C N 1
ATOM 25891 N N B MET C 1 715 ? 13.947 64.659 74.397 0.46 30.51 715 MET C N 1
ATOM 25892 C CA A MET C 1 715 ? 12.949 65.223 73.501 0.54 30.89 715 MET C CA 1
ATOM 25893 C CA B MET C 1 715 ? 12.952 65.222 73.498 0.46 30.89 715 MET C CA 1
ATOM 25894 C C A MET C 1 715 ? 11.948 64.139 73.124 0.54 30.47 715 MET C C 1
ATOM 25895 C C B MET C 1 715 ? 11.949 64.139 73.119 0.46 30.48 715 MET C C 1
ATOM 25896 O O A MET C 1 715 ? 12.317 62.980 72.912 0.54 30.45 715 MET C O 1
ATOM 25897 O O B MET C 1 715 ? 12.318 62.982 72.899 0.46 30.47 715 MET C O 1
ATOM 25924 N N . TYR C 1 716 ? 10.674 64.516 73.052 1.00 29.33 716 TYR C N 1
ATOM 25925 C CA . TYR C 1 716 ? 9.627 63.540 72.759 1.00 28.95 716 TYR C CA 1
ATOM 25926 C C . TYR C 1 716 ? 9.874 62.749 71.482 1.00 32.19 716 TYR C C 1
ATOM 25927 O O . TYR C 1 716 ? 9.635 61.529 71.492 1.00 33.54 716 TYR C O 1
ATOM 25945 N N . PRO C 1 717 ? 10.327 63.344 70.375 1.00 32.47 717 PRO C N 1
ATOM 25946 C CA . PRO C 1 717 ? 10.647 62.512 69.204 1.00 30.30 717 PRO C CA 1
ATOM 25947 C C . PRO C 1 717 ? 11.683 61.443 69.504 1.00 33.61 717 PRO C C 1
ATOM 25948 O O . PRO C 1 717 ? 11.570 60.316 69.007 1.00 31.21 717 PRO C O 1
ATOM 25959 N N . ASP C 1 718 ? 12.693 61.765 70.315 1.00 34.07 718 ASP C N 1
ATOM 25960 C CA . ASP C 1 718 ? 13.740 60.794 70.608 1.00 31.48 718 ASP C CA 1
ATOM 25961 C C . ASP C 1 718 ? 13.214 59.658 71.477 1.00 32.01 718 ASP C C 1
ATOM 25962 O O . ASP C 1 718 ? 13.620 58.502 71.307 1.00 32.48 718 ASP C O 1
ATOM 25971 N N . PHE C 1 719 ? 12.312 59.960 72.415 1.00 29.51 719 PHE C N 1
ATOM 25972 C CA . PHE C 1 719 ? 11.748 58.904 73.249 1.00 29.83 719 PHE C CA 1
ATOM 25973 C C . PHE C 1 719 ? 10.900 57.948 72.415 1.00 31.25 719 PHE C C 1
ATOM 25974 O O . PHE C 1 719 ? 11.080 56.726 72.482 1.00 29.26 719 PHE C O 1
ATOM 25991 N N . LYS C 1 720 ? 9.967 58.488 71.625 1.00 25.58 720 LYS C N 1
ATOM 25992 C CA . LYS C 1 720 ? 9.170 57.658 70.725 1.00 32.74 720 LYS C CA 1
ATOM 25993 C C . LYS C 1 720 ? 10.064 56.804 69.836 1.00 30.14 720 LYS C C 1
ATOM 25994 O O . LYS C 1 720 ? 9.868 55.590 69.716 1.00 30.82 720 LYS C O 1
ATOM 26013 N N . MET C 1 721 ? 11.044 57.435 69.189 1.00 28.82 721 MET C N 1
ATOM 26014 C CA . MET C 1 721 ? 12.000 56.707 68.362 1.00 31.50 721 MET C CA 1
ATOM 26015 C C . MET C 1 721 ? 12.633 55.549 69.129 1.00 32.60 721 MET C C 1
ATOM 26016 O O . MET C 1 721 ? 12.768 54.439 68.600 1.00 30.80 721 MET C O 1
ATOM 26030 N N . ARG C 1 722 ? 13.020 55.787 70.381 1.00 30.86 722 ARG C N 1
ATOM 26031 C CA . ARG C 1 722 ? 13.799 54.800 71.120 1.00 33.50 722 ARG C CA 1
ATOM 26032 C C . ARG C 1 722 ? 12.933 53.647 71.615 1.00 29.30 722 ARG C C 1
ATOM 26033 O O . ARG C 1 722 ? 13.326 52.481 71.497 1.00 28.26 722 ARG C O 1
ATOM 26054 N N . TYR C 1 723 ? 11.752 53.948 72.155 1.00 25.09 723 TYR C N 1
ATOM 26055 C CA . TYR C 1 723 ? 10.970 52.969 72.904 1.00 34.15 723 TYR C CA 1
ATOM 26056 C C . TYR C 1 723 ? 9.641 52.612 72.246 1.00 31.24 723 TYR C C 1
ATOM 26057 O O . TYR C 1 723 ? 8.810 51.954 72.883 1.00 29.60 723 TYR C O 1
ATOM 26075 N N . GLN C 1 724 ? 9.428 52.996 70.985 1.00 29.12 724 GLN C N 1
ATOM 26076 C CA . GLN C 1 724 ? 8.190 52.633 70.300 1.00 32.50 724 GLN C CA 1
ATOM 26077 C C . GLN C 1 724 ? 7.976 51.125 70.281 1.00 32.60 724 GLN C C 1
ATOM 26078 O O . GLN C 1 724 ? 6.831 50.661 70.327 1.00 31.84 724 GLN C O 1
ATOM 26092 N N . ILE C 1 725 ? 9.058 50.343 70.220 1.00 32.45 725 ILE C N 1
ATOM 26093 C CA . ILE C 1 725 ? 8.930 48.893 70.122 1.00 34.25 725 ILE C CA 1
ATOM 26094 C C . ILE C 1 725 ? 8.198 48.308 71.321 1.00 34.47 725 ILE C C 1
ATOM 26095 O O . ILE C 1 725 ? 7.735 47.164 71.261 1.00 36.02 725 ILE C O 1
ATOM 26111 N N . LEU C 1 726 ? 8.080 49.061 72.417 1.00 31.49 726 LEU C N 1
ATOM 26112 C CA . LEU C 1 726 ? 7.409 48.544 73.601 1.00 32.52 726 LEU C CA 1
ATOM 26113 C C . LEU C 1 726 ? 5.894 48.509 73.448 1.00 35.52 726 LEU C C 1
ATOM 26114 O O . LEU C 1 726 ? 5.230 47.767 74.179 1.00 35.89 726 LEU C O 1
ATOM 26130 N N . ASN C 1 727 ? 5.332 49.284 72.526 1.00 32.36 727 ASN C N 1
ATOM 26131 C CA . ASN C 1 727 ? 3.898 49.224 72.277 1.00 35.84 727 ASN C CA 1
ATOM 26132 C C . ASN C 1 727 ? 3.579 49.789 70.898 1.00 37.84 727 ASN C C 1
ATOM 26133 O O . ASN C 1 727 ? 2.946 50.849 70.791 1.00 38.56 727 ASN C O 1
ATOM 26144 N N . PRO C 1 728 ? 3.993 49.116 69.821 1.00 35.83 728 PRO C N 1
ATOM 26145 C CA . PRO C 1 728 ? 3.693 49.650 68.480 1.00 39.81 728 PRO C CA 1
ATOM 26146 C C . PRO C 1 728 ? 2.205 49.737 68.198 1.00 41.33 728 PRO C C 1
ATOM 26147 O O . PRO C 1 728 ? 1.750 50.692 67.558 1.00 40.36 728 PRO C O 1
ATOM 26158 N N . LYS C 1 729 ? 1.434 48.749 68.654 1.00 42.25 729 LYS C N 1
ATOM 26159 C CA . LYS C 1 729 ? -0.011 48.780 68.461 1.00 49.31 729 LYS C CA 1
ATOM 26160 C C . LYS C 1 729 ? -0.631 49.970 69.181 1.00 45.11 729 LYS C C 1
ATOM 26161 O O . LYS C 1 729 ? -1.548 50.613 68.660 1.00 43.07 729 LYS C O 1
ATOM 26180 N N . GLY C 1 730 ? -0.134 50.283 70.378 1.00 44.37 730 GLY C N 1
ATOM 26181 C CA . GLY C 1 730 ? -0.723 51.361 71.153 1.00 46.38 730 GLY C CA 1
ATOM 26182 C C . GLY C 1 730 ? -0.576 52.718 70.491 1.00 44.33 730 GLY C C 1
ATOM 26183 O O . GLY C 1 730 ? -1.477 53.556 70.569 1.00 45.72 730 GLY C O 1
ATOM 26187 N N . ILE C 1 731 ? 0.560 52.956 69.829 1.00 42.69 731 ILE C N 1
ATOM 26188 C CA . ILE C 1 731 ? 0.841 54.263 69.245 1.00 43.74 731 ILE C CA 1
ATOM 26189 C C . ILE C 1 731 ? 0.530 54.320 67.758 1.00 44.34 731 ILE C C 1
ATOM 26190 O O . ILE C 1 731 ? 0.795 55.348 67.119 1.00 44.86 731 ILE C O 1
ATOM 26206 N N . LYS C 1 732 ? -0.021 53.252 67.186 1.00 45.87 732 LYS C N 1
ATOM 26207 C CA . LYS C 1 732 ? -0.348 53.256 65.766 1.00 47.77 732 LYS C CA 1
ATOM 26208 C C . LYS C 1 732 ? -1.344 54.366 65.460 1.00 47.28 732 LYS C C 1
ATOM 26209 O O . LYS C 1 732 ? -2.364 54.508 66.141 1.00 48.53 732 LYS C O 1
ATOM 26228 N N . GLY C 1 733 ? -1.042 55.155 64.434 1.00 48.49 733 GLY C N 1
ATOM 26229 C CA . GLY C 1 733 ? -1.918 56.227 64.015 1.00 52.00 733 GLY C CA 1
ATOM 26230 C C . GLY C 1 733 ? -1.810 57.503 64.820 1.00 53.96 733 GLY C C 1
ATOM 26231 O O . GLY C 1 733 ? -2.533 58.463 64.520 1.00 59.05 733 GLY C O 1
ATOM 26235 N N . ILE C 1 734 ? -0.941 57.553 65.826 1.00 50.05 734 ILE C N 1
ATOM 26236 C CA . ILE C 1 734 ? -0.736 58.753 66.628 1.00 48.72 734 ILE C CA 1
ATOM 26237 C C . ILE C 1 734 ? 0.487 59.481 66.089 1.00 49.30 734 ILE C C 1
ATOM 26238 O O . ILE C 1 734 ? 1.607 58.958 66.140 1.00 47.71 734 ILE C O 1
ATOM 26254 N N . GLU C 1 735 ? 0.273 60.695 65.586 1.00 51.33 735 GLU C N 1
ATOM 26255 C CA . GLU C 1 735 ? 1.342 61.480 64.980 1.00 51.02 735 GLU C CA 1
ATOM 26256 C C . GLU C 1 735 ? 2.145 62.274 65.999 1.00 45.86 735 GLU C C 1
ATOM 26257 O O . GLU C 1 735 ? 3.325 62.554 65.761 1.00 48.73 735 GLU C O 1
ATOM 26269 N N . ASP C 1 736 ? 1.535 62.647 67.117 1.00 43.84 736 ASP C N 1
ATOM 26270 C CA . ASP C 1 736 ? 2.186 63.520 68.084 1.00 42.51 736 ASP C CA 1
ATOM 26271 C C . ASP C 1 736 ? 3.153 62.718 68.950 1.00 39.52 736 ASP C C 1
ATOM 26272 O O . ASP C 1 736 ? 2.719 61.798 69.653 1.00 37.80 736 ASP C O 1
ATOM 26281 N N . PRO C 1 737 ? 4.455 63.030 68.944 1.00 38.09 737 PRO C N 1
ATOM 26282 C CA . PRO C 1 737 ? 5.400 62.232 69.744 1.00 36.74 737 PRO C CA 1
ATOM 26283 C C . PRO C 1 737 ? 5.201 62.364 71.244 1.00 33.84 737 PRO C C 1
ATOM 26284 O O . PRO C 1 737 ? 5.649 61.481 71.986 1.00 32.40 737 PRO C O 1
ATOM 26295 N N . LYS C 1 738 ? 4.554 63.432 71.717 1.00 32.91 738 LYS C N 1
ATOM 26296 C CA . LYS C 1 738 ? 4.277 63.551 73.144 1.00 30.74 738 LYS C CA 1
ATOM 26297 C C . LYS C 1 738 ? 3.165 62.601 73.565 1.00 32.35 738 LYS C C 1
ATOM 26298 O O . LYS C 1 738 ? 3.260 61.949 74.612 1.00 30.90 738 LYS C O 1
ATOM 26317 N N . LYS C 1 739 ? 2.098 62.514 72.768 1.00 38.23 739 LYS C N 1
ATOM 26318 C CA . LYS C 1 739 ? 1.047 61.540 73.045 1.00 39.88 739 LYS C CA 1
ATOM 26319 C C . LYS C 1 739 ? 1.583 60.116 72.930 1.00 34.27 739 LYS C C 1
ATOM 26320 O O . LYS C 1 739 ? 1.201 59.236 73.710 1.00 32.47 739 LYS C O 1
ATOM 26339 N N . CYS C 1 740 ? 2.471 59.871 71.967 1.00 32.69 740 CYS C N 1
ATOM 26340 C CA . CYS C 1 740 ? 3.122 58.569 71.882 1.00 33.03 740 CYS C CA 1
ATOM 26341 C C . CYS C 1 740 ? 3.910 58.277 73.152 1.00 35.64 740 CYS C C 1
ATOM 26342 O O . CYS C 1 740 ? 3.821 57.179 73.716 1.00 30.11 740 CYS C O 1
ATOM 26350 N N . THR C 1 741 ? 4.695 59.257 73.614 1.00 28.19 741 THR C N 1
ATOM 26351 C CA . THR C 1 741 ? 5.465 59.085 74.840 1.00 30.69 741 THR C CA 1
ATOM 26352 C C . THR C 1 741 ? 4.551 58.755 76.010 1.00 31.08 741 THR C C 1
ATOM 26353 O O . THR C 1 741 ? 4.878 57.905 76.847 1.00 30.93 741 THR C O 1
ATOM 26364 N N . LYS C 1 742 ? 3.393 59.406 76.077 1.00 29.70 742 LYS C N 1
ATOM 26365 C CA . LYS C 1 742 ? 2.459 59.124 77.159 1.00 33.52 742 LYS C CA 1
ATOM 26366 C C . LYS C 1 742 ? 1.932 57.695 77.068 1.00 32.46 742 LYS C C 1
ATOM 26367 O O . LYS C 1 742 ? 1.872 56.988 78.080 1.00 33.19 742 LYS C O 1
ATOM 26386 N N . VAL C 1 743 ? 1.566 57.247 75.865 1.00 29.71 743 VAL C N 1
ATOM 26387 C CA . VAL C 1 743 ? 1.070 55.881 75.688 1.00 32.53 743 VAL C CA 1
ATOM 26388 C C . VAL C 1 743 ? 2.138 54.869 76.085 1.00 33.53 743 VAL C C 1
ATOM 26389 O O . VAL C 1 743 ? 1.865 53.893 76.794 1.00 35.55 743 VAL C O 1
ATOM 26402 N N . LEU C 1 744 ? 3.369 55.073 75.611 1.00 30.16 744 LEU C N 1
ATOM 26403 C CA . LEU C 1 744 ? 4.443 54.126 75.897 1.00 31.63 744 LEU C CA 1
ATOM 26404 C C . LEU C 1 744 ? 4.718 54.039 77.393 1.00 30.93 744 LEU C C 1
ATOM 26405 O O . LEU C 1 744 ? 4.873 52.944 77.945 1.00 37.47 744 LEU C O 1
ATOM 26421 N N . ILE C 1 745 ? 4.795 55.188 78.064 1.00 32.60 745 ILE C N 1
ATOM 26422 C CA . ILE C 1 745 ? 5.078 55.201 79.498 1.00 37.32 745 ILE C CA 1
ATOM 26423 C C . ILE C 1 745 ? 3.961 54.510 80.270 1.00 36.18 745 ILE C C 1
ATOM 26424 O O . ILE C 1 745 ? 4.213 53.776 81.233 1.00 34.98 745 ILE C O 1
ATOM 26440 N N . GLU C 1 746 ? 2.710 54.753 79.879 1.00 37.77 746 GLU C N 1
ATOM 26441 C CA . GLU C 1 746 ? 1.592 54.147 80.592 1.00 41.36 746 GLU C CA 1
ATOM 26442 C C . GLU C 1 746 ? 1.548 52.641 80.374 1.00 38.17 746 GLU C C 1
ATOM 26443 O O . GLU C 1 746 ? 1.112 51.901 81.263 1.00 42.50 746 GLU C O 1
ATOM 26455 N N . SER C 1 747 ? 2.019 52.166 79.220 1.00 36.13 747 SER C N 1
ATOM 26456 C CA . SER C 1 747 ? 2.047 50.731 78.965 1.00 38.23 747 SER C CA 1
ATOM 26457 C C . SER C 1 747 ? 3.160 50.028 79.731 1.00 39.72 747 SER C C 1
ATOM 26458 O O . SER C 1 747 ? 3.079 48.812 79.932 1.00 39.95 747 SER C O 1
ATOM 26466 N N . THR C 1 748 ? 4.193 50.751 80.160 1.00 37.97 748 THR C N 1
ATOM 26467 C CA . THR C 1 748 ? 5.207 50.186 81.038 1.00 35.21 748 THR C CA 1
ATOM 26468 C C . THR C 1 748 ? 4.844 50.339 82.508 1.00 42.63 748 THR C C 1
ATOM 26469 O O . THR C 1 748 ? 5.593 49.871 83.372 1.00 45.93 748 THR C O 1
ATOM 26480 N N . GLU C 1 749 ? 3.719 50.984 82.811 1.00 41.04 749 GLU C N 1
ATOM 26481 C CA . GLU C 1 749 ? 3.237 51.106 84.183 1.00 45.36 749 GLU C CA 1
ATOM 26482 C C . GLU C 1 749 ? 4.265 51.809 85.068 1.00 47.73 749 GLU C C 1
ATOM 26483 O O . GLU C 1 749 ? 4.541 51.384 86.192 1.00 47.82 749 GLU C O 1
ATOM 26495 N N . LEU C 1 750 ? 4.839 52.894 84.557 1.00 45.76 750 LEU C N 1
ATOM 26496 C CA . LEU C 1 750 ? 5.767 53.679 85.355 1.00 41.12 750 LEU C CA 1
ATOM 26497 C C . LEU C 1 750 ? 5.016 54.456 86.425 1.00 44.93 750 LEU C C 1
ATOM 26498 O O . LEU C 1 750 ? 3.899 54.937 86.209 1.00 41.13 750 LEU C O 1
ATOM 26514 N N . ASN C 1 751 ? 5.648 54.577 87.584 1.00 42.89 751 ASN C N 1
ATOM 26515 C CA . ASN C 1 751 ? 5.066 55.289 88.707 1.00 44.16 751 ASN C CA 1
ATOM 26516 C C . ASN C 1 751 ? 4.930 56.777 88.395 1.00 44.02 751 ASN C C 1
ATOM 26517 O O . ASN C 1 751 ? 5.718 57.350 87.639 1.00 40.32 751 ASN C O 1
ATOM 26528 N N . ASP C 1 752 ? 3.913 57.406 88.993 1.00 46.83 752 ASP C N 1
ATOM 26529 C CA . ASP C 1 752 ? 3.678 58.830 88.763 1.00 45.52 752 ASP C CA 1
ATOM 26530 C C . ASP C 1 752 ? 4.859 59.681 89.207 1.00 44.51 752 ASP C C 1
ATOM 26531 O O . ASP C 1 752 ? 5.106 60.748 88.632 1.00 45.08 752 ASP C O 1
ATOM 26540 N N . ASP C 1 753 ? 5.589 59.240 90.226 1.00 41.88 753 ASP C N 1
ATOM 26541 C CA . ASP C 1 753 ? 6.701 60.009 90.769 1.00 43.79 753 ASP C CA 1
ATOM 26542 C C . ASP C 1 753 ? 7.993 59.835 89.978 1.00 35.15 753 ASP C C 1
ATOM 26543 O O . ASP C 1 753 ? 8.992 60.482 90.309 1.00 34.83 753 ASP C O 1
ATOM 26552 N N . GLN C 1 754 ? 8.002 59.003 88.940 1.00 35.69 754 GLN C N 1
ATOM 26553 C CA . GLN C 1 754 ? 9.233 58.662 88.237 1.00 32.59 754 GLN C CA 1
ATOM 26554 C C . GLN C 1 754 ? 9.503 59.533 87.015 1.00 30.36 754 GLN C C 1
ATOM 26555 O O . GLN C 1 754 ? 10.567 59.391 86.400 1.00 25.63 754 GLN C O 1
ATOM 26569 N N . TYR C 1 755 ? 8.589 60.431 86.648 1.00 30.25 755 TYR C N 1
ATOM 26570 C CA . TYR C 1 755 ? 8.780 61.235 85.447 1.00 30.01 755 TYR C CA 1
ATOM 26571 C C . TYR C 1 755 ? 7.913 62.483 85.514 1.00 32.23 755 TYR C C 1
ATOM 26572 O O . TYR C 1 755 ? 6.952 62.559 86.282 1.00 26.29 755 TYR C O 1
ATOM 26590 N N . ARG C 1 756 ? 8.274 63.461 84.683 1.00 31.73 756 ARG C N 1
ATOM 26591 C CA . ARG C 1 756 ? 7.493 64.671 84.478 1.00 27.74 756 ARG C CA 1
ATOM 26592 C C . ARG C 1 756 ? 7.398 64.935 82.984 1.00 29.88 756 ARG C C 1
ATOM 26593 O O . ARG C 1 756 ? 8.392 64.816 82.261 1.00 26.76 756 ARG C O 1
ATOM 26614 N N . LEU C 1 757 ? 6.203 65.290 82.523 1.00 28.95 757 LEU C N 1
ATOM 26615 C CA . LEU C 1 757 ? 5.967 65.599 81.120 1.00 30.73 757 LEU C CA 1
ATOM 26616 C C . LEU C 1 757 ? 6.024 67.109 80.930 1.00 32.10 757 LEU C C 1
ATOM 26617 O O . LEU C 1 757 ? 5.206 67.839 81.497 1.00 37.80 757 LEU C O 1
ATOM 26633 N N . GLY C 1 758 ? 6.989 67.569 80.131 1.00 30.89 758 GLY C N 1
ATOM 26634 C CA . GLY C 1 758 ? 7.125 68.971 79.812 1.00 29.75 758 GLY C CA 1
ATOM 26635 C C . GLY C 1 758 ? 6.527 69.314 78.452 1.00 32.73 758 GLY C C 1
ATOM 26636 O O . GLY C 1 758 ? 5.942 68.483 77.762 1.00 31.00 758 GLY C O 1
ATOM 26640 N N . ASN C 1 759 ? 6.696 70.586 78.077 1.00 28.90 759 ASN C N 1
ATOM 26641 C CA . ASN C 1 759 ? 6.199 71.067 76.790 1.00 32.10 759 ASN C CA 1
ATOM 26642 C C . ASN C 1 759 ? 6.919 70.403 75.623 1.00 29.12 759 ASN C C 1
ATOM 26643 O O . ASN C 1 759 ? 6.288 70.050 74.621 1.00 30.66 759 ASN C O 1
ATOM 26654 N N . THR C 1 760 ? 8.240 70.246 75.717 1.00 26.52 760 THR C N 1
ATOM 26655 C CA . THR C 1 760 ? 9.022 69.699 74.616 1.00 30.35 760 THR C CA 1
ATOM 26656 C C . THR C 1 760 ? 9.825 68.458 74.976 1.00 27.56 760 THR C C 1
ATOM 26657 O O . THR C 1 760 ? 10.356 67.809 74.068 1.00 26.09 760 THR C O 1
ATOM 26668 N N . LYS C 1 761 ? 9.944 68.111 76.254 1.00 30.07 761 LYS C N 1
ATOM 26669 C CA . LYS C 1 761 ? 10.760 66.970 76.640 1.00 29.61 761 LYS C CA 1
ATOM 26670 C C . LYS C 1 761 ? 10.170 66.322 77.884 1.00 26.71 761 LYS C C 1
ATOM 26671 O O . LYS C 1 761 ? 9.414 66.944 78.636 1.00 28.79 761 LYS C O 1
ATOM 26690 N N . VAL C 1 762 ? 10.531 65.057 78.093 1.00 27.07 762 VAL C N 1
ATOM 26691 C CA . VAL C 1 762 ? 10.106 64.296 79.263 1.00 24.76 762 VAL C CA 1
ATOM 26692 C C . VAL C 1 762 ? 11.283 64.198 80.227 1.00 22.22 762 VAL C C 1
ATOM 26693 O O . VAL C 1 762 ? 12.415 63.916 79.814 1.00 21.99 762 VAL C O 1
ATOM 26706 N N . PHE C 1 763 ? 11.012 64.441 81.507 1.00 22.64 763 PHE C N 1
ATOM 26707 C CA . PHE C 1 763 ? 12.004 64.388 82.573 1.00 24.17 763 PHE C CA 1
ATOM 26708 C C . PHE C 1 763 ? 11.885 63.062 83.318 1.00 24.19 763 PHE C C 1
ATOM 26709 O O . PHE C 1 763 ? 10.776 62.599 83.600 1.00 25.64 763 PHE C O 1
ATOM 26726 N N . PHE C 1 764 ? 13.028 62.461 83.658 1.00 22.41 764 PHE C N 1
ATOM 26727 C CA . PHE C 1 764 ? 13.052 61.174 84.347 1.00 23.62 764 PHE C CA 1
ATOM 26728 C C . PHE C 1 764 ? 13.924 61.239 85.592 1.00 23.53 764 PHE C C 1
ATOM 26729 O O . PHE C 1 764 ? 14.970 61.895 85.601 1.00 24.42 764 PHE C O 1
ATOM 26746 N N . ARG C 1 765 ? 13.499 60.537 86.639 1.00 26.49 765 ARG C N 1
ATOM 26747 C CA . ARG C 1 765 ? 14.359 60.346 87.793 1.00 24.30 765 ARG C CA 1
ATOM 26748 C C . ARG C 1 765 ? 15.510 59.410 87.438 1.00 22.44 765 ARG C C 1
ATOM 26749 O O . ARG C 1 765 ? 15.467 58.670 86.451 1.00 22.29 765 ARG C O 1
ATOM 26770 N N . ALA C 1 766 ? 16.557 59.458 88.255 1.00 23.16 766 ALA C N 1
ATOM 26771 C CA . ALA C 1 766 ? 17.684 58.559 88.059 1.00 24.63 766 ALA C CA 1
ATOM 26772 C C . ALA C 1 766 ? 17.204 57.114 88.087 1.00 21.06 766 ALA C C 1
ATOM 26773 O O . ALA C 1 766 ? 16.293 56.760 88.839 1.00 19.20 766 ALA C O 1
ATOM 26780 N N . GLY C 1 767 ? 17.805 56.286 87.235 1.00 22.03 767 GLY C N 1
ATOM 26781 C CA . GLY C 1 767 ? 17.515 54.872 87.183 1.00 24.36 767 GLY C CA 1
ATOM 26782 C C . GLY C 1 767 ? 16.350 54.486 86.296 1.00 24.35 767 GLY C C 1
ATOM 26783 O O . GLY C 1 767 ? 16.288 53.337 85.846 1.00 21.97 767 GLY C O 1
ATOM 26787 N N . VAL C 1 768 ? 15.431 55.413 86.021 1.00 20.17 768 VAL C N 1
ATOM 26788 C CA . VAL C 1 768 ? 14.216 55.061 85.295 1.00 26.10 768 VAL C CA 1
ATOM 26789 C C . VAL C 1 768 ? 14.538 54.676 83.855 1.00 25.96 768 VAL C C 1
ATOM 26790 O O . VAL C 1 768 ? 14.006 53.690 83.330 1.00 22.25 768 VAL C O 1
ATOM 26803 N N . LEU C 1 769 ? 15.408 55.441 83.190 1.00 21.93 769 LEU C N 1
ATOM 26804 C CA . LEU C 1 769 ? 15.787 55.099 81.823 1.00 23.54 769 LEU C CA 1
ATOM 26805 C C . LEU C 1 769 ? 16.534 53.775 81.764 1.00 24.69 769 LEU C C 1
ATOM 26806 O O . LEU C 1 769 ? 16.481 53.077 80.744 1.00 22.99 769 LEU C O 1
ATOM 26822 N N . GLY C 1 770 ? 17.248 53.420 82.832 1.00 18.31 770 GLY C N 1
ATOM 26823 C CA . GLY C 1 770 ? 17.835 52.094 82.900 1.00 23.54 770 GLY C CA 1
ATOM 26824 C C . GLY C 1 770 ? 16.784 51.003 82.814 1.00 26.54 770 GLY C C 1
ATOM 26825 O O . GLY C 1 770 ? 16.949 50.022 82.083 1.00 23.19 770 GLY C O 1
ATOM 26829 N N . GLN C 1 771 ? 15.681 51.166 83.550 1.00 20.30 771 GLN C N 1
ATOM 26830 C CA . GLN C 1 771 ? 14.580 50.215 83.447 1.00 26.86 771 GLN C CA 1
ATOM 26831 C C . GLN C 1 771 ? 13.994 50.210 82.041 1.00 26.10 771 GLN C C 1
ATOM 26832 O O . GLN C 1 771 ? 13.676 49.147 81.496 1.00 22.81 771 GLN C O 1
ATOM 26846 N N . MET C 1 772 ? 13.855 51.389 81.431 1.00 24.27 772 MET C N 1
ATOM 26847 C CA . MET C 1 772 ? 13.374 51.451 80.056 1.00 26.74 772 MET C CA 1
ATOM 26848 C C . MET C 1 772 ? 14.297 50.682 79.123 1.00 26.71 772 MET C C 1
ATOM 26849 O O . MET C 1 772 ? 13.833 50.001 78.202 1.00 24.91 772 MET C O 1
ATOM 26863 N N . GLU C 1 773 ? 15.612 50.774 79.350 1.00 23.74 773 GLU C N 1
ATOM 26864 C CA . GLU C 1 773 ? 16.561 50.057 78.505 1.00 28.11 773 GLU C CA 1
ATOM 26865 C C . GLU C 1 773 ? 16.455 48.547 78.691 1.00 25.67 773 GLU C C 1
ATOM 26866 O O . GLU C 1 773 ? 16.646 47.797 77.728 1.00 27.57 773 GLU C O 1
ATOM 26878 N N . GLU C 1 774 ? 16.167 48.084 79.911 1.00 26.59 774 GLU C N 1
ATOM 26879 C CA . GLU C 1 774 ? 15.914 46.660 80.125 1.00 30.29 774 GLU C CA 1
ATOM 26880 C C . GLU C 1 774 ? 14.732 46.188 79.289 1.00 27.31 774 GLU C C 1
ATOM 26881 O O . GLU C 1 774 ? 14.810 45.159 78.606 1.00 26.96 774 GLU C O 1
ATOM 26893 N N . PHE C 1 775 ? 13.620 46.925 79.341 1.00 25.79 775 PHE C N 1
ATOM 26894 C CA . PHE C 1 775 ? 12.460 46.576 78.526 1.00 29.34 775 PHE C CA 1
ATOM 26895 C C . PHE C 1 775 ? 12.833 46.530 77.052 1.00 30.51 775 PHE C C 1
ATOM 26896 O O . PHE C 1 775 ? 12.472 45.589 76.335 1.00 28.26 775 PHE C O 1
ATOM 26913 N N . ARG C 1 776 ? 13.568 47.543 76.586 1.00 24.13 776 ARG C N 1
ATOM 26914 C CA . ARG C 1 776 ? 13.918 47.627 75.173 1.00 27.90 776 ARG C CA 1
ATOM 26915 C C . ARG C 1 776 ? 14.853 46.494 74.768 1.00 26.64 776 ARG C C 1
ATOM 26916 O O . ARG C 1 776 ? 14.682 45.898 73.698 1.00 27.94 776 ARG C O 1
ATOM 26937 N N . ASP C 1 777 ? 15.850 46.185 75.603 1.00 26.91 777 ASP C N 1
ATOM 26938 C CA . ASP C 1 777 ? 16.769 45.093 75.290 1.00 30.82 777 ASP C CA 1
ATOM 26939 C C . ASP C 1 777 ? 16.034 43.764 75.163 1.00 26.90 777 ASP C C 1
ATOM 26940 O O . ASP C 1 777 ? 16.297 42.988 74.238 1.00 28.31 777 ASP C O 1
ATOM 26949 N N . GLU C 1 778 ? 15.115 43.482 76.090 1.00 28.77 778 GLU C N 1
ATOM 26950 C CA . GLU C 1 778 ? 14.407 42.205 76.077 1.00 30.80 778 GLU C CA 1
ATOM 26951 C C . GLU C 1 778 ? 13.552 42.069 74.824 1.00 30.01 778 GLU C C 1
ATOM 26952 O O . GLU C 1 778 ? 13.565 41.029 74.156 1.00 27.44 778 GLU C O 1
ATOM 26964 N N . ARG C 1 779 ? 12.793 43.111 74.492 1.00 29.07 779 ARG C N 1
ATOM 26965 C CA . ARG C 1 779 ? 11.932 43.036 73.320 1.00 31.00 779 ARG C CA 1
ATOM 26966 C C . ARG C 1 779 ? 12.753 43.020 72.037 1.00 26.64 779 ARG C C 1
ATOM 26967 O O . ARG C 1 779 ? 12.445 42.268 71.104 1.00 26.33 779 ARG C O 1
ATOM 26988 N N . LEU C 1 780 ? 13.812 43.829 71.977 1.00 25.40 780 LEU C N 1
ATOM 26989 C CA . LEU C 1 780 ? 14.667 43.850 70.793 1.00 27.18 780 LEU C CA 1
ATOM 26990 C C . LEU C 1 780 ? 15.381 42.519 70.595 1.00 23.11 780 LEU C C 1
ATOM 26991 O O . LEU C 1 780 ? 15.481 42.024 69.466 1.00 23.64 780 LEU C O 1
ATOM 27007 N N . GLY C 1 781 ? 15.910 41.939 71.673 1.00 23.13 781 GLY C N 1
ATOM 27008 C CA . GLY C 1 781 ? 16.631 40.684 71.543 1.00 25.83 781 GLY C CA 1
ATOM 27009 C C . GLY C 1 781 ? 15.731 39.544 71.112 1.00 21.08 781 GLY C C 1
ATOM 27010 O O . GLY C 1 781 ? 16.140 38.674 70.343 1.00 24.06 781 GLY C O 1
ATOM 27014 N N . LYS C 1 782 ? 14.488 39.540 71.592 1.00 24.83 782 LYS C N 1
ATOM 27015 C CA . LYS C 1 782 ? 13.544 38.499 71.208 1.00 23.69 782 LYS C CA 1
ATOM 27016 C C . LYS C 1 782 ? 13.188 38.601 69.729 1.00 26.60 782 LYS C C 1
ATOM 27017 O O . LYS C 1 782 ? 13.260 37.610 68.993 1.00 22.86 782 LYS C O 1
ATOM 27036 N N . ILE C 1 783 ? 12.811 39.796 69.272 1.00 23.90 783 ILE C N 1
ATOM 27037 C CA . ILE C 1 783 ? 12.389 39.955 67.884 1.00 25.02 783 ILE C CA 1
ATOM 27038 C C . ILE C 1 783 ? 13.559 39.725 66.936 1.00 22.17 783 ILE C C 1
ATOM 27039 O O . ILE C 1 783 ? 13.386 39.162 65.848 1.00 20.03 783 ILE C O 1
ATOM 27055 N N . MET C 1 784 ? 14.762 40.167 67.313 1.00 21.16 784 MET C N 1
ATOM 27056 C CA . MET C 1 784 ? 15.930 39.896 66.480 1.00 21.46 784 MET C CA 1
ATOM 27057 C C . MET C 1 784 ? 16.170 38.397 66.346 1.00 20.86 784 MET C C 1
ATOM 27058 O O . MET C 1 784 ? 16.544 37.916 65.271 1.00 21.47 784 MET C O 1
ATOM 27072 N N . SER C 1 785 ? 15.973 37.641 67.429 1.00 18.45 785 SER C N 1
ATOM 27073 C CA . SER C 1 785 ? 16.139 36.193 67.348 1.00 23.80 785 SER C CA 1
ATOM 27074 C C . SER C 1 785 ? 15.107 35.584 66.409 1.00 18.58 785 SER C C 1
ATOM 27075 O O . SER C 1 785 ? 15.431 34.699 65.611 1.00 21.82 785 SER C O 1
ATOM 27083 N N . TRP C 1 786 ? 13.860 36.052 66.479 1.00 24.07 786 TRP C N 1
ATOM 27084 C CA . TRP C 1 786 ? 12.862 35.634 65.500 1.00 22.30 786 TRP C CA 1
ATOM 27085 C C . TRP C 1 786 ? 13.322 35.961 64.086 1.00 24.51 786 TRP C C 1
ATOM 27086 O O . TRP C 1 786 ? 13.260 35.115 63.185 1.00 19.07 786 TRP C O 1
ATOM 27107 N N . MET C 1 787 ? 13.790 37.198 63.879 1.00 20.68 787 MET C N 1
ATOM 27108 C CA . MET C 1 787 ? 14.230 37.631 62.558 1.00 20.00 787 MET C CA 1
ATOM 27109 C C . MET C 1 787 ? 15.374 36.763 62.056 1.00 18.31 787 MET C C 1
ATOM 27110 O O . MET C 1 787 ? 15.421 36.404 60.873 1.00 15.84 787 MET C O 1
ATOM 27124 N N . GLN C 1 788 ? 16.305 36.418 62.945 1.00 16.23 788 GLN C N 1
ATOM 27125 C CA . GLN C 1 788 ? 17.405 35.532 62.577 1.00 19.14 788 GLN C CA 1
ATOM 27126 C C . GLN C 1 788 ? 16.922 34.103 62.357 1.00 18.69 788 GLN C C 1
ATOM 27127 O O . GLN C 1 788 ? 17.526 33.359 61.577 1.00 17.69 788 GLN C O 1
ATOM 27141 N N . ALA C 1 789 ? 15.844 33.700 63.030 1.00 21.19 789 ALA C N 1
ATOM 27142 C CA . ALA C 1 789 ? 15.269 32.383 62.779 1.00 20.46 789 ALA C CA 1
ATOM 27143 C C . ALA C 1 789 ? 14.646 32.319 61.391 1.00 21.28 789 ALA C C 1
ATOM 27144 O O . ALA C 1 789 ? 14.812 31.326 60.674 1.00 17.40 789 ALA C O 1
ATOM 27151 N N . TRP C 1 790 ? 13.942 33.382 60.991 1.00 21.29 790 TRP C N 1
ATOM 27152 C CA . TRP C 1 790 ? 13.388 33.456 59.643 1.00 19.35 790 TRP C CA 1
ATOM 27153 C C . TRP C 1 790 ? 14.490 33.527 58.591 1.00 20.09 790 TRP C C 1
ATOM 27154 O O . TRP C 1 790 ? 14.345 32.976 57.494 1.00 21.69 790 TRP C O 1
ATOM 27175 N N . ALA C 1 791 ? 15.592 34.215 58.898 1.00 18.26 791 ALA C N 1
ATOM 27176 C CA . ALA C 1 791 ? 16.731 34.237 57.985 1.00 20.37 791 ALA C CA 1
ATOM 27177 C C . ALA C 1 791 ? 17.313 32.841 57.812 1.00 21.86 791 ALA C C 1
ATOM 27178 O O . ALA C 1 791 ? 17.594 32.408 56.689 1.00 23.43 791 ALA C O 1
ATOM 27185 N N . ARG C 1 792 ? 17.521 32.128 58.922 1.00 20.75 792 ARG C N 1
ATOM 27186 C CA . ARG C 1 792 ? 17.937 30.732 58.837 1.00 22.92 792 ARG C CA 1
ATOM 27187 C C . ARG C 1 792 ? 16.883 29.896 58.125 1.00 17.63 792 ARG C C 1
ATOM 27188 O O . ARG C 1 792 ? 17.214 28.992 57.350 1.00 22.68 792 ARG C O 1
ATOM 27209 N N . GLY C 1 793 ? 15.606 30.188 58.368 1.00 22.11 793 GLY C N 1
ATOM 27210 C CA . GLY C 1 793 ? 14.555 29.527 57.616 1.00 22.22 793 GLY C CA 1
ATOM 27211 C C . GLY C 1 793 ? 14.657 29.802 56.129 1.00 22.76 793 GLY C C 1
ATOM 27212 O O . GLY C 1 793 ? 14.523 28.891 55.310 1.00 22.81 793 GLY C O 1
ATOM 27216 N N . TYR C 1 794 ? 14.910 31.060 55.759 1.00 24.88 794 TYR C N 1
ATOM 27217 C CA . TYR C 1 794 ? 15.027 31.402 54.345 1.00 23.13 794 TYR C CA 1
ATOM 27218 C C . TYR C 1 794 ? 16.202 30.674 53.707 1.00 22.81 794 TYR C C 1
ATOM 27219 O O . TYR C 1 794 ? 16.075 30.101 52.620 1.00 24.28 794 TYR C O 1
ATOM 27237 N N . LEU C 1 795 ? 17.363 30.705 54.362 1.00 21.38 795 LEU C N 1
ATOM 27238 C CA . LEU C 1 795 ? 18.540 30.044 53.811 1.00 25.40 795 LEU C CA 1
ATOM 27239 C C . LEU C 1 795 ? 18.362 28.529 53.783 1.00 24.42 795 LEU C C 1
ATOM 27240 O O . LEU C 1 795 ? 18.763 27.868 52.817 1.00 24.48 795 LEU C O 1
ATOM 27256 N N . SER C 1 796 ? 17.760 27.963 54.830 1.00 23.89 796 SER C N 1
ATOM 27257 C CA . SER C 1 796 ? 17.547 26.519 54.876 1.00 23.15 796 SER C CA 1
ATOM 27258 C C . SER C 1 796 ? 16.612 26.066 53.761 1.00 24.62 796 SER C C 1
ATOM 27259 O O . SER C 1 796 ? 16.887 25.082 53.066 1.00 25.13 796 SER C O 1
ATOM 27267 N N . ARG C 1 797 ? 15.495 26.773 53.575 1.00 25.39 797 ARG C N 1
ATOM 27268 C CA . ARG C 1 797 ? 14.552 26.392 52.528 1.00 27.31 797 ARG C CA 1
ATOM 27269 C C . ARG C 1 797 ? 15.164 26.545 51.143 1.00 33.25 797 ARG C C 1
ATOM 27270 O O . ARG C 1 797 ? 14.846 25.769 50.234 1.00 30.31 797 ARG C O 1
ATOM 27291 N N . LYS C 1 798 ? 16.047 27.529 50.962 1.00 30.49 798 LYS C N 1
ATOM 27292 C CA . LYS C 1 798 ? 16.749 27.661 49.691 1.00 34.29 798 LYS C CA 1
ATOM 27293 C C . LYS C 1 798 ? 17.563 26.406 49.397 1.00 37.28 798 LYS C C 1
ATOM 27294 O O . LYS C 1 798 ? 17.516 25.864 48.286 1.00 39.65 798 LYS C O 1
ATOM 27313 N N . GLY C 1 799 ? 18.305 25.919 50.392 1.00 33.91 799 GLY C N 1
ATOM 27314 C CA . GLY C 1 799 ? 19.051 24.688 50.203 1.00 35.82 799 GLY C CA 1
ATOM 27315 C C . GLY C 1 799 ? 18.150 23.496 49.942 1.00 44.05 799 GLY C C 1
ATOM 27316 O O . GLY C 1 799 ? 18.451 22.652 49.095 1.00 51.99 799 GLY C O 1
ATOM 27320 N N . PHE C 1 800 ? 17.029 23.414 50.663 1.00 39.84 800 PHE C N 1
ATOM 27321 C CA . PHE C 1 800 ? 16.111 22.294 50.482 1.00 38.42 800 PHE C CA 1
ATOM 27322 C C . PHE C 1 800 ? 15.577 22.248 49.055 1.00 46.90 800 PHE C C 1
ATOM 27323 O O . PHE C 1 800 ? 15.443 21.167 48.470 1.00 50.25 800 PHE C O 1
ATOM 27340 N N . LYS C 1 801 ? 15.274 23.412 48.474 1.00 49.04 801 LYS C N 1
ATOM 27341 C CA . LYS C 1 801 ? 14.798 23.455 47.095 1.00 54.90 801 LYS C CA 1
ATOM 27342 C C . LYS C 1 801 ? 15.847 22.926 46.125 1.00 63.42 801 LYS C C 1
ATOM 27343 O O . LYS C 1 801 ? 15.497 22.356 45.086 1.00 72.43 801 LYS C O 1
ATOM 27362 N N . LYS C 1 802 ? 17.132 23.112 46.436 1.00 61.00 802 LYS C N 1
ATOM 27363 C CA . LYS C 1 802 ? 18.180 22.539 45.597 1.00 67.09 802 LYS C CA 1
ATOM 27364 C C . LYS C 1 802 ? 18.063 21.022 45.543 1.00 71.36 802 LYS C C 1
ATOM 27365 O O . LYS C 1 802 ? 18.162 20.421 44.467 1.00 78.44 802 LYS C O 1
ATOM 27384 N N . LEU C 1 803 ? 17.838 20.387 46.693 1.00 68.16 803 LEU C N 1
ATOM 27385 C CA . LEU C 1 803 ? 17.786 18.929 46.747 1.00 70.03 803 LEU C CA 1
ATOM 27386 C C . LEU C 1 803 ? 16.590 18.387 45.972 1.00 76.07 803 LEU C C 1
ATOM 27387 O O . LEU C 1 803 ? 16.729 17.459 45.167 1.00 82.35 803 LEU C O 1
ATOM 27403 N N . GLN C 1 804 ? 15.406 18.954 46.199 1.00 75.16 804 GLN C N 1
ATOM 27404 C CA . GLN C 1 804 ? 14.177 18.415 45.628 1.00 77.05 804 GLN C CA 1
ATOM 27405 C C . GLN C 1 804 ? 13.957 18.814 44.172 1.00 92.81 804 GLN C C 1
ATOM 27406 O O . GLN C 1 804 ? 12.971 18.369 43.574 1.00 97.09 804 GLN C O 1
ATOM 27420 N N . GLU C 1 805 ? 14.834 19.634 43.587 1.00 93.00 805 GLU C N 1
ATOM 27421 C CA . GLU C 1 805 ? 14.678 20.077 42.207 1.00 95.14 805 GLU C CA 1
ATOM 27422 C C . GLU C 1 805 ? 15.645 19.416 41.236 1.00 94.78 805 GLU C C 1
ATOM 27423 O O . GLU C 1 805 ? 15.443 19.526 40.021 1.00 91.44 805 GLU C O 1
ATOM 27435 N N . GLN C 1 806 ? 16.679 18.739 41.726 1.00 94.45 806 GLN C N 1
ATOM 27436 C CA . GLN C 1 806 ? 17.683 18.127 40.858 1.00 94.96 806 GLN C CA 1
ATOM 27437 C C . GLN C 1 806 ? 17.049 16.983 40.076 1.00 101.75 806 GLN C C 1
ATOM 27438 O O . GLN C 1 806 ? 16.800 15.903 40.618 1.00 98.17 806 GLN C O 1
ATOM 27452 N N . ARG C 1 807 ? 16.787 17.220 38.794 1.00 99.19 807 ARG C N 1
ATOM 27453 C CA . ARG C 1 807 ? 16.275 16.213 37.877 1.00 94.17 807 ARG C CA 1
ATOM 27454 C C . ARG C 1 807 ? 17.377 15.784 36.915 1.00 82.31 807 ARG C C 1
ATOM 27455 O O . ARG C 1 807 ? 18.474 16.351 36.894 1.00 81.25 807 ARG C O 1
ATOM 27476 N N . VAL C 1 808 ? 17.075 14.763 36.109 1.00 75.84 808 VAL C N 1
ATOM 27477 C CA . VAL C 1 808 ? 18.010 14.261 35.109 1.00 71.06 808 VAL C CA 1
ATOM 27478 C C . VAL C 1 808 ? 17.213 13.794 33.897 1.00 64.90 808 VAL C C 1
ATOM 27479 O O . VAL C 1 808 ? 16.016 13.507 33.985 1.00 61.99 808 VAL C O 1
ATOM 27492 N N . ALA C 1 809 ? 17.894 13.710 32.751 1.00 57.96 809 ALA C N 1
ATOM 27493 C CA . ALA C 1 809 ? 17.215 13.455 31.483 1.00 52.54 809 ALA C CA 1
ATOM 27494 C C . ALA C 1 809 ? 16.834 11.991 31.297 1.00 50.71 809 ALA C C 1
ATOM 27495 O O . ALA C 1 809 ? 15.817 11.701 30.657 1.00 47.09 809 ALA C O 1
ATOM 27502 N N . LEU C 1 810 ? 17.626 11.063 31.826 1.00 51.93 810 LEU C N 1
ATOM 27503 C CA . LEU C 1 810 ? 17.358 9.637 31.646 1.00 47.75 810 LEU C CA 1
ATOM 27504 C C . LEU C 1 810 ? 16.714 9.029 32.885 1.00 49.10 810 LEU C C 1
ATOM 27505 O O . LEU C 1 810 ? 16.860 9.533 33.998 1.00 50.41 810 LEU C O 1
ATOM 27522 N N . PRO D 2 5 ? -2.142 18.324 45.386 1.00 75.92 5 PRO D N 1
ATOM 27523 C CA . PRO D 2 5 ? -1.174 19.324 45.850 1.00 65.21 5 PRO D CA 1
ATOM 27524 C C . PRO D 2 5 ? -0.606 19.018 47.237 1.00 59.10 5 PRO D C 1
ATOM 27525 O O . PRO D 2 5 ? -0.274 19.935 47.986 1.00 66.52 5 PRO D O 1
ATOM 27536 N N . LYS D 2 6 ? -0.501 17.729 47.560 1.00 57.85 6 LYS D N 1
ATOM 27537 C CA . LYS D 2 6 ? 0.171 17.259 48.769 1.00 51.27 6 LYS D CA 1
ATOM 27538 C C . LYS D 2 6 ? -0.474 17.761 50.054 1.00 46.05 6 LYS D C 1
ATOM 27539 O O . LYS D 2 6 ? -0.529 18.968 50.310 1.00 48.17 6 LYS D O 1
ATOM 27558 N N . ARG D 2 7 ? -0.947 16.828 50.875 1.00 45.99 7 ARG D N 1
ATOM 27559 C CA . ARG D 2 7 ? -1.438 17.131 52.208 1.00 41.06 7 ARG D CA 1
ATOM 27560 C C . ARG D 2 7 ? -0.270 17.384 53.159 1.00 38.31 7 ARG D C 1
ATOM 27561 O O . ARG D 2 7 ? 0.892 17.102 52.855 1.00 35.79 7 ARG D O 1
ATOM 27582 N N . GLU D 2 8 ? -0.601 17.911 54.340 1.00 36.25 8 GLU D N 1
ATOM 27583 C CA . GLU D 2 8 ? 0.422 18.243 55.326 1.00 32.57 8 GLU D CA 1
ATOM 27584 C C . GLU D 2 8 ? 1.293 17.033 55.646 1.00 33.20 8 GLU D C 1
ATOM 27585 O O . GLU D 2 8 ? 2.526 17.111 55.595 1.00 26.86 8 GLU D O 1
ATOM 27597 N N . VAL D 2 9 ? 0.665 15.898 55.973 1.00 27.97 9 VAL D N 1
ATOM 27598 C CA . VAL D 2 9 ? 1.424 14.708 56.351 1.00 30.25 9 VAL D CA 1
ATOM 27599 C C . VAL D 2 9 ? 2.313 14.254 55.203 1.00 27.47 9 VAL D C 1
ATOM 27600 O O . VAL D 2 9 ? 3.394 13.695 55.426 1.00 24.20 9 VAL D O 1
ATOM 27613 N N . GLU D 2 10 ? 1.882 14.482 53.962 1.00 30.54 10 GLU D N 1
ATOM 27614 C CA . GLU D 2 10 ? 2.708 14.109 52.818 1.00 32.45 10 GLU D CA 1
ATOM 27615 C C . GLU D 2 10 ? 3.962 14.968 52.750 1.00 28.41 10 GLU D C 1
ATOM 27616 O O . GLU D 2 10 ? 5.049 14.466 52.446 1.00 27.67 10 GLU D O 1
ATOM 27628 N N . ASN D 2 11 ? 3.829 16.268 53.025 1.00 27.77 11 ASN D N 1
ATOM 27629 C CA . ASN D 2 11 ? 5.002 17.133 53.089 1.00 29.45 11 ASN D CA 1
ATOM 27630 C C . ASN D 2 11 ? 5.977 16.663 54.160 1.00 24.89 11 ASN D C 1
ATOM 27631 O O . ASN D 2 11 ? 7.192 16.652 53.940 1.00 24.85 11 ASN D O 1
ATOM 27642 N N . VAL D 2 12 ? 5.462 16.273 55.330 1.00 25.23 12 VAL D N 1
ATOM 27643 C CA . VAL D 2 12 ? 6.325 15.770 56.398 1.00 25.64 12 VAL D CA 1
ATOM 27644 C C . VAL D 2 12 ? 7.056 14.515 55.941 1.00 27.64 12 VAL D C 1
ATOM 27645 O O . VAL D 2 12 ? 8.277 14.391 56.101 1.00 27.28 12 VAL D O 1
ATOM 27658 N N . GLU D 2 13 ? 6.317 13.555 55.381 1.00 28.65 13 GLU D N 1
ATOM 27659 C CA . GLU D 2 13 ? 6.944 12.329 54.896 1.00 30.36 13 GLU D CA 1
ATOM 27660 C C . GLU D 2 13 ? 8.008 12.636 53.853 1.00 28.16 13 GLU D C 1
ATOM 27661 O O . GLU D 2 13 ? 9.083 12.024 53.852 1.00 28.74 13 GLU D O 1
ATOM 27673 N N . PHE D 2 14 ? 7.734 13.588 52.959 1.00 27.15 14 PHE D N 1
ATOM 27674 C CA . PHE D 2 14 ? 8.719 13.944 51.945 1.00 30.68 14 PHE D CA 1
ATOM 27675 C C . PHE D 2 14 ? 9.992 14.492 52.580 1.00 31.13 14 PHE D C 1
ATOM 27676 O O . PHE D 2 14 ? 11.100 14.187 52.125 1.00 28.52 14 PHE D O 1
ATOM 27693 N N . VAL D 2 15 ? 9.860 15.305 53.632 1.00 25.66 15 VAL D N 1
ATOM 27694 C CA . VAL D 2 15 ? 11.050 15.836 54.289 1.00 27.65 15 VAL D CA 1
ATOM 27695 C C . VAL D 2 15 ? 11.873 14.710 54.901 1.00 28.72 15 VAL D C 1
ATOM 27696 O O . VAL D 2 15 ? 13.104 14.798 54.967 1.00 25.58 15 VAL D O 1
ATOM 27709 N N . PHE D 2 16 ? 11.221 13.633 55.346 1.00 31.89 16 PHE D N 1
ATOM 27710 C CA . PHE D 2 16 ? 11.949 12.468 55.843 1.00 29.39 16 PHE D CA 1
ATOM 27711 C C . PHE D 2 16 ? 12.546 11.640 54.714 1.00 33.29 16 PHE D C 1
ATOM 27712 O O . PHE D 2 16 ? 13.610 11.036 54.890 1.00 33.61 16 PHE D O 1
ATOM 27729 N N . GLU D 2 17 ? 11.884 11.591 53.560 1.00 33.54 17 GLU D N 1
ATOM 27730 C CA . GLU D 2 17 ? 12.472 10.922 52.406 1.00 34.32 17 GLU D CA 1
ATOM 27731 C C . GLU D 2 17 ? 13.752 11.619 51.965 1.00 35.10 17 GLU D C 1
ATOM 27732 O O . GLU D 2 17 ? 14.746 10.962 51.635 1.00 36.55 17 GLU D O 1
ATOM 27744 N N . VAL D 2 18 ? 13.750 12.951 51.962 1.00 32.99 18 VAL D N 1
ATOM 27745 C CA . VAL D 2 18 ? 14.901 13.700 51.471 1.00 33.21 18 VAL D CA 1
ATOM 27746 C C . VAL D 2 18 ? 16.001 13.748 52.520 1.00 32.85 18 VAL D C 1
ATOM 27747 O O . VAL D 2 18 ? 17.188 13.629 52.198 1.00 33.44 18 VAL D O 1
ATOM 27760 N N . MET D 2 19 ? 15.628 13.901 53.788 1.00 30.77 19 MET D N 1
ATOM 27761 C CA . MET D 2 19 ? 16.566 14.309 54.820 1.00 34.33 19 MET D CA 1
ATOM 27762 C C . MET D 2 19 ? 17.007 13.175 55.731 1.00 34.26 19 MET D C 1
ATOM 27763 O O . MET D 2 19 ? 18.058 13.292 56.369 1.00 32.11 19 MET D O 1
ATOM 27777 N N . GLY D 2 20 ? 16.239 12.089 55.812 1.00 31.98 20 GLY D N 1
ATOM 27778 C CA . GLY D 2 20 ? 16.530 11.001 56.714 1.00 37.57 20 GLY D CA 1
ATOM 27779 C C . GLY D 2 20 ? 16.782 9.692 55.985 1.00 36.99 20 GLY D C 1
ATOM 27780 O O . GLY D 2 20 ? 16.826 9.627 54.754 1.00 37.50 20 GLY D O 1
ATOM 27784 N N . SER D 2 21 ? 16.958 8.652 56.781 1.00 39.92 21 SER D N 1
ATOM 27785 C CA . SER D 2 21 ? 17.129 7.299 56.287 1.00 46.36 21 SER D CA 1
ATOM 27786 C C . SER D 2 21 ? 15.880 6.472 56.572 1.00 47.36 21 SER D C 1
ATOM 27787 O O . SER D 2 21 ? 15.176 6.726 57.555 1.00 46.87 21 SER D O 1
ATOM 27795 N N . PRO D 2 22 ? 15.573 5.476 55.736 1.00 52.21 22 PRO D N 1
ATOM 27796 C CA . PRO D 2 22 ? 14.336 4.703 55.955 1.00 55.53 22 PRO D CA 1
ATOM 27797 C C . PRO D 2 22 ? 14.221 4.128 57.358 1.00 51.45 22 PRO D C 1
ATOM 27798 O O . PRO D 2 22 ? 13.132 4.146 57.946 1.00 49.64 22 PRO D O 1
ATOM 27809 N N . GLY D 2 23 ? 15.320 3.626 57.915 1.00 49.90 23 GLY D N 1
ATOM 27810 C CA . GLY D 2 23 ? 15.287 3.042 59.241 1.00 48.83 23 GLY D CA 1
ATOM 27811 C C . GLY D 2 23 ? 15.389 4.061 60.358 1.00 55.53 23 GLY D C 1
ATOM 27812 O O . GLY D 2 23 ? 14.491 4.165 61.198 1.00 58.03 23 GLY D O 1
ATOM 27816 N N . GLU D 2 24 ? 16.473 4.838 60.363 1.00 46.58 24 GLU D N 1
ATOM 27817 C CA . GLU D 2 24 ? 16.777 5.697 61.503 1.00 42.80 24 GLU D CA 1
ATOM 27818 C C . GLU D 2 24 ? 15.863 6.915 61.570 1.00 44.63 24 GLU D C 1
ATOM 27819 O O . GLU D 2 24 ? 15.586 7.419 62.664 1.00 40.15 24 GLU D O 1
ATOM 27831 N N . GLY D 2 25 ? 15.391 7.402 60.428 1.00 38.86 25 GLY D N 1
ATOM 27832 C CA . GLY D 2 25 ? 14.726 8.686 60.388 1.00 35.90 25 GLY D CA 1
ATOM 27833 C C . GLY D 2 25 ? 15.729 9.786 60.108 1.00 34.30 25 GLY D C 1
ATOM 27834 O O . GLY D 2 25 ? 16.699 9.566 59.378 1.00 31.55 25 GLY D O 1
ATOM 27838 N N . ILE D 2 26 ? 15.522 10.967 60.689 1.00 27.36 26 ILE D N 1
ATOM 27839 C CA . ILE D 2 26 ? 16.426 12.095 60.493 1.00 32.23 26 ILE D CA 1
ATOM 27840 C C . ILE D 2 26 ? 17.388 12.155 61.666 1.00 26.23 26 ILE D C 1
ATOM 27841 O O . ILE D 2 26 ? 17.084 11.705 62.777 1.00 27.21 26 ILE D O 1
ATOM 27857 N N . ASP D 2 27 ? 18.563 12.718 61.417 1.00 29.61 27 ASP D N 1
ATOM 27858 C CA . ASP D 2 27 ? 19.509 12.984 62.485 1.00 26.71 27 ASP D CA 1
ATOM 27859 C C . ASP D 2 27 ? 19.100 14.251 63.219 1.00 24.10 27 ASP D C 1
ATOM 27860 O O . ASP D 2 27 ? 18.649 15.223 62.607 1.00 20.59 27 ASP D O 1
ATOM 27869 N N . ALA D 2 28 ? 19.252 14.234 64.543 1.00 23.21 28 ALA D N 1
ATOM 27870 C CA . ALA D 2 28 ? 18.789 15.353 65.353 1.00 24.67 28 ALA D CA 1
ATOM 27871 C C . ALA D 2 28 ? 19.555 16.636 65.063 1.00 25.46 28 ALA D C 1
ATOM 27872 O O . ALA D 2 28 ? 19.097 17.714 65.452 1.00 23.01 28 ALA D O 1
ATOM 27879 N N . VAL D 2 29 ? 20.708 16.552 64.392 1.00 24.20 29 VAL D N 1
ATOM 27880 C CA . VAL D 2 29 ? 21.419 17.764 64.006 1.00 26.27 29 VAL D CA 1
ATOM 27881 C C . VAL D 2 29 ? 20.691 18.478 62.876 1.00 28.59 29 VAL D C 1
ATOM 27882 O O . VAL D 2 29 ? 20.899 19.681 62.668 1.00 23.20 29 VAL D O 1
ATOM 27895 N N . ASP D 2 30 ? 19.829 17.766 62.148 1.00 25.51 30 ASP D N 1
ATOM 27896 C CA . ASP D 2 30 ? 19.051 18.329 61.053 1.00 23.90 30 ASP D CA 1
ATOM 27897 C C . ASP D 2 30 ? 17.624 18.670 61.462 1.00 22.90 30 ASP D C 1
ATOM 27898 O O . ASP D 2 30 ? 16.811 19.014 60.597 1.00 21.96 30 ASP D O 1
ATOM 27907 N N . LEU D 2 31 ? 17.294 18.573 62.753 1.00 20.38 31 LEU D N 1
ATOM 27908 C CA . LEU D 2 31 ? 15.929 18.854 63.190 1.00 19.71 31 LEU D CA 1
ATOM 27909 C C . LEU D 2 31 ? 15.501 20.256 62.773 1.00 21.39 31 LEU D C 1
ATOM 27910 O O . LEU D 2 31 ? 14.410 20.447 62.224 1.00 18.80 31 LEU D O 1
ATOM 27926 N N . GLY D 2 32 ? 16.353 21.251 63.022 1.00 20.07 32 GLY D N 1
ATOM 27927 C CA . GLY D 2 32 ? 16.018 22.612 62.632 1.00 22.04 32 GLY D CA 1
ATOM 27928 C C . GLY D 2 32 ? 15.723 22.734 61.150 1.00 22.70 32 GLY D C 1
ATOM 27929 O O . GLY D 2 32 ? 14.736 23.358 60.748 1.00 18.98 32 GLY D O 1
ATOM 27933 N N . ASP D 2 33 ? 16.572 22.134 60.312 1.00 17.27 33 ASP D N 1
ATOM 27934 C CA . ASP D 2 33 ? 16.376 22.248 58.871 1.00 20.77 33 ASP D CA 1
ATOM 27935 C C . ASP D 2 33 ? 15.155 21.469 58.406 1.00 21.55 33 ASP D C 1
ATOM 27936 O O . ASP D 2 33 ? 14.520 21.851 57.417 1.00 20.55 33 ASP D O 1
ATOM 27945 N N . ALA D 2 34 ? 14.813 20.381 59.098 1.00 23.59 34 ALA D N 1
ATOM 27946 C CA . ALA D 2 34 ? 13.594 19.653 58.769 1.00 20.99 34 ALA D CA 1
ATOM 27947 C C . ALA D 2 34 ? 12.368 20.515 59.035 1.00 20.26 34 ALA D C 1
ATOM 27948 O O . ALA D 2 34 ? 11.451 20.587 58.209 1.00 18.26 34 ALA D O 1
ATOM 27955 N N . LEU D 2 35 ? 12.340 21.181 60.192 1.00 18.82 35 LEU D N 1
ATOM 27956 C CA . LEU D 2 35 ? 11.222 22.058 60.523 1.00 18.52 35 LEU D CA 1
ATOM 27957 C C . LEU D 2 35 ? 11.156 23.246 59.572 1.00 22.25 35 LEU D C 1
ATOM 27958 O O . LEU D 2 35 ? 10.066 23.658 59.157 1.00 20.53 35 LEU D O 1
ATOM 27974 N N . ARG D 2 36 ? 12.315 23.808 59.214 1.00 19.61 36 ARG D N 1
ATOM 27975 C CA . ARG D 2 36 ? 12.339 24.928 58.278 1.00 22.15 36 ARG D CA 1
ATOM 27976 C C . ARG D 2 36 ? 11.822 24.511 56.909 1.00 20.76 36 ARG D C 1
ATOM 27977 O O . ARG D 2 36 ? 11.135 25.287 56.235 1.00 19.93 36 ARG D O 1
ATOM 27998 N N . ALA D 2 37 ? 12.138 23.285 56.482 1.00 19.01 37 ALA D N 1
ATOM 27999 C CA . ALA D 2 37 ? 11.669 22.802 55.189 1.00 22.04 37 ALA D CA 1
ATOM 28000 C C . ALA D 2 37 ? 10.151 22.723 55.132 1.00 19.77 37 ALA D C 1
ATOM 28001 O O . ALA D 2 37 ? 9.578 22.764 54.039 1.00 21.18 37 ALA D O 1
ATOM 28008 N N . LEU D 2 38 ? 9.492 22.612 56.282 1.00 19.30 38 LEU D N 1
ATOM 28009 C CA . LEU D 2 38 ? 8.041 22.629 56.366 1.00 22.13 38 LEU D CA 1
ATOM 28010 C C . LEU D 2 38 ? 7.495 24.022 56.649 1.00 24.06 38 LEU D C 1
ATOM 28011 O O . LEU D 2 38 ? 6.366 24.148 57.135 1.00 21.00 38 LEU D O 1
ATOM 28027 N N . ASN D 2 39 ? 8.284 25.061 56.373 1.00 20.59 39 ASN D N 1
ATOM 28028 C CA . ASN D 2 39 ? 7.871 26.458 56.448 1.00 22.85 39 ASN D CA 1
ATOM 28029 C C . ASN D 2 39 ? 7.719 26.962 57.876 1.00 20.86 39 ASN D C 1
ATOM 28030 O O . ASN D 2 39 ? 7.004 27.939 58.118 1.00 24.82 39 ASN D O 1
ATOM 28041 N N . LEU D 2 40 ? 8.399 26.338 58.826 1.00 22.08 40 LEU D N 1
ATOM 28042 C CA . LEU D 2 40 ? 8.500 26.866 60.175 1.00 21.92 40 LEU D CA 1
ATOM 28043 C C . LEU D 2 40 ? 9.810 27.636 60.324 1.00 20.88 40 LEU D C 1
ATOM 28044 O O . LEU D 2 40 ? 10.728 27.506 59.510 1.00 16.32 40 LEU D O 1
ATOM 28060 N N . ASN D 2 41 ? 9.879 28.467 61.364 1.00 18.63 41 ASN D N 1
ATOM 28061 C CA . ASN D 2 41 ? 11.051 29.311 61.609 1.00 21.12 41 ASN D CA 1
ATOM 28062 C C . ASN D 2 41 ? 11.371 29.328 63.096 1.00 24.49 41 ASN D C 1
ATOM 28063 O O . ASN D 2 41 ? 11.370 30.381 63.740 1.00 21.65 41 ASN D O 1
ATOM 28074 N N . PRO D 2 42 ? 11.671 28.168 63.671 1.00 22.74 42 PRO D N 1
ATOM 28075 C CA . PRO D 2 42 ? 12.002 28.125 65.096 1.00 21.84 42 PRO D CA 1
ATOM 28076 C C . PRO D 2 42 ? 13.356 28.757 65.374 1.00 20.48 42 PRO D C 1
ATOM 28077 O O . PRO D 2 42 ? 14.280 28.690 64.560 1.00 17.56 42 PRO D O 1
ATOM 28088 N N . THR D 2 43 ? 13.462 29.376 66.546 1.00 20.66 43 THR D N 1
ATOM 28089 C CA . THR D 2 43 ? 14.749 29.847 67.035 1.00 21.23 43 THR D CA 1
ATOM 28090 C C . THR D 2 43 ? 15.648 28.671 67.404 1.00 22.22 43 THR D C 1
ATOM 28091 O O . THR D 2 43 ? 15.196 27.536 67.588 1.00 22.51 43 THR D O 1
ATOM 28102 N N . LEU D 2 44 ? 16.945 28.963 67.527 1.00 23.66 44 LEU D N 1
ATOM 28103 C CA . LEU D 2 44 ? 17.896 27.945 67.961 1.00 26.98 44 LEU D CA 1
ATOM 28104 C C . LEU D 2 44 ? 17.548 27.426 69.349 1.00 24.69 44 LEU D C 1
ATOM 28105 O O . LEU D 2 44 ? 17.720 26.236 69.636 1.00 21.97 44 LEU D O 1
ATOM 28121 N N . ALA D 2 45 ? 17.060 28.305 70.226 1.00 22.31 45 ALA D N 1
ATOM 28122 C CA . ALA D 2 45 ? 16.697 27.881 71.572 1.00 23.76 45 ALA D CA 1
ATOM 28123 C C . ALA D 2 45 ? 15.519 26.917 71.547 1.00 21.90 45 ALA D C 1
ATOM 28124 O O . ALA D 2 45 ? 15.495 25.939 72.301 1.00 23.10 45 ALA D O 1
ATOM 28131 N N . LEU D 2 46 ? 14.528 27.183 70.697 1.00 20.45 46 LEU D N 1
ATOM 28132 C CA . LEU D 2 46 ? 13.376 26.294 70.608 1.00 21.92 46 LEU D CA 1
ATOM 28133 C C . LEU D 2 46 ? 13.774 24.944 70.021 1.00 22.85 46 LEU D C 1
ATOM 28134 O O . LEU D 2 46 ? 13.279 23.901 70.460 1.00 23.86 46 LEU D O 1
ATOM 28150 N N . ILE D 2 47 ? 14.679 24.945 69.038 1.00 23.98 47 ILE D N 1
ATOM 28151 C CA . ILE D 2 47 ? 15.164 23.691 68.464 1.00 22.92 47 ILE D CA 1
ATOM 28152 C C . ILE D 2 47 ? 15.851 22.853 69.533 1.00 24.98 47 ILE D C 1
ATOM 28153 O O . ILE D 2 47 ? 15.605 21.647 69.659 1.00 24.09 47 ILE D O 1
ATOM 28169 N N . GLU D 2 48 ? 16.735 23.479 70.310 1.00 22.49 48 GLU D N 1
ATOM 28170 C CA . GLU D 2 48 ? 17.462 22.753 71.345 1.00 24.82 48 GLU D CA 1
ATOM 28171 C C . GLU D 2 48 ? 16.519 22.242 72.423 1.00 24.65 48 GLU D C 1
ATOM 28172 O O . GLU D 2 48 ? 16.677 21.118 72.916 1.00 22.59 48 GLU D O 1
ATOM 28184 N N . LYS D 2 49 ? 15.537 23.057 72.808 1.00 22.34 49 LYS D N 1
ATOM 28185 C CA . LYS D 2 49 ? 14.593 22.650 73.841 1.00 25.09 49 LYS D CA 1
ATOM 28186 C C . LYS D 2 49 ? 13.839 21.387 73.442 1.00 25.38 49 LYS D C 1
ATOM 28187 O O . LYS D 2 49 ? 13.467 20.583 74.307 1.00 22.93 49 LYS D O 1
ATOM 28206 N N . LEU D 2 50 ? 13.617 21.185 72.145 1.00 23.34 50 LEU D N 1
ATOM 28207 C CA . LEU D 2 50 ? 12.843 20.053 71.653 1.00 24.44 50 LEU D CA 1
ATOM 28208 C C . LEU D 2 50 ? 13.709 18.896 71.164 1.00 21.23 50 LEU D C 1
ATOM 28209 O O . LEU D 2 50 ? 13.191 17.990 70.504 1.00 24.54 50 LEU D O 1
ATOM 28225 N N . GLY D 2 51 ? 15.006 18.903 71.464 1.00 23.95 51 GLY D N 1
ATOM 28226 C CA . GLY D 2 51 ? 15.857 17.750 71.233 1.00 21.71 51 GLY D CA 1
ATOM 28227 C C . GLY D 2 51 ? 16.893 17.919 70.145 1.00 24.64 51 GLY D C 1
ATOM 28228 O O . GLY D 2 51 ? 17.601 16.952 69.837 1.00 21.47 51 GLY D O 1
ATOM 28232 N N . GLY D 2 52 ? 17.005 19.099 69.546 1.00 24.44 52 GLY D N 1
ATOM 28233 C CA . GLY D 2 52 ? 18.019 19.298 68.527 1.00 23.70 52 GLY D CA 1
ATOM 28234 C C . GLY D 2 52 ? 19.413 19.114 69.101 1.00 28.41 52 GLY D C 1
ATOM 28235 O O . GLY D 2 52 ? 19.684 19.460 70.253 1.00 27.27 52 GLY D O 1
ATOM 28239 N N . THR D 2 53 ? 20.299 18.549 68.289 1.00 27.42 53 THR D N 1
ATOM 28240 C CA . THR D 2 53 ? 21.690 18.338 68.654 1.00 28.50 53 THR D CA 1
ATOM 28241 C C . THR D 2 53 ? 22.589 19.177 67.756 1.00 29.41 53 THR D C 1
ATOM 28242 O O . THR D 2 53 ? 22.147 19.767 66.766 1.00 25.41 53 THR D O 1
ATOM 28253 N N . LYS D 2 54 ? 23.873 19.222 68.113 1.00 35.22 54 LYS D N 1
ATOM 28254 C CA . LYS D 2 54 ? 24.842 20.028 67.388 1.00 32.88 54 LYS D CA 1
ATOM 28255 C C . LYS D 2 54 ? 25.925 19.214 66.700 1.00 37.81 54 LYS D C 1
ATOM 28256 O O . LYS D 2 54 ? 26.619 19.758 65.833 1.00 41.54 54 LYS D O 1
ATOM 28275 N N . LYS D 2 55 ? 26.085 17.937 67.039 1.00 37.98 55 LYS D N 1
ATOM 28276 C CA . LYS D 2 55 ? 26.992 17.056 66.321 1.00 43.02 55 LYS D CA 1
ATOM 28277 C C . LYS D 2 55 ? 26.214 15.870 65.769 1.00 40.87 55 LYS D C 1
ATOM 28278 O O . LYS D 2 55 ? 25.346 15.309 66.444 1.00 37.47 55 LYS D O 1
ATOM 28297 N N . ARG D 2 56 ? 26.529 15.502 64.534 1.00 39.83 56 ARG D N 1
ATOM 28298 C CA . ARG D 2 56 ? 25.812 14.439 63.853 1.00 36.83 56 ARG D CA 1
ATOM 28299 C C . ARG D 2 56 ? 26.026 13.099 64.551 1.00 38.87 56 ARG D C 1
ATOM 28300 O O . ARG D 2 56 ? 27.028 12.880 65.238 1.00 40.42 56 ARG D O 1
ATOM 28321 N N . ASN D 2 57 ? 25.054 12.203 64.377 1.00 35.62 57 ASN D N 1
ATOM 28322 C CA . ASN D 2 57 ? 25.116 10.815 64.827 1.00 37.52 57 ASN D CA 1
ATOM 28323 C C . ASN D 2 57 ? 25.069 10.666 66.345 1.00 35.76 57 ASN D C 1
ATOM 28324 O O . ASN D 2 57 ? 25.405 9.601 66.869 1.00 39.97 57 ASN D O 1
ATOM 28335 N N . GLU D 2 58 ? 24.642 11.697 67.071 1.00 35.58 58 GLU D N 1
ATOM 28336 C CA . GLU D 2 58 ? 24.374 11.552 68.498 1.00 35.06 58 GLU D CA 1
ATOM 28337 C C . GLU D 2 58 ? 22.953 11.088 68.782 1.00 33.73 58 GLU D C 1
ATOM 28338 O O . GLU D 2 58 ? 22.711 10.444 69.811 1.00 31.99 58 GLU D O 1
ATOM 28350 N N . LYS D 2 59 ? 22.008 11.403 67.899 1.00 30.94 59 LYS D N 1
ATOM 28351 C CA . LYS D 2 59 ? 20.598 11.150 68.157 1.00 27.62 59 LYS D CA 1
ATOM 28352 C C . LYS D 2 59 ? 19.855 11.085 66.832 1.00 29.53 59 LYS D C 1
ATOM 28353 O O . LYS D 2 59 ? 20.105 11.893 65.933 1.00 26.18 59 LYS D O 1
ATOM 28372 N N . LYS D 2 60 ? 18.948 10.119 66.720 1.00 27.97 60 LYS D N 1
ATOM 28373 C CA . LYS D 2 60 ? 18.082 9.976 65.561 1.00 27.57 60 LYS D CA 1
ATOM 28374 C C . LYS D 2 60 ? 16.639 10.202 65.986 1.00 28.22 60 LYS D C 1
ATOM 28375 O O . LYS D 2 60 ? 16.261 9.921 67.128 1.00 27.69 60 LYS D O 1
ATOM 28394 N N . ILE D 2 61 ? 15.832 10.714 65.058 1.00 28.23 61 ILE D N 1
ATOM 28395 C CA . ILE D 2 61 ? 14.437 11.056 65.324 1.00 23.86 61 ILE D CA 1
ATOM 28396 C C . ILE D 2 61 ? 13.565 10.355 64.290 1.00 26.40 61 ILE D C 1
ATOM 28397 O O . ILE D 2 61 ? 13.674 10.632 63.088 1.00 22.44 61 ILE D O 1
ATOM 28413 N N . LYS D 2 62 ? 12.701 9.457 64.755 1.00 26.11 62 LYS D N 1
ATOM 28414 C CA . LYS D 2 62 ? 11.755 8.787 63.878 1.00 30.94 62 LYS D CA 1
ATOM 28415 C C . LYS D 2 62 ? 10.580 9.711 63.565 1.00 26.66 62 LYS D C 1
ATOM 28416 O O . LYS D 2 62 ? 10.341 10.705 64.251 1.00 25.15 62 LYS D O 1
ATOM 28435 N N . LEU D 2 63 ? 9.831 9.352 62.521 1.00 27.85 63 LEU D N 1
ATOM 28436 C CA . LEU D 2 63 ? 8.664 10.136 62.125 1.00 30.21 63 LEU D CA 1
ATOM 28437 C C . LEU D 2 63 ? 7.695 10.319 63.287 1.00 29.84 63 LEU D C 1
ATOM 28438 O O . LEU D 2 63 ? 7.242 11.436 63.565 1.00 24.39 63 LEU D O 1
ATOM 28454 N N . ASP D 2 64 ? 7.349 9.224 63.970 1.00 31.23 64 ASP D N 1
ATOM 28455 C CA . ASP D 2 64 ? 6.396 9.304 65.071 1.00 31.77 64 ASP D CA 1
ATOM 28456 C C . ASP D 2 64 ? 6.929 10.126 66.239 1.00 27.89 64 ASP D C 1
ATOM 28457 O O . ASP D 2 64 ? 6.137 10.623 67.046 1.00 25.93 64 ASP D O 1
ATOM 28466 N N . GLU D 2 65 ? 8.247 10.287 66.342 1.00 24.36 65 GLU D N 1
ATOM 28467 C CA . GLU D 2 65 ? 8.810 11.206 67.323 1.00 28.45 65 GLU D CA 1
ATOM 28468 C C . GLU D 2 65 ? 8.851 12.629 66.782 1.00 26.19 65 GLU D C 1
ATOM 28469 O O . GLU D 2 65 ? 8.751 13.589 67.553 1.00 25.86 65 GLU D O 1
ATOM 28481 N N . PHE D 2 66 ? 8.964 12.779 65.461 1.00 24.03 66 PHE D N 1
ATOM 28482 C CA . PHE D 2 66 ? 9.025 14.104 64.860 1.00 25.49 66 PHE D CA 1
ATOM 28483 C C . PHE D 2 66 ? 7.666 14.794 64.889 1.00 23.33 66 PHE D C 1
ATOM 28484 O O . PHE D 2 66 ? 7.582 15.995 65.170 1.00 19.64 66 PHE D O 1
ATOM 28501 N N . LEU D 2 67 ? 6.592 14.055 64.611 1.00 20.71 67 LEU D N 1
ATOM 28502 C CA . LEU D 2 67 ? 5.262 14.658 64.514 1.00 25.06 67 LEU D CA 1
ATOM 28503 C C . LEU D 2 67 ? 4.881 15.490 65.732 1.00 24.24 67 LEU D C 1
ATOM 28504 O O . LEU D 2 67 ? 4.390 16.615 65.548 1.00 21.84 67 LEU D O 1
ATOM 28520 N N . PRO D 2 68 ? 5.048 15.019 66.972 1.00 23.78 68 PRO D N 1
ATOM 28521 C CA . PRO D 2 68 ? 4.709 15.883 68.114 1.00 22.89 68 PRO D CA 1
ATOM 28522 C C . PRO D 2 68 ? 5.618 17.094 68.239 1.00 25.84 68 PRO D C 1
ATOM 28523 O O . PRO D 2 68 ? 5.167 18.141 68.718 1.00 23.34 68 PRO D O 1
ATOM 28534 N N . ILE D 2 69 ? 6.884 16.981 67.835 1.00 22.88 69 ILE D N 1
ATOM 28535 C CA . ILE D 2 69 ? 7.768 18.144 67.817 1.00 22.06 69 ILE D CA 1
ATOM 28536 C C . ILE D 2 69 ? 7.280 19.149 66.784 1.00 24.77 69 ILE D C 1
ATOM 28537 O O . ILE D 2 69 ? 7.104 20.339 67.077 1.00 21.52 69 ILE D O 1
ATOM 28553 N N . TYR D 2 70 ? 7.045 18.677 65.560 1.00 23.28 70 TYR D N 1
ATOM 28554 C CA . TYR D 2 70 ? 6.511 19.532 64.509 1.00 24.87 70 TYR D CA 1
ATOM 28555 C C . TYR D 2 70 ? 5.231 20.226 64.962 1.00 25.98 70 TYR D C 1
ATOM 28556 O O . TYR D 2 70 ? 5.087 21.446 64.821 1.00 24.76 70 TYR D O 1
ATOM 28574 N N . SER D 2 71 ? 4.293 19.459 65.524 1.00 24.54 71 SER D N 1
ATOM 28575 C CA . SER D 2 71 ? 3.012 20.025 65.939 1.00 24.77 71 SER D CA 1
ATOM 28576 C C . SER D 2 71 ? 3.195 21.127 66.976 1.00 29.05 71 SER D C 1
ATOM 28577 O O . SER D 2 71 ? 2.513 22.156 66.925 1.00 28.67 71 SER D O 1
ATOM 28585 N N . GLN D 2 72 ? 4.098 20.924 67.938 1.00 27.65 72 GLN D N 1
ATOM 28586 C CA . GLN D 2 72 ? 4.309 21.927 68.977 1.00 29.32 72 GLN D CA 1
ATOM 28587 C C . GLN D 2 72 ? 4.848 23.228 68.388 1.00 27.47 72 GLN D C 1
ATOM 28588 O O . GLN D 2 72 ? 4.369 24.319 68.718 1.00 27.47 72 GLN D O 1
ATOM 28602 N N . VAL D 2 73 ? 5.857 23.134 67.520 1.00 27.88 73 VAL D N 1
ATOM 28603 C CA . VAL D 2 73 ? 6.405 24.334 66.893 1.00 28.60 73 VAL D CA 1
ATOM 28604 C C . VAL D 2 73 ? 5.332 25.040 66.077 1.00 30.77 73 VAL D C 1
ATOM 28605 O O . VAL D 2 73 ? 5.244 26.274 66.074 1.00 29.21 73 VAL D O 1
ATOM 28618 N N . LYS D 2 74 ? 4.495 24.271 65.376 1.00 30.31 74 LYS D N 1
ATOM 28619 C CA . LYS D 2 74 ? 3.513 24.876 64.485 1.00 30.55 74 LYS D CA 1
ATOM 28620 C C . LYS D 2 74 ? 2.418 25.600 65.255 1.00 31.96 74 LYS D C 1
ATOM 28621 O O . LYS D 2 74 ? 1.875 26.594 64.760 1.00 36.09 74 LYS D O 1
ATOM 28640 N N . LYS D 2 75 ? 2.084 25.131 66.456 1.00 33.32 75 LYS D N 1
ATOM 28641 C CA . LYS D 2 75 ? 1.047 25.754 67.268 1.00 38.67 75 LYS D CA 1
ATOM 28642 C C . LYS D 2 75 ? 1.569 26.874 68.158 1.00 40.50 75 LYS D C 1
ATOM 28643 O O . LYS D 2 75 ? 0.760 27.624 68.714 1.00 45.17 75 LYS D O 1
ATOM 28662 N N . GLU D 2 76 ? 2.883 27.001 68.324 1.00 37.30 76 GLU D N 1
ATOM 28663 C CA . GLU D 2 76 ? 3.433 28.105 69.100 1.00 45.85 76 GLU D CA 1
ATOM 28664 C C . GLU D 2 76 ? 3.294 29.400 68.306 1.00 48.57 76 GLU D C 1
ATOM 28665 O O . GLU D 2 76 ? 3.866 29.537 67.220 1.00 43.97 76 GLU D O 1
ATOM 28677 N N . LYS D 2 77 ? 2.543 30.356 68.856 1.00 54.90 77 LYS D N 1
ATOM 28678 C CA . LYS D 2 77 ? 2.139 31.528 68.087 1.00 56.67 77 LYS D CA 1
ATOM 28679 C C . LYS D 2 77 ? 3.245 32.576 68.010 1.00 54.44 77 LYS D C 1
ATOM 28680 O O . LYS D 2 77 ? 3.479 33.154 66.941 1.00 51.89 77 LYS D O 1
ATOM 28699 N N . GLU D 2 78 ? 3.930 32.837 69.122 1.00 50.52 78 GLU D N 1
ATOM 28700 C CA . GLU D 2 78 ? 4.883 33.946 69.210 1.00 50.60 78 GLU D CA 1
ATOM 28701 C C . GLU D 2 78 ? 6.231 33.506 68.651 1.00 43.23 78 GLU D C 1
ATOM 28702 O O . GLU D 2 78 ? 7.123 33.069 69.379 1.00 38.42 78 GLU D O 1
ATOM 28714 N N . GLN D 2 79 ? 6.384 33.643 67.332 1.00 35.17 79 GLN D N 1
ATOM 28715 C CA . GLN D 2 79 ? 7.647 33.326 66.678 1.00 32.80 79 GLN D CA 1
ATOM 28716 C C . GLN D 2 79 ? 8.006 34.339 65.597 1.00 28.07 79 GLN D C 1
ATOM 28717 O O . GLN D 2 79 ? 8.902 34.068 64.787 1.00 22.32 79 GLN D O 1
ATOM 28731 N N . GLY D 2 80 ? 7.349 35.490 65.561 1.00 25.60 80 GLY D N 1
ATOM 28732 C CA . GLY D 2 80 ? 7.719 36.547 64.650 1.00 28.14 80 GLY D CA 1
ATOM 28733 C C . GLY D 2 80 ? 7.016 36.443 63.308 1.00 26.57 80 GLY D C 1
ATOM 28734 O O . GLY D 2 80 ? 6.451 35.416 62.937 1.00 27.37 80 GLY D O 1
ATOM 28738 N N . CYS D 2 81 ? 7.067 37.546 62.573 1.00 28.65 81 CYS D N 1
ATOM 28739 C CA . CYS D 2 81 ? 6.486 37.633 61.242 1.00 27.96 81 CYS D CA 1
ATOM 28740 C C . CYS D 2 81 ? 6.987 38.924 60.609 1.00 24.80 81 CYS D C 1
ATOM 28741 O O . CYS D 2 81 ? 7.677 39.722 61.247 1.00 24.29 81 CYS D O 1
ATOM 28749 N N . TYR D 2 82 ? 6.638 39.107 59.335 1.00 23.95 82 TYR D N 1
ATOM 28750 C CA . TYR D 2 82 ? 7.009 40.319 58.612 1.00 31.20 82 TYR D CA 1
ATOM 28751 C C . TYR D 2 82 ? 6.662 41.571 59.411 1.00 27.06 82 TYR D C 1
ATOM 28752 O O . TYR D 2 82 ? 7.502 42.458 59.596 1.00 23.60 82 TYR D O 1
ATOM 28770 N N . GLU D 2 83 ? 5.423 41.655 59.899 1.00 25.05 83 GLU D N 1
ATOM 28771 C CA . GLU D 2 83 ? 4.974 42.868 60.578 1.00 27.85 83 GLU D CA 1
ATOM 28772 C C . GLU D 2 83 ? 5.808 43.155 61.822 1.00 28.80 83 GLU D C 1
ATOM 28773 O O . GLU D 2 83 ? 6.124 44.317 62.108 1.00 28.91 83 GLU D O 1
ATOM 28785 N N . ASP D 2 84 ? 6.162 42.115 62.583 1.00 25.94 84 ASP D N 1
ATOM 28786 C CA . ASP D 2 84 ? 6.999 42.315 63.763 1.00 26.23 84 ASP D CA 1
ATOM 28787 C C . ASP D 2 84 ? 8.368 42.857 63.380 1.00 26.56 84 ASP D C 1
ATOM 28788 O O . ASP D 2 84 ? 8.932 43.704 64.084 1.00 28.21 84 ASP D O 1
ATOM 28797 N N . PHE D 2 85 ? 8.927 42.373 62.272 1.00 23.87 85 PHE D N 1
ATOM 28798 C CA . PHE D 2 85 ? 10.252 42.820 61.866 1.00 25.18 85 PHE D CA 1
ATOM 28799 C C . PHE D 2 85 ? 10.221 44.246 61.330 1.00 25.49 85 PHE D C 1
ATOM 28800 O O . PHE D 2 85 ? 11.208 44.977 61.466 1.00 24.41 85 PHE D O 1
ATOM 28817 N N . ILE D 2 86 ? 9.105 44.661 60.728 1.00 26.55 86 ILE D N 1
ATOM 28818 C CA . ILE D 2 86 ? 8.952 46.060 60.332 1.00 29.53 86 ILE D CA 1
ATOM 28819 C C . ILE D 2 86 ? 9.042 46.964 61.556 1.00 26.91 86 ILE D C 1
ATOM 28820 O O . ILE D 2 86 ? 9.786 47.951 61.568 1.00 28.89 86 ILE D O 1
ATOM 28836 N N . GLU D 2 87 ? 8.280 46.641 62.605 1.00 26.46 87 GLU D N 1
ATOM 28837 C CA . GLU D 2 87 ? 8.313 47.447 63.822 1.00 31.28 87 GLU D CA 1
ATOM 28838 C C . GLU D 2 87 ? 9.702 47.450 64.443 1.00 30.90 87 GLU D C 1
ATOM 28839 O O . GLU D 2 87 ? 10.155 48.475 64.966 1.00 30.00 87 GLU D O 1
ATOM 28851 N N . CYS D 2 88 ? 10.395 46.313 64.396 1.00 29.11 88 CYS D N 1
ATOM 28852 C CA . CYS D 2 88 ? 11.724 46.232 64.992 1.00 28.23 88 CYS D CA 1
ATOM 28853 C C . CYS D 2 88 ? 12.702 47.164 64.288 1.00 29.77 88 CYS D C 1
ATOM 28854 O O . CYS D 2 88 ? 13.473 47.879 64.937 1.00 27.14 88 CYS D O 1
ATOM 28862 N N . LEU D 2 89 ? 12.696 47.160 62.956 1.00 26.93 89 LEU D N 1
ATOM 28863 C CA . LEU D 2 89 ? 13.645 47.980 62.216 1.00 29.57 89 LEU D CA 1
ATOM 28864 C C . LEU D 2 89 ? 13.268 49.456 62.186 1.00 27.49 89 LEU D C 1
ATOM 28865 O O . LEU D 2 89 ? 14.112 50.280 61.817 1.00 28.64 89 LEU D O 1
ATOM 28881 N N . LYS D 2 90 ? 12.040 49.813 62.568 1.00 28.50 90 LYS D N 1
ATOM 28882 C CA . LYS D 2 90 ? 11.717 51.224 62.751 1.00 32.67 90 LYS D CA 1
ATOM 28883 C C . LYS D 2 90 ? 12.605 51.864 63.811 1.00 32.08 90 LYS D C 1
ATOM 28884 O O . LYS D 2 90 ? 12.809 53.083 63.792 1.00 31.75 90 LYS D O 1
ATOM 28903 N N . LEU D 2 91 ? 13.132 51.062 64.746 1.00 28.17 91 LEU D N 1
ATOM 28904 C CA . LEU D 2 91 ? 14.055 51.569 65.758 1.00 29.22 91 LEU D CA 1
ATOM 28905 C C . LEU D 2 91 ? 15.305 52.174 65.141 1.00 27.44 91 LEU D C 1
ATOM 28906 O O . LEU D 2 91 ? 15.993 52.960 65.801 1.00 27.55 91 LEU D O 1
ATOM 28922 N N . TYR D 2 92 ? 15.627 51.807 63.904 1.00 29.43 92 TYR D N 1
ATOM 28923 C CA . TYR D 2 92 ? 16.776 52.350 63.195 1.00 29.06 92 TYR D CA 1
ATOM 28924 C C . TYR D 2 92 ? 16.361 53.334 62.110 1.00 27.78 92 TYR D C 1
ATOM 28925 O O . TYR D 2 92 ? 17.209 53.780 61.330 1.00 30.64 92 TYR D O 1
ATOM 28943 N N . ASP D 2 93 ? 15.075 53.687 62.055 1.00 32.48 93 ASP D N 1
ATOM 28944 C CA . ASP D 2 93 ? 14.509 54.503 60.983 1.00 36.10 93 ASP D CA 1
ATOM 28945 C C . ASP D 2 93 ? 14.298 55.915 61.527 1.00 36.94 93 ASP D C 1
ATOM 28946 O O . ASP D 2 93 ? 13.200 56.307 61.921 1.00 34.02 93 ASP D O 1
ATOM 28955 N N . LYS D 2 94 ? 15.387 56.685 61.553 1.00 42.33 94 LYS D N 1
ATOM 28956 C CA . LYS D 2 94 ? 15.339 58.029 62.123 1.00 50.26 94 LYS D CA 1
ATOM 28957 C C . LYS D 2 94 ? 14.328 58.903 61.389 1.00 55.93 94 LYS D C 1
ATOM 28958 O O . LYS D 2 94 ? 13.517 59.596 62.015 1.00 58.24 94 LYS D O 1
ATOM 28977 N N . GLU D 2 95 ? 14.361 58.881 60.059 1.00 52.22 95 GLU D N 1
ATOM 28978 C CA . GLU D 2 95 ? 13.495 59.728 59.248 1.00 50.11 95 GLU D CA 1
ATOM 28979 C C . GLU D 2 95 ? 12.073 59.197 59.134 1.00 47.89 95 GLU D C 1
ATOM 28980 O O . GLU D 2 95 ? 11.224 59.877 58.550 1.00 51.50 95 GLU D O 1
ATOM 28992 N N . GLU D 2 96 ? 11.789 58.012 59.671 1.00 47.94 96 GLU D N 1
ATOM 28993 C CA . GLU D 2 96 ? 10.471 57.392 59.537 1.00 46.92 96 GLU D CA 1
ATOM 28994 C C . GLU D 2 96 ? 10.049 57.307 58.069 1.00 46.39 96 GLU D C 1
ATOM 28995 O O . GLU D 2 96 ? 8.888 57.536 57.718 1.00 45.29 96 GLU D O 1
ATOM 29007 N N . ASN D 2 97 ? 11.004 56.963 57.201 1.00 40.72 97 ASN D N 1
ATOM 29008 C CA . ASN D 2 97 ? 10.754 56.854 55.767 1.00 44.02 97 ASN D CA 1
ATOM 29009 C C . ASN D 2 97 ? 11.037 55.451 55.234 1.00 42.30 97 ASN D C 1
ATOM 29010 O O . ASN D 2 97 ? 11.268 55.284 54.032 1.00 38.84 97 ASN D O 1
ATOM 29021 N N . GLY D 2 98 ? 11.041 54.442 56.103 1.00 36.28 98 GLY D N 1
ATOM 29022 C CA . GLY D 2 98 ? 11.238 53.077 55.658 1.00 33.35 98 GLY D CA 1
ATOM 29023 C C . GLY D 2 98 ? 12.651 52.733 55.247 1.00 31.59 98 GLY D C 1
ATOM 29024 O O . GLY D 2 98 ? 12.855 51.735 54.550 1.00 30.97 98 GLY D O 1
ATOM 29028 N N . THR D 2 99 ? 13.636 53.523 55.659 1.00 31.39 99 THR D N 1
ATOM 29029 C CA . THR D 2 99 ? 15.028 53.265 55.334 1.00 29.96 99 THR D CA 1
ATOM 29030 C C . THR D 2 99 ? 15.850 53.182 56.613 1.00 28.12 99 THR D C 1
ATOM 29031 O O . THR D 2 99 ? 15.443 53.662 57.674 1.00 30.41 99 THR D O 1
ATOM 29042 N N . MET D 2 100 ? 17.016 52.554 56.496 1.00 25.18 100 MET D N 1
ATOM 29043 C CA . MET D 2 100 ? 17.971 52.470 57.590 1.00 30.69 100 MET D CA 1
ATOM 29044 C C . MET D 2 100 ? 19.346 52.274 56.978 1.00 28.53 100 MET D C 1
ATOM 29045 O O . MET D 2 100 ? 19.480 52.029 55.777 1.00 31.54 100 MET D O 1
ATOM 29059 N N . LEU D 2 101 ? 20.374 52.390 57.810 1.00 29.16 101 LEU D N 1
ATOM 29060 C CA . LEU D 2 101 ? 21.734 52.158 57.348 1.00 30.35 101 LEU D CA 1
ATOM 29061 C C . LEU D 2 101 ? 21.990 50.663 57.204 1.00 34.21 101 LEU D C 1
ATOM 29062 O O . LEU D 2 101 ? 21.794 49.896 58.150 1.00 30.96 101 LEU D O 1
ATOM 29078 N N . LEU D 2 102 ? 22.433 50.253 56.014 1.00 34.93 102 LEU D N 1
ATOM 29079 C CA . LEU D 2 102 ? 22.772 48.853 55.796 1.00 33.89 102 LEU D CA 1
ATOM 29080 C C . LEU D 2 102 ? 23.720 48.355 56.875 1.00 33.55 102 LEU D C 1
ATOM 29081 O O . LEU D 2 102 ? 23.576 47.233 57.374 1.00 31.75 102 LEU D O 1
ATOM 29097 N N . ALA D 2 103 ? 24.691 49.188 57.258 1.00 34.26 103 ALA D N 1
ATOM 29098 C CA . ALA D 2 103 ? 25.657 48.793 58.276 1.00 33.93 103 ALA D CA 1
ATOM 29099 C C . ALA D 2 103 ? 24.986 48.524 59.616 1.00 30.78 103 ALA D C 1
ATOM 29100 O O . ALA D 2 103 ? 25.431 47.647 60.363 1.00 31.92 103 ALA D O 1
ATOM 29107 N N . GLU D 2 104 ? 23.930 49.270 59.945 1.00 30.13 104 GLU D N 1
ATOM 29108 C CA . GLU D 2 104 ? 23.210 49.022 61.190 1.00 30.39 104 GLU D CA 1
ATOM 29109 C C . GLU D 2 104 ? 22.523 47.661 61.170 1.00 32.55 104 GLU D C 1
ATOM 29110 O O . GLU D 2 104 ? 22.566 46.923 62.161 1.00 23.92 104 GLU D O 1
ATOM 29122 N N . LEU D 2 105 ? 21.868 47.315 60.058 1.00 30.31 105 LEU D N 1
ATOM 29123 C CA . LEU D 2 105 ? 21.200 46.020 59.979 1.00 30.31 105 LEU D CA 1
ATOM 29124 C C . LEU D 2 105 ? 22.209 44.883 60.010 1.00 26.48 105 LEU D C 1
ATOM 29125 O O . LEU D 2 105 ? 21.992 43.869 60.686 1.00 27.73 105 LEU D O 1
ATOM 29141 N N . GLN D 2 106 ? 23.315 45.029 59.281 1.00 27.88 106 GLN D N 1
ATOM 29142 C CA . GLN D 2 106 ? 24.329 43.984 59.275 1.00 29.46 106 GLN D CA 1
ATOM 29143 C C . GLN D 2 106 ? 24.879 43.748 60.675 1.00 30.16 106 GLN D C 1
ATOM 29144 O O . GLN D 2 106 ? 25.092 42.600 61.082 1.00 25.96 106 GLN D O 1
ATOM 29158 N N . HIS D 2 107 ? 25.107 44.821 61.434 1.00 27.88 107 HIS D N 1
ATOM 29159 C CA . HIS D 2 107 ? 25.632 44.662 62.785 1.00 30.69 107 HIS D CA 1
ATOM 29160 C C . HIS D 2 107 ? 24.618 43.968 63.686 1.00 25.81 107 HIS D C 1
ATOM 29161 O O . HIS D 2 107 ? 24.961 43.033 64.415 1.00 26.34 107 HIS D O 1
ATOM 29175 N N . ALA D 2 108 ? 23.362 44.414 63.648 1.00 25.74 108 ALA D N 1
ATOM 29176 C CA . ALA D 2 108 ? 22.335 43.814 64.491 1.00 26.58 108 ALA D CA 1
ATOM 29177 C C . ALA D 2 108 ? 22.241 42.309 64.258 1.00 25.28 108 ALA D C 1
ATOM 29178 O O . ALA D 2 108 ? 22.172 41.525 65.210 1.00 24.76 108 ALA D O 1
ATOM 29185 N N . LEU D 2 109 ? 22.235 41.888 62.991 1.00 24.43 109 LEU D N 1
ATOM 29186 C CA . LEU D 2 109 ? 22.144 40.464 62.681 1.00 26.97 109 LEU D CA 1
ATOM 29187 C C . LEU D 2 109 ? 23.363 39.700 63.178 1.00 26.73 109 LEU D C 1
ATOM 29188 O O . LEU D 2 109 ? 23.259 38.509 63.493 1.00 22.70 109 LEU D O 1
ATOM 29204 N N . LEU D 2 110 ? 24.521 40.360 63.255 1.00 25.91 110 LEU D N 1
ATOM 29205 C CA . LEU D 2 110 ? 25.764 39.711 63.650 1.00 26.46 110 LEU D CA 1
ATOM 29206 C C . LEU D 2 110 ? 26.088 39.858 65.133 1.00 25.43 110 LEU D C 1
ATOM 29207 O O . LEU D 2 110 ? 27.037 39.222 65.602 1.00 26.17 110 LEU D O 1
ATOM 29223 N N . ALA D 2 111 ? 25.338 40.668 65.880 1.00 25.50 111 ALA D N 1
ATOM 29224 C CA . ALA D 2 111 ? 25.692 40.980 67.262 1.00 25.32 111 ALA D CA 1
ATOM 29225 C C . ALA D 2 111 ? 24.565 40.797 68.264 1.00 24.03 111 ALA D C 1
ATOM 29226 O O . ALA D 2 111 ? 24.855 40.677 69.460 1.00 28.68 111 ALA D O 1
ATOM 29233 N N . LEU D 2 112 ? 23.307 40.779 67.838 1.00 25.38 112 LEU D N 1
ATOM 29234 C CA . LEU D 2 112 ? 22.177 40.657 68.745 1.00 26.50 112 LEU D CA 1
ATOM 29235 C C . LEU D 2 112 ? 21.525 39.285 68.612 1.00 23.79 112 LEU D C 1
ATOM 29236 O O . LEU D 2 112 ? 21.794 38.525 67.679 1.00 24.31 112 LEU D O 1
ATOM 29252 N N . GLY D 2 113 ? 20.660 38.982 69.576 1.00 24.44 113 GLY D N 1
ATOM 29253 C CA . GLY D 2 113 ? 19.828 37.791 69.509 1.00 24.03 113 GLY D CA 1
ATOM 29254 C C . GLY D 2 113 ? 20.641 36.519 69.374 1.00 25.01 113 GLY D C 1
ATOM 29255 O O . GLY D 2 113 ? 21.538 36.234 70.174 1.00 26.28 113 GLY D O 1
ATOM 29259 N N . GLU D 2 114 ? 20.299 35.725 68.363 1.00 23.53 114 GLU D N 1
ATOM 29260 C CA . GLU D 2 114 ? 21.025 34.510 68.001 1.00 24.69 114 GLU D CA 1
ATOM 29261 C C . GLU D 2 114 ? 21.793 34.831 66.721 1.00 26.32 114 GLU D C 1
ATOM 29262 O O . GLU D 2 114 ? 21.361 34.524 65.608 1.00 22.05 114 GLU D O 1
ATOM 29274 N N . SER D 2 115 ? 22.953 35.457 66.895 1.00 27.34 115 SER D N 1
ATOM 29275 C CA . SER D 2 115 ? 23.622 36.126 65.787 1.00 25.30 115 SER D CA 1
ATOM 29276 C C . SER D 2 115 ? 23.984 35.145 64.680 1.00 25.72 115 SER D C 1
ATOM 29277 O O . SER D 2 115 ? 24.397 34.011 64.936 1.00 26.32 115 SER D O 1
ATOM 29285 N N . LEU D 2 116 ? 23.822 35.597 63.438 1.00 24.54 116 LEU D N 1
ATOM 29286 C CA . LEU D 2 116 ? 24.275 34.863 62.269 1.00 23.67 116 LEU D CA 1
ATOM 29287 C C . LEU D 2 116 ? 25.782 35.051 62.100 1.00 27.40 116 LEU D C 1
ATOM 29288 O O . LEU D 2 116 ? 26.433 35.776 62.860 1.00 25.81 116 LEU D O 1
ATOM 29304 N N . ASP D 2 117 ? 26.354 34.390 61.097 1.00 26.52 117 ASP D N 1
ATOM 29305 C CA . ASP D 2 117 ? 27.749 34.601 60.734 1.00 32.54 117 ASP D CA 1
ATOM 29306 C C . ASP D 2 117 ? 27.834 35.420 59.452 1.00 29.94 117 ASP D C 1
ATOM 29307 O O . ASP D 2 117 ? 26.837 35.655 58.763 1.00 30.95 117 ASP D O 1
ATOM 29316 N N . ASP D 2 118 ? 29.061 35.851 59.143 1.00 32.40 118 ASP D N 1
ATOM 29317 C CA . ASP D 2 118 ? 29.283 36.753 58.016 1.00 32.97 118 ASP D CA 1
ATOM 29318 C C . ASP D 2 118 ? 28.774 36.152 56.713 1.00 31.77 118 ASP D C 1
ATOM 29319 O O . ASP D 2 118 ? 28.181 36.855 55.885 1.00 30.40 118 ASP D O 1
ATOM 29328 N N . GLU D 2 119 ? 29.000 34.853 56.508 1.00 32.99 119 GLU D N 1
ATOM 29329 C CA . GLU D 2 119 ? 28.593 34.219 55.258 1.00 37.82 119 GLU D CA 1
ATOM 29330 C C . GLU D 2 119 ? 27.075 34.179 55.125 1.00 33.35 119 GLU D C 1
ATOM 29331 O O . GLU D 2 119 ? 26.536 34.421 54.038 1.00 30.64 119 GLU D O 1
ATOM 29343 N N . GLN D 2 120 ? 26.369 33.871 56.216 1.00 29.73 120 GLN D N 1
ATOM 29344 C CA . GLN D 2 120 ? 24.909 33.849 56.177 1.00 29.33 120 GLN D CA 1
ATOM 29345 C C . GLN D 2 120 ? 24.355 35.214 55.788 1.00 27.35 120 GLN D C 1
ATOM 29346 O O . GLN D 2 120 ? 23.498 35.320 54.902 1.00 27.58 120 GLN D O 1
ATOM 29360 N N . VAL D 2 121 ? 24.837 36.273 56.443 1.00 29.01 121 VAL D N 1
ATOM 29361 C CA . VAL D 2 121 ? 24.373 37.621 56.128 1.00 29.45 121 VAL D CA 1
ATOM 29362 C C . VAL D 2 121 ? 24.707 37.973 54.685 1.00 29.04 121 VAL D C 1
ATOM 29363 O O . VAL D 2 121 ? 23.889 38.563 53.968 1.00 29.88 121 VAL D O 1
ATOM 29376 N N . GLU D 2 122 ? 25.915 37.625 54.240 1.00 30.15 122 GLU D N 1
ATOM 29377 C CA . GLU D 2 122 ? 26.312 37.902 52.863 1.00 35.11 122 GLU D CA 1
ATOM 29378 C C . GLU D 2 122 ? 25.339 37.268 51.875 1.00 35.17 122 GLU D C 1
ATOM 29379 O O . GLU D 2 122 ? 24.843 37.933 50.958 1.00 31.28 122 GLU D O 1
ATOM 29391 N N . THR D 2 123 ? 25.059 35.973 52.039 1.00 32.57 123 THR D N 1
ATOM 29392 C CA . THR D 2 123 ? 24.090 35.321 51.165 1.00 31.34 123 THR D CA 1
ATOM 29393 C C . THR D 2 123 ? 22.708 35.940 51.326 1.00 31.29 123 THR D C 1
ATOM 29394 O O . THR D 2 123 ? 21.985 36.130 50.341 1.00 30.25 123 THR D O 1
ATOM 29405 N N . LEU D 2 124 ? 22.326 36.264 52.563 1.00 29.68 124 LEU D N 1
ATOM 29406 C CA . LEU D 2 124 ? 20.996 36.805 52.814 1.00 30.32 124 LEU D CA 1
ATOM 29407 C C . LEU D 2 124 ? 20.802 38.141 52.106 1.00 30.45 124 LEU D C 1
ATOM 29408 O O . LEU D 2 124 ? 19.754 38.381 51.494 1.00 32.81 124 LEU D O 1
ATOM 29424 N N . PHE D 2 125 ? 21.800 39.025 52.177 1.00 30.18 125 PHE D N 1
ATOM 29425 C CA . PHE D 2 125 ? 21.681 40.325 51.524 1.00 33.29 125 PHE D CA 1
ATOM 29426 C C . PHE D 2 125 ? 21.746 40.188 50.008 1.00 30.44 125 PHE D C 1
ATOM 29427 O O . PHE D 2 125 ? 20.996 40.855 49.286 1.00 29.64 125 PHE D O 1
ATOM 29444 N N . ALA D 2 126 ? 22.631 39.325 49.509 1.00 30.26 126 ALA D N 1
ATOM 29445 C CA . ALA D 2 126 ? 22.742 39.135 48.068 1.00 33.56 126 ALA D CA 1
ATOM 29446 C C . ALA D 2 126 ? 21.414 38.712 47.458 1.00 34.14 126 ALA D C 1
ATOM 29447 O O . ALA D 2 126 ? 21.088 39.119 46.336 1.00 34.99 126 ALA D O 1
ATOM 29454 N N . ASP D 2 127 ? 20.628 37.915 48.181 1.00 33.25 127 ASP D N 1
ATOM 29455 C CA . ASP D 2 127 ? 19.354 37.426 47.666 1.00 31.36 127 ASP D CA 1
ATOM 29456 C C . ASP D 2 127 ? 18.202 38.391 47.900 1.00 33.31 127 ASP D C 1
ATOM 29457 O O . ASP D 2 127 ? 17.275 38.439 47.085 1.00 32.49 127 ASP D O 1
ATOM 29466 N N . CYS D 2 128 ? 18.221 39.153 48.994 1.00 33.47 128 CYS D N 1
ATOM 29467 C CA . CYS D 2 128 ? 17.039 39.884 49.423 1.00 30.07 128 CYS D CA 1
ATOM 29468 C C . CYS D 2 128 ? 17.225 41.390 49.537 1.00 29.65 128 CYS D C 1
ATOM 29469 O O . CYS D 2 128 ? 16.220 42.108 49.574 1.00 28.19 128 CYS D O 1
ATOM 29477 N N . MET D 2 129 ? 18.454 41.892 49.584 1.00 29.55 129 MET D N 1
ATOM 29478 C CA . MET D 2 129 ? 18.707 43.298 49.875 1.00 33.80 129 MET D CA 1
ATOM 29479 C C . MET D 2 129 ? 18.877 44.094 48.587 1.00 32.01 129 MET D C 1
ATOM 29480 O O . MET D 2 129 ? 19.608 43.676 47.684 1.00 35.34 129 MET D O 1
ATOM 29494 N N . ASP D 2 130 ? 18.216 45.243 48.515 1.00 36.39 130 ASP D N 1
ATOM 29495 C CA . ASP D 2 130 ? 18.407 46.154 47.399 1.00 38.03 130 ASP D CA 1
ATOM 29496 C C . ASP D 2 130 ? 19.724 46.913 47.547 1.00 39.46 130 ASP D C 1
ATOM 29497 O O . ASP D 2 130 ? 20.301 46.969 48.635 1.00 39.64 130 ASP D O 1
ATOM 29506 N N . PRO D 2 131 ? 20.231 47.501 46.462 1.00 40.99 131 PRO D N 1
ATOM 29507 C CA . PRO D 2 131 ? 21.473 48.278 46.565 1.00 44.21 131 PRO D CA 1
ATOM 29508 C C . PRO D 2 131 ? 21.302 49.506 47.448 1.00 39.69 131 PRO D C 1
ATOM 29509 O O . PRO D 2 131 ? 20.242 50.134 47.484 1.00 37.88 131 PRO D O 1
ATOM 29520 N N . GLU D 2 132 ? 22.376 49.856 48.148 1.00 41.63 132 GLU D N 1
ATOM 29521 C CA . GLU D 2 132 ? 22.351 50.949 49.107 1.00 44.71 132 GLU D CA 1
ATOM 29522 C C . GLU D 2 132 ? 22.553 52.296 48.410 1.00 47.28 132 GLU D C 1
ATOM 29523 O O . GLU D 2 132 ? 22.932 52.373 47.239 1.00 47.57 132 GLU D O 1
ATOM 29535 N N . ASP D 2 133 ? 22.294 53.368 49.159 1.00 50.74 133 ASP D N 1
ATOM 29536 C CA . ASP D 2 133 ? 22.546 54.727 48.696 1.00 51.38 133 ASP D CA 1
ATOM 29537 C C . ASP D 2 133 ? 24.046 55.015 48.672 1.00 54.94 133 ASP D C 1
ATOM 29538 O O . ASP D 2 133 ? 24.882 54.173 49.016 1.00 52.95 133 ASP D O 1
ATOM 29547 N N . ASP D 2 134 ? 24.390 56.238 48.259 1.00 68.02 134 ASP D N 1
ATOM 29548 C CA . ASP D 2 134 ? 25.724 56.757 48.539 1.00 71.43 134 ASP D CA 1
ATOM 29549 C C . ASP D 2 134 ? 25.906 56.998 50.031 1.00 63.19 134 ASP D C 1
ATOM 29550 O O . ASP D 2 134 ? 27.017 56.852 50.553 1.00 60.40 134 ASP D O 1
ATOM 29559 N N . GLU D 2 135 ? 24.825 57.358 50.726 1.00 60.57 135 GLU D N 1
ATOM 29560 C CA . GLU D 2 135 ? 24.838 57.537 52.172 1.00 59.96 135 GLU D CA 1
ATOM 29561 C C . GLU D 2 135 ? 24.831 56.216 52.933 1.00 59.51 135 GLU D C 1
ATOM 29562 O O . GLU D 2 135 ? 24.970 56.230 54.162 1.00 56.44 135 GLU D O 1
ATOM 29574 N N . GLY D 2 136 ? 24.665 55.087 52.246 1.00 52.08 136 GLY D N 1
ATOM 29575 C CA . GLY D 2 136 ? 24.682 53.789 52.892 1.00 46.01 136 GLY D CA 1
ATOM 29576 C C . GLY D 2 136 ? 23.343 53.299 53.392 1.00 42.43 136 GLY D C 1
ATOM 29577 O O . GLY D 2 136 ? 23.306 52.356 54.193 1.00 39.11 136 GLY D O 1
ATOM 29581 N N . PHE D 2 137 ? 22.245 53.905 52.952 1.00 43.07 137 PHE D N 1
ATOM 29582 C CA . PHE D 2 137 ? 20.911 53.517 53.382 1.00 40.84 137 PHE D CA 1
ATOM 29583 C C . PHE D 2 137 ? 20.304 52.501 52.420 1.00 40.01 137 PHE D C 1
ATOM 29584 O O . PHE D 2 137 ? 20.650 52.438 51.237 1.00 39.01 137 PHE D O 1
ATOM 29601 N N . ILE D 2 138 ? 19.376 51.709 52.948 1.00 32.03 138 ILE D N 1
ATOM 29602 C CA . ILE D 2 138 ? 18.608 50.752 52.152 1.00 28.70 138 ILE D CA 1
ATOM 29603 C C . ILE D 2 138 ? 17.156 50.801 52.596 1.00 27.43 138 ILE D C 1
ATOM 29604 O O . ILE D 2 138 ? 16.842 51.243 53.709 1.00 26.62 138 ILE D O 1
ATOM 29620 N N . PRO D 2 139 ? 16.242 50.369 51.733 1.00 25.76 139 PRO D N 1
ATOM 29621 C CA . PRO D 2 139 ? 14.862 50.167 52.180 1.00 27.62 139 PRO D CA 1
ATOM 29622 C C . PRO D 2 139 ? 14.707 48.782 52.789 1.00 27.37 139 PRO D C 1
ATOM 29623 O O . PRO D 2 139 ? 15.004 47.786 52.126 1.00 28.88 139 PRO D O 1
ATOM 29634 N N . TYR D 2 140 ? 14.259 48.695 54.041 1.00 28.65 140 TYR D N 1
ATOM 29635 C CA . TYR D 2 140 ? 14.223 47.413 54.730 1.00 30.98 140 TYR D CA 1
ATOM 29636 C C . TYR D 2 140 ? 12.919 46.653 54.527 1.00 30.93 140 TYR D C 1
ATOM 29637 O O . TYR D 2 140 ? 12.895 45.435 54.737 1.00 28.09 140 TYR D O 1
ATOM 29655 N N . SER D 2 141 ? 11.845 47.326 54.113 1.00 27.71 141 SER D N 1
ATOM 29656 C CA . SER D 2 141 ? 10.589 46.622 53.865 1.00 28.45 141 SER D CA 1
ATOM 29657 C C . SER D 2 141 ? 10.704 45.612 52.733 1.00 31.63 141 SER D C 1
ATOM 29658 O O . SER D 2 141 ? 10.241 44.471 52.905 1.00 30.35 141 SER D O 1
ATOM 29666 N N . PRO D 2 142 ? 11.283 45.940 51.571 1.00 32.30 142 PRO D N 1
ATOM 29667 C CA . PRO D 2 142 ? 11.412 44.911 50.524 1.00 31.51 142 PRO D CA 1
ATOM 29668 C C . PRO D 2 142 ? 12.336 43.778 50.920 1.00 29.79 142 PRO D C 1
ATOM 29669 O O . PRO D 2 142 ? 12.107 42.625 50.531 1.00 27.61 142 PRO D O 1
ATOM 29680 N N . PHE D 2 143 ? 13.393 44.078 51.676 1.00 30.70 143 PHE D N 1
ATOM 29681 C CA . PHE D 2 143 ? 14.267 43.024 52.179 1.00 29.37 143 PHE D CA 1
ATOM 29682 C C . PHE D 2 143 ? 13.485 42.043 53.044 1.00 24.96 143 PHE D C 1
ATOM 29683 O O . PHE D 2 143 ? 13.615 40.823 52.891 1.00 26.19 143 PHE D O 1
ATOM 29700 N N . LEU D 2 144 ? 12.655 42.562 53.953 1.00 24.93 144 LEU D N 1
ATOM 29701 C CA . LEU D 2 144 ? 11.882 41.698 54.841 1.00 27.50 144 LEU D CA 1
ATOM 29702 C C . LEU D 2 144 ? 10.810 40.933 54.081 1.00 27.43 144 LEU D C 1
ATOM 29703 O O . LEU D 2 144 ? 10.504 39.784 54.421 1.00 26.31 144 LEU D O 1
ATOM 29719 N N . ALA D 2 145 ? 10.210 41.559 53.068 1.00 29.08 145 ALA D N 1
ATOM 29720 C CA . ALA D 2 145 ? 9.179 40.879 52.294 1.00 30.89 145 ALA D CA 1
ATOM 29721 C C . ALA D 2 145 ? 9.762 39.692 51.542 1.00 26.69 145 ALA D C 1
ATOM 29722 O O . ALA D 2 145 ? 9.128 38.636 51.445 1.00 26.89 145 ALA D O 1
ATOM 29729 N N . ARG D 2 146 ? 10.974 39.846 51.007 1.00 23.68 146 ARG D N 1
ATOM 29730 C CA . ARG D 2 146 ? 11.623 38.732 50.330 1.00 28.20 146 ARG D CA 1
ATOM 29731 C C . ARG D 2 146 ? 12.044 37.656 51.325 1.00 28.10 146 ARG D C 1
ATOM 29732 O O . ARG D 2 146 ? 11.856 36.461 51.073 1.00 30.49 146 ARG D O 1
ATOM 29753 N N . MET D 2 147 ? 12.603 38.060 52.467 1.00 26.86 147 MET D N 1
ATOM 29754 C CA . MET D 2 147 ? 13.095 37.080 53.428 1.00 28.50 147 MET D CA 1
ATOM 29755 C C . MET D 2 147 ? 11.955 36.264 54.022 1.00 28.07 147 MET D C 1
ATOM 29756 O O . MET D 2 147 ? 12.119 35.070 54.295 1.00 24.11 147 MET D O 1
ATOM 29770 N N . CYS D 2 148 ? 10.793 36.882 54.222 1.00 24.93 148 CYS D N 1
ATOM 29771 C CA . CYS D 2 148 ? 9.661 36.229 54.866 1.00 27.39 148 CYS D CA 1
ATOM 29772 C C . CYS D 2 148 ? 8.679 35.627 53.871 1.00 26.94 148 CYS D C 1
ATOM 29773 O O . CYS D 2 148 ? 7.603 35.180 54.278 1.00 25.39 148 CYS D O 1
ATOM 29781 N N . ASP D 2 149 ? 9.019 35.609 52.585 1.00 27.08 149 ASP D N 1
ATOM 29782 C CA . ASP D 2 149 ? 8.111 35.138 51.544 1.00 31.72 149 ASP D CA 1
ATOM 29783 C C . ASP D 2 149 ? 6.753 35.820 51.675 1.00 30.98 149 ASP D C 1
ATOM 29784 O O . ASP D 2 149 ? 5.706 35.178 51.780 1.00 31.12 149 ASP D O 1
ATOM 29793 N N . ARG D 2 150 ? 6.783 37.150 51.678 1.00 32.06 150 ARG D N 1
ATOM 29794 C CA . ARG D 2 150 ? 5.578 37.974 51.725 1.00 28.66 150 ARG D CA 1
ATOM 29795 C C . ARG D 2 150 ? 5.509 38.836 50.470 1.00 30.76 150 ARG D C 1
ATOM 29796 O O . ARG D 2 150 ? 5.585 40.069 50.540 1.00 30.61 150 ARG D O 1
ATOM 29817 N N . PRO D 2 151 ? 5.370 38.212 49.297 1.00 29.18 151 PRO D N 1
ATOM 29818 C CA . PRO D 2 151 ? 5.290 38.998 48.056 1.00 32.72 151 PRO D CA 1
ATOM 29819 C C . PRO D 2 151 ? 4.095 39.931 48.008 1.00 32.37 151 PRO D C 1
ATOM 29820 O O . PRO D 2 151 ? 4.099 40.875 47.210 1.00 32.97 151 PRO D O 1
ATOM 29831 N N . ASP D 2 152 ? 3.075 39.704 48.838 1.00 28.28 152 ASP D N 1
ATOM 29832 C CA . ASP D 2 152 ? 1.961 40.639 48.921 1.00 34.35 152 ASP D CA 1
ATOM 29833 C C . ASP D 2 152 ? 2.406 42.034 49.349 1.00 37.63 152 ASP D C 1
ATOM 29834 O O . ASP D 2 152 ? 1.667 43.001 49.130 1.00 38.62 152 ASP D O 1
ATOM 29843 N N . GLN D 2 153 ? 3.590 42.162 49.953 1.00 34.79 153 GLN D N 1
ATOM 29844 C CA . GLN D 2 153 ? 4.081 43.437 50.460 1.00 36.20 153 GLN D CA 1
ATOM 29845 C C . GLN D 2 153 ? 5.152 44.061 49.576 1.00 37.82 153 GLN D C 1
ATOM 29846 O O . GLN D 2 153 ? 5.659 45.135 49.910 1.00 36.33 153 GLN D O 1
ATOM 29860 N N . LEU D 2 154 ? 5.511 43.422 48.463 1.00 38.62 154 LEU D N 1
ATOM 29861 C CA . LEU D 2 154 ? 6.499 43.976 47.539 1.00 40.43 154 LEU D CA 1
ATOM 29862 C C . LEU D 2 154 ? 5.846 45.031 46.642 1.00 46.38 154 LEU D C 1
ATOM 29863 O O . LEU D 2 154 ? 5.815 44.929 45.416 1.00 47.56 154 LEU D O 1
ATOM 29879 N N . LYS D 2 155 ? 5.314 46.059 47.292 1.00 52.91 155 LYS D N 1
ATOM 29880 C CA . LYS D 2 155 ? 4.635 47.146 46.603 1.00 50.79 155 LYS D CA 1
ATOM 29881 C C . LYS D 2 155 ? 5.568 48.332 46.452 1.00 59.26 155 LYS D C 1
ATOM 29882 O O . LYS D 2 155 ? 6.601 48.247 45.786 1.00 74.45 155 LYS D O 1
#

Organism: Drosophila melanogaster (NCBI:txid7227)

Nearest PDB structures (foldseek):
  5w1a-assembly1_A  TM=1.001E+00  e=0.000E+00  Drosophila melanogaster
  1m8q-assembly1_A  TM=8.689E-01  e=7.613E-79  Gallus gallus
  8efh-assembly1_A  TM=9.520E-01  e=2.937E-74  Homo sapiens
  2aka-assembly1_A  TM=9.180E-01  e=1.034E-69  Dictyostelium discoideum
  1jx2-assembly1_A  TM=8.522E-01  e=8.856E-71  Dictyostelium discoideum

CATH classification: 1.20.58.60

Sequence (1876 aa):
QEDEDPTPYLFVSLEQRRIDQSKPYDSKKSCWIPDEKEGYLLGEIKATKGDIVSVGLQGGEVRDIKSEKVEKVNPPKFEKIEDMADMTVLNTPCVLHNLRQRYYAKLIYTYSGLFCVAINPYKRYPVYTNRCAKMYRGKRRNEVPPHIFAISDGAYVDMLTNHVNQSMLITGEESGAGKTENTKKVIAYFATVGASKKTDEAAKSKGSLEDQVVQTNPVLEAFGNAKTVRNDNSSRFGKFIRIHFGPTGKLAGADIETYLLEKARVISQQSLERSYHIFYQIMSGSVPGVKDICLLTDNIYDYHIVSQGKVTVASIDDAEEFSLTDQAFDILGFTKQEKEDVYRITAAVMHMGGMKFKQRGREEQAEQDGEEEGGRVSKLFGCDTAELYKNLLKPRIKVGNEFVTQGRNVQQVTNSIGALCKGVFDRLFKWLVKKCNETLDTQQKRQHFIGVLDIAGFEIFEYNGFEQLCINFTNEKLQQFFNHHMFVLEQEEYKREGIDWAFIDFGMDLLACIDLIEKPMGILSILEEESMFPKATDQTFSEKLTNTHLGKSAPFQKPKPPKPGQQAAHFAIAHYAGCVSYNITGWLEKNKDPLNDTVVDQFKKSQNKLLIEIFADHAGQGGGFATVSSAYKEQLNSLMTTLRSTQPHFVRCIIPNEMKQPGVVDAHLVMHQLTCNGVLEGIRICRKGFPNRMMYPDFKMRYQILNPKGIKGIEDPKKCTKVLIESTELNDDQYRLGNTKVFFRAGVLGQMEEFRDERLGKIMSWMQAWARGYLSRKGFKKLQEQRMADVPKREVENVEFVFEVMGSPGEGIDAVDLGDALRALNLNPTLALIEKLGGTKKRNEKKIKLDEFLPIYSQVKKEKEQGCYEDFIECLKLYDKEENGTMLLAELQHALLALGESLDDEQVETLFADCMDPEDDEGFIPYSPFLARMCDRPDQLEDEDPTPYLFVSLEQRRIDQSKPYDSKKSCWIPDEKEGYLLGEIKATKGDIVSVGLQGGEVRDIKSEKVEKVNPPKFEKIEDMADMTVLNTPCVLHNLRQRYYAKLIYTYSGLFCVAINPYKRYPVYTNRCAKMYRGKRRNEVPPHIFAISDGAYVDMLTNHVNQSMLITGESGAGKTENTKKVIAYFATVGASKKTDEAAKSKGSLEDQVVQTNPVLEAFGNAKTVRNDNSSRFGKFIRIHFGPTGKLAGADIETYLLEKARVISQQSLERSYHIFYQIMSGSVPGVKDICLLTDNIYDYHIVSQGKVTVASIDDAEEFSLTDQAFDILGFTKQEKEDVYRITAAVMHMGGMKFKQRGREEQAEQDGEEEGGRVSKLFGCDTAELYKNLLKPRIKVGNEFVTQGRNVQQVTNSIGALCKGVFDRRLFKWLVKKCNETLDTQQKRQHFIGVLDIAGFEIFEYNGFEQLCINFTNEKLQQFFNHHMFVLEQEEYKREGIDWAFIDFGMDLLACIDLIEKPMGILSILEEESMFPKATDQTFSEKLTNTHLGKSAPFQKPKPPKPGQQAAHFAIAHYAGCVSYNITGWLEKNKDPLNDTVVDQFKKSQNKLLIEIFADHAGQFATVSSAYKEQLNSLMTTLRSTQPHFVRCIIPNEMKQPGVVDAHLVMHQLTCNGVLEGIRICRKGFPNRMMMYPDFKMRYQILNPKGIKGIEDPKKCTKVLIESTELNDDQYRLGNTKVFFRAGVLGQMEEFRDERLGKIMSWMQAWARGYLSRKGFKKLQEQRVALPKREVENVEFVFEVMGSPGEGIDAVDLGDALRALNLNPTLALIEKLGGTKKRNEKKIKLDEFLPIYSQVKKEKEQGCYEDFIECLKLYDKEENGTMLLAELQHALLALGESLDDEQVETLFADCMDPEDDEGFIPYSPFLARMCDRPDQLK

Radius of gyration: 46.49 Å; Cα contacts (8 Å, |Δi|>4): 3180; chains: 4; bounding box: 131×118×106 Å

B-factor: mean 41.19, std 19.32, range [14.88, 196.39]

GO terms:
  GO:0000146 microfilament motor activity (F, IDA)
  GO:0031672 A band (C, IDA)
  GO:0005703 polytene chromosome puff (C, IDA)
  GO:0030017 sarcomere (C, IDA)
  GO:0043520 regulation of myosin II filament assembly (P, IDA)
  GO:0042803 protein homodimerization activity (F, IDA)
  GO:0005863 striated muscle myosin thick filament (C, HDA)
  GO:0040011 locomotion (P, IMP)
  GO:0042692 muscle cell differentiation (P, IMP)
  GO:0045214 sarcomere organization (P, IMP)
  GO:0008307 structural constituent of muscle (F, IMP)
  GO:0030239 myofibril assembly (P, IMP)
  GO:0031033 myosin filament organization (P, IMP)
  GO:0050821 protein stabilization (P, IMP)
  GO:0060361 flight (P, IMP)
  GO:0071689 muscle thin filament assembly (P, IMP)
  GO:0006936 muscle contraction (P, IMP)
  GO:0007298 border follicle cell migration (P, IMP)
  GO:0007427 epithelial cell migration, open tracheal system (P, IMP)
  GO:0007517 muscle organ development (P, IMP)

Foldseek 3Di:
DDQPDQCLQFDDDPVNLVVLQPDDDDQVFWWWAQDPFQGIFIWGFPDDDPQWTFTAGPPGDTDTDGNVRTHGEFHSNCALNQECLFTLGQDQVNVLRSCLRSQLSNHQWHHHDQATEGADQLDDRSCLDPVNLVVQAPDACVRGGGDVSVVLNVQLVCCLVVVFFEEEEEADDPQLCSVVSVLSSLVSLLVQQPDPVQVVCCVVLNGLSCLVVLLCLQLQQLAFWCDPRHRRHGQWKKKKWFFHAPVSHTQFIAIDIFHRPLQLLQDDDAAIFRRLNLLLLLLCLDPPLCVLQVHDNDSVLQNRGVRHDNDDPVDDSSVSSVSSLVSCVVLPPDPLRSSLLSLLSSLLSLLLNFAWDDDDPPQFIAGPDQPSLVSNCVSLQFDSVVLRCCLAWNWDPPDPDTDTDGHGRVRSNLQSSLVSSLSSVLSSVVSSVSSRVSRHPVGHGSYIYIYMDDHFQDADLAAEPVNCLRLLLNLLVLLVVQQLSVVVVVVVCVQFVHDDDDDRRSVVSVLLNCLDQPDLHLLQLLLVQLVPPPDDLVNSLVSNCVSDPVNRVQKAAADDHDPPPSDARIWGQGQLGIHGHHHHCVSVQFANDHSLCSLVSSCVGPSVVSVVSCVPPDGCSHHPRTPSSSSVVRSVVVSVVNVSHNYGYYYRAHQDPVSHRSHGNSVRRSSSCSGRCSSVSSVVCLPAFSHKDFLVVQCVQQCLQCVPQCVPPPDSLVSNVSRVVSDPDDPRQWARTPGIITGHRPPVVVSVVSRVVSVVVVVVVVVVVVCVVVVVVVVVVVVVVD/DPPDDPVLLVQLVVLQVVAHDPPQTHWLQCLQVSLVSSVAHDDPVLSVVLPRDNDTPPHTAHSVRSVVSSVVRVPDDPGDDLVRVQVVCVVQVPPPPQKHAPVVVQCCQQPDDPHDDPVVVVVLCVQFWDDADPVRMGRVSSSSCVVSVPPVSD/DADDQDLQFDDDPVNLVCLQPDDDDQVFWWWAQDPFQRIFTWGFPDDDPQWTFTAGPPGDTDTDGVVRTHGEFHSNCALNQECLQTLGQDQVNVLRSCLRSQLSNHQWHHHVQATEGEDQLDDRSCLDPVNLVVQAPDACVVGGGDLSVVLNVQLVCCLVVVFFEEEEEDDAPQLCPLVSVLSSLVSLQVVQPDPVQVVVCVPLNHQSVLVVLLVLVQQQLAFWCAQPGHRAGQKKKKKWFFAAPVSHTQWIAIDIFRRPLLLQQDGDQAIFRGLNLLLLLLCLDPPLCVLQVHDNDSVLQNRGVNHDSDDPVDDSSVSSVSSLVSCVSLPPDPLRVSLLSNLLSLLSLLLNWAWDDDPPPFQIDTDDQPSLVSSCVSLQFDSVLLRCCLAWNWDDDPPDTDTDGHGRLRSNLQSSLVSSVSSVLSSVVSSVSSRVSGHPPDHGRYIYIYIYHHFQDADLAAEPSNVLRLLLNLVVLLVVQQLVVVVVVVVCVQFVHDDPDDRRSVVSVLLNCQDPPDLHLLNLLLVLLVDPPRALVNSLVSNCVRDPVNRVQKAAFDAHDPPDDTARIWGQGQLGIHGHHHHPVSSSFANDHRLQSLLSSCVGPSVVSVVSCVPPPRSVRTSSVSSVVSSVVVVVVNVSHHYGYYYRANQDPPSDRSHHRSVRRSSSCSTRCSSVSSVPCLVAFSHKDFLVVQCVQQCLQPVPQCPPPPDSLVSNVSRCVSVVDDPRAWDRTPGIITGHRPPVVVSVVSSCVSVVVVVVVVVVVVVVVVVVVVVCVVVVDDDDD/DDDLVRQLVVLQVVAHDPPQTHWLQCLQVSLVSSVFDDDPVLSVVLPRDNDTPPHTAHSVRSVVSSVVRVPDDPDDALVRVQVVCVVQVPVSPQKHAPVVVQCCLQPDDPHDDPVVVVVLCVQFWDDADPVRMGRCSSSSCRVRVPVVRVD